Protein 4KNH (pdb70)

InterPro domains:
  IPR021827 Nucleoporin Nup186/Nup192/Nup205 [PF11894] (7-1733)
  IPR021827 Nucleoporin Nup186/Nup192/Nup205 [PTHR31344] (41-1679)

Sequence (1771 aa):
GPHMTDLRKLEALQALHAELVAVRQHRFEGLQVLETLLEEQTDAFKALIAKPARDTKDREALGKEPKKLKIGEEEYSLNEDFVNDCLKLADELDLNEKESARILIDCDAEGDVETQSRPLWECGVIRFHQERKYLLDCMRLILEIAADEDIDAGLQESFGVAAEDKIFGIPPPWERQVKKFIPRCMEAMKGVRSMLQCMADKANARNMLQQASLVRRPLDNQETLDFSRLSLVEQHECLASILHAAVQRHHATIADFQDFIKILRKWDKYDHFLIHLIPVLAAYITEFGSPEGMGDLQQARRLNDFICKGGDEDSWALPVLGAAVRAWWIAEHNGFYLDDTVQDLRGINLDEEDEQRTKQFLDALKEGAFDFILSVAADCKAQEWQQDPSQLGARQWLQRKIPSLPSEPFPFSHFLQHSLMVHLEGFVDATISNLPDVLRKLRTEEDEQRQLRPNHEQDMDLERFLIIISYAYEGRPDAAMSFWEDPDSNLAGFLQQWASRRASTPLVSAFCEMLRCLADNEECATAAHNFLLDEGHQASGKMKRSQSLTWSQIFKELEYFTTKVCSEIEPESALMLECYLRLIAKLATESEIARKRLIMDEDFNLVDTILKLSVGVIPHRLRACIFYVLKALMIRKTHEELDAMWRWVEAWMTNPFPGPQECMEMMFREFGTGFEQSNAFIQLLTTLLVPPEGLNSLNDSVPFPEWLGSSIRTLGIEPYVDFVFDVFANRTKDISDPSQLRILRLSCLDFVMVCLVTFNEDLIVLGHESNISIDDAMAATNLATYVRLHPFSRVMEWLFNEKVITSLINTIHQDPISLGSASPDSPLVVSILRAIQVMIKALELQETYLHLVRPEVLRYQGEAGVRRKPVANAAYSAFEDGILSHLSLVVDLGKYCNLGHAELTLACLKLLEKISTTDLRKLEALQALHAELVAVRQHRFEGLQVLETLLEEQTDAFKALIAKPARDTKDREALGKEPKIGEEEYSLNEDFVNDCLKLADELDLNEKESARILIDCDAEGDVETQSRPLWECGVIRFHQQERKYLLDCMRLILEIAADEEDIDAGLQESFGVAAEDKIFGIPPVKKFIPRCMEAMKGVRSMLQCMADKANARNMLQQASLVRPLDNQETLDFSRLSLVEQHECLASILHAAVQRHHATIADFQDFIKILRKWDKYDHFLIHLIPVLAAYITEFGSPEGMGDLQQARRLNDFICKGGDEDSWALPVLGAAVRAWWIAEHNGFYLDDTVQDLRGINLDEEDEQRTKQFLDALKEGAFDFILSVAADCKAQEWQDPSQLGARQWLQRKIPSLPSEPFPFSHFLQHSLMVHLEGFVDATISNLPDVLRKLRTEEDEQRQLRPNHEQDMDLERFLIIISYAYEGRPDAAMSFWEDPDSNLAGFLQWASRRASTPLVSAFCEMLRCLADNEECATAAHNFLLDEQSLTWSQIFKELEYFTTKVCSPAEIEPESALMLECYLRLIAKLATESEIARKRLIMDEDFNLVDTILKLSVGVIPHRLRACIFYVLKALMIRKTHEELDAMWRWVEAWMTNPFPGPQECMEMMFREFGTGFEQSNAFIQLLTTLLVPPEGLNSLNDSVPFPEWLGSSIRTLGIEPYVDFVFDVFANRTKDISDPSQLRILRLSCLDFVMVCLVTFNEDLIATNLATYVRLHPFSRVMEWLFNEKVITSLINTIHQDPISLGSASPDSPLVVSILRAIQVMIKALELQETYLHLVRYSAFEDGILSHLSLVVDLGKYCNLGHAELTLACLKLLEKIST

Nearest PDB structures (foldseek):
  4knh-assembly2_B  TM=1.001E+00  e=0.000E+00  Thermochaetoides thermophila
  4knh-assembly1_A  TM=9.764E-01  e=5.729E-92  Thermochaetoides thermophila
  7mvv-assembly1_A  TM=9.409E-01  e=1.014E-77  Thermochaetoides thermophila DSM 1495
  7mvt-assembly1_A  TM=9.297E-01  e=2.596E-55  Thermochaetoides thermophila DSM 1495
  7wkk-assembly1_a  TM=7.316E-01  e=4.170E-14  Xenopus laevis

Foldseek 3Di:
DDDDDDDDLLVLLVVLLVQLVCVVVVHCPCVVVNVVSLVVCLVVQACLLPFAAADDVVVVVCPPPVFWDDDDPDIDTGDPVLSVLLVVLCVLQNGYSNVSSSLLVSCVVVVCCVVVVDPSSLSSLVSSLSSNLSSLVSLLSLLVQLPDPPDDPVSNVVSVQSSCCRHQVHHDPPDDPDDGRLVVLVVSLVVLVVSLVVLVVVLVVVVVVCCVPVNDDDRSVVSSLSSNLSSLSSLLSSLSSLLSCLLVPSDDVVSLLVVVQVQQADQDDASSVLSNLLVLLSSLCALAAPNHDDPVVRNVVVLCVLQNPDDPSRHSLQLSSLLSNLLNLLRNLNQPPDPVSHPCPPPPCPVCLVVSLVSNLVSVVSNNLLVLLLSLCLLPPDDADDLLQPPQVPPDDHPDDHHPPGPHHRDPVSNLSSLQSLLVSLLSCLSRPVVSLVVLQVQQVVCCVVPVPDDGRCSNLSSLSSLLSSQAPPQVSLCQLQPDCPDSNVVVLLVLQADHDLSSLLSSLSNLLRSQQAAVSLVSSLCVLACHVPPDDDDSPPRGHRHLLNLLVLLQVVLCVQVVADDPSSLSSNLSSLSSLLSSLQRHVVSLVCCLPDPSSCLLLRLLSSLLGDYDLSSLLSSLSNLLSSLLADDLVSLQVSLVSNLCCLQPSVDGSVVSVVVSLVVQLADLSSVLSNLLNLLSSQAANVGFLDADLDGSYDQCRCVPPDDGACLVVLVSLLCSLQPVLVPDDDPLSSLSSLLSSLSSLVRLLRHDRLVVQVVCVVPQQPPDDNPCVVSNLSVLQHRCNLVSLQQLQAQRSLVSLLVLQDDDLVVQLVDDCPRSSNSSNQSSLVSLLSSQVCVVSNLVPRVCSNVVVCVVVPDPPPGGHDPCPPDSLSRNVVDVVLLVSLVSNLPSPNVSSVVSSVSSNVVNDD/DDDDLLVLLVVLLVQLVCVVVPHCPCVPVNVVSLVVCLVVLVCLLPFDAEDPVQLVVDDAQWQDDPGMDGDDPVLLVLLVVLCVLQSGYSRVSSSLLVNCVVVVVCVVDVHDSSLSSLVSSLSSNLSSLVSLLSLLVQLPDPPDDPVSVVVSVQSSVPRNQNHHCPDGRLVVLVVSLVSLVVSLVVLVVVLVVVVVVCCVPPVDDDPCVVSSLSSNVSSLSSLLSSLSSSQSCLLVPVDDPVSLLVLVQVQQVDQDDASNVLSNLLSLLSSLLQQQAVNNDVDLVSNVVVLCVLQNDDDPSSHSQVLSSLQSLLLNLLRNLNVPPDCPDDVNPVPPSVVVVVVSLVSNVVSVVSCNLLVLLLSLCQQPDDQFDDLLQPPQPVPDDHPPDHHDDDLDHRDPVSNLSSLQSLLVSLVSCLVRPVVSLVVLQVQQVVCCPVPVVDDGDCSNLSSLSSLLSSQAPPQVSLCVCQVDCPDSNVVVLQVLFPPHDLSSLLSSLSNLLRSQQAAVSLVSSQCCQCVCNGHHLLNLLVLLLVLLCLQQVVSADDPSSLSSNLSSLSSLLSSLQRHVVSLVCCLPPPSSVLLLSLLSSLLGDYDLSSNLSSLSSLLSSQLADDLVSLQVSLVSNLVSCQPSPPHSQVSVVVVLVVQLPDLSSVLSNLLSLLSSQCANVGLALPDLAGSYPQCRCPPNDDTAPLVVLVSLLCSLLPVLVVPDDPQSSLSSLLSSLSSLCSLLRNNHPVQLVVSNVSSVVRRCNLVSLVSLLPLSSLVSLVVLQDDDLVVQLSDDCPGSSNSSNQSSLVSLLSSVSSVVRSVVVPCVDSNLVSNVVPVVLLVSLVSNLPSPNVSSVVSSVSSCVPRVD

Structure (mmCIF, N/CA/C/O backbone):
data_4KNH
#
_entry.id   4KNH
#
_cell.length_a   102.874
_cell.length_b   102.874
_cell.length_c   443.070
_cell.angle_alpha   90.00
_cell.angle_beta   90.00
_cell.angle_gamma   90.00
#
_symmetry.space_group_name_H-M   'P 43 21 2'
#
loop_
_entity.id
_entity.type
_entity.pdbx_description
1 polymer Nup192p
2 non-polymer 'SULFATE ION'
3 non-polymer 1,2-ETHANEDIOL
4 non-polymer 'MAGNESIUM ION'
5 water water
#
loop_
_atom_site.group_PDB
_atom_site.id
_atom_site.type_symbol
_atom_site.label_atom_id
_atom_site.label_alt_id
_atom_site.label_comp_id
_atom_site.label_asym_id
_atom_site.label_entity_id
_atom_site.label_seq_id
_atom_site.pdbx_PDB_ins_code
_atom_site.Cartn_x
_atom_site.Cartn_y
_atom_site.Cartn_z
_atom_site.occupancy
_atom_site.B_iso_or_equiv
_atom_site.auth_seq_id
_atom_site.auth_comp_id
_atom_site.auth_asym_id
_atom_site.auth_atom_id
_atom_site.pdbx_PDB_model_num
ATOM 1 N N . GLY A 1 1 ? 96.207 88.856 56.441 1.00 78.36 -2 GLY A N 1
ATOM 2 C CA . GLY A 1 1 ? 97.551 88.578 57.023 1.00 82.55 -2 GLY A CA 1
ATOM 3 C C . GLY A 1 1 ? 98.125 89.787 57.737 1.00 94.28 -2 GLY A C 1
ATOM 4 O O . GLY A 1 1 ? 97.524 90.862 57.718 1.00 92.17 -2 GLY A O 1
ATOM 10 N N . PRO A 1 2 ? 99.294 89.619 58.376 1.00 107.66 -1 PRO A N 1
ATOM 11 C CA . PRO A 1 2 ? 99.969 90.696 59.107 1.00 109.65 -1 PRO A CA 1
ATOM 12 C C . PRO A 1 2 ? 100.906 91.514 58.218 1.00 107.79 -1 PRO A C 1
ATOM 13 O O . PRO A 1 2 ? 101.794 90.947 57.580 1.00 103.05 -1 PRO A O 1
ATOM 24 N N . HIS A 1 3 ? 100.707 92.830 58.185 1.00 100.86 0 HIS A N 1
ATOM 25 C CA . HIS A 1 3 ? 101.533 93.712 57.366 1.00 94.60 0 HIS A CA 1
ATOM 26 C C . HIS A 1 3 ? 101.705 95.082 58.023 1.00 94.26 0 HIS A C 1
ATOM 27 O O . HIS A 1 3 ? 100.980 95.431 58.956 1.00 96.92 0 HIS A O 1
ATOM 42 N N . MET A 1 4 ? 102.676 95.850 57.534 1.00 94.11 1 MET A N 1
ATOM 43 C CA . MET A 1 4 ? 102.856 97.234 57.960 1.00 88.07 1 MET A CA 1
ATOM 44 C C . MET A 1 4 ? 101.927 98.128 57.142 1.00 90.02 1 MET A C 1
ATOM 45 O O . MET A 1 4 ? 101.294 97.667 56.192 1.00 89.67 1 MET A O 1
ATOM 59 N N . THR A 1 5 ? 101.851 99.405 57.502 1.00 89.72 2 THR A N 1
ATOM 60 C CA . THR A 1 5 ? 100.904 100.314 56.860 1.00 92.79 2 THR A CA 1
ATOM 61 C C . THR A 1 5 ? 101.419 100.869 55.529 1.00 93.23 2 THR A C 1
ATOM 62 O O . THR A 1 5 ? 100.715 100.823 54.519 1.00 89.07 2 THR A O 1
ATOM 73 N N . ASP A 1 6 ? 102.644 101.385 55.527 1.00 96.62 3 ASP A N 1
ATOM 74 C CA . ASP A 1 6 ? 103.206 102.019 54.337 1.00 92.66 3 ASP A CA 1
ATOM 75 C C . ASP A 1 6 ? 104.280 101.150 53.699 1.00 87.57 3 ASP A C 1
ATOM 76 O O . ASP A 1 6 ? 105.474 101.426 53.821 1.00 89.60 3 ASP A O 1
ATOM 85 N N . LEU A 1 7 ? 103.846 100.100 53.012 1.00 79.76 4 LEU A N 1
ATOM 86 C CA . LEU A 1 7 ? 104.765 99.191 52.343 1.00 68.62 4 LEU A CA 1
ATOM 87 C C . LEU A 1 7 ? 105.297 99.812 51.061 1.00 72.10 4 LEU A C 1
ATOM 88 O O . LEU A 1 7 ? 104.568 100.494 50.340 1.00 79.59 4 LEU A O 1
ATOM 104 N N . ARG A 1 8 ? 106.573 99.571 50.780 1.00 62.23 5 ARG A N 1
ATOM 105 C CA . ARG A 1 8 ? 107.176 100.017 49.531 1.00 68.92 5 ARG A CA 1
ATOM 106 C C . ARG A 1 8 ? 106.726 99.103 48.391 1.00 64.31 5 ARG A C 1
ATOM 107 O O . ARG A 1 8 ? 106.294 97.974 48.629 1.00 54.55 5 ARG A O 1
ATOM 128 N N . LYS A 1 9 ? 106.831 99.595 47.160 1.00 58.80 6 LYS A N 1
ATOM 129 C CA . LYS A 1 9 ? 106.231 98.933 45.999 1.00 50.06 6 LYS A CA 1
ATOM 130 C C . LYS A 1 9 ? 106.368 97.408 46.010 1.00 50.98 6 LYS A C 1
ATOM 131 O O . LYS A 1 9 ? 105.378 96.695 45.855 1.00 53.95 6 LYS A O 1
ATOM 150 N N . LEU A 1 10 ? 107.588 96.912 46.188 1.00 49.13 7 LEU A N 1
ATOM 151 C CA . LEU A 1 10 ? 107.828 95.471 46.183 1.00 50.53 7 LEU A CA 1
ATOM 152 C C . LEU A 1 10 ? 107.101 94.763 47.324 1.00 58.53 7 LEU A C 1
ATOM 153 O O . LEU A 1 10 ? 106.327 93.834 47.094 1.00 61.76 7 LEU A O 1
ATOM 169 N N . GLU A 1 11 ? 107.353 95.203 48.553 1.00 65.08 8 GLU A N 1
ATOM 170 C CA . GLU A 1 11 ? 106.749 94.582 49.728 1.00 67.25 8 GLU A CA 1
ATOM 171 C C . GLU A 1 11 ? 105.226 94.629 49.649 1.00 62.79 8 GLU A C 1
ATOM 172 O O . GLU A 1 11 ? 104.543 93.727 50.136 1.00 51.12 8 GLU A O 1
ATOM 184 N N . ALA A 1 12 ? 104.702 95.684 49.034 1.00 61.93 9 ALA A N 1
ATOM 185 C CA . ALA A 1 12 ? 103.265 95.823 48.842 1.00 59.92 9 ALA A CA 1
ATOM 186 C C . ALA A 1 12 ? 102.753 94.734 47.907 1.00 59.89 9 ALA A C 1
ATOM 187 O O . ALA A 1 12 ? 101.752 94.079 48.193 1.00 63.10 9 ALA A O 1
ATOM 194 N N . LEU A 1 13 ? 103.449 94.546 46.790 1.00 53.19 10 LEU A N 1
ATOM 195 C CA . LEU A 1 13 ? 103.081 93.522 45.819 1.00 49.98 10 LEU A CA 1
ATOM 196 C C . LEU A 1 13 ? 103.199 92.125 46.423 1.00 56.48 10 LEU A C 1
ATOM 197 O O . LEU A 1 13 ? 102.400 91.239 46.120 1.00 50.46 10 LEU A O 1
ATOM 213 N N . GLN A 1 14 ? 104.197 91.932 47.279 1.00 53.78 11 GLN A N 1
ATOM 214 C CA . GLN A 1 14 ? 104.396 90.648 47.938 1.00 50.78 11 GLN A CA 1
ATOM 215 C C . GLN A 1 14 ? 103.276 90.374 48.934 1.00 54.80 11 GLN A C 1
ATOM 216 O O . GLN A 1 14 ? 102.894 89.225 49.151 1.00 56.84 11 GLN A O 1
ATOM 230 N N . ALA A 1 15 ? 102.756 91.436 49.542 1.00 59.04 12 ALA A N 1
ATOM 231 C CA . ALA A 1 15 ? 101.654 91.307 50.484 1.00 61.43 12 ALA A CA 1
ATOM 232 C C . ALA A 1 15 ? 100.404 90.856 49.742 1.00 61.49 12 ALA A C 1
ATOM 233 O O . ALA A 1 15 ? 99.763 89.874 50.119 1.00 53.93 12 ALA A O 1
ATOM 240 N N . LEU A 1 16 ? 100.070 91.581 48.679 1.00 54.31 13 LEU A N 1
ATOM 241 C CA . LEU A 1 16 ? 98.919 91.248 47.851 1.00 49.85 13 LEU A CA 1
ATOM 242 C C . LEU A 1 16 ? 99.021 89.819 47.345 1.00 47.93 13 LEU A C 1
ATOM 243 O O . LEU A 1 16 ? 98.036 89.082 47.327 1.00 46.92 13 LEU A O 1
ATOM 259 N N . HIS A 1 17 ? 100.224 89.436 46.930 1.00 45.55 14 HIS A N 1
ATOM 260 C CA . HIS A 1 17 ? 100.471 88.098 46.415 1.00 44.54 14 HIS A CA 1
ATOM 261 C C . HIS A 1 17 ? 100.133 87.053 47.474 1.00 53.61 14 HIS A C 1
ATOM 262 O O . HIS A 1 17 ? 99.483 86.049 47.183 1.00 48.72 14 HIS A O 1
ATOM 277 N N . ALA A 1 18 ? 100.568 87.301 48.706 1.00 54.35 15 ALA A N 1
ATOM 278 C CA . ALA A 1 18 ? 100.320 86.381 49.811 1.00 58.51 15 ALA A CA 1
ATOM 279 C C . ALA A 1 18 ? 98.826 86.238 50.087 1.00 60.01 15 ALA A C 1
ATOM 280 O O . ALA A 1 18 ? 98.344 85.145 50.382 1.00 55.44 15 ALA A O 1
ATOM 287 N N . GLU A 1 19 ? 98.095 87.345 49.993 1.00 52.95 16 GLU A N 1
ATOM 288 C CA . GLU A 1 19 ? 96.652 87.316 50.196 1.00 65.13 16 GLU A CA 1
ATOM 289 C C . GLU A 1 19 ? 95.977 86.527 49.081 1.00 62.02 16 GLU A C 1
ATOM 290 O O . GLU A 1 19 ? 95.058 85.748 49.328 1.00 66.13 16 GLU A O 1
ATOM 302 N N . LEU A 1 20 ? 96.440 86.734 47.853 1.00 58.10 17 LEU A N 1
ATOM 303 C CA . LEU A 1 20 ? 95.891 86.028 46.703 1.00 53.89 17 LEU A CA 1
ATOM 304 C C . LEU A 1 20 ? 96.122 84.528 46.836 1.00 55.59 17 LEU A C 1
ATOM 305 O O . LEU A 1 20 ? 95.246 83.727 46.508 1.00 59.32 17 LEU A O 1
ATOM 321 N N . VAL A 1 21 ? 97.300 84.149 47.320 1.00 49.62 18 VAL A N 1
ATOM 322 C CA . VAL A 1 21 ? 97.609 82.740 47.539 1.00 57.26 18 VAL A CA 1
ATOM 323 C C . VAL A 1 21 ? 96.642 82.154 48.559 1.00 61.94 18 VAL A C 1
ATOM 324 O O . VAL A 1 21 ? 96.149 81.039 48.391 1.00 65.86 18 VAL A O 1
ATOM 337 N N . ALA A 1 22 ? 96.372 82.916 49.614 1.00 58.52 19 ALA A N 1
ATOM 338 C CA . ALA A 1 22 ? 95.442 82.489 50.652 1.00 67.33 19 ALA A CA 1
ATOM 339 C C . ALA A 1 22 ? 94.079 82.166 50.049 1.00 65.35 19 ALA A C 1
ATOM 340 O O . ALA A 1 22 ? 93.575 81.052 50.193 1.00 63.26 19 ALA A O 1
ATOM 347 N N . VAL A 1 23 ? 93.486 83.147 49.375 1.00 56.84 20 VAL A N 1
ATOM 348 C CA . VAL A 1 23 ? 92.197 82.956 48.724 1.00 64.56 20 VAL A CA 1
ATOM 349 C C . VAL A 1 23 ? 92.251 81.763 47.778 1.00 63.90 20 VAL A C 1
ATOM 350 O O . VAL A 1 23 ? 91.289 81.004 47.663 1.00 65.59 20 VAL A O 1
ATOM 363 N N . ARG A 1 24 ? 93.385 81.599 47.105 1.00 64.31 21 ARG A N 1
ATOM 364 C CA . ARG A 1 24 ? 93.554 80.509 46.154 1.00 64.72 21 ARG A CA 1
ATOM 365 C C . ARG A 1 24 ? 93.567 79.163 46.874 1.00 66.33 21 ARG A C 1
ATOM 366 O O . ARG A 1 24 ? 93.189 78.140 46.304 1.00 67.81 21 ARG A O 1
ATOM 387 N N . GLN A 1 25 ? 94.003 79.175 48.129 1.00 72.55 22 GLN A N 1
ATOM 388 C CA . GLN A 1 25 ? 94.021 77.971 48.952 1.00 74.04 22 GLN A CA 1
ATOM 389 C C . GLN A 1 25 ? 92.812 77.931 49.884 1.00 77.65 22 GLN A C 1
ATOM 390 O O . GLN A 1 25 ? 92.843 77.287 50.933 1.00 77.86 22 GLN A O 1
ATOM 404 N N . HIS A 1 26 ? 91.752 78.631 49.493 1.00 73.65 23 HIS A N 1
ATOM 405 C CA . HIS A 1 26 ? 90.492 78.609 50.229 1.00 74.69 23 HIS A CA 1
ATOM 406 C C . HIS A 1 26 ? 90.635 79.122 51.661 1.00 71.79 23 HIS A C 1
ATOM 407 O O . HIS A 1 26 ? 90.180 78.484 52.609 1.00 76.78 23 HIS A O 1
ATOM 422 N N . ARG A 1 27 ? 91.272 80.280 51.803 1.00 76.17 24 ARG A N 1
ATOM 423 C CA . ARG A 1 27 ? 91.331 80.983 53.078 1.00 73.30 24 ARG A CA 1
ATOM 424 C C . ARG A 1 27 ? 90.884 82.423 52.861 1.00 76.77 24 ARG A C 1
ATOM 425 O O . ARG A 1 27 ? 91.611 83.228 52.277 1.00 75.16 24 ARG A O 1
ATOM 446 N N . PHE A 1 28 ? 89.684 82.741 53.335 1.00 81.95 25 PHE A N 1
ATOM 447 C CA . PHE A 1 28 ? 89.057 84.024 53.039 1.00 80.81 25 PHE A CA 1
ATOM 448 C C . PHE A 1 28 ? 89.062 84.952 54.248 1.00 83.82 25 PHE A C 1
ATOM 449 O O . PHE A 1 28 ? 88.232 85.854 54.352 1.00 87.64 25 PHE A O 1
ATOM 466 N N . GLU A 1 29 ? 90.008 84.734 55.155 1.00 85.56 26 GLU A N 1
ATOM 467 C CA . GLU A 1 29 ? 90.087 85.523 56.377 1.00 82.86 26 GLU A CA 1
ATOM 468 C C . GLU A 1 29 ? 90.567 86.945 56.094 1.00 76.84 26 GLU A C 1
ATOM 469 O O . GLU A 1 29 ? 90.288 87.863 56.864 1.00 73.91 26 GLU A O 1
ATOM 481 N N . GLY A 1 30 ? 91.280 87.126 54.986 1.00 76.75 27 GLY A N 1
ATOM 482 C CA . GLY A 1 30 ? 91.895 88.406 54.684 1.00 70.88 27 GLY A CA 1
ATOM 483 C C . GLY A 1 30 ? 91.415 89.051 53.399 1.00 68.88 27 GLY A C 1
ATOM 484 O O . GLY A 1 30 ? 92.165 89.782 52.753 1.00 68.06 27 GLY A O 1
ATOM 488 N N . LEU A 1 31 ? 90.167 88.793 53.025 1.00 72.88 28 LEU A N 1
ATOM 489 C CA . LEU A 1 31 ? 89.603 89.396 51.822 1.00 74.27 28 LEU A CA 1
ATOM 490 C C . LEU A 1 31 ? 89.613 90.918 51.927 1.00 72.81 28 LEU A C 1
ATOM 491 O O . LEU A 1 31 ? 89.753 91.619 50.925 1.00 69.82 28 LEU A O 1
ATOM 507 N N . GLN A 1 32 ? 89.466 91.421 53.149 1.00 76.69 29 GLN A N 1
ATOM 508 C CA . GLN A 1 32 ? 89.355 92.857 53.378 1.00 81.60 29 GLN A CA 1
ATOM 509 C C . GLN A 1 32 ? 90.690 93.567 53.172 1.00 78.12 29 GLN A C 1
ATOM 510 O O . GLN A 1 32 ? 90.729 94.705 52.706 1.00 81.63 29 GLN A O 1
ATOM 524 N N . VAL A 1 33 ? 91.782 92.895 53.521 1.00 69.97 30 VAL A N 1
ATOM 525 C CA . VAL A 1 33 ? 93.114 93.462 53.335 1.00 70.47 30 VAL A CA 1
ATOM 526 C C . VAL A 1 33 ? 93.611 93.193 51.915 1.00 72.94 30 VAL A C 1
ATOM 527 O O . VAL A 1 33 ? 94.488 93.894 51.409 1.00 70.24 30 VAL A O 1
ATOM 540 N N . LEU A 1 34 ? 93.041 92.178 51.273 1.00 67.32 31 LEU A N 1
ATOM 541 C CA . LEU A 1 34 ? 93.356 91.881 49.882 1.00 60.20 31 LEU A CA 1
ATOM 542 C C . LEU A 1 34 ? 92.887 93.030 48.997 1.00 60.42 31 LEU A C 1
ATOM 543 O O . LEU A 1 34 ? 93.643 93.545 48.173 1.00 58.95 31 LEU A O 1
ATOM 559 N N . GLU A 1 35 ? 91.635 93.434 49.180 1.00 70.65 32 GLU A N 1
ATOM 560 C CA . GLU A 1 35 ? 91.052 94.501 48.377 1.00 79.59 32 GLU A CA 1
ATOM 561 C C . GLU A 1 35 ? 91.790 95.823 48.561 1.00 78.63 32 GLU A C 1
ATOM 562 O O . GLU A 1 35 ? 91.980 96.572 47.603 1.00 75.63 32 GLU A O 1
ATOM 574 N N . THR A 1 36 ? 92.197 96.114 49.791 1.00 73.89 33 THR A N 1
ATOM 575 C CA . THR A 1 36 ? 92.887 97.366 50.076 1.00 73.60 33 THR A CA 1
ATOM 576 C C . THR A 1 36 ? 94.201 97.436 49.305 1.00 71.37 33 THR A C 1
ATOM 577 O O . THR A 1 36 ? 94.627 98.509 48.881 1.00 77.77 33 THR A O 1
ATOM 588 N N . LEU A 1 37 ? 94.836 96.283 49.121 1.00 61.52 34 LEU A N 1
ATOM 589 C CA . LEU A 1 37 ? 96.100 96.214 48.401 1.00 67.27 34 LEU A CA 1
ATOM 590 C C . LEU A 1 37 ? 95.872 96.218 46.891 1.00 71.92 34 LEU A C 1
ATOM 591 O O . LEU A 1 37 ? 96.744 96.633 46.126 1.00 66.83 34 LEU A O 1
ATOM 607 N N . LEU A 1 38 ? 94.697 95.759 46.471 1.00 75.98 35 LEU A N 1
ATOM 608 C CA . LEU A 1 38 ? 94.351 95.706 45.053 1.00 70.30 35 LEU A CA 1
ATOM 609 C C . LEU A 1 38 ? 94.246 97.112 44.469 1.00 76.47 35 LEU A C 1
ATOM 610 O O . LEU A 1 38 ? 94.914 97.437 43.488 1.00 69.28 35 LEU A O 1
ATOM 626 N N . GLU A 1 39 ? 93.404 97.943 45.078 1.00 79.53 36 GLU A N 1
ATOM 627 C CA . GLU A 1 39 ? 93.226 99.318 44.627 1.00 83.36 36 GLU A CA 1
ATOM 628 C C . GLU A 1 39 ? 94.537 100.091 44.715 1.00 80.83 36 GLU A C 1
ATOM 629 O O . GLU A 1 39 ? 94.762 101.042 43.967 1.00 84.56 36 GLU A O 1
ATOM 641 N N . GLU A 1 40 ? 95.401 99.675 45.634 1.00 91.65 37 GLU A N 1
ATOM 642 C CA . GLU A 1 40 ? 96.676 100.346 45.846 1.00 96.14 37 GLU A CA 1
ATOM 643 C C . GLU A 1 40 ? 97.634 100.106 44.680 1.00 91.74 37 GLU A C 1
ATOM 644 O O . GLU A 1 40 ? 98.600 100.849 44.502 1.00 91.92 37 GLU A O 1
ATOM 656 N N . GLN A 1 41 ? 97.360 99.073 43.888 1.00 85.88 38 GLN A N 1
ATOM 657 C CA . GLN A 1 41 ? 98.220 98.712 42.766 1.00 85.13 38 GLN A CA 1
ATOM 658 C C . GLN A 1 41 ? 97.514 98.880 41.419 1.00 82.16 38 GLN A C 1
ATOM 659 O O . GLN A 1 41 ? 97.990 98.383 40.398 1.00 78.01 38 GLN A O 1
ATOM 673 N N . THR A 1 42 ? 96.383 99.577 41.416 1.00 75.68 39 THR A N 1
ATOM 674 C CA . THR A 1 42 ? 95.606 99.756 40.193 1.00 75.25 39 THR A CA 1
ATOM 675 C C . THR A 1 42 ? 96.466 100.316 39.063 1.00 82.32 39 THR A C 1
ATOM 676 O O . THR A 1 42 ? 96.445 99.804 37.943 1.00 83.18 39 THR A O 1
ATOM 687 N N . ASP A 1 43 ? 97.220 101.369 39.359 1.00 86.29 40 ASP A N 1
ATOM 688 C CA . ASP A 1 43 ? 98.058 102.010 38.354 1.00 82.51 40 ASP A CA 1
ATOM 689 C C . ASP A 1 43 ? 99.084 101.037 37.783 1.00 79.26 40 ASP A C 1
ATOM 690 O O . ASP A 1 43 ? 99.190 100.879 36.567 1.00 80.61 40 ASP A O 1
ATOM 699 N N . ALA A 1 44 ? 99.835 100.387 38.665 1.00 74.38 41 ALA A N 1
ATOM 700 C CA . ALA A 1 44 ? 100.845 99.424 38.244 1.00 72.67 41 ALA A CA 1
ATOM 701 C C . ALA A 1 44 ? 100.218 98.322 37.397 1.00 76.63 41 ALA A C 1
ATOM 702 O O . ALA A 1 44 ? 100.835 97.821 36.457 1.00 74.98 41 ALA A O 1
ATOM 709 N N . PHE A 1 45 ? 98.988 97.950 37.736 1.00 74.02 42 PHE A N 1
ATOM 710 C CA . PHE A 1 45 ? 98.287 96.886 37.026 1.00 66.26 42 PHE A CA 1
ATOM 711 C C . PHE A 1 45 ? 97.983 97.276 35.584 1.00 69.53 42 PHE A C 1
ATOM 712 O O . PHE A 1 45 ? 98.103 96.456 34.675 1.00 65.37 42 PHE A O 1
ATOM 729 N N . LYS A 1 46 ? 97.593 98.529 35.376 1.00 76.14 43 LYS A N 1
ATOM 730 C CA . LYS A 1 46 ? 97.273 99.006 34.036 1.00 73.80 43 LYS A CA 1
ATOM 731 C C . LYS A 1 46 ? 98.545 99.292 33.244 1.00 70.32 43 LYS A C 1
ATOM 732 O O . LYS A 1 46 ? 98.521 99.328 32.015 1.00 79.83 43 LYS A O 1
ATOM 751 N N . ALA A 1 47 ? 99.652 99.495 33.952 1.00 69.69 44 ALA A N 1
ATOM 752 C CA . ALA A 1 47 ? 100.921 99.835 33.313 1.00 66.35 44 ALA A CA 1
ATOM 753 C C . ALA A 1 47 ? 101.632 98.600 32.766 1.00 64.93 44 ALA A C 1
ATOM 754 O O . ALA A 1 47 ? 102.524 98.713 31.927 1.00 69.97 44 ALA A O 1
ATOM 761 N N . LEU A 1 48 ? 101.238 97.426 33.249 1.00 58.02 45 LEU A N 1
ATOM 762 C CA . LEU A 1 48 ? 101.789 96.164 32.763 1.00 55.53 45 LEU A CA 1
ATOM 763 C C . LEU A 1 48 ? 103.309 96.243 32.588 1.00 56.14 45 LEU A C 1
ATOM 764 O O . LEU A 1 48 ? 103.821 96.243 31.468 1.00 66.26 45 LEU A O 1
ATOM 780 N N . ILE A 1 49 ? 104.015 96.315 33.713 1.00 59.26 46 ILE A N 1
ATOM 781 C CA . ILE A 1 49 ? 105.478 96.376 33.743 1.00 58.37 46 ILE A CA 1
ATOM 782 C C . ILE A 1 49 ? 106.097 97.301 32.691 1.00 59.27 46 ILE A C 1
ATOM 783 O O . ILE A 1 49 ? 107.207 97.054 32.219 1.00 62.81 46 ILE A O 1
ATOM 799 N N . ALA A 1 50 ? 105.394 98.369 32.335 1.00 57.37 47 ALA A N 1
ATOM 800 C CA . ALA A 1 50 ? 105.949 99.354 31.416 1.00 62.92 47 ALA A CA 1
ATOM 801 C C . ALA A 1 50 ? 107.234 99.920 32.007 1.00 62.15 47 ALA A C 1
ATOM 802 O O . ALA A 1 50 ? 107.258 100.345 33.161 1.00 69.02 47 ALA A O 1
ATOM 809 N N . LYS A 1 51 ? 108.299 99.920 31.212 1.00 65.84 48 LYS A N 1
ATOM 810 C CA . LYS A 1 51 ? 109.608 100.368 31.677 1.00 61.47 48 LYS A CA 1
ATOM 811 C C . LYS A 1 51 ? 109.915 101.790 31.212 1.00 67.79 48 LYS A C 1
ATOM 812 O O . LYS A 1 51 ? 110.123 102.023 30.021 1.00 72.96 48 LYS A O 1
ATOM 831 N N . PRO A 1 52 ? 109.944 102.749 32.153 1.00 80.65 49 PRO A N 1
ATOM 832 C CA . PRO A 1 52 ? 110.272 104.141 31.823 1.00 81.09 49 PRO A CA 1
ATOM 833 C C . PRO A 1 52 ? 111.587 104.256 31.059 1.00 83.09 49 PRO A C 1
ATOM 834 O O . PRO A 1 52 ? 112.587 103.657 31.456 1.00 85.24 49 PRO A O 1
ATOM 845 N N . ALA A 1 53 ? 111.579 105.023 29.974 1.00 91.48 50 ALA A N 1
ATOM 846 C CA . ALA A 1 53 ? 112.755 105.162 29.125 1.00 98.21 50 ALA A CA 1
ATOM 847 C C . ALA A 1 53 ? 113.839 105.996 29.801 1.00 98.76 50 ALA A C 1
ATOM 848 O O . ALA A 1 53 ? 113.548 106.889 30.599 1.00 95.57 50 ALA A O 1
ATOM 855 N N . ARG A 1 54 ? 115.091 105.694 29.474 1.00 94.92 51 ARG A N 1
ATOM 856 C CA . ARG A 1 54 ? 116.225 106.448 29.989 1.00 96.33 51 ARG A CA 1
ATOM 857 C C . ARG A 1 54 ? 116.209 107.847 29.381 1.00 98.99 51 ARG A C 1
ATOM 858 O O . ARG A 1 54 ? 115.810 108.022 28.229 1.00 97.28 51 ARG A O 1
ATOM 879 N N . ASP A 1 55 ? 116.641 108.839 30.153 1.00 106.43 52 ASP A N 1
ATOM 880 C CA . ASP A 1 55 ? 116.522 110.233 29.735 1.00 112.44 52 ASP A CA 1
ATOM 881 C C . ASP A 1 55 ? 117.800 111.029 29.987 1.00 118.36 52 ASP A C 1
ATOM 882 O O . ASP A 1 55 ? 118.569 110.724 30.900 1.00 118.50 52 ASP A O 1
ATOM 891 N N . THR A 1 56 ? 118.015 112.052 29.166 1.00 127.09 53 THR A N 1
ATOM 892 C CA . THR A 1 56 ? 119.195 112.905 29.273 1.00 134.21 53 THR A CA 1
ATOM 893 C C . THR A 1 56 ? 119.054 113.941 30.384 1.00 137.36 53 THR A C 1
ATOM 894 O O . THR A 1 56 ? 120.025 114.265 31.067 1.00 139.77 53 THR A O 1
ATOM 905 N N . LYS A 1 57 ? 117.844 114.465 30.552 1.00 135.12 54 LYS A N 1
ATOM 906 C CA . LYS A 1 57 ? 117.578 115.483 31.563 1.00 135.39 54 LYS A CA 1
ATOM 907 C C . LYS A 1 57 ? 117.984 115.014 32.957 1.00 135.22 54 LYS A C 1
ATOM 908 O O . LYS A 1 57 ? 118.558 115.776 33.735 1.00 136.21 54 LYS A O 1
ATOM 927 N N . ASP A 1 58 ? 117.688 113.756 33.267 1.00 127.05 55 ASP A N 1
ATOM 928 C CA . ASP A 1 58 ? 117.960 113.212 34.591 1.00 120.17 55 ASP A CA 1
ATOM 929 C C . ASP A 1 58 ? 119.424 112.804 34.743 1.00 121.36 55 ASP A C 1
ATOM 930 O O . ASP A 1 58 ? 120.000 112.929 35.823 1.00 122.49 55 ASP A O 1
ATOM 939 N N . ARG A 1 59 ? 120.021 112.318 33.660 1.00 119.38 56 ARG A N 1
ATOM 940 C CA . ARG A 1 59 ? 121.436 111.964 33.655 1.00 119.43 56 ARG A CA 1
ATOM 941 C C . ARG A 1 59 ? 122.285 113.211 33.880 1.00 123.91 56 ARG A C 1
ATOM 942 O O . ARG A 1 59 ? 123.141 113.243 34.765 1.00 120.52 56 ARG A O 1
ATOM 963 N N . GLU A 1 60 ? 122.038 114.234 33.069 1.00 129.71 57 GLU A N 1
ATOM 964 C CA . GLU A 1 60 ? 122.756 115.499 33.171 1.00 137.38 57 GLU A CA 1
ATOM 965 C C . GLU A 1 60 ? 122.605 116.083 34.572 1.00 138.33 57 GLU A C 1
ATOM 966 O O . GLU A 1 60 ? 123.492 116.781 35.064 1.00 142.92 57 GLU A O 1
ATOM 978 N N . ALA A 1 61 ? 121.479 115.786 35.212 1.00 130.67 58 ALA A N 1
ATOM 979 C CA . ALA A 1 61 ? 121.186 116.308 36.542 1.00 130.16 58 ALA A CA 1
ATOM 980 C C . ALA A 1 61 ? 121.894 115.507 37.629 1.00 130.04 58 ALA A C 1
ATOM 981 O O . ALA A 1 61 ? 122.508 116.075 38.533 1.00 131.89 58 ALA A O 1
ATOM 988 N N . LEU A 1 62 ? 121.803 114.185 37.535 1.00 132.15 59 LEU A N 1
ATOM 989 C CA . LEU A 1 62 ? 122.313 113.300 38.575 1.00 134.59 59 LEU A CA 1
ATOM 990 C C . LEU A 1 62 ? 123.785 113.575 38.886 1.00 136.25 59 LEU A C 1
ATOM 991 O O . LEU A 1 62 ? 124.175 113.663 40.051 1.00 136.91 59 LEU A O 1
ATOM 1007 N N . GLY A 1 63 ? 124.595 113.715 37.842 1.00 133.27 60 GLY A N 1
ATOM 1008 C CA . GLY A 1 63 ? 126.026 113.894 38.006 1.00 133.04 60 GLY A CA 1
ATOM 1009 C C . GLY A 1 63 ? 126.435 115.313 38.359 1.00 136.87 60 GLY A C 1
ATOM 1010 O O . GLY A 1 63 ? 127.338 115.519 39.171 1.00 137.12 60 GLY A O 1
ATOM 1014 N N . LYS A 1 64 ? 125.773 116.293 37.752 1.00 136.38 61 LYS A N 1
ATOM 1015 C CA . LYS A 1 64 ? 126.134 117.696 37.946 1.00 139.71 61 LYS A CA 1
ATOM 1016 C C . LYS A 1 64 ? 125.878 118.156 39.382 1.00 145.96 61 LYS A C 1
ATOM 1017 O O . LYS A 1 64 ? 126.777 118.682 40.040 1.00 149.60 61 LYS A O 1
ATOM 1036 N N . GLU A 1 65 ? 124.650 117.966 39.857 1.00 154.17 62 GLU A N 1
ATOM 1037 C CA . GLU A 1 65 ? 124.306 118.263 41.247 1.00 163.58 62 GLU A CA 1
ATOM 1038 C C . GLU A 1 65 ? 124.004 116.965 41.994 1.00 162.51 62 GLU A C 1
ATOM 1039 O O . GLU A 1 65 ? 122.841 116.599 42.171 1.00 157.11 62 GLU A O 1
ATOM 1051 N N . PRO A 1 66 ? 125.061 116.265 42.434 1.00 167.59 63 PRO A N 1
ATOM 1052 C CA . PRO A 1 66 ? 124.973 114.972 43.115 1.00 162.00 63 PRO A CA 1
ATOM 1053 C C . PRO A 1 66 ? 124.783 115.142 44.618 1.00 159.81 63 PRO A C 1
ATOM 1054 O O . PRO A 1 66 ? 125.550 114.576 45.397 1.00 161.14 63 PRO A O 1
ATOM 1065 N N . LYS A 1 67 ? 123.774 115.909 45.019 1.00 153.01 64 LYS A N 1
ATOM 1066 C CA . LYS A 1 67 ? 123.615 116.273 46.423 1.00 148.42 64 LYS A CA 1
ATOM 1067 C C . LYS A 1 67 ? 122.264 115.854 46.999 1.00 142.94 64 LYS A C 1
ATOM 1068 O O . LYS A 1 67 ? 122.178 114.861 47.719 1.00 139.75 64 LYS A O 1
ATOM 1087 N N . LYS A 1 68 ? 121.214 116.605 46.684 1.00 141.18 65 LYS A N 1
ATOM 1088 C CA . LYS A 1 68 ? 119.904 116.371 47.285 1.00 134.95 65 LYS A CA 1
ATOM 1089 C C . LYS A 1 68 ? 118.909 115.770 46.296 1.00 130.71 65 LYS A C 1
ATOM 1090 O O . LYS A 1 68 ? 118.598 116.371 45.267 1.00 133.98 65 LYS A O 1
ATOM 1109 N N . LEU A 1 69 ? 118.411 114.581 46.624 1.00 122.65 66 LEU A N 1
ATOM 1110 C CA . LEU A 1 69 ? 117.453 113.879 45.777 1.00 117.17 66 LEU A CA 1
ATOM 1111 C C . LEU A 1 69 ? 116.028 114.012 46.308 1.00 117.72 66 LEU A C 1
ATOM 1112 O O . LEU A 1 69 ? 115.753 113.686 47.462 1.00 113.00 66 LEU A O 1
ATOM 1128 N N . LYS A 1 70 ? 115.123 114.485 45.458 1.00 124.50 67 LYS A N 1
ATOM 1129 C CA . LYS A 1 70 ? 113.724 114.631 45.837 1.00 128.34 67 LYS A CA 1
ATOM 1130 C C . LYS A 1 70 ? 112.836 113.785 44.940 1.00 126.18 67 LYS A C 1
ATOM 1131 O O . LYS A 1 70 ? 112.705 114.058 43.748 1.00 127.17 67 LYS A O 1
ATOM 1150 N N . ILE A 1 71 ? 112.225 112.755 45.514 1.00 128.12 68 ILE A N 1
ATOM 1151 C CA . ILE A 1 71 ? 111.295 111.925 44.762 1.00 127.24 68 ILE A CA 1
ATOM 1152 C C . ILE A 1 71 ? 109.882 112.087 45.314 1.00 127.35 68 ILE A C 1
ATOM 1153 O O . ILE A 1 71 ? 109.618 111.808 46.484 1.00 127.27 68 ILE A O 1
ATOM 1169 N N . GLY A 1 72 ? 108.983 112.569 44.461 1.00 116.81 69 GLY A N 1
ATOM 1170 C CA . GLY A 1 72 ? 107.607 112.800 44.851 1.00 115.02 69 GLY A CA 1
ATOM 1171 C C . GLY A 1 72 ? 107.495 113.694 46.073 1.00 122.49 69 GLY A C 1
ATOM 1172 O O . GLY A 1 72 ? 107.752 114.897 46.007 1.00 120.46 69 GLY A O 1
ATOM 1176 N N . GLU A 1 73 ? 107.125 113.091 47.199 1.00 131.39 70 GLU A N 1
ATOM 1177 C CA . GLU A 1 73 ? 106.794 113.833 48.414 1.00 142.22 70 GLU A CA 1
ATOM 1178 C C . GLU A 1 73 ? 107.976 114.040 49.366 1.00 146.48 70 GLU A C 1
ATOM 1179 O O . GLU A 1 73 ? 107.936 114.928 50.219 1.00 149.07 70 GLU A O 1
ATOM 1191 N N . GLU A 1 74 ? 109.025 113.236 49.217 1.00 141.16 71 GLU A N 1
ATOM 1192 C CA . GLU A 1 74 ? 110.088 113.183 50.219 1.00 141.39 71 GLU A CA 1
ATOM 1193 C C . GLU A 1 74 ? 111.453 113.653 49.714 1.00 140.14 71 GLU A C 1
ATOM 1194 O O . GLU A 1 74 ? 111.623 113.959 48.533 1.00 139.78 71 GLU A O 1
ATOM 1206 N N . GLU A 1 75 ? 112.420 113.701 50.629 1.00 137.00 72 GLU A N 1
ATOM 1207 C CA . GLU A 1 75 ? 113.767 114.171 50.323 1.00 130.60 72 GLU A CA 1
ATOM 1208 C C . GLU A 1 75 ? 114.823 113.215 50.877 1.00 123.96 72 GLU A C 1
ATOM 1209 O O . GLU A 1 75 ? 114.699 112.719 51.997 1.00 121.64 72 GLU A O 1
ATOM 1221 N N . TYR A 1 76 ? 115.865 112.970 50.087 1.00 121.56 73 TYR A N 1
ATOM 1222 C CA . TYR A 1 76 ? 116.990 112.140 50.511 1.00 119.75 73 TYR A CA 1
ATOM 1223 C C . TYR A 1 76 ? 118.301 112.827 50.135 1.00 122.22 73 TYR A C 1
ATOM 1224 O O . TYR A 1 76 ? 118.318 113.719 49.286 1.00 122.03 73 TYR A O 1
ATOM 1242 N N . SER A 1 77 ? 119.397 112.413 50.765 1.00 123.42 74 SER A N 1
ATOM 1243 C CA . SER A 1 77 ? 120.704 113.008 50.496 1.00 124.22 74 SER A CA 1
ATOM 1244 C C . SER A 1 77 ? 121.635 112.017 49.802 1.00 122.85 74 SER A C 1
ATOM 1245 O O . SER A 1 77 ? 121.901 110.930 50.315 1.00 123.94 74 SER A O 1
ATOM 1253 N N . LEU A 1 78 ? 122.128 112.407 48.632 1.00 118.88 75 LEU A N 1
ATOM 1254 C CA . LEU A 1 78 ? 123.002 111.558 47.834 1.00 114.44 75 LEU A CA 1
ATOM 1255 C C . LEU A 1 78 ? 124.473 111.705 48.205 1.00 116.22 75 LEU A C 1
ATOM 1256 O O . LEU A 1 78 ? 124.989 112.817 48.315 1.00 122.16 75 LEU A O 1
ATOM 1272 N N . ASN A 1 79 ? 125.141 110.571 48.388 1.00 112.21 76 ASN A N 1
ATOM 1273 C CA . ASN A 1 79 ? 126.595 110.540 48.495 1.00 114.00 76 ASN A CA 1
ATOM 1274 C C . ASN A 1 79 ? 127.180 110.090 47.161 1.00 122.38 76 ASN A C 1
ATOM 1275 O O . ASN A 1 79 ? 126.559 109.308 46.440 1.00 122.95 76 ASN A O 1
ATOM 1286 N N . GLU A 1 80 ? 128.366 110.588 46.829 1.00 134.60 77 GLU A N 1
ATOM 1287 C CA . GLU A 1 80 ? 128.960 110.336 45.518 1.00 139.17 77 GLU A CA 1
ATOM 1288 C C . GLU A 1 80 ? 128.960 108.850 45.156 1.00 136.10 77 GLU A C 1
ATOM 1289 O O . GLU A 1 80 ? 129.023 108.494 43.979 1.00 136.71 77 GLU A O 1
ATOM 1301 N N . ASP A 1 81 ? 128.891 107.987 46.164 1.00 129.49 78 ASP A N 1
ATOM 1302 C CA . ASP A 1 81 ? 128.831 106.548 45.932 1.00 118.34 78 ASP A CA 1
ATOM 1303 C C . ASP A 1 81 ? 127.436 106.108 45.498 1.00 115.09 78 ASP A C 1
ATOM 1304 O O . ASP A 1 81 ? 127.289 105.301 44.581 1.00 116.56 78 ASP A O 1
ATOM 1313 N N . PHE A 1 82 ? 126.413 106.638 46.161 1.00 112.22 79 PHE A N 1
ATOM 1314 C CA . PHE A 1 82 ? 125.032 106.286 45.847 1.00 109.44 79 PHE A CA 1
ATOM 1315 C C . PHE A 1 82 ? 124.668 106.728 44.433 1.00 106.11 79 PHE A C 1
ATOM 1316 O O . PHE A 1 82 ? 124.080 105.967 43.666 1.00 107.45 79 PHE A O 1
ATOM 1333 N N . VAL A 1 83 ? 125.016 107.965 44.098 1.00 111.54 80 VAL A N 1
ATOM 1334 C CA . VAL A 1 83 ? 124.703 108.518 42.785 1.00 113.82 80 VAL A CA 1
ATOM 1335 C C . VAL A 1 83 ? 125.302 107.675 41.661 1.00 111.39 80 VAL A C 1
ATOM 1336 O O . VAL A 1 83 ? 124.723 107.570 40.579 1.00 109.61 80 VAL A O 1
ATOM 1349 N N . ASN A 1 84 ? 126.460 107.075 41.918 1.00 104.99 81 ASN A N 1
ATOM 1350 C CA . ASN A 1 84 ? 127.107 106.219 40.932 1.00 98.94 81 ASN A CA 1
ATOM 1351 C C . ASN A 1 84 ? 126.341 104.919 40.724 1.00 96.28 81 ASN A C 1
ATOM 1352 O O . ASN A 1 84 ? 126.334 104.364 39.627 1.00 96.57 81 ASN A O 1
ATOM 1363 N N . ASP A 1 85 ? 125.699 104.437 41.784 1.00 98.52 82 ASP A N 1
ATOM 1364 C CA . ASP A 1 85 ? 124.917 103.209 41.711 1.00 97.77 82 ASP A CA 1
ATOM 1365 C C . ASP A 1 85 ? 123.650 103.414 40.884 1.00 100.63 82 ASP A C 1
ATOM 1366 O O . ASP A 1 85 ? 123.161 102.482 40.245 1.00 101.36 82 ASP A O 1
ATOM 1375 N N . CYS A 1 86 ? 123.121 104.633 40.899 1.00 95.88 83 CYS A N 1
ATOM 1376 C CA . CYS A 1 86 ? 121.954 104.962 40.092 1.00 89.96 83 CYS A CA 1
ATOM 1377 C C . CYS A 1 86 ? 122.308 104.893 38.613 1.00 89.71 83 CYS A C 1
ATOM 1378 O O . CYS A 1 86 ? 121.566 104.323 37.814 1.00 92.13 83 CYS A O 1
ATOM 1386 N N . LEU A 1 87 ? 123.446 105.479 38.256 1.00 90.58 84 LEU A N 1
ATOM 1387 C CA . LEU A 1 87 ? 123.915 105.458 36.878 1.00 95.76 84 LEU A CA 1
ATOM 1388 C C . LEU A 1 87 ? 124.208 104.029 36.442 1.00 90.83 84 LEU A C 1
ATOM 1389 O O . LEU A 1 87 ? 123.949 103.652 35.300 1.00 89.81 84 LEU A O 1
ATOM 1405 N N . LYS A 1 88 ? 124.749 103.235 37.361 1.00 90.37 85 LYS A N 1
ATOM 1406 C CA . LYS A 1 88 ? 125.056 101.840 37.078 1.00 87.85 85 LYS A CA 1
ATOM 1407 C C . LYS A 1 88 ? 123.774 101.047 36.851 1.00 86.98 85 LYS A C 1
ATOM 1408 O O . LYS A 1 88 ? 123.687 100.247 35.921 1.00 85.13 85 LYS A O 1
ATOM 1427 N N . LEU A 1 89 ? 122.777 101.279 37.699 1.00 80.81 86 LEU A N 1
ATOM 1428 C CA . LEU A 1 89 ? 121.506 100.573 37.593 1.00 75.81 86 LEU A CA 1
ATOM 1429 C C . LEU A 1 89 ? 120.763 100.982 36.328 1.00 76.96 86 LEU A C 1
ATOM 1430 O O . LEU A 1 89 ? 120.210 100.138 35.623 1.00 78.69 86 LEU A O 1
ATOM 1446 N N . ALA A 1 90 ? 120.753 102.280 36.045 1.00 81.93 87 ALA A N 1
ATOM 1447 C CA . ALA A 1 90 ? 120.071 102.803 34.867 1.00 84.78 87 ALA A CA 1
ATOM 1448 C C . ALA A 1 90 ? 120.676 102.223 33.591 1.00 89.18 87 ALA A C 1
ATOM 1449 O O . ALA A 1 90 ? 119.978 102.019 32.599 1.00 88.16 87 ALA A O 1
ATOM 1456 N N . ASP A 1 91 ? 121.979 101.962 33.625 1.00 94.23 88 ASP A N 1
ATOM 1457 C CA . ASP A 1 91 ? 122.672 101.384 32.482 1.00 99.00 88 ASP A CA 1
ATOM 1458 C C . ASP A 1 91 ? 122.329 99.905 32.326 1.00 95.19 88 ASP A C 1
ATOM 1459 O O . ASP A 1 91 ? 121.960 99.456 31.242 1.00 98.19 88 ASP A O 1
ATOM 1468 N N . GLU A 1 92 ? 122.451 99.155 33.418 1.00 90.15 89 GLU A N 1
ATOM 1469 C CA . GLU A 1 92 ? 122.219 97.713 33.399 1.00 78.18 89 GLU A CA 1
ATOM 1470 C C . GLU A 1 92 ? 120.808 97.361 32.947 1.00 72.62 89 GLU A C 1
ATOM 1471 O O . GLU A 1 92 ? 120.598 96.345 32.284 1.00 71.45 89 GLU A O 1
ATOM 1483 N N . LEU A 1 93 ? 119.845 98.201 33.309 1.00 70.56 90 LEU A N 1
ATOM 1484 C CA . LEU A 1 93 ? 118.445 97.941 32.999 1.00 66.80 90 LEU A CA 1
ATOM 1485 C C . LEU A 1 93 ? 117.927 98.842 31.888 1.00 69.31 90 LEU A C 1
ATOM 1486 O O . LEU A 1 93 ? 116.779 98.709 31.466 1.00 73.75 90 LEU A O 1
ATOM 1502 N N . ASP A 1 94 ? 118.768 99.755 31.412 1.00 76.92 91 ASP A N 1
ATOM 1503 C CA . ASP A 1 94 ? 118.311 100.775 30.481 1.00 77.51 91 ASP A CA 1
ATOM 1504 C C . ASP A 1 94 ? 117.021 101.351 31.050 1.00 78.21 91 ASP A C 1
ATOM 1505 O O . ASP A 1 94 ? 115.963 101.288 30.424 1.00 72.22 91 ASP A O 1
ATOM 1514 N N . LEU A 1 95 ? 117.123 101.896 32.258 1.00 82.53 92 LEU A N 1
ATOM 1515 C CA . LEU A 1 95 ? 115.959 102.353 33.004 1.00 78.85 92 LEU A CA 1
ATOM 1516 C C . LEU A 1 95 ? 116.067 103.838 33.323 1.00 80.96 92 LEU A C 1
ATOM 1517 O O . LEU A 1 95 ? 117.166 104.385 33.414 1.00 86.05 92 LEU A O 1
ATOM 1533 N N . ASN A 1 96 ? 114.919 104.486 33.489 1.00 86.79 93 ASN A N 1
ATOM 1534 C CA . ASN A 1 96 ? 114.880 105.895 33.859 1.00 89.98 93 ASN A CA 1
ATOM 1535 C C . ASN A 1 96 ? 115.724 106.157 35.101 1.00 89.23 93 ASN A C 1
ATOM 1536 O O . ASN A 1 96 ? 115.589 105.467 36.111 1.00 86.00 93 ASN A O 1
ATOM 1547 N N . GLU A 1 97 ? 116.592 107.160 35.019 1.00 87.89 94 GLU A N 1
ATOM 1548 C CA . GLU A 1 97 ? 117.504 107.477 36.112 1.00 88.75 94 GLU A CA 1
ATOM 1549 C C . GLU A 1 97 ? 116.747 107.719 37.413 1.00 92.28 94 GLU A C 1
ATOM 1550 O O . GLU A 1 97 ? 117.212 107.345 38.489 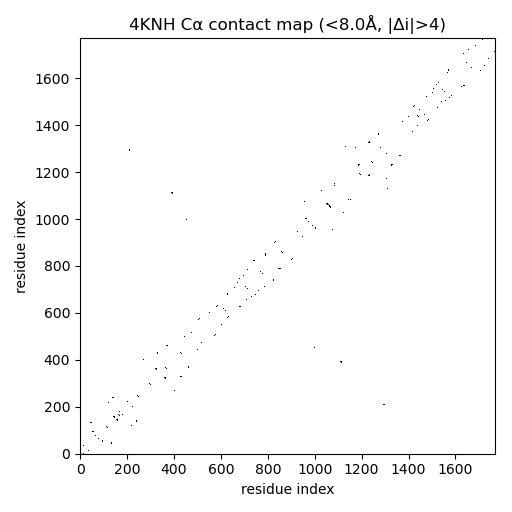1.00 91.67 94 GLU A O 1
ATOM 1562 N N . LYS A 1 98 ? 115.579 108.347 37.309 1.00 91.99 95 LYS A N 1
ATOM 1563 C CA . LYS A 1 98 ? 114.759 108.631 38.481 1.00 89.41 95 LYS A CA 1
ATOM 1564 C C . LYS A 1 98 ? 114.152 107.356 39.057 1.00 83.92 95 LYS A C 1
ATOM 1565 O O . LYS A 1 98 ? 114.204 107.129 40.266 1.00 84.73 95 LYS A O 1
ATOM 1584 N N . GLU A 1 99 ? 113.578 106.526 38.193 1.00 86.67 96 GLU A N 1
ATOM 1585 C CA . GLU A 1 99 ? 113.023 105.249 38.625 1.00 83.28 96 GLU A CA 1
ATOM 1586 C C . GLU A 1 99 ? 114.118 104.401 39.261 1.00 82.47 96 GLU A C 1
ATOM 1587 O O . GLU A 1 99 ? 113.882 103.700 40.245 1.00 85.83 96 GLU A O 1
ATOM 1599 N N . SER A 1 100 ? 115.318 104.472 38.695 1.00 81.76 97 SER A N 1
ATOM 1600 C CA . SER A 1 100 ? 116.462 103.749 39.233 1.00 82.93 97 SER A CA 1
ATOM 1601 C C . SER A 1 100 ? 116.739 104.202 40.661 1.00 83.15 97 SER A C 1
ATOM 1602 O O . SER A 1 100 ? 116.936 103.382 41.559 1.00 75.33 97 SER A O 1
ATOM 1610 N N . ALA A 1 101 ? 116.748 105.515 40.866 1.00 87.41 98 ALA A N 1
ATOM 1611 C CA . ALA A 1 101 ? 117.013 106.082 42.182 1.00 91.30 98 ALA A CA 1
ATOM 1612 C C . ALA A 1 101 ? 115.982 105.594 43.192 1.00 87.09 98 ALA A C 1
ATOM 1613 O O . ALA A 1 101 ? 116.326 105.231 44.317 1.00 91.68 98 ALA A O 1
ATOM 1620 N N . ARG A 1 102 ? 114.718 105.587 42.783 1.00 75.67 99 ARG A N 1
ATOM 1621 C CA . ARG A 1 102 ? 113.638 105.148 43.657 1.00 77.73 99 ARG A CA 1
ATOM 1622 C C . ARG A 1 102 ? 113.892 103.720 44.125 1.00 75.49 99 ARG A C 1
ATOM 1623 O O . ARG A 1 102 ? 113.808 103.421 45.315 1.00 77.36 99 ARG A O 1
ATOM 1644 N N . ILE A 1 103 ? 114.209 102.843 43.179 1.00 73.21 100 ILE A N 1
ATOM 1645 C CA . ILE A 1 103 ? 114.452 101.439 43.487 1.00 75.74 100 ILE A CA 1
ATOM 1646 C C . ILE A 1 103 ? 115.600 101.283 44.482 1.00 69.76 100 ILE A C 1
ATOM 1647 O O . ILE A 1 103 ? 115.528 100.462 45.395 1.00 65.95 100 ILE A O 1
ATOM 1663 N N . LEU A 1 104 ? 116.653 102.074 44.305 1.00 74.60 101 LEU A N 1
ATOM 1664 C CA . LEU A 1 104 ? 117.833 101.972 45.157 1.00 77.64 101 LEU A CA 1
ATOM 1665 C C . LEU A 1 104 ? 117.554 102.493 46.560 1.00 79.18 101 LEU A C 1
ATOM 1666 O O . LEU A 1 104 ? 118.172 102.049 47.527 1.00 83.15 101 LEU A O 1
ATOM 1682 N N . ILE A 1 105 ? 116.626 103.437 46.668 1.00 78.92 102 ILE A N 1
ATOM 1683 C CA . ILE A 1 105 ? 116.220 103.955 47.968 1.00 81.74 102 ILE A CA 1
ATOM 1684 C C . ILE A 1 105 ? 115.401 102.912 48.711 1.00 80.57 102 ILE A C 1
ATOM 1685 O O . ILE A 1 105 ? 115.537 102.751 49.924 1.00 81.66 102 ILE A O 1
ATOM 1701 N N . ASP A 1 106 ? 114.548 102.206 47.977 1.00 77.10 103 ASP A N 1
ATOM 1702 C CA . ASP A 1 106 ? 113.774 101.118 48.552 1.00 79.08 103 ASP A CA 1
ATOM 1703 C C . ASP A 1 106 ? 114.713 100.003 48.995 1.00 81.67 103 ASP A C 1
ATOM 1704 O O . ASP A 1 106 ? 114.462 99.330 49.995 1.00 89.28 103 ASP A O 1
ATOM 1713 N N . CYS A 1 107 ? 115.801 99.819 48.251 1.00 70.33 104 CYS A N 1
ATOM 1714 C CA . CYS A 1 107 ? 116.806 98.819 48.597 1.00 70.46 104 CYS A CA 1
ATOM 1715 C C . CYS A 1 107 ? 117.568 99.211 49.855 1.00 76.75 104 CYS A C 1
ATOM 1716 O O . CYS A 1 107 ? 117.771 98.390 50.749 1.00 78.48 104 CYS A O 1
ATOM 1724 N N . ASP A 1 108 ? 117.997 100.467 49.913 1.00 80.96 105 ASP A N 1
ATOM 1725 C CA . ASP A 1 108 ? 118.746 100.967 51.057 1.00 82.61 105 ASP A CA 1
ATOM 1726 C C . ASP A 1 108 ? 117.871 100.980 52.304 1.00 85.43 105 ASP A C 1
ATOM 1727 O O . ASP A 1 108 ? 118.286 100.524 53.370 1.00 80.84 105 ASP A O 1
ATOM 1736 N N . ALA A 1 109 ? 116.655 101.498 52.161 1.00 90.47 106 ALA A N 1
ATOM 1737 C CA . ALA A 1 109 ? 115.722 101.593 53.278 1.00 86.02 106 ALA A CA 1
ATOM 1738 C C . ALA A 1 109 ? 115.433 100.215 53.860 1.00 86.74 106 ALA A C 1
ATOM 1739 O O . ALA A 1 109 ? 115.707 99.956 55.032 1.00 97.89 106 ALA A O 1
ATOM 1746 N N . GLU A 1 110 ? 114.880 99.331 53.036 1.00 93.28 107 GLU A N 1
ATOM 1747 C CA . GLU A 1 110 ? 114.582 97.971 53.468 1.00 93.33 107 GLU A CA 1
ATOM 1748 C C . GLU A 1 110 ? 115.871 97.228 53.798 1.00 92.20 107 GLU A C 1
ATOM 1749 O O . GLU A 1 110 ? 115.849 96.179 54.443 1.00 96.19 107 GLU A O 1
ATOM 1761 N N . GLY A 1 111 ? 116.992 97.777 53.344 1.00 86.62 108 GLY A N 1
ATOM 1762 C CA . GLY A 1 111 ? 118.295 97.225 53.655 1.00 87.15 108 GLY A CA 1
ATOM 1763 C C . GLY A 1 111 ? 118.445 95.792 53.190 1.00 85.60 108 GLY A C 1
ATOM 1764 O O . GLY A 1 111 ? 118.783 94.910 53.980 1.00 90.39 108 GLY A O 1
ATOM 1768 N N . ASP A 1 112 ? 118.192 95.553 51.907 1.00 89.44 109 ASP A N 1
ATOM 1769 C CA . ASP A 1 112 ? 118.379 94.221 51.340 1.00 89.66 109 ASP A CA 1
ATOM 1770 C C . ASP A 1 112 ? 119.804 94.035 50.812 1.00 82.19 109 ASP A C 1
ATOM 1771 O O . ASP A 1 112 ? 120.136 92.992 50.248 1.00 75.60 109 ASP A O 1
ATOM 1780 N N . VAL A 1 113 ? 120.643 95.050 51.002 1.00 80.76 110 VAL A N 1
ATOM 1781 C CA . VAL A 1 113 ? 122.071 94.924 50.731 1.00 84.07 110 VAL A CA 1
ATOM 1782 C C . VAL A 1 113 ? 122.691 93.962 51.730 1.00 88.82 110 VAL A C 1
ATOM 1783 O O . VAL A 1 113 ? 123.555 93.160 51.382 1.00 87.94 110 VAL A O 1
ATOM 1796 N N . GLU A 1 114 ? 122.242 94.051 52.975 1.00 101.71 111 GLU A N 1
ATOM 1797 C CA . GLU A 1 114 ? 122.726 93.173 54.028 1.00 116.16 111 GLU A CA 1
ATOM 1798 C C . GLU A 1 114 ? 121.945 91.864 54.031 1.00 114.59 111 GLU A C 1
ATOM 1799 O O . GLU A 1 114 ? 122.478 90.813 54.388 1.00 116.34 111 GLU A O 1
ATOM 1811 N N . THR A 1 115 ? 120.682 91.932 53.622 1.00 106.19 112 THR A N 1
ATOM 1812 C CA . THR A 1 115 ? 119.822 90.755 53.596 1.00 103.19 112 THR A CA 1
ATOM 1813 C C . THR A 1 115 ? 120.268 89.787 52.505 1.00 102.83 112 THR A C 1
ATOM 1814 O O . THR A 1 115 ? 120.094 88.575 52.631 1.00 105.55 112 THR A O 1
ATOM 1825 N N . GLN A 1 116 ? 120.843 90.328 51.435 1.00 100.41 113 GLN A N 1
ATOM 1826 C CA . GLN A 1 116 ? 121.299 89.510 50.317 1.00 94.78 113 GLN A CA 1
ATOM 1827 C C . GLN A 1 116 ? 122.806 89.626 50.091 1.00 94.31 113 GLN A C 1
ATOM 1828 O O . GLN A 1 116 ? 123.350 88.994 49.187 1.00 92.77 113 GLN A O 1
ATOM 1842 N N . SER A 1 117 ? 123.475 90.422 50.921 1.00 96.92 114 SER A N 1
ATOM 1843 C CA . SER A 1 117 ? 124.919 90.632 50.809 1.00 97.85 114 SER A CA 1
ATOM 1844 C C . SER A 1 117 ? 125.392 90.770 49.359 1.00 95.01 114 SER A C 1
ATOM 1845 O O . SER A 1 117 ? 126.061 89.887 48.822 1.00 89.64 114 SER A O 1
ATOM 1853 N N . ARG A 1 118 ? 125.034 91.893 48.740 1.00 90.51 115 ARG A N 1
ATOM 1854 C CA . ARG A 1 118 ? 125.471 92.220 47.387 1.00 77.91 115 ARG A CA 1
ATOM 1855 C C . ARG A 1 118 ? 125.655 93.728 47.276 1.00 79.76 115 ARG A C 1
ATOM 1856 O O . ARG A 1 118 ? 125.104 94.480 48.078 1.00 83.51 115 ARG A O 1
ATOM 1877 N N . PRO A 1 119 ? 126.424 94.180 46.275 1.00 64.86 116 PRO A N 1
ATOM 1878 C CA . PRO A 1 119 ? 126.533 95.619 46.014 1.00 63.70 116 PRO A CA 1
ATOM 1879 C C . PRO A 1 119 ? 125.156 96.237 45.795 1.00 61.62 116 PRO A C 1
ATOM 1880 O O . PRO A 1 119 ? 124.251 95.556 45.313 1.00 60.74 116 PRO A O 1
ATOM 1891 N N . LEU A 1 120 ? 125.002 97.510 46.142 1.00 63.64 117 LEU A N 1
ATOM 1892 C CA . LEU A 1 120 ? 123.696 98.159 46.098 1.00 56.29 117 LEU A CA 1
ATOM 1893 C C . LEU A 1 120 ? 123.054 98.090 44.713 1.00 57.58 117 LEU A C 1
ATOM 1894 O O . LEU A 1 120 ? 121.867 97.789 44.592 1.00 54.73 117 LEU A O 1
ATOM 1910 N N . TRP A 1 121 ? 123.834 98.366 43.671 1.00 62.53 118 TRP A N 1
ATOM 1911 C CA . TRP A 1 121 ? 123.294 98.390 42.315 1.00 51.34 118 TRP A CA 1
ATOM 1912 C C . TRP A 1 121 ? 122.744 97.023 41.914 1.00 54.75 118 TRP A C 1
ATOM 1913 O O . TRP A 1 121 ? 121.776 96.936 41.160 1.00 61.30 118 TRP A O 1
ATOM 1934 N N . GLU A 1 122 ? 123.359 95.960 42.423 1.00 53.04 119 GLU A N 1
ATOM 1935 C CA . GLU A 1 122 ? 122.880 94.607 42.152 1.00 59.20 119 GLU A CA 1
ATOM 1936 C C . GLU A 1 122 ? 121.532 94.362 42.816 1.00 48.66 119 GLU A C 1
ATOM 1937 O O . GLU A 1 122 ? 120.663 93.699 42.253 1.00 48.53 119 GLU A O 1
ATOM 1949 N N . CYS A 1 123 ? 121.364 94.890 44.022 1.00 50.80 120 CYS A N 1
ATOM 1950 C CA . CYS A 1 123 ? 120.095 94.774 44.724 1.00 47.72 120 CYS A CA 1
ATOM 1951 C C . CYS A 1 123 ? 119.004 95.484 43.940 1.00 49.87 120 CYS A C 1
ATOM 1952 O O . CYS A 1 123 ? 117.866 95.020 43.882 1.00 52.56 120 CYS A O 1
ATOM 1960 N N . GLY A 1 124 ? 119.359 96.613 43.336 1.00 53.67 121 GLY A N 1
ATOM 1961 C CA . GLY A 1 124 ? 118.438 97.334 42.478 1.00 57.33 121 GLY A CA 1
ATOM 1962 C C . GLY A 1 124 ? 117.918 96.443 41.365 1.00 54.83 121 GLY A C 1
ATOM 1963 O O . GLY A 1 124 ? 116.722 96.425 41.078 1.00 51.04 121 GLY A O 1
ATOM 1967 N N . VAL A 1 125 ? 118.821 95.696 40.738 1.00 44.26 122 VAL A N 1
ATOM 1968 C CA . VAL A 1 125 ? 118.441 94.795 39.658 1.00 51.07 122 VAL A CA 1
ATOM 1969 C C . VAL A 1 125 ? 117.429 93.778 40.162 1.00 50.60 122 VAL A C 1
ATOM 1970 O O . VAL A 1 125 ? 116.389 93.557 39.541 1.00 53.56 122 VAL A O 1
ATOM 1983 N N . ILE A 1 126 ? 117.738 93.163 41.298 1.00 50.03 123 ILE A N 1
ATOM 1984 C CA . ILE A 1 126 ? 116.885 92.126 41.859 1.00 45.74 123 ILE A CA 1
ATOM 1985 C C . ILE A 1 126 ? 115.509 92.673 42.226 1.00 41.96 123 ILE A C 1
ATOM 1986 O O . ILE A 1 126 ? 114.490 92.054 41.926 1.00 40.37 123 ILE A O 1
ATOM 2002 N N . ARG A 1 127 ? 115.481 93.834 42.871 1.00 52.58 124 ARG A N 1
ATOM 2003 C CA . ARG A 1 127 ? 114.218 94.450 43.259 1.00 52.80 124 ARG A CA 1
ATOM 2004 C C . ARG A 1 127 ? 113.399 94.814 42.023 1.00 49.79 124 ARG A C 1
ATOM 2005 O O . ARG A 1 127 ? 112.188 94.601 41.985 1.00 43.92 124 ARG A O 1
ATOM 2026 N N . PHE A 1 128 ? 114.067 95.355 41.009 1.00 53.09 125 PHE A N 1
ATOM 2027 C CA . PHE A 1 128 ? 113.403 95.717 39.764 1.00 54.38 125 PHE A CA 1
ATOM 2028 C C . PHE A 1 128 ? 112.653 94.522 39.193 1.00 48.35 125 PHE A C 1
ATOM 2029 O O . PHE A 1 128 ? 111.495 94.634 38.797 1.00 54.47 125 PHE A O 1
ATOM 2046 N N . HIS A 1 129 ? 113.324 93.376 39.163 1.00 48.96 126 HIS A N 1
ATOM 2047 C CA . HIS A 1 129 ? 112.753 92.160 38.595 1.00 48.07 126 HIS A CA 1
ATOM 2048 C C . HIS A 1 129 ? 111.721 91.517 39.522 1.00 51.75 126 HIS A C 1
ATOM 2049 O O . HIS A 1 129 ? 110.732 90.946 39.060 1.00 42.43 126 HIS A O 1
ATOM 2064 N N . GLN A 1 130 ? 111.954 91.609 40.827 1.00 48.44 127 GLN A N 1
ATOM 2065 C CA . GLN A 1 130 ? 111.014 91.079 41.807 1.00 49.16 127 GLN A CA 1
ATOM 2066 C C . GLN A 1 130 ? 109.657 91.757 41.669 1.00 51.36 127 GLN A C 1
ATOM 2067 O O . GLN A 1 130 ? 108.617 91.100 41.689 1.00 46.12 127 GLN A O 1
ATOM 2081 N N . GLU A 1 131 ? 109.675 93.078 41.532 1.00 46.09 128 GLU A N 1
ATOM 2082 C CA . GLU A 1 131 ? 108.447 93.846 41.382 1.00 42.59 128 GLU A CA 1
ATOM 2083 C C . GLU A 1 131 ? 107.670 93.390 40.150 1.00 49.33 128 GLU A C 1
ATOM 2084 O O . GLU A 1 131 ? 106.457 93.193 40.209 1.00 50.79 128 GLU A O 1
ATOM 2096 N N . ARG A 1 132 ? 108.376 93.212 39.037 1.00 44.97 129 ARG A N 1
ATOM 2097 C CA . ARG A 1 132 ? 107.749 92.781 37.795 1.00 45.37 129 ARG A CA 1
ATOM 20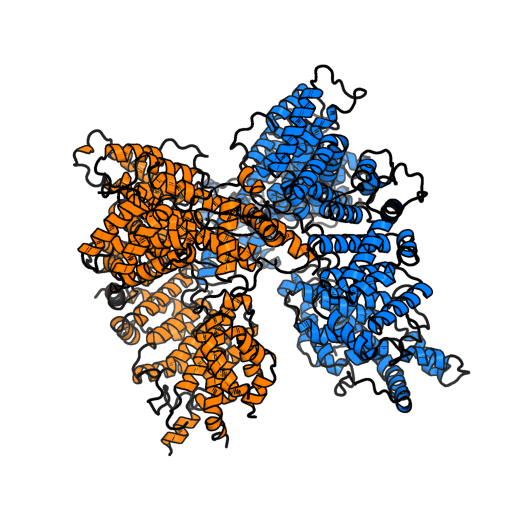98 C C . ARG A 1 132 ? 107.123 91.403 37.946 1.00 46.71 129 ARG A C 1
ATOM 2099 O O . ARG A 1 132 ? 105.962 91.194 37.596 1.00 48.70 129 ARG A O 1
ATOM 2120 N N . LYS A 1 133 ? 107.905 90.462 38.460 1.00 44.76 130 LYS A N 1
ATOM 2121 C CA . LYS A 1 133 ? 107.458 89.081 38.580 1.00 43.47 130 LYS A CA 1
ATOM 2122 C C . LYS A 1 133 ? 106.230 88.970 39.474 1.00 45.73 130 LYS A C 1
ATOM 2123 O O . LYS A 1 133 ? 105.235 88.350 39.099 1.00 49.49 130 LYS A O 1
ATOM 2142 N N . TYR A 1 134 ? 106.299 89.571 40.656 1.00 41.33 131 TYR A N 1
ATOM 2143 C CA . TYR A 1 134 ? 105.192 89.500 41.602 1.00 49.00 131 TYR A CA 1
ATOM 2144 C C . TYR A 1 134 ? 103.938 90.164 41.037 1.00 49.80 131 TYR A C 1
ATOM 2145 O O . TYR A 1 134 ? 102.835 89.640 41.178 1.00 47.17 131 TYR A O 1
ATOM 2163 N N . LEU A 1 135 ? 104.108 91.312 40.393 1.00 53.78 132 LEU A N 1
ATOM 2164 C CA . LEU A 1 135 ? 102.983 91.998 39.771 1.00 56.29 132 LEU A CA 1
ATOM 2165 C C . LEU A 1 135 ? 102.266 91.073 38.791 1.00 54.91 132 LEU A C 1
ATOM 2166 O O . LEU A 1 135 ? 101.044 90.941 38.829 1.00 60.80 132 LEU A O 1
ATOM 2182 N N . LEU A 1 136 ? 103.035 90.428 37.921 1.00 43.75 133 LEU A N 1
ATOM 2183 C CA . LEU A 1 136 ? 102.470 89.563 36.892 1.00 46.01 133 LEU A CA 1
ATOM 2184 C C . LEU A 1 136 ? 101.857 88.297 37.484 1.00 50.67 133 LEU A C 1
ATOM 2185 O O . LEU A 1 136 ? 100.824 87.821 37.013 1.00 46.63 133 LEU A O 1
ATOM 2201 N N . ASP A 1 137 ? 102.490 87.752 38.517 1.00 48.44 134 ASP A N 1
ATOM 2202 C CA . ASP A 1 137 ? 102.006 86.516 39.118 1.00 51.92 134 ASP A CA 1
ATOM 2203 C C . ASP A 1 137 ? 100.739 86.776 39.931 1.00 57.85 134 ASP A C 1
ATOM 2204 O O . ASP A 1 137 ? 99.911 85.882 40.105 1.00 61.32 134 ASP A O 1
ATOM 2213 N N . CYS A 1 138 ? 100.588 88.003 40.421 1.00 47.95 135 CYS A N 1
ATOM 2214 C CA . CYS A 1 138 ? 99.363 88.403 41.102 1.00 50.51 135 CYS A CA 1
ATOM 2215 C C . CYS A 1 138 ? 98.201 88.394 40.119 1.00 59.39 135 CYS A C 1
ATOM 2216 O O . CYS A 1 138 ? 97.107 87.928 40.439 1.00 46.52 135 CYS A O 1
ATOM 2224 N N . MET A 1 139 ? 98.447 88.916 38.921 1.00 54.04 136 MET A N 1
ATOM 2225 C CA . MET A 1 139 ? 97.439 88.921 37.871 1.00 51.62 136 MET A CA 1
ATOM 2226 C C . MET A 1 139 ? 97.045 87.493 37.521 1.00 52.03 136 MET A C 1
ATOM 2227 O O . MET A 1 139 ? 95.862 87.179 37.397 1.00 54.71 136 MET A O 1
ATOM 2241 N N . ARG A 1 140 ? 98.046 86.632 37.363 1.00 42.24 137 ARG A N 1
ATOM 2242 C CA . ARG A 1 140 ? 97.807 85.233 37.029 1.00 43.23 137 ARG A CA 1
ATOM 2243 C C . ARG A 1 140 ? 96.928 84.579 38.087 1.00 49.99 137 ARG A C 1
ATOM 2244 O O . ARG A 1 140 ? 96.050 83.776 37.770 1.00 48.01 137 ARG A O 1
ATOM 2265 N N . LEU A 1 141 ? 97.172 84.932 39.346 1.00 50.32 138 LEU A N 1
ATOM 2266 C CA . LEU A 1 141 ? 96.418 84.373 40.462 1.00 44.88 138 LEU A CA 1
ATOM 2267 C C . LEU A 1 141 ? 94.976 84.865 40.471 1.00 43.27 138 LEU A C 1
ATOM 2268 O O . LEU A 1 141 ? 94.055 84.094 40.731 1.00 46.30 138 LEU A O 1
ATOM 2284 N N . ILE A 1 142 ? 94.783 86.149 40.191 1.00 47.73 139 ILE A N 1
ATOM 2285 C CA . ILE A 1 142 ? 93.442 86.720 40.142 1.00 55.89 139 ILE A CA 1
ATOM 2286 C C . ILE A 1 142 ? 92.605 86.011 39.082 1.00 57.40 139 ILE A C 1
ATOM 2287 O O . ILE A 1 142 ? 91.472 85.602 39.340 1.00 47.82 139 ILE A O 1
ATOM 2303 N N . LEU A 1 143 ? 93.172 85.865 37.890 1.00 45.81 140 LEU A N 1
ATOM 2304 C CA . LEU A 1 143 ? 92.504 85.148 36.813 1.00 46.56 140 LEU A CA 1
ATOM 2305 C C . LEU A 1 143 ? 92.205 83.719 37.240 1.00 49.86 140 LEU A C 1
ATOM 2306 O O . LEU A 1 143 ? 91.134 83.183 36.954 1.00 51.73 140 LEU A O 1
ATOM 2322 N N . GLU A 1 144 ? 93.157 83.107 37.934 1.00 45.14 141 GLU A N 1
ATOM 2323 C CA . GLU A 1 144 ? 93.023 81.719 38.351 1.00 53.43 141 GLU A CA 1
ATOM 2324 C C . GLU A 1 144 ? 91.924 81.571 39.403 1.00 54.65 141 GLU A C 1
ATOM 2325 O O . GLU A 1 144 ? 91.211 80.568 39.431 1.00 54.38 141 GLU A O 1
ATOM 2337 N N . ILE A 1 145 ? 91.787 82.576 40.263 1.00 64.08 142 ILE A N 1
ATOM 2338 C CA . ILE A 1 145 ? 90.730 82.585 41.269 1.00 64.03 142 ILE A CA 1
ATOM 2339 C C . ILE A 1 145 ? 89.375 82.807 40.606 1.00 63.15 142 ILE A C 1
ATOM 2340 O O . ILE A 1 145 ? 88.362 82.260 41.041 1.00 54.81 142 ILE A O 1
ATOM 2356 N N . ALA A 1 146 ? 89.366 83.610 39.547 1.00 62.68 143 ALA A N 1
ATOM 2357 C CA . ALA A 1 146 ? 88.135 83.925 38.835 1.00 63.50 143 ALA A CA 1
ATOM 2358 C C . ALA A 1 146 ? 87.562 82.691 38.143 1.00 62.56 143 ALA A C 1
ATOM 2359 O O . ALA A 1 146 ? 86.388 82.668 37.772 1.00 62.45 143 ALA A O 1
ATOM 2366 N N . ALA A 1 147 ? 88.394 81.667 37.975 1.00 64.32 144 ALA A N 1
ATOM 2367 C CA . ALA A 1 147 ? 87.981 80.448 37.291 1.00 60.75 144 ALA A CA 1
ATOM 2368 C C . ALA A 1 147 ? 87.835 79.271 38.256 1.00 67.57 144 ALA A C 1
ATOM 2369 O O . ALA A 1 147 ? 87.559 78.148 37.835 1.00 67.79 144 ALA A O 1
ATOM 2376 N N . ASP A 1 148 ? 88.018 79.528 39.548 1.00 68.60 145 ASP A N 1
ATOM 2377 C CA . ASP A 1 148 ? 87.901 78.479 40.555 1.00 64.94 145 ASP A CA 1
ATOM 2378 C C . ASP A 1 148 ? 86.431 78.151 40.794 1.00 68.98 145 ASP A C 1
ATOM 2379 O O . ASP A 1 148 ? 85.682 78.966 41.330 1.00 73.61 145 ASP A O 1
ATOM 2388 N N . GLU A 1 149 ? 86.028 76.951 40.391 1.00 78.65 146 GLU A N 1
ATOM 2389 C CA . GLU A 1 149 ? 84.633 76.535 40.483 1.00 81.02 146 GLU A CA 1
ATOM 2390 C C . GLU A 1 149 ? 84.302 75.983 41.869 1.00 80.49 146 GLU A C 1
ATOM 2391 O O . GLU A 1 149 ? 83.142 75.700 42.168 1.00 85.67 146 GLU A O 1
ATOM 2403 N N . ASP A 1 150 ? 85.321 75.833 42.710 1.00 79.03 147 ASP A N 1
ATOM 2404 C CA . ASP A 1 150 ? 85.143 75.256 44.040 1.00 85.62 147 ASP A CA 1
ATOM 2405 C C . ASP A 1 150 ? 85.115 76.317 45.139 1.00 88.10 147 ASP A C 1
ATOM 2406 O O . ASP A 1 150 ? 85.464 76.041 46.287 1.00 87.89 147 ASP A O 1
ATOM 2415 N N . ILE A 1 151 ? 84.699 77.528 44.783 1.00 82.20 148 ILE A N 1
ATOM 2416 C CA . ILE A 1 151 ? 84.495 78.587 45.764 1.00 71.90 148 ILE A CA 1
ATOM 2417 C C . ILE A 1 151 ? 83.181 79.291 45.471 1.00 75.65 148 ILE A C 1
ATOM 2418 O O . ILE A 1 151 ? 82.634 79.166 44.375 1.00 79.53 148 ILE A O 1
ATOM 2434 N N . ASP A 1 152 ? 82.677 80.027 46.457 1.00 71.50 149 ASP A N 1
ATOM 2435 C CA . ASP A 1 152 ? 81.429 80.762 46.305 1.00 69.36 149 ASP A CA 1
ATOM 2436 C C . ASP A 1 152 ? 81.342 81.401 44.923 1.00 72.27 149 ASP A C 1
ATOM 2437 O O . ASP A 1 152 ? 82.301 82.011 44.450 1.00 74.09 149 ASP A O 1
ATOM 2446 N N . ALA A 1 153 ? 80.192 81.248 44.275 1.00 75.53 150 ALA A N 1
ATOM 2447 C CA . ALA A 1 153 ? 79.979 81.814 42.946 1.00 72.97 150 ALA A CA 1
ATOM 2448 C C . ALA A 1 153 ? 80.188 83.325 42.963 1.00 72.66 150 ALA A C 1
ATOM 2449 O O . ALA A 1 153 ? 80.711 83.899 42.008 1.00 65.33 150 ALA A O 1
ATOM 2456 N N . GLY A 1 154 ? 79.772 83.961 44.054 1.00 71.24 151 GLY A N 1
ATOM 2457 C CA . GLY A 1 154 ? 79.926 85.395 44.214 1.00 70.33 151 GLY A CA 1
ATOM 2458 C C . GLY A 1 154 ? 81.372 85.847 44.130 1.00 70.41 151 GLY A C 1
ATOM 2459 O O . GLY A 1 154 ? 81.700 86.748 43.358 1.00 65.90 151 GLY A O 1
ATOM 2463 N N . LEU A 1 155 ? 82.237 85.230 44.930 1.00 65.59 152 LEU A N 1
ATOM 2464 C CA . LEU A 1 155 ? 83.663 85.535 44.887 1.00 70.65 152 LEU A CA 1
ATOM 2465 C C . LEU A 1 155 ? 84.206 85.315 43.487 1.00 71.91 152 LEU A C 1
ATOM 2466 O O . LEU A 1 155 ? 84.852 86.191 42.912 1.00 69.86 152 LEU A O 1
ATOM 2482 N N . GLN A 1 156 ? 83.941 84.132 42.948 1.00 73.62 153 GLN A N 1
ATOM 2483 C CA . GLN A 1 156 ? 84.438 83.759 41.634 1.00 73.74 153 GLN A CA 1
ATOM 2484 C C . GLN A 1 156 ? 84.130 84.841 40.605 1.00 67.17 153 GLN A C 1
ATOM 2485 O O . GLN A 1 156 ? 84.963 85.151 39.752 1.00 62.31 153 GLN A O 1
ATOM 2499 N N . GLU A 1 157 ? 82.940 85.426 40.696 1.00 62.48 154 GLU A N 1
ATOM 2500 C CA . GLU A 1 157 ? 82.505 86.405 39.707 1.00 74.76 154 GLU A CA 1
ATOM 2501 C C . GLU A 1 157 ? 83.086 87.790 39.979 1.00 74.93 154 GLU A C 1
ATOM 2502 O O . GLU A 1 157 ? 83.453 88.506 39.047 1.00 74.48 154 GLU A O 1
ATOM 2514 N N . SER A 1 158 ? 83.173 88.166 41.252 1.00 71.92 155 SER A N 1
ATOM 2515 C CA . SER A 1 158 ? 83.736 89.461 41.614 1.00 70.66 155 SER A CA 1
ATOM 2516 C C . SER A 1 158 ? 85.223 89.512 41.267 1.00 67.67 155 SER A C 1
ATOM 2517 O O . SER A 1 158 ? 85.755 90.568 40.928 1.00 67.19 155 SER A O 1
ATOM 2525 N N . PHE A 1 159 ? 85.891 88.366 41.345 1.00 58.55 156 PHE A N 1
ATOM 2526 C CA . PHE A 1 159 ? 87.288 88.282 40.947 1.00 63.49 156 PHE A CA 1
ATOM 2527 C C . PHE A 1 159 ? 87.380 88.313 39.430 1.00 61.82 156 PHE A C 1
ATOM 2528 O O . PHE A 1 159 ? 88.394 88.722 38.864 1.00 53.66 156 PHE A O 1
ATOM 2545 N N . GLY A 1 160 ? 86.310 87.874 38.776 1.00 58.86 157 GLY A N 1
ATOM 2546 C CA . GLY A 1 160 ? 86.217 87.951 37.333 1.00 63.81 157 GLY A CA 1
ATOM 2547 C C . GLY A 1 160 ? 86.202 89.392 36.862 1.00 64.43 157 GLY A C 1
ATOM 2548 O O . GLY A 1 160 ? 86.999 89.780 36.009 1.00 67.45 157 GLY A O 1
ATOM 2552 N N . VAL A 1 161 ? 85.293 90.190 37.418 1.00 62.73 158 VAL A N 1
ATOM 2553 C CA . VAL A 1 161 ? 85.191 91.596 37.041 1.00 65.38 158 VAL A CA 1
ATOM 2554 C C . VAL A 1 161 ? 86.470 92.335 37.418 1.00 65.57 158 VAL A C 1
ATOM 2555 O O . VAL A 1 161 ? 86.917 93.227 36.698 1.00 68.25 158 VAL A O 1
ATOM 2568 N N . ALA A 1 162 ? 87.056 91.956 38.548 1.00 62.80 159 ALA A N 1
ATOM 2569 C CA . ALA A 1 162 ? 88.321 92.534 38.977 1.00 58.98 159 ALA A CA 1
ATOM 2570 C C . ALA A 1 162 ? 89.369 92.325 37.892 1.00 62.76 159 ALA A C 1
ATOM 2571 O O . ALA A 1 162 ? 90.086 93.253 37.518 1.00 64.96 159 ALA A O 1
ATOM 2578 N N . ALA A 1 163 ? 89.447 91.099 37.387 1.00 57.57 160 ALA A N 1
ATOM 2579 C CA . ALA A 1 163 ? 90.394 90.757 36.334 1.00 52.57 160 ALA A CA 1
ATOM 2580 C C . ALA A 1 163 ? 90.097 91.549 35.066 1.00 58.79 160 ALA A C 1
ATOM 2581 O O . ALA A 1 163 ? 90.998 92.120 34.452 1.00 59.59 160 ALA A O 1
ATOM 2588 N N . GLU A 1 164 ? 88.828 91.573 34.677 1.00 64.22 161 GLU A N 1
ATOM 2589 C CA . GLU A 1 164 ? 88.402 92.307 33.493 1.00 64.04 161 GLU A CA 1
ATOM 2590 C C . GLU A 1 164 ? 88.799 93.773 33.605 1.00 64.76 161 GLU A C 1
ATOM 2591 O O . GLU A 1 164 ? 89.334 94.356 32.664 1.00 69.03 161 GLU A O 1
ATOM 2603 N N . ASP A 1 165 ? 88.545 94.357 34.770 1.00 64.93 162 ASP A N 1
ATOM 2604 C CA . ASP A 1 165 ? 88.765 95.780 34.983 1.00 69.66 162 ASP A CA 1
ATOM 2605 C C . ASP A 1 165 ? 90.247 96.122 35.108 1.00 73.72 162 ASP A C 1
ATOM 2606 O O . ASP A 1 165 ? 90.801 96.830 34.267 1.00 74.49 162 ASP A O 1
ATOM 2615 N N . LYS A 1 166 ? 90.883 95.610 36.157 1.00 74.70 163 LYS A N 1
ATOM 2616 C CA . LYS A 1 166 ? 92.248 96.002 36.499 1.00 73.63 163 LYS A CA 1
ATOM 2617 C C . LYS A 1 166 ? 93.280 95.526 35.479 1.00 71.30 163 LYS A C 1
ATOM 2618 O O . LYS A 1 166 ? 94.210 96.258 35.143 1.00 69.06 163 LYS A O 1
ATOM 2637 N N . ILE A 1 167 ? 93.118 94.300 34.992 1.00 61.91 164 ILE A N 1
ATOM 2638 C CA . ILE A 1 167 ? 94.106 93.704 34.098 1.00 60.04 164 ILE A CA 1
ATOM 2639 C C . ILE A 1 167 ? 93.858 94.071 32.636 1.00 66.58 164 ILE A C 1
ATOM 2640 O O . ILE A 1 167 ? 94.699 94.701 31.993 1.00 59.75 164 ILE A O 1
ATOM 2656 N N . PHE A 1 168 ? 92.700 93.678 32.116 1.00 68.91 165 PHE A N 1
ATOM 2657 C CA . PHE A 1 168 ? 92.400 93.847 30.698 1.00 66.99 165 PHE A CA 1
ATOM 2658 C C . PHE A 1 168 ? 91.896 95.251 30.364 1.00 70.63 165 PHE A C 1
ATOM 2659 O O . PHE A 1 168 ? 91.695 95.582 29.195 1.00 73.73 165 PHE A O 1
ATOM 2676 N N . GLY A 1 169 ? 91.693 96.072 31.389 1.00 67.59 166 GLY A N 1
ATOM 2677 C CA . GLY A 1 169 ? 91.267 97.445 31.184 1.00 73.97 166 GLY A CA 1
ATOM 2678 C C . GLY A 1 169 ? 89.863 97.542 30.618 1.00 72.23 166 GLY A C 1
ATOM 2679 O O . GLY A 1 169 ? 89.559 98.441 29.834 1.00 70.61 166 GLY A O 1
ATOM 2683 N N . ILE A 1 170 ? 89.005 96.611 31.022 1.00 65.97 167 ILE A N 1
ATOM 2684 C CA . ILE A 1 170 ? 87.613 96.605 30.591 1.00 67.02 167 ILE A CA 1
ATOM 2685 C C . ILE A 1 170 ? 86.709 97.018 31.747 1.00 76.50 167 ILE A C 1
ATOM 2686 O O . ILE A 1 170 ? 86.568 96.278 32.720 1.00 78.12 167 ILE A O 1
ATOM 2702 N N . PRO A 1 171 ? 86.083 98.201 31.645 1.00 89.56 168 PRO A N 1
ATOM 2703 C CA . PRO A 1 171 ? 85.247 98.681 32.750 1.00 90.40 168 PRO A CA 1
ATOM 2704 C C . PRO A 1 171 ? 84.127 97.701 33.082 1.00 88.49 168 PRO A C 1
ATOM 2705 O O . PRO A 1 171 ? 83.689 96.958 32.203 1.00 88.63 168 PRO A O 1
ATOM 2716 N N 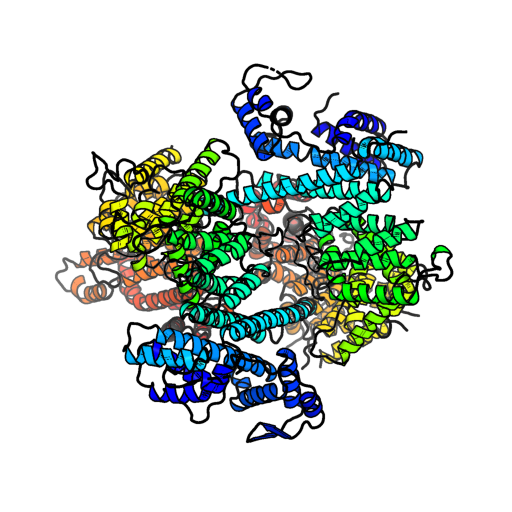. PRO A 1 172 ? 83.670 97.695 34.343 1.00 80.00 169 PRO A N 1
ATOM 2717 C CA . PRO A 1 172 ? 82.607 96.781 34.775 1.00 75.02 169 PRO A CA 1
ATOM 2718 C C . PRO A 1 172 ? 81.288 97.045 34.055 1.00 78.42 169 PRO A C 1
ATOM 2719 O O . PRO A 1 172 ? 81.146 98.079 33.402 1.00 78.20 169 PRO A O 1
ATOM 2730 N N . PRO A 1 173 ? 80.329 96.114 34.176 1.00 86.89 170 PRO A N 1
ATOM 2731 C CA . PRO A 1 173 ? 79.035 96.181 33.484 1.00 85.55 170 PRO A CA 1
ATOM 2732 C C . PRO A 1 173 ? 78.216 97.434 33.794 1.00 83.88 170 PRO A C 1
ATOM 2733 O O . PRO A 1 173 ? 77.225 97.685 33.109 1.00 96.00 170 PRO A O 1
ATOM 2744 N N . TRP A 1 174 ? 78.617 98.205 34.801 1.00 79.53 171 TRP A N 1
ATOM 2745 C CA . TRP A 1 174 ? 77.818 99.342 35.248 1.00 88.56 171 TRP A CA 1
ATOM 2746 C C . TRP A 1 174 ? 78.464 100.696 34.948 1.00 95.15 171 TRP A C 1
ATOM 2747 O O . TRP A 1 174 ? 78.314 101.641 35.723 1.00 92.93 171 TRP A O 1
ATOM 2768 N N . GLU A 1 175 ? 79.170 100.795 33.826 1.00 100.71 172 GLU A N 1
ATOM 2769 C CA . GLU A 1 175 ? 79.756 102.069 33.413 1.00 110.69 172 GLU A CA 1
ATOM 2770 C C . GLU A 1 175 ? 80.408 101.974 32.036 1.00 118.87 172 GLU A C 1
ATOM 2771 O O . GLU A 1 175 ? 80.616 100.879 31.510 1.00 116.60 172 GLU A O 1
ATOM 2783 N N . ARG A 1 176 ? 80.729 103.132 31.465 1.00 127.31 173 ARG A N 1
ATOM 2784 C CA . ARG A 1 176 ? 81.394 103.208 30.166 1.00 131.64 173 ARG A CA 1
ATOM 2785 C C . ARG A 1 176 ? 80.870 102.151 29.199 1.00 133.12 173 ARG A C 1
ATOM 2786 O O . ARG A 1 176 ? 80.980 102.300 27.982 1.00 135.82 173 ARG A O 1
ATOM 2807 N N . GLN A 1 184 ? 90.639 105.672 22.599 1.00 121.33 181 GLN A N 1
ATOM 2808 C CA . GLN A 1 184 ? 91.824 106.436 22.972 1.00 122.79 181 GLN A CA 1
ATOM 2809 C C . GLN A 1 184 ? 92.892 105.534 23.585 1.00 123.43 181 GLN A C 1
ATOM 2810 O O . GLN A 1 184 ? 94.086 105.817 23.487 1.00 122.36 181 GLN A O 1
ATOM 2823 N N . VAL A 1 185 ? 92.454 104.449 24.216 1.00 124.75 182 VAL A N 1
ATOM 2824 C CA . VAL A 1 185 ? 93.368 103.521 24.873 1.00 118.92 182 VAL A CA 1
ATOM 2825 C C . VAL A 1 185 ? 93.881 102.465 23.903 1.00 113.61 182 VAL A C 1
ATOM 2826 O O . VAL A 1 185 ? 93.305 102.253 22.835 1.00 114.23 182 VAL A O 1
ATOM 2839 N N . LYS A 1 186 ? 94.970 101.806 24.284 1.00 104.66 183 LYS A N 1
ATOM 2840 C CA . LYS A 1 186 ? 95.494 100.682 23.522 1.00 94.77 183 LYS A CA 1
ATOM 2841 C C . LYS A 1 186 ? 94.981 99.391 24.149 1.00 89.83 183 LYS A C 1
ATOM 2842 O O . LYS A 1 186 ? 95.240 99.120 25.321 1.00 88.58 183 LYS A O 1
ATOM 2861 N N . LYS A 1 187 ? 94.246 98.603 23.371 1.00 88.23 184 LYS A N 1
ATOM 2862 C CA . LYS A 1 187 ? 93.637 97.378 23.882 1.00 86.33 184 LYS A CA 1
ATOM 2863 C C . LYS A 1 187 ? 94.673 96.485 24.559 1.00 79.80 184 LYS A C 1
ATOM 2864 O O . LYS A 1 187 ? 95.854 96.520 24.217 1.00 76.43 184 LYS A O 1
ATOM 2883 N N . PHE A 1 188 ? 94.221 95.685 25.519 1.00 68.49 185 PHE A N 1
ATOM 2884 C CA . PHE A 1 188 ? 95.126 94.898 26.350 1.00 61.31 185 PHE A CA 1
ATOM 2885 C C . PHE A 1 188 ? 96.092 94.025 25.550 1.00 66.46 185 PHE A C 1
ATOM 2886 O O . PHE A 1 188 ? 97.307 94.158 25.688 1.00 65.20 185 PHE A O 1
ATOM 2903 N N . ILE A 1 189 ? 95.555 93.128 24.729 1.00 55.39 186 ILE A N 1
ATOM 2904 C CA . ILE A 1 189 ? 96.387 92.153 24.026 1.00 59.76 186 ILE A CA 1
ATOM 2905 C C . ILE A 1 189 ? 97.587 92.799 23.334 1.00 64.73 186 ILE A C 1
ATOM 2906 O O . ILE A 1 189 ? 98.721 92.361 23.528 1.00 62.15 186 ILE A O 1
ATOM 2922 N N . PRO A 1 190 ? 97.345 93.831 22.513 1.00 63.31 187 PRO A N 1
ATOM 2923 C CA . PRO A 1 190 ? 98.478 94.555 21.924 1.00 59.18 187 PRO A CA 1
ATOM 2924 C C . PRO A 1 190 ? 99.489 95.034 22.971 1.00 63.39 187 PRO A C 1
ATOM 2925 O O . PRO A 1 190 ? 100.689 94.998 22.706 1.00 70.01 187 PRO A O 1
ATOM 2936 N N . ARG A 1 191 ? 99.018 95.471 24.137 1.00 70.77 188 ARG A N 1
ATOM 2937 C CA . ARG A 1 191 ? 99.923 95.884 25.208 1.00 68.95 188 ARG A CA 1
ATOM 2938 C C . ARG A 1 191 ? 100.680 94.676 25.744 1.00 57.81 188 ARG A C 1
ATOM 2939 O O . ARG A 1 191 ? 101.879 94.748 26.012 1.00 50.73 188 ARG A O 1
ATOM 2960 N N . CYS A 1 192 ? 99.964 93.568 25.906 1.00 54.34 189 CYS A N 1
ATOM 2961 C CA . CYS A 1 192 ? 100.548 92.346 26.438 1.00 53.97 189 CYS A CA 1
ATOM 2962 C C . CYS A 1 192 ? 101.649 91.822 25.521 1.00 55.68 189 CYS A C 1
ATOM 2963 O O . CYS A 1 192 ? 102.705 91.400 25.989 1.00 58.85 189 CYS A O 1
ATOM 2971 N N . MET A 1 193 ? 101.403 91.856 24.215 1.00 59.21 190 MET A N 1
ATOM 2972 C CA . MET A 1 193 ? 102.377 91.371 23.244 1.00 63.15 190 MET A CA 1
ATOM 2973 C C . MET A 1 193 ? 103.651 92.209 23.289 1.00 56.46 190 MET A C 1
ATOM 2974 O O . MET A 1 193 ? 104.756 91.677 23.194 1.00 52.96 190 MET A O 1
ATOM 2988 N N . GLU A 1 194 ? 103.493 93.521 23.435 1.00 60.83 191 GLU A N 1
ATOM 2989 C CA . GLU A 1 194 ? 104.641 94.415 23.509 1.00 68.06 191 GLU A CA 1
ATOM 2990 C C . GLU A 1 194 ? 105.424 94.158 24.791 1.00 68.86 191 GLU A C 1
ATOM 2991 O O . GLU A 1 194 ? 106.654 94.205 24.798 1.00 71.52 191 GLU A O 1
ATOM 3003 N N . ALA A 1 195 ? 104.705 93.884 25.875 1.00 51.32 192 ALA A N 1
ATOM 3004 C CA . ALA A 1 195 ? 105.334 93.579 27.153 1.00 56.39 192 ALA A CA 1
ATOM 3005 C C . ALA A 1 195 ? 106.202 92.332 27.032 1.00 57.22 192 ALA A C 1
ATOM 3006 O O . ALA A 1 195 ? 107.358 92.327 27.453 1.00 56.49 192 ALA A O 1
ATOM 3013 N N . MET A 1 196 ? 105.636 91.277 26.453 1.00 55.48 193 MET A N 1
ATOM 3014 C CA . MET A 1 196 ? 106.361 90.028 26.271 1.00 44.50 193 MET A CA 1
ATOM 3015 C C . MET A 1 196 ? 107.575 90.252 25.380 1.00 53.49 193 MET A C 1
ATOM 3016 O O . MET A 1 196 ? 108.642 89.687 25.616 1.00 49.13 193 MET A O 1
ATOM 3030 N N . LYS A 1 197 ? 107.404 91.083 24.357 1.00 59.82 194 LYS A N 1
ATOM 3031 C CA . LYS A 1 197 ? 108.489 91.408 23.439 1.00 57.30 194 LYS A CA 1
ATOM 3032 C C . LYS A 1 197 ? 109.643 92.047 24.203 1.00 53.45 194 LYS A C 1
ATOM 3033 O O . LYS A 1 197 ? 110.804 91.675 24.025 1.00 40.27 194 LYS A O 1
ATOM 3052 N N . GLY A 1 198 ? 109.314 93.012 25.055 1.00 48.28 195 GLY A N 1
ATOM 3053 C CA . GLY A 1 198 ? 110.311 93.684 25.867 1.00 52.15 195 GLY A CA 1
ATOM 3054 C C . GLY A 1 198 ? 111.108 92.703 26.704 1.00 51.37 195 GLY A C 1
ATOM 3055 O O . GLY A 1 198 ? 112.335 92.780 26.770 1.00 54.94 195 GLY A O 1
ATOM 3059 N N . VAL A 1 199 ? 110.407 91.773 27.343 1.00 41.60 196 VAL A N 1
ATOM 3060 C CA . VAL A 1 199 ? 111.056 90.785 28.195 1.00 46.68 196 VAL A CA 1
ATOM 3061 C C . VAL A 1 199 ? 112.036 89.937 27.384 1.00 49.64 196 VAL A C 1
ATOM 3062 O O . VAL A 1 199 ? 113.160 89.690 27.821 1.00 44.52 196 VAL A O 1
ATOM 3075 N N . ARG A 1 200 ? 111.612 89.501 26.201 1.00 49.66 197 ARG A N 1
ATOM 3076 C CA . ARG A 1 200 ? 112.475 88.703 25.339 1.00 54.39 197 ARG A CA 1
ATOM 3077 C C . ARG A 1 200 ? 113.750 89.465 25.002 1.00 54.64 197 ARG A C 1
ATOM 3078 O O . ARG A 1 200 ? 114.854 88.935 25.137 1.00 53.32 197 ARG A O 1
ATOM 3099 N N . SER A 1 201 ? 113.592 90.710 24.563 1.00 45.83 198 SER A N 1
ATOM 3100 C CA . SER A 1 201 ? 114.731 91.507 24.120 1.00 54.50 198 SER A CA 1
ATOM 3101 C C . SER A 1 201 ? 115.658 91.855 25.279 1.00 50.66 198 SER A C 1
ATOM 3102 O O . SER A 1 201 ? 116.868 91.972 25.096 1.00 58.61 198 SER A O 1
ATOM 3110 N N . MET A 1 202 ? 115.095 92.010 26.473 1.00 48.15 199 MET A N 1
ATOM 3111 C CA . MET A 1 202 ? 115.898 92.345 27.640 1.00 52.91 199 MET A CA 1
ATOM 3112 C C . MET A 1 202 ? 116.755 91.150 28.038 1.00 55.36 199 MET A C 1
ATOM 3113 O O . MET A 1 202 ? 117.894 91.312 28.474 1.00 57.43 199 MET A O 1
ATOM 3127 N N . LEU A 1 203 ? 116.202 89.950 27.881 1.00 43.02 200 LEU A N 1
ATOM 3128 C CA . LEU A 1 203 ? 116.942 88.729 28.166 1.00 40.01 200 LEU A CA 1
ATOM 3129 C C . LEU A 1 203 ? 118.068 88.547 27.157 1.00 42.95 200 LEU A C 1
ATOM 3130 O O . LEU A 1 203 ? 119.163 88.111 27.511 1.00 46.60 200 LEU A O 1
ATOM 3146 N N . GLN A 1 204 ? 117.792 88.879 25.900 1.00 50.82 201 GLN A N 1
ATOM 3147 C CA . GLN A 1 204 ? 118.785 88.757 24.840 1.00 47.28 201 GLN A CA 1
ATOM 3148 C C . GLN A 1 204 ? 119.908 89.767 25.045 1.00 51.12 201 GLN A C 1
ATOM 3149 O O . GLN A 1 204 ? 121.084 89.405 25.054 1.00 48.12 201 GLN A O 1
ATOM 3163 N N . CYS A 1 205 ? 119.536 91.033 25.209 1.00 48.67 202 CYS A N 1
ATOM 3164 C CA . CYS A 1 205 ? 120.508 92.092 25.457 1.00 54.81 202 CYS A CA 1
ATOM 3165 C C . CYS A 1 205 ? 121.359 91.754 26.671 1.00 50.32 202 CYS A C 1
ATOM 3166 O O . CYS A 1 205 ? 122.570 91.976 26.683 1.00 53.15 202 CYS A O 1
ATOM 3174 N N . MET A 1 206 ? 120.709 91.214 27.693 1.00 44.67 203 MET A N 1
ATOM 3175 C CA . MET A 1 206 ? 121.388 90.844 28.923 1.00 57.20 203 MET A CA 1
ATOM 3176 C C . MET A 1 206 ? 122.349 89.685 28.673 1.00 52.39 203 MET A C 1
ATOM 3177 O O . MET A 1 206 ? 123.473 89.675 29.176 1.00 52.63 203 MET A O 1
ATOM 3191 N N . ALA A 1 207 ? 121.904 88.713 27.885 1.00 50.00 204 ALA A N 1
ATOM 3192 C CA . ALA A 1 207 ? 122.718 87.546 27.572 1.00 48.42 204 ALA A CA 1
ATOM 3193 C C . ALA A 1 207 ? 123.954 87.930 26.765 1.00 54.70 204 ALA A C 1
ATOM 3194 O O . ALA A 1 207 ? 125.039 87.396 26.993 1.00 61.42 204 ALA A O 1
ATOM 3201 N N . ASP A 1 208 ? 123.788 88.849 25.818 1.00 54.82 205 ASP A N 1
ATOM 3202 C CA . ASP A 1 208 ? 124.898 89.285 24.975 1.00 56.24 205 ASP A CA 1
ATOM 3203 C C . ASP A 1 208 ? 125.981 89.957 25.805 1.00 58.83 205 ASP A C 1
ATOM 3204 O O . ASP A 1 208 ? 127.161 89.625 25.687 1.00 59.49 205 ASP A O 1
ATOM 3213 N N . LYS A 1 209 ? 125.575 90.908 26.639 1.00 47.27 206 LYS A N 1
ATOM 3214 C CA . LYS A 1 209 ? 126.516 91.618 27.492 1.00 42.31 206 LYS A CA 1
ATOM 3215 C C . LYS A 1 209 ? 127.221 90.637 28.422 1.00 46.06 206 LYS A C 1
ATOM 3216 O O . LYS A 1 209 ? 128.442 90.679 28.580 1.00 44.57 206 LYS A O 1
ATOM 3235 N N . ALA A 1 210 ? 126.446 89.745 29.027 1.00 39.81 207 ALA A N 1
ATOM 3236 C CA . ALA A 1 210 ? 126.996 88.777 29.963 1.00 49.77 207 ALA A CA 1
ATOM 3237 C C . ALA A 1 210 ? 128.000 87.863 29.266 1.00 49.07 207 ALA A C 1
ATOM 3238 O O . ALA A 1 210 ? 129.067 87.576 29.808 1.00 56.22 207 ALA A O 1
ATOM 3245 N N . ASN A 1 211 ? 127.658 87.414 28.063 1.00 47.65 208 ASN A N 1
ATOM 3246 C CA . ASN A 1 211 ? 128.540 86.541 27.298 1.00 44.51 208 ASN A CA 1
ATOM 3247 C C . ASN A 1 211 ? 129.899 87.193 27.083 1.00 45.62 208 ASN A C 1
ATOM 3248 O O . ASN A 1 211 ? 130.939 86.587 27.336 1.00 46.43 208 ASN A O 1
ATOM 3259 N N . ALA A 1 212 ? 129.882 88.436 26.618 1.00 44.02 209 ALA A N 1
ATOM 3260 C CA . ALA A 1 212 ? 131.112 89.160 26.351 1.00 42.68 209 ALA A CA 1
ATOM 3261 C C . ALA A 1 212 ? 131.952 89.267 27.618 1.00 50.84 209 ALA A C 1
ATOM 3262 O O . ALA A 1 212 ? 133.158 89.024 27.591 1.00 53.26 209 ALA A O 1
ATOM 3269 N N . ARG A 1 213 ? 131.312 89.622 28.729 1.00 47.53 210 ARG A N 1
ATOM 3270 C CA . ARG A 1 213 ? 132.032 89.812 29.985 1.00 51.41 210 ARG A CA 1
ATOM 3271 C C . ARG A 1 213 ? 132.551 88.493 30.547 1.00 41.19 210 ARG A C 1
ATOM 3272 O O . ARG A 1 213 ? 133.619 88.449 31.154 1.00 44.38 210 ARG A O 1
ATOM 3293 N N . ASN A 1 214 ? 131.799 87.417 30.346 1.00 35.35 211 ASN A N 1
ATOM 3294 C CA . ASN A 1 214 ? 132.220 86.116 30.847 1.00 46.26 211 ASN A CA 1
ATOM 3295 C C . ASN A 1 214 ? 133.395 85.586 30.037 1.00 44.98 211 ASN A C 1
ATOM 3296 O O . ASN A 1 214 ? 134.309 84.966 30.578 1.00 45.86 211 ASN A O 1
ATOM 3307 N N . MET A 1 215 ? 133.359 85.838 28.734 1.00 45.64 212 MET A N 1
ATOM 3308 C CA . MET A 1 215 ? 134.412 85.396 27.832 1.00 41.50 212 MET A CA 1
ATOM 3309 C C . MET A 1 215 ? 135.764 85.911 28.325 1.00 48.59 212 MET A C 1
ATOM 3310 O O . MET A 1 215 ? 136.744 85.169 28.380 1.00 38.69 212 MET A O 1
ATOM 3324 N N . LEU A 1 216 ? 135.803 87.188 28.690 1.00 39.03 213 LEU A N 1
ATOM 3325 C CA . LEU A 1 216 ? 137.010 87.793 29.240 1.00 41.84 213 LEU A CA 1
ATOM 3326 C C . LEU A 1 216 ? 137.309 87.254 30.636 1.00 47.61 213 LEU A C 1
ATOM 3327 O O . LEU A 1 216 ? 138.470 87.056 30.996 1.00 43.99 213 LEU A O 1
ATOM 3343 N N . GLN A 1 217 ? 136.257 87.028 31.419 1.00 43.71 214 GLN A N 1
ATOM 3344 C CA . GLN A 1 217 ? 136.405 86.482 32.764 1.00 47.83 214 GLN A CA 1
ATOM 3345 C C . GLN A 1 217 ? 137.095 85.131 32.725 1.00 46.40 214 GLN A C 1
ATOM 3346 O O . GLN A 1 217 ? 138.093 84.914 33.410 1.00 44.19 214 GLN A O 1
ATOM 3360 N N . GLN A 1 218 ? 136.549 84.222 31.925 1.00 38.09 215 GLN A N 1
ATOM 3361 C CA . GLN A 1 218 ? 137.046 82.856 31.875 1.00 43.68 215 GLN A CA 1
ATOM 3362 C C . GLN A 1 218 ? 138.425 82.792 31.233 1.00 39.20 215 GLN A C 1
ATOM 3363 O O . GLN A 1 218 ? 139.206 81.884 31.514 1.00 40.21 215 GLN A O 1
ATOM 3377 N N . ALA A 1 219 ? 138.726 83.762 30.379 1.00 39.71 216 ALA A N 1
ATOM 3378 C CA . ALA A 1 219 ? 140.008 83.790 29.694 1.00 41.26 216 ALA A CA 1
ATOM 3379 C C . ALA A 1 219 ? 141.115 84.276 30.624 1.00 44.84 216 ALA A C 1
ATOM 3380 O O . ALA A 1 219 ? 142.250 83.804 30.545 1.00 44.35 216 ALA A O 1
ATOM 3387 N N . SER A 1 220 ? 140.781 85.211 31.511 1.00 44.02 217 SER A N 1
ATOM 3388 C CA . SER A 1 220 ? 141.791 85.842 32.358 1.00 51.86 217 SER A CA 1
ATOM 3389 C C . SER A 1 220 ? 141.844 85.287 33.785 1.00 44.34 217 SER A C 1
ATOM 3390 O O . SER A 1 220 ? 142.922 84.973 34.286 1.00 48.61 217 SER A O 1
ATOM 3398 N N . LEU A 1 221 ? 140.688 85.153 34.428 1.00 47.33 218 LEU A N 1
ATOM 3399 C CA . LEU A 1 221 ? 140.631 84.796 35.844 1.00 45.85 218 LEU A CA 1
ATOM 3400 C C . LEU A 1 221 ? 140.092 83.385 36.054 1.00 47.99 218 LEU A C 1
ATOM 3401 O O . LEU A 1 221 ? 140.262 82.802 37.122 1.00 43.27 218 LEU A O 1
ATOM 3417 N N . VAL A 1 222 ? 139.450 82.846 35.022 1.00 58.12 219 VAL A N 1
ATOM 3418 C CA . VAL A 1 222 ? 138.823 81.529 35.084 1.00 51.37 219 VAL A CA 1
ATOM 3419 C C . VAL A 1 222 ? 138.062 81.332 36.401 1.00 52.55 219 VAL A C 1
ATOM 3420 O O . VAL A 1 222 ? 138.284 80.371 37.138 1.00 41.54 219 VAL A O 1
ATOM 3433 N N A ARG A 1 223 ? 137.163 82.269 36.685 0.19 53.91 220 ARG A N 1
ATOM 3434 N N B ARG A 1 223 ? 137.164 82.269 36.686 0.81 56.10 220 ARG A N 1
ATOM 3435 C CA A ARG A 1 223 ? 136.245 82.146 37.809 0.19 53.02 220 ARG A CA 1
ATOM 3436 C CA B ARG A 1 223 ? 136.248 82.150 37.814 0.81 51.79 220 ARG A CA 1
ATOM 3437 C C A ARG A 1 223 ? 134.968 82.914 37.487 0.19 50.54 220 ARG A C 1
ATOM 3438 C C B ARG A 1 223 ? 134.972 82.922 37.496 0.81 48.21 220 ARG A C 1
ATOM 3439 O O A ARG A 1 223 ? 134.954 83.738 36.573 0.19 50.82 220 ARG A O 1
ATOM 3440 O O B ARG A 1 223 ? 134.961 83.756 36.593 0.81 51.45 220 ARG A O 1
ATOM 3481 N N . PRO A 1 224 ? 133.889 82.645 38.235 1.00 47.83 221 PRO A N 1
ATOM 3482 C CA . PRO A 1 224 ? 132.601 83.289 37.954 1.00 45.67 221 PRO A CA 1
ATOM 3483 C C . PRO A 1 224 ? 132.655 84.812 38.024 1.00 45.93 221 PRO A C 1
ATOM 3484 O O . PRO A 1 224 ? 133.436 85.372 38.795 1.00 48.26 221 PRO A O 1
ATOM 3495 N N . LEU A 1 225 ? 131.832 85.466 37.210 1.00 44.16 222 LEU A N 1
ATOM 3496 C CA . LEU A 1 225 ? 131.641 86.909 37.295 1.00 47.65 222 LEU A CA 1
ATOM 3497 C C . LEU A 1 225 ? 131.204 87.286 38.709 1.00 43.76 222 LEU A C 1
ATOM 3498 O O . LEU A 1 225 ? 130.592 86.483 39.413 1.00 44.05 222 LEU A O 1
ATOM 3514 N N . ASP A 1 226 ? 131.518 88.507 39.125 1.00 52.21 223 ASP A N 1
ATOM 3515 C CA . ASP A 1 226 ? 131.162 88.961 40.463 1.00 55.93 223 ASP A CA 1
ATOM 3516 C C . ASP A 1 226 ? 129.651 88.983 40.660 1.00 54.28 223 ASP A C 1
ATOM 3517 O O . ASP A 1 226 ? 129.157 88.697 41.751 1.00 59.43 223 ASP A O 1
ATOM 3526 N N . ASN A 1 227 ? 128.922 89.317 39.600 1.00 43.05 224 ASN A N 1
ATOM 3527 C CA . ASN A 1 227 ? 127.472 89.451 39.680 1.00 42.01 224 ASN A CA 1
ATOM 3528 C C . ASN A 1 227 ? 126.749 88.279 39.026 1.00 44.25 224 ASN A C 1
ATOM 3529 O O . ASN A 1 227 ? 125.608 88.414 38.584 1.00 44.74 224 ASN A O 1
ATOM 3540 N N . GLN A 1 228 ? 127.409 87.128 38.975 1.00 46.71 225 GLN A N 1
ATOM 3541 C CA . GLN A 1 228 ? 126.842 85.961 38.310 1.00 43.11 225 GLN A CA 1
ATOM 3542 C C . GLN A 1 228 ? 125.547 85.497 38.972 1.00 45.58 225 GLN A C 1
ATOM 3543 O O . GLN A 1 228 ? 124.626 85.045 38.293 1.00 52.27 225 GLN A O 1
ATOM 3557 N N . GLU A 1 229 ? 125.480 85.600 40.294 1.00 47.91 226 GLU A N 1
ATOM 3558 C CA . GLU A 1 229 ? 124.282 85.200 41.019 1.00 50.28 226 GLU A CA 1
ATOM 3559 C C . GLU A 1 229 ? 123.107 86.071 40.598 1.00 48.67 226 GLU A C 1
ATOM 3560 O O . GLU A 1 229 ? 122.015 85.571 40.330 1.00 46.98 226 GLU A O 1
ATOM 3572 N N . THR A 1 230 ? 123.341 87.377 40.538 1.00 42.11 227 THR A N 1
ATOM 3573 C CA . THR A 1 230 ? 122.301 88.318 40.144 1.00 44.91 227 THR A CA 1
ATOM 3574 C C . THR A 1 230 ? 121.891 88.079 38.696 1.00 49.72 227 THR A C 1
ATOM 3575 O O . THR A 1 230 ? 120.715 88.189 38.350 1.00 50.77 227 THR A O 1
ATOM 3586 N N . LEU A 1 231 ? 122.866 87.753 37.853 1.00 45.12 228 LEU A N 1
ATOM 3587 C CA . LEU A 1 231 ? 122.589 87.431 36.459 1.00 46.93 228 LEU A CA 1
ATOM 3588 C C . LEU A 1 231 ? 121.661 86.226 36.369 1.00 49.07 228 LEU A C 1
ATOM 3589 O O . LEU A 1 231 ? 120.608 86.293 35.738 1.00 45.34 228 LEU A O 1
ATOM 3605 N N . ASP A 1 232 ? 122.055 85.127 37.005 1.00 45.73 229 ASP A N 1
ATOM 3606 C CA . ASP A 1 232 ? 121.263 83.902 36.968 1.00 43.76 229 ASP A CA 1
ATOM 3607 C C . ASP A 1 232 ? 119.836 84.170 37.420 1.00 44.69 229 ASP A C 1
ATOM 3608 O O . ASP A 1 232 ? 118.881 83.673 36.821 1.00 45.39 229 ASP A O 1
ATOM 3617 N N . PHE A 1 233 ? 119.697 84.961 38.478 1.00 42.93 230 PHE A N 1
ATOM 3618 C CA . PHE A 1 233 ? 118.385 85.283 39.020 1.00 40.88 230 PHE A CA 1
ATOM 3619 C C . PHE A 1 233 ? 117.568 86.104 38.030 1.00 42.31 230 PHE A C 1
ATOM 3620 O O . PHE A 1 233 ? 116.374 85.866 37.846 1.00 44.73 230 PHE A O 1
ATOM 3637 N N . SER A 1 234 ? 118.216 87.073 37.395 1.00 43.14 231 SER A N 1
ATOM 3638 C CA . SER A 1 234 ? 117.535 87.954 36.457 1.00 46.33 231 SER A CA 1
ATOM 3639 C C . SER A 1 234 ? 117.034 87.185 35.233 1.00 50.35 231 SER A C 1
ATOM 3640 O O . SER A 1 234 ? 115.961 87.481 34.705 1.00 48.82 231 SER A O 1
ATOM 3648 N N . ARG A 1 235 ? 117.804 86.197 34.786 1.00 45.72 232 ARG A N 1
ATOM 3649 C CA . ARG A 1 235 ? 117.388 85.367 33.660 1.00 51.08 232 ARG A CA 1
ATOM 3650 C C . ARG A 1 235 ? 116.163 84.547 34.034 1.00 54.32 232 ARG A C 1
ATOM 3651 O O . ARG A 1 235 ? 115.147 84.578 33.340 1.00 48.35 232 ARG A O 1
ATOM 3672 N N . LEU A 1 236 ? 116.266 83.813 35.137 1.00 50.45 233 LEU A N 1
ATOM 3673 C CA . LEU A 1 236 ? 115.168 82.978 35.596 1.00 38.96 233 LEU A CA 1
ATOM 3674 C C . LEU A 1 236 ? 113.899 83.807 35.745 1.00 44.73 233 LEU A C 1
ATOM 3675 O O . LEU A 1 236 ? 112.817 83.382 35.342 1.00 41.50 233 LEU A O 1
ATOM 3691 N N . SER A 1 237 ? 114.038 84.998 36.319 1.00 39.11 234 SER A N 1
ATOM 3692 C CA . SER A 1 237 ? 112.893 85.875 36.522 1.00 39.60 234 SER A CA 1
ATOM 3693 C C . SER A 1 237 ? 112.272 86.259 35.187 1.00 39.92 234 SER A C 1
ATOM 3694 O O . SER A 1 237 ? 111.083 86.041 34.964 1.00 39.26 234 SER A O 1
ATOM 3702 N N . LEU A 1 238 ? 113.085 86.833 34.305 1.00 42.54 235 LEU A N 1
ATOM 3703 C CA . LEU A 1 238 ? 112.621 87.250 32.988 1.00 34.15 235 LEU A CA 1
ATOM 3704 C C . LEU A 1 238 ? 111.838 86.137 32.300 1.00 38.01 235 LEU A C 1
ATOM 3705 O O . LEU A 1 238 ? 110.803 86.388 31.686 1.00 46.74 235 LEU A O 1
ATOM 3721 N N . VAL A 1 239 ? 112.332 84.908 32.407 1.00 36.69 236 VAL A N 1
ATOM 3722 C CA . VAL A 1 239 ? 111.653 83.766 31.808 1.00 42.91 236 VAL A CA 1
ATOM 3723 C C . VAL A 1 239 ? 110.325 83.497 32.510 1.00 45.25 236 VAL A C 1
ATOM 3724 O O . VAL A 1 239 ? 109.323 83.199 31.861 1.00 49.07 236 VAL A O 1
ATOM 3737 N N . GLU A 1 240 ? 110.321 83.607 33.836 1.00 40.57 237 GLU A N 1
ATOM 3738 C CA . GLU A 1 240 ? 109.100 83.427 34.613 1.00 43.76 237 GLU A CA 1
ATOM 3739 C C . GLU A 1 240 ? 108.099 84.547 34.333 1.00 47.83 237 GLU A C 1
ATOM 3740 O O . GLU A 1 240 ? 106.886 84.329 34.349 1.00 47.13 237 GLU A O 1
ATOM 3752 N N . GLN A 1 241 ? 108.612 85.745 34.073 1.00 34.81 238 GLN A N 1
ATOM 3753 C CA . GLN A 1 241 ? 107.767 86.881 33.733 1.00 43.65 238 GLN A CA 1
ATOM 3754 C C . GLN A 1 241 ? 107.039 86.615 32.424 1.00 45.76 238 GLN A C 1
ATOM 3755 O O . GLN A 1 241 ? 105.833 86.829 32.314 1.00 51.77 238 GLN A O 1
ATOM 3769 N N . HIS A 1 242 ? 107.782 86.145 31.430 1.00 47.40 239 HIS A N 1
ATOM 3770 C CA . HIS A 1 242 ? 107.204 85.849 30.130 1.00 50.25 239 HIS A CA 1
ATOM 3771 C C . HIS A 1 242 ? 106.161 84.751 30.268 1.00 47.82 239 HIS A C 1
ATOM 3772 O O . HIS A 1 242 ? 105.127 84.775 29.600 1.00 46.37 239 HIS A O 1
ATOM 3787 N N . GLU A 1 243 ? 106.438 83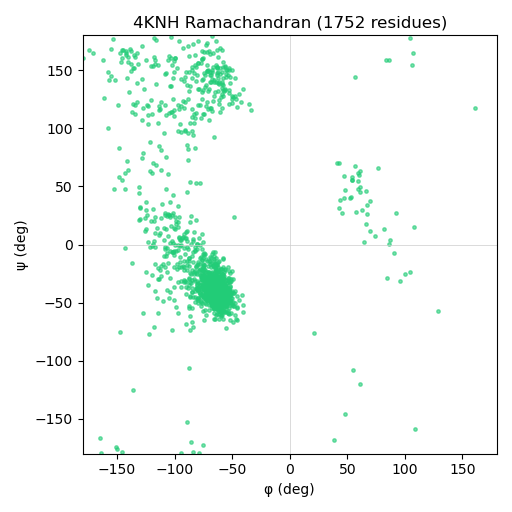.791 31.145 1.00 42.28 240 GLU A N 1
ATOM 3788 C CA . GLU A 1 243 ? 105.541 82.664 31.352 1.00 45.56 240 GLU A CA 1
ATOM 3789 C C . GLU A 1 243 ? 104.219 83.144 31.948 1.00 51.64 240 GLU A C 1
ATOM 3790 O O . GLU A 1 243 ? 103.149 82.659 31.578 1.00 43.15 240 GLU A O 1
ATOM 3802 N N . CYS A 1 244 ? 104.298 84.105 32.865 1.00 41.51 241 CYS A N 1
ATOM 3803 C CA . CYS A 1 244 ? 103.100 84.672 33.472 1.00 43.43 241 CYS A CA 1
ATOM 3804 C C . CYS A 1 244 ? 102.315 85.481 32.448 1.00 49.06 241 CYS A C 1
ATOM 3805 O O . CYS A 1 244 ? 101.086 85.418 32.403 1.00 54.48 241 CYS A O 1
ATOM 3813 N N . LEU A 1 245 ? 103.031 86.243 31.628 1.00 44.74 242 LEU A N 1
ATOM 3814 C CA . LEU A 1 245 ? 102.399 87.025 30.573 1.00 46.96 242 LEU A CA 1
ATOM 3815 C C . LEU A 1 245 ? 101.725 86.102 29.563 1.00 48.31 242 LEU A C 1
ATOM 3816 O O . LEU A 1 245 ? 100.639 86.397 29.067 1.00 50.67 242 LEU A O 1
ATOM 3832 N N . ALA A 1 246 ? 102.373 84.981 29.265 1.00 44.96 243 ALA A N 1
ATOM 3833 C CA . ALA A 1 246 ? 101.832 84.018 28.315 1.00 51.36 243 ALA A CA 1
ATOM 3834 C C . ALA A 1 246 ? 100.551 83.399 28.860 1.00 51.71 243 ALA A C 1
ATOM 3835 O O . ALA A 1 246 ? 99.635 83.075 28.105 1.00 48.10 243 ALA A O 1
ATOM 3842 N N . SER A 1 247 ? 100.496 83.233 30.178 1.00 46.96 244 SER A N 1
ATOM 3843 C CA . SER A 1 247 ? 99.316 82.680 30.827 1.00 53.07 244 SER A CA 1
ATOM 3844 C C . SER A 1 247 ? 98.187 83.703 30.823 1.00 55.99 244 SER A C 1
ATOM 3845 O O . SER A 1 247 ? 97.027 83.365 30.584 1.00 58.18 244 SER A O 1
ATOM 3853 N N . ILE A 1 248 ? 98.533 84.957 31.089 1.00 49.59 245 ILE A N 1
ATOM 3854 C CA . ILE A 1 248 ? 97.550 86.031 31.110 1.00 52.42 245 ILE A CA 1
ATOM 3855 C C . ILE A 1 248 ? 96.970 86.226 29.714 1.00 47.55 245 ILE A C 1
ATOM 3856 O O . ILE A 1 248 ? 95.757 86.339 29.545 1.00 48.57 245 ILE A O 1
ATOM 3872 N N . LEU A 1 249 ? 97.845 86.256 28.714 1.00 54.57 246 LEU A N 1
ATOM 3873 C CA . LEU A 1 249 ? 97.417 86.372 27.325 1.00 55.29 246 LEU A CA 1
ATOM 3874 C C . LEU A 1 249 ? 96.461 85.238 26.972 1.00 52.72 246 LEU A C 1
ATOM 3875 O O . LEU A 1 249 ? 95.421 85.460 26.355 1.00 49.55 246 LEU A O 1
ATOM 3891 N N . HIS A 1 250 ? 96.821 84.023 27.373 1.00 52.07 247 HIS A N 1
ATOM 3892 C CA . HIS A 1 250 ? 95.982 82.855 27.138 1.00 48.79 247 HIS A CA 1
ATOM 3893 C C . HIS A 1 250 ? 94.592 83.049 27.734 1.00 51.74 247 HIS A C 1
ATOM 3894 O O . HIS A 1 250 ? 93.594 82.595 27.169 1.00 48.31 247 HIS A O 1
ATOM 3909 N N . ALA A 1 251 ? 94.533 83.723 28.877 1.00 56.29 248 ALA A N 1
ATOM 3910 C CA . ALA A 1 251 ? 93.264 84.004 29.535 1.00 49.92 248 ALA A CA 1
ATOM 3911 C C . ALA A 1 251 ? 92.462 85.015 28.725 1.00 58.85 248 ALA A C 1
ATOM 3912 O O . ALA A 1 251 ? 91.259 84.847 28.519 1.00 58.08 248 ALA A O 1
ATOM 3919 N N . ALA A 1 252 ? 93.136 86.064 28.266 1.00 51.62 249 ALA A N 1
ATOM 3920 C CA . ALA A 1 252 ? 92.490 87.103 27.475 1.00 52.17 249 ALA A CA 1
ATOM 3921 C C . ALA A 1 252 ? 91.838 86.510 26.228 1.00 56.49 249 ALA A C 1
ATOM 3922 O O . ALA A 1 252 ? 90.738 86.906 25.843 1.00 57.68 249 ALA A O 1
ATOM 3929 N N . VAL A 1 253 ? 92.521 85.559 25.601 1.00 56.90 250 VAL A N 1
ATOM 3930 C CA . VAL A 1 253 ? 92.000 84.912 24.404 1.00 64.93 250 VAL A CA 1
ATOM 3931 C C . VAL A 1 253 ? 90.729 84.136 24.730 1.00 65.25 250 VAL A C 1
ATOM 3932 O O . VAL A 1 253 ? 89.687 84.345 24.107 1.00 67.52 250 VAL A O 1
ATOM 3945 N N . GLN A 1 254 ? 90.819 83.244 25.712 1.00 54.66 251 GLN A N 1
ATOM 3946 C CA . GLN A 1 254 ? 89.677 82.429 26.111 1.00 56.19 251 GLN A CA 1
ATOM 3947 C C . GLN A 1 254 ? 88.497 83.287 26.558 1.00 64.75 251 GLN A C 1
ATOM 3948 O O . GLN A 1 254 ? 87.339 82.916 26.359 1.00 62.38 251 GLN A O 1
ATOM 3962 N N . ARG A 1 255 ? 88.793 84.434 27.161 1.00 64.55 252 ARG A N 1
ATOM 3963 C CA . ARG A 1 255 ? 87.750 85.327 27.651 1.00 63.97 252 ARG A CA 1
ATOM 3964 C C . ARG A 1 255 ? 87.207 86.233 26.548 1.00 65.21 252 ARG A C 1
ATOM 3965 O O . ARG A 1 255 ? 86.475 87.183 26.821 1.00 69.77 252 ARG A O 1
ATOM 3986 N N . HIS A 1 256 ? 87.576 85.938 25.305 1.00 69.52 253 HIS A N 1
ATOM 3987 C CA . HIS A 1 256 ? 86.974 86.588 24.146 1.00 68.73 253 HIS A CA 1
ATOM 3988 C C . HIS A 1 256 ? 87.297 88.077 24.072 1.00 70.22 253 HIS A C 1
ATOM 3989 O O . HIS A 1 256 ? 86.414 88.898 23.821 1.00 77.92 253 HIS A O 1
ATOM 4004 N N . HIS A 1 257 ? 88.563 88.423 24.284 1.00 69.02 254 HIS A N 1
ATOM 4005 C CA . HIS A 1 257 ? 88.998 89.812 24.190 1.00 66.64 254 HIS A CA 1
ATOM 4006 C C . HIS A 1 257 ? 89.930 90.016 23.000 1.00 75.28 254 HIS A C 1
ATOM 4007 O O . HIS A 1 257 ? 90.534 91.081 22.849 1.00 67.24 254 HIS A O 1
ATOM 4022 N N . ALA A 1 258 ? 90.036 88.996 22.152 1.00 69.00 255 ALA A N 1
ATOM 4023 C CA . ALA A 1 258 ? 90.942 89.042 21.012 1.00 62.22 255 ALA A CA 1
ATOM 4024 C C . ALA A 1 258 ? 90.201 89.343 19.715 1.00 69.12 255 ALA A C 1
ATOM 4025 O O . ALA A 1 258 ? 89.078 88.884 19.505 1.00 65.59 255 ALA A O 1
ATOM 4032 N N . THR A 1 259 ? 90.843 90.122 18.850 1.00 73.46 256 THR A N 1
ATOM 4033 C CA . THR A 1 259 ? 90.299 90.434 17.536 1.00 78.76 256 THR A CA 1
ATOM 4034 C C . THR A 1 259 ? 91.065 89.658 16.471 1.00 79.71 256 THR A C 1
ATOM 4035 O O . THR A 1 259 ? 92.190 89.218 16.709 1.00 77.01 256 THR A O 1
ATOM 4046 N N . ILE A 1 260 ? 90.455 89.484 15.302 1.00 85.76 257 ILE A N 1
ATOM 4047 C CA . ILE A 1 260 ? 91.115 88.794 14.197 1.00 82.10 257 ILE A CA 1
ATOM 4048 C C . ILE A 1 260 ? 92.510 89.363 13.975 1.00 84.43 257 ILE A C 1
ATOM 4049 O O . ILE A 1 260 ? 93.464 88.618 13.754 1.00 85.26 257 ILE A O 1
ATOM 4065 N N . ALA A 1 261 ? 92.626 90.686 14.044 1.00 79.11 258 ALA A N 1
ATOM 4066 C CA . ALA A 1 261 ? 93.913 91.348 13.874 1.00 77.62 258 ALA A CA 1
ATOM 4067 C C . ALA A 1 261 ? 94.919 90.808 14.884 1.00 75.98 258 ALA A C 1
ATOM 4068 O O . ALA A 1 261 ? 96.045 90.468 14.526 1.00 76.25 258 ALA A O 1
ATOM 4075 N N . ASP A 1 262 ? 94.506 90.724 16.146 1.00 73.41 259 ASP A N 1
ATOM 4076 C CA . ASP A 1 262 ? 95.364 90.181 17.195 1.00 77.07 259 ASP A CA 1
ATOM 4077 C C . ASP A 1 262 ? 95.779 88.757 16.844 1.00 71.21 259 ASP A C 1
ATOM 4078 O O . ASP A 1 262 ? 96.931 88.368 17.040 1.00 58.74 259 ASP A O 1
ATOM 4087 N N . PHE A 1 263 ? 94.828 87.985 16.327 1.00 70.04 260 PHE A N 1
ATOM 4088 C CA . PHE A 1 263 ? 95.088 86.608 15.928 1.00 67.07 260 PHE A CA 1
ATOM 4089 C C . PHE A 1 263 ? 96.080 86.566 14.771 1.00 69.10 260 PHE A C 1
ATOM 4090 O O . PHE A 1 263 ? 96.937 85.686 14.713 1.00 68.31 260 PHE A O 1
ATOM 4107 N N . GLN A 1 264 ? 95.967 87.527 13.858 1.00 69.29 261 GLN A N 1
ATOM 4108 C CA . GLN A 1 264 ? 96.861 87.596 12.708 1.00 76.34 261 GLN A CA 1
ATOM 4109 C C . GLN A 1 264 ? 98.252 88.068 13.123 1.00 76.44 261 GLN A C 1
ATOM 4110 O O . GLN A 1 264 ? 99.258 87.487 12.718 1.00 74.94 261 GLN A O 1
ATOM 4124 N N . ASP A 1 265 ? 98.304 89.123 13.931 1.00 68.79 262 ASP A N 1
ATOM 4125 C CA . ASP A 1 265 ? 99.570 89.641 14.433 1.00 67.78 262 ASP A CA 1
ATOM 4126 C C . ASP A 1 265 ? 100.310 88.559 15.203 1.00 56.81 262 ASP A C 1
ATOM 4127 O O . ASP A 1 265 ? 101.539 88.522 15.214 1.00 60.56 262 ASP A O 1
ATOM 4136 N N . PHE A 1 266 ? 99.552 87.680 15.849 1.00 53.88 263 PHE A N 1
ATOM 4137 C CA . PHE A 1 266 ? 100.137 86.591 16.618 1.00 64.14 263 PHE A CA 1
ATOM 4138 C C . PHE A 1 266 ? 100.788 85.570 15.690 1.00 62.74 263 PHE A C 1
ATOM 4139 O O . PHE A 1 266 ? 101.933 85.169 15.900 1.00 58.01 263 PHE A O 1
ATOM 4156 N N . ILE A 1 267 ? 100.056 85.155 14.662 1.00 54.26 264 ILE A N 1
ATOM 4157 C CA . ILE A 1 267 ? 100.576 84.195 13.698 1.00 56.55 264 ILE A CA 1
ATOM 4158 C C . ILE A 1 267 ? 101.791 84.776 12.983 1.00 57.82 264 ILE A C 1
ATOM 4159 O O . ILE A 1 267 ? 102.751 84.062 12.691 1.00 59.35 264 ILE A O 1
ATOM 4175 N N . LYS A 1 268 ? 101.749 86.075 12.706 1.00 48.44 265 LYS A N 1
ATOM 4176 C CA . LYS A 1 268 ? 102.867 86.750 12.061 1.00 55.21 265 LYS A CA 1
ATOM 4177 C C . LYS A 1 268 ? 104.103 86.694 12.950 1.00 61.34 265 LYS A C 1
ATOM 4178 O O . LYS A 1 268 ? 105.226 86.572 12.462 1.00 68.14 265 LYS A O 1
ATOM 4197 N N . ILE A 1 269 ? 103.888 86.780 14.258 1.00 67.10 266 ILE A N 1
ATOM 4198 C CA . ILE A 1 269 ? 104.982 86.720 15.218 1.00 58.83 266 ILE A CA 1
ATOM 4199 C C . ILE A 1 269 ? 105.573 85.315 15.292 1.00 57.29 266 ILE A C 1
ATOM 4200 O O . ILE A 1 269 ? 106.775 85.152 15.498 1.00 58.93 266 ILE A O 1
ATOM 4216 N N . LEU A 1 270 ? 104.728 84.304 15.122 1.00 54.32 267 LEU A N 1
ATOM 4217 C CA . LEU A 1 270 ? 105.198 82.924 15.090 1.00 55.58 267 LEU A CA 1
ATOM 4218 C C . LEU A 1 270 ? 105.951 82.648 13.793 1.00 60.44 267 LEU A C 1
ATOM 4219 O O . LEU A 1 270 ? 106.897 81.860 13.768 1.00 56.15 267 LEU A O 1
ATOM 4235 N N . ARG A 1 271 ? 105.526 83.303 12.717 1.00 57.23 268 ARG A N 1
ATOM 4236 C CA . ARG A 1 271 ? 106.158 83.132 11.415 1.00 68.28 268 ARG A CA 1
ATOM 4237 C C . ARG A 1 271 ? 107.576 83.693 11.390 1.00 65.35 268 ARG A C 1
ATOM 4238 O O . ARG A 1 271 ? 108.440 83.182 10.678 1.00 63.23 268 ARG A O 1
ATOM 4259 N N . LYS A 1 272 ? 107.814 84.742 12.170 1.00 60.42 269 LYS A N 1
ATOM 4260 C CA . LYS A 1 272 ? 109.134 85.358 12.236 1.00 56.33 269 LYS A CA 1
ATOM 4261 C C . LYS A 1 272 ? 110.006 84.685 13.292 1.00 57.18 269 LYS A C 1
ATOM 4262 O O . LYS A 1 272 ? 111.222 84.871 13.312 1.00 59.73 269 LYS A O 1
ATOM 4281 N N . TRP A 1 273 ? 109.375 83.897 14.159 1.00 61.19 270 TRP A N 1
ATOM 4282 C CA . TRP A 1 273 ? 110.065 83.198 15.241 1.00 57.83 270 TRP A CA 1
ATOM 4283 C C . TRP A 1 273 ? 111.109 82.230 14.685 1.00 52.46 270 TRP A C 1
ATOM 4284 O O . TRP A 1 273 ? 110.772 81.318 13.930 1.00 49.03 270 TRP A O 1
ATOM 4305 N N . ASP A 1 274 ? 112.370 82.422 15.068 1.00 51.41 271 ASP A N 1
ATOM 4306 C CA . ASP A 1 274 ? 113.469 81.647 14.491 1.00 57.41 271 ASP A CA 1
ATOM 4307 C C . ASP A 1 274 ? 114.319 80.932 15.540 1.00 50.89 271 ASP A C 1
ATOM 4308 O O . ASP A 1 274 ? 115.534 80.816 15.386 1.00 56.60 271 ASP A O 1
ATOM 4317 N N . LYS A 1 275 ? 113.686 80.448 16.600 1.00 48.61 272 LYS A N 1
ATOM 4318 C CA . LYS A 1 275 ? 114.412 79.757 17.656 1.00 55.15 272 LYS A CA 1
ATOM 4319 C C . LYS A 1 275 ? 113.482 78.903 18.507 1.00 45.76 272 LYS A C 1
ATOM 4320 O O . LYS A 1 275 ? 112.484 79.390 19.032 1.00 40.68 272 LYS A O 1
ATOM 4339 N N . TYR A 1 276 ? 113.817 77.623 18.635 1.00 42.28 273 TYR A N 1
ATOM 4340 C CA . TYR A 1 276 ? 113.069 76.723 19.499 1.00 42.54 273 TYR A CA 1
ATOM 4341 C C . TYR A 1 276 ? 113.567 76.876 20.931 1.00 50.01 273 TYR A C 1
ATOM 4342 O O . TYR A 1 276 ? 114.646 76.395 21.277 1.00 55.29 273 TYR A O 1
ATOM 4360 N N . ASP A 1 277 ? 112.779 77.554 21.759 1.00 45.29 274 ASP A N 1
ATOM 4361 C CA . ASP A 1 277 ? 113.187 77.861 23.123 1.00 45.57 274 ASP A CA 1
ATOM 4362 C C . ASP A 1 277 ? 112.001 77.848 24.085 1.00 52.72 274 ASP A C 1
ATOM 4363 O O . ASP A 1 277 ? 110.866 77.576 23.691 1.00 44.78 274 ASP A O 1
ATOM 4372 N N . HIS A 1 278 ? 112.277 78.149 25.350 1.00 42.58 275 HIS A N 1
ATOM 4373 C CA . HIS A 1 278 ? 111.255 78.131 26.387 1.00 44.02 275 HIS A CA 1
ATOM 4374 C C . HIS A 1 278 ? 110.149 79.136 26.085 1.00 45.57 275 HIS A C 1
ATOM 4375 O O . HIS A 1 278 ? 108.972 78.868 26.328 1.00 44.09 275 HIS A O 1
ATOM 4390 N N . PHE A 1 279 ? 110.531 80.291 25.551 1.00 42.82 276 PHE A N 1
ATOM 4391 C CA . PHE A 1 279 ? 109.566 81.329 25.217 1.00 40.73 276 PHE A CA 1
ATOM 4392 C C . PHE A 1 279 ? 108.524 80.798 24.243 1.00 51.17 276 PHE A C 1
ATOM 4393 O O . PHE A 1 279 ? 107.329 81.040 24.405 1.00 45.72 276 PHE A O 1
ATOM 4410 N N . LEU A 1 280 ? 108.981 80.071 23.230 1.00 48.73 277 LEU A N 1
ATOM 4411 C CA . LEU A 1 280 ? 108.087 79.554 22.202 1.00 54.12 277 LEU A CA 1
ATOM 4412 C C . LEU A 1 280 ? 107.066 78.594 22.805 1.00 49.46 277 LEU A C 1
ATOM 4413 O O . LEU A 1 280 ? 105.884 78.633 22.465 1.00 47.30 277 LEU A O 1
ATOM 4429 N N . ILE A 1 281 ? 107.525 77.738 23.709 1.00 48.03 278 ILE A N 1
ATOM 4430 C CA . ILE A 1 281 ? 106.651 76.764 24.347 1.00 42.97 278 ILE A CA 1
ATOM 4431 C C . ILE A 1 281 ? 105.603 77.450 25.217 1.00 46.43 278 ILE A C 1
ATOM 4432 O O . ILE A 1 281 ? 104.499 76.932 25.390 1.00 41.29 278 ILE A O 1
ATOM 4448 N N . HIS A 1 282 ? 105.947 78.616 25.759 1.00 47.46 279 HIS A N 1
ATOM 4449 C CA . HIS A 1 282 ? 105.004 79.393 26.559 1.00 43.68 279 HIS A CA 1
ATOM 4450 C C . HIS A 1 282 ? 103.810 79.841 25.718 1.00 40.65 279 HIS A C 1
ATOM 4451 O O . HIS A 1 282 ? 102.704 80.003 26.233 1.00 47.70 279 HIS A O 1
ATOM 4466 N N . LEU A 1 283 ? 104.039 80.034 24.423 1.00 50.40 280 LEU A N 1
ATOM 4467 C CA . LEU A 1 283 ? 103.015 80.566 23.530 1.00 51.75 280 LEU A CA 1
ATOM 4468 C C . LEU A 1 283 ? 102.117 79.485 22.932 1.00 44.36 280 LEU A C 1
ATOM 4469 O O . LEU A 1 283 ? 101.083 79.795 22.346 1.00 46.81 280 LEU A O 1
ATOM 4485 N N . ILE A 1 284 ? 102.502 78.222 23.080 1.00 43.28 281 ILE A N 1
ATOM 4486 C CA . ILE A 1 284 ? 101.763 77.134 22.442 1.00 47.23 281 ILE A CA 1
ATOM 4487 C C . ILE A 1 284 ? 100.325 77.036 22.958 1.00 49.73 281 ILE A C 1
ATOM 4488 O O . ILE A 1 284 ? 99.399 76.842 22.171 1.00 51.23 281 ILE A O 1
ATOM 4504 N N . PRO A 1 285 ? 100.131 77.165 24.279 1.00 43.37 282 PRO A N 1
ATOM 4505 C CA . PRO A 1 285 ? 98.761 77.234 24.799 1.00 51.72 282 PRO A CA 1
ATOM 4506 C C . PRO A 1 285 ? 97.975 78.389 24.185 1.00 53.35 282 PRO A C 1
ATOM 4507 O O . PRO A 1 285 ? 96.794 78.234 23.877 1.00 53.15 282 PRO A O 1
ATOM 4518 N N . VAL A 1 286 ? 98.630 79.532 24.008 1.00 48.17 283 VAL A N 1
ATOM 4519 C CA . VAL A 1 286 ? 97.985 80.700 23.416 1.00 48.22 283 VAL A CA 1
ATOM 4520 C C . VAL A 1 286 ? 97.544 80.391 21.988 1.00 57.26 283 VAL A C 1
ATOM 4521 O O . VAL A 1 286 ? 96.421 80.705 21.591 1.00 50.69 283 VAL A O 1
ATOM 4534 N N . LEU A 1 287 ? 98.434 79.773 21.219 1.00 54.50 284 LEU A N 1
ATOM 4535 C CA . LEU A 1 287 ? 98.109 79.358 19.862 1.00 53.27 284 LEU A CA 1
ATOM 4536 C C . LEU A 1 287 ? 96.876 78.463 19.871 1.00 51.06 284 LEU A C 1
ATOM 4537 O O . LEU A 1 287 ? 95.944 78.664 19.093 1.00 52.19 284 LEU A O 1
ATOM 4553 N N . ALA A 1 288 ? 96.879 77.473 20.757 1.00 45.55 285 ALA A N 1
ATOM 4554 C CA . ALA A 1 288 ? 95.772 76.533 20.857 1.00 54.70 285 ALA A CA 1
ATOM 4555 C C . ALA A 1 288 ? 94.460 77.272 21.098 1.00 57.61 285 ALA A C 1
ATOM 4556 O O . ALA A 1 288 ? 93.457 77.002 20.439 1.00 51.74 285 ALA A O 1
ATOM 4563 N N . ALA A 1 289 ? 94.474 78.206 22.043 1.00 60.47 286 ALA A N 1
ATOM 4564 C CA . ALA A 1 289 ? 93.286 78.988 22.363 1.00 62.25 286 ALA A CA 1
ATOM 4565 C C . ALA A 1 289 ? 92.837 79.798 21.152 1.00 61.23 286 ALA A C 1
ATOM 4566 O O . ALA A 1 289 ? 91.652 79.833 20.823 1.00 65.52 286 ALA A O 1
ATOM 4573 N N . TYR A 1 290 ? 93.791 80.451 20.495 1.00 60.65 287 TYR A N 1
ATOM 4574 C CA . TYR A 1 290 ? 93.505 81.233 19.297 1.00 64.23 287 TYR A CA 1
ATOM 4575 C C . TYR A 1 290 ? 92.855 80.369 18.219 1.00 63.67 287 TYR A C 1
ATOM 4576 O O . TYR A 1 290 ? 91.921 80.804 17.546 1.00 61.19 287 TYR A O 1
ATOM 4594 N N . ILE A 1 291 ? 93.355 79.149 18.055 1.00 61.07 288 ILE A N 1
ATOM 4595 C CA . ILE A 1 291 ? 92.788 78.217 17.087 1.00 53.36 288 ILE A CA 1
ATOM 4596 C C . ILE A 1 291 ? 91.395 77.783 17.525 1.00 53.59 288 ILE A C 1
ATOM 4597 O O . ILE A 1 291 ? 90.474 77.713 16.713 1.00 63.58 288 ILE A O 1
ATOM 4613 N N . THR A 1 292 ? 91.241 77.496 18.812 1.00 63.64 289 THR A N 1
ATOM 4614 C CA . THR A 1 292 ? 89.955 77.063 19.342 1.00 59.76 289 THR A CA 1
ATOM 4615 C C . THR A 1 292 ? 88.923 78.191 19.292 1.00 63.79 289 THR A C 1
ATOM 4616 O O . THR A 1 292 ? 87.722 77.941 19.228 1.00 70.36 289 THR A O 1
ATOM 4627 N N . GLU A 1 293 ? 89.395 79.433 19.327 1.00 61.51 290 GLU A N 1
ATOM 4628 C CA . GLU A 1 293 ? 88.505 80.588 19.320 1.00 59.23 290 GLU A CA 1
ATOM 4629 C C . GLU A 1 293 ? 88.053 80.957 17.915 1.00 64.04 290 GLU A C 1
ATOM 4630 O O . GLU A 1 293 ? 86.874 81.220 17.683 1.00 67.74 290 GLU A O 1
ATOM 4642 N N . PHE A 1 294 ? 88.996 80.985 16.981 1.00 81.29 291 PHE A N 1
ATOM 4643 C CA . PHE A 1 294 ? 88.726 81.496 15.646 1.00 83.76 291 PHE A CA 1
ATOM 4644 C C . PHE A 1 294 ? 88.478 80.411 14.597 1.00 88.10 291 PHE A C 1
ATOM 4645 O O . PHE A 1 294 ? 88.138 80.725 13.457 1.00 91.23 291 PHE A O 1
ATOM 4662 N N . GLY A 1 295 ? 88.651 79.144 14.967 1.00 87.35 292 GLY A N 1
ATOM 4663 C CA . GLY A 1 295 ? 88.471 78.061 14.013 1.00 86.34 292 GLY A CA 1
ATOM 4664 C C . GLY A 1 295 ? 87.723 76.835 14.507 1.00 87.84 292 GLY A C 1
ATOM 4665 O O . GLY A 1 295 ? 87.277 76.016 13.704 1.00 92.98 292 GLY A O 1
ATOM 4669 N N . SER A 1 296 ? 87.572 76.702 15.819 1.00 89.00 293 SER A N 1
ATOM 4670 C CA . SER A 1 296 ? 86.983 75.502 16.397 1.00 92.79 293 SER A CA 1
ATOM 4671 C C . SER A 1 296 ? 85.466 75.496 16.304 1.00 105.37 293 SER A C 1
ATOM 4672 O O . SER A 1 296 ? 84.860 76.476 15.868 1.00 104.21 293 SER A O 1
ATOM 4680 N N . PRO A 1 297 ? 84.845 74.381 16.719 1.00 117.45 294 PRO A N 1
ATOM 4681 C CA . PRO A 1 297 ? 83.385 74.308 16.785 1.00 120.80 294 PRO A CA 1
ATOM 4682 C C . PRO A 1 297 ? 82.874 74.980 18.051 1.00 122.28 294 PRO A C 1
ATOM 4683 O O . PRO A 1 297 ? 81.779 75.541 18.071 1.00 127.81 294 PRO A O 1
ATOM 4694 N N . GLU A 1 298 ? 83.689 74.916 19.099 1.00 120.27 295 GLU A N 1
ATOM 4695 C CA . GLU A 1 298 ? 83.330 75.444 20.408 1.00 128.28 295 GLU A CA 1
ATOM 4696 C C . GLU A 1 298 ? 83.478 76.964 20.499 1.00 123.09 295 GLU A C 1
ATOM 4697 O O . GLU A 1 298 ? 82.842 77.603 21.337 1.00 127.28 295 GLU A O 1
ATOM 4709 N N . GLY A 1 299 ? 84.309 77.545 19.638 1.00 91.69 296 GLY A N 1
ATOM 4710 C CA . GLY A 1 299 ? 84.564 78.975 19.686 1.00 89.67 296 GLY A CA 1
ATOM 4711 C C . GLY A 1 299 ? 83.597 79.791 18.851 1.00 95.52 296 GLY A C 1
ATOM 4712 O O . GLY A 1 299 ? 82.450 79.397 18.640 1.00 92.72 296 GLY A O 1
ATOM 4716 N N . MET A 1 300 ? 84.065 80.946 18.386 1.00 105.66 297 MET A N 1
ATOM 4717 C CA . MET A 1 300 ? 83.286 81.785 17.484 1.00 114.82 297 MET A CA 1
ATOM 4718 C C . MET A 1 300 ? 82.927 81.011 16.221 1.00 118.86 297 MET A C 1
ATOM 4719 O O . MET A 1 300 ? 83.688 80.152 15.770 1.00 116.72 297 MET A O 1
ATOM 4733 N N . GLY A 1 301 ? 81.771 81.329 15.647 1.00 113.14 298 GLY A N 1
ATOM 4734 C CA . GLY A 1 301 ? 81.262 80.587 14.509 1.00 109.47 298 GLY A CA 1
ATOM 4735 C C . GLY A 1 301 ? 80.940 81.414 13.278 1.00 115.85 298 GLY A C 1
ATOM 4736 O O . GLY A 1 301 ? 80.051 81.053 12.508 1.00 126.22 298 GLY A O 1
ATOM 4740 N N . ASP A 1 302 ? 81.647 82.521 13.082 1.00 112.60 299 ASP A N 1
ATOM 4741 C CA . ASP A 1 302 ? 81.523 83.269 11.840 1.00 118.17 299 ASP A CA 1
ATOM 4742 C C . ASP A 1 302 ? 82.456 82.631 10.816 1.00 119.72 299 ASP A C 1
ATOM 4743 O O . ASP A 1 302 ? 83.642 82.956 10.757 1.00 118.28 299 ASP A O 1
ATOM 4752 N N . LEU A 1 303 ? 81.916 81.718 10.014 1.00 117.01 300 LEU A N 1
ATOM 4753 C CA . LEU A 1 303 ? 82.745 80.885 9.148 1.00 109.81 300 LEU A CA 1
ATOM 4754 C C . LEU A 1 303 ? 83.256 81.637 7.926 1.00 115.87 300 LEU A C 1
ATOM 4755 O O . LEU A 1 303 ? 84.315 81.312 7.391 1.00 112.73 300 LEU A O 1
ATOM 4771 N N . GLN A 1 304 ? 82.501 82.637 7.482 1.00 125.95 301 GLN A N 1
ATOM 4772 C CA . GLN A 1 304 ? 82.973 83.541 6.440 1.00 131.26 301 GLN A CA 1
ATOM 4773 C C . GLN A 1 304 ? 84.332 84.108 6.851 1.00 130.79 301 GLN A C 1
ATOM 4774 O O . GLN A 1 304 ? 85.119 84.551 6.012 1.00 128.41 301 GLN A O 1
ATOM 4788 N N . GLN A 1 305 ? 84.577 84.094 8.161 1.00 133.82 302 GLN A N 1
ATOM 4789 C CA . GLN A 1 305 ? 85.838 84.534 8.755 1.00 130.95 302 GLN A CA 1
ATOM 4790 C C . GLN A 1 305 ? 86.699 83.343 9.191 1.00 119.54 302 GLN A C 1
ATOM 4791 O O . GLN A 1 305 ? 87.913 83.356 9.007 1.00 119.36 302 GLN A O 1
ATOM 4805 N N . ALA A 1 306 ? 86.075 82.319 9.769 1.00 110.08 303 ALA A N 1
ATOM 4806 C CA . ALA A 1 306 ? 86.807 81.130 10.212 1.00 106.38 303 ALA A CA 1
ATOM 4807 C C . ALA A 1 306 ? 87.440 80.400 9.033 1.00 109.08 303 ALA A C 1
ATOM 4808 O O . ALA A 1 306 ? 88.388 79.633 9.204 1.00 106.78 303 ALA A O 1
ATOM 4815 N N . ARG A 1 307 ? 86.899 80.629 7.840 1.00 112.17 304 ARG A N 1
ATOM 4816 C CA . ARG A 1 307 ? 87.431 80.024 6.625 1.00 107.95 304 ARG A CA 1
ATOM 4817 C C . ARG A 1 307 ? 88.360 80.991 5.901 1.00 109.79 304 ARG A C 1
ATOM 4818 O O . ARG A 1 307 ? 89.316 80.570 5.249 1.00 110.83 304 ARG A O 1
ATOM 4839 N N . ARG A 1 308 ? 88.078 82.285 6.010 1.00 107.30 305 ARG A N 1
ATOM 4840 C CA . ARG A 1 308 ? 88.983 83.293 5.475 1.00 111.58 305 ARG A CA 1
ATOM 4841 C C . ARG A 1 308 ? 90.335 83.144 6.160 1.00 113.25 305 ARG A C 1
ATOM 4842 O O . ARG A 1 308 ? 91.384 83.254 5.525 1.00 111.66 305 ARG A O 1
ATOM 4863 N N . LEU A 1 309 ? 90.295 82.889 7.464 1.00 109.76 306 LEU A N 1
ATOM 4864 C CA . LEU A 1 309 ? 91.504 82.669 8.246 1.00 100.96 306 LEU A CA 1
ATOM 4865 C C . LEU A 1 309 ? 92.208 81.400 7.788 1.00 96.00 306 LEU A C 1
ATOM 4866 O O . LEU A 1 309 ? 93.436 81.339 7.762 1.00 93.00 306 LEU A O 1
ATOM 4882 N N . ASN A 1 310 ? 91.425 80.388 7.427 1.00 96.89 307 ASN A N 1
ATOM 4883 C CA . ASN A 1 310 ? 91.980 79.133 6.937 1.00 97.05 307 ASN A CA 1
ATOM 4884 C C . ASN A 1 310 ? 92.919 79.370 5.760 1.00 88.42 307 ASN A C 1
ATOM 4885 O O . ASN A 1 310 ? 93.960 78.724 5.642 1.00 82.97 307 ASN A O 1
ATOM 4896 N N . ASP A 1 311 ? 92.548 80.306 4.892 1.00 89.56 308 ASP A N 1
ATOM 4897 C CA . ASP A 1 311 ? 93.372 80.639 3.737 1.00 103.83 308 ASP A CA 1
ATOM 4898 C C . ASP A 1 311 ? 94.588 81.452 4.168 1.00 97.02 308 ASP A C 1
ATOM 4899 O O . ASP A 1 311 ? 95.639 81.404 3.529 1.00 96.96 308 ASP A O 1
ATOM 4908 N N . PHE A 1 312 ? 94.436 82.198 5.256 1.00 96.54 309 PHE A N 1
ATOM 4909 C CA . PHE A 1 312 ? 95.534 82.981 5.812 1.00 98.18 309 PHE A CA 1
ATOM 4910 C C . PHE A 1 312 ? 96.539 82.085 6.529 1.00 92.30 309 PHE A C 1
ATOM 4911 O O . PHE A 1 312 ? 97.731 82.386 6.569 1.00 92.82 309 PHE A O 1
ATOM 4928 N N . ILE A 1 313 ? 96.055 80.981 7.090 1.00 83.72 310 ILE A N 1
ATOM 4929 C CA . ILE A 1 313 ? 96.909 80.054 7.824 1.00 82.01 310 ILE A CA 1
ATOM 4930 C C . ILE A 1 313 ? 97.595 79.059 6.891 1.00 88.63 310 ILE A C 1
ATOM 4931 O O . ILE A 1 313 ? 98.820 78.927 6.897 1.00 82.46 310 ILE A O 1
ATOM 4947 N N . CYS A 1 314 ? 96.795 78.358 6.094 1.00 93.24 311 CYS A N 1
ATOM 4948 C CA . CYS A 1 314 ? 97.303 77.291 5.240 1.00 94.12 311 CYS A CA 1
ATOM 4949 C C . CYS A 1 314 ? 97.720 77.811 3.868 1.00 102.19 311 CYS A C 1
ATOM 4950 O O . CYS A 1 314 ? 98.905 77.823 3.533 1.00 103.80 311 CYS A O 1
ATOM 4958 N N . LYS A 1 315 ? 96.742 78.241 3.077 1.00 112.54 312 LYS A N 1
ATOM 4959 C CA . LYS A 1 315 ? 97.001 78.696 1.716 1.00 122.17 312 LYS A CA 1
ATOM 4960 C C . LYS A 1 315 ? 97.874 79.948 1.705 1.00 126.00 312 LYS A C 1
ATOM 4961 O O . LYS A 1 315 ? 98.199 80.500 2.757 1.00 125.12 312 LYS A O 1
ATOM 4980 N N . GLY A 1 316 ? 98.251 80.390 0.509 1.00 130.95 313 GLY A N 1
ATOM 4981 C CA . GLY A 1 316 ? 99.149 81.521 0.364 1.00 132.80 313 GLY A CA 1
ATOM 4982 C C . GLY A 1 316 ? 100.483 81.224 1.020 1.00 129.95 313 GLY A C 1
ATOM 4983 O O . GLY A 1 316 ? 101.037 82.060 1.735 1.00 131.79 313 GLY A O 1
ATOM 4987 N N . GLY A 1 317 ? 101.000 80.025 0.770 1.00 122.91 314 GLY A N 1
ATOM 4988 C CA . GLY A 1 317 ? 102.215 79.564 1.415 1.00 119.08 314 GLY A CA 1
ATOM 4989 C C . GLY A 1 317 ? 103.478 79.895 0.644 1.00 122.86 314 GLY A C 1
ATOM 4990 O O . GLY A 1 317 ? 103.853 79.182 -0.288 1.00 116.03 314 GLY A O 1
ATOM 4994 N N . ASP A 1 318 ? 104.134 80.982 1.036 1.00 132.51 315 ASP A N 1
ATOM 4995 C CA . ASP A 1 318 ? 105.424 81.347 0.467 1.00 135.75 315 ASP A CA 1
ATOM 4996 C C . ASP A 1 318 ? 106.492 80.414 1.030 1.00 133.11 315 ASP A C 1
ATOM 4997 O O . ASP A 1 318 ? 106.390 79.960 2.170 1.00 130.22 315 ASP A O 1
ATOM 5006 N N . GLU A 1 319 ? 107.511 80.123 0.228 1.00 126.63 316 GLU A N 1
ATOM 5007 C CA . GLU A 1 319 ? 108.555 79.186 0.631 1.00 119.50 316 GLU A CA 1
ATOM 5008 C C . GLU A 1 319 ? 109.280 79.654 1.890 1.00 120.35 316 GLU A C 1
ATOM 5009 O O . GLU A 1 319 ? 109.628 78.846 2.751 1.00 112.73 316 GLU A O 1
ATOM 5021 N N . ASP A 1 320 ? 109.505 80.961 1.992 1.00 128.20 317 ASP A N 1
ATOM 5022 C CA . ASP A 1 320 ? 110.172 81.537 3.154 1.00 122.75 317 ASP A CA 1
ATOM 5023 C C . ASP A 1 320 ? 109.180 82.298 4.030 1.00 114.98 317 ASP A C 1
ATOM 5024 O O . ASP A 1 320 ? 109.445 83.428 4.439 1.00 117.42 317 ASP A O 1
ATOM 5033 N N . SER A 1 321 ? 108.040 81.677 4.316 1.00 102.52 318 SER A N 1
ATOM 5034 C CA . SER A 1 321 ? 107.011 82.312 5.132 1.00 96.92 318 SER A CA 1
ATOM 5035 C C . SER A 1 321 ? 107.180 81.985 6.615 1.00 86.41 318 SER A C 1
ATOM 5036 O O . SER A 1 321 ? 106.680 82.710 7.474 1.00 91.41 318 SER A O 1
ATOM 5044 N N . TRP A 1 322 ? 107.880 80.893 6.909 1.00 80.44 319 TRP A N 1
ATOM 5045 C CA . TRP A 1 322 ? 108.144 80.496 8.291 1.00 75.28 319 TRP A CA 1
ATOM 5046 C C . TRP A 1 322 ? 109.643 80.353 8.537 1.00 72.76 319 TRP A C 1
ATOM 5047 O O . TRP A 1 322 ? 110.312 79.552 7.884 1.00 73.76 319 TRP A O 1
ATOM 5068 N N . ALA A 1 323 ? 110.166 81.131 9.479 1.00 70.11 320 ALA A N 1
ATOM 5069 C CA . ALA A 1 323 ? 111.572 81.035 9.854 1.00 67.22 320 ALA A CA 1
ATOM 5070 C C . ALA A 1 323 ? 111.838 79.673 10.481 1.00 61.98 320 ALA A C 1
ATOM 5071 O O . ALA A 1 323 ? 112.934 79.127 10.367 1.00 66.83 320 ALA A O 1
ATOM 5078 N N . LEU A 1 324 ? 110.822 79.140 11.152 1.00 57.34 321 LEU A N 1
ATOM 5079 C CA . LEU A 1 324 ? 110.845 77.770 11.646 1.00 65.42 321 LEU A CA 1
ATOM 5080 C C . LEU A 1 324 ? 109.793 76.958 10.902 1.00 70.30 321 LEU A C 1
ATOM 5081 O O . LEU A 1 324 ? 108.676 76.794 11.393 1.00 65.45 321 LEU A O 1
ATOM 5097 N N . PRO A 1 325 ? 110.144 76.442 9.715 1.00 77.03 322 PRO A N 1
ATOM 5098 C CA . PRO A 1 325 ? 109.148 75.754 8.886 1.00 70.66 322 PRO A CA 1
ATOM 5099 C C . PRO A 1 325 ? 108.408 74.667 9.657 1.00 61.06 322 PRO A C 1
ATOM 5100 O O . PRO A 1 325 ? 107.213 74.462 9.443 1.00 59.66 322 PRO A O 1
ATOM 5111 N N . VAL A 1 326 ? 109.114 73.989 10.554 1.00 51.85 323 VAL A N 1
ATOM 5112 C CA . VAL A 1 326 ? 108.522 72.905 11.323 1.00 48.73 323 VAL A CA 1
ATOM 5113 C C . VAL A 1 326 ? 107.437 73.433 12.262 1.00 55.20 323 VAL A C 1
ATOM 5114 O O . VAL A 1 326 ? 106.490 72.719 12.591 1.00 54.64 323 VAL A O 1
ATOM 5127 N N . LEU A 1 327 ? 107.579 74.684 12.693 1.00 59.47 324 LEU A N 1
ATOM 5128 C CA . LEU A 1 327 ? 106.567 75.322 13.528 1.00 52.17 324 LEU A CA 1
ATOM 5129 C C . LEU A 1 327 ? 105.299 75.570 12.723 1.00 53.06 324 LEU A C 1
ATOM 5130 O O . LEU A 1 327 ? 104.196 75.270 13.178 1.00 46.76 324 LEU A O 1
ATOM 5146 N N . GLY A 1 328 ? 105.464 76.120 11.523 1.00 55.51 325 GLY A N 1
ATOM 5147 C CA . GLY A 1 328 ? 104.343 76.367 10.636 1.00 52.91 325 GLY A CA 1
ATOM 5148 C C . GLY A 1 328 ? 103.568 75.094 10.365 1.00 53.22 325 GLY A C 1
ATOM 5149 O O . GLY A 1 328 ? 102.339 75.100 10.318 1.00 49.14 325 GLY A O 1
ATOM 5153 N N . ALA A 1 329 ? 104.296 73.995 10.188 1.00 51.92 326 ALA A N 1
ATOM 5154 C CA . ALA A 1 329 ? 103.678 72.694 9.971 1.00 55.78 326 ALA A CA 1
ATOM 5155 C C . ALA A 1 329 ? 102.787 72.329 11.154 1.00 59.50 326 ALA A C 1
ATOM 5156 O O . ALA A 1 329 ? 101.659 71.864 10.978 1.00 52.75 326 ALA A O 1
ATOM 5163 N N . ALA A 1 330 ? 103.298 72.547 12.361 1.00 55.69 327 ALA A N 1
ATOM 5164 C CA . ALA A 1 330 ? 102.544 72.252 13.572 1.00 45.52 327 ALA A CA 1
ATOM 5165 C C . ALA A 1 330 ? 101.300 73.131 13.655 1.00 49.77 327 ALA A C 1
ATOM 5166 O O . ALA A 1 330 ? 100.239 72.678 14.082 1.00 55.06 327 ALA A O 1
ATOM 5173 N N . VAL A 1 331 ? 101.435 74.388 13.241 1.00 49.61 328 VAL A N 1
ATOM 5174 C CA . VAL A 1 331 ? 100.316 75.324 13.256 1.00 56.34 328 VAL A CA 1
ATOM 5175 C C . VAL A 1 331 ? 99.223 74.892 12.285 1.00 67.29 328 VAL A C 1
ATOM 5176 O O . VAL A 1 331 ? 98.045 74.872 12.638 1.00 64.37 328 VAL A O 1
ATOM 5189 N N . ARG A 1 332 ? 99.618 74.554 11.061 1.00 63.56 329 ARG A N 1
ATOM 5190 C CA . ARG A 1 332 ? 98.667 74.114 10.047 1.00 54.99 329 ARG A CA 1
ATOM 5191 C C . ARG A 1 332 ? 97.935 72.859 10.504 1.00 55.27 329 ARG A C 1
ATOM 5192 O O . ARG A 1 332 ? 96.713 72.773 10.401 1.00 61.38 329 ARG A O 1
ATOM 5213 N N . ALA A 1 333 ? 98.686 71.887 11.008 1.00 47.52 330 ALA A N 1
ATOM 5214 C CA . ALA A 1 333 ? 98.099 70.638 11.477 1.00 59.65 330 ALA A CA 1
ATOM 5215 C C . ALA A 1 333 ? 97.078 70.902 12.581 1.00 65.21 330 ALA A C 1
ATOM 5216 O O . ALA A 1 333 ? 95.943 70.430 12.518 1.00 65.62 330 ALA A O 1
ATOM 5223 N N . TRP A 1 334 ? 97.491 71.664 13.589 1.00 56.99 331 TRP A N 1
ATOM 5224 C CA . TRP A 1 334 ? 96.634 71.968 14.727 1.00 59.63 331 TRP A CA 1
ATOM 5225 C C . TRP A 1 334 ? 95.350 72.649 14.261 1.00 58.68 331 TRP A C 1
ATOM 5226 O O . TRP A 1 334 ? 94.257 72.316 14.716 1.00 62.14 331 TRP A O 1
ATOM 5247 N N . TRP A 1 335 ? 95.493 73.605 13.349 1.00 54.66 332 TRP A N 1
ATOM 5248 C CA . TRP A 1 335 ? 94.354 74.346 12.819 1.00 63.77 332 TRP A CA 1
ATOM 5249 C C . TRP A 1 335 ? 93.389 73.423 12.084 1.00 70.61 332 TRP A C 1
ATOM 5250 O O . TRP A 1 335 ? 92.189 73.415 12.355 1.00 73.33 332 TRP A O 1
ATOM 5271 N N . ILE A 1 336 ? 93.928 72.647 11.151 1.00 67.92 333 ILE A N 1
ATOM 5272 C CA . ILE A 1 336 ? 93.128 71.731 10.349 1.00 71.30 333 ILE A CA 1
ATOM 5273 C C . ILE A 1 336 ? 92.383 70.729 11.225 1.00 69.34 333 ILE A C 1
ATOM 5274 O O . ILE A 1 336 ? 91.238 70.376 10.943 1.00 75.56 333 ILE A O 1
ATOM 5290 N N . ALA A 1 337 ? 93.035 70.275 12.289 1.00 65.08 334 ALA A N 1
ATOM 5291 C CA . ALA A 1 337 ? 92.430 69.313 13.202 1.00 66.12 334 ALA A CA 1
ATOM 5292 C C . ALA A 1 337 ? 91.179 69.888 13.857 1.00 68.92 334 ALA A C 1
ATOM 5293 O O . ALA A 1 337 ? 90.172 69.196 14.009 1.00 74.03 334 ALA A O 1
ATOM 5300 N N . GLU A 1 338 ? 91.251 71.158 14.243 1.00 64.74 335 GLU A N 1
ATOM 5301 C CA . GLU A 1 338 ? 90.158 71.811 14.953 1.00 70.78 335 GLU A CA 1
ATOM 5302 C C . GLU A 1 338 ? 89.122 72.389 13.992 1.00 78.87 335 GLU A C 1
ATOM 5303 O O . GLU A 1 338 ? 87.931 72.423 14.300 1.00 75.80 335 GLU A O 1
ATOM 5315 N N . HIS A 1 339 ? 89.581 72.839 12.829 1.00 74.42 336 HIS A N 1
ATOM 5316 C CA . HIS A 1 339 ? 88.710 73.519 11.876 1.00 80.90 336 HIS A CA 1
ATOM 5317 C C . HIS A 1 339 ? 87.815 72.552 11.107 1.00 86.41 336 HIS A C 1
ATOM 5318 O O . HIS A 1 339 ? 86.737 72.927 10.648 1.00 88.83 336 HIS A O 1
ATOM 5333 N N . ASN A 1 340 ? 88.263 71.309 10.967 1.00 92.47 337 ASN A N 1
ATOM 5334 C CA . ASN A 1 340 ? 87.515 70.312 10.212 1.00 96.26 337 ASN A CA 1
ATOM 5335 C C . ASN A 1 340 ? 86.347 69.746 11.019 1.00 101.65 337 ASN A C 1
ATOM 5336 O O . ASN A 1 340 ? 85.600 68.896 10.532 1.00 106.78 337 ASN A O 1
ATOM 5347 N N . GLY A 1 341 ? 86.190 70.225 12.251 1.00 94.38 338 GLY A N 1
ATOM 5348 C CA . GLY A 1 341 ? 85.122 69.767 13.121 1.00 91.31 338 GLY A CA 1
ATOM 5349 C C . GLY A 1 341 ? 83.776 70.383 12.788 1.00 97.51 338 GLY A C 1
ATOM 5350 O O . GLY A 1 341 ? 82.735 69.886 13.217 1.00 95.88 338 GLY A O 1
ATOM 5354 N N . PHE A 1 342 ? 83.795 71.472 12.025 1.00 98.68 339 PHE A N 1
ATOM 5355 C CA . PHE A 1 342 ? 82.565 72.137 11.613 1.00 105.24 339 PHE A CA 1
ATOM 5356 C C . PHE A 1 342 ? 81.714 71.242 10.715 1.00 112.85 339 PHE A C 1
ATOM 5357 O O . PHE A 1 342 ? 80.493 71.394 10.653 1.00 114.70 339 PHE A O 1
ATOM 5374 N N . TYR A 1 343 ? 82.360 70.309 10.025 1.00 112.22 340 TYR A N 1
ATOM 5375 C CA . TYR A 1 343 ? 81.700 69.557 8.965 1.00 113.30 340 TYR A CA 1
ATOM 5376 C C . TYR A 1 343 ? 81.349 68.129 9.371 1.00 114.48 340 TYR A C 1
ATOM 5377 O O . TYR A 1 343 ? 81.230 67.249 8.519 1.00 116.35 340 TYR A O 1
ATOM 5395 N N . LEU A 1 344 ? 81.179 67.900 10.670 1.00 114.24 341 LEU A N 1
ATOM 5396 C CA . LEU A 1 344 ? 80.813 66.577 11.165 1.00 111.31 341 LEU A CA 1
ATOM 5397 C C . LEU A 1 344 ? 79.304 66.354 11.114 1.00 117.00 341 LEU A C 1
ATOM 5398 O O . LEU A 1 344 ? 78.845 65.269 10.757 1.00 121.94 341 LEU A O 1
ATOM 5414 N N . ASP A 1 345 ? 78.537 67.381 11.465 1.00 120.29 342 ASP A N 1
ATOM 5415 C CA . ASP A 1 345 ? 77.090 67.235 11.587 1.00 132.67 342 ASP A CA 1
ATOM 5416 C C . ASP A 1 345 ? 76.342 68.439 11.020 1.00 136.58 342 ASP A C 1
ATOM 5417 O O . ASP A 1 345 ? 76.940 69.475 10.725 1.00 134.45 342 ASP A O 1
ATOM 5426 N N . ASP A 1 346 ? 75.028 68.289 10.871 1.00 140.24 343 ASP A N 1
ATOM 5427 C CA . ASP A 1 346 ? 74.181 69.341 10.315 1.00 148.98 343 ASP A CA 1
ATOM 5428 C C . ASP A 1 346 ? 73.177 69.891 11.328 1.00 164.79 343 ASP A C 1
ATOM 5429 O O . ASP A 1 346 ? 72.660 70.996 11.157 1.00 164.58 343 ASP A O 1
ATOM 5438 N N . THR A 1 347 ? 72.897 69.123 12.376 1.00 187.44 344 THR A N 1
ATOM 5439 C CA . THR A 1 347 ? 71.936 69.543 13.390 1.00 201.52 344 THR A CA 1
ATOM 5440 C C . THR A 1 347 ? 72.401 70.805 14.113 1.00 195.90 344 THR A C 1
ATOM 5441 O O . THR A 1 347 ? 71.589 71.548 14.664 1.00 202.91 344 THR A O 1
ATOM 5452 N N . VAL A 1 348 ? 73.710 71.042 14.106 1.00 172.83 345 VAL A N 1
ATOM 5453 C CA . VAL A 1 348 ? 74.289 72.178 14.815 1.00 159.79 345 VAL A CA 1
ATOM 5454 C C . VAL A 1 348 ? 74.862 73.225 13.857 1.00 152.98 345 VAL A C 1
ATOM 5455 O O . VAL A 1 348 ? 75.070 74.375 14.242 1.00 151.26 345 VAL A O 1
ATOM 5468 N N . GLN A 1 349 ? 75.107 72.829 12.610 1.00 151.93 346 GLN A N 1
ATOM 5469 C CA . GLN A 1 349 ? 75.746 73.713 11.639 1.00 146.41 346 GLN A CA 1
ATOM 5470 C C . GLN A 1 349 ? 75.131 73.586 10.247 1.00 146.94 346 GLN A C 1
ATOM 5471 O O . GLN A 1 349 ? 74.529 72.566 9.914 1.00 152.64 346 GLN A O 1
ATOM 5485 N N . ASP A 1 350 ? 75.291 74.631 9.440 1.00 141.01 347 ASP A N 1
ATOM 5486 C CA . ASP A 1 350 ? 74.796 74.635 8.066 1.00 139.68 347 ASP A CA 1
ATOM 5487 C C . ASP A 1 350 ? 75.963 74.447 7.101 1.00 135.66 347 ASP A C 1
ATOM 5488 O O . ASP A 1 350 ? 76.821 75.320 6.974 1.00 133.10 347 ASP A O 1
ATOM 5497 N N . LEU A 1 351 ? 75.984 73.306 6.418 1.00 139.54 348 LEU A N 1
ATOM 5498 C CA . LEU A 1 351 ? 77.121 72.924 5.583 1.00 134.20 348 LEU A CA 1
ATOM 5499 C C . LEU A 1 351 ? 76.826 73.024 4.087 1.00 135.96 348 LEU A C 1
ATOM 5500 O O . LEU A 1 351 ? 77.586 72.507 3.268 1.00 134.15 348 LEU A O 1
ATOM 5516 N N . ARG A 1 352 ? 75.733 73.689 3.727 1.00 140.02 349 ARG A N 1
ATOM 5517 C CA . ARG A 1 352 ? 75.359 73.820 2.322 1.00 142.31 349 ARG A CA 1
ATOM 5518 C C . ARG A 1 352 ? 76.350 74.703 1.565 1.00 138.90 349 ARG A C 1
ATOM 5519 O O . ARG A 1 352 ? 76.817 75.717 2.085 1.00 135.71 349 ARG A O 1
ATOM 5540 N N . GLY A 1 353 ? 76.672 74.302 0.338 1.00 136.18 350 GLY A N 1
ATOM 5541 C CA . GLY A 1 353 ? 77.573 75.062 -0.510 1.00 131.45 350 GLY A CA 1
ATOM 5542 C C . GLY A 1 353 ? 79.024 74.652 -0.344 1.00 126.04 350 GLY A C 1
ATOM 5543 O O . GLY A 1 353 ? 79.895 75.105 -1.088 1.00 123.19 350 GLY A O 1
ATOM 5547 N N . ILE A 1 354 ? 79.285 73.789 0.632 1.00 126.32 351 ILE A N 1
ATOM 5548 C CA . ILE A 1 354 ? 80.641 73.343 0.913 1.00 128.65 351 ILE A CA 1
ATOM 5549 C C . ILE A 1 354 ? 80.976 72.103 0.092 1.00 131.09 351 ILE A C 1
ATOM 5550 O O . ILE A 1 354 ? 80.160 71.190 -0.032 1.00 129.09 351 ILE A O 1
ATOM 5566 N N . ASN A 1 355 ? 82.181 72.078 -0.469 1.00 133.27 352 ASN A N 1
ATOM 5567 C CA . ASN A 1 355 ? 82.632 70.936 -1.253 1.00 135.85 352 ASN A CA 1
ATOM 5568 C C . ASN A 1 355 ? 83.297 69.902 -0.349 1.00 127.58 352 ASN A C 1
ATOM 5569 O O . ASN A 1 355 ? 84.517 69.747 -0.360 1.00 124.64 352 ASN A O 1
ATOM 5580 N N . LEU A 1 356 ? 82.483 69.201 0.435 1.00 123.49 353 LEU A N 1
ATOM 5581 C CA . LEU A 1 356 ? 82.989 68.226 1.396 1.00 117.18 353 LEU A CA 1
ATOM 5582 C C . LEU A 1 356 ? 83.929 67.227 0.730 1.00 114.38 353 LEU A C 1
ATOM 5583 O O . LEU A 1 356 ? 84.948 66.848 1.303 1.00 107.96 353 LEU A O 1
ATOM 5599 N N . ASP A 1 357 ? 83.584 66.806 -0.482 1.00 120.89 354 ASP A N 1
ATOM 5600 C CA . ASP A 1 357 ? 84.402 65.852 -1.222 1.00 119.31 354 ASP A CA 1
ATOM 5601 C C . ASP A 1 357 ? 85.799 66.404 -1.492 1.00 118.59 354 ASP A C 1
ATOM 5602 O O . ASP A 1 357 ? 86.793 65.866 -1.004 1.00 114.20 354 ASP A O 1
ATOM 5611 N N . GLU A 1 358 ? 85.866 67.481 -2.267 1.00 122.06 355 GLU A N 1
ATOM 5612 C CA . GLU A 1 358 ? 87.145 68.040 -2.694 1.00 119.66 355 GLU A CA 1
ATOM 5613 C C . GLU A 1 358 ? 87.937 68.628 -1.531 1.00 115.50 355 GLU A C 1
ATOM 5614 O O . GLU A 1 358 ? 89.168 68.630 -1.550 1.00 114.29 355 GLU A O 1
ATOM 5626 N N . GLU A 1 359 ? 87.234 69.128 -0.520 1.00 110.73 356 GLU A N 1
ATOM 5627 C CA . GLU A 1 359 ? 87.894 69.767 0.612 1.00 99.06 356 GLU A CA 1
ATOM 5628 C C . GLU A 1 359 ? 88.497 68.747 1.572 1.00 102.35 356 GLU A C 1
ATOM 5629 O O . GLU A 1 359 ? 89.679 68.828 1.895 1.00 100.56 356 GLU A O 1
ATOM 5641 N N . ASP A 1 360 ? 87.695 67.789 2.027 1.00 106.23 357 ASP A N 1
ATOM 5642 C CA . ASP A 1 360 ? 88.217 66.727 2.882 1.00 107.39 357 ASP A CA 1
ATOM 5643 C C . ASP A 1 360 ? 89.371 66.013 2.186 1.00 110.16 357 ASP A C 1
ATOM 5644 O O . ASP A 1 360 ? 90.204 65.383 2.837 1.00 109.82 357 ASP A O 1
ATOM 5653 N N . GLU A 1 361 ? 89.412 66.116 0.861 1.00 114.77 358 GLU A N 1
ATOM 5654 C CA . GLU A 1 361 ? 90.536 65.604 0.087 1.00 114.76 358 GLU A CA 1
ATOM 5655 C C . GLU A 1 361 ? 91.756 66.507 0.251 1.00 115.14 358 GLU A C 1
ATOM 5656 O O . GLU A 1 361 ? 92.825 66.053 0.659 1.00 111.67 358 GLU A O 1
ATOM 5668 N N . GLN A 1 362 ? 91.588 67.787 -0.065 1.00 113.12 359 GLN A N 1
ATOM 5669 C CA . GLN A 1 362 ? 92.689 68.743 -0.006 1.00 110.20 359 GLN A CA 1
ATOM 5670 C C . GLN A 1 362 ? 93.144 68.988 1.430 1.00 108.79 359 GLN A C 1
ATOM 5671 O O . GLN A 1 362 ? 94.306 69.311 1.674 1.00 106.66 359 GLN A O 1
ATOM 5685 N N . ARG A 1 363 ? 92.224 68.834 2.375 1.00 105.91 360 ARG A N 1
ATOM 5686 C CA . ARG A 1 363 ? 92.531 69.044 3.783 1.00 94.74 360 ARG A CA 1
ATOM 5687 C C . ARG A 1 363 ? 93.382 67.889 4.285 1.00 87.71 360 ARG A C 1
ATOM 5688 O O . ARG A 1 363 ? 94.408 68.092 4.932 1.00 90.28 360 ARG A O 1
ATOM 5709 N N . THR A 1 364 ? 92.944 66.673 3.977 1.00 84.28 361 THR A N 1
ATOM 5710 C CA . THR A 1 364 ? 93.685 65.473 4.339 1.00 82.74 361 THR A CA 1
ATOM 5711 C C . THR A 1 364 ? 95.097 65.535 3.775 1.00 82.41 361 THR A C 1
ATOM 5712 O O . THR A 1 364 ? 96.056 65.124 4.428 1.00 80.57 361 THR A O 1
ATOM 5723 N N . LYS A 1 365 ? 95.218 66.055 2.559 1.00 87.52 362 LYS A N 1
ATOM 5724 C CA . LYS A 1 365 ? 96.505 66.126 1.883 1.00 88.21 362 LYS A CA 1
ATOM 5725 C C . LYS A 1 365 ? 97.440 67.098 2.594 1.00 84.55 362 LYS A C 1
ATOM 5726 O O . LYS A 1 365 ? 98.551 66.734 2.974 1.00 83.20 362 LYS A O 1
ATOM 5745 N N . GLN A 1 366 ? 96.984 68.334 2.776 1.00 80.79 363 GLN A N 1
ATOM 5746 C CA . GLN A 1 366 ? 97.821 69.371 3.372 1.00 82.73 363 GLN A CA 1
ATOM 5747 C C . GLN A 1 366 ? 98.109 69.095 4.847 1.00 75.92 363 GLN A C 1
ATOM 5748 O O . GLN A 1 366 ? 99.058 69.641 5.411 1.00 65.08 363 GLN A O 1
ATOM 5762 N N . PHE A 1 367 ? 97.293 68.249 5.467 1.00 70.23 364 PHE A N 1
ATOM 5763 C CA . PHE A 1 367 ? 97.537 67.829 6.842 1.00 61.17 364 PHE A CA 1
ATOM 5764 C C . PHE A 1 367 ? 98.607 66.743 6.857 1.00 65.00 364 PHE A C 1
ATOM 5765 O O . PHE A 1 367 ? 99.554 66.805 7.637 1.00 63.25 364 PHE A O 1
ATOM 5782 N N . LEU A 1 368 ? 98.454 65.751 5.985 1.00 62.50 365 LEU A N 1
ATOM 5783 C CA . LEU A 1 368 ? 99.449 64.693 5.850 1.00 62.59 365 LEU A CA 1
ATOM 5784 C C . LEU A 1 368 ? 100.794 65.269 5.423 1.00 64.63 365 LEU A C 1
ATOM 5785 O O . LEU A 1 368 ? 101.847 64.742 5.783 1.00 61.44 365 LEU A O 1
ATOM 5801 N N . ASP A 1 369 ? 100.755 66.348 4.646 1.00 64.69 366 ASP A N 1
ATOM 5802 C CA . ASP A 1 369 ? 101.972 67.041 4.243 1.00 67.96 366 ASP A CA 1
ATOM 5803 C C . ASP A 1 369 ? 102.620 67.690 5.459 1.00 68.19 366 ASP A C 1
ATOM 5804 O O . ASP A 1 369 ? 103.843 67.685 5.600 1.00 65.33 366 ASP A O 1
ATOM 5813 N N . ALA A 1 370 ? 101.793 68.251 6.334 1.00 51.87 367 ALA A N 1
ATOM 5814 C CA . ALA A 1 370 ? 102.289 68.865 7.559 1.00 60.77 367 ALA A CA 1
ATOM 5815 C C . ALA A 1 370 ? 103.081 67.852 8.382 1.00 51.09 367 ALA A C 1
ATOM 5816 O O . ALA A 1 370 ? 104.132 68.178 8.932 1.00 54.05 367 ALA A O 1
ATOM 5823 N N . LEU A 1 371 ? 102.580 66.622 8.455 1.00 58.05 368 LEU A N 1
ATOM 5824 C CA . LEU A 1 371 ? 103.242 65.573 9.222 1.00 57.41 368 LEU A CA 1
ATOM 5825 C C . LEU A 1 371 ? 104.619 65.277 8.641 1.00 58.94 368 LEU A C 1
ATOM 5826 O O . LEU A 1 371 ? 105.583 65.069 9.378 1.00 57.33 368 LEU A O 1
ATOM 5842 N N . LYS A 1 372 ? 104.709 65.261 7.316 1.00 57.51 369 LYS A N 1
ATOM 5843 C CA . LYS A 1 372 ? 105.982 65.038 6.646 1.00 64.54 369 LYS A CA 1
ATOM 5844 C C . LYS A 1 372 ? 106.924 66.216 6.877 1.00 64.63 369 LYS A C 1
ATOM 5845 O O . LYS A 1 372 ? 108.147 66.062 6.870 1.00 63.45 369 LYS A O 1
ATOM 5864 N N . GLU A 1 373 ? 106.346 67.393 7.085 1.00 61.63 370 GLU A N 1
ATOM 5865 C CA . GLU A 1 373 ? 107.126 68.595 7.346 1.00 61.13 370 GLU A CA 1
ATOM 5866 C C . GLU A 1 373 ? 107.542 68.684 8.818 1.00 58.60 370 GLU A C 1
ATOM 5867 O O . GLU A 1 373 ? 108.286 69.585 9.204 1.00 55.83 370 GLU A O 1
ATOM 5879 N N . GLY A 1 374 ? 107.060 67.747 9.632 1.00 53.25 371 GLY A N 1
ATOM 5880 C CA . GLY A 1 374 ? 107.515 67.615 11.006 1.00 48.49 371 GLY A CA 1
ATOM 5881 C C . GLY A 1 374 ? 106.512 68.053 12.059 1.00 57.91 371 GLY A C 1
ATOM 5882 O O . GLY A 1 374 ? 106.871 68.231 13.223 1.00 56.89 371 GLY A O 1
ATOM 5886 N N . ALA A 1 375 ? 105.254 68.210 11.660 1.00 51.97 372 ALA A N 1
ATOM 5887 C CA . ALA A 1 375 ? 104.216 68.707 12.559 1.00 47.17 372 ALA A CA 1
ATOM 5888 C C . ALA A 1 375 ? 104.147 67.928 13.876 1.00 44.21 372 ALA A C 1
ATOM 5889 O O . ALA A 1 375 ? 104.100 68.525 14.951 1.00 49.77 372 ALA A O 1
ATOM 5896 N N . PHE A 1 376 ? 104.140 66.601 13.790 1.00 49.69 373 PHE A N 1
ATOM 5897 C CA . PHE A 1 376 ? 104.024 65.761 14.982 1.00 45.02 373 PHE A CA 1
ATOM 5898 C C . PHE A 1 376 ? 105.349 65.587 15.719 1.00 45.89 373 PHE A C 1
ATOM 5899 O O . PHE A 1 376 ? 105.365 65.188 16.883 1.00 54.20 373 PHE A O 1
ATOM 5916 N N . ASP A 1 377 ? 106.458 65.877 15.049 1.00 37.59 374 ASP A N 1
ATOM 5917 C CA . ASP A 1 377 ? 107.751 65.851 15.716 1.00 43.73 374 ASP A CA 1
ATOM 5918 C C . ASP A 1 377 ? 107.865 67.084 16.604 1.00 54.81 374 ASP A C 1
ATOM 5919 O O . ASP A 1 377 ? 108.428 67.030 17.698 1.00 52.93 374 ASP A O 1
ATOM 5928 N N . PHE A 1 378 ? 107.313 68.194 16.128 1.00 45.27 375 PHE A N 1
ATOM 5929 C CA . PHE A 1 378 ? 107.296 69.424 16.901 1.00 44.35 375 PHE A CA 1
ATOM 5930 C C . PHE A 1 378 ? 106.371 69.291 18.108 1.00 49.23 375 PHE A C 1
ATOM 5931 O O . PHE A 1 378 ? 106.758 69.605 19.231 1.00 43.77 375 PHE A O 1
ATOM 5948 N N . ILE A 1 379 ? 105.150 68.820 17.875 1.00 44.15 376 ILE A N 1
ATOM 5949 C CA . ILE A 1 379 ? 104.167 68.712 18.949 1.00 43.58 376 ILE A CA 1
ATOM 5950 C C . ILE A 1 379 ? 104.627 67.733 20.025 1.00 40.19 376 ILE A C 1
ATOM 5951 O O . ILE A 1 379 ? 104.480 67.998 21.216 1.00 39.10 376 ILE A O 1
ATOM 5967 N N . LEU A 1 380 ? 105.188 66.604 19.606 1.00 40.84 377 LEU A N 1
ATOM 5968 C CA . LEU A 1 380 ? 105.685 65.617 20.556 1.00 39.45 377 LEU A CA 1
ATOM 5969 C C . LEU A 1 380 ? 106.854 66.178 21.363 1.00 46.21 377 LEU A C 1
ATOM 5970 O O . LEU A 1 380 ? 106.935 65.977 22.574 1.00 48.36 377 LEU A O 1
ATOM 5986 N N . SER A 1 381 ? 107.756 66.884 20.690 1.00 37.98 378 SER A N 1
ATOM 5987 C CA . SER A 1 381 ? 108.914 67.468 21.357 1.00 33.30 378 SER A CA 1
ATOM 5988 C C . SER A 1 381 ? 108.491 68.537 22.363 1.00 44.43 378 SER A C 1
ATOM 5989 O O . SER A 1 381 ? 109.089 68.665 23.432 1.00 48.11 378 SER A O 1
ATOM 5997 N N . VAL A 1 382 ? 107.460 69.303 22.020 1.00 39.31 379 VAL A N 1
ATOM 5998 C CA . VAL A 1 382 ? 106.956 70.338 22.913 1.00 39.43 379 VAL A CA 1
ATOM 5999 C C . VAL A 1 382 ? 106.384 69.708 24.177 1.00 42.71 379 VAL A C 1
ATOM 6000 O O . VAL A 1 382 ? 106.588 70.214 25.280 1.00 45.11 379 VAL A O 1
ATOM 6013 N N . ALA A 1 383 ? 105.671 68.600 24.011 1.00 37.79 380 ALA A N 1
ATOM 6014 C CA . ALA A 1 383 ? 105.083 67.896 25.142 1.00 42.08 380 ALA A CA 1
ATOM 6015 C C . ALA A 1 383 ? 106.173 67.278 26.009 1.00 46.49 380 ALA A C 1
ATOM 6016 O O . ALA A 1 383 ? 106.153 67.400 27.235 1.00 38.24 380 ALA A O 1
ATOM 6023 N N . ALA A 1 384 ? 107.129 66.619 25.364 1.00 38.77 381 ALA A N 1
ATOM 6024 C CA . ALA A 1 384 ? 108.205 65.939 26.074 1.00 42.86 381 ALA A CA 1
ATOM 6025 C C . ALA A 1 384 ? 109.040 66.923 26.889 1.00 45.29 381 ALA A C 1
ATOM 6026 O O . ALA A 1 384 ? 109.362 66.658 28.047 1.00 51.85 381 ALA A O 1
ATOM 6033 N N . ASP A 1 385 ? 109.385 68.055 26.283 1.00 39.27 382 ASP A N 1
ATOM 6034 C CA . ASP A 1 385 ? 110.209 69.063 26.947 1.00 36.93 382 ASP A CA 1
ATOM 6035 C C . ASP A 1 385 ? 109.457 69.764 28.071 1.00 40.29 382 ASP A C 1
ATOM 6036 O O . ASP A 1 385 ? 110.036 70.097 29.104 1.00 52.21 382 ASP A O 1
ATOM 6045 N N . CYS A 1 386 ? 108.166 69.996 27.862 1.00 48.46 383 CYS A N 1
ATOM 6046 C CA . CYS A 1 386 ? 107.347 70.680 28.852 1.00 47.48 383 CYS A CA 1
ATOM 6047 C C . CYS A 1 386 ? 107.174 69.822 30.100 1.00 42.07 383 CYS A C 1
ATOM 6048 O O . CYS A 1 386 ? 107.195 70.330 31.220 1.00 49.37 383 CYS A O 1
ATOM 6056 N N . LYS A 1 387 ? 107.007 68.519 29.899 1.00 55.81 384 LYS A N 1
ATOM 6057 C CA . LYS A 1 387 ? 106.785 67.591 31.002 1.00 55.40 384 LYS A CA 1
ATOM 6058 C C . LYS A 1 387 ? 108.075 66.931 31.478 1.00 53.15 384 LYS A C 1
ATOM 6059 O O . LYS A 1 387 ? 108.048 66.072 32.359 1.00 61.63 384 LYS A O 1
ATOM 6078 N N . ALA A 1 388 ? 109.200 67.333 30.899 1.00 50.70 385 ALA A N 1
ATOM 6079 C CA . ALA A 1 388 ? 110.489 66.764 31.270 1.00 58.21 385 ALA A CA 1
ATOM 6080 C C . ALA A 1 388 ? 110.769 66.996 32.751 1.00 58.26 385 ALA A C 1
ATOM 6081 O O . ALA A 1 388 ? 110.693 68.124 33.236 1.00 60.32 385 ALA A O 1
ATOM 6088 N N . GLN A 1 389 ? 111.087 65.921 33.465 1.00 65.78 386 GLN A N 1
ATOM 6089 C CA . GLN A 1 389 ? 111.409 66.015 34.885 1.00 78.22 386 GLN A CA 1
ATOM 6090 C C . GLN A 1 389 ? 112.914 66.166 35.078 1.00 79.61 386 GLN A C 1
ATOM 6091 O O . GLN A 1 389 ? 113.686 65.988 34.137 1.00 78.50 386 GLN A O 1
ATOM 6105 N N . GLU A 1 390 ? 113.328 66.484 36.301 1.00 86.60 387 GLU A N 1
ATOM 6106 C CA . GLU A 1 390 ? 114.734 66.784 36.572 1.00 94.18 387 GLU A CA 1
ATOM 6107 C C . GLU A 1 390 ? 115.542 65.542 36.950 1.00 89.89 387 GLU A C 1
ATOM 6108 O O . GLU A 1 390 ? 116.730 65.457 36.640 1.00 93.95 387 GLU A O 1
ATOM 6120 N N . TRP A 1 391 ? 114.905 64.583 37.616 1.00 78.75 388 TRP A N 1
ATOM 6121 C CA . TRP A 1 391 ? 115.539 63.288 37.853 1.00 75.88 388 TRP A CA 1
ATOM 6122 C C . TRP A 1 391 ? 114.677 62.162 37.292 1.00 74.60 388 TRP A C 1
ATOM 6123 O O . TRP A 1 391 ? 113.458 62.293 37.173 1.00 71.28 388 TRP A O 1
ATOM 6144 N N A GLN A 1 392 ? 115.336 61.051 36.984 0.43 78.15 389 GLN A N 1
ATOM 6145 N N C GLN A 1 392 ? 115.310 61.056 36.920 0.57 78.35 389 GLN A N 1
ATOM 6146 C CA A GLN A 1 392 ? 114.713 59.905 36.338 0.43 76.94 389 GLN A CA 1
ATOM 6147 C CA C GLN A 1 392 ? 114.595 59.971 36.254 0.57 77.01 389 GLN A CA 1
ATOM 6148 C C A GLN A 1 392 ? 114.028 58.993 37.347 0.43 74.36 389 GLN A C 1
ATOM 6149 C C C GLN A 1 392 ? 114.129 58.892 37.222 0.57 73.99 389 GLN A C 1
ATOM 6150 O O A GLN A 1 392 ? 114.438 58.916 38.506 0.43 85.81 389 GLN A O 1
ATOM 6151 O O C GLN A 1 392 ? 114.783 58.605 38.223 0.57 83.38 389 GLN A O 1
ATOM 6178 N N . ASP A 1 393 ? 112.984 58.301 36.903 1.00 58.73 390 ASP A N 1
ATOM 6179 C CA . ASP A 1 393 ? 112.452 57.178 37.652 1.00 63.25 390 ASP A CA 1
ATOM 6180 C C . ASP A 1 393 ? 113.031 55.932 36.990 1.00 70.60 390 ASP A C 1
ATOM 6181 O O . ASP A 1 393 ? 112.626 55.573 35.885 1.00 61.54 390 ASP A O 1
ATOM 6191 N N . PRO A 1 394 ? 113.994 55.276 37.654 1.00 69.80 391 PRO A N 1
ATOM 6192 C CA . PRO A 1 394 ? 114.762 54.197 37.020 1.00 70.64 391 PRO A CA 1
ATOM 6193 C C . PRO A 1 394 ? 113.895 53.098 36.403 1.00 69.33 391 PRO A C 1
ATOM 6194 O O . PRO A 1 394 ? 114.376 52.345 35.556 1.00 65.50 391 PRO A O 1
ATOM 6205 N N . SER A 1 395 ? 112.637 53.012 36.820 1.00 71.45 392 SER A N 1
ATOM 6206 C CA . SER A 1 395 ? 111.749 51.960 36.344 1.00 69.97 392 SER A CA 1
ATOM 6207 C C . SER A 1 395 ? 111.208 52.244 34.945 1.00 68.19 392 SER A C 1
ATOM 6208 O O . SER A 1 395 ? 110.617 51.363 34.318 1.00 67.14 392 SER A O 1
ATOM 6216 N N . GLN A 1 396 ? 111.406 53.465 34.455 1.00 61.72 393 GLN A N 1
ATOM 6217 C CA . GLN A 1 396 ? 110.922 53.823 33.125 1.00 62.43 393 GLN A CA 1
ATOM 6218 C C . GLN A 1 396 ? 111.990 54.477 32.248 1.00 48.33 393 GLN A C 1
ATOM 6219 O O . GLN A 1 396 ? 111.677 55.318 31.408 1.00 45.36 393 GLN A O 1
ATOM 6233 N N . LEU A 1 397 ? 113.245 54.084 32.436 1.00 48.49 394 LEU A N 1
ATOM 6234 C CA . LEU A 1 397 ? 114.321 54.568 31.579 1.00 51.62 394 LEU A CA 1
ATOM 6235 C C . LEU A 1 397 ? 114.147 54.048 30.153 1.00 50.69 394 LEU A C 1
ATOM 6236 O O . LEU A 1 397 ? 114.069 52.840 29.925 1.00 46.26 394 LEU A O 1
ATOM 6252 N N . GLY A 1 398 ? 114.077 54.969 29.199 1.00 52.28 395 GLY A N 1
ATOM 6253 C CA . GLY A 1 398 ? 113.925 54.612 27.801 1.00 49.27 395 GLY A CA 1
ATOM 6254 C C . GLY A 1 398 ? 112.520 54.842 27.277 1.00 45.03 395 GLY A C 1
ATOM 6255 O O . GLY A 1 398 ? 112.320 55.010 26.074 1.00 52.85 395 GLY A O 1
ATOM 6259 N N . ALA A 1 399 ? 111.544 54.853 28.179 1.00 43.33 396 ALA A N 1
ATOM 6260 C CA . ALA A 1 399 ? 110.146 55.013 27.792 1.00 50.17 396 ALA A CA 1
ATOM 6261 C C . ALA A 1 399 ? 109.920 56.307 27.011 1.00 44.95 396 ALA A C 1
ATOM 6262 O O . ALA A 1 399 ? 110.378 57.376 27.413 1.00 40.03 396 ALA A O 1
ATOM 6269 N N . ARG A 1 400 ? 109.211 56.195 25.891 1.00 40.70 397 ARG A N 1
ATOM 6270 C CA . ARG A 1 400 ? 108.853 57.352 25.076 1.00 43.57 397 ARG A CA 1
ATOM 6271 C C . ARG A 1 400 ? 110.097 58.106 24.628 1.00 42.21 397 ARG A C 1
ATOM 6272 O O . ARG A 1 400 ? 110.050 59.312 24.381 1.00 41.64 397 ARG A O 1
ATOM 6293 N N . GLN A 1 401 ? 111.206 57.384 24.515 1.00 39.21 398 GLN A N 1
ATOM 6294 C CA . GLN A 1 401 ? 112.490 57.998 24.214 1.00 36.70 398 GLN A CA 1
ATOM 6295 C C . GLN A 1 401 ? 113.128 57.369 22.972 1.00 43.14 398 GLN A C 1
ATOM 6296 O O . GLN A 1 401 ? 114.305 57.596 22.688 1.00 37.62 398 GLN A O 1
ATOM 6310 N N . TRP A 1 402 ? 112.341 56.599 22.226 1.00 41.13 399 TRP A N 1
ATOM 6311 C CA . TRP A 1 402 ? 112.868 55.792 21.129 1.00 40.00 399 TRP A CA 1
ATOM 6312 C C . TRP A 1 402 ? 112.466 56.297 19.743 1.00 43.89 399 TRP A C 1
ATOM 6313 O O . TRP A 1 402 ? 112.974 55.808 18.735 1.00 45.44 399 TRP A O 1
ATOM 6334 N N . LEU A 1 403 ? 111.553 57.260 19.687 1.00 49.54 400 LEU A N 1
ATOM 6335 C CA . LEU A 1 403 ? 111.162 57.856 18.413 1.00 42.49 400 LEU A CA 1
ATOM 6336 C C . LEU A 1 403 ? 112.176 58.907 17.982 1.00 40.60 400 LEU A C 1
ATOM 6337 O O . LEU A 1 403 ? 112.753 59.603 18.815 1.00 45.97 400 LEU A O 1
ATOM 6353 N N . GLN A 1 404 ? 112.384 59.021 16.675 1.00 46.91 401 GLN A N 1
ATOM 6354 C CA . GLN A 1 404 ? 113.332 59.987 16.138 1.00 51.21 401 GLN A CA 1
ATOM 6355 C C . GLN A 1 404 ? 112.895 61.403 16.481 1.00 52.55 401 GLN A C 1
ATOM 6356 O O . GLN A 1 404 ? 111.701 61.687 16.579 1.00 53.11 401 GLN A O 1
ATOM 6370 N N . ARG A 1 405 ? 113.870 62.287 16.665 1.00 49.30 402 ARG A N 1
ATOM 6371 C CA . ARG A 1 405 ? 113.586 63.688 16.940 1.00 40.25 402 ARG A CA 1
ATOM 6372 C C . ARG A 1 405 ? 114.513 64.592 16.139 1.00 43.78 402 ARG A C 1
ATOM 6373 O O . ARG A 1 405 ? 115.722 64.607 16.360 1.00 50.46 402 ARG A O 1
ATOM 6394 N N . LYS A 1 406 ? 113.935 65.347 15.211 1.00 48.99 403 LYS A N 1
ATOM 6395 C CA . LYS A 1 406 ? 114.697 66.285 14.395 1.00 47.72 403 LYS A CA 1
ATOM 6396 C C . LYS A 1 406 ? 114.656 67.695 14.979 1.00 47.65 403 LYS A C 1
ATOM 6397 O O . LYS A 1 406 ? 115.391 68.578 14.537 1.00 50.61 403 LYS A O 1
ATOM 6416 N N . ILE A 1 407 ? 113.791 67.901 15.967 1.00 40.67 404 ILE A N 1
ATOM 6417 C CA . ILE A 1 407 ? 113.679 69.194 16.629 1.00 39.80 404 ILE A CA 1
ATOM 6418 C C . ILE A 1 407 ? 114.858 69.378 17.575 1.00 40.04 404 ILE A C 1
ATOM 6419 O O . ILE A 1 407 ? 115.164 68.489 18.369 1.00 53.06 404 ILE A O 1
ATOM 6435 N N . PRO A 1 408 ? 115.530 70.534 17.498 1.00 41.87 405 PRO A N 1
ATOM 6436 C CA . PRO A 1 408 ? 116.683 70.733 18.382 1.00 45.17 405 PRO A CA 1
ATOM 6437 C C . PRO A 1 408 ? 116.271 70.727 19.848 1.00 44.08 405 PRO A C 1
ATOM 6438 O O . PRO A 1 408 ? 115.132 71.062 20.171 1.00 49.54 405 PRO A O 1
ATOM 6449 N N . SER A 1 409 ? 117.190 70.331 20.721 1.00 49.96 406 SER A N 1
ATOM 6450 C CA . SER A 1 409 ? 116.930 70.325 22.153 1.00 44.67 406 SER A CA 1
ATOM 6451 C C . SER A 1 409 ? 116.671 71.739 22.646 1.00 52.17 406 SER A C 1
ATOM 6452 O O . SER A 1 409 ? 117.145 72.708 22.052 1.00 49.29 406 SER A O 1
ATOM 6460 N N . LEU A 1 410 ? 115.910 71.861 23.728 1.00 43.33 407 LEU A N 1
ATOM 6461 C CA . LEU A 1 410 ? 115.761 73.150 24.384 1.00 48.56 407 LEU A CA 1
ATOM 6462 C C . LEU A 1 410 ? 117.127 73.581 24.876 1.00 46.63 407 LEU A C 1
ATOM 6463 O O . LEU A 1 410 ? 117.892 72.755 25.374 1.00 56.28 407 LEU A O 1
ATOM 6479 N N . PRO A 1 411 ? 117.455 74.871 24.723 1.00 53.16 408 PRO A N 1
ATOM 6480 C CA . PRO A 1 411 ? 118.676 75.363 25.361 1.00 55.39 408 PRO A CA 1
ATOM 6481 C C . PRO A 1 411 ? 118.789 74.827 26.784 1.00 63.73 408 PRO A C 1
ATOM 6482 O O . PRO A 1 411 ? 117.825 74.911 27.545 1.00 65.46 408 PRO A O 1
ATOM 6493 N N . SER A 1 412 ? 119.944 74.264 27.127 1.00 77.72 409 SER A N 1
ATOM 6494 C CA . SER A 1 412 ? 120.155 73.710 28.460 1.00 78.01 409 SER A CA 1
ATOM 6495 C C . SER A 1 412 ? 120.132 74.817 29.507 1.00 80.64 409 SER A C 1
ATOM 6496 O O . SER A 1 412 ? 121.155 75.441 29.792 1.00 83.69 409 SER A O 1
ATOM 6504 N N . GLU A 1 413 ? 118.956 75.055 30.077 1.00 76.86 410 GLU A N 1
ATOM 6505 C CA . GLU A 1 413 ? 118.781 76.109 31.066 1.00 79.13 410 GLU A CA 1
ATOM 6506 C C . GLU A 1 413 ? 118.026 75.580 32.276 1.00 74.95 410 GLU A C 1
ATOM 6507 O O . GLU A 1 413 ? 117.280 74.607 32.169 1.00 70.02 410 GLU A O 1
ATOM 6519 N N . PRO A 1 414 ? 118.217 76.224 33.437 1.00 88.43 411 PRO A N 1
ATOM 6520 C CA . PRO A 1 414 ? 117.456 75.890 34.643 1.00 86.27 411 PRO A CA 1
ATOM 6521 C C . PRO A 1 414 ? 116.087 76.567 34.627 1.00 87.02 411 PRO A C 1
ATOM 6522 O O . PRO A 1 414 ? 115.727 77.262 35.578 1.00 85.29 411 PRO A O 1
ATOM 6533 N N . PHE A 1 415 ? 115.339 76.366 33.546 1.00 75.04 412 PHE A N 1
ATOM 6534 C CA . PHE A 1 415 ? 114.042 77.008 33.378 1.00 74.30 412 PHE A CA 1
ATOM 6535 C C . PHE A 1 415 ? 112.930 75.971 33.335 1.00 75.56 412 PHE A C 1
ATOM 6536 O O . PHE A 1 415 ? 112.307 75.767 32.293 1.00 75.24 412 PHE A O 1
ATOM 6553 N N . PRO A 1 416 ? 112.677 75.307 34.471 1.00 69.17 413 PRO A N 1
ATOM 6554 C CA . PRO A 1 416 ? 111.565 74.356 34.521 1.00 58.08 413 PRO A CA 1
ATOM 6555 C C . PRO A 1 416 ? 110.240 75.074 34.320 1.00 49.10 413 PRO A C 1
ATOM 6556 O O . PRO A 1 416 ? 110.052 76.171 34.849 1.00 58.86 413 PRO A O 1
ATOM 6567 N N . PHE A 1 417 ? 109.337 74.468 33.559 1.00 46.15 414 PHE A N 1
ATOM 6568 C CA . PHE A 1 417 ? 108.038 75.072 33.298 1.00 52.08 414 PHE A CA 1
ATOM 6569 C C . PHE A 1 417 ? 107.142 74.988 34.531 1.00 50.05 414 PHE A C 1
ATOM 6570 O O . PHE A 1 417 ? 107.080 73.956 35.200 1.00 46.85 414 PHE A O 1
ATOM 6587 N N . SER A 1 418 ? 106.462 76.088 34.835 1.00 54.42 415 SER A N 1
ATOM 6588 C CA . SER A 1 418 ? 105.538 76.132 35.961 1.00 50.79 415 SER A CA 1
ATOM 6589 C C . SER A 1 418 ? 104.424 75.117 35.759 1.00 48.09 415 SER A C 1
ATOM 6590 O O . SER A 1 418 ? 104.072 74.788 34.627 1.00 54.62 415 SER A O 1
ATOM 6598 N N . HIS A 1 419 ? 103.866 74.621 36.857 1.00 48.27 416 HIS A N 1
ATOM 6599 C CA . HIS A 1 419 ? 102.792 73.641 36.774 1.00 59.53 416 HIS A CA 1
ATOM 6600 C C . HIS A 1 419 ? 101.601 74.185 35.994 1.00 59.33 416 HIS A C 1
ATOM 6601 O O . HIS A 1 419 ? 100.953 73.448 35.253 1.00 57.63 416 HIS A O 1
ATOM 6616 N N . PHE A 1 420 ? 101.310 75.472 36.161 1.00 56.65 417 PHE A N 1
ATOM 6617 C CA . PHE A 1 420 ? 100.151 76.066 35.505 1.00 51.39 417 PHE A CA 1
ATOM 6618 C C . PHE A 1 420 ? 100.333 76.102 33.992 1.00 54.18 417 PHE A C 1
ATOM 6619 O O . PHE A 1 420 ? 99.361 76.028 33.242 1.00 62.84 417 PHE A O 1
ATOM 6636 N N . LEU A 1 421 ? 101.580 76.208 33.546 1.00 49.02 418 LEU A N 1
ATOM 6637 C CA . LEU A 1 421 ? 101.877 76.185 32.122 1.00 46.12 418 LEU A CA 1
ATOM 6638 C C . LEU A 1 421 ? 101.798 74.749 31.613 1.00 53.85 418 LEU A C 1
ATOM 6639 O O . LEU A 1 421 ? 101.150 74.474 30.602 1.00 47.39 418 LEU A O 1
ATOM 6655 N N . GLN A 1 422 ? 102.448 73.834 32.327 1.00 47.08 419 GLN A N 1
ATOM 6656 C CA . GLN A 1 422 ? 102.436 72.426 31.952 1.00 44.19 419 GLN A CA 1
ATOM 6657 C C . GLN A 1 422 ? 101.009 71.906 31.838 1.00 47.67 419 GLN A C 1
ATOM 6658 O O . GLN A 1 422 ? 100.629 71.330 30.819 1.00 47.90 419 GLN A O 1
ATOM 6672 N N . HIS A 1 423 ? 100.219 72.112 32.885 1.00 48.27 420 HIS A N 1
ATOM 6673 C CA . HIS A 1 423 ? 98.844 71.631 32.901 1.00 50.03 420 HIS A CA 1
ATOM 6674 C C . HIS A 1 423 ? 98.048 72.210 31.737 1.00 53.39 420 HIS A C 1
ATOM 6675 O O . HIS A 1 423 ? 97.365 71.480 31.020 1.00 53.10 420 HIS A O 1
ATOM 6690 N N . SER A 1 424 ? 98.138 73.523 31.553 1.00 57.71 421 SER A N 1
ATOM 6691 C CA . SER A 1 424 ? 97.429 74.190 30.468 1.00 52.99 421 SER A CA 1
ATOM 6692 C C . SER A 1 424 ? 97.759 73.532 29.133 1.00 54.41 421 SER A C 1
ATOM 6693 O O . SER A 1 424 ? 96.867 73.204 28.352 1.00 48.27 421 SER A O 1
ATOM 6701 N N . LEU A 1 425 ? 99.048 73.335 28.883 1.00 55.96 422 LEU A N 1
ATOM 6702 C CA . LEU A 1 425 ? 99.501 72.735 27.636 1.00 52.11 422 LEU A CA 1
ATOM 6703 C C . LEU A 1 425 ? 98.910 71.342 27.447 1.00 59.40 422 LEU A C 1
ATOM 6704 O O . LEU A 1 425 ? 98.452 70.997 26.357 1.00 62.21 422 LEU A O 1
ATOM 6720 N N . MET A 1 426 ? 98.927 70.541 28.508 1.00 47.51 423 MET A N 1
ATOM 6721 C CA . MET A 1 426 ? 98.411 69.179 28.436 1.00 53.39 423 MET A CA 1
ATOM 6722 C C . MET A 1 426 ? 96.919 69.178 28.114 1.00 62.28 423 MET A C 1
ATOM 6723 O O . MET A 1 426 ? 96.439 68.324 27.368 1.00 61.26 423 MET A O 1
ATOM 6737 N N . VAL A 1 427 ? 96.188 70.138 28.673 1.00 49.58 424 VAL A N 1
ATOM 6738 C CA . VAL A 1 427 ? 94.754 70.238 28.429 1.00 50.26 424 VAL A CA 1
ATOM 6739 C C . VAL A 1 427 ? 94.468 70.507 26.955 1.00 51.35 424 VAL A C 1
ATOM 6740 O O . VAL A 1 427 ? 93.526 69.954 26.390 1.00 54.70 424 VAL A O 1
ATOM 6753 N N . HIS A 1 428 ? 95.280 71.355 26.332 1.00 49.15 425 HIS A N 1
ATOM 6754 C CA . HIS A 1 428 ? 95.089 71.677 24.922 1.00 58.33 425 HIS A CA 1
ATOM 6755 C C . HIS A 1 428 ? 95.500 70.515 24.023 1.00 57.90 425 HIS A C 1
ATOM 6756 O O . HIS A 1 428 ? 94.872 70.269 22.995 1.00 49.53 425 HIS A O 1
ATOM 6771 N N . LEU A 1 429 ? 96.554 69.803 24.411 1.00 59.31 426 LEU A N 1
ATOM 6772 C CA . LEU A 1 429 ? 96.963 68.610 23.681 1.00 57.71 426 LEU A CA 1
ATOM 6773 C C . LEU A 1 429 ? 95.846 67.578 23.718 1.00 54.76 426 LEU A C 1
ATOM 6774 O O . LEU A 1 429 ? 95.620 66.863 22.744 1.00 59.17 426 LEU A O 1
ATOM 6790 N N . GLU A 1 430 ? 95.147 67.504 24.846 1.00 53.29 427 GLU A N 1
ATOM 6791 C CA . GLU A 1 430 ? 94.009 66.605 24.968 1.00 61.39 427 GLU A CA 1
ATOM 6792 C C . GLU A 1 430 ? 92.956 66.968 23.928 1.00 62.63 427 GLU A C 1
ATOM 6793 O O . GLU A 1 430 ? 92.410 66.098 23.250 1.00 68.15 427 GLU A O 1
ATOM 6805 N N . GLY A 1 431 ? 92.678 68.261 23.805 1.00 53.04 428 GLY A N 1
ATOM 6806 C CA . GLY A 1 431 ? 91.720 68.741 22.829 1.00 56.02 428 GLY A CA 1
ATOM 6807 C C . GLY A 1 431 ? 92.154 68.389 21.422 1.00 62.95 428 GLY A C 1
ATOM 6808 O O . GLY A 1 431 ? 91.361 67.889 20.624 1.00 65.53 428 GLY A O 1
ATOM 6812 N N . PHE A 1 432 ? 93.422 68.650 21.120 1.00 57.27 429 PHE A N 1
ATOM 6813 C CA . PHE A 1 432 ? 93.969 68.370 19.801 1.00 55.71 429 PHE A CA 1
ATOM 6814 C C . PHE A 1 432 ? 93.885 66.883 19.483 1.00 60.86 429 PHE A C 1
ATOM 6815 O O . PHE A 1 432 ? 93.476 66.495 18.389 1.00 62.84 429 PHE A O 1
ATOM 6832 N N . VAL A 1 433 ? 94.279 66.055 20.445 1.00 57.21 430 VAL A N 1
ATOM 6833 C CA . VAL A 1 433 ? 94.199 64.609 20.293 1.00 58.72 430 VAL A CA 1
ATOM 6834 C C . VAL A 1 433 ? 92.768 64.193 19.983 1.00 59.92 430 VAL A C 1
ATOM 6835 O O . VAL A 1 433 ? 92.522 63.395 19.079 1.00 63.47 430 VAL A O 1
ATOM 6848 N N . ASP A 1 434 ? 91.828 64.744 20.742 1.00 60.72 431 ASP A N 1
ATOM 6849 C CA . ASP A 1 434 ? 90.418 64.435 20.559 1.00 68.33 431 ASP A CA 1
ATOM 6850 C C . ASP A 1 434 ? 89.929 64.880 19.183 1.00 67.82 431 ASP A C 1
ATOM 6851 O O . ASP A 1 434 ? 89.178 64.165 18.521 1.00 68.52 431 ASP A O 1
ATOM 6860 N N . ALA A 1 435 ? 90.362 66.062 18.758 1.00 70.53 432 ALA A N 1
ATOM 6861 C CA . ALA A 1 435 ? 89.908 66.640 17.499 1.00 68.84 432 ALA A CA 1
ATOM 6862 C C . ALA A 1 435 ? 90.295 65.767 16.310 1.00 74.93 432 ALA A C 1
ATOM 6863 O O . ALA A 1 435 ? 89.445 65.397 15.500 1.00 73.89 432 ALA A O 1
ATOM 6870 N N . THR A 1 436 ? 91.578 65.436 16.208 1.00 62.65 433 THR A N 1
ATOM 6871 C CA . THR A 1 436 ? 92.068 64.659 15.076 1.00 73.93 433 THR A CA 1
ATOM 6872 C C . THR A 1 436 ? 91.441 63.268 15.046 1.00 71.70 433 THR A C 1
ATOM 6873 O O . THR A 1 436 ? 91.072 62.771 13.982 1.00 59.04 433 THR A O 1
ATOM 6884 N N . ILE A 1 437 ? 91.323 62.643 16.214 1.00 64.78 434 ILE A N 1
ATOM 6885 C CA . ILE A 1 437 ? 90.732 61.312 16.306 1.00 68.24 434 ILE A CA 1
ATOM 6886 C C . ILE A 1 437 ? 89.289 61.304 15.814 1.00 73.57 434 ILE A C 1
ATOM 6887 O O . ILE A 1 437 ? 88.847 60.340 15.188 1.00 82.00 434 ILE A O 1
ATOM 6903 N N . SER A 1 438 ? 88.560 62.378 16.099 1.00 67.28 435 SER A N 1
ATOM 6904 C CA . SER A 1 438 ? 87.139 62.439 15.774 1.00 76.90 435 SER A CA 1
ATOM 6905 C C . SER A 1 438 ? 86.858 63.187 14.472 1.00 78.10 435 SER A C 1
ATOM 6906 O O . SER A 1 438 ? 85.802 63.007 13.864 1.00 80.91 435 SER A O 1
ATOM 6914 N N . ASN A 1 439 ? 87.801 64.020 14.043 1.00 75.86 436 ASN A N 1
ATOM 6915 C CA . ASN A 1 439 ? 87.604 64.838 12.850 1.00 80.24 436 ASN A CA 1
ATOM 6916 C C . ASN A 1 439 ? 88.421 64.351 11.656 1.00 81.37 436 ASN A C 1
ATOM 6917 O O . ASN A 1 439 ? 88.065 64.612 10.506 1.00 82.92 436 ASN A O 1
ATOM 6928 N N . LEU A 1 440 ? 89.510 63.637 11.930 1.00 77.01 437 LEU A N 1
ATOM 6929 C CA . LEU A 1 440 ? 90.397 63.162 10.875 1.00 72.06 437 LEU A CA 1
ATOM 6930 C C . LEU A 1 440 ? 90.726 61.675 11.008 1.00 70.56 437 LEU A C 1
ATOM 6931 O O . LEU A 1 440 ? 91.881 61.280 10.848 1.00 61.37 437 LEU A O 1
ATOM 6947 N N . PRO A 1 441 ? 89.713 60.839 11.291 1.00 79.35 438 PRO A N 1
ATOM 6948 C CA . PRO A 1 441 ? 89.994 59.403 11.401 1.00 76.89 438 PRO A CA 1
ATOM 6949 C C . PRO A 1 441 ? 90.598 58.874 10.108 1.00 82.67 438 PRO A C 1
ATOM 6950 O O . PRO A 1 441 ? 91.452 57.987 10.125 1.00 76.70 438 PRO A O 1
ATOM 6961 N N . ASP A 1 442 ? 90.138 59.431 8.993 1.00 88.92 439 ASP A N 1
ATOM 6962 C CA . ASP A 1 442 ? 90.640 59.078 7.673 1.00 83.69 439 ASP A CA 1
ATOM 6963 C C . ASP A 1 442 ? 92.159 59.205 7.614 1.00 78.16 439 ASP A C 1
ATOM 6964 O O . ASP A 1 442 ? 92.846 58.331 7.084 1.00 73.54 439 ASP A O 1
ATOM 6973 N N . VAL A 1 443 ? 92.676 60.296 8.168 1.00 75.81 440 VAL A N 1
ATOM 6974 C CA . VAL A 1 443 ? 94.109 60.571 8.147 1.00 69.92 440 VAL A CA 1
ATOM 6975 C C . VAL A 1 443 ? 94.902 59.528 8.931 1.00 65.00 440 VAL A C 1
ATOM 6976 O O . VAL A 1 443 ? 96.020 59.175 8.553 1.00 57.09 440 VAL A O 1
ATOM 6989 N N . LEU A 1 444 ? 94.324 59.041 10.023 1.00 60.46 441 LEU A N 1
ATOM 6990 C CA . LEU A 1 444 ? 94.999 58.064 10.870 1.00 62.60 441 LEU A CA 1
ATOM 6991 C C . LEU A 1 444 ? 95.066 56.695 10.200 1.00 63.78 441 LEU A C 1
ATOM 6992 O O . LEU A 1 444 ? 96.085 56.009 10.277 1.00 60.49 441 LEU A O 1
ATOM 7008 N N . ARG A 1 445 ? 93.980 56.297 9.548 1.00 64.74 442 ARG A N 1
ATOM 7009 C CA . ARG A 1 445 ? 93.959 55.026 8.841 1.00 67.30 442 ARG A CA 1
ATOM 7010 C C . ARG A 1 445 ? 95.005 55.040 7.733 1.00 68.06 442 ARG A C 1
ATOM 7011 O O . ARG A 1 445 ? 95.687 54.042 7.494 1.00 62.99 442 ARG A O 1
ATOM 7032 N N . LYS A 1 446 ? 95.130 56.179 7.061 1.00 64.67 443 LYS A N 1
ATOM 7033 C CA . LYS A 1 446 ? 96.070 56.310 5.955 1.00 70.68 443 LYS A CA 1
ATOM 7034 C C . LYS A 1 446 ? 97.513 56.279 6.445 1.00 71.05 443 LYS A C 1
ATOM 7035 O O . LYS A 1 446 ? 98.367 55.651 5.821 1.00 67.88 443 LYS A O 1
ATOM 7054 N N . LEU A 1 447 ? 97.783 56.950 7.561 1.00 67.89 444 LEU A N 1
ATOM 7055 C CA . LEU A 1 447 ? 99.109 56.914 8.170 1.00 61.59 444 LEU A CA 1
ATOM 7056 C C . LEU A 1 447 ? 99.539 55.475 8.420 1.00 60.53 444 LEU A C 1
ATOM 7057 O O . LEU A 1 447 ? 100.661 55.082 8.099 1.00 53.07 444 LEU A O 1
ATOM 7073 N N . ARG A 1 448 ? 98.633 54.696 9.000 1.00 62.35 445 ARG A N 1
ATOM 7074 C CA . ARG A 1 448 ? 98.909 53.309 9.344 1.00 59.01 445 ARG A CA 1
ATOM 7075 C C . ARG A 1 448 ? 99.223 52.492 8.095 1.00 62.74 445 ARG A C 1
ATOM 7076 O O . ARG A 1 448 ? 100.187 51.726 8.066 1.00 57.08 445 ARG A O 1
ATOM 7097 N N . THR A 1 449 ? 98.404 52.666 7.063 1.00 70.35 446 THR A N 1
ATOM 7098 C CA . THR A 1 449 ? 98.595 51.959 5.802 1.00 64.98 446 THR A CA 1
ATOM 7099 C C . THR A 1 449 ? 99.894 52.409 5.144 1.00 62.83 446 THR A C 1
ATOM 7100 O O . THR A 1 449 ? 100.606 51.610 4.535 1.00 57.44 446 THR A O 1
ATOM 7111 N N . GLU A 1 450 ? 100.194 53.696 5.276 1.00 66.08 447 GLU A N 1
ATOM 7112 C CA . GLU A 1 450 ? 101.388 54.276 4.677 1.00 60.36 447 GLU A CA 1
ATOM 7113 C C . GLU A 1 450 ? 102.638 53.688 5.322 1.00 63.01 447 GLU A C 1
ATOM 7114 O O . GLU A 1 450 ? 103.613 53.380 4.637 1.00 62.77 447 GLU A O 1
ATOM 7126 N N . GLU A 1 451 ? 102.600 53.526 6.641 1.00 58.50 448 GLU A N 1
ATOM 7127 C CA . GLU A 1 451 ? 103.754 53.032 7.386 1.00 59.84 448 GLU A CA 1
ATOM 7128 C C . GLU A 1 451 ? 103.950 51.531 7.197 1.00 59.78 448 GLU A C 1
ATOM 7129 O O . GLU A 1 451 ? 105.072 51.070 6.986 1.00 62.93 448 GLU A O 1
ATOM 7141 N N . ASP A 1 452 ? 102.864 50.768 7.267 1.00 58.07 449 ASP A N 1
ATOM 7142 C CA . ASP A 1 452 ? 102.933 49.338 6.988 1.00 63.55 449 ASP A CA 1
ATOM 7143 C C . ASP A 1 452 ? 103.530 49.113 5.602 1.00 66.28 449 ASP A C 1
ATOM 7144 O O . ASP A 1 452 ? 104.426 48.290 5.425 1.00 66.21 449 ASP A O 1
ATOM 7153 N N . GLU A 1 453 ? 103.030 49.860 4.624 1.00 63.14 450 GLU A N 1
ATOM 7154 C CA . GLU A 1 453 ? 103.504 49.747 3.252 1.00 69.37 450 GLU A CA 1
ATOM 7155 C C . GLU A 1 453 ? 104.995 50.058 3.172 1.00 68.30 450 GLU A C 1
ATOM 7156 O O . GLU A 1 453 ? 105.696 49.569 2.285 1.00 62.09 450 GLU A O 1
ATOM 7168 N N . GLN A 1 454 ? 105.474 50.874 4.106 1.00 70.17 451 GLN A N 1
ATOM 7169 C CA . GLN A 1 454 ? 106.865 51.314 4.103 1.00 62.70 451 GLN A CA 1
ATOM 7170 C C . GLN A 1 454 ? 107.816 50.226 4.590 1.00 58.29 451 GLN A C 1
ATOM 7171 O O . GLN A 1 454 ? 108.811 49.928 3.932 1.00 59.29 451 GLN A O 1
ATOM 7185 N N . ARG A 1 455 ? 107.517 49.632 5.741 1.00 63.55 452 ARG A N 1
ATOM 7186 C CA . ARG A 1 455 ? 108.402 48.619 6.310 1.00 73.16 452 ARG A CA 1
ATOM 7187 C C . ARG A 1 455 ? 108.200 47.247 5.665 1.00 60.64 452 ARG A C 1
ATOM 7188 O O . ARG A 1 455 ? 108.865 46.278 6.030 1.00 64.58 452 ARG A O 1
ATOM 7209 N N . GLN A 1 456 ? 107.288 47.169 4.701 1.00 65.06 453 GLN A N 1
ATOM 7210 C CA . GLN A 1 456 ? 107.094 45.945 3.933 1.00 69.46 453 GLN A CA 1
ATOM 7211 C C . GLN A 1 456 ? 107.912 45.984 2.647 1.00 66.88 453 GLN A C 1
ATOM 7212 O O . GLN A 1 456 ? 108.445 44.964 2.211 1.00 74.30 453 GLN A O 1
ATOM 7226 N N . LEU A 1 457 ? 108.010 47.168 2.050 1.00 65.27 454 LEU A N 1
ATOM 7227 C CA . LEU A 1 457 ? 108.676 47.331 0.761 1.00 68.74 454 LEU A CA 1
ATOM 7228 C C . LEU A 1 457 ? 110.052 47.989 0.885 1.00 70.85 454 LEU A C 1
ATOM 7229 O O . LEU A 1 457 ? 110.855 47.940 -0.047 1.00 74.67 454 LEU A O 1
ATOM 7245 N N . ARG A 1 458 ? 110.319 48.605 2.032 1.00 73.85 455 ARG A N 1
ATOM 7246 C CA . ARG A 1 458 ? 111.586 49.292 2.253 1.00 72.74 455 ARG A CA 1
ATOM 7247 C C . ARG A 1 458 ? 112.078 49.047 3.673 1.00 80.96 455 ARG A C 1
ATOM 7248 O O . ARG A 1 458 ? 112.190 49.983 4.465 1.00 83.68 455 ARG A O 1
ATOM 7269 N N . PRO A 1 459 ? 112.378 47.781 3.999 1.00 79.46 456 PRO A N 1
ATOM 7270 C CA . PRO A 1 459 ? 112.778 47.400 5.359 1.00 82.49 456 PRO A CA 1
ATOM 7271 C C . PRO A 1 459 ? 114.029 48.131 5.848 1.00 80.41 456 PRO A C 1
ATOM 7272 O O . PRO A 1 459 ? 114.164 48.377 7.047 1.00 75.55 456 PRO A O 1
ATOM 7283 N N . ASN A 1 460 ? 114.919 48.482 4.925 1.00 84.28 457 ASN A N 1
ATOM 7284 C CA . ASN A 1 460 ? 116.192 49.101 5.279 1.00 87.65 457 ASN A CA 1
ATOM 7285 C C . ASN A 1 460 ? 116.158 50.628 5.233 1.00 86.79 457 ASN A C 1
ATOM 7286 O O . ASN A 1 460 ? 117.181 51.282 5.439 1.00 86.99 457 ASN A O 1
ATOM 7297 N N . HIS A 1 461 ? 114.984 51.193 4.971 1.00 83.12 458 HIS A N 1
ATOM 7298 C CA . HIS A 1 461 ? 114.849 52.640 4.838 1.00 86.03 458 HIS A CA 1
ATOM 7299 C C . HIS A 1 461 ? 114.185 53.250 6.070 1.00 86.91 458 HIS A C 1
ATOM 7300 O O . HIS A 1 461 ? 113.561 52.545 6.865 1.00 84.44 458 HIS A O 1
ATOM 7315 N N . GLU A 1 462 ? 114.333 54.563 6.224 1.00 86.82 459 GLU A N 1
ATOM 7316 C CA . GLU A 1 462 ? 113.703 55.286 7.325 1.00 88.84 459 GLU A CA 1
ATOM 7317 C C . GLU A 1 462 ? 112.188 55.120 7.300 1.00 88.44 459 GLU A C 1
ATOM 7318 O O . GLU A 1 462 ? 111.526 55.535 6.348 1.00 90.71 459 GLU A O 1
ATOM 7330 N N . GLN A 1 463 ? 111.643 54.515 8.351 1.00 77.72 460 GLN A N 1
ATOM 7331 C CA . GLN A 1 463 ? 110.199 54.364 8.480 1.00 71.62 460 GLN A CA 1
ATOM 7332 C C . GLN A 1 463 ? 109.607 55.601 9.141 1.00 62.34 460 GLN A C 1
ATOM 7333 O O . GLN A 1 463 ? 110.155 56.112 10.117 1.00 66.47 460 GLN A O 1
ATOM 7347 N N . ASP A 1 464 ? 108.490 56.084 8.606 1.00 65.32 461 ASP A N 1
ATOM 7348 C CA . ASP A 1 464 ? 107.771 57.191 9.222 1.00 58.69 461 ASP A CA 1
ATOM 7349 C C . ASP A 1 464 ? 107.155 56.716 10.531 1.00 58.58 461 ASP A C 1
ATOM 7350 O O . ASP A 1 464 ? 106.643 55.601 10.613 1.00 63.92 461 ASP A O 1
ATOM 7359 N N . MET A 1 465 ? 107.208 57.567 11.551 1.00 56.07 462 MET A N 1
ATOM 7360 C CA . MET A 1 465 ? 106.760 57.192 12.888 1.00 49.26 462 MET A CA 1
ATOM 7361 C C . MET A 1 465 ? 105.725 58.168 13.440 1.00 52.68 462 MET A C 1
ATOM 7362 O O . MET A 1 465 ? 105.549 58.264 14.653 1.00 49.62 462 MET A O 1
ATOM 7376 N N . ASP A 1 466 ? 105.039 58.887 12.556 1.00 54.56 463 ASP A N 1
ATOM 7377 C CA . ASP A 1 466 ? 104.080 59.902 12.986 1.00 47.89 463 ASP A CA 1
ATOM 7378 C C . ASP A 1 466 ? 102.857 59.303 13.678 1.00 53.47 463 ASP A C 1
ATOM 7379 O O . ASP A 1 466 ? 102.283 59.922 14.574 1.00 62.49 463 ASP A O 1
ATOM 7388 N N . LEU A 1 467 ? 102.454 58.105 13.268 1.00 53.03 464 LEU A N 1
ATOM 7389 C CA . LEU A 1 467 ? 101.355 57.421 13.938 1.00 55.13 464 LEU A CA 1
ATOM 7390 C C . LEU A 1 467 ? 101.771 57.077 15.363 1.00 55.10 464 LEU A C 1
ATOM 7391 O O . LEU A 1 467 ? 101.008 57.275 16.309 1.00 47.61 464 LEU A O 1
ATOM 7407 N N . GLU A 1 468 ? 102.990 56.567 15.509 1.00 50.48 465 GLU A N 1
ATOM 7408 C CA . GLU A 1 468 ? 103.536 56.263 16.824 1.00 49.50 465 GLU A CA 1
ATOM 7409 C C . GLU A 1 468 ? 103.610 57.535 17.661 1.00 48.79 465 GLU A C 1
ATOM 7410 O O . GLU A 1 468 ? 103.177 57.554 18.813 1.00 47.72 465 GLU A O 1
ATOM 7422 N N . ARG A 1 469 ? 104.155 58.596 17.073 1.00 46.66 466 ARG A N 1
ATOM 7423 C CA . ARG A 1 469 ? 104.256 59.882 17.753 1.00 44.30 466 ARG A CA 1
ATOM 7424 C C . ARG A 1 469 ? 102.901 60.313 18.289 1.00 47.98 466 ARG A C 1
ATOM 7425 O O . ARG A 1 469 ? 102.805 60.873 19.378 1.00 52.81 466 ARG A O 1
ATOM 7446 N N . PHE A 1 470 ? 101.854 60.057 17.515 1.00 48.55 467 PHE A N 1
ATOM 7447 C CA . PHE A 1 470 ? 100.515 60.451 17.916 1.00 49.00 467 PHE A CA 1
ATOM 7448 C C . PHE A 1 470 ? 100.110 59.754 19.211 1.00 52.15 467 PHE A C 1
ATOM 7449 O O . PHE A 1 470 ? 99.514 60.371 20.090 1.00 49.05 467 PHE A O 1
ATOM 7466 N N . LEU A 1 471 ? 100.440 58.471 19.326 1.00 49.12 468 LEU A N 1
ATOM 7467 C CA . LEU A 1 471 ? 100.121 57.710 20.528 1.00 45.72 468 LEU A CA 1
ATOM 7468 C C . LEU A 1 471 ? 100.911 58.249 21.716 1.00 52.97 468 LEU A C 1
ATOM 7469 O O . LEU A 1 471 ? 100.404 58.313 22.835 1.00 47.25 468 LEU A O 1
ATOM 7485 N N . ILE A 1 472 ? 102.157 58.638 21.464 1.00 46.57 469 ILE A N 1
ATOM 7486 C CA . ILE A 1 472 ? 103.015 59.169 22.514 1.00 47.47 469 ILE A CA 1
ATOM 7487 C C . ILE A 1 472 ? 102.519 60.539 22.957 1.00 45.37 469 ILE A C 1
ATOM 7488 O O . ILE A 1 472 ? 102.571 60.875 24.138 1.00 41.76 469 ILE A O 1
ATOM 7504 N N . ILE A 1 473 ? 102.037 61.328 22.002 1.00 46.10 470 ILE A N 1
ATOM 7505 C CA . ILE A 1 473 ? 101.451 62.623 22.315 1.00 49.63 470 ILE A CA 1
ATOM 7506 C C . ILE A 1 473 ? 100.248 62.413 23.225 1.00 51.04 470 ILE A C 1
ATOM 7507 O O . ILE A 1 473 ? 100.070 63.124 24.214 1.00 49.29 470 ILE A O 1
ATOM 7523 N N . ILE A 1 474 ? 99.431 61.423 22.885 1.00 43.94 471 ILE A N 1
ATOM 7524 C CA . ILE A 1 474 ? 98.288 61.065 23.710 1.00 49.01 471 ILE A CA 1
ATOM 7525 C C . ILE A 1 474 ? 98.749 60.694 25.115 1.00 52.25 471 ILE A C 1
ATOM 7526 O O . ILE A 1 474 ? 98.126 61.084 26.102 1.00 45.65 471 ILE A O 1
ATOM 7542 N N . SER A 1 475 ? 99.846 59.949 25.204 1.00 44.13 472 SER A N 1
ATOM 7543 C CA . SER A 1 475 ? 100.326 59.474 26.496 1.00 43.68 472 SER A CA 1
ATOM 7544 C C . SER A 1 475 ? 100.654 60.640 27.419 1.00 46.37 472 SER A C 1
ATOM 7545 O O . SER A 1 475 ? 100.414 60.564 28.622 1.00 46.08 472 SER A O 1
ATOM 7553 N N . TYR A 1 476 ? 101.182 61.723 26.852 1.00 48.88 473 TYR A N 1
ATOM 7554 C CA . TYR A 1 476 ? 101.538 62.901 27.637 1.00 52.66 473 TYR A CA 1
ATOM 7555 C C . TYR A 1 476 ? 100.287 63.682 28.016 1.00 47.92 473 TYR A C 1
ATOM 7556 O O . TYR A 1 476 ? 100.134 64.115 29.158 1.00 51.43 473 TYR A O 1
ATOM 7574 N N . ALA A 1 477 ? 99.397 63.855 27.045 1.00 51.78 474 ALA A N 1
ATOM 7575 C CA . ALA A 1 477 ? 98.181 64.633 27.241 1.00 61.42 474 ALA A CA 1
ATOM 7576 C C . ALA A 1 477 ? 97.362 64.127 28.428 1.00 59.78 474 ALA A C 1
ATOM 7577 O O . ALA A 1 477 ? 96.873 64.919 29.234 1.00 59.43 474 ALA A O 1
ATOM 7584 N N . TYR A 1 478 ? 97.218 62.809 28.533 1.00 53.48 475 TYR A N 1
ATOM 7585 C CA . TYR A 1 478 ? 96.381 62.206 29.565 1.00 53.54 475 TYR A CA 1
ATOM 7586 C C . TYR A 1 478 ? 97.193 61.713 30.761 1.00 60.37 475 TYR A C 1
ATOM 7587 O O . TYR A 1 478 ? 96.627 61.273 31.763 1.00 60.86 475 TYR A O 1
ATOM 7605 N N . GLU A 1 479 ? 98.515 61.790 30.653 1.00 57.28 476 GLU A N 1
ATOM 7606 C CA . GLU A 1 479 ? 99.396 61.360 31.732 1.00 52.65 476 GLU A CA 1
ATOM 7607 C C . GLU A 1 479 ? 98.983 61.983 33.060 1.00 57.29 476 GLU A C 1
ATOM 7608 O O . GLU A 1 479 ? 98.839 63.201 33.163 1.00 61.91 476 GLU A O 1
ATOM 7620 N N . GLY A 1 480 ? 98.800 61.143 34.072 1.00 52.04 477 GLY A N 1
ATOM 7621 C CA . GLY A 1 480 ? 98.498 61.610 35.412 1.00 50.35 477 GLY A CA 1
ATOM 7622 C C . GLY A 1 480 ? 97.185 62.362 35.517 1.00 58.05 477 GLY A C 1
ATOM 7623 O O . GLY A 1 480 ? 97.034 63.240 36.365 1.00 58.50 477 GLY A O 1
ATOM 7627 N N . ARG A 1 481 ? 96.230 62.017 34.660 1.00 65.09 478 ARG A N 1
ATOM 7628 C CA . ARG A 1 481 ? 94.919 62.655 34.689 1.00 60.34 478 ARG A CA 1
ATOM 7629 C C . ARG A 1 481 ? 93.811 61.638 34.423 1.00 58.16 478 ARG A C 1
ATOM 7630 O O . ARG A 1 481 ? 93.196 61.645 33.356 1.00 60.62 478 ARG A O 1
ATOM 7651 N N . PRO A 1 482 ? 93.550 60.761 35.404 1.00 58.35 479 PRO A N 1
ATOM 7652 C CA . PRO A 1 482 ? 92.583 59.666 35.260 1.00 63.72 479 PRO A CA 1
ATOM 7653 C C . PRO A 1 482 ? 91.182 60.126 34.857 1.00 66.13 479 PRO A C 1
ATOM 7654 O O . PRO A 1 482 ? 90.525 59.435 34.078 1.00 65.43 479 PRO A O 1
ATOM 7665 N N . ASP A 1 483 ? 90.730 61.263 35.378 1.00 68.60 480 ASP A N 1
ATOM 7666 C CA . ASP A 1 483 ? 89.419 61.788 35.010 1.00 69.04 480 ASP A CA 1
ATOM 7667 C C . ASP A 1 483 ? 89.330 61.952 33.499 1.00 71.34 480 ASP A C 1
ATOM 7668 O O . ASP A 1 483 ? 88.340 61.565 32.879 1.00 79.85 480 ASP A O 1
ATOM 7677 N N . ALA A 1 484 ? 90.374 62.526 32.910 1.00 65.25 481 ALA A N 1
ATOM 7678 C CA . ALA A 1 484 ? 90.426 62.723 31.468 1.00 59.08 481 ALA A CA 1
ATOM 7679 C C . ALA A 1 484 ? 90.596 61.387 30.756 1.00 60.65 481 ALA A C 1
ATOM 7680 O O . ALA A 1 484 ? 89.983 61.146 29.716 1.00 66.70 481 ALA A O 1
ATOM 7687 N N . ALA A 1 485 ? 91.426 60.520 31.326 1.00 61.97 482 ALA A N 1
ATOM 7688 C CA . ALA A 1 485 ? 91.730 59.231 30.714 1.00 63.37 482 ALA A CA 1
ATOM 7689 C C . ALA A 1 485 ? 90.502 58.327 30.654 1.00 68.58 482 ALA A C 1
ATOM 7690 O O . ALA A 1 485 ? 90.449 57.392 29.856 1.00 70.74 482 ALA A O 1
ATOM 7697 N N . MET A 1 486 ? 89.513 58.603 31.498 1.00 61.98 483 MET A N 1
ATOM 7698 C CA . MET A 1 486 ? 88.299 57.798 31.517 1.00 64.82 483 MET A CA 1
ATOM 7699 C C . MET A 1 486 ? 87.507 57.950 30.223 1.00 65.53 483 MET A C 1
ATOM 7700 O O . MET A 1 486 ? 86.657 57.119 29.909 1.00 67.49 483 MET A O 1
ATOM 7714 N N . SER A 1 487 ? 87.789 59.010 29.471 1.00 63.98 484 SER A N 1
ATOM 7715 C CA . SER A 1 487 ? 87.102 59.242 28.207 1.00 65.29 484 SER A CA 1
ATOM 7716 C C . SER A 1 487 ? 87.398 58.133 27.192 1.00 73.29 484 SER A C 1
ATOM 7717 O O . SER A 1 487 ? 86.746 58.047 26.150 1.00 72.55 484 SER A O 1
ATOM 7725 N N . PHE A 1 488 ? 88.380 57.289 27.500 1.00 70.48 485 PHE A N 1
ATOM 7726 C CA . PHE A 1 488 ? 88.676 56.118 26.681 1.00 68.62 485 PHE A CA 1
ATOM 7727 C C . PHE A 1 488 ? 87.963 54.876 27.214 1.00 76.70 485 PHE A C 1
ATOM 7728 O O . PHE A 1 488 ? 87.596 53.985 26.447 1.00 81.57 485 PHE A O 1
ATOM 7745 N N . TRP A 1 489 ? 87.773 54.825 28.530 1.00 65.17 486 TRP A N 1
ATOM 7746 C CA . TRP A 1 489 ? 87.262 53.629 29.194 1.00 67.38 486 TRP A CA 1
ATOM 7747 C C . TRP A 1 489 ? 85.767 53.707 29.510 1.00 71.57 486 TRP A C 1
ATOM 7748 O O . TRP A 1 489 ? 85.195 52.763 30.053 1.00 73.33 486 TRP A O 1
ATOM 7769 N N . GLU A 1 490 ? 85.136 54.824 29.161 1.00 78.07 487 GLU A N 1
ATOM 7770 C CA . GLU A 1 490 ? 83.756 55.082 29.566 1.00 76.51 487 GLU A CA 1
ATOM 7771 C C . GLU A 1 490 ? 82.745 54.428 28.633 1.00 80.16 487 GLU A C 1
ATOM 7772 O O . GLU A 1 490 ? 82.077 53.462 29.000 1.00 80.18 487 GLU A O 1
ATOM 7784 N N . ASP A 1 491 ? 82.643 54.969 27.425 1.00 86.82 488 ASP A N 1
ATOM 7785 C CA . ASP A 1 491 ? 81.632 54.548 26.465 1.00 84.24 488 ASP A CA 1
ATOM 7786 C C . ASP A 1 491 ? 82.294 53.888 25.260 1.00 82.76 488 ASP A C 1
ATOM 7787 O O . ASP A 1 491 ? 82.868 54.572 24.415 1.00 81.36 488 ASP A O 1
ATOM 7796 N N . PRO A 1 492 ? 82.218 52.550 25.178 1.00 82.23 489 PRO A N 1
ATOM 7797 C CA . PRO A 1 492 ? 82.849 51.804 24.083 1.00 76.36 489 PRO A CA 1
ATOM 7798 C C . PRO A 1 492 ? 82.463 52.328 22.701 1.00 77.50 489 PRO A C 1
ATOM 7799 O O . PRO A 1 492 ? 83.215 52.142 21.743 1.00 77.39 489 PRO A O 1
ATOM 7810 N N . ASP A 1 493 ? 81.304 52.973 22.606 1.00 79.34 490 ASP A N 1
ATOM 7811 C CA . ASP A 1 493 ? 80.812 53.488 21.333 1.00 80.14 490 ASP A CA 1
ATOM 7812 C C . ASP A 1 493 ? 81.388 54.867 21.004 1.00 77.85 490 ASP A C 1
ATOM 7813 O O . ASP A 1 493 ? 81.224 55.361 19.889 1.00 77.98 490 ASP A O 1
ATOM 7822 N N . SER A 1 494 ? 82.061 55.486 21.971 1.00 75.94 491 SER A N 1
ATOM 7823 C CA . SER A 1 494 ? 82.629 56.817 21.773 1.00 73.89 491 SER A CA 1
ATOM 7824 C C . SER A 1 494 ? 83.795 56.772 20.788 1.00 73.29 491 SER A C 1
ATOM 7825 O O . SER A 1 494 ? 84.340 55.706 20.504 1.00 69.85 491 SER A O 1
ATOM 7833 N N . ASN A 1 495 ? 84.172 57.938 20.273 1.00 72.17 492 ASN A N 1
ATOM 7834 C CA . ASN A 1 495 ? 85.259 58.033 19.305 1.00 70.49 492 ASN A CA 1
ATOM 7835 C C . ASN A 1 495 ? 86.581 57.550 19.885 1.00 75.47 492 ASN A C 1
ATOM 7836 O O . ASN A 1 495 ? 87.257 56.706 19.295 1.00 74.04 492 ASN A O 1
ATOM 7847 N N . LEU A 1 496 ? 86.943 58.093 21.043 1.00 77.42 493 LEU A N 1
ATOM 7848 C CA . LEU A 1 496 ? 88.214 57.774 21.680 1.00 74.24 493 LEU A CA 1
ATOM 7849 C C . LEU A 1 496 ? 88.313 56.289 22.018 1.00 67.87 493 LEU A C 1
ATOM 7850 O O . LEU A 1 496 ? 89.343 55.659 21.779 1.00 71.15 493 LEU A O 1
ATOM 7866 N N . ALA A 1 497 ? 87.244 55.733 22.578 1.00 65.60 494 ALA A N 1
ATOM 7867 C CA . ALA A 1 497 ? 87.213 54.309 22.892 1.00 68.92 494 ALA A CA 1
ATOM 7868 C C . ALA A 1 497 ? 87.377 53.493 21.615 1.00 73.11 494 ALA A C 1
ATOM 7869 O O . ALA A 1 497 ? 88.012 52.438 21.617 1.00 73.95 494 ALA A O 1
ATOM 7876 N N . GLY A 1 498 ? 86.795 53.985 20.526 1.00 70.08 495 GLY A N 1
ATOM 7877 C CA . GLY A 1 498 ? 86.905 53.322 19.241 1.00 66.25 495 GLY A CA 1
ATOM 7878 C C . GLY A 1 498 ? 88.327 53.354 18.717 1.00 68.06 495 GLY A C 1
ATOM 7879 O O . GLY A 1 498 ? 88.821 52.368 18.173 1.00 72.13 495 GLY A O 1
ATOM 7883 N N . PHE A 1 499 ? 88.987 54.496 18.882 1.00 62.97 496 PHE A N 1
ATOM 7884 C CA . PHE A 1 499 ? 90.376 54.645 18.465 1.00 66.67 496 PHE A CA 1
ATOM 7885 C C . PHE A 1 499 ? 91.273 53.668 19.212 1.00 65.06 496 PHE A C 1
ATOM 7886 O O . PHE A 1 499 ? 92.259 53.170 18.668 1.00 64.66 496 PHE A O 1
ATOM 7903 N N . LEU A 1 500 ? 90.930 53.407 20.466 1.00 61.90 497 LEU A N 1
ATOM 7904 C CA . LEU A 1 500 ? 91.677 52.464 21.279 1.00 62.87 497 LEU A CA 1
ATOM 7905 C C . LEU A 1 500 ? 91.572 51.072 20.670 1.00 68.16 497 LEU A C 1
ATOM 7906 O O . LEU A 1 500 ? 92.574 50.379 20.493 1.00 65.61 497 LEU A O 1
ATOM 7922 N N A GLN A 1 501 ? 90.346 50.672 20.348 0.44 65.40 498 GLN A N 1
ATOM 7923 N N B GLN A 1 501 ? 90.348 50.671 20.346 0.56 65.24 498 GLN A N 1
ATOM 7924 C CA A GLN A 1 501 ? 90.090 49.355 19.781 0.44 66.06 498 GLN A CA 1
ATOM 7925 C CA B GLN A 1 501 ? 90.092 49.352 19.782 0.56 65.90 498 GLN A CA 1
ATOM 7926 C C A GLN A 1 501 ? 90.714 49.232 18.395 0.44 66.41 498 GLN A C 1
ATOM 7927 C C B GLN A 1 501 ? 90.680 49.222 18.381 0.56 66.56 498 GLN A C 1
ATOM 7928 O O A GLN A 1 501 ? 91.200 48.166 18.017 0.44 68.12 498 GLN A O 1
ATOM 7929 O O B GLN A 1 501 ? 91.111 48.142 17.979 0.56 68.87 498 GLN A O 1
ATOM 7956 N N . TRP A 1 502 ? 90.697 50.327 17.642 1.00 66.22 499 TRP A N 1
ATOM 7957 C CA . TRP A 1 502 ? 91.255 50.334 16.294 1.00 63.40 499 TRP A CA 1
ATOM 7958 C C . TRP A 1 502 ? 92.768 50.160 16.318 1.00 60.79 499 TRP A C 1
ATOM 7959 O O . TRP A 1 502 ? 93.342 49.529 15.434 1.00 62.74 499 TRP A O 1
ATOM 7981 N N . ALA A 1 503 ? 93.411 50.727 17.332 1.00 64.13 500 ALA A N 1
ATOM 7982 C CA . ALA A 1 503 ? 94.861 50.653 17.449 1.00 59.64 500 ALA A CA 1
ATOM 7983 C C . ALA A 1 503 ? 95.313 49.254 17.855 1.00 58.99 500 ALA A C 1
ATOM 7984 O O . ALA A 1 503 ? 96.406 48.819 17.493 1.00 55.50 500 ALA A O 1
ATOM 7991 N N . SER A 1 504 ? 94.469 48.550 18.604 1.00 64.82 501 SER A N 1
ATOM 7992 C CA . SER A 1 504 ? 94.816 47.226 19.109 1.00 63.85 501 SER A CA 1
ATOM 7993 C C . SER A 1 504 ? 94.773 46.152 18.020 1.00 65.66 501 SER A C 1
ATOM 7994 O O . SER A 1 504 ? 95.188 45.017 18.250 1.00 64.09 501 SER A O 1
ATOM 8002 N N . ARG A 1 505 ? 94.264 46.505 16.844 1.00 57.74 502 ARG A N 1
ATOM 8003 C CA . ARG A 1 505 ? 94.272 45.585 15.710 1.00 61.75 502 ARG A CA 1
ATOM 8004 C C . ARG A 1 505 ? 95.708 45.205 15.360 1.00 63.46 502 ARG A C 1
ATOM 8005 O O . ARG A 1 505 ? 96.656 45.812 15.863 1.00 59.22 502 ARG A O 1
ATOM 8026 N N . ARG A 1 506 ? 95.868 44.200 14.503 1.00 59.96 503 ARG A N 1
ATOM 8027 C CA . ARG A 1 506 ? 97.196 43.728 14.125 1.00 60.49 503 ARG A CA 1
ATOM 8028 C C . ARG A 1 506 ? 98.071 44.900 13.699 1.00 59.83 503 ARG A C 1
ATOM 8029 O O . ARG A 1 506 ? 97.703 45.669 12.811 1.00 56.01 503 ARG A O 1
ATOM 8050 N N . ALA A 1 507 ? 99.231 45.026 14.337 1.00 63.76 504 ALA A N 1
ATOM 8051 C CA . ALA A 1 507 ? 100.090 46.188 14.150 1.00 56.86 504 ALA A CA 1
ATOM 8052 C C . ALA A 1 507 ? 101.557 45.794 14.040 1.00 57.78 504 ALA A C 1
ATOM 8053 O O . ALA A 1 507 ? 101.936 44.667 14.358 1.00 55.13 504 ALA A O 1
ATOM 8060 N N . SER A 1 508 ? 102.379 46.739 13.591 1.00 56.62 505 SER A N 1
ATOM 8061 C CA . SER A 1 508 ? 103.822 46.542 13.544 1.00 61.12 505 SER A CA 1
ATOM 8062 C C . SER A 1 508 ? 104.400 46.696 14.948 1.00 55.21 505 SER A C 1
ATOM 8063 O O . SER A 1 508 ? 103.803 47.350 15.802 1.00 49.45 505 SER A O 1
ATOM 8071 N N . THR A 1 509 ? 105.562 46.095 15.179 1.00 60.33 506 THR A N 1
ATOM 8072 C CA . THR A 1 509 ? 106.174 46.087 16.504 1.00 59.63 506 THR A CA 1
ATOM 8073 C C . THR A 1 509 ? 106.262 47.491 17.108 1.00 55.81 506 THR A C 1
ATOM 8074 O O . THR A 1 509 ? 105.928 47.684 18.276 1.00 56.21 506 THR A O 1
ATOM 8085 N N . PRO A 1 510 ? 106.714 48.479 16.317 1.00 57.16 507 PRO A N 1
ATOM 8086 C CA . PRO A 1 510 ? 106.778 49.851 16.832 1.00 50.61 507 PRO A CA 1
ATOM 8087 C C . PRO A 1 510 ? 105.416 50.386 17.269 1.00 51.46 507 PRO A C 1
ATOM 8088 O O . PRO A 1 510 ? 105.319 51.027 18.315 1.00 51.44 507 PRO A O 1
ATOM 8099 N N . LEU A 1 511 ? 104.381 50.126 16.476 1.00 54.10 508 LEU A N 1
ATOM 8100 C CA . LEU A 1 511 ? 103.042 50.618 16.785 1.00 52.79 508 LEU A CA 1
ATOM 8101 C C . LEU A 1 511 ? 102.456 49.917 18.009 1.00 51.75 508 LEU A C 1
ATOM 8102 O O . LEU A 1 511 ? 101.640 50.493 18.731 1.00 51.33 508 LEU A O 1
ATOM 8118 N N . VAL A 1 512 ? 102.866 48.674 18.238 1.00 47.97 509 VAL A N 1
ATOM 8119 C CA . VAL A 1 512 ? 102.422 47.934 19.411 1.00 53.67 509 VAL A CA 1
ATOM 8120 C C . VAL A 1 512 ? 103.105 48.479 20.660 1.00 61.44 509 VAL A C 1
ATOM 8121 O O . VAL A 1 512 ? 102.480 48.607 21.714 1.00 54.22 509 VAL A O 1
ATOM 8134 N N . SER A 1 513 ? 104.390 48.796 20.534 1.00 52.06 510 SER A N 1
ATOM 8135 C CA . SER A 1 513 ? 105.137 49.394 21.631 1.00 47.51 510 SER A CA 1
ATOM 8136 C C . SER A 1 513 ? 104.544 50.750 21.975 1.00 45.96 510 SER A C 1
ATOM 8137 O O . SER A 1 513 ? 104.342 51.069 23.145 1.00 47.60 510 SER A O 1
ATOM 8145 N N . ALA A 1 514 ? 104.265 51.545 20.948 1.00 54.13 511 ALA A N 1
ATOM 8146 C CA . ALA A 1 514 ? 103.693 52.872 21.138 1.00 48.71 511 ALA A CA 1
ATOM 8147 C C . ALA A 1 514 ? 102.326 52.777 21.803 1.00 53.07 511 ALA A C 1
ATOM 8148 O O . ALA A 1 514 ? 101.932 53.660 22.565 1.00 53.55 511 ALA A O 1
ATOM 8155 N N . PHE A 1 515 ? 101.602 51.702 21.513 1.00 58.59 512 PHE A N 1
ATOM 8156 C CA . PHE A 1 515 ? 100.276 51.514 22.085 1.00 62.61 512 PHE A CA 1
ATOM 8157 C C . PHE A 1 515 ? 100.372 51.166 23.568 1.00 57.48 512 PHE A C 1
ATOM 8158 O O . PHE A 1 515 ? 99.627 51.701 24.386 1.00 51.80 512 PHE A O 1
ATOM 8175 N N . CYS A 1 516 ? 101.295 50.274 23.912 1.00 55.67 513 CYS A N 1
ATOM 8176 C CA . CYS A 1 516 ? 101.488 49.876 25.301 1.00 57.41 513 CYS A CA 1
ATOM 8177 C C . CYS A 1 516 ? 102.013 51.044 26.133 1.00 59.27 513 CYS A C 1
ATOM 8178 O O . CYS A 1 516 ? 101.684 51.170 27.313 1.00 52.10 513 CYS A O 1
ATOM 8186 N N . GLU A 1 517 ? 102.830 51.892 25.514 1.00 56.30 514 GLU A N 1
ATOM 8187 C CA . GLU A 1 517 ? 103.295 53.117 26.155 1.00 48.65 514 GLU A CA 1
ATOM 8188 C C . GLU A 1 517 ? 102.097 53.997 26.488 1.00 54.28 514 GLU A C 1
ATOM 8189 O O . GLU A 1 517 ? 102.021 54.590 27.565 1.00 55.30 514 GLU A O 1
ATOM 8201 N N . MET A 1 518 ? 101.162 54.074 25.547 1.00 52.74 515 MET A N 1
ATOM 8202 C CA . MET A 1 518 ? 99.972 54.892 25.708 1.00 52.64 515 MET A CA 1
ATOM 8203 C C . MET A 1 518 ? 99.101 54.358 26.840 1.00 54.35 515 MET A C 1
ATOM 8204 O O . MET A 1 518 ? 98.714 55.105 27.738 1.00 50.89 515 MET A O 1
ATOM 8218 N N . LEU A 1 519 ? 98.796 53.064 26.789 1.00 52.25 516 LEU A N 1
ATOM 8219 C CA . LEU A 1 519 ? 97.942 52.433 27.792 1.00 62.88 516 LEU A CA 1
ATOM 8220 C C . LEU A 1 519 ? 98.469 52.669 29.198 1.00 65.48 516 LEU A C 1
ATOM 8221 O O . LEU A 1 519 ? 97.701 52.922 30.125 1.00 63.14 516 LEU A O 1
ATOM 8237 N N . ARG A 1 520 ? 99.784 52.580 29.350 1.00 62.87 517 ARG A N 1
ATOM 8238 C CA . ARG A 1 520 ? 100.414 52.728 30.652 1.00 58.85 517 ARG A CA 1
ATOM 8239 C C . ARG A 1 520 ? 100.102 54.096 31.255 1.00 54.36 517 ARG A C 1
ATOM 8240 O O . ARG A 1 520 ? 99.987 54.235 32.473 1.00 54.47 517 ARG A O 1
ATOM 8261 N N . CYS A 1 521 ? 99.961 55.101 30.397 1.00 48.84 518 CYS A N 1
ATOM 8262 C CA . CYS A 1 521 ? 99.673 56.458 30.845 1.00 49.28 518 CYS A CA 1
ATOM 8263 C C . CYS A 1 521 ? 98.173 56.714 30.949 1.00 51.65 518 CYS A C 1
ATOM 8264 O O . CYS A 1 521 ? 97.747 57.795 31.352 1.00 54.58 518 CYS A O 1
ATOM 8272 N N . LEU A 1 522 ? 97.377 55.716 30.583 1.00 57.45 519 LEU A N 1
ATOM 8273 C CA . LEU A 1 522 ? 95.929 55.815 30.691 1.00 52.62 519 LEU A CA 1
ATOM 8274 C C . LEU A 1 522 ? 95.426 54.918 31.817 1.00 53.92 519 LEU A C 1
ATOM 8275 O O . LEU A 1 522 ? 94.278 54.479 31.803 1.00 63.02 519 LEU A O 1
ATOM 8291 N N . ALA A 1 523 ? 96.292 54.649 32.789 1.00 53.70 520 ALA A N 1
ATOM 8292 C CA . ALA A 1 523 ? 95.945 53.777 33.905 1.00 61.96 520 ALA A CA 1
ATOM 8293 C C . ALA A 1 523 ? 96.575 54.275 35.203 1.00 55.81 520 ALA A C 1
ATOM 8294 O O . ALA A 1 523 ? 97.382 53.577 35.815 1.00 55.89 520 ALA A O 1
ATOM 8301 N N . ASP A 1 524 ? 96.198 55.480 35.622 1.00 59.13 521 ASP A N 1
ATOM 8302 C CA . ASP A 1 524 ? 96.785 56.092 36.812 1.00 66.44 521 ASP A CA 1
ATOM 8303 C C . ASP A 1 524 ? 95.859 56.060 38.026 1.00 60.59 521 ASP A C 1
ATOM 8304 O O . ASP A 1 524 ? 95.981 56.886 38.930 1.00 78.03 521 ASP A O 1
ATOM 8313 N N . ASN A 1 525 ? 94.940 55.101 38.043 1.00 70.39 522 ASN A N 1
ATOM 8314 C CA . ASN A 1 525 ? 94.117 54.843 39.219 1.00 70.77 522 ASN A CA 1
ATOM 8315 C C . ASN A 1 525 ? 93.445 53.478 39.101 1.00 73.52 522 ASN A C 1
ATOM 8316 O O . ASN A 1 525 ? 93.646 52.766 38.118 1.00 65.92 522 ASN A O 1
ATOM 8327 N N . GLU A 1 526 ? 92.650 53.116 40.101 1.00 76.90 523 GLU A N 1
ATOM 8328 C CA . GLU A 1 526 ? 92.037 51.794 40.144 1.00 70.78 523 GLU A CA 1
ATOM 8329 C C . GLU A 1 526 ? 91.075 51.574 38.979 1.00 72.88 523 GLU A C 1
ATOM 8330 O O . GLU A 1 526 ? 91.102 50.526 38.335 1.00 75.18 523 GLU A O 1
ATOM 8342 N N . GLU A 1 527 ? 90.227 52.561 38.711 1.00 75.60 524 GLU A N 1
ATOM 8343 C CA . GLU A 1 527 ? 89.207 52.425 37.679 1.00 73.39 524 GLU A CA 1
ATOM 8344 C C . GLU A 1 527 ? 89.836 52.278 36.297 1.00 74.75 524 GLU A C 1
ATOM 8345 O O . GLU A 1 527 ? 89.522 51.344 35.558 1.00 70.00 524 GLU A O 1
ATOM 8357 N N . CYS A 1 528 ? 90.721 53.208 35.952 1.00 66.74 525 CYS A N 1
ATOM 8358 C CA . CYS A 1 528 ? 91.383 53.191 34.653 1.00 64.08 525 CYS A CA 1
ATOM 8359 C C . CYS A 1 528 ? 92.221 51.929 34.472 1.00 63.28 525 CYS A C 1
ATOM 8360 O O . CYS A 1 528 ? 92.191 51.301 33.413 1.00 62.74 525 CYS A O 1
ATOM 8368 N N . ALA A 1 529 ? 92.969 51.561 35.508 1.00 66.63 526 ALA A N 1
ATOM 8369 C CA . ALA A 1 529 ? 93.817 50.376 35.453 1.00 67.80 526 ALA A CA 1
ATOM 8370 C C . ALA A 1 529 ? 92.983 49.117 35.235 1.00 71.92 526 ALA A C 1
ATOM 8371 O O . ALA A 1 529 ? 93.352 48.244 34.450 1.00 66.81 526 ALA A O 1
ATOM 8378 N N . THR A 1 530 ? 91.855 49.029 35.932 1.00 67.89 527 THR A N 1
ATOM 8379 C CA . THR A 1 530 ? 90.965 47.882 35.801 1.00 72.89 527 THR A CA 1
ATOM 8380 C C . THR A 1 530 ? 90.388 47.802 34.392 1.00 69.99 527 THR A C 1
ATOM 8381 O O . THR A 1 530 ? 90.248 46.717 33.828 1.00 70.69 527 THR A O 1
ATOM 8392 N N . ALA A 1 531 ? 90.051 48.958 33.829 1.00 69.00 528 ALA A N 1
ATOM 8393 C CA . ALA A 1 531 ? 89.515 49.021 32.476 1.00 69.09 528 ALA A CA 1
ATOM 8394 C C . ALA A 1 531 ? 90.540 48.503 31.473 1.00 67.27 528 ALA A C 1
ATOM 8395 O O . ALA A 1 531 ? 90.220 47.684 30.612 1.00 67.79 528 ALA A O 1
ATOM 8402 N N . ALA A 1 532 ? 91.774 48.984 31.594 1.00 63.68 529 ALA A N 1
ATOM 8403 C CA . ALA A 1 532 ? 92.851 48.555 30.712 1.00 61.51 529 ALA A CA 1
ATOM 8404 C C . ALA A 1 532 ? 93.099 47.058 30.855 1.00 63.00 529 ALA A C 1
ATOM 8405 O O . ALA A 1 532 ? 93.386 46.370 29.875 1.00 66.43 529 ALA A O 1
ATOM 8412 N N . HIS A 1 533 ? 92.988 46.558 32.080 1.00 64.30 530 HIS A N 1
ATOM 8413 C CA . HIS A 1 533 ? 93.169 45.137 32.342 1.00 65.69 530 HIS A CA 1
ATOM 8414 C C . HIS A 1 533 ? 92.105 44.320 31.617 1.00 67.66 530 HIS A C 1
ATOM 8415 O O . HIS A 1 533 ? 92.416 43.344 30.935 1.00 71.73 530 HIS A O 1
ATOM 8430 N N . ASN A 1 534 ? 90.848 44.727 31.766 1.00 69.57 531 ASN A N 1
ATOM 8431 C CA . ASN A 1 534 ? 89.738 44.032 31.124 1.00 71.83 531 ASN A CA 1
ATOM 8432 C C . ASN A 1 534 ? 89.783 44.164 29.605 1.00 77.79 531 ASN A C 1
ATOM 8433 O O . ASN A 1 534 ? 89.324 43.278 28.881 1.00 77.41 531 ASN A O 1
ATOM 8444 N N . PHE A 1 535 ? 90.336 45.272 29.126 1.00 68.42 532 PHE A N 1
ATOM 8445 C CA . PHE A 1 535 ? 90.454 45.504 27.693 1.00 66.38 532 PHE A CA 1
ATOM 8446 C C . PHE A 1 535 ? 91.409 44.501 27.062 1.00 65.33 532 PHE A C 1
ATOM 8447 O O . PHE A 1 535 ? 91.162 43.999 25.967 1.00 69.48 532 PHE A O 1
ATOM 8464 N N . LEU A 1 536 ? 92.503 44.215 27.761 1.00 64.22 533 LEU A N 1
ATOM 8465 C CA . LEU A 1 536 ? 93.525 43.310 27.248 1.00 70.57 533 LEU A CA 1
ATOM 8466 C C . LEU A 1 536 ? 93.085 41.853 27.342 1.00 67.24 533 LEU A C 1
ATOM 8467 O O . LEU A 1 536 ? 93.700 40.973 26.740 1.00 67.12 533 LEU A O 1
ATOM 8483 N N . LEU A 1 537 ? 92.018 41.602 28.094 1.00 68.17 534 LEU A N 1
ATOM 8484 C CA . LEU A 1 537 ? 91.463 40.259 28.203 1.00 70.83 534 LEU A CA 1
ATOM 8485 C C . LEU A 1 537 ? 90.557 39.940 27.020 1.00 74.44 534 LEU A C 1
ATOM 8486 O O . LEU A 1 537 ? 90.003 40.838 26.385 1.00 76.50 534 LEU A O 1
ATOM 8502 N N . ASP A 1 538 ? 90.419 38.653 26.720 1.00 82.16 535 ASP A N 1
ATOM 8503 C CA . ASP A 1 538 ? 89.366 38.193 25.824 1.00 94.66 535 ASP A CA 1
ATOM 8504 C C . ASP A 1 538 ? 88.095 38.067 26.653 1.00 106.80 535 ASP A C 1
ATOM 8505 O O . ASP A 1 538 ? 87.748 36.986 27.130 1.00 107.72 535 ASP A O 1
ATOM 8514 N N . GLU A 1 539 ? 87.411 39.194 26.819 1.00 118.34 536 GLU A N 1
ATOM 8515 C CA . GLU A 1 539 ? 86.310 39.309 27.768 1.00 130.90 536 GLU A CA 1
ATOM 8516 C C . GLU A 1 539 ? 85.037 38.674 27.229 1.00 133.92 536 GLU A C 1
ATOM 8517 O O . GLU A 1 539 ? 84.521 39.080 26.187 1.00 137.19 536 GLU A O 1
ATOM 8529 N N . GLY A 1 540 ? 84.531 37.680 27.955 1.00 128.44 537 GLY A N 1
ATOM 8530 C CA . GLY A 1 540 ? 83.393 36.907 27.495 1.00 127.03 537 GLY A CA 1
ATOM 8531 C C . GLY A 1 540 ? 83.590 36.571 26.033 1.00 124.43 537 GLY A C 1
ATOM 8532 O O . GLY A 1 540 ? 82.643 36.582 25.245 1.00 121.29 537 GLY A O 1
ATOM 8536 N N . HIS A 1 541 ? 84.834 36.267 25.675 1.00 130.47 538 HIS A N 1
ATOM 8537 C CA . HIS A 1 541 ? 85.219 36.156 24.276 1.00 133.60 538 HIS A CA 1
ATOM 8538 C C . HIS A 1 541 ? 86.227 35.041 24.011 1.00 136.00 538 HIS A C 1
ATOM 8539 O O . HIS A 1 541 ? 87.231 35.245 23.328 1.00 134.80 538 HIS A O 1
ATOM 8554 N N . GLN A 1 542 ? 85.954 33.861 24.554 1.00 142.34 539 GLN A N 1
ATOM 8555 C CA . GLN A 1 542 ? 86.655 32.658 24.133 1.00 147.62 539 GLN A CA 1
ATOM 8556 C C . GLN A 1 542 ? 86.298 32.403 22.673 1.00 150.33 539 GLN A C 1
ATOM 8557 O O . GLN A 1 542 ? 87.075 31.812 21.923 1.00 148.69 539 GLN A O 1
ATOM 8571 N N . ALA A 1 543 ? 85.115 32.866 22.278 1.00 155.74 540 ALA A N 1
ATOM 8572 C CA . ALA A 1 543 ? 84.629 32.676 20.917 1.00 155.53 540 ALA A CA 1
ATOM 8573 C C . ALA A 1 543 ? 83.605 33.743 20.532 1.00 150.04 540 ALA A C 1
ATOM 8574 O O . ALA A 1 543 ? 83.120 34.490 21.381 1.00 151.73 540 ALA A O 1
ATOM 8581 N N . SER A 1 544 ? 83.282 33.800 19.242 1.00 132.37 541 SER A N 1
ATOM 8582 C CA . SER A 1 544 ? 82.243 34.693 18.732 1.00 117.21 541 SER A CA 1
ATOM 8583 C C . SER A 1 544 ? 82.550 36.160 19.039 1.00 109.51 541 SER A C 1
ATOM 8584 O O . SER A 1 544 ? 81.779 36.834 19.725 1.00 110.57 541 SER A O 1
ATOM 8592 N N . GLY A 1 545 ? 83.667 36.655 18.514 1.00 104.16 542 GLY A N 1
ATOM 8593 C CA . GLY A 1 545 ? 84.141 37.986 18.850 1.00 108.18 542 GLY A CA 1
ATOM 8594 C C . GLY A 1 545 ? 83.653 39.106 17.953 1.00 109.74 542 GLY A C 1
ATOM 8595 O O . GLY A 1 545 ? 83.868 39.090 16.742 1.00 110.53 542 GLY A O 1
ATOM 8599 N N . LYS A 1 546 ? 83.004 40.094 18.565 1.00 114.58 543 LYS A N 1
ATOM 8600 C CA . LYS A 1 546 ? 82.575 41.296 17.864 1.00 113.37 543 LYS A CA 1
ATOM 8601 C C . LYS A 1 546 ? 83.726 42.295 17.873 1.00 115.60 543 LYS A C 1
ATOM 8602 O O . LYS A 1 546 ? 84.380 42.515 16.853 1.00 112.18 543 LYS A O 1
ATOM 8621 N N . MET A 1 547 ? 83.971 42.892 19.036 1.00 125.08 544 MET A N 1
ATOM 8622 C CA . MET A 1 547 ? 85.119 43.766 19.227 1.00 126.63 544 MET A CA 1
ATOM 8623 C C . MET A 1 547 ? 86.402 42.953 19.211 1.00 123.02 544 MET A C 1
ATOM 8624 O O . MET A 1 547 ? 87.375 43.306 18.545 1.00 122.35 544 MET A O 1
ATOM 8638 N N . LYS A 1 548 ? 86.385 41.853 19.955 1.00 118.76 545 LYS A N 1
ATOM 8639 C CA . LYS A 1 548 ? 87.612 41.205 20.395 1.00 112.28 545 LYS A CA 1
ATOM 8640 C C . LYS A 1 548 ? 88.203 40.184 19.427 1.00 102.81 545 LYS A C 1
ATOM 8641 O O . LYS A 1 548 ? 89.342 39.754 19.614 1.00 98.54 545 LYS A O 1
ATOM 8660 N N . ARG A 1 549 ? 87.460 39.786 18.400 1.00 89.52 546 ARG A N 1
ATOM 8661 C CA . ARG A 1 549 ? 88.007 38.818 17.457 1.00 79.45 546 ARG A CA 1
ATOM 8662 C C . ARG A 1 549 ? 89.100 39.458 16.614 1.00 72.79 546 ARG A C 1
ATOM 8663 O O . ARG A 1 549 ? 90.157 38.866 16.412 1.00 75.30 546 ARG A O 1
ATOM 8684 N N . SER A 1 550 ? 88.843 40.667 16.127 1.00 71.94 547 SER A N 1
ATOM 8685 C CA . SER A 1 550 ? 89.815 41.379 15.307 1.00 69.58 547 SER A CA 1
ATOM 8686 C C . SER A 1 550 ? 90.958 41.929 16.150 1.00 66.87 547 SER A C 1
ATOM 8687 O O . SER A 1 550 ? 92.013 42.278 15.622 1.00 68.82 547 SER A O 1
ATOM 8695 N N . GLN A 1 551 ? 90.746 42.011 17.460 1.00 66.92 548 GLN A N 1
ATOM 8696 C CA . GLN A 1 551 ? 91.758 42.552 18.359 1.00 65.57 548 GLN A CA 1
ATOM 8697 C C . GLN A 1 551 ? 92.995 41.663 18.382 1.00 64.68 548 GLN A C 1
ATOM 8698 O O . GLN A 1 551 ? 92.896 40.444 18.535 1.00 65.24 548 GLN A O 1
ATOM 8712 N N . SER A 1 552 ? 94.158 42.287 18.227 1.00 61.83 549 SER A N 1
ATOM 8713 C CA . SER A 1 552 ? 95.423 41.566 18.211 1.00 61.43 549 SER A CA 1
ATOM 8714 C C . SER A 1 552 ? 96.115 41.638 19.567 1.00 59.68 549 SER A C 1
ATOM 8715 O O . SER A 1 552 ? 96.473 40.611 20.140 1.00 60.48 549 SER A O 1
ATOM 8723 N N . LEU A 1 553 ? 96.306 42.849 20.080 1.00 61.12 550 LEU A N 1
ATOM 8724 C CA . LEU A 1 553 ? 97.001 43.018 21.351 1.00 68.70 550 LEU A CA 1
ATOM 8725 C C . LEU A 1 553 ? 96.120 42.607 22.523 1.00 69.46 550 LEU A C 1
ATOM 8726 O O . LEU A 1 553 ? 95.121 43.257 22.831 1.00 64.43 550 LEU A O 1
ATOM 8742 N N . THR A 1 554 ? 96.514 41.520 23.174 1.00 63.94 551 THR A N 1
ATOM 8743 C CA . THR A 1 554 ? 95.783 40.978 24.303 1.00 61.62 551 THR A CA 1
ATOM 8744 C C . THR A 1 554 ? 96.791 40.391 25.276 1.00 63.86 551 THR A C 1
ATOM 8745 O O . THR A 1 554 ? 97.960 40.221 24.931 1.00 60.37 551 THR A O 1
ATOM 8756 N N . TRP A 1 555 ? 96.349 40.084 26.490 1.00 65.59 552 TRP A N 1
ATOM 8757 C CA . TRP A 1 555 ? 97.217 39.415 27.447 1.00 66.82 552 TRP A CA 1
ATOM 8758 C C . TRP A 1 555 ? 97.739 38.124 26.830 1.00 68.98 552 TRP A C 1
ATOM 8759 O O . TRP A 1 555 ? 98.901 37.761 27.014 1.00 73.40 552 TRP A O 1
ATOM 8780 N N . SER A 1 556 ? 96.875 37.440 26.087 1.00 65.99 553 SER A N 1
ATOM 8781 C CA . SER A 1 556 ? 97.243 36.189 25.438 1.00 69.98 553 SER A CA 1
ATOM 8782 C C . SER A 1 556 ? 98.471 36.370 24.549 1.00 65.33 553 SER A C 1
ATOM 8783 O O . SER A 1 556 ? 99.421 35.593 24.628 1.00 66.94 553 SER A O 1
ATOM 8791 N N . GLN A 1 557 ? 98.451 37.396 23.703 1.00 63.22 554 GLN A N 1
ATOM 8792 C CA . GLN A 1 557 ? 99.583 37.664 22.826 1.00 61.66 554 GLN A CA 1
ATOM 8793 C C . GLN A 1 557 ? 100.818 38.034 23.632 1.00 62.75 554 GLN A C 1
ATOM 8794 O O . GLN A 1 557 ? 101.928 37.614 23.308 1.00 61.25 554 GLN A O 1
ATOM 8808 N N . ILE A 1 558 ? 100.622 38.828 24.680 1.00 60.77 555 ILE A N 1
ATOM 8809 C CA . ILE A 1 558 ? 101.733 39.300 25.496 1.00 62.72 555 ILE A CA 1
ATOM 8810 C C . ILE A 1 558 ? 102.489 38.135 26.123 1.00 64.07 555 ILE A C 1
ATOM 8811 O O . ILE A 1 558 ? 103.718 38.082 26.070 1.00 60.30 555 ILE A O 1
ATOM 8827 N N . PHE A 1 559 ? 101.751 37.197 26.707 1.00 67.01 556 PHE A N 1
ATOM 8828 C CA . PHE A 1 559 ? 102.367 36.076 27.407 1.00 71.25 556 PHE A CA 1
ATOM 8829 C C . PHE A 1 559 ? 102.834 34.982 26.451 1.00 65.67 556 PHE A C 1
ATOM 8830 O O . PHE A 1 559 ? 103.638 34.129 26.821 1.00 73.74 556 PHE A O 1
ATOM 8847 N N . LYS A 1 560 ? 102.334 35.006 25.222 1.00 64.44 557 LYS A N 1
ATOM 8848 C CA . LYS A 1 560 ? 102.831 34.098 24.197 1.00 67.58 557 LYS A CA 1
ATOM 8849 C C . LYS A 1 560 ? 104.125 34.649 23.608 1.00 68.00 557 LYS A C 1
ATOM 8850 O O . LYS A 1 560 ? 105.030 33.893 23.255 1.00 71.24 557 LYS A O 1
ATOM 8869 N N . GLU A 1 561 ? 104.210 35.972 23.515 1.00 69.44 558 GLU A N 1
ATOM 8870 C CA . GLU A 1 561 ? 105.417 36.629 23.029 1.00 71.03 558 GLU A CA 1
ATOM 8871 C C . GLU A 1 561 ? 106.539 36.498 24.056 1.00 68.49 558 GLU A C 1
ATOM 8872 O O . GLU A 1 561 ? 107.698 36.295 23.699 1.00 65.21 558 GLU A O 1
ATOM 8884 N N . LEU A 1 562 ? 106.185 36.609 25.333 1.00 63.81 559 LEU A N 1
ATOM 8885 C CA . LEU A 1 562 ? 107.152 36.452 26.414 1.00 62.01 559 LEU A CA 1
ATOM 8886 C C . LEU A 1 562 ? 107.610 35.004 26.495 1.00 63.64 559 LEU A C 1
ATOM 8887 O O . LEU A 1 562 ? 108.800 34.712 26.601 1.00 64.24 559 LEU A O 1
ATOM 8903 N N . GLU A 1 563 ? 106.644 34.100 26.436 1.00 75.89 560 GLU A N 1
ATOM 8904 C CA . GLU A 1 563 ? 106.905 32.672 26.517 1.00 76.35 560 GLU A CA 1
ATOM 8905 C C . GLU A 1 563 ? 107.831 32.216 25.388 1.00 75.02 560 GLU A C 1
ATOM 8906 O O . GLU A 1 563 ? 108.696 31.363 25.595 1.00 79.57 560 GLU A O 1
ATOM 8918 N N . TYR A 1 564 ? 107.668 32.796 24.202 1.00 74.93 561 TYR A N 1
ATOM 8919 C CA . TYR A 1 564 ? 108.525 32.464 23.066 1.00 76.04 561 TYR A CA 1
ATOM 8920 C C . TYR A 1 564 ? 109.958 32.952 23.263 1.00 71.78 561 TYR A C 1
ATOM 8921 O O . TYR A 1 564 ? 110.910 32.196 23.067 1.00 71.69 561 TYR A O 1
ATOM 8939 N N . PHE A 1 565 ? 110.108 34.218 23.639 1.00 69.80 562 PHE A N 1
ATOM 8940 C CA . PHE A 1 565 ? 111.434 34.812 23.792 1.00 67.88 562 PHE A CA 1
ATOM 8941 C C . PHE A 1 565 ? 112.252 34.121 24.878 1.00 69.87 562 PHE A C 1
ATOM 8942 O O . PHE A 1 565 ? 113.478 34.209 24.885 1.00 70.71 562 PHE A O 1
ATOM 8959 N N . THR A 1 566 ? 111.577 33.428 25.789 1.00 69.98 563 THR A N 1
ATOM 8960 C CA . THR A 1 566 ? 112.270 32.710 26.851 1.00 73.95 563 THR A CA 1
ATOM 8961 C C . THR A 1 566 ? 112.978 31.476 26.298 1.00 76.51 563 THR A C 1
ATOM 8962 O O . THR A 1 566 ? 114.094 31.158 26.706 1.00 84.18 563 THR A O 1
ATOM 8973 N N . THR A 1 567 ? 112.329 30.785 25.365 1.00 82.78 564 THR A N 1
ATOM 8974 C CA . THR A 1 567 ? 112.912 29.594 24.753 1.00 86.79 564 THR A CA 1
ATOM 8975 C C . THR A 1 567 ? 114.037 29.962 23.788 1.00 91.59 564 THR A C 1
ATOM 8976 O O . THR A 1 567 ? 114.957 29.174 23.568 1.00 98.84 564 THR A O 1
ATOM 8987 N N . LYS A 1 568 ? 113.957 31.157 23.212 1.00 88.32 565 LYS A N 1
ATOM 8988 C CA . LYS A 1 568 ? 114.982 31.634 22.289 1.00 91.84 565 LYS A CA 1
ATOM 8989 C C . LYS A 1 568 ? 116.271 31.995 23.023 1.00 94.11 565 LYS A C 1
ATOM 8990 O O . LYS A 1 568 ? 117.368 31.697 22.552 1.00 98.83 565 LYS A O 1
ATOM 9009 N N . VAL A 1 569 ? 116.132 32.639 24.177 1.00 92.03 566 VAL A N 1
ATOM 9010 C CA . VAL A 1 569 ? 117.286 33.135 24.920 1.00 92.43 566 VAL A CA 1
ATOM 9011 C C . VAL A 1 569 ? 117.927 32.055 25.793 1.00 95.64 566 VAL A C 1
ATOM 9012 O O . VAL A 1 569 ? 119.131 32.089 26.049 1.00 93.84 566 VAL A O 1
ATOM 9025 N N . CYS A 1 570 ? 117.122 31.101 26.250 1.00 99.26 567 CYS A N 1
ATOM 9026 C CA . CYS A 1 570 ? 117.631 29.994 27.054 1.00 97.40 567 CYS A CA 1
ATOM 9027 C C . CYS A 1 570 ? 118.030 28.808 26.176 1.00 105.80 567 CYS A C 1
ATOM 9028 O O . CYS A 1 570 ? 118.616 27.839 26.660 1.00 109.61 567 CYS A O 1
ATOM 9036 N N . SER A 1 571 ? 117.708 28.891 24.886 1.00 110.21 568 SER A N 1
ATOM 9037 C CA . SER A 1 571 ? 118.066 27.848 23.926 1.00 108.73 568 SER A CA 1
ATOM 9038 C C . SER A 1 571 ? 117.720 26.456 24.449 1.00 108.36 568 SER A C 1
ATOM 9039 O O . SER A 1 571 ? 118.055 25.448 23.825 1.00 107.45 568 SER A O 1
ATOM 9047 N N . GLU A 1 593 ? 121.400 37.454 19.668 1.00 97.85 590 GLU A N 1
ATOM 9048 C CA . GLU A 1 593 ? 121.034 38.678 20.370 1.00 95.61 590 GLU A CA 1
ATOM 9049 C C . GLU A 1 593 ? 119.610 39.095 20.023 1.00 92.84 590 GLU A C 1
ATOM 9050 O O . GLU A 1 593 ? 119.108 38.787 18.941 1.00 97.40 590 GLU A O 1
ATOM 9061 N N . ILE A 1 594 ? 118.964 39.798 20.947 1.00 86.46 591 ILE A N 1
ATOM 9062 C CA . ILE A 1 594 ? 117.620 40.312 20.718 1.00 88.08 591 ILE A CA 1
ATOM 9063 C C . ILE A 1 594 ? 117.679 41.611 19.921 1.00 82.84 591 ILE A C 1
ATOM 9064 O O . ILE A 1 594 ? 118.552 42.448 20.146 1.00 86.05 591 ILE A O 1
ATOM 9080 N N . GLU A 1 595 ? 116.744 41.773 18.989 1.00 65.91 592 GLU A N 1
ATOM 9081 C CA . GLU A 1 595 ? 116.691 42.969 18.159 1.00 58.99 592 GLU A CA 1
ATOM 9082 C C . GLU A 1 595 ? 116.171 44.143 18.983 1.00 62.52 592 GLU A C 1
ATOM 9083 O O . GLU A 1 595 ? 115.326 43.961 19.857 1.00 55.55 592 GLU A O 1
ATOM 9095 N N . PRO A 1 596 ? 116.676 45.355 18.710 1.00 65.19 593 PRO A N 1
ATOM 9096 C CA . PRO A 1 596 ? 116.227 46.547 19.437 1.00 57.10 593 PRO A CA 1
ATOM 9097 C C . PRO A 1 596 ? 114.705 46.644 19.542 1.00 54.18 593 PRO A C 1
ATOM 9098 O O . PRO A 1 596 ? 114.182 46.849 20.637 1.00 53.49 593 PRO A O 1
ATOM 9109 N N . GLU A 1 597 ? 114.005 46.501 18.421 1.00 53.80 594 GLU A N 1
ATOM 9110 C CA . GLU A 1 597 ? 112.550 46.605 18.422 1.00 57.76 594 GLU A CA 1
ATOM 9111 C C . GLU A 1 597 ? 111.911 45.560 19.330 1.00 56.92 594 GLU A C 1
ATOM 9112 O O . GLU A 1 597 ? 110.989 45.868 20.083 1.00 57.19 594 GLU A O 1
ATOM 9124 N N . SER A 1 598 ? 112.398 44.326 19.253 1.00 55.80 595 SER A N 1
ATOM 9125 C CA . SER A 1 598 ? 111.904 43.260 20.116 1.00 56.46 595 SER A CA 1
ATOM 9126 C C . SER A 1 598 ? 112.114 43.624 21.582 1.00 58.24 595 SER A C 1
ATOM 9127 O O . SER A 1 598 ? 111.184 43.568 22.387 1.00 53.95 595 SER A O 1
ATOM 9135 N N . ALA A 1 599 ? 113.343 44.000 21.920 1.00 54.88 596 ALA A N 1
ATOM 9136 C CA . ALA A 1 599 ? 113.680 44.378 23.284 1.00 51.36 596 ALA A CA 1
ATOM 9137 C C . ALA A 1 599 ? 112.752 45.482 23.774 1.00 49.67 596 ALA A C 1
ATOM 9138 O O . ALA A 1 599 ? 112.229 45.413 24.887 1.00 57.35 596 ALA A O 1
ATOM 9145 N N . LEU A 1 600 ? 112.545 46.496 22.942 1.00 49.21 597 LEU A N 1
ATOM 9146 C CA . LEU A 1 600 ? 111.685 47.613 23.311 1.00 51.85 597 LEU A CA 1
ATOM 9147 C C . LEU A 1 600 ? 110.284 47.116 23.625 1.00 48.68 597 LEU A C 1
ATOM 9148 O O . LEU A 1 600 ? 109.704 47.469 24.650 1.00 48.31 597 LEU A O 1
ATOM 9164 N N . MET A 1 601 ? 109.746 46.295 22.732 1.00 50.64 598 MET A N 1
ATOM 9165 C CA . MET A 1 601 ? 108.402 45.766 22.895 1.00 51.86 598 MET A CA 1
ATOM 9166 C C . MET A 1 601 ? 108.250 45.020 24.214 1.00 51.82 598 MET A C 1
ATOM 9167 O O . MET A 1 601 ? 107.312 45.269 24.969 1.00 51.56 598 MET A O 1
ATOM 9181 N N . LEU A 1 602 ? 109.168 44.098 24.481 1.00 52.34 599 LEU A N 1
ATOM 9182 C CA . LEU A 1 602 ? 109.124 43.322 25.714 1.00 55.20 599 LEU A CA 1
ATOM 9183 C C . LEU A 1 602 ? 109.176 44.259 26.914 1.00 51.77 599 LEU A C 1
ATOM 9184 O O . LEU A 1 602 ? 108.509 44.029 27.923 1.00 50.65 599 LEU A O 1
ATOM 9200 N N . GLU A 1 603 ? 109.967 45.321 26.798 1.00 48.95 600 GLU A N 1
ATOM 9201 C CA . GLU A 1 603 ? 110.107 46.292 27.878 1.00 46.84 600 GLU A CA 1
ATOM 9202 C C . GLU A 1 603 ? 108.820 47.087 28.078 1.00 46.74 600 GLU A C 1
ATOM 9203 O O . GLU A 1 603 ? 108.453 47.407 29.207 1.00 45.87 600 GLU A O 1
ATOM 9215 N N . CYS A 1 604 ? 108.131 47.398 26.984 1.00 49.21 601 CYS A N 1
ATOM 9216 C CA . CYS A 1 604 ? 106.849 48.088 27.066 1.00 47.30 601 CYS A CA 1
ATOM 9217 C C . CYS A 1 604 ? 105.777 47.167 27.644 1.00 53.82 601 CYS A C 1
ATOM 9218 O O . CYS A 1 604 ? 104.946 47.599 28.443 1.00 52.94 601 CYS A O 1
ATOM 9226 N N . TYR A 1 605 ? 105.800 45.899 27.241 1.00 50.52 602 TYR A N 1
ATOM 9227 C CA . TYR A 1 605 ? 104.895 44.903 27.805 1.00 53.10 602 TYR A CA 1
ATOM 9228 C C . TYR A 1 605 ? 105.039 44.848 29.321 1.00 51.61 602 TYR A C 1
ATOM 9229 O O . TYR A 1 605 ? 104.057 44.954 30.055 1.00 52.18 602 TYR A O 1
ATOM 9247 N N . LEU A 1 606 ? 106.274 44.682 29.780 1.00 52.58 603 LEU A N 1
ATOM 9248 C CA . LEU A 1 606 ? 106.549 44.523 31.202 1.00 50.14 603 LEU A CA 1
ATOM 9249 C C . LEU A 1 606 ? 106.186 45.774 31.997 1.00 51.19 603 LEU A C 1
ATOM 9250 O O . LEU A 1 606 ? 105.573 45.678 33.059 1.00 58.08 603 LEU A O 1
ATOM 9266 N N . ARG A 1 607 ? 106.558 46.945 31.487 1.00 47.02 604 ARG A N 1
ATOM 9267 C CA . ARG A 1 607 ? 106.215 48.195 32.158 1.00 45.82 604 ARG A CA 1
ATOM 9268 C C . ARG A 1 607 ? 104.699 48.336 32.271 1.00 51.29 604 ARG A C 1
ATOM 9269 O O . ARG A 1 607 ? 104.190 48.878 33.252 1.00 58.37 604 ARG A O 1
ATOM 9290 N N . LEU A 1 608 ? 103.981 47.844 31.267 1.00 50.00 605 LEU A N 1
ATOM 9291 C CA . LEU A 1 608 ? 102.524 47.900 31.279 1.00 50.11 605 LEU A CA 1
ATOM 9292 C C . LEU A 1 608 ? 101.973 46.961 32.346 1.00 56.82 605 LEU A C 1
ATOM 9293 O O . LEU A 1 608 ? 101.111 47.344 33.139 1.00 56.76 605 LEU A O 1
ATOM 9309 N N . ILE A 1 609 ? 102.477 45.731 32.362 1.00 56.89 606 ILE A N 1
ATOM 9310 C CA . ILE A 1 609 ? 102.088 44.757 33.374 1.00 54.02 606 ILE A CA 1
ATOM 9311 C C . ILE A 1 609 ? 102.288 45.340 34.766 1.00 54.78 606 ILE A C 1
ATOM 9312 O O . ILE A 1 609 ? 101.420 45.224 35.629 1.00 55.60 606 ILE A O 1
ATOM 9328 N N . ALA A 1 610 ? 103.439 45.973 34.974 1.00 55.58 607 ALA A N 1
ATOM 9329 C CA . ALA A 1 610 ? 103.779 46.543 36.271 1.00 64.70 607 ALA A CA 1
ATOM 9330 C C . ALA A 1 610 ? 102.801 47.643 36.661 1.00 63.88 607 ALA A C 1
ATOM 9331 O O . ALA A 1 610 ? 102.339 47.695 37.800 1.00 62.61 607 ALA A O 1
ATOM 9338 N N . LYS A 1 611 ? 102.485 48.519 35.713 1.00 49.15 608 LYS A N 1
ATOM 9339 C CA . LYS A 1 611 ? 101.621 49.660 35.992 1.00 49.16 608 LYS A CA 1
ATOM 9340 C C . LYS A 1 611 ? 100.263 49.196 36.500 1.00 53.59 608 LYS A C 1
ATOM 9341 O O . LYS A 1 611 ? 99.800 49.630 37.554 1.00 56.01 608 LYS A O 1
ATOM 9360 N N . LEU A 1 612 ? 99.632 48.307 35.742 1.00 53.11 609 LEU A N 1
ATOM 9361 C CA . LEU A 1 612 ? 98.293 47.838 36.068 1.00 55.65 609 LEU A CA 1
ATOM 9362 C C . LEU A 1 612 ? 98.282 47.081 37.393 1.00 56.79 609 LEU A C 1
ATOM 9363 O O . LEU A 1 612 ? 97.356 47.224 38.190 1.00 58.34 609 LEU A O 1
ATOM 9379 N N . ALA A 1 613 ? 99.318 46.285 37.630 1.00 56.22 610 ALA A N 1
ATOM 9380 C CA . ALA A 1 613 ? 99.401 45.484 38.845 1.00 58.81 610 ALA A CA 1
ATOM 9381 C C . ALA A 1 613 ? 99.408 46.353 40.104 1.00 63.97 610 ALA A C 1
ATOM 9382 O O . ALA A 1 613 ? 98.793 45.999 41.109 1.00 61.57 610 ALA A O 1
ATOM 9389 N N . THR A 1 614 ? 100.099 47.488 40.048 1.00 54.53 611 THR A N 1
ATOM 9390 C CA . THR A 1 614 ? 100.218 48.357 41.215 1.00 58.53 611 THR A CA 1
ATOM 9391 C C . THR A 1 614 ? 99.009 49.272 41.375 1.00 56.42 611 THR A C 1
ATOM 9392 O O . THR A 1 614 ? 98.726 49.743 42.476 1.00 66.74 611 THR A O 1
ATOM 9403 N N . GLU A 1 615 ? 98.299 49.523 40.281 1.00 55.28 612 GLU A N 1
ATOM 9404 C CA . GLU A 1 615 ? 97.152 50.425 40.315 1.00 63.66 612 GLU A CA 1
ATOM 9405 C C . GLU A 1 615 ? 95.825 49.675 40.433 1.00 66.11 612 GLU A C 1
ATOM 9406 O O . GLU A 1 615 ? 94.804 50.269 40.776 1.00 66.54 612 GLU A O 1
ATOM 9418 N N . SER A 1 616 ? 95.841 48.376 40.151 1.00 67.03 613 SER A N 1
ATOM 9419 C CA . SER A 1 616 ? 94.618 47.577 40.174 1.00 68.55 613 SER A CA 1
ATOM 9420 C C . SER A 1 616 ? 94.812 46.253 40.903 1.00 69.42 613 SER A C 1
ATOM 9421 O O . SER A 1 616 ? 95.638 45.430 40.509 1.00 68.72 613 SER A O 1
ATOM 9429 N N . GLU A 1 617 ? 94.037 46.051 41.963 1.00 69.71 614 GLU A N 1
ATOM 9430 C CA . GLU A 1 617 ? 94.081 44.801 42.708 1.00 71.67 614 GLU A CA 1
ATOM 9431 C C . GLU A 1 617 ? 93.507 43.668 41.862 1.00 71.85 614 GLU A C 1
ATOM 9432 O O . GLU A 1 617 ? 94.024 42.551 41.870 1.00 72.56 614 GLU A O 1
ATOM 9444 N N . ILE A 1 618 ? 92.435 43.966 41.135 1.00 73.19 615 ILE A N 1
ATOM 9445 C CA . ILE A 1 618 ? 91.826 42.996 40.234 1.00 75.52 615 ILE A CA 1
ATOM 9446 C C . ILE A 1 618 ? 92.866 42.467 39.255 1.00 73.68 615 ILE A C 1
ATOM 9447 O O . ILE A 1 618 ? 92.982 41.259 39.048 1.00 75.38 615 ILE A O 1
ATOM 9463 N N . ALA A 1 619 ? 93.622 43.382 38.658 1.00 70.45 616 ALA A N 1
ATOM 9464 C CA . ALA A 1 619 ? 94.644 43.017 37.688 1.00 68.70 616 ALA A CA 1
ATOM 9465 C C . ALA A 1 619 ? 95.778 42.245 38.352 1.00 68.05 616 ALA A C 1
ATOM 9466 O O . ALA A 1 619 ? 96.277 41.266 37.798 1.00 68.63 616 ALA A O 1
ATOM 9473 N N . ARG A 1 620 ? 96.181 42.684 39.539 1.00 67.07 617 ARG A N 1
ATOM 9474 C CA . ARG A 1 620 ? 97.308 42.070 40.230 1.00 66.43 617 ARG A CA 1
ATOM 9475 C C . ARG A 1 620 ? 97.052 40.590 40.498 1.00 71.26 617 ARG A C 1
ATOM 9476 O O . ARG A 1 620 ? 97.846 39.734 40.108 1.00 69.59 617 ARG A O 1
ATOM 9497 N N . LYS A 1 621 ? 95.943 40.292 41.167 1.00 74.61 618 LYS A N 1
ATOM 9498 C CA . LYS A 1 621 ? 95.608 38.913 41.500 1.00 82.89 618 LYS A CA 1
ATOM 9499 C C . LYS A 1 621 ? 95.548 38.040 40.251 1.00 83.25 618 LYS A C 1
ATOM 9500 O O . LYS A 1 621 ? 96.176 36.984 40.197 1.00 78.61 618 LYS A O 1
ATOM 9519 N N . ARG A 1 622 ? 94.798 38.485 39.248 1.00 81.95 619 ARG A N 1
ATOM 9520 C CA . ARG A 1 622 ? 94.648 37.722 38.014 1.00 78.45 619 ARG A CA 1
ATOM 9521 C C . ARG A 1 622 ? 96.005 37.375 37.411 1.00 81.04 619 ARG A C 1
ATOM 9522 O O . ARG A 1 622 ? 96.261 36.224 37.060 1.00 84.86 619 ARG A O 1
ATOM 9543 N N . LEU A 1 623 ? 96.873 38.376 37.303 1.00 72.86 620 LEU A N 1
ATOM 9544 C CA . LEU A 1 623 ? 98.183 38.197 36.686 1.00 70.90 620 LEU A CA 1
ATOM 9545 C C . LEU A 1 623 ? 99.067 37.220 37.459 1.00 74.28 620 LEU A C 1
ATOM 9546 O O . LEU A 1 623 ? 99.843 36.475 36.861 1.00 75.41 620 LEU A O 1
ATOM 9562 N N . ILE A 1 624 ? 98.952 37.225 38.783 1.00 76.57 621 ILE A N 1
ATOM 9563 C CA . ILE A 1 624 ? 99.819 36.398 39.619 1.00 77.37 621 ILE A CA 1
ATOM 9564 C C . ILE A 1 624 ? 99.291 34.973 39.787 1.00 77.16 621 ILE A C 1
ATOM 9565 O O . ILE A 1 624 ? 100.067 34.049 40.029 1.00 81.07 621 ILE A O 1
ATOM 9581 N N . MET A 1 625 ? 97.979 34.795 39.653 1.00 86.49 622 MET A N 1
ATOM 9582 C CA . MET A 1 625 ? 97.374 33.472 39.798 1.00 93.80 622 MET A CA 1
ATOM 9583 C C . MET A 1 625 ? 96.653 33.046 38.521 1.00 92.64 622 MET A C 1
ATOM 9584 O O . MET A 1 625 ? 95.444 32.822 38.521 1.00 93.53 622 MET A O 1
ATOM 9598 N N . ASP A 1 626 ? 97.409 32.931 37.434 1.00 86.51 623 ASP A N 1
ATOM 9599 C CA . ASP A 1 626 ? 96.860 32.479 36.162 1.00 94.66 623 ASP A CA 1
ATOM 9600 C C . ASP A 1 626 ? 97.802 31.465 35.522 1.00 99.35 623 ASP A C 1
ATOM 9601 O O . ASP A 1 626 ? 98.962 31.769 35.244 1.00 94.15 623 ASP A O 1
ATOM 9610 N N . GLU A 1 627 ? 97.292 30.260 35.289 1.00 104.73 624 GLU A N 1
ATOM 9611 C CA . GLU A 1 627 ? 98.108 29.167 34.774 1.00 105.93 624 GLU A CA 1
ATOM 9612 C C . GLU A 1 627 ? 98.393 29.333 33.284 1.00 102.63 624 GLU A C 1
ATOM 9613 O O . GLU A 1 627 ? 99.404 28.842 32.782 1.00 102.35 624 GLU A O 1
ATOM 9625 N N . ASP A 1 628 ? 97.499 30.023 32.582 1.00 95.70 625 ASP A N 1
ATOM 9626 C CA . ASP A 1 628 ? 97.675 30.275 31.156 1.00 93.76 625 ASP A CA 1
ATOM 9627 C C . ASP A 1 628 ? 98.764 31.314 30.907 1.00 87.45 625 ASP A C 1
ATOM 9628 O O . ASP A 1 628 ? 99.616 31.134 30.038 1.00 85.68 625 ASP A O 1
ATOM 9637 N N . PHE A 1 629 ? 98.728 32.403 31.669 1.00 88.61 626 PHE A N 1
ATOM 9638 C CA . PHE A 1 629 ? 99.734 33.452 31.546 1.00 87.62 626 PHE A CA 1
ATOM 9639 C C . PHE A 1 629 ? 101.071 32.965 32.091 1.00 85.92 626 PHE A C 1
ATOM 9640 O O . PHE A 1 629 ? 102.115 33.155 31.464 1.00 76.69 626 PHE A O 1
ATOM 9657 N N . ASN A 1 630 ? 101.029 32.335 33.262 1.00 86.86 627 ASN A N 1
ATOM 9658 C CA . ASN A 1 630 ? 102.233 31.839 33.918 1.00 89.46 627 ASN A CA 1
ATOM 9659 C C . ASN A 1 630 ? 103.275 32.949 34.030 1.00 78.64 627 ASN A C 1
ATOM 9660 O O . ASN A 1 630 ? 104.470 32.720 33.843 1.00 74.77 627 ASN A O 1
ATOM 9671 N N . LEU A 1 631 ? 102.799 34.149 34.348 1.00 73.13 628 LEU A N 1
ATOM 9672 C CA . LEU A 1 631 ? 103.620 35.357 34.341 1.00 69.34 628 LEU A CA 1
ATOM 9673 C C . LEU A 1 631 ? 104.903 35.241 35.156 1.00 68.25 628 LEU A C 1
ATOM 9674 O O . LEU A 1 631 ? 105.998 35.408 34.624 1.00 68.81 628 LEU A O 1
ATOM 9690 N N . VAL A 1 632 ? 104.770 34.972 36.449 1.00 71.67 629 VAL A N 1
ATOM 9691 C CA . VAL A 1 632 ? 105.930 34.970 37.333 1.00 72.57 629 VAL A CA 1
ATOM 9692 C C . VAL A 1 632 ? 106.959 33.941 36.886 1.00 70.34 629 VAL A C 1
ATOM 9693 O O . VAL A 1 632 ? 108.131 34.266 36.694 1.00 71.29 629 VAL A O 1
ATOM 9706 N N . ASP A 1 633 ? 106.516 32.702 36.711 1.00 78.04 630 ASP A N 1
ATOM 9707 C CA . ASP A 1 633 ? 107.422 31.615 36.372 1.00 85.54 630 ASP A CA 1
ATOM 9708 C C . ASP A 1 633 ? 108.193 31.889 35.085 1.00 77.61 630 ASP A C 1
ATOM 9709 O O . ASP A 1 633 ? 109.370 31.546 34.977 1.00 77.97 630 ASP A O 1
ATOM 9718 N N . THR A 1 634 ? 107.532 32.505 34.111 1.00 73.77 631 THR A N 1
ATOM 9719 C CA . THR A 1 634 ? 108.149 32.713 32.804 1.00 78.12 631 THR A CA 1
ATOM 9720 C C . THR A 1 634 ? 109.150 33.869 32.802 1.00 70.41 631 THR A C 1
ATOM 9721 O O . THR A 1 634 ? 110.246 33.738 32.260 1.00 69.35 631 THR A O 1
ATOM 9732 N N . ILE A 1 635 ? 108.788 34.996 33.408 1.00 65.56 632 ILE A N 1
ATOM 9733 C CA . ILE A 1 635 ? 109.680 36.152 33.414 1.00 63.39 632 ILE A CA 1
ATOM 9734 C C . ILE A 1 635 ? 110.922 35.870 34.254 1.00 62.26 632 ILE A C 1
ATOM 9735 O O . ILE A 1 635 ? 111.964 36.490 34.057 1.00 67.60 632 ILE A O 1
ATOM 9751 N N . LEU A 1 636 ? 110.811 34.932 35.187 1.00 64.41 633 LEU A N 1
ATOM 9752 C CA . LEU A 1 636 ? 111.967 34.507 35.965 1.00 64.87 633 LEU A CA 1
ATOM 9753 C C . LEU A 1 636 ? 112.922 33.710 35.083 1.00 70.52 633 LEU A C 1
ATOM 9754 O O . LEU A 1 636 ? 114.140 33.866 35.179 1.00 70.01 633 LEU A O 1
ATOM 9770 N N . LYS A 1 637 ? 112.365 32.859 34.225 1.00 72.59 634 LYS A N 1
ATOM 9771 C CA . LYS A 1 637 ? 113.163 32.151 33.231 1.00 73.89 634 LYS A CA 1
ATOM 9772 C C . LYS A 1 637 ? 113.921 33.160 32.384 1.00 70.57 634 LYS A C 1
ATOM 9773 O O . LYS A 1 637 ? 115.138 33.071 32.225 1.00 69.41 634 LYS A O 1
ATOM 9792 N N . LEU A 1 638 ? 113.185 34.125 31.846 1.00 65.74 635 LEU A N 1
ATOM 9793 C CA . LEU A 1 638 ? 113.761 35.129 30.968 1.00 63.51 635 LEU A CA 1
ATOM 9794 C C . LEU A 1 638 ? 114.996 35.769 31.598 1.00 61.68 635 LEU A C 1
ATOM 9795 O O . LEU A 1 638 ? 115.998 35.996 30.921 1.00 62.74 635 LEU A O 1
ATOM 9811 N N . SER A 1 639 ? 114.925 36.044 32.898 1.00 61.99 636 SER A N 1
ATOM 9812 C CA . SER A 1 639 ? 116.016 36.713 33.602 1.00 68.19 636 SER A CA 1
ATOM 9813 C C . SER A 1 639 ? 117.278 35.856 33.669 1.00 70.52 636 SER A C 1
ATOM 9814 O O . SER A 1 639 ? 118.387 36.382 33.756 1.00 70.72 636 SER A O 1
ATOM 9822 N N . VAL A 1 640 ? 117.108 34.538 33.635 1.00 69.49 637 VAL A N 1
ATOM 9823 C CA . VAL A 1 640 ? 118.237 33.619 33.719 1.00 66.16 637 VAL A CA 1
ATOM 9824 C C . VAL A 1 640 ? 119.091 33.682 32.458 1.00 71.13 637 VAL A C 1
ATOM 9825 O O . VAL A 1 640 ? 120.319 33.628 32.525 1.00 74.62 637 VAL A O 1
ATOM 9838 N N . GLY A 1 641 ? 118.434 33.794 31.310 1.00 67.67 638 GLY A N 1
ATOM 9839 C CA . GLY A 1 641 ? 119.132 33.839 30.039 1.00 70.62 638 GLY A CA 1
ATOM 9840 C C . GLY A 1 641 ? 119.954 35.103 29.883 1.00 67.80 638 GLY A C 1
ATOM 9841 O O . GLY A 1 641 ? 119.970 35.958 30.768 1.00 64.79 638 GLY A O 1
ATOM 9845 N N . VAL A 1 642 ? 120.643 35.221 28.753 1.00 66.04 639 VAL A N 1
ATOM 9846 C CA . VAL A 1 642 ? 121.454 36.399 28.480 1.00 72.63 639 VAL A CA 1
ATOM 9847 C C . VAL A 1 642 ? 120.608 37.470 27.801 1.00 67.37 639 VAL A C 1
ATOM 9848 O O . VAL A 1 642 ? 120.427 37.455 26.586 1.00 75.02 639 VAL A O 1
ATOM 9861 N N . ILE A 1 643 ? 120.091 38.396 28.601 1.00 65.07 640 ILE A N 1
ATOM 9862 C CA . ILE A 1 643 ? 119.270 39.485 28.091 1.00 57.12 640 ILE A CA 1
ATOM 9863 C C . ILE A 1 643 ? 119.856 40.817 28.530 1.00 56.22 640 ILE A C 1
ATOM 9864 O O . ILE A 1 643 ? 120.622 40.871 29.493 1.00 53.33 640 ILE A O 1
ATOM 9880 N N . PRO A 1 644 ? 119.503 41.900 27.820 1.00 57.63 641 PRO A N 1
ATOM 9881 C CA . PRO A 1 644 ? 119.965 43.240 28.198 1.00 59.43 641 PRO A CA 1
ATOM 9882 C C . PRO A 1 644 ? 119.557 43.609 29.623 1.00 54.66 641 PRO A C 1
ATOM 9883 O O . PRO A 1 644 ? 118.469 43.248 30.074 1.00 48.70 641 PRO A O 1
ATOM 9894 N N . HIS A 1 645 ? 120.434 44.323 30.321 1.00 51.60 642 HIS A N 1
ATOM 9895 C CA . HIS A 1 645 ? 120.198 44.680 31.713 1.00 51.31 642 HIS A CA 1
ATOM 9896 C C . HIS A 1 645 ? 118.879 45.422 31.900 1.00 52.29 642 HIS A C 1
ATOM 9897 O O . HIS A 1 645 ? 118.160 45.181 32.870 1.00 50.30 642 HIS A O 1
ATOM 9912 N N . ARG A 1 646 ? 118.561 46.321 30.975 1.00 44.36 643 ARG A N 1
ATOM 9913 C CA . ARG A 1 646 ? 117.342 47.113 31.089 1.00 43.80 643 ARG A CA 1
ATOM 9914 C C . ARG A 1 646 ? 116.101 46.232 31.002 1.00 48.68 643 ARG A C 1
ATOM 9915 O O . ARG A 1 646 ? 115.072 46.548 31.595 1.00 51.73 643 ARG A O 1
ATOM 9936 N N . LEU A 1 647 ? 116.200 45.128 30.266 1.00 47.76 644 LEU A N 1
ATOM 9937 C CA . LEU A 1 647 ? 115.086 44.192 30.146 1.00 47.11 644 LEU A CA 1
ATOM 9938 C C . LEU A 1 647 ? 114.918 43.391 31.434 1.00 53.34 644 LEU A C 1
ATOM 9939 O O . LEU A 1 647 ? 113.795 43.128 31.866 1.00 48.96 644 LEU A O 1
ATOM 9955 N N . ARG A 1 648 ? 116.033 43.002 32.046 1.00 48.15 645 ARG A N 1
ATOM 9956 C CA . ARG A 1 648 ? 115.979 42.275 33.309 1.00 54.70 645 ARG A CA 1
ATOM 9957 C C . ARG A 1 648 ? 115.460 43.187 34.416 1.00 55.84 645 ARG A C 1
ATOM 9958 O O . ARG A 1 648 ? 114.790 42.733 35.344 1.00 48.22 645 ARG A O 1
ATOM 9979 N N . ALA A 1 649 ? 115.772 44.474 34.313 1.00 45.68 646 ALA A N 1
ATOM 9980 C CA . ALA A 1 649 ? 115.296 45.451 35.282 1.00 47.85 646 ALA A CA 1
ATOM 9981 C C . ALA A 1 649 ? 113.776 45.524 35.238 1.00 46.32 646 ALA A C 1
ATOM 9982 O O . ALA A 1 649 ? 113.118 45.597 36.275 1.00 44.65 646 ALA A O 1
ATOM 9989 N N . CYS A 1 650 ? 113.224 45.499 34.030 1.00 45.77 647 CYS A N 1
ATOM 9990 C CA . CYS A 1 650 ? 111.779 45.526 33.852 1.00 45.21 647 CYS A CA 1
ATOM 9991 C C . CYS A 1 650 ? 111.130 44.318 34.516 1.00 47.03 647 CYS A C 1
ATOM 9992 O O . CYS A 1 650 ? 110.051 44.427 35.098 1.00 51.69 647 CYS A O 1
ATOM 10000 N N . ILE A 1 651 ? 111.791 43.168 34.423 1.00 49.71 648 ILE A N 1
ATOM 10001 C CA . ILE A 1 651 ? 111.293 41.942 35.041 1.00 54.41 648 ILE A CA 1
ATOM 10002 C C . ILE A 1 651 ? 111.173 42.118 36.547 1.00 50.44 648 ILE A C 1
ATOM 10003 O O . ILE A 1 651 ? 110.126 41.843 37.132 1.00 51.39 648 ILE A O 1
ATOM 10019 N N . PHE A 1 652 ? 112.254 42.579 37.166 1.00 49.75 649 PHE A N 1
ATOM 10020 C CA . PHE A 1 652 ? 112.299 42.756 38.611 1.00 49.23 649 PHE A CA 1
ATOM 10021 C C . PHE A 1 652 ? 111.224 43.728 39.091 1.00 55.56 649 PHE A C 1
ATOM 10022 O O . PHE A 1 652 ? 110.615 43.520 40.142 1.00 53.48 649 PHE A O 1
ATOM 10039 N N . TYR A 1 653 ? 110.986 44.782 38.316 1.00 46.83 650 TYR A N 1
ATOM 10040 C CA . TYR A 1 653 ? 109.984 45.779 38.678 1.00 46.17 650 TYR A CA 1
ATOM 10041 C C . TYR A 1 653 ? 108.567 45.228 38.561 1.00 54.67 650 TYR A C 1
ATOM 10042 O O . TYR A 1 653 ? 107.665 45.670 39.271 1.00 59.82 650 TYR A O 1
ATOM 10060 N N . VAL A 1 654 ? 108.369 44.267 37.665 1.00 48.95 651 VAL A N 1
ATOM 10061 C CA . VAL A 1 654 ? 107.082 43.593 37.562 1.00 52.96 651 VAL A CA 1
ATOM 10062 C C . VAL A 1 654 ? 106.875 42.708 38.786 1.00 55.41 651 VAL A C 1
ATOM 10063 O O . VAL A 1 654 ? 105.803 42.705 39.387 1.00 56.68 651 VAL A O 1
ATOM 10076 N N . LEU A 1 655 ? 107.909 41.958 39.152 1.00 53.16 652 LEU A N 1
ATOM 10077 C CA . LEU A 1 655 ? 107.849 41.110 40.334 1.00 58.87 652 LEU A CA 1
ATOM 10078 C C . LEU A 1 655 ? 107.538 41.948 41.570 1.00 60.34 652 LEU A C 1
ATOM 10079 O O . LEU A 1 655 ? 106.797 41.518 42.450 1.00 66.77 652 LEU A O 1
ATOM 10095 N N . LYS A 1 656 ? 108.103 43.150 41.629 1.00 56.86 653 LYS A N 1
ATOM 10096 C CA . LYS A 1 656 ? 107.804 44.072 42.716 1.00 54.26 653 LYS A CA 1
ATOM 10097 C C . LYS A 1 656 ? 106.360 44.551 42.630 1.00 55.44 653 LYS A C 1
ATOM 10098 O O . LYS A 1 656 ? 105.672 44.664 43.643 1.00 57.81 653 LYS A O 1
ATOM 10117 N N . ALA A 1 657 ? 105.904 44.831 41.413 1.00 58.44 654 ALA A N 1
ATOM 10118 C CA . ALA A 1 657 ? 104.544 45.308 41.195 1.00 56.37 654 ALA A CA 1
ATOM 10119 C C . ALA A 1 657 ? 103.521 44.286 41.682 1.00 60.11 654 ALA A C 1
ATOM 10120 O O . ALA A 1 657 ? 102.458 44.649 42.184 1.00 60.68 654 ALA A O 1
ATOM 10127 N N . LEU A 1 658 ? 103.848 43.006 41.532 1.00 60.92 655 LEU A N 1
ATOM 10128 C CA . LEU A 1 658 ? 102.960 41.935 41.970 1.00 62.03 655 LEU A CA 1
ATOM 10129 C C . LEU A 1 658 ? 103.003 41.764 43.485 1.00 62.00 655 LEU A C 1
ATOM 10130 O O . LEU A 1 658 ? 102.262 40.955 44.042 1.00 66.46 655 LEU A O 1
ATOM 10146 N N . MET A 1 659 ? 103.875 42.523 44.145 1.00 64.69 656 MET A N 1
ATOM 10147 C CA . MET A 1 659 ? 104.059 42.403 45.587 1.00 61.64 656 MET A CA 1
ATOM 10148 C C . MET A 1 659 ? 103.820 43.721 46.321 1.00 63.79 656 MET A C 1
ATOM 10149 O O . MET A 1 659 ? 103.982 43.792 47.539 1.00 73.06 656 MET A O 1
ATOM 10163 N N . ILE A 1 660 ? 103.437 44.765 45.591 1.00 62.98 657 ILE A N 1
ATOM 10164 C CA . ILE A 1 660 ? 103.160 46.052 46.218 1.00 64.85 657 ILE A CA 1
ATOM 10165 C C . ILE A 1 660 ? 102.053 45.873 47.257 1.00 61.33 657 ILE A C 1
ATOM 10166 O O . ILE A 1 660 ? 102.102 46.455 48.341 1.00 59.05 657 ILE A O 1
ATOM 10182 N N . ARG A 1 661 ? 101.057 45.063 46.909 1.00 67.70 658 ARG A N 1
ATOM 10183 C CA . ARG A 1 661 ? 100.096 44.544 47.876 1.00 64.81 658 ARG A CA 1
ATOM 10184 C C . ARG A 1 661 ? 100.235 43.033 47.845 1.00 69.43 658 ARG A C 1
ATOM 10185 O O . ARG A 1 661 ? 100.631 42.468 46.825 1.00 69.05 658 ARG A O 1
ATOM 10206 N N . LYS A 1 662 ? 99.905 42.367 48.944 1.00 70.87 659 LYS A N 1
ATOM 10207 C CA . LYS A 1 662 ? 100.144 40.934 49.023 1.00 76.98 659 LYS A CA 1
ATOM 10208 C C . LYS A 1 662 ? 99.520 40.281 50.244 1.00 82.00 659 LYS A C 1
ATOM 10209 O O . LYS A 1 662 ? 99.126 40.949 51.199 1.00 84.42 659 LYS A O 1
ATOM 10228 N N . THR A 1 663 ? 99.439 38.957 50.190 1.00 82.14 660 THR A N 1
ATOM 10229 C CA . THR A 1 663 ? 99.022 38.152 51.324 1.00 85.69 660 THR A CA 1
ATOM 10230 C C . THR A 1 663 ? 100.185 37.241 51.688 1.00 85.47 660 THR A C 1
ATOM 10231 O O . THR A 1 663 ? 101.219 37.253 51.018 1.00 82.37 660 THR A O 1
ATOM 10242 N N . HIS A 1 664 ? 100.025 36.453 52.744 1.00 89.88 661 HIS A N 1
ATOM 10243 C CA . HIS A 1 664 ? 101.096 35.568 53.183 1.00 95.07 661 HIS A CA 1
ATOM 10244 C C . HIS A 1 664 ? 101.298 34.409 52.213 1.00 100.69 661 HIS A C 1
ATOM 10245 O O . HIS A 1 664 ? 102.428 34.001 51.953 1.00 101.67 661 HIS A O 1
ATOM 10260 N N . GLU A 1 665 ? 100.201 33.884 51.678 1.00 106.86 662 GLU A N 1
ATOM 10261 C CA . GLU A 1 665 ? 100.273 32.784 50.726 1.00 107.62 662 GLU A CA 1
ATOM 10262 C C . GLU A 1 665 ? 101.018 33.219 49.468 1.00 105.24 662 GLU A C 1
ATOM 10263 O O . GLU A 1 665 ? 101.920 32.526 48.997 1.00 103.81 662 GLU A O 1
ATOM 10275 N N . GLU A 1 666 ? 100.635 34.373 48.931 1.00 92.07 663 GLU A N 1
ATOM 10276 C CA . GLU A 1 666 ? 101.281 34.922 47.745 1.00 88.13 663 GLU A CA 1
ATOM 10277 C C . GLU A 1 666 ? 102.739 35.265 48.025 1.00 81.85 663 GLU A C 1
ATOM 10278 O O . GLU A 1 666 ? 103.617 34.998 47.206 1.00 77.74 663 GLU A O 1
ATOM 10290 N N . LEU A 1 667 ? 102.988 35.866 49.183 1.00 81.07 664 LEU A N 1
ATOM 10291 C CA . LEU A 1 667 ? 104.339 36.251 49.568 1.00 77.33 664 LEU A CA 1
ATOM 10292 C C . LEU A 1 667 ? 105.242 35.027 49.665 1.00 81.26 664 LEU A C 1
ATOM 10293 O O . LEU A 1 667 ? 106.319 34.990 49.068 1.00 75.03 664 LEU A O 1
ATOM 10309 N N . ASP A 1 668 ? 104.798 34.025 50.416 1.00 82.67 665 ASP A N 1
ATOM 10310 C CA . ASP A 1 668 ? 105.544 32.781 50.540 1.00 87.85 665 ASP A CA 1
ATOM 10311 C C . ASP A 1 668 ? 105.757 32.170 49.161 1.00 87.34 665 ASP A C 1
ATOM 10312 O O . ASP A 1 668 ? 106.840 31.673 48.851 1.00 87.43 665 ASP A O 1
ATOM 10321 N N . ALA A 1 669 ? 104.717 32.215 48.336 1.00 85.43 666 ALA A N 1
ATOM 10322 C CA . ALA A 1 669 ? 104.790 31.682 46.982 1.00 87.21 666 ALA A CA 1
ATOM 10323 C C . ALA A 1 669 ? 105.849 32.419 46.171 1.00 85.68 666 ALA A C 1
ATOM 10324 O O . ALA A 1 669 ? 106.582 31.809 45.395 1.00 87.66 666 ALA A O 1
ATOM 10331 N N . MET A 1 670 ? 105.928 33.733 46.357 1.00 78.76 667 MET A N 1
ATOM 10332 C CA . MET A 1 670 ? 106.888 34.544 45.621 1.00 79.70 667 MET A CA 1
ATOM 10333 C C . MET A 1 670 ? 108.312 34.227 46.062 1.00 82.78 667 MET A C 1
ATOM 10334 O O . MET A 1 670 ? 109.213 34.110 45.233 1.00 79.32 667 MET A O 1
ATOM 10348 N N . TRP A 1 671 ? 108.515 34.092 47.368 1.00 83.06 668 TRP A N 1
ATOM 10349 C CA . TRP A 1 671 ? 109.827 33.732 47.890 1.00 83.23 668 TRP A CA 1
ATOM 10350 C C . TRP A 1 671 ? 110.234 32.350 47.391 1.00 85.63 668 TRP A C 1
ATOM 10351 O O . TRP A 1 671 ? 111.402 32.111 47.086 1.00 87.04 668 TRP A O 1
ATOM 10372 N N . ARG A 1 672 ? 109.264 31.445 47.304 1.00 90.32 669 ARG A N 1
ATOM 10373 C CA . ARG A 1 672 ? 109.520 30.111 46.781 1.00 98.74 669 ARG A CA 1
ATOM 10374 C C . ARG A 1 672 ? 109.917 30.200 45.310 1.00 96.65 669 ARG A C 1
ATOM 10375 O O . ARG A 1 672 ? 110.860 29.541 44.872 1.00 95.02 669 ARG A O 1
ATOM 10396 N N . TRP A 1 673 ? 109.196 31.024 44.554 1.00 95.08 670 TRP A N 1
ATOM 10397 C CA . TRP A 1 673 ? 109.515 31.253 43.148 1.00 90.86 670 TRP A CA 1
ATOM 10398 C C . TRP A 1 673 ? 110.941 31.771 42.993 1.00 86.01 670 TRP A C 1
ATOM 10399 O O . TRP A 1 673 ? 111.750 31.187 42.274 1.00 83.01 670 TRP A O 1
ATOM 10420 N N . VAL A 1 674 ? 111.239 32.874 43.671 1.00 81.83 671 VAL A N 1
ATOM 10421 C CA . VAL A 1 674 ? 112.544 33.516 43.561 1.00 82.06 671 VAL A CA 1
ATOM 10422 C C . VAL A 1 674 ? 113.667 32.553 43.927 1.00 81.68 671 VAL A C 1
ATOM 10423 O O . VAL A 1 674 ? 114.636 32.406 43.184 1.00 82.28 671 VAL A O 1
ATOM 10436 N N . GLU A 1 675 ? 113.533 31.899 45.075 1.00 76.06 672 GLU A N 1
ATOM 10437 C CA . GLU A 1 675 ? 114.534 30.943 45.526 1.00 85.92 672 GLU A CA 1
ATOM 10438 C C . GLU A 1 675 ? 114.762 29.868 44.471 1.00 91.92 672 GLU A C 1
ATOM 10439 O O . GLU A 1 675 ? 115.898 29.473 44.208 1.00 92.42 672 GLU A O 1
ATOM 10451 N N . ALA A 1 676 ? 113.672 29.398 43.873 1.00 92.96 673 ALA A N 1
ATOM 10452 C CA . ALA A 1 676 ? 113.734 28.311 42.904 1.00 91.31 673 ALA A CA 1
ATOM 10453 C C . ALA A 1 676 ? 114.723 28.606 41.782 1.00 93.82 673 ALA A C 1
ATOM 10454 O O . ALA A 1 676 ? 115.527 27.749 41.419 1.00 97.46 673 ALA A O 1
ATOM 10461 N N . TRP A 1 677 ? 114.666 29.818 41.238 1.00 87.17 674 TRP A N 1
ATOM 10462 C CA . TRP A 1 677 ? 115.491 30.173 40.087 1.00 89.81 674 TRP A CA 1
ATOM 10463 C C . TRP A 1 677 ? 116.868 30.692 40.496 1.00 87.98 674 TRP A C 1
ATOM 10464 O O . TRP A 1 677 ? 117.843 30.523 39.764 1.00 92.23 674 TRP A O 1
ATOM 10485 N N . MET A 1 678 ? 116.948 31.315 41.667 1.00 88.37 675 MET A N 1
ATOM 10486 C CA . MET A 1 678 ? 118.232 31.732 42.218 1.00 88.13 675 MET A CA 1
ATOM 10487 C C . MET A 1 678 ? 119.133 30.514 42.393 1.00 91.73 675 MET A C 1
ATOM 10488 O O . MET A 1 678 ? 120.348 30.595 42.211 1.00 92.61 675 MET A O 1
ATOM 10502 N N . THR A 1 679 ? 118.520 29.385 42.740 1.00 89.44 676 THR A N 1
ATOM 10503 C CA . THR A 1 679 ? 119.255 28.165 43.061 1.00 93.20 676 THR A CA 1
ATOM 10504 C C . THR A 1 679 ? 119.265 27.173 41.902 1.00 99.85 676 THR A C 1
ATOM 10505 O O . THR A 1 679 ? 120.256 26.477 41.681 1.00 100.16 676 THR A O 1
ATOM 10516 N N . ASN A 1 680 ? 118.158 27.108 41.171 1.00 101.12 677 ASN A N 1
ATOM 10517 C CA . ASN A 1 680 ? 118.017 26.158 40.074 1.00 103.34 677 ASN A CA 1
ATOM 10518 C C . ASN A 1 680 ? 117.573 26.846 38.788 1.00 101.26 677 ASN A C 1
ATOM 10519 O O . ASN A 1 680 ? 116.417 26.728 38.382 1.00 101.95 677 ASN A O 1
ATOM 10530 N N . PRO A 1 681 ? 118.497 27.574 38.144 1.00 100.54 678 PRO A N 1
ATOM 10531 C CA . PRO A 1 681 ? 118.213 28.286 36.894 1.00 97.31 678 PRO A CA 1
ATOM 10532 C C . PRO A 1 681 ? 118.374 27.414 35.647 1.00 99.54 678 PRO A C 1
ATOM 10533 O O . PRO A 1 681 ? 118.608 27.946 34.562 1.00 98.08 678 PRO A O 1
ATOM 10544 N N . PHE A 1 682 ? 118.250 26.099 35.801 1.00 107.33 679 PHE A N 1
ATOM 10545 C CA . PHE A 1 682 ? 118.336 25.184 34.667 1.00 109.75 679 PHE A CA 1
ATOM 10546 C C . PHE A 1 682 ? 119.625 25.407 33.883 1.00 108.40 679 PHE A C 1
ATOM 10547 O O . PHE A 1 682 ? 119.897 24.708 32.907 1.00 114.96 679 PHE A O 1
ATOM 10564 N N . PRO A 1 702 ? 127.187 24.399 38.965 1.00 118.87 699 PRO A N 1
ATOM 10565 C CA . PRO A 1 702 ? 126.225 23.302 39.106 1.00 123.29 699 PRO A CA 1
ATOM 10566 C C . PRO A 1 702 ? 125.558 23.294 40.478 1.00 124.40 699 PRO A C 1
ATOM 10567 O O . PRO A 1 702 ? 124.333 23.200 40.560 1.00 121.72 699 PRO A O 1
ATOM 10578 N N . GLY A 1 703 ? 126.356 23.394 41.537 1.00 134.37 700 GLY A N 1
ATOM 10579 C CA . GLY A 1 703 ? 125.825 23.424 42.886 1.00 134.28 700 GLY A CA 1
ATOM 10580 C C . GLY A 1 703 ? 124.822 24.550 43.019 1.00 128.41 700 GLY A C 1
ATOM 10581 O O . GLY A 1 703 ? 125.090 25.669 42.582 1.00 130.88 700 GLY A O 1
ATOM 10585 N N . PRO A 1 704 ? 123.662 24.267 43.627 1.00 115.74 701 PRO A N 1
ATOM 10586 C CA . PRO A 1 704 ? 122.592 25.268 43.665 1.00 110.97 701 PRO A CA 1
ATOM 10587 C C . PRO A 1 704 ? 123.009 26.529 44.405 1.00 108.30 701 PRO A C 1
ATOM 10588 O O . PRO A 1 704 ? 122.567 27.623 44.053 1.00 103.71 701 PRO A O 1
ATOM 10599 N N . GLN A 1 705 ? 123.851 26.380 45.421 1.00 113.83 702 GLN A N 1
ATOM 10600 C CA . GLN A 1 705 ? 124.326 27.536 46.162 1.00 111.65 702 GLN A CA 1
ATOM 10601 C C . GLN A 1 705 ? 125.404 28.258 45.360 1.00 112.31 702 GLN A C 1
ATOM 10602 O O . GLN A 1 705 ? 125.554 29.474 45.469 1.00 113.08 702 GLN A O 1
ATOM 10616 N N . GLU A 1 706 ? 126.146 27.511 44.548 1.00 110.93 703 GLU A N 1
ATOM 10617 C CA . GLU A 1 706 ? 127.107 28.120 43.638 1.00 110.90 703 GLU A CA 1
ATOM 10618 C C . GLU A 1 706 ? 126.342 28.854 42.544 1.00 107.88 703 GLU A C 1
ATOM 10619 O O . GLU A 1 706 ? 126.765 29.910 42.073 1.00 100.73 703 GLU A O 1
ATOM 10631 N N . CYS A 1 707 ? 125.211 28.282 42.142 1.00 106.40 704 CYS A N 1
ATOM 10632 C CA . CYS A 1 707 ? 124.333 28.921 41.173 1.00 100.28 704 CYS A CA 1
ATOM 10633 C C . CYS A 1 707 ? 123.792 30.221 41.747 1.00 99.11 704 CYS A C 1
ATOM 10634 O O . CYS A 1 707 ? 123.598 31.195 41.024 1.00 102.39 704 CYS A O 1
ATOM 10642 N N . MET A 1 708 ? 123.554 30.230 43.054 1.00 97.75 705 MET A N 1
ATOM 10643 C CA . MET A 1 708 ? 123.057 31.422 43.725 1.00 91.39 705 MET A CA 1
ATOM 10644 C C . MET A 1 708 ? 124.118 32.512 43.706 1.00 89.02 705 MET A C 1
ATOM 10645 O O . MET A 1 708 ? 123.821 33.677 43.444 1.00 87.32 705 MET A O 1
ATOM 10659 N N . GLU A 1 709 ? 125.359 32.131 43.990 1.00 92.06 706 GLU A N 1
ATOM 10660 C CA . GLU A 1 709 ? 126.472 33.062 43.899 1.00 93.98 706 GLU A CA 1
ATOM 10661 C C . GLU A 1 709 ? 126.492 33.667 42.504 1.00 95.03 706 GLU A C 1
ATOM 10662 O O . GLU A 1 709 ? 126.678 34.871 42.336 1.00 95.20 706 GLU A O 1
ATOM 10674 N N . MET A 1 710 ? 126.289 32.813 41.506 1.00 100.50 707 MET A N 1
ATOM 10675 C CA . MET A 1 710 ? 126.316 33.227 40.110 1.00 96.97 707 MET A CA 1
ATOM 10676 C C . MET A 1 710 ? 125.283 34.313 39.840 1.00 89.14 707 MET A C 1
ATOM 10677 O O . MET A 1 710 ? 125.577 35.318 39.193 1.00 84.38 707 MET A O 1
ATOM 10691 N N . MET A 1 711 ? 124.070 34.100 40.337 1.00 82.61 708 MET A N 1
ATOM 10692 C CA . MET A 1 711 ? 122.957 34.995 40.051 1.00 78.50 708 MET A CA 1
ATOM 10693 C C . MET A 1 711 ? 123.093 36.334 40.772 1.00 76.59 708 MET A C 1
ATOM 10694 O O . MET A 1 711 ? 122.755 37.380 40.218 1.00 70.90 708 MET A O 1
ATOM 10708 N N . PHE A 1 712 ? 123.582 36.298 42.007 1.00 73.67 709 PHE A N 1
ATOM 10709 C CA . PHE A 1 712 ? 123.805 37.519 42.773 1.00 71.35 709 PHE A CA 1
ATOM 10710 C C . PHE A 1 712 ? 124.862 38.388 42.102 1.00 70.28 709 PHE A C 1
ATOM 10711 O O . PHE A 1 712 ? 124.709 39.606 42.008 1.00 69.63 709 PHE A O 1
ATOM 10728 N N . ARG A 1 713 ? 125.936 37.758 41.638 1.00 71.65 710 ARG A N 1
ATOM 10729 C CA . ARG A 1 713 ? 127.023 38.488 40.998 1.00 75.99 710 ARG A CA 1
ATOM 10730 C C . ARG A 1 713 ? 126.533 39.176 39.728 1.00 67.62 710 ARG A C 1
ATOM 10731 O O . ARG A 1 713 ? 126.999 40.260 39.381 1.00 65.15 710 ARG A O 1
ATOM 10752 N N . GLU A 1 714 ? 125.587 38.546 39.040 1.00 65.40 711 GLU A N 1
ATOM 10753 C CA . GLU A 1 714 ? 125.040 39.108 37.811 1.00 61.67 711 GLU A CA 1
ATOM 10754 C C . GLU A 1 714 ? 124.052 40.230 38.110 1.00 63.39 711 GLU A C 1
ATOM 10755 O O . GLU A 1 714 ? 124.137 41.311 37.531 1.00 63.86 711 GLU A O 1
ATOM 10767 N N . PHE A 1 715 ? 123.116 39.966 39.017 1.00 64.46 712 PHE A N 1
ATOM 10768 C CA . PHE A 1 715 ? 122.065 40.925 39.342 1.00 61.99 712 PHE A CA 1
ATOM 10769 C C . PHE A 1 715 ? 122.617 42.219 39.934 1.00 66.28 712 PHE A C 1
ATOM 10770 O O . PHE A 1 715 ? 121.969 43.263 39.865 1.00 62.82 712 PHE A O 1
ATOM 10787 N N . GLY A 1 716 ? 123.809 42.147 40.518 1.00 65.22 713 GLY A N 1
ATOM 10788 C CA . GLY A 1 716 ? 124.444 43.318 41.094 1.00 62.04 713 GLY A CA 1
ATOM 10789 C C . GLY A 1 716 ? 125.330 44.058 40.107 1.00 59.63 713 GLY A C 1
ATOM 10790 O O . GLY A 1 716 ? 126.081 44.954 40.491 1.00 51.60 713 GLY A O 1
ATOM 10794 N N . THR A 1 717 ? 125.240 43.686 38.833 1.00 61.28 714 THR A N 1
ATOM 10795 C CA . THR A 1 717 ? 126.073 44.283 37.794 1.00 59.65 714 THR A CA 1
ATOM 10796 C C . THR A 1 717 ? 125.335 45.409 37.076 1.00 57.00 714 THR A C 1
ATOM 10797 O O . THR A 1 717 ? 124.312 45.185 36.426 1.00 47.36 714 THR A O 1
ATOM 10808 N N . GLY A 1 718 ? 125.864 46.622 37.197 1.00 53.95 715 GLY A N 1
ATOM 10809 C CA . GLY A 1 718 ? 125.259 47.781 36.570 1.00 50.13 715 GLY A CA 1
ATOM 10810 C C . GLY A 1 718 ? 124.183 48.394 37.442 1.00 51.99 715 GLY A C 1
ATOM 10811 O O . GLY A 1 718 ? 123.627 47.732 38.321 1.00 48.47 715 GLY A O 1
ATOM 10815 N N . PHE A 1 719 ? 123.883 49.664 37.196 1.00 51.41 716 PHE A N 1
ATOM 10816 C CA . PHE A 1 719 ? 122.888 50.376 37.984 1.00 45.71 716 PHE A CA 1
ATOM 10817 C C . PHE A 1 719 ? 121.489 49.794 37.817 1.00 41.30 716 PHE A C 1
ATOM 10818 O O . PHE A 1 719 ? 120.902 49.286 38.769 1.00 48.10 716 PHE A O 1
ATOM 10835 N N . GLU A 1 720 ? 120.967 49.869 36.598 1.00 46.23 717 GLU A N 1
ATOM 10836 C CA . GLU A 1 720 ? 119.562 49.576 36.331 1.00 44.71 717 GLU A CA 1
ATOM 10837 C C . GLU A 1 720 ? 119.039 48.300 36.989 1.00 45.13 717 GLU A C 1
ATOM 10838 O O . GLU A 1 720 ? 118.028 48.332 37.689 1.00 54.95 717 GLU A O 1
ATOM 10850 N N . GLN A 1 721 ? 119.714 47.179 36.764 1.00 49.78 718 GLN A N 1
ATOM 10851 C CA . GLN A 1 721 ? 119.198 45.898 37.237 1.00 53.67 718 GLN A CA 1
ATOM 10852 C C . GLN A 1 721 ? 119.475 45.666 38.723 1.00 51.41 718 GLN A C 1
ATOM 10853 O O . GLN A 1 721 ? 118.672 45.038 39.413 1.00 49.45 718 GLN A O 1
ATOM 10867 N N . SER A 1 722 ? 120.603 46.167 39.220 1.00 44.62 719 SER A N 1
ATOM 10868 C CA . SER A 1 722 ? 120.908 46.042 40.644 1.00 54.44 719 SER A CA 1
ATOM 10869 C C . SER A 1 722 ? 119.925 46.871 41.470 1.00 49.16 719 SER A C 1
ATOM 10870 O O . SER A 1 722 ? 119.464 46.438 42.527 1.00 45.17 719 SER A O 1
ATOM 10878 N N . ASN A 1 723 ? 119.578 48.047 40.963 1.00 42.83 720 ASN A N 1
ATOM 10879 C CA . ASN A 1 723 ? 118.644 48.925 41.647 1.00 44.26 720 ASN A CA 1
ATOM 10880 C C . ASN A 1 723 ? 117.280 48.261 41.718 1.00 45.93 720 ASN A C 1
ATOM 10881 O O . ASN A 1 723 ? 116.640 48.235 42.767 1.00 43.10 720 ASN A O 1
ATOM 10892 N N . ALA A 1 724 ? 116.851 47.710 40.587 1.00 46.33 721 ALA A N 1
ATOM 10893 C CA . ALA A 1 724 ? 115.547 47.071 40.487 1.00 45.68 721 ALA A CA 1
ATOM 10894 C C . ALA A 1 724 ? 115.442 45.869 41.420 1.00 48.02 721 ALA A C 1
ATOM 10895 O O . ALA A 1 724 ? 114.438 45.691 42.109 1.00 48.88 721 ALA A O 1
ATOM 10902 N N . PHE A 1 725 ? 116.482 45.043 41.443 1.00 48.32 722 PHE A N 1
ATOM 10903 C CA . PHE A 1 725 ? 116.471 43.835 42.254 1.00 53.50 722 PHE A CA 1
ATOM 10904 C C . PHE A 1 725 ? 116.437 44.190 43.740 1.00 56.54 722 PHE A C 1
ATOM 10905 O O . PHE A 1 725 ? 115.750 43.538 44.526 1.00 51.62 722 PHE A O 1
ATOM 10922 N N . ILE A 1 726 ? 117.169 45.231 44.122 1.00 54.34 723 ILE A N 1
ATOM 10923 C CA . ILE A 1 726 ? 117.168 45.687 45.508 1.00 49.90 723 ILE A CA 1
ATOM 10924 C C . ILE A 1 726 ? 115.803 46.263 45.877 1.00 50.55 723 ILE A C 1
ATOM 10925 O O . ILE A 1 726 ? 115.331 46.087 47.000 1.00 56.82 723 ILE A O 1
ATOM 10941 N N . GLN A 1 727 ? 115.172 46.945 44.927 1.00 46.74 724 GLN A N 1
ATOM 10942 C CA . GLN A 1 727 ? 113.819 47.454 45.124 1.00 45.88 724 GLN A CA 1
ATOM 10943 C C . GLN A 1 727 ? 112.852 46.297 45.355 1.00 54.12 724 GLN A C 1
ATOM 10944 O O . GLN A 1 727 ? 111.943 46.389 46.182 1.00 48.44 724 GLN A O 1
ATOM 10958 N N . LEU A 1 728 ? 113.055 45.209 44.618 1.00 54.09 725 LEU A N 1
ATOM 10959 C CA . LEU A 1 728 ? 112.204 44.029 44.738 1.00 56.86 725 LEU A CA 1
ATOM 10960 C C . LEU A 1 728 ? 112.337 43.406 46.121 1.00 57.74 725 LEU A C 1
ATOM 10961 O O . LEU A 1 728 ? 111.341 43.185 46.810 1.00 59.65 725 LEU A O 1
ATOM 10977 N N . LEU A 1 729 ? 113.573 43.126 46.520 1.00 61.14 726 LEU A N 1
ATOM 10978 C CA . LEU A 1 729 ? 113.842 42.498 47.808 1.00 55.36 726 LEU A CA 1
ATOM 10979 C C . LEU A 1 729 ? 113.274 43.331 48.953 1.00 55.75 726 LEU A C 1
ATOM 10980 O O . LEU A 1 729 ? 112.780 42.787 49.939 1.00 63.91 726 LEU A O 1
ATOM 10996 N N . THR A 1 730 ? 113.339 44.651 48.819 1.00 53.50 727 THR A N 1
ATOM 10997 C CA . THR A 1 730 ? 112.795 45.541 49.835 1.00 55.00 727 THR A CA 1
ATOM 10998 C C . THR A 1 730 ? 111.296 45.297 49.992 1.00 56.92 727 THR A C 1
ATOM 10999 O O . THR A 1 730 ? 110.793 45.167 51.107 1.00 56.73 727 THR A O 1
ATOM 11010 N N . THR A 1 731 ? 110.589 45.228 48.869 1.00 54.44 728 THR A N 1
ATOM 11011 C CA . THR A 1 731 ? 109.143 45.034 48.885 1.00 54.23 728 THR A CA 1
ATOM 11012 C C . THR A 1 731 ? 108.768 43.677 49.471 1.00 64.24 728 THR A C 1
ATOM 11013 O O . THR A 1 731 ? 107.748 43.545 50.148 1.00 75.26 728 THR A O 1
ATOM 11024 N N . LEU A 1 732 ? 109.594 42.669 49.210 1.00 57.63 729 LEU A N 1
ATOM 11025 C CA . LEU A 1 732 ? 109.330 41.323 49.706 1.00 66.79 729 LEU A CA 1
ATOM 11026 C C . LEU A 1 732 ? 109.468 41.242 51.225 1.00 63.44 729 LEU A C 1
ATOM 11027 O O . LEU A 1 732 ? 109.014 40.278 51.844 1.00 65.09 729 LEU A O 1
ATOM 11043 N N . LEU A 1 733 ? 110.095 42.253 51.822 1.00 62.84 730 LEU A N 1
ATOM 11044 C CA . LEU A 1 733 ? 110.311 42.273 53.264 1.00 62.55 730 LEU A CA 1
ATOM 11045 C C . LEU A 1 733 ? 109.318 43.179 53.985 1.00 62.84 730 LEU A C 1
ATOM 11046 O O . LEU A 1 733 ? 109.289 43.219 55.214 1.00 71.27 730 LEU A O 1
ATOM 11062 N N . VAL A 1 734 ? 108.509 43.908 53.224 1.00 61.37 731 VAL A N 1
ATOM 11063 C CA . VAL A 1 734 ? 107.433 44.700 53.805 1.00 61.98 731 VAL A CA 1
ATOM 11064 C C . VAL A 1 734 ? 106.242 43.786 54.067 1.00 64.77 731 VAL A C 1
ATOM 11065 O O . VAL A 1 734 ? 105.638 43.277 53.129 1.00 64.84 731 VAL A O 1
ATOM 11078 N N . PRO A 1 735 ? 105.900 43.569 55.346 1.00 70.69 732 PRO A N 1
ATOM 11079 C CA . PRO A 1 735 ? 104.837 42.616 55.687 1.00 77.21 732 PRO A CA 1
ATOM 11080 C C . PRO A 1 735 ? 103.530 42.884 54.940 1.00 70.46 732 PRO A C 1
ATOM 11081 O O . PRO A 1 735 ? 103.245 44.035 54.612 1.00 68.62 732 PRO A O 1
ATOM 11092 N N . PRO A 1 736 ? 102.744 41.828 54.672 1.00 73.20 733 PRO A N 1
ATOM 11093 C CA . PRO A 1 736 ? 101.410 41.986 54.080 1.00 73.48 733 PRO A CA 1
ATOM 11094 C C . PRO A 1 736 ? 100.554 42.946 54.895 1.00 74.41 733 PRO A C 1
ATOM 11095 O O . PRO A 1 736 ? 99.705 43.651 54.347 1.00 73.82 733 PRO A O 1
ATOM 11106 N N . GLU A 1 737 ? 100.795 42.967 56.203 1.00 82.78 734 GLU A N 1
ATOM 11107 C CA . GLU A 1 737 ? 100.046 43.814 57.120 1.00 77.44 734 GLU A CA 1
ATOM 11108 C C . GLU A 1 737 ? 100.450 45.271 56.940 1.00 77.45 734 GLU A C 1
ATOM 11109 O O . GLU A 1 737 ? 99.795 46.175 57.457 1.00 76.82 734 GLU A O 1
ATOM 11121 N N . GLY A 1 738 ? 101.538 45.490 56.208 1.00 82.08 735 GLY A N 1
ATOM 11122 C CA . GLY A 1 738 ? 102.032 46.826 55.942 1.00 77.92 735 GLY A CA 1
ATOM 11123 C C . GLY A 1 738 ? 103.276 47.132 56.750 1.00 77.81 735 GLY A C 1
ATOM 11124 O O . GLY A 1 738 ? 103.502 46.546 57.808 1.00 72.92 735 GLY A O 1
ATOM 11128 N N . LEU A 1 739 ? 104.094 48.048 56.244 1.00 78.26 736 LEU A N 1
ATOM 11129 C CA . LEU A 1 739 ? 105.265 48.505 56.975 1.00 75.62 736 LEU A CA 1
ATOM 11130 C C . LEU A 1 739 ? 104.808 49.065 58.312 1.00 78.56 736 LEU A C 1
ATOM 11131 O O . LEU A 1 739 ? 103.654 49.466 58.458 1.00 87.13 736 LEU A O 1
ATOM 11147 N N . ASN A 1 740 ? 105.707 49.087 59.289 1.00 89.98 737 ASN A N 1
ATOM 11148 C CA . ASN A 1 740 ? 105.389 49.625 60.608 1.00 101.31 737 ASN A CA 1
ATOM 11149 C C . ASN A 1 740 ? 104.358 48.783 61.362 1.00 102.40 737 ASN A C 1
ATOM 11150 O O . ASN A 1 740 ? 103.643 49.292 62.224 1.00 108.49 737 ASN A O 1
ATOM 11161 N N . SER A 1 741 ? 104.288 47.496 61.041 1.00 99.29 738 SER A N 1
ATOM 11162 C CA . SER A 1 741 ? 103.399 46.586 61.754 1.00 102.01 738 SER A CA 1
ATOM 11163 C C . SER A 1 741 ? 104.191 45.787 62.783 1.00 106.23 738 SER A C 1
ATOM 11164 O O . SER A 1 741 ? 105.415 45.682 62.691 1.00 108.74 738 SER A O 1
ATOM 11172 N N . LEU A 1 742 ? 103.489 45.227 63.763 1.00 100.44 739 LEU A N 1
ATOM 11173 C CA . LEU A 1 742 ? 104.128 44.445 64.814 1.00 102.89 739 LEU A CA 1
ATOM 11174 C C . LEU A 1 742 ? 103.540 43.042 64.882 1.00 106.88 739 LEU A C 1
ATOM 11175 O O . LEU A 1 742 ? 102.436 42.845 65.389 1.00 111.18 739 LEU A O 1
ATOM 11191 N N . ASN A 1 743 ? 104.286 42.069 64.370 1.00 103.50 740 ASN A N 1
ATOM 11192 C CA . ASN A 1 743 ? 103.859 40.675 64.408 1.00 112.70 740 ASN A CA 1
ATOM 11193 C C . ASN A 1 743 ? 104.997 39.749 64.819 1.00 113.22 740 ASN A C 1
ATOM 11194 O O . ASN A 1 743 ? 106.169 40.047 64.591 1.00 109.73 740 ASN A O 1
ATOM 11205 N N . ASP A 1 744 ? 104.639 38.623 65.428 1.00 119.25 741 ASP A N 1
ATOM 11206 C CA . ASP A 1 744 ? 105.623 37.668 65.924 1.00 121.78 741 ASP A CA 1
ATOM 11207 C C . ASP A 1 744 ? 105.988 36.648 64.852 1.00 115.73 741 ASP A C 1
ATOM 11208 O O . ASP A 1 744 ? 106.057 35.450 65.123 1.00 123.65 741 ASP A O 1
ATOM 11217 N N . SER A 1 745 ? 106.230 37.129 63.638 1.00 101.26 742 SER A N 1
ATOM 11218 C CA . SER A 1 745 ? 106.544 36.249 62.520 1.00 100.93 742 SER A CA 1
ATOM 11219 C C . SER A 1 745 ? 107.426 36.955 61.495 1.00 103.35 742 SER A C 1
ATOM 11220 O O . SER A 1 745 ? 107.249 38.140 61.215 1.00 98.60 742 SER A O 1
ATOM 11228 N N . VAL A 1 746 ? 108.378 36.214 60.940 1.00 107.06 743 VAL A N 1
ATOM 11229 C CA . VAL A 1 746 ? 109.280 36.751 59.933 1.00 104.45 743 VAL A CA 1
ATOM 11230 C C . VAL A 1 746 ? 108.536 36.861 58.602 1.00 109.74 743 VAL A C 1
ATOM 11231 O O . VAL A 1 746 ? 107.722 35.998 58.276 1.00 110.60 743 VAL A O 1
ATOM 11244 N N . PRO A 1 747 ? 108.803 37.929 57.830 1.00 117.57 744 PRO A N 1
ATOM 11245 C CA . PRO A 1 747 ? 108.071 38.149 56.575 1.00 114.95 744 PRO A CA 1
ATOM 11246 C C . PRO A 1 747 ? 108.545 37.279 55.408 1.00 109.59 744 PRO A C 1
ATOM 11247 O O . PRO A 1 747 ? 108.836 37.803 54.334 1.00 110.75 744 PRO A O 1
ATOM 11258 N N . PHE A 1 748 ? 108.605 35.968 55.619 1.00 96.37 745 PHE A N 1
ATOM 11259 C CA . PHE A 1 748 ? 108.955 35.025 54.559 1.00 91.99 745 PHE A CA 1
ATOM 11260 C C . PHE A 1 748 ? 108.938 33.605 55.111 1.00 95.30 745 PHE A C 1
ATOM 11261 O O . PHE A 1 748 ? 109.009 33.408 56.323 1.00 101.79 745 PHE A O 1
ATOM 11278 N N . PRO A 1 749 ? 108.837 32.606 54.221 1.00 100.46 746 PRO A N 1
ATOM 11279 C CA . PRO A 1 749 ? 108.790 31.203 54.649 1.00 103.60 746 PRO A CA 1
ATOM 11280 C C . PRO A 1 749 ? 109.945 30.838 55.577 1.00 108.62 746 PRO A C 1
ATOM 11281 O O . PRO A 1 749 ? 111.107 30.961 55.192 1.00 106.81 746 PRO A O 1
ATOM 11292 N N . GLU A 1 750 ? 109.619 30.390 56.785 1.00 117.04 747 GLU A N 1
ATOM 11293 C CA . GLU A 1 750 ? 110.633 30.021 57.767 1.00 120.53 747 GLU A CA 1
ATOM 11294 C C . GLU A 1 750 ? 111.584 28.971 57.201 1.00 123.55 747 GLU A C 1
ATOM 11295 O O . GLU A 1 750 ? 112.784 28.997 57.474 1.00 125.09 747 GLU A O 1
ATOM 11307 N N . TRP A 1 751 ? 111.042 28.054 56.405 1.00 123.01 748 TRP A N 1
ATOM 11308 C CA . TRP A 1 751 ? 111.830 26.960 55.847 1.00 121.22 748 TRP A CA 1
ATOM 11309 C C . TRP A 1 751 ? 112.524 27.354 54.543 1.00 115.81 748 TRP A C 1
ATOM 11310 O O . TRP A 1 751 ? 112.924 26.490 53.763 1.00 115.68 748 TRP A O 1
ATOM 11331 N N . LEU A 1 752 ? 112.669 28.654 54.310 1.00 112.29 749 LEU A N 1
ATOM 11332 C CA . LEU A 1 752 ? 113.314 29.145 53.098 1.00 110.59 749 LEU A CA 1
ATOM 11333 C C . LEU A 1 752 ? 114.818 28.887 53.134 1.00 110.52 749 LEU A C 1
ATOM 11334 O O . LEU A 1 752 ? 115.513 29.331 54.049 1.00 110.71 749 LEU A O 1
ATOM 11350 N N . GLY A 1 753 ? 115.315 28.166 52.133 1.00 106.75 750 GLY A N 1
ATOM 11351 C CA . GLY A 1 753 ? 116.727 27.833 52.055 1.00 107.01 750 GLY A CA 1
ATOM 11352 C C . GLY A 1 753 ? 117.073 26.579 52.836 1.00 114.73 750 GLY A C 1
ATOM 11353 O O . GLY A 1 753 ? 118.229 26.157 52.869 1.00 112.13 750 GLY A O 1
ATOM 11357 N N . SER A 1 754 ? 116.064 25.975 53.456 1.00 126.89 751 SER A N 1
ATOM 11358 C CA . SER A 1 754 ? 116.263 24.797 54.293 1.00 135.62 751 SER A CA 1
ATOM 11359 C C . SER A 1 754 ? 116.959 23.666 53.542 1.00 138.52 751 SER A C 1
ATOM 11360 O O . SER A 1 754 ? 117.544 22.772 54.154 1.00 142.92 751 SER A O 1
ATOM 11368 N N . SER A 1 755 ? 116.895 23.709 52.216 1.00 137.37 752 SER A N 1
ATOM 11369 C CA . SER A 1 755 ? 117.371 22.603 51.395 1.00 137.81 752 SER A CA 1
ATOM 11370 C C . SER A 1 755 ? 118.881 22.614 51.157 1.00 136.72 752 SER A C 1
ATOM 11371 O O . SER A 1 755 ? 119.490 21.555 51.010 1.00 137.53 752 SER A O 1
ATOM 11379 N N . ILE A 1 756 ? 119.487 23.799 51.116 1.00 130.62 753 ILE A N 1
ATOM 11380 C CA . ILE A 1 756 ? 120.866 23.907 50.645 1.00 128.25 753 ILE A CA 1
ATOM 11381 C C . ILE A 1 756 ? 121.757 24.923 51.364 1.00 127.46 753 ILE A C 1
ATOM 11382 O O . ILE A 1 756 ? 122.945 25.018 51.056 1.00 127.41 753 ILE A O 1
ATOM 11398 N N . ARG A 1 757 ? 121.213 25.679 52.311 1.00 129.07 754 ARG A N 1
ATOM 11399 C CA . ARG A 1 757 ? 121.970 26.790 52.881 1.00 130.10 754 ARG A CA 1
ATOM 11400 C C . ARG A 1 757 ? 121.590 27.099 54.322 1.00 133.92 754 ARG A C 1
ATOM 11401 O O . ARG A 1 757 ? 120.803 26.386 54.945 1.00 134.91 754 ARG A O 1
ATOM 11422 N N . THR A 1 758 ? 122.169 28.179 54.837 1.00 141.12 755 THR A N 1
ATOM 11423 C CA . THR A 1 758 ? 121.797 28.716 56.140 1.00 150.05 755 THR A CA 1
ATOM 11424 C C . THR A 1 758 ? 120.385 29.293 56.093 1.00 155.13 755 THR A C 1
ATOM 11425 O O . THR A 1 758 ? 120.116 30.241 55.354 1.00 151.43 755 THR A O 1
ATOM 11436 N N . LEU A 1 759 ? 119.484 28.714 56.880 1.00 162.62 756 LEU A N 1
ATOM 11437 C CA . LEU A 1 759 ? 118.107 29.191 56.942 1.00 161.04 756 LEU A CA 1
ATOM 11438 C C . LEU A 1 759 ? 118.066 30.706 57.096 1.00 155.23 756 LEU A C 1
ATOM 11439 O O . LEU A 1 759 ? 118.904 31.293 57.780 1.00 159.10 756 LEU A O 1
ATOM 11455 N N . GLY A 1 760 ? 117.086 31.331 56.454 1.00 141.17 757 GLY A N 1
ATOM 11456 C CA . GLY A 1 760 ? 116.948 32.774 56.495 1.00 133.49 757 GLY A CA 1
ATOM 11457 C C . GLY A 1 760 ? 117.397 33.417 55.199 1.00 116.58 757 GLY A C 1
ATOM 11458 O O . GLY A 1 760 ? 117.871 32.737 54.290 1.00 112.15 757 GLY A O 1
ATOM 11462 N N . ILE A 1 761 ? 117.259 34.736 55.123 1.00 101.38 758 ILE A N 1
ATOM 11463 C CA . ILE A 1 761 ? 117.552 35.472 53.898 1.00 95.04 758 ILE A CA 1
ATOM 11464 C C . ILE A 1 761 ? 118.883 36.210 53.983 1.00 89.79 758 ILE A C 1
ATOM 11465 O O . ILE A 1 761 ? 119.022 37.313 53.456 1.00 83.72 758 ILE A O 1
ATOM 11481 N N . GLU A 1 762 ? 119.864 35.598 54.637 1.00 71.86 759 GLU A N 1
ATOM 11482 C CA . GLU A 1 762 ? 121.168 36.228 54.807 1.00 69.06 759 GLU A CA 1
ATOM 11483 C C . GLU A 1 762 ? 121.903 36.408 53.480 1.00 73.45 759 GLU A C 1
ATOM 11484 O O . GLU A 1 762 ? 122.601 37.402 53.293 1.00 74.27 759 GLU A O 1
ATOM 11496 N N . PRO A 1 763 ? 121.753 35.447 52.556 1.00 78.49 760 PRO A N 1
ATOM 11497 C CA . PRO A 1 763 ? 122.365 35.609 51.232 1.00 75.47 760 PRO A CA 1
ATOM 11498 C C . PRO A 1 763 ? 121.841 36.850 50.513 1.00 74.84 760 PRO A C 1
ATOM 11499 O O . PRO A 1 763 ? 122.576 37.489 49.758 1.00 76.21 760 PRO A O 1
ATOM 11510 N N . TYR A 1 764 ? 120.578 37.185 50.759 1.00 64.03 761 TYR A N 1
ATOM 11511 C CA . TYR A 1 764 ? 119.945 38.330 50.117 1.00 59.36 761 TYR A CA 1
ATOM 11512 C C . TYR A 1 764 ? 120.394 39.628 50.781 1.00 65.37 761 TYR A C 1
ATOM 11513 O O . TYR A 1 764 ? 120.681 40.616 50.103 1.00 65.93 761 TYR A O 1
ATOM 11531 N N . VAL A 1 765 ? 120.454 39.621 52.108 1.00 55.42 762 VAL A N 1
ATOM 11532 C CA . VAL A 1 765 ? 120.928 40.780 52.854 1.00 46.43 762 VAL A CA 1
ATOM 11533 C C . VAL A 1 765 ? 122.384 41.057 52.500 1.00 50.33 762 VAL A C 1
ATOM 11534 O O . VAL A 1 765 ? 122.769 42.202 52.259 1.00 42.62 762 VAL A O 1
ATOM 11547 N N . ASP A 1 766 ? 123.186 39.998 52.466 1.00 62.18 763 ASP A N 1
ATOM 11548 C CA . ASP A 1 766 ? 124.599 40.111 52.125 1.00 63.42 763 ASP A CA 1
ATOM 11549 C C . ASP A 1 766 ? 124.774 40.737 50.748 1.00 64.06 763 ASP A C 1
ATOM 11550 O O . ASP A 1 766 ? 125.729 41.477 50.510 1.00 65.52 763 ASP A O 1
ATOM 11559 N N . PHE A 1 767 ? 123.847 40.439 49.844 1.00 62.50 764 PHE A N 1
ATOM 11560 C CA . PHE A 1 767 ? 123.909 40.965 48.485 1.00 62.24 764 PHE A CA 1
ATOM 11561 C C . PHE A 1 767 ? 123.717 42.479 48.454 1.00 53.09 764 PHE A C 1
ATOM 11562 O O . PHE A 1 767 ? 124.475 43.197 47.801 1.00 54.42 764 PHE A O 1
ATOM 11579 N N . VAL A 1 768 ? 122.696 42.959 49.157 1.00 44.66 765 VAL A N 1
ATOM 11580 C CA . VAL A 1 768 ? 122.404 44.387 49.199 1.00 50.56 765 VAL A CA 1
ATOM 11581 C C . VAL A 1 768 ? 123.593 45.167 49.752 1.00 55.10 765 VAL A C 1
ATOM 11582 O O . VAL A 1 768 ? 123.944 46.229 49.239 1.00 57.05 765 VAL A O 1
ATOM 11595 N N . PHE A 1 769 ? 124.213 44.636 50.800 1.00 54.22 766 PHE A N 1
ATOM 11596 C CA . PHE A 1 769 ? 125.338 45.314 51.432 1.00 52.26 766 PHE A CA 1
ATOM 11597 C C . PHE A 1 769 ? 126.587 45.273 50.560 1.00 45.73 766 PHE A C 1
ATOM 11598 O O . PHE A 1 769 ? 127.402 46.193 50.599 1.00 53.99 766 PHE A O 1
ATOM 11615 N N . ASP A 1 770 ? 126.742 44.210 49.778 1.00 49.16 767 ASP A N 1
ATOM 11616 C CA . ASP A 1 770 ? 127.886 44.107 48.881 1.00 57.34 767 ASP A CA 1
ATOM 11617 C C . ASP A 1 770 ? 127.758 45.128 47.759 1.00 58.70 767 ASP A C 1
ATOM 11618 O O . ASP A 1 770 ? 128.757 45.654 47.269 1.00 49.97 767 ASP A O 1
ATOM 11627 N N . VAL A 1 771 ? 126.522 45.398 47.352 1.00 55.45 768 VAL A N 1
ATOM 11628 C CA . VAL A 1 771 ? 126.261 46.445 46.377 1.00 53.46 768 VAL A CA 1
ATOM 11629 C C . VAL A 1 771 ? 126.624 47.793 46.981 1.00 50.88 768 VAL A C 1
ATOM 11630 O O . VAL A 1 771 ? 127.475 48.512 46.460 1.00 53.80 768 VAL A O 1
ATOM 11643 N N . PHE A 1 772 ? 125.975 48.117 48.094 1.00 49.81 769 PHE A N 1
ATOM 11644 C CA . PHE A 1 772 ? 126.181 49.386 48.781 1.00 48.53 769 PHE A CA 1
ATOM 11645 C C . PHE A 1 772 ? 127.646 49.610 49.148 1.00 51.24 769 PHE A C 1
ATOM 11646 O O . PHE A 1 772 ? 128.150 50.731 49.065 1.00 46.45 769 PHE A O 1
ATOM 11663 N N . ALA A 1 773 ? 128.328 48.538 49.539 1.00 55.74 770 ALA A N 1
ATOM 11664 C CA . ALA A 1 773 ? 129.686 48.636 50.065 1.00 53.07 770 ALA A CA 1
ATOM 11665 C C . ALA A 1 773 ? 130.749 48.602 48.971 1.00 59.00 770 ALA A C 1
ATOM 11666 O O . ALA A 1 773 ? 131.690 49.395 48.992 1.00 66.29 770 ALA A O 1
ATOM 11673 N N . ASN A 1 774 ? 130.599 47.685 48.019 1.00 58.35 771 ASN A N 1
ATOM 11674 C CA . ASN A 1 774 ? 131.650 47.430 47.039 1.00 60.38 771 ASN A CA 1
ATOM 11675 C C . ASN A 1 774 ? 131.280 47.773 45.597 1.00 60.22 771 ASN A C 1
ATOM 11676 O O . ASN A 1 774 ? 132.066 48.395 44.884 1.00 57.64 771 ASN A O 1
ATOM 11687 N N . ARG A 1 775 ? 130.090 47.370 45.166 1.00 58.25 772 ARG A N 1
ATOM 11688 C CA . ARG A 1 775 ? 129.731 47.458 43.753 1.00 54.24 772 ARG A CA 1
ATOM 11689 C C . ARG A 1 775 ? 129.373 48.873 43.300 1.00 52.24 772 ARG A C 1
ATOM 11690 O O . ARG A 1 775 ? 129.440 49.181 42.109 1.00 52.83 772 ARG A O 1
ATOM 11711 N N . THR A 1 776 ? 129.000 49.733 44.242 1.00 44.55 773 THR A N 1
ATOM 11712 C CA . THR A 1 776 ? 128.728 51.131 43.923 1.00 46.14 773 THR A CA 1
ATOM 11713 C C . THR A 1 776 ? 129.962 51.795 43.318 1.00 55.25 773 THR A C 1
ATOM 11714 O O . THR A 1 776 ? 129.857 52.809 42.627 1.00 57.42 773 THR A O 1
ATOM 11725 N N . LYS A 1 777 ? 131.129 51.214 43.576 1.00 59.28 774 LYS A N 1
ATOM 11726 C CA . LYS A 1 777 ? 132.386 51.751 43.067 1.00 63.26 774 LYS A CA 1
ATOM 11727 C C . LYS A 1 777 ? 132.387 51.828 41.541 1.00 65.77 774 LYS A C 1
ATOM 11728 O O . LYS A 1 777 ? 133.156 52.589 40.953 1.00 65.54 774 LYS A O 1
ATOM 11747 N N . ASP A 1 778 ? 131.523 51.043 40.904 1.00 61.48 775 ASP A N 1
ATOM 11748 C CA . ASP A 1 778 ? 131.494 50.964 39.448 1.00 58.33 775 ASP A CA 1
ATOM 11749 C C . ASP A 1 778 ? 130.471 51.911 38.817 1.00 56.58 775 ASP A C 1
ATOM 11750 O O . ASP A 1 778 ? 130.337 51.953 37.596 1.00 59.75 775 ASP A O 1
ATOM 11759 N N . ILE A 1 779 ? 129.753 52.668 39.642 1.00 50.72 776 ILE A N 1
ATOM 11760 C CA . ILE A 1 779 ? 128.772 53.621 39.131 1.00 50.19 776 ILE A CA 1
ATOM 11761 C C . ILE A 1 779 ? 129.408 54.992 38.928 1.00 53.77 776 ILE A C 1
ATOM 11762 O O . ILE A 1 779 ? 129.869 55.617 39.884 1.00 59.84 776 ILE A O 1
ATOM 11778 N N . SER A 1 780 ? 129.425 55.457 37.682 1.00 56.51 777 SER A N 1
ATOM 11779 C CA . SER A 1 780 ? 130.035 56.740 37.346 1.00 55.49 777 SER A CA 1
ATOM 11780 C C . SER A 1 780 ? 129.053 57.893 37.517 1.00 57.03 777 SER A C 1
ATOM 11781 O O . SER A 1 780 ? 129.399 58.940 38.062 1.00 60.59 777 SER A O 1
ATOM 11789 N N . ASP A 1 781 ? 127.828 57.696 37.041 1.00 45.16 778 ASP A N 1
ATOM 11790 C CA . ASP A 1 781 ? 126.817 58.747 37.063 1.00 43.73 778 ASP A CA 1
ATOM 11791 C C . ASP A 1 781 ? 126.373 59.044 38.493 1.00 47.47 778 ASP A C 1
ATOM 11792 O O . ASP A 1 781 ? 125.829 58.173 39.168 1.00 53.03 778 ASP A O 1
ATOM 11801 N N . PRO A 1 782 ? 126.602 60.281 38.960 1.00 45.36 779 PRO A N 1
ATOM 11802 C CA . PRO A 1 782 ? 126.276 60.660 40.340 1.00 48.21 779 PRO A CA 1
ATOM 11803 C C . PRO A 1 782 ? 124.816 60.407 40.712 1.00 48.27 779 PRO A C 1
ATOM 11804 O O . PRO A 1 782 ? 124.547 59.822 41.761 1.00 47.63 779 PRO A O 1
ATOM 11815 N N . SER A 1 783 ? 123.889 60.845 39.865 1.00 49.61 780 SER A N 1
ATOM 11816 C CA . SER A 1 783 ? 122.468 60.722 40.171 1.00 41.93 780 SER A CA 1
ATOM 11817 C C . SER A 1 783 ? 122.039 59.262 40.286 1.00 42.32 780 SER A C 1
ATOM 11818 O O . SER A 1 783 ? 121.121 58.940 41.037 1.00 46.39 780 SER A O 1
ATOM 11826 N N . GLN A 1 784 ? 122.703 58.378 39.548 1.00 43.34 781 GLN A N 1
ATOM 11827 C CA . GLN A 1 784 ? 122.410 56.953 39.643 1.00 46.30 781 GLN A CA 1
ATOM 11828 C C . GLN A 1 784 ? 123.033 56.373 40.906 1.00 39.36 781 GLN A C 1
ATOM 11829 O O . GLN A 1 784 ? 122.455 55.499 41.547 1.00 49.73 781 GLN A O 1
ATOM 11843 N N . LEU A 1 785 ? 124.215 56.865 41.261 1.00 38.95 782 LEU A N 1
ATOM 11844 C CA . LEU A 1 785 ? 124.876 56.438 42.485 1.00 43.46 782 LEU A CA 1
ATOM 11845 C C . LEU A 1 785 ? 123.986 56.750 43.680 1.00 36.29 782 LEU A C 1
ATOM 11846 O O . LEU A 1 785 ? 123.844 55.938 44.591 1.00 38.21 782 LEU A O 1
ATOM 11862 N N . ARG A 1 786 ? 123.381 57.932 43.660 1.00 32.48 783 ARG A N 1
ATOM 11863 C CA . ARG A 1 786 ? 122.513 58.374 44.743 1.00 41.17 783 ARG A CA 1
ATOM 11864 C C . ARG A 1 786 ? 121.250 57.523 44.815 1.00 44.30 783 ARG A C 1
ATOM 11865 O O . ARG A 1 786 ? 120.852 57.075 45.890 1.00 39.48 783 ARG A O 1
ATOM 11886 N N . ILE A 1 787 ? 120.624 57.307 43.664 1.00 40.17 784 ILE A N 1
ATOM 11887 C CA . ILE A 1 787 ? 119.414 56.499 43.587 1.00 32.88 784 ILE A CA 1
ATOM 11888 C C . ILE A 1 787 ? 119.681 55.076 44.076 1.00 33.68 784 ILE A C 1
ATOM 11889 O O . ILE A 1 787 ? 118.897 54.521 44.843 1.00 35.55 784 ILE A O 1
ATOM 11905 N N . LEU A 1 788 ? 120.795 54.496 43.637 1.00 38.29 785 LEU A N 1
ATOM 11906 C CA . LEU A 1 788 ? 121.160 53.139 44.033 1.00 36.00 785 LEU A CA 1
ATOM 11907 C C . LEU A 1 788 ? 121.428 53.070 45.529 1.00 42.33 785 LEU A C 1
ATOM 11908 O O . LEU A 1 788 ? 121.006 52.130 46.202 1.00 40.29 785 LEU A O 1
ATOM 11924 N N . ARG A 1 789 ? 122.137 54.070 46.041 1.00 39.02 786 ARG A N 1
ATOM 11925 C CA . ARG A 1 789 ? 122.428 54.144 47.466 1.00 37.28 786 ARG A CA 1
ATOM 11926 C C . ARG A 1 789 ? 121.139 54.262 48.265 1.00 43.93 786 ARG A C 1
ATOM 11927 O O . ARG A 1 789 ? 120.971 53.595 49.284 1.00 45.85 786 ARG A O 1
ATOM 11948 N N . LEU A 1 790 ? 120.226 55.107 47.797 1.00 34.33 787 LEU A N 1
ATOM 11949 C CA . LEU A 1 790 ? 118.945 55.272 48.467 1.00 33.99 787 LEU A CA 1
ATOM 11950 C C . LEU A 1 790 ? 118.209 53.937 48.516 1.00 43.82 787 LEU A C 1
ATOM 11951 O O . LEU A 1 790 ? 117.647 53.569 49.547 1.00 35.64 787 LEU A O 1
ATOM 11967 N N . SER A 1 791 ? 118.227 53.211 47.403 1.00 37.84 788 SER A N 1
ATOM 11968 C CA . SER A 1 791 ? 117.579 51.907 47.333 1.00 41.79 788 SER A CA 1
ATOM 11969 C C . SER A 1 791 ? 118.154 50.956 48.376 1.00 36.10 788 SER A C 1
ATOM 11970 O O . SER A 1 791 ? 117.413 50.281 49.088 1.00 35.84 788 SER A O 1
ATOM 11978 N N . CYS A 1 792 ? 119.478 50.905 48.462 1.00 35.70 789 CYS A N 1
ATOM 11979 C CA . CYS A 1 792 ? 120.137 50.061 49.447 1.00 44.23 789 CYS A CA 1
ATOM 11980 C C . CYS A 1 792 ? 119.695 50.444 50.853 1.00 44.09 789 CYS A C 1
ATOM 11981 O O . CYS A 1 792 ? 119.335 49.586 51.657 1.00 46.95 789 CYS A O 1
ATOM 11989 N N . LEU A 1 793 ? 119.714 51.741 51.138 1.00 44.88 790 LEU A N 1
ATOM 11990 C CA . LEU A 1 793 ? 119.414 52.238 52.475 1.00 42.19 790 LEU A CA 1
ATOM 11991 C C . LEU A 1 793 ? 117.951 52.017 52.854 1.00 40.87 790 LEU A C 1
ATOM 11992 O O . LEU A 1 793 ? 117.637 51.811 54.024 1.00 43.77 790 LEU A O 1
ATOM 12008 N N . ASP A 1 794 ? 117.060 52.052 51.868 1.00 44.32 791 ASP A N 1
ATOM 12009 C CA . ASP A 1 794 ? 115.651 51.760 52.114 1.00 41.43 791 ASP A CA 1
ATOM 12010 C C . ASP A 1 794 ? 115.472 50.296 52.488 1.00 42.79 791 ASP A C 1
ATOM 12011 O O . ASP A 1 794 ? 114.661 49.962 53.351 1.00 45.68 791 ASP A O 1
ATOM 12020 N N . PHE A 1 795 ? 116.231 49.425 51.833 1.00 41.87 792 PHE A N 1
ATOM 12021 C CA . PHE A 1 795 ? 116.222 48.009 52.170 1.00 43.52 792 PHE A CA 1
ATOM 12022 C C . PHE A 1 795 ? 116.633 47.822 53.625 1.00 49.83 792 PHE A C 1
ATOM 12023 O O . PHE A 1 795 ? 115.965 47.122 54.385 1.00 46.76 792 PHE A O 1
ATOM 12040 N N . VAL A 1 796 ? 117.737 48.457 54.007 1.00 41.13 793 VAL A N 1
ATOM 12041 C CA . VAL A 1 796 ? 118.220 48.389 55.378 1.00 36.48 793 VAL A CA 1
ATOM 12042 C C . VAL A 1 796 ? 117.144 48.894 56.335 1.00 45.75 793 VAL A C 1
ATOM 12043 O O . VAL A 1 796 ? 116.816 48.234 57.318 1.00 43.20 793 VAL A O 1
ATOM 12056 N N . MET A 1 797 ? 116.590 50.063 56.029 1.00 49.99 794 MET A N 1
ATOM 12057 C CA . MET A 1 797 ? 115.590 50.692 56.884 1.00 49.07 794 MET A CA 1
ATOM 12058 C C . MET A 1 797 ? 114.399 49.769 57.117 1.00 55.73 794 MET A C 1
ATOM 12059 O O . MET A 1 797 ? 113.855 49.707 58.220 1.00 54.24 794 MET A O 1
ATOM 12073 N N . VAL A 1 798 ? 113.991 49.055 56.073 1.00 52.98 795 VAL A N 1
ATOM 12074 C CA . VAL A 1 798 ? 112.853 48.149 56.174 1.00 51.77 795 VAL A CA 1
ATOM 12075 C C . VAL A 1 798 ? 113.187 46.949 57.055 1.00 49.44 795 VAL A C 1
ATOM 12076 O O . VAL A 1 798 ? 112.337 46.465 57.799 1.00 55.77 795 VAL A O 1
ATOM 12089 N N . CYS A 1 799 ? 114.424 46.471 56.971 1.00 47.02 796 CYS A N 1
ATOM 12090 C CA . CYS A 1 799 ? 114.866 45.364 57.812 1.00 53.98 796 CYS A CA 1
ATOM 12091 C C . CYS A 1 799 ? 114.844 45.757 59.286 1.00 56.77 796 CYS A C 1
ATOM 12092 O O . CYS A 1 799 ? 114.534 44.939 60.150 1.00 59.78 796 CYS A O 1
ATOM 12100 N N . LEU A 1 800 ? 115.171 47.014 59.565 1.00 48.83 797 LEU A N 1
ATOM 12101 C CA . LEU A 1 800 ? 115.238 47.502 60.938 1.00 48.43 797 LEU A CA 1
ATOM 12102 C C . LEU A 1 800 ? 113.853 47.822 61.493 1.00 53.00 797 LEU A C 1
ATOM 12103 O O . LEU A 1 800 ? 113.523 47.435 62.612 1.00 67.36 797 LEU A O 1
ATOM 12119 N N . VAL A 1 801 ? 113.047 48.524 60.704 1.00 57.54 798 VAL A N 1
ATOM 12120 C CA . VAL A 1 801 ? 111.723 48.961 61.142 1.00 47.89 798 VAL A CA 1
ATOM 12121 C C . VAL A 1 801 ? 110.773 47.799 61.429 1.00 49.02 798 VAL A C 1
ATOM 12122 O O . VAL A 1 801 ? 109.951 47.878 62.340 1.00 60.63 798 VAL A O 1
ATOM 12135 N N . THR A 1 802 ? 110.876 46.725 60.652 1.00 52.47 799 THR A N 1
ATOM 12136 C CA . THR A 1 802 ? 109.968 45.591 60.818 1.00 62.97 799 THR A CA 1
ATOM 12137 C C . THR A 1 802 ? 110.387 44.672 61.961 1.00 55.24 799 THR A C 1
ATOM 12138 O O . THR A 1 802 ? 109.691 43.706 62.272 1.00 60.99 799 THR A O 1
ATOM 12149 N N . PHE A 1 803 ? 111.524 44.965 62.584 1.00 56.15 800 PHE A N 1
ATOM 12150 C CA . PHE A 1 803 ? 111.965 44.192 63.739 1.00 62.80 800 PHE A CA 1
ATOM 12151 C C . PHE A 1 803 ? 111.222 44.652 64.987 1.00 66.89 800 PHE A C 1
ATOM 12152 O O . PHE A 1 803 ? 111.305 45.815 65.382 1.00 61.42 800 PHE A O 1
ATOM 12169 N N . ASN A 1 804 ? 110.497 43.726 65.600 1.00 69.11 801 ASN A N 1
ATOM 12170 C CA . ASN A 1 804 ? 109.661 44.034 66.749 1.00 76.24 801 ASN A CA 1
ATOM 12171 C C . ASN A 1 804 ? 110.450 43.902 68.043 1.00 77.39 801 ASN A C 1
ATOM 12172 O O . ASN A 1 804 ? 110.370 42.879 68.719 1.00 86.57 801 ASN A O 1
ATOM 12183 N N . GLU A 1 805 ? 111.209 44.937 68.391 1.00 73.50 802 GLU A N 1
ATOM 12184 C CA . GLU A 1 805 ? 112.080 44.865 69.560 1.00 81.73 802 GLU A CA 1
ATOM 12185 C C . GLU A 1 805 ? 111.271 44.822 70.853 1.00 81.28 802 GLU A C 1
ATOM 12186 O O . GLU A 1 805 ? 111.617 44.093 71.782 1.00 84.12 802 GLU A O 1
ATOM 12198 N N . ASP A 1 806 ? 110.193 45.597 70.909 1.00 84.57 803 ASP A N 1
ATOM 12199 C CA . ASP A 1 806 ? 109.337 45.625 72.090 1.00 90.41 803 ASP A CA 1
ATOM 12200 C C . ASP A 1 806 ? 108.883 44.215 72.447 1.00 97.75 803 ASP A C 1
ATOM 12201 O O . ASP A 1 806 ? 108.708 43.886 73.620 1.00 100.32 803 ASP A O 1
ATOM 12210 N N . LEU A 1 807 ? 108.699 43.383 71.428 1.00 97.26 804 LEU A N 1
ATOM 12211 C CA . LEU A 1 807 ? 108.271 42.006 71.633 1.00 96.47 804 LEU A CA 1
ATOM 12212 C C . LEU A 1 807 ? 109.397 41.156 72.215 1.00 96.22 804 LEU A C 1
ATOM 12213 O O . LEU A 1 807 ? 109.151 40.241 73.001 1.00 103.20 804 LEU A O 1
ATOM 12229 N N . ILE A 1 808 ? 110.630 41.464 71.829 1.00 88.74 805 ILE A N 1
ATOM 12230 C CA . ILE A 1 808 ? 111.782 40.676 72.254 1.00 87.75 805 ILE A CA 1
ATOM 12231 C C . ILE A 1 808 ? 112.229 41.033 73.670 1.00 91.09 805 ILE A C 1
ATOM 12232 O O . ILE A 1 808 ? 112.619 40.157 74.442 1.00 89.15 805 ILE A O 1
ATOM 12248 N N . VAL A 1 809 ? 112.176 42.317 74.008 1.00 93.20 806 VAL A N 1
ATOM 12249 C CA . VAL A 1 809 ? 112.579 42.764 75.337 1.00 96.08 806 VAL A CA 1
ATOM 12250 C C . VAL A 1 809 ? 111.642 42.205 76.401 1.00 95.53 806 VAL A C 1
ATOM 12251 O O . VAL A 1 809 ? 112.088 41.768 77.461 1.00 105.68 806 VAL A O 1
ATOM 12264 N N . LEU A 1 810 ? 110.344 42.217 76.113 1.00 105.22 807 LEU A N 1
ATOM 12265 C CA . LEU A 1 810 ? 109.355 41.655 77.024 1.00 116.39 807 LEU A CA 1
ATOM 12266 C C . LEU A 1 810 ? 109.610 40.169 77.242 1.00 121.25 807 LEU A C 1
ATOM 12267 O O . LEU A 1 810 ? 109.337 39.633 78.317 1.00 132.97 807 LEU A O 1
ATOM 12283 N N . GLY A 1 811 ? 110.137 39.509 76.217 1.00 116.21 808 GLY A N 1
ATOM 12284 C CA . GLY A 1 811 ? 110.417 38.088 76.288 1.00 124.96 808 GLY A CA 1
ATOM 12285 C C . GLY A 1 811 ? 111.533 37.755 77.259 1.00 133.26 808 GLY A C 1
ATOM 12286 O O . GLY A 1 811 ? 111.378 36.883 78.114 1.00 143.87 808 GLY A O 1
ATOM 12290 N N . HIS A 1 812 ? 112.655 38.455 77.131 1.00 124.92 809 HIS A N 1
ATOM 12291 C CA . HIS A 1 812 ? 113.850 38.159 77.919 1.00 128.37 809 HIS A CA 1
ATOM 12292 C C . HIS A 1 812 ? 113.544 37.946 79.401 1.00 135.55 809 HIS A C 1
ATOM 12293 O O . HIS A 1 812 ? 113.736 36.851 79.932 1.00 138.83 809 HIS A O 1
ATOM 12308 N N . GLU A 1 813 ? 113.071 38.996 80.063 1.00 134.15 810 GLU A N 1
ATOM 12309 C CA . GLU A 1 813 ? 112.824 38.952 81.501 1.00 144.25 810 GLU A CA 1
ATOM 12310 C C . GLU A 1 813 ? 111.783 37.903 81.887 1.00 149.26 810 GLU A C 1
ATOM 12311 O O . GLU A 1 813 ? 111.964 37.171 82.860 1.00 153.31 810 GLU A O 1
ATOM 12323 N N . SER A 1 814 ? 110.699 37.831 81.120 1.00 148.20 811 SER A N 1
ATOM 12324 C CA . SER A 1 814 ? 109.534 37.046 81.520 1.00 154.71 811 SER A CA 1
ATOM 12325 C C . SER A 1 814 ? 109.431 35.698 80.807 1.00 156.46 811 SER A C 1
ATOM 12326 O O . SER A 1 814 ? 109.686 34.651 81.400 1.00 158.23 811 SER A O 1
ATOM 12334 N N . ASN A 1 815 ? 109.055 35.734 79.533 1.00 161.53 812 ASN A N 1
ATOM 12335 C CA . ASN A 1 815 ? 108.736 34.520 78.789 1.00 167.42 812 ASN A CA 1
ATOM 12336 C C . ASN A 1 815 ? 109.893 33.527 78.726 1.00 167.31 812 ASN A C 1
ATOM 12337 O O . ASN A 1 815 ? 109.700 32.324 78.903 1.00 171.48 812 ASN A O 1
ATOM 12348 N N . ILE A 1 816 ? 111.095 34.036 78.480 1.00 158.44 813 ILE A N 1
ATOM 12349 C CA . ILE A 1 816 ? 112.257 33.185 78.239 1.00 153.69 813 ILE A CA 1
ATOM 12350 C C . ILE A 1 816 ? 112.698 32.378 79.464 1.00 155.53 813 ILE A C 1
ATOM 12351 O O . ILE A 1 816 ? 112.956 31.178 79.357 1.00 157.26 813 ILE A O 1
ATOM 12367 N N . SER A 1 817 ? 112.779 33.030 80.622 1.00 157.58 814 SER A N 1
ATOM 12368 C CA . SER A 1 817 ? 113.482 32.453 81.769 1.00 158.70 814 SER A CA 1
ATOM 12369 C C . SER A 1 817 ? 112.614 32.087 82.980 1.00 162.61 814 SER A C 1
ATOM 12370 O O . SER A 1 817 ? 112.951 31.157 83.711 1.00 170.84 814 SER A O 1
ATOM 12378 N N . ILE A 1 818 ? 111.511 32.797 83.206 1.00 159.12 815 ILE A N 1
ATOM 12379 C CA . ILE A 1 818 ? 110.788 32.639 84.471 1.00 165.55 815 ILE A CA 1
ATOM 12380 C C . ILE A 1 818 ? 109.361 32.087 84.354 1.00 174.35 815 ILE A C 1
ATOM 12381 O O . ILE A 1 818 ? 108.622 32.078 85.338 1.00 177.32 815 ILE A O 1
ATOM 12397 N N . ASP A 1 819 ? 108.974 31.614 83.174 1.00 189.52 816 ASP A N 1
ATOM 12398 C CA . ASP A 1 819 ? 107.615 31.114 82.981 1.00 199.39 816 ASP A CA 1
ATOM 12399 C C . ASP A 1 819 ? 107.561 29.937 82.017 1.00 195.57 816 ASP A C 1
ATOM 12400 O O . ASP A 1 819 ? 108.537 29.637 81.330 1.00 194.80 816 ASP A O 1
ATOM 12409 N N . ASP A 1 820 ? 106.411 29.269 81.982 1.00 184.32 817 ASP A N 1
A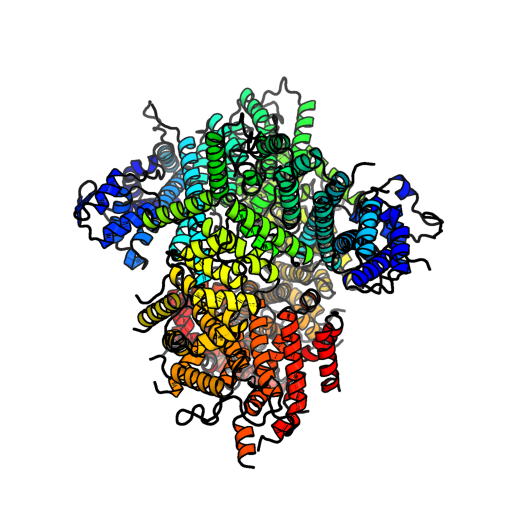TOM 12410 C CA . ASP A 1 820 ? 106.150 28.261 80.967 1.00 173.85 817 ASP A CA 1
ATOM 12411 C C . ASP A 1 820 ? 106.467 28.871 79.611 1.00 163.20 817 ASP A C 1
ATOM 12412 O O . ASP A 1 820 ? 105.894 29.893 79.232 1.00 156.78 817 ASP A O 1
ATOM 12421 N N . ALA A 1 821 ? 107.385 28.245 78.884 1.00 164.79 818 ALA A N 1
ATOM 12422 C CA . ALA A 1 821 ? 107.948 28.864 77.694 1.00 156.56 818 ALA A CA 1
ATOM 12423 C C . ALA A 1 821 ? 107.744 28.038 76.432 1.00 155.41 818 ALA A C 1
ATOM 12424 O O . ALA A 1 821 ? 108.708 27.584 75.815 1.00 154.37 818 ALA A O 1
ATOM 12431 N N . MET A 1 822 ? 106.487 27.850 76.047 1.00 156.02 819 MET A N 1
ATOM 12432 C CA . MET A 1 822 ? 106.179 27.244 74.762 1.00 153.24 819 MET A CA 1
ATOM 12433 C C . MET A 1 822 ? 106.792 28.083 73.655 1.00 143.24 819 MET A C 1
ATOM 12434 O O . MET A 1 822 ? 107.373 27.556 72.707 1.00 139.77 819 MET A O 1
ATOM 12448 N N . ALA A 1 823 ? 106.659 29.398 73.789 1.00 135.60 820 ALA A N 1
ATOM 12449 C CA . ALA A 1 823 ? 106.972 30.309 72.698 1.00 125.68 820 ALA A CA 1
ATOM 12450 C C . ALA A 1 823 ? 108.330 30.992 72.830 1.00 125.50 820 ALA A C 1
ATOM 12451 O O . ALA A 1 823 ? 108.694 31.809 71.985 1.00 117.30 820 ALA A O 1
ATOM 12458 N N . ALA A 1 824 ? 109.081 30.672 73.878 1.00 136.66 821 ALA A N 1
ATOM 12459 C CA . ALA A 1 824 ? 110.437 31.193 73.987 1.00 135.10 821 ALA A CA 1
ATOM 12460 C C . ALA A 1 824 ? 111.211 30.778 72.745 1.00 134.00 821 ALA A C 1
ATOM 12461 O O . ALA A 1 824 ? 111.972 31.564 72.184 1.00 131.23 821 ALA A O 1
ATOM 12468 N N . THR A 1 825 ? 111.001 29.538 72.315 1.00 130.81 822 THR A N 1
ATOM 12469 C CA . THR A 1 825 ? 111.544 29.064 71.053 1.00 122.60 822 THR A CA 1
ATOM 12470 C C . THR A 1 825 ? 110.992 29.889 69.897 1.00 117.09 822 THR A C 1
ATOM 12471 O O . THR A 1 825 ? 111.744 30.360 69.045 1.00 110.29 822 THR A O 1
ATOM 12482 N N . ASN A 1 826 ? 109.673 30.062 69.877 1.00 118.90 823 ASN A N 1
ATOM 12483 C CA . ASN A 1 826 ? 109.003 30.779 68.797 1.00 113.43 823 ASN A CA 1
ATOM 12484 C C . ASN A 1 826 ? 109.641 32.136 68.525 1.00 110.02 823 ASN A C 1
ATOM 12485 O O . ASN A 1 826 ? 109.926 32.479 67.377 1.00 99.53 823 ASN A O 1
ATOM 12496 N N . LEU A 1 827 ? 109.860 32.907 69.586 1.00 111.87 824 LEU A N 1
ATOM 12497 C CA . LEU A 1 827 ? 110.533 34.194 69.462 1.00 109.42 824 LEU A CA 1
ATOM 12498 C C . LEU A 1 827 ? 112.030 34.007 69.239 1.00 108.28 824 LEU A C 1
ATOM 12499 O O . LEU A 1 827 ? 112.649 34.752 68.482 1.00 105.89 824 LEU A O 1
ATOM 12515 N N . ALA A 1 828 ? 112.614 33.017 69.904 1.00 105.73 825 ALA A N 1
ATOM 12516 C CA . ALA A 1 828 ? 114.038 32.747 69.759 1.00 102.66 825 ALA A CA 1
ATOM 12517 C C . ALA A 1 828 ? 114.386 32.464 68.301 1.00 103.49 825 ALA A C 1
ATOM 12518 O O . ALA A 1 828 ? 115.443 32.867 67.817 1.00 98.66 825 ALA A O 1
ATOM 12525 N N . THR A 1 829 ? 113.491 31.771 67.605 1.00 104.13 826 THR A N 1
ATOM 12526 C CA . THR A 1 829 ? 113.672 31.496 66.186 1.00 95.82 826 THR A CA 1
ATOM 12527 C C . THR A 1 829 ? 113.479 32.769 65.373 1.00 91.94 826 THR A C 1
ATOM 12528 O O . THR A 1 829 ? 114.176 33.000 64.387 1.00 91.59 826 THR A O 1
ATOM 12539 N N . TYR A 1 830 ? 112.535 33.597 65.801 1.00 92.24 827 TYR A N 1
ATOM 12540 C CA . TYR A 1 830 ? 112.285 34.876 65.157 1.00 81.78 827 TYR A CA 1
ATOM 12541 C C . TYR A 1 830 ? 113.547 35.732 65.174 1.00 77.91 827 TYR A C 1
ATOM 12542 O O . TYR A 1 830 ? 113.900 36.356 64.173 1.00 70.61 827 TYR A O 1
ATOM 12560 N N . VAL A 1 831 ? 114.227 35.746 66.315 1.00 82.60 828 VAL A N 1
ATOM 12561 C CA . VAL A 1 831 ? 115.450 36.525 66.475 1.00 87.92 828 VAL A CA 1
ATOM 12562 C C . VAL A 1 831 ? 116.559 36.013 65.557 1.00 84.34 828 VAL A C 1
ATOM 12563 O O . VAL A 1 831 ? 117.489 36.746 65.222 1.00 80.63 828 VAL A O 1
ATOM 12576 N N . ARG A 1 832 ? 116.453 34.754 65.148 1.00 88.97 829 ARG A N 1
ATOM 12577 C CA . ARG A 1 832 ? 117.461 34.140 64.294 1.00 89.03 829 ARG A CA 1
ATOM 12578 C C . ARG A 1 832 ? 117.215 34.436 62.819 1.00 85.99 829 ARG A C 1
ATOM 12579 O O . ARG A 1 832 ? 118.152 34.705 62.068 1.00 83.66 829 ARG A O 1
ATOM 12600 N N . LEU A 1 833 ? 115.951 34.388 62.409 1.00 82.03 830 LEU A N 1
ATOM 12601 C CA . LEU A 1 833 ? 115.604 34.463 60.994 1.00 80.19 830 LEU A CA 1
ATOM 12602 C C . LEU A 1 833 ? 115.437 35.895 60.488 1.00 77.49 830 LEU A C 1
ATOM 12603 O O . LEU A 1 833 ? 115.764 36.190 59.338 1.00 73.25 830 LEU A O 1
ATOM 12619 N N . HIS A 1 834 ? 114.923 36.780 61.336 1.00 72.76 831 HIS A N 1
ATOM 12620 C CA . HIS A 1 834 ? 114.729 38.170 60.939 1.00 60.57 831 HIS A CA 1
ATOM 12621 C C . HIS A 1 834 ? 116.067 38.758 60.507 1.00 62.88 831 HIS A C 1
ATOM 12622 O O . HIS A 1 834 ? 117.086 38.526 61.155 1.00 72.34 831 HIS A O 1
ATOM 12637 N N . PRO A 1 835 ? 116.069 39.527 59.408 1.00 65.66 832 PRO A N 1
ATOM 12638 C CA . PRO A 1 835 ? 117.317 40.092 58.880 1.00 60.63 832 PRO A CA 1
ATOM 12639 C C . PRO A 1 835 ? 117.968 41.094 59.832 1.00 62.45 832 PRO A C 1
ATOM 12640 O O . PRO A 1 835 ? 119.078 41.551 59.567 1.00 66.29 832 PRO A O 1
ATOM 12651 N N . PHE A 1 836 ? 117.285 41.417 60.926 1.00 67.09 833 PHE A N 1
ATOM 12652 C CA . PHE A 1 836 ? 117.765 42.409 61.881 1.00 60.56 833 PHE A CA 1
ATOM 12653 C C . PHE A 1 836 ? 119.181 42.086 62.340 1.00 57.85 833 PHE A C 1
ATOM 12654 O O . PHE A 1 836 ? 120.064 42.942 62.311 1.00 56.72 833 PHE A O 1
ATOM 12671 N N . SER A 1 837 ? 119.393 40.843 62.755 1.00 67.90 834 SER A N 1
ATOM 12672 C CA . SER A 1 837 ? 120.700 40.406 63.226 1.00 71.13 834 SER A CA 1
ATOM 12673 C C . SER A 1 837 ? 121.787 40.661 62.186 1.00 72.47 834 SER A C 1
ATOM 12674 O O . SER A 1 837 ? 122.810 41.276 62.484 1.00 72.04 834 SER A O 1
ATOM 12682 N N . ARG A 1 838 ? 121.560 40.183 60.967 1.00 71.02 835 ARG A N 1
ATOM 12683 C CA . ARG A 1 838 ? 122.566 40.267 59.914 1.00 65.11 835 ARG A CA 1
ATOM 12684 C C . ARG A 1 838 ? 122.783 41.705 59.450 1.00 65.49 835 ARG A C 1
ATOM 12685 O O . ARG A 1 838 ? 123.905 42.101 59.130 1.00 60.61 835 ARG A O 1
ATOM 12706 N N . VAL A 1 839 ? 121.708 42.485 59.412 1.00 57.99 836 VAL A N 1
ATOM 12707 C CA . VAL A 1 839 ? 121.801 43.887 59.022 1.00 52.66 836 VAL A CA 1
ATOM 12708 C C . VAL A 1 839 ? 122.611 44.667 60.047 1.00 55.34 836 VAL A C 1
ATOM 12709 O O . VAL A 1 839 ? 123.450 45.489 59.689 1.00 51.80 836 VAL A O 1
ATOM 12722 N N . MET A 1 840 ? 122.353 44.410 61.325 1.00 63.37 837 MET A N 1
ATOM 12723 C CA . MET A 1 840 ? 123.124 45.036 62.389 1.00 70.16 837 MET A CA 1
ATOM 12724 C C . MET A 1 840 ? 124.585 44.630 62.272 1.00 62.95 837 MET A C 1
ATOM 12725 O O . MET A 1 840 ? 125.483 45.457 62.420 1.00 64.94 837 MET A O 1
ATOM 12739 N N . GLU A 1 841 ? 124.813 43.351 62.001 1.00 59.68 838 GLU A N 1
ATOM 12740 C CA . GLU A 1 841 ? 126.165 42.829 61.875 1.00 65.97 838 GLU A CA 1
ATOM 12741 C C . GLU A 1 841 ? 126.911 43.568 60.766 1.00 68.94 838 GLU A C 1
ATOM 12742 O O . GLU A 1 841 ? 128.110 43.826 60.881 1.00 67.30 838 GLU A O 1
ATOM 12754 N N . TRP A 1 842 ? 126.193 43.915 59.701 1.00 59.27 839 TRP A N 1
ATOM 12755 C CA . TRP A 1 842 ? 126.782 44.639 58.576 1.00 58.06 839 TRP A CA 1
ATOM 12756 C C . TRP A 1 842 ? 127.023 46.110 58.905 1.00 60.38 839 TRP A C 1
ATOM 12757 O O . TRP A 1 842 ? 127.985 46.709 58.425 1.00 56.37 839 TRP A O 1
ATOM 12778 N N . LEU A 1 843 ? 126.140 46.694 59.711 1.00 55.51 840 LEU A N 1
ATOM 12779 C CA . LEU A 1 843 ? 126.273 48.095 60.100 1.00 49.46 840 LEU A CA 1
ATOM 12780 C C . LEU A 1 843 ? 127.480 48.303 61.016 1.00 49.95 840 LEU A C 1
ATOM 12781 O O . LEU A 1 843 ? 127.878 49.435 61.280 1.00 55.07 840 LEU A O 1
ATOM 12797 N N . PHE A 1 844 ? 128.061 47.207 61.495 1.00 62.30 841 PHE A N 1
ATOM 12798 C CA . PHE A 1 844 ? 129.281 47.273 62.291 1.00 70.66 841 PHE A CA 1
ATOM 12799 C C . PHE A 1 844 ? 130.510 46.964 61.440 1.00 69.10 841 PHE A C 1
ATOM 12800 O O . PHE A 1 844 ? 131.598 46.732 61.968 1.00 76.53 841 PHE A O 1
ATOM 12817 N N . ASN A 1 845 ? 130.334 46.965 60.123 1.00 61.62 842 ASN A N 1
ATOM 12818 C CA . ASN A 1 845 ? 131.432 46.686 59.206 1.00 68.91 842 ASN A CA 1
ATOM 12819 C C . ASN A 1 845 ? 132.142 47.962 58.774 1.00 66.78 842 ASN A C 1
ATOM 12820 O O . ASN A 1 845 ? 131.504 48.985 58.526 1.00 69.42 842 ASN A O 1
ATOM 12831 N N . GLU A 1 846 ? 133.466 47.884 58.682 1.00 77.19 843 GLU A N 1
ATOM 12832 C CA . GLU A 1 846 ? 134.293 49.040 58.343 1.00 68.78 843 GLU A CA 1
ATOM 12833 C C . GLU A 1 846 ? 133.819 49.688 57.048 1.00 66.97 843 GLU A C 1
ATOM 12834 O O . GLU A 1 846 ? 133.470 50.868 57.027 1.00 67.91 843 GLU A O 1
ATOM 12846 N N . LYS A 1 847 ? 133.812 48.909 55.971 1.00 64.64 844 LYS A N 1
ATOM 12847 C CA . LYS A 1 847 ? 133.457 49.419 54.651 1.00 61.47 844 LYS A CA 1
ATOM 12848 C C . LYS A 1 847 ? 132.048 50.008 54.610 1.00 61.03 844 LYS A C 1
ATOM 12849 O O . LYS A 1 847 ? 131.840 51.095 54.068 1.00 52.17 844 LYS A O 1
ATOM 12868 N N . VAL A 1 848 ? 131.083 49.290 55.177 1.00 46.67 845 VAL A N 1
ATOM 12869 C CA . VAL A 1 848 ? 129.697 49.744 55.170 1.00 49.63 845 VAL A CA 1
ATOM 12870 C C . VAL A 1 848 ? 129.571 51.118 55.822 1.00 54.59 845 VAL A C 1
ATOM 12871 O O . VAL A 1 848 ? 128.868 51.994 55.317 1.00 47.57 845 VAL A O 1
ATOM 12884 N N . ILE A 1 849 ? 130.255 51.305 56.946 1.00 56.26 846 ILE A N 1
ATOM 12885 C CA . ILE A 1 849 ? 130.235 52.588 57.638 1.00 58.24 846 ILE A CA 1
ATOM 12886 C C . ILE A 1 849 ? 130.874 53.665 56.768 1.00 58.23 846 ILE A C 1
ATOM 12887 O O . ILE A 1 849 ? 130.352 54.774 56.658 1.00 50.07 846 ILE A O 1
ATOM 12903 N N . THR A 1 850 ? 132.000 53.331 56.147 1.00 47.75 847 THR A N 1
ATOM 12904 C CA . THR A 1 850 ? 132.665 54.256 55.240 1.00 52.44 847 THR A CA 1
ATOM 12905 C C . THR A 1 850 ? 131.687 54.720 54.166 1.00 55.29 847 THR A C 1
ATOM 12906 O O . THR A 1 850 ? 131.657 55.897 53.808 1.00 49.89 847 THR A O 1
ATOM 12917 N N . SER A 1 851 ? 130.884 53.786 53.664 1.00 51.27 848 SER A N 1
ATOM 12918 C CA . SER A 1 851 ? 129.939 54.081 52.591 1.00 47.68 848 SER A CA 1
ATOM 12919 C C . SER A 1 851 ? 128.811 54.981 53.079 1.00 47.83 848 SER A C 1
ATOM 12920 O O . SER A 1 851 ? 128.354 55.862 52.350 1.00 44.66 848 SER A O 1
ATOM 12928 N N . LEU A 1 852 ? 128.357 54.757 54.307 1.00 45.25 849 LEU A N 1
ATOM 12929 C CA . LEU A 1 852 ? 127.377 55.646 54.914 1.00 43.72 849 LEU A CA 1
ATOM 12930 C C . LEU A 1 852 ? 127.938 57.065 54.936 1.00 47.25 849 LEU A C 1
ATOM 12931 O O . LEU A 1 852 ? 127.265 58.014 54.534 1.00 47.95 849 LEU A O 1
ATOM 12947 N N . ILE A 1 853 ? 129.178 57.199 55.398 1.00 47.10 850 ILE A N 1
ATOM 12948 C CA . ILE A 1 853 ? 129.847 58.495 55.442 1.00 42.95 850 ILE A CA 1
ATOM 12949 C C . ILE A 1 853 ? 129.972 59.098 54.045 1.00 44.28 850 ILE A C 1
ATOM 12950 O O . ILE A 1 853 ? 129.678 60.275 53.844 1.00 48.19 850 ILE A O 1
ATOM 12966 N N . ASN A 1 854 ? 130.407 58.289 53.084 1.00 50.83 851 ASN A N 1
ATOM 12967 C CA . ASN A 1 854 ? 130.545 58.750 51.706 1.00 51.92 851 ASN A CA 1
ATOM 12968 C C . ASN A 1 854 ? 129.212 59.230 51.149 1.00 46.97 851 ASN A C 1
ATOM 12969 O O . ASN A 1 854 ? 129.155 60.193 50.385 1.00 55.41 851 ASN A O 1
ATOM 12980 N N . THR A 1 855 ? 128.139 58.552 51.536 1.00 43.73 852 THR A N 1
ATOM 12981 C CA . THR A 1 855 ? 126.809 58.913 51.070 1.00 46.01 852 THR A CA 1
ATOM 12982 C C . THR A 1 855 ? 126.393 60.246 51.668 1.00 48.37 852 THR A C 1
ATOM 12983 O O . THR A 1 855 ? 125.802 61.085 50.989 1.00 56.13 852 THR A O 1
ATOM 12994 N N . ILE A 1 856 ? 126.711 60.438 52.944 1.00 37.67 853 ILE A N 1
ATOM 12995 C CA . ILE A 1 856 ? 126.330 61.653 53.653 1.00 37.37 853 ILE A CA 1
ATOM 12996 C C . ILE A 1 856 ? 127.213 62.831 53.257 1.00 38.39 853 ILE A C 1
ATOM 12997 O O . ILE A 1 856 ? 126.741 63.964 53.166 1.00 46.75 853 ILE A O 1
ATOM 13013 N N . HIS A 1 857 ? 128.492 62.563 53.016 1.00 46.72 854 HIS A N 1
ATOM 13014 C CA . HIS A 1 857 ? 129.441 63.620 52.685 1.00 48.62 854 HIS A CA 1
ATOM 13015 C C . HIS A 1 857 ? 129.279 64.064 51.236 1.00 50.74 854 HIS A C 1
ATOM 13016 O O . HIS A 1 857 ? 129.640 63.339 50.310 1.00 53.92 854 HIS A O 1
ATOM 13031 N N . GLN A 1 858 ? 128.744 65.266 51.051 1.00 52.19 855 GLN A N 1
ATOM 13032 C CA . GLN A 1 858 ? 128.473 65.799 49.723 1.00 47.89 855 GLN A CA 1
ATOM 13033 C C . GLN A 1 858 ? 128.764 67.295 49.693 1.00 51.49 855 GLN A C 1
ATOM 13034 O O . GLN A 1 858 ? 128.901 67.929 50.738 1.00 49.10 855 GLN A O 1
ATOM 13048 N N . ASP A 1 859 ? 128.861 67.859 48.494 1.00 59.18 856 ASP A N 1
ATOM 13049 C CA . ASP A 1 859 ? 129.128 69.285 48.355 1.00 65.56 856 ASP A CA 1
ATOM 13050 C C . ASP A 1 859 ? 127.937 70.092 48.862 1.00 62.84 856 ASP A C 1
ATOM 13051 O O . ASP A 1 859 ? 126.852 70.029 48.284 1.00 55.75 856 ASP A O 1
ATOM 13060 N N . PRO A 1 860 ? 128.138 70.863 49.943 1.00 69.68 857 PRO A N 1
ATOM 13061 C CA . PRO A 1 860 ? 127.038 71.587 50.592 1.00 66.83 857 PRO A CA 1
ATOM 13062 C C . PRO A 1 860 ? 126.398 72.650 49.701 1.00 65.08 857 PRO A C 1
ATOM 13063 O O . PRO A 1 860 ? 125.228 72.978 49.895 1.00 62.21 857 PRO A O 1
ATOM 13074 N N . ILE A 1 861 ? 127.151 73.177 48.741 1.00 63.03 858 ILE A N 1
ATOM 13075 C CA . ILE A 1 861 ? 126.624 74.210 47.856 1.00 70.39 858 ILE A CA 1
ATOM 13076 C C . ILE A 1 861 ? 125.581 73.622 46.910 1.00 65.84 858 ILE A C 1
ATOM 13077 O O . ILE A 1 861 ? 124.493 74.174 46.754 1.00 70.84 858 ILE A O 1
ATOM 13093 N N . SER A 1 862 ? 125.913 72.498 46.284 1.00 67.00 859 SER A N 1
ATOM 13094 C CA . SER A 1 862 ? 124.981 71.832 45.382 1.00 70.25 859 SER A CA 1
ATOM 13095 C C . SER A 1 862 ? 123.888 71.115 46.169 1.00 67.82 859 SER A C 1
ATOM 13096 O O . SER A 1 862 ? 122.830 70.795 45.627 1.00 68.21 859 SER A O 1
ATOM 13104 N N . LEU A 1 863 ? 124.148 70.864 47.449 1.00 67.25 860 LEU A N 1
ATOM 13105 C CA . LEU A 1 863 ? 123.167 70.225 48.316 1.00 61.85 860 LEU A CA 1
ATOM 13106 C C . LEU A 1 863 ? 122.051 71.201 48.675 1.00 66.02 860 LEU A C 1
ATOM 13107 O O . LEU A 1 863 ? 120.882 70.825 48.738 1.00 65.89 860 LEU A O 1
ATOM 13123 N N . GLY A 1 864 ? 122.421 72.455 48.911 1.00 61.11 861 GLY A N 1
ATOM 13124 C CA . GLY A 1 864 ? 121.452 73.486 49.230 1.00 59.77 861 GLY A CA 1
ATOM 13125 C C . GLY A 1 864 ? 120.628 73.886 48.022 1.00 67.92 861 GLY A C 1
ATOM 13126 O O . GLY A 1 864 ? 119.475 74.296 48.153 1.00 73.66 861 GLY A O 1
ATOM 13130 N N . SER A 1 865 ? 121.222 73.769 46.839 1.00 70.33 862 SER A N 1
ATOM 13131 C CA . SER A 1 865 ? 120.526 74.101 45.602 1.00 74.30 862 SER A CA 1
ATOM 13132 C C . SER A 1 865 ? 119.584 72.976 45.195 1.00 68.19 862 SER A C 1
ATOM 13133 O O . SER A 1 865 ? 118.631 73.192 44.446 1.00 66.97 862 SER A O 1
ATOM 13141 N N . ALA A 1 866 ? 119.854 71.774 45.694 1.00 58.91 863 ALA A N 1
ATOM 13142 C CA . ALA A 1 866 ? 119.062 70.605 45.339 1.00 63.05 863 ALA A CA 1
ATOM 13143 C C . ALA A 1 866 ? 117.643 70.716 45.881 1.00 60.62 863 ALA A C 1
ATOM 13144 O O . ALA A 1 866 ? 117.359 71.543 46.747 1.00 66.04 863 ALA A O 1
ATOM 13151 N N . SER A 1 867 ? 116.755 69.879 45.359 1.00 61.10 864 SER A N 1
ATOM 13152 C CA . SER A 1 867 ? 115.387 69.811 45.850 1.00 63.81 864 SER A CA 1
ATOM 13153 C C . SER A 1 867 ? 115.326 68.876 47.051 1.00 54.50 864 SER A C 1
ATOM 13154 O O . SER A 1 867 ? 116.110 67.934 47.147 1.00 53.97 864 SER A O 1
ATOM 13162 N N . PRO A 1 868 ? 114.393 69.133 47.976 1.00 53.83 865 PRO A N 1
ATOM 13163 C CA . PRO A 1 868 ? 114.269 68.257 49.145 1.00 62.24 865 PRO A CA 1
ATOM 13164 C C . PRO A 1 868 ? 113.847 66.840 48.766 1.00 60.64 865 PRO A C 1
ATOM 13165 O O . PRO A 1 868 ? 114.006 65.922 49.570 1.00 62.00 865 PRO A O 1
ATOM 13176 N N . ASP A 1 869 ? 113.323 66.669 47.555 1.00 72.67 866 ASP A N 1
ATOM 13177 C CA . ASP A 1 869 ? 112.870 65.362 47.089 1.00 77.10 866 ASP A CA 1
ATOM 13178 C C . ASP A 1 869 ? 113.890 64.696 46.169 1.00 72.10 866 ASP A C 1
ATOM 13179 O O . ASP A 1 869 ? 113.746 63.525 45.821 1.00 72.20 866 ASP A O 1
ATOM 13188 N N . SER A 1 870 ? 114.916 65.445 45.775 1.00 61.48 867 SER A N 1
ATOM 13189 C CA . SER A 1 870 ? 115.946 64.918 44.890 1.00 59.39 867 SER A CA 1
ATOM 13190 C C . SER A 1 870 ? 116.692 63.768 45.562 1.00 54.39 867 SER A C 1
ATOM 13191 O O . SER A 1 870 ? 116.859 63.765 46.781 1.00 55.53 867 SER A O 1
ATOM 13199 N N . PRO A 1 871 ? 117.145 62.786 44.767 1.00 51.21 868 PRO A N 1
ATOM 13200 C CA . PRO A 1 871 ? 117.901 61.653 45.309 1.00 48.10 868 PRO A CA 1
ATOM 13201 C C . PRO A 1 871 ? 119.091 62.088 46.163 1.00 46.90 868 PRO A C 1
ATOM 13202 O O . PRO A 1 871 ? 119.442 61.394 47.117 1.00 44.09 868 PRO A O 1
ATOM 13213 N N . LEU A 1 872 ? 119.701 63.219 45.822 1.00 42.42 869 LEU A N 1
ATOM 13214 C CA . LEU A 1 872 ? 120.855 63.714 46.564 1.00 44.44 869 LEU A CA 1
ATOM 13215 C C . LEU A 1 872 ? 120.497 63.962 48.026 1.00 47.19 869 LEU A C 1
ATOM 13216 O O . LEU A 1 872 ? 121.108 63.394 48.932 1.00 44.20 869 LEU A O 1
ATOM 13232 N N . VAL A 1 873 ? 119.504 64.813 48.252 1.00 46.31 870 VAL A N 1
ATOM 13233 C CA . VAL A 1 873 ? 119.054 65.119 49.604 1.00 48.18 870 VAL A CA 1
ATOM 13234 C C . VAL A 1 873 ? 118.512 63.877 50.299 1.00 43.93 870 VAL A C 1
ATOM 13235 O O . VAL A 1 873 ? 118.910 63.556 51.417 1.00 39.75 870 VAL A O 1
ATOM 13248 N N . VAL A 1 874 ? 117.604 63.176 49.632 1.00 43.01 871 VAL A N 1
ATOM 13249 C CA . VAL A 1 874 ? 116.933 62.038 50.244 1.00 48.53 871 VAL A CA 1
ATOM 13250 C C . VAL A 1 874 ? 117.914 60.921 50.605 1.00 43.19 871 VAL A C 1
ATOM 13251 O O . VAL A 1 874 ? 117.752 60.262 51.631 1.00 44.54 871 VAL A O 1
ATOM 13264 N N . SER A 1 875 ? 118.929 60.708 49.773 1.00 35.32 872 SER A N 1
ATOM 13265 C CA . SER A 1 875 ? 119.905 59.657 50.046 1.00 36.68 872 SER A CA 1
ATOM 13266 C C . SER A 1 875 ? 120.727 59.995 51.287 1.00 42.04 872 SER A C 1
ATOM 13267 O O . SER A 1 875 ? 121.092 59.108 52.060 1.00 39.66 872 SER A O 1
ATOM 13275 N N . ILE A 1 876 ? 121.006 61.280 51.481 1.00 36.73 873 ILE A N 1
ATOM 13276 C CA . ILE A 1 876 ? 121.725 61.726 52.666 1.00 39.77 873 ILE A CA 1
ATOM 13277 C C . ILE A 1 876 ? 120.833 61.510 53.884 1.00 43.58 873 ILE A C 1
ATOM 13278 O O . ILE A 1 876 ? 121.235 60.876 54.859 1.00 40.32 873 ILE A O 1
ATOM 13294 N N . LEU A 1 877 ? 119.613 62.031 53.808 1.00 41.95 874 LEU A N 1
ATOM 13295 C CA . LEU A 1 877 ? 118.633 61.870 54.874 1.00 37.30 874 LEU A CA 1
ATOM 13296 C C . LEU A 1 877 ? 118.513 60.415 55.310 1.00 37.24 874 LEU A C 1
ATOM 13297 O O . LEU A 1 877 ? 118.562 60.111 56.501 1.00 48.23 874 LEU A O 1
ATOM 13313 N N . ARG A 1 878 ? 118.357 59.521 54.340 1.00 40.08 875 ARG A N 1
ATOM 13314 C CA . ARG A 1 878 ? 118.110 58.113 54.630 1.00 39.11 875 ARG A CA 1
ATOM 13315 C C . ARG A 1 878 ? 119.318 57.473 55.310 1.00 39.69 875 ARG A C 1
ATOM 13316 O O . ARG A 1 878 ? 119.166 56.648 56.208 1.00 48.68 875 ARG A O 1
ATOM 13337 N N . ALA A 1 879 ? 120.516 57.859 54.884 1.00 36.95 876 ALA A N 1
ATOM 13338 C CA . ALA A 1 879 ? 121.741 57.371 55.506 1.00 39.83 876 ALA A CA 1
ATOM 13339 C C . ALA A 1 879 ? 121.781 57.780 56.976 1.00 46.55 876 ALA A C 1
ATOM 13340 O O . ALA A 1 879 ? 122.079 56.969 57.854 1.00 39.60 876 ALA A O 1
ATOM 13347 N N . ILE A 1 880 ? 121.480 59.048 57.232 1.00 45.31 877 ILE A N 1
ATOM 13348 C CA . ILE A 1 880 ? 121.439 59.574 58.590 1.00 39.47 877 ILE A CA 1
ATOM 13349 C C . ILE A 1 880 ? 120.365 58.863 59.408 1.00 45.16 877 ILE A C 1
ATOM 13350 O O . ILE A 1 880 ? 120.567 58.551 60.581 1.00 43.53 877 ILE A O 1
ATOM 13366 N N . GLN A 1 881 ? 119.223 58.606 58.780 1.00 47.18 878 GLN A N 1
ATOM 13367 C CA . GLN A 1 881 ? 118.115 57.945 59.456 1.00 41.42 878 GLN A CA 1
ATOM 13368 C C . GLN A 1 881 ? 118.462 56.500 59.809 1.00 46.96 878 GLN A C 1
ATOM 13369 O O . GLN A 1 881 ? 117.998 55.971 60.820 1.00 54.18 878 GLN A O 1
ATOM 13383 N N . VAL A 1 882 ? 119.281 55.866 58.976 1.00 39.56 879 VAL A N 1
ATOM 13384 C CA . VAL A 1 882 ? 119.751 54.513 59.251 1.00 46.79 879 VAL A CA 1
ATOM 13385 C C . VAL A 1 882 ? 120.659 54.507 60.479 1.00 41.30 879 VAL A C 1
ATOM 13386 O O . VAL A 1 882 ? 120.580 53.610 61.316 1.00 42.24 879 VAL A O 1
ATOM 13399 N N . MET A 1 883 ? 121.519 55.515 60.583 1.00 52.28 880 MET A N 1
ATOM 13400 C CA . MET A 1 883 ? 122.409 55.640 61.730 1.00 54.71 880 MET A CA 1
ATOM 13401 C C . MET A 1 883 ? 121.614 55.855 63.011 1.00 53.79 880 MET A C 1
ATOM 13402 O O . MET A 1 883 ? 121.915 55.257 64.043 1.00 56.15 880 MET A O 1
ATOM 13416 N N . ILE A 1 884 ? 120.601 56.714 62.942 1.00 47.27 881 ILE A N 1
ATOM 13417 C CA . ILE A 1 884 ? 119.742 56.965 64.091 1.00 49.97 881 ILE A CA 1
ATOM 13418 C C . ILE A 1 884 ? 119.074 55.671 64.537 1.00 62.45 881 ILE A C 1
ATOM 13419 O O . ILE A 1 884 ? 119.124 55.308 65.712 1.00 65.47 881 ILE A O 1
ATOM 13435 N N . LYS A 1 885 ? 118.452 54.977 63.589 1.00 58.65 882 LYS A N 1
ATOM 13436 C CA . LYS A 1 885 ? 117.727 53.750 63.892 1.00 56.00 882 LYS A CA 1
ATOM 13437 C C . LYS A 1 885 ? 118.671 52.699 64.467 1.00 63.29 882 LYS A C 1
ATOM 13438 O O . LYS A 1 885 ? 118.318 51.979 65.403 1.00 65.06 882 LYS A O 1
ATOM 13457 N N . ALA A 1 886 ? 119.872 52.620 63.903 1.00 61.56 883 ALA A N 1
ATOM 13458 C CA . ALA A 1 886 ? 120.877 51.673 64.370 1.00 64.26 883 ALA A CA 1
ATOM 13459 C C . ALA A 1 886 ? 121.223 51.942 65.828 1.00 65.73 883 ALA A C 1
ATOM 13460 O O . ALA A 1 886 ? 121.342 51.017 66.631 1.00 75.60 883 ALA A O 1
ATOM 13467 N N . LEU A 1 887 ? 121.382 53.217 66.165 1.00 58.71 884 LEU A N 1
ATOM 13468 C CA . LEU A 1 887 ? 121.723 53.612 67.526 1.00 57.09 884 LEU A CA 1
ATOM 13469 C C . LEU A 1 887 ? 120.591 53.288 68.495 1.00 59.49 884 LEU A C 1
ATOM 13470 O O . LEU A 1 887 ? 120.832 52.952 69.654 1.00 68.80 884 LEU A O 1
ATOM 13486 N N . GLU A 1 888 ? 119.356 53.386 68.014 1.00 59.81 885 GLU A N 1
ATOM 13487 C CA . GLU A 1 888 ? 118.186 53.149 68.853 1.00 58.79 885 GLU A CA 1
ATOM 13488 C C . GLU A 1 888 ? 117.961 51.665 69.134 1.00 70.19 885 GLU A C 1
ATOM 13489 O O . GLU A 1 888 ? 117.223 51.307 70.056 1.00 68.97 885 GLU A O 1
ATOM 13501 N N . LEU A 1 889 ? 118.598 50.804 68.345 1.00 63.33 886 LEU A N 1
ATOM 13502 C CA . LEU A 1 889 ? 118.346 49.370 68.429 1.00 62.53 886 LEU A CA 1
ATOM 13503 C C . LEU A 1 889 ? 119.594 48.550 68.754 1.00 63.76 886 LEU A C 1
ATOM 13504 O O . LEU A 1 889 ? 119.511 47.331 68.908 1.00 70.42 886 LEU A O 1
ATOM 13520 N N . GLN A 1 890 ? 120.744 49.207 68.871 1.00 61.80 887 GLN A N 1
ATOM 13521 C CA . GLN A 1 890 ? 121.999 48.484 69.064 1.00 68.50 887 GLN A CA 1
ATOM 13522 C C . GLN A 1 890 ? 122.077 47.792 70.423 1.00 76.63 887 GLN A C 1
ATOM 13523 O O . GLN A 1 890 ? 122.784 46.797 70.572 1.00 84.83 887 GLN A O 1
ATOM 13537 N N . GLU A 1 891 ? 121.356 48.310 71.412 1.00 68.25 888 GLU A N 1
ATOM 13538 C CA . GLU A 1 891 ? 121.369 47.704 72.737 1.00 74.06 888 GLU A CA 1
ATOM 13539 C C . GLU A 1 891 ? 120.638 46.369 72.711 1.00 79.08 888 GLU A C 1
ATOM 13540 O O . GLU A 1 891 ? 121.170 45.350 73.153 1.00 76.38 888 GLU A O 1
ATOM 13552 N N . THR A 1 892 ? 119.414 46.383 72.194 1.00 81.81 889 THR A N 1
ATOM 13553 C CA . THR A 1 892 ? 118.624 45.166 72.074 1.00 81.68 889 THR A CA 1
ATOM 13554 C C . THR A 1 892 ? 119.371 44.147 71.222 1.00 76.33 889 THR A C 1
ATOM 13555 O O . THR A 1 892 ? 119.169 42.941 71.356 1.00 73.79 889 THR A O 1
ATOM 13566 N N . TYR A 1 893 ? 120.241 44.641 70.348 1.00 71.92 890 TYR A N 1
ATOM 13567 C CA . TYR A 1 893 ? 121.014 43.775 69.470 1.00 73.17 890 TYR A CA 1
ATOM 13568 C C . TYR A 1 893 ? 122.245 43.202 70.163 1.00 78.90 890 TYR A C 1
ATOM 13569 O O . TYR A 1 893 ? 122.583 42.035 69.973 1.00 84.00 890 TYR A O 1
ATOM 13587 N N . LEU A 1 894 ? 122.914 44.023 70.963 1.00 77.83 891 LEU A N 1
ATOM 13588 C CA . LEU A 1 894 ? 124.194 43.638 71.550 1.00 82.09 891 LEU A CA 1
ATOM 13589 C C . LEU A 1 894 ? 124.050 42.758 72.791 1.00 88.17 891 LEU A C 1
ATOM 13590 O O . LEU A 1 894 ? 124.847 41.843 73.002 1.00 87.95 891 LEU A O 1
ATOM 13606 N N . HIS A 1 895 ? 123.038 43.030 73.608 1.00 89.77 892 HIS A N 1
ATOM 13607 C CA . HIS A 1 895 ? 122.878 42.316 74.872 1.00 96.57 892 HIS A CA 1
ATOM 13608 C C . HIS A 1 895 ? 121.807 41.228 74.808 1.00 94.23 892 HIS A C 1
ATOM 13609 O O . HIS A 1 895 ? 121.649 40.459 75.755 1.00 104.97 892 HIS A O 1
ATOM 13624 N N . LEU A 1 896 ? 121.082 41.157 73.696 1.00 93.74 893 LEU A N 1
ATOM 13625 C CA . LEU A 1 896 ? 119.985 40.201 73.564 1.00 91.56 893 LEU A CA 1
ATOM 13626 C C . LEU A 1 896 ? 120.095 39.343 72.304 1.00 87.54 893 LEU A C 1
ATOM 13627 O O . LEU A 1 896 ? 120.157 38.117 72.385 1.00 90.90 893 LEU A O 1
ATOM 13643 N N . VAL A 1 897 ? 120.122 39.988 71.142 1.00 81.18 894 VAL A N 1
ATOM 13644 C CA . VAL A 1 897 ? 120.096 39.268 69.872 1.00 79.01 894 VAL A CA 1
ATOM 13645 C C . VAL A 1 897 ? 121.436 38.615 69.541 1.00 87.32 894 VAL A C 1
ATOM 13646 O O . VAL A 1 897 ? 121.510 37.402 69.351 1.00 92.78 894 VAL A O 1
ATOM 13659 N N . ARG A 1 898 ? 122.492 39.419 69.477 1.00 90.07 895 ARG A N 1
ATOM 13660 C CA . ARG A 1 898 ? 123.805 38.926 69.074 1.00 93.38 895 ARG A CA 1
ATOM 13661 C C . ARG A 1 898 ? 124.228 37.669 69.835 1.00 94.31 895 ARG A C 1
ATOM 13662 O O . ARG A 1 898 ? 124.612 36.675 69.220 1.00 90.46 895 ARG A O 1
ATOM 13683 N N . PRO A 1 899 ? 124.165 37.708 71.176 1.00 93.12 896 PRO A N 1
ATOM 13684 C CA . PRO A 1 899 ? 124.601 36.539 71.950 1.00 98.45 896 PRO A CA 1
ATOM 13685 C C . PRO A 1 899 ? 123.757 35.298 71.663 1.00 98.18 896 PRO A C 1
ATOM 13686 O O . PRO A 1 899 ? 124.275 34.182 71.703 1.00 90.83 896 PRO A O 1
ATOM 13697 N N . GLU A 1 900 ? 122.475 35.499 71.372 1.00 100.84 897 GLU A N 1
ATOM 13698 C CA . GLU A 1 900 ? 121.579 34.393 71.054 1.00 101.63 897 GLU A CA 1
ATOM 13699 C C . GLU A 1 900 ? 121.949 33.784 69.706 1.00 101.16 897 GLU A C 1
ATOM 13700 O O . GLU A 1 900 ? 121.808 32.579 69.498 1.00 104.87 897 GLU A O 1
ATOM 13712 N N . VAL A 1 901 ? 122.422 34.626 68.793 1.00 97.23 898 VAL A N 1
ATOM 13713 C CA . VAL A 1 901 ? 122.811 34.176 67.462 1.00 100.46 898 VAL A CA 1
ATOM 13714 C C . VAL A 1 901 ? 124.179 33.505 67.496 1.00 101.19 898 VAL A C 1
ATOM 13715 O O . VAL A 1 901 ? 124.391 32.478 66.853 1.00 106.86 898 VAL A O 1
ATOM 13728 N N . LEU A 1 902 ? 125.105 34.094 68.244 1.00 98.65 899 LEU A N 1
ATOM 13729 C CA . LEU A 1 902 ? 126.431 33.514 68.414 1.00 101.93 899 LEU A CA 1
ATOM 13730 C C . LEU A 1 902 ? 126.337 32.212 69.202 1.00 108.81 899 LEU A C 1
ATOM 13731 O O . LEU A 1 902 ? 127.084 31.266 68.948 1.00 111.25 899 LEU A O 1
ATOM 13747 N N . ARG A 1 903 ? 125.416 32.169 70.160 1.00 106.29 900 ARG A N 1
ATOM 13748 C CA . ARG A 1 903 ? 125.185 30.961 70.942 1.00 114.37 900 ARG A CA 1
ATOM 13749 C C . ARG A 1 903 ? 124.730 29.824 70.039 1.00 119.31 900 ARG A C 1
ATOM 13750 O O . ARG A 1 903 ? 125.304 28.735 70.053 1.00 122.38 900 ARG A O 1
ATOM 13771 N N . TYR A 1 904 ? 123.690 30.093 69.257 1.00 122.28 901 TYR A N 1
ATOM 13772 C CA . TYR A 1 904 ? 123.064 29.081 68.418 1.00 127.49 901 TYR A CA 1
ATOM 13773 C C . TYR A 1 904 ? 124.079 28.336 67.559 1.00 132.62 901 TYR A C 1
ATOM 13774 O O . TYR A 1 904 ? 124.206 27.115 67.648 1.00 140.80 901 TYR A O 1
ATOM 13792 N N . GLN A 1 905 ? 124.801 29.079 66.728 1.00 124.43 902 GLN A N 1
ATOM 13793 C CA . GLN A 1 905 ? 125.695 28.482 65.743 1.00 125.47 902 GLN A CA 1
ATOM 13794 C C . GLN A 1 905 ? 126.787 27.622 66.376 1.00 136.85 902 GLN A C 1
ATOM 13795 O O . GLN A 1 905 ? 127.323 26.722 65.729 1.00 141.36 902 GLN A O 1
ATOM 13809 N N . GLY A 1 906 ? 127.117 27.904 67.633 1.00 137.14 903 GLY A N 1
ATOM 13810 C CA . GLY A 1 906 ? 128.131 27.144 68.342 1.00 137.01 903 GLY A CA 1
ATOM 13811 C C . GLY A 1 906 ? 127.980 25.650 68.129 1.00 143.64 903 GLY A C 1
ATOM 13812 O O . GLY A 1 906 ? 128.949 24.956 67.822 1.00 150.48 903 GLY A O 1
ATOM 13816 N N . GLU A 1 907 ? 126.756 25.157 68.288 1.00 145.55 904 GLU A N 1
ATOM 13817 C CA . GLU A 1 907 ? 126.473 23.736 68.126 1.00 153.19 904 GLU A CA 1
ATOM 13818 C C . GLU A 1 907 ? 126.173 23.393 66.668 1.00 156.09 904 GLU A C 1
ATOM 13819 O O . GLU A 1 907 ? 126.483 22.295 66.203 1.00 157.97 904 GLU A O 1
ATOM 13831 N N . ALA A 1 908 ? 125.572 24.339 65.952 1.00 153.26 905 ALA A N 1
ATOM 13832 C CA . ALA A 1 908 ? 125.180 24.127 64.562 1.00 153.49 905 ALA A CA 1
ATOM 13833 C C . ALA A 1 908 ? 126.371 23.725 63.696 1.00 157.77 905 ALA A C 1
ATOM 13834 O O . ALA A 1 908 ? 126.367 22.665 63.071 1.00 162.91 905 ALA A O 1
ATOM 13841 N N . GLY A 1 909 ? 127.388 24.581 63.665 1.00 151.88 906 GLY A N 1
ATOM 13842 C CA . GLY A 1 909 ? 128.553 24.358 62.828 1.00 153.07 906 GLY A CA 1
ATOM 13843 C C . GLY A 1 909 ? 128.861 25.578 61.983 1.00 149.62 906 GLY A C 1
ATOM 13844 O O . GLY A 1 909 ? 129.962 26.124 62.041 1.00 148.67 906 GLY A O 1
ATOM 13848 N N . VAL A 1 910 ? 127.881 26.000 61.190 1.00 148.33 907 VAL A N 1
ATOM 13849 C CA . VAL A 1 910 ? 128.018 27.195 60.366 1.00 144.81 907 VAL A CA 1
ATOM 13850 C C . VAL A 1 910 ? 128.543 28.367 61.186 1.00 143.36 907 VAL A C 1
ATOM 13851 O O . VAL A 1 910 ? 127.992 28.700 62.234 1.00 143.73 907 VAL A O 1
ATOM 13864 N N . ARG A 1 911 ? 129.618 28.982 60.708 1.00 138.45 908 ARG A N 1
ATOM 13865 C CA . ARG A 1 911 ? 130.157 30.183 61.332 1.00 133.01 908 ARG A CA 1
ATOM 13866 C C . ARG A 1 911 ? 130.088 31.315 60.318 1.00 129.08 908 ARG A C 1
ATOM 13867 O O . ARG A 1 911 ? 131.113 31.775 59.813 1.00 128.89 908 ARG A O 1
ATOM 13888 N N . ARG A 1 912 ? 128.865 31.752 60.029 1.00 126.92 909 ARG A N 1
ATOM 13889 C CA . ARG A 1 912 ? 128.610 32.712 58.957 1.00 120.35 909 ARG A CA 1
ATOM 13890 C C . ARG A 1 912 ? 129.771 33.691 58.838 1.00 117.27 909 ARG A C 1
ATOM 13891 O O . ARG A 1 912 ? 130.045 34.456 59.762 1.00 120.06 909 ARG A O 1
ATOM 13912 N N . LYS A 1 913 ? 130.451 33.652 57.696 1.00 110.66 910 LYS A N 1
ATOM 13913 C CA . LYS A 1 913 ? 131.629 34.483 57.468 1.00 107.23 910 LYS A CA 1
ATOM 13914 C C . LYS A 1 913 ? 131.470 35.844 58.141 1.00 104.01 910 LYS A C 1
ATOM 13915 O O . LYS A 1 913 ? 130.533 36.583 57.839 1.00 92.04 910 LYS A O 1
ATOM 13934 N N . PRO A 1 914 ? 132.391 36.176 59.059 1.00 110.15 911 PRO A N 1
ATOM 13935 C CA . PRO A 1 914 ? 132.285 37.397 59.866 1.00 107.48 911 PRO A CA 1
ATOM 13936 C C . PRO A 1 914 ? 132.300 38.667 59.024 1.00 100.59 911 PRO A C 1
ATOM 13937 O O . PRO A 1 914 ? 133.073 38.771 58.072 1.00 103.62 911 PRO A O 1
ATOM 13948 N N . VAL A 1 915 ? 131.443 39.618 59.380 1.00 91.96 912 VAL A N 1
ATOM 13949 C CA . VAL A 1 915 ? 131.376 40.895 58.677 1.00 90.70 912 VAL A CA 1
ATOM 13950 C C . VAL A 1 915 ? 131.545 42.088 59.618 1.00 94.89 912 VAL A C 1
ATOM 13951 O O . VAL A 1 915 ? 131.951 43.168 59.189 1.00 91.62 912 VAL A O 1
ATOM 13964 N N . ALA A 1 916 ? 131.237 41.896 60.897 1.00 98.15 913 ALA A N 1
ATOM 13965 C CA . ALA A 1 916 ? 131.404 42.955 61.884 1.00 96.76 913 ALA A CA 1
ATOM 13966 C C . ALA A 1 916 ? 132.883 43.182 62.170 1.00 98.06 913 ALA A C 1
ATOM 13967 O O . ALA A 1 916 ? 133.704 42.281 61.995 1.00 99.65 913 ALA A O 1
ATOM 13974 N N . ASN A 1 917 ? 133.216 44.390 62.611 1.00 87.96 914 ASN A N 1
ATOM 13975 C CA . ASN A 1 917 ? 134.580 44.708 63.006 1.00 89.03 914 ASN A CA 1
ATOM 13976 C C . ASN A 1 917 ? 134.714 44.672 64.523 1.00 91.43 914 ASN A C 1
ATOM 13977 O O . ASN A 1 917 ? 134.090 45.466 65.228 1.00 89.72 914 ASN A O 1
ATOM 13988 N N . ALA A 1 918 ? 135.528 43.746 65.020 1.00 95.66 915 ALA A N 1
ATOM 13989 C CA . ALA A 1 918 ? 135.689 43.550 66.458 1.00 99.11 915 ALA A CA 1
ATOM 13990 C C . ALA A 1 918 ? 136.197 44.809 67.158 1.00 100.57 915 ALA A C 1
ATOM 13991 O O . ALA A 1 918 ? 136.038 44.958 68.369 1.00 102.56 915 ALA A O 1
ATOM 13998 N N . ALA A 1 919 ? 136.811 45.708 66.395 1.00 100.33 916 ALA A N 1
ATOM 13999 C CA . ALA A 1 919 ? 137.335 46.952 66.950 1.00 100.03 916 ALA A CA 1
ATOM 14000 C C . ALA A 1 919 ? 136.215 47.827 67.510 1.00 101.00 916 ALA A C 1
ATOM 14001 O O . ALA A 1 919 ? 136.433 48.609 68.437 1.00 98.93 916 ALA A O 1
ATOM 14008 N N . TYR A 1 920 ? 135.019 47.689 66.945 1.00 94.59 917 TYR A N 1
ATOM 14009 C CA . TYR A 1 920 ? 133.876 48.499 67.354 1.00 88.15 917 TYR A CA 1
ATOM 14010 C C . TYR A 1 920 ? 133.027 47.798 68.409 1.00 90.72 917 TYR A C 1
ATOM 14011 O O . TYR A 1 920 ? 132.169 46.979 68.080 1.00 91.33 917 TYR A O 1
ATOM 14029 N N . SER A 1 921 ? 133.264 48.126 69.675 1.00 99.13 918 SER A N 1
ATOM 14030 C CA . SER A 1 921 ? 132.457 47.588 70.764 1.00 98.17 918 SER A CA 1
ATOM 14031 C C . SER A 1 921 ? 131.051 48.179 70.718 1.00 96.36 918 SER A C 1
ATOM 14032 O O . SER A 1 921 ? 130.100 47.587 71.228 1.00 95.09 918 SER A O 1
ATOM 14040 N N . ALA A 1 922 ? 130.933 49.350 70.098 1.00 86.11 919 ALA A N 1
ATOM 14041 C CA . ALA A 1 922 ? 129.651 50.028 69.956 1.00 74.06 919 ALA A CA 1
ATOM 14042 C C . ALA A 1 922 ? 129.613 50.779 68.632 1.00 75.63 919 ALA A C 1
ATOM 14043 O O . ALA A 1 922 ? 130.653 51.115 68.067 1.00 73.15 919 ALA A O 1
ATOM 14050 N N . PHE A 1 923 ? 128.407 51.041 68.142 1.00 75.80 920 PHE A N 1
ATOM 14051 C CA . PHE A 1 923 ? 128.226 51.700 66.855 1.00 67.28 920 PHE A CA 1
ATOM 14052 C C . PHE A 1 923 ? 128.908 53.070 66.824 1.00 68.85 920 PHE A C 1
ATOM 14053 O O . PHE A 1 923 ? 129.332 53.534 65.766 1.00 64.80 920 PHE A O 1
ATOM 14070 N N . GLU A 1 924 ? 129.019 53.712 67.984 1.00 68.77 921 GLU A N 1
ATOM 14071 C CA . GLU A 1 924 ? 129.648 55.027 68.065 1.00 72.02 921 GLU A CA 1
ATOM 14072 C C . GLU A 1 924 ? 131.133 54.946 67.727 1.00 73.02 921 GLU A C 1
ATOM 14073 O O . GLU A 1 924 ? 131.684 55.852 67.104 1.00 75.91 921 GLU A O 1
ATOM 14085 N N . ASP A 1 925 ? 131.776 53.859 68.143 1.00 72.89 922 ASP A N 1
ATOM 14086 C CA . ASP A 1 925 ? 133.204 53.674 67.906 1.00 75.65 922 ASP A CA 1
ATOM 14087 C C . ASP A 1 925 ? 133.536 53.705 66.419 1.00 78.11 922 ASP A C 1
ATOM 14088 O O . ASP A 1 925 ? 134.649 54.061 66.031 1.00 83.59 922 ASP A O 1
ATOM 14097 N N . GLY A 1 926 ? 132.568 53.331 65.589 1.00 67.13 923 GLY A N 1
ATOM 14098 C CA . GLY A 1 926 ? 132.780 53.268 64.156 1.00 65.39 923 GLY A CA 1
ATOM 14099 C C . GLY A 1 926 ? 132.506 54.584 63.453 1.00 72.03 923 GLY A C 1
ATOM 14100 O O . GLY A 1 926 ? 133.365 55.109 62.745 1.00 71.96 923 GLY A O 1
ATOM 14104 N N . ILE A 1 927 ? 131.307 55.121 63.653 1.00 72.72 924 ILE A N 1
ATOM 14105 C CA . ILE A 1 927 ? 130.878 56.320 62.939 1.00 62.89 924 ILE A CA 1
ATOM 14106 C C . ILE A 1 927 ? 131.587 57.582 63.424 1.00 63.24 924 ILE A C 1
ATOM 14107 O O . ILE A 1 927 ? 131.830 58.499 62.640 1.00 66.84 924 ILE A O 1
ATOM 14123 N N . LEU A 1 928 ? 131.922 57.629 64.709 1.00 59.43 925 LEU A N 1
ATOM 14124 C CA . LEU A 1 928 ? 132.553 58.815 65.281 1.00 62.59 925 LEU A CA 1
ATOM 14125 C C . LEU A 1 928 ? 134.066 58.823 65.074 1.00 69.15 925 LEU A C 1
ATOM 14126 O O . LEU A 1 928 ? 134.763 59.705 65.578 1.00 64.82 925 LEU A O 1
ATOM 14142 N N . SER A 1 929 ? 134.571 57.837 64.339 1.00 71.90 926 SER A N 1
ATOM 14143 C CA . SER A 1 929 ? 135.970 57.836 63.933 1.00 76.67 926 SER A CA 1
ATOM 14144 C C . SER A 1 929 ? 136.117 58.595 62.616 1.00 73.77 926 SER A C 1
ATOM 14145 O O . SER A 1 929 ? 137.223 58.786 62.117 1.00 82.84 926 SER A O 1
ATOM 14153 N N . HIS A 1 930 ? 134.989 59.025 62.059 1.00 60.86 927 HIS A N 1
ATOM 14154 C CA . HIS A 1 930 ? 134.990 59.835 60.851 1.00 59.37 927 HIS A CA 1
ATOM 14155 C C . HIS A 1 930 ? 134.570 61.255 61.203 1.00 54.73 927 HIS A C 1
ATOM 14156 O O . HIS A 1 930 ? 133.382 61.559 61.280 1.00 57.75 927 HIS A O 1
ATOM 14171 N N . LEU A 1 931 ? 135.553 62.121 61.420 1.00 57.19 928 LEU A N 1
ATOM 14172 C CA . LEU A 1 931 ? 135.288 63.488 61.850 1.00 65.01 928 LEU A CA 1
ATOM 14173 C C . LEU A 1 931 ? 134.394 64.239 60.867 1.00 67.94 928 LEU A C 1
ATOM 14174 O O . LEU A 1 931 ? 133.697 65.178 61.250 1.00 67.62 928 LEU A O 1
ATOM 14190 N N . SER A 1 932 ? 134.412 63.828 59.603 1.00 60.43 929 SER A N 1
ATOM 14191 C CA . SER A 1 932 ? 133.595 64.485 58.591 1.00 59.40 929 SER A CA 1
ATOM 14192 C C . SER A 1 932 ? 132.119 64.412 58.968 1.00 58.97 929 SER A C 1
ATOM 14193 O O . SER A 1 932 ? 131.376 65.378 58.795 1.00 59.86 929 SER A O 1
ATOM 14201 N N . LEU A 1 933 ? 131.703 63.263 59.490 1.00 59.58 930 LEU A N 1
ATOM 14202 C CA . LEU A 1 933 ? 130.302 63.035 59.823 1.00 58.39 930 LEU A CA 1
ATOM 14203 C C . LEU A 1 933 ? 129.722 64.175 60.649 1.00 62.02 930 LEU A C 1
ATOM 14204 O O . LEU A 1 933 ? 128.844 64.902 60.184 1.00 65.77 930 LEU A O 1
ATOM 14220 N N . VAL A 1 934 ? 130.217 64.329 61.874 1.00 62.65 931 VAL A N 1
ATOM 14221 C CA . VAL A 1 934 ? 129.670 65.314 62.801 1.00 58.76 931 VAL A CA 1
ATOM 14222 C C . VAL A 1 934 ? 129.770 66.729 62.236 1.00 61.00 931 VAL A C 1
ATOM 14223 O O . VAL A 1 934 ? 128.957 67.592 62.565 1.00 70.66 931 VAL A O 1
ATOM 14236 N N . VAL A 1 935 ? 130.765 66.964 61.386 1.00 62.16 932 VAL A N 1
ATOM 14237 C CA . VAL A 1 935 ? 130.937 68.271 60.763 1.00 64.43 932 VAL A CA 1
ATOM 14238 C C . VAL A 1 935 ? 129.840 68.519 59.737 1.00 60.93 932 VAL A C 1
ATOM 14239 O O . VAL A 1 935 ? 129.248 69.598 59.698 1.00 63.67 932 VAL A O 1
ATOM 14252 N N . ASP A 1 936 ? 129.571 67.514 58.911 1.00 55.45 933 ASP A N 1
ATOM 14253 C CA . ASP A 1 936 ? 128.548 67.622 57.880 1.00 58.43 933 ASP A CA 1
ATOM 14254 C C . ASP A 1 936 ? 127.168 67.829 58.497 1.00 56.88 933 ASP A C 1
ATOM 14255 O O . ASP A 1 936 ? 126.400 68.680 58.050 1.00 62.03 933 ASP A O 1
ATOM 14264 N N . LEU A 1 937 ? 126.860 67.050 59.528 1.00 52.08 934 LEU A N 1
ATOM 14265 C CA . LEU A 1 937 ? 125.589 67.182 60.228 1.00 58.88 934 LEU A CA 1
ATOM 14266 C C . LEU A 1 937 ? 125.357 68.629 60.652 1.00 61.24 934 LEU A C 1
ATOM 14267 O O . LEU A 1 937 ? 124.255 69.160 60.510 1.00 65.16 934 LEU A O 1
ATOM 14283 N N . GLY A 1 938 ? 126.403 69.265 61.168 1.00 61.87 935 GLY A N 1
ATOM 14284 C CA . GLY A 1 938 ? 126.317 70.647 61.602 1.00 62.72 935 GLY A CA 1
ATOM 14285 C C . GLY A 1 938 ? 126.104 71.594 60.437 1.00 63.06 935 GLY A C 1
ATOM 14286 O O . GLY A 1 938 ? 125.324 72.541 60.530 1.00 62.14 935 GLY A O 1
ATOM 14290 N N . LYS A 1 939 ? 126.802 71.335 59.337 1.00 64.79 936 LYS A N 1
ATOM 14291 C CA . LYS A 1 939 ? 126.691 72.164 58.143 1.00 61.34 936 LYS A CA 1
ATOM 14292 C C . LYS A 1 939 ? 125.290 72.103 57.549 1.00 60.46 936 LYS A C 1
ATOM 14293 O O . LYS A 1 939 ? 124.691 73.133 57.237 1.00 65.28 936 LYS A O 1
ATOM 14312 N N . TYR A 1 940 ? 124.772 70.889 57.399 1.00 55.64 937 TYR A N 1
ATOM 14313 C CA . TYR A 1 940 ? 123.522 70.668 56.682 1.00 52.55 937 TYR A CA 1
ATOM 14314 C C . TYR A 1 940 ? 122.326 71.347 57.347 1.00 61.64 937 TYR A C 1
ATOM 14315 O O . TYR A 1 940 ? 121.351 71.689 56.676 1.00 65.53 937 TYR A O 1
ATOM 14333 N N . CYS A 1 941 ? 122.399 71.544 58.658 1.00 60.42 938 CYS A N 1
ATOM 14334 C CA . CYS A 1 941 ? 121.337 72.241 59.377 1.00 62.10 938 CYS A CA 1
ATOM 14335 C C . CYS A 1 941 ? 121.103 73.637 58.800 1.00 64.47 938 CYS A C 1
ATOM 14336 O O . CYS A 1 941 ? 120.018 74.200 58.945 1.00 62.81 938 CYS A O 1
ATOM 14344 N N . ASN A 1 942 ? 122.121 74.187 58.144 1.00 67.99 939 ASN A N 1
ATOM 14345 C CA . ASN A 1 942 ? 122.049 75.542 57.608 1.00 67.46 939 ASN A CA 1
ATOM 14346 C C . ASN A 1 942 ? 121.665 75.602 56.129 1.00 70.49 939 ASN A C 1
ATOM 14347 O O . ASN A 1 942 ? 121.672 76.677 55.532 1.00 80.90 939 ASN A O 1
ATOM 14358 N N . LEU A 1 943 ? 121.327 74.458 55.540 1.00 61.99 940 LEU A N 1
ATOM 14359 C CA . LEU A 1 943 ? 121.051 74.397 54.105 1.00 65.91 940 LEU A CA 1
ATOM 14360 C C . LEU A 1 943 ? 119.564 74.520 53.766 1.00 70.37 940 LEU A C 1
ATOM 14361 O O . LEU A 1 943 ? 119.190 74.506 52.593 1.00 78.09 940 LEU A O 1
ATOM 14377 N N . GLY A 1 944 ? 118.720 74.629 54.786 1.00 66.73 941 GLY A N 1
ATOM 14378 C CA . GLY A 1 944 ? 117.317 74.952 54.581 1.00 70.37 941 GLY A CA 1
ATOM 14379 C C . GLY A 1 944 ? 116.417 73.792 54.192 1.00 61.36 941 GLY A C 1
ATOM 14380 O O . GLY A 1 944 ? 115.284 74.000 53.757 1.00 60.91 941 GLY A O 1
ATOM 14384 N N . HIS A 1 945 ? 116.908 72.568 54.343 1.00 53.76 942 HIS A N 1
ATOM 14385 C CA . HIS A 1 945 ? 116.075 71.397 54.108 1.00 62.22 942 HIS A CA 1
ATOM 14386 C C . HIS A 1 945 ? 115.521 70.895 55.437 1.00 60.84 942 HIS A C 1
ATOM 14387 O O . HIS A 1 945 ? 116.196 70.180 56.178 1.00 54.55 942 HIS A O 1
ATOM 14402 N N . ALA A 1 946 ? 114.285 71.288 55.727 1.00 67.07 943 ALA A N 1
ATOM 14403 C CA . ALA A 1 946 ? 113.659 71.023 57.019 1.00 68.94 943 ALA A CA 1
ATOM 14404 C C . ALA A 1 946 ? 113.846 69.581 57.474 1.00 56.33 943 ALA A C 1
ATOM 14405 O O . ALA A 1 946 ? 114.495 69.322 58.484 1.00 58.29 943 ALA A O 1
ATOM 14412 N N . GLU A 1 947 ? 113.274 68.646 56.725 1.00 59.66 944 GLU A N 1
ATOM 14413 C CA . GLU A 1 947 ? 113.321 67.237 57.094 1.00 61.72 944 GLU A CA 1
ATOM 14414 C C . GLU A 1 947 ? 114.756 66.767 57.333 1.00 61.14 944 GLU A C 1
ATOM 14415 O O . GLU A 1 947 ? 115.026 66.038 58.288 1.00 56.57 944 GLU A O 1
ATOM 14427 N N . LEU A 1 948 ? 115.674 67.187 56.467 1.00 58.66 945 LEU A N 1
ATOM 14428 C CA . LEU A 1 948 ? 117.079 66.815 56.603 1.00 53.52 945 LEU A CA 1
ATOM 14429 C C . LEU A 1 948 ? 117.663 67.370 57.897 1.00 57.80 945 LEU A C 1
ATOM 14430 O O . LEU A 1 948 ? 118.263 66.637 58.683 1.00 51.81 945 LEU A O 1
ATOM 14446 N N . THR A 1 949 ? 117.486 68.670 58.105 1.00 56.62 946 THR A N 1
ATOM 14447 C CA . THR A 1 949 ? 117.954 69.329 59.317 1.00 51.06 946 THR A CA 1
ATOM 14448 C C . THR A 1 949 ? 117.400 68.619 60.546 1.00 61.77 946 THR A C 1
ATOM 14449 O O . THR A 1 949 ? 118.125 68.342 61.501 1.00 65.87 946 THR A O 1
ATOM 14460 N N . LEU A 1 950 ? 116.105 68.328 60.508 1.00 64.03 947 LEU A N 1
ATOM 14461 C CA . LEU A 1 950 ? 115.420 67.686 61.621 1.00 55.29 947 LEU A CA 1
ATOM 14462 C C . LEU A 1 950 ? 116.092 66.364 61.977 1.00 55.37 947 LEU A C 1
ATOM 14463 O O . LEU A 1 950 ? 116.165 65.990 63.145 1.00 61.44 947 LEU A O 1
ATOM 14479 N N . ALA A 1 951 ? 116.593 65.666 60.963 1.00 56.73 948 ALA A N 1
ATOM 14480 C CA . ALA A 1 951 ? 117.268 64.390 61.171 1.00 54.89 948 ALA A CA 1
ATOM 14481 C C . ALA A 1 951 ? 118.689 64.601 61.687 1.00 53.66 948 ALA A C 1
ATOM 14482 O O . ALA A 1 951 ? 119.164 63.850 62.540 1.00 49.08 948 ALA A O 1
ATOM 14489 N N . CYS A 1 952 ? 119.365 65.622 61.167 1.00 50.95 949 CYS A N 1
ATOM 14490 C CA . CYS A 1 952 ? 120.715 65.948 61.614 1.00 56.43 949 CYS A CA 1
ATOM 14491 C C . CYS A 1 952 ? 120.728 66.246 63.109 1.00 62.36 949 CYS A C 1
ATOM 14492 O O . CYS A 1 952 ? 121.641 65.839 63.826 1.00 62.12 949 CYS A O 1
ATOM 14500 N N . LEU A 1 953 ? 119.708 66.961 63.574 1.00 60.56 950 LEU A N 1
ATOM 14501 C CA . LEU A 1 953 ? 119.594 67.291 64.987 1.00 56.49 950 LEU A CA 1
ATOM 14502 C C . LEU A 1 953 ? 119.397 66.028 65.821 1.00 64.91 950 LEU A C 1
ATOM 14503 O O . LEU A 1 953 ? 120.062 65.841 66.840 1.00 69.91 950 LEU A O 1
ATOM 14519 N N . LYS A 1 954 ? 118.481 65.167 65.387 1.00 56.91 951 LYS A N 1
ATOM 14520 C CA . LYS A 1 954 ? 118.205 63.925 66.101 1.00 55.65 951 LYS A CA 1
ATOM 14521 C C . LYS A 1 954 ? 119.480 63.116 66.295 1.00 57.33 951 LYS A C 1
ATOM 14522 O O . LYS A 1 954 ? 119.719 62.569 67.370 1.00 75.92 951 LYS A O 1
ATOM 14541 N N . LEU A 1 955 ? 120.303 63.046 65.254 1.00 56.26 952 LEU A N 1
ATOM 14542 C CA . LEU A 1 955 ? 121.533 62.268 65.317 1.00 57.25 952 LEU A CA 1
ATOM 14543 C C . LEU A 1 955 ? 122.584 62.978 66.162 1.00 55.64 952 LEU A C 1
ATOM 14544 O O . LEU A 1 955 ? 123.246 62.356 66.992 1.00 63.36 952 LEU A O 1
ATOM 14560 N N . LEU A 1 956 ? 122.734 64.281 65.949 1.00 58.38 953 LEU A N 1
ATOM 14561 C CA . LEU A 1 956 ? 123.700 65.070 66.706 1.00 64.80 953 LEU A CA 1
ATOM 14562 C C . LEU A 1 956 ? 123.496 64.914 68.210 1.00 69.50 953 LEU A C 1
ATOM 14563 O O . LEU A 1 956 ? 124.464 64.794 68.961 1.00 72.99 953 LEU A O 1
ATOM 14579 N N . GLU A 1 957 ? 122.240 64.915 68.646 1.00 70.85 954 GLU A N 1
ATOM 14580 C CA . GLU A 1 957 ? 121.925 64.781 70.065 1.00 71.30 954 GLU A CA 1
ATOM 14581 C C . GLU A 1 957 ? 122.409 63.444 70.616 1.00 74.30 954 GLU A C 1
ATOM 14582 O O . GLU A 1 957 ? 122.844 63.360 71.763 1.00 83.93 954 GLU A O 1
ATOM 14594 N N . LYS A 1 958 ? 122.334 62.403 69.793 1.00 68.70 955 LYS A N 1
ATOM 14595 C CA . LYS A 1 958 ? 122.751 61.069 70.207 1.00 73.61 955 LYS A CA 1
ATOM 14596 C C . LYS A 1 958 ? 124.272 60.928 70.209 1.00 72.72 955 LYS A C 1
ATOM 14597 O O . LYS A 1 958 ? 124.830 60.131 70.962 1.00 81.56 955 LYS A O 1
ATOM 14616 N N . ILE A 1 959 ? 124.933 61.708 69.361 1.00 67.39 956 ILE A N 1
ATOM 14617 C CA . ILE A 1 959 ? 126.385 61.667 69.242 1.00 69.34 956 ILE A CA 1
ATOM 14618 C C . ILE A 1 959 ? 127.073 62.527 70.295 1.00 77.98 956 ILE A C 1
ATOM 14619 O O . ILE A 1 959 ? 128.044 62.102 70.921 1.00 86.79 956 ILE A O 1
ATOM 14635 N N . SER A 1 960 ? 126.558 63.739 70.481 1.00 86.07 957 SER A N 1
ATOM 14636 C CA . SER A 1 960 ? 127.269 64.783 71.215 1.00 86.79 957 SER A CA 1
ATOM 14637 C C . SER A 1 960 ? 127.321 64.561 72.721 1.00 98.34 957 SER A C 1
ATOM 14638 O O . SER A 1 960 ? 126.680 63.658 73.261 1.00 91.12 957 SER A O 1
ATOM 14646 N N . THR A 1 961 ? 128.103 65.407 73.386 1.00 79.06 958 THR A N 1
ATOM 14647 C CA . THR A 1 961 ? 128.222 65.393 74.837 1.00 89.12 958 THR A CA 1
ATOM 14648 C C . THR A 1 961 ? 127.574 66.648 75.414 1.00 91.50 958 THR A C 1
ATOM 14649 O O . THR A 1 961 ? 127.758 67.752 74.897 1.00 93.04 958 THR A O 1
ATOM 14661 N N . THR B 1 5 ? 149.716 43.445 -14.442 1.00 111.97 2 THR B N 1
ATOM 14662 C CA . THR B 1 5 ? 149.194 42.927 -13.183 1.00 120.03 2 THR B CA 1
ATOM 14663 C C . THR B 1 5 ? 147.958 43.719 -12.765 1.00 115.34 2 THR B C 1
ATOM 14664 O O . THR B 1 5 ? 148.056 44.888 -12.390 1.00 105.54 2 THR B O 1
ATOM 14674 N N . ASP B 1 6 ? 146.797 43.073 -12.827 1.00 114.04 3 ASP B N 1
ATOM 14675 C CA . ASP B 1 6 ? 145.526 43.755 -12.602 1.00 102.32 3 ASP B CA 1
ATOM 14676 C C . ASP B 1 6 ? 145.217 43.958 -11.121 1.00 97.34 3 ASP B C 1
ATOM 14677 O O . ASP B 1 6 ? 145.358 43.042 -10.310 1.00 96.47 3 ASP B O 1
ATOM 14686 N N . LEU B 1 7 ? 144.786 45.169 -10.782 1.00 84.85 4 LEU B N 1
ATOM 14687 C CA . LEU B 1 7 ? 144.360 45.494 -9.428 1.00 73.64 4 LEU B CA 1
ATOM 14688 C C . LEU B 1 7 ? 142.887 45.871 -9.431 1.00 68.28 4 LEU B C 1
ATOM 14689 O O . LEU B 1 7 ? 142.354 46.309 -10.450 1.00 71.38 4 LEU B O 1
ATOM 14705 N N . ARG B 1 8 ? 142.233 45.704 -8.288 1.00 61.70 5 ARG B N 1
ATOM 14706 C CA . ARG B 1 8 ? 140.842 46.113 -8.146 1.00 60.88 5 ARG B CA 1
ATOM 14707 C C . ARG B 1 8 ? 140.768 47.620 -7.916 1.00 64.71 5 ARG B C 1
ATOM 14708 O O . ARG B 1 8 ? 141.734 48.231 -7.457 1.00 59.51 5 ARG B O 1
ATOM 14729 N N . LYS B 1 9 ? 139.624 48.211 -8.249 1.00 59.20 6 LYS B N 1
ATOM 14730 C CA . LYS B 1 9 ? 139.478 49.666 -8.263 1.00 62.47 6 LYS B CA 1
ATOM 14731 C C . LYS B 1 9 ? 140.168 50.350 -7.082 1.00 55.06 6 LYS B C 1
ATOM 14732 O O . LYS B 1 9 ? 141.033 51.204 -7.276 1.00 59.21 6 LYS B O 1
ATOM 14751 N N . LEU B 1 10 ? 139.786 49.981 -5.864 1.00 55.25 7 LEU B N 1
ATOM 14752 C CA . LEU B 1 10 ? 140.363 50.601 -4.676 1.00 60.36 7 LEU B CA 1
ATOM 14753 C C . LEU B 1 10 ? 141.874 50.401 -4.633 1.00 58.26 7 LEU B C 1
ATOM 14754 O O . LEU B 1 10 ? 142.637 51.368 -4.637 1.00 56.98 7 LEU B O 1
ATOM 14770 N N . GLU B 1 11 ? 142.299 49.141 -4.591 1.00 55.66 8 GLU B N 1
ATOM 14771 C CA . GLU B 1 11 ? 143.718 48.811 -4.531 1.00 59.10 8 GLU B CA 1
ATOM 14772 C C . GLU B 1 11 ? 144.516 49.599 -5.566 1.00 61.38 8 GLU B C 1
ATOM 14773 O O . GLU B 1 11 ? 145.618 50.072 -5.284 1.00 58.18 8 GLU B O 1
ATOM 14785 N N . ALA B 1 12 ? 143.952 49.743 -6.762 1.00 60.68 9 ALA B N 1
ATOM 14786 C CA . ALA B 1 12 ? 144.602 50.495 -7.829 1.00 59.18 9 ALA B CA 1
ATOM 14787 C C . ALA B 1 12 ? 144.741 51.961 -7.437 1.00 53.69 9 ALA B C 1
ATOM 14788 O O . ALA B 1 12 ? 145.812 52.551 -7.573 1.00 48.24 9 ALA B O 1
ATOM 14795 N N . LEU B 1 13 ? 143.652 52.544 -6.946 1.00 59.27 10 LEU B N 1
ATOM 14796 C CA . LEU B 1 13 ? 143.655 53.942 -6.532 1.00 54.56 10 LEU B CA 1
ATOM 14797 C C . LEU B 1 13 ? 144.624 54.170 -5.374 1.00 49.60 10 LEU B C 1
ATOM 14798 O O . LEU B 1 13 ? 145.253 55.224 -5.279 1.00 50.76 10 LEU B O 1
ATOM 14814 N N . GLN B 1 14 ? 144.749 53.177 -4.500 1.00 43.89 11 GLN B N 1
ATOM 14815 C CA . GLN B 1 14 ? 145.683 53.266 -3.386 1.00 56.93 11 GLN B CA 1
ATOM 14816 C C . GLN B 1 14 ? 147.120 53.192 -3.894 1.00 54.50 11 GLN B C 1
ATOM 14817 O O . GLN B 1 14 ? 148.018 53.828 -3.340 1.00 53.52 11 GLN B O 1
ATOM 14831 N N . ALA B 1 15 ? 147.332 52.417 -4.953 1.00 54.63 12 ALA B N 1
ATOM 14832 C CA . ALA B 1 15 ? 148.646 52.316 -5.576 1.00 55.59 12 ALA B CA 1
ATOM 14833 C C . ALA B 1 15 ? 149.038 53.660 -6.175 1.00 54.22 12 ALA B C 1
ATOM 14834 O O . ALA B 1 15 ? 150.154 54.143 -5.973 1.00 47.11 12 ALA B O 1
ATOM 14841 N N . LEU B 1 16 ? 148.111 54.260 -6.915 1.00 46.93 13 LEU B N 1
ATOM 14842 C CA . LEU B 1 16 ? 148.326 55.579 -7.490 1.00 45.15 13 LEU B CA 1
ATOM 14843 C C . LEU B 1 16 ? 148.593 56.600 -6.391 1.00 55.50 13 LEU B C 1
ATOM 14844 O O . LEU B 1 16 ? 149.528 57.397 -6.484 1.00 55.72 13 LEU B O 1
ATOM 14860 N N . HIS B 1 17 ? 147.768 56.570 -5.349 1.00 50.35 14 HIS B N 1
ATOM 14861 C CA . HIS B 1 17 ? 147.913 57.498 -4.233 1.00 52.51 14 HIS B CA 1
ATOM 14862 C C . HIS B 1 17 ? 149.305 57.394 -3.612 1.00 50.43 14 HIS B C 1
ATOM 14863 O O . HIS B 1 17 ? 149.937 58.406 -3.311 1.00 50.88 14 HIS B O 1
ATOM 14878 N N . ALA B 1 18 ? 149.782 56.166 -3.430 1.00 50.29 15 ALA B N 1
ATOM 14879 C CA . ALA B 1 18 ? 151.095 55.934 -2.838 1.00 57.79 15 ALA B CA 1
ATOM 14880 C C . ALA B 1 18 ? 152.215 56.491 -3.718 1.00 63.44 15 ALA B C 1
ATOM 14881 O O . ALA B 1 18 ? 153.230 56.970 -3.214 1.00 63.45 15 ALA B O 1
ATOM 14888 N N . GLU B 1 19 ? 152.032 56.426 -5.032 1.00 58.11 16 GLU B N 1
ATOM 14889 C CA . GLU B 1 19 ? 153.009 56.989 -5.955 1.00 65.99 16 GLU B CA 1
ATOM 14890 C C . GLU B 1 19 ? 152.973 58.513 -5.918 1.00 63.79 16 GLU B C 1
ATOM 14891 O O . GLU B 1 19 ? 154.011 59.170 -5.993 1.00 64.64 16 GLU B O 1
ATOM 14903 N N . LEU B 1 20 ? 151.774 59.071 -5.796 1.00 51.25 17 LEU B N 1
ATOM 14904 C CA . LEU B 1 20 ? 151.608 60.520 -5.788 1.00 54.89 17 LEU B CA 1
ATOM 14905 C C . LEU B 1 20 ? 152.226 61.159 -4.545 1.00 62.56 17 LEU B C 1
ATOM 14906 O O . LEU B 1 20 ? 152.815 62.236 -4.627 1.00 63.97 17 LEU B O 1
ATOM 14922 N N . VAL B 1 21 ? 152.098 60.498 -3.397 1.00 66.23 18 VAL B N 1
ATOM 14923 C CA . VAL B 1 21 ? 152.720 60.995 -2.173 1.00 70.39 18 VAL B CA 1
ATOM 14924 C C . VAL B 1 21 ? 154.237 60.835 -2.244 1.00 67.74 18 VAL B C 1
ATOM 14925 O O . VAL B 1 21 ? 154.978 61.593 -1.619 1.00 72.85 18 VAL B O 1
ATOM 14938 N N . ALA B 1 22 ? 154.693 59.852 -3.013 1.00 65.89 19 ALA B N 1
ATOM 14939 C CA . ALA B 1 22 ? 156.122 59.606 -3.171 1.00 75.63 19 ALA B CA 1
ATOM 14940 C C . ALA B 1 22 ? 156.811 60.771 -3.881 1.00 78.51 19 ALA B C 1
ATOM 14941 O O . ALA B 1 22 ? 157.853 61.250 -3.430 1.00 74.36 19 ALA B O 1
ATOM 14948 N N . VAL B 1 23 ? 156.231 61.228 -4.988 1.00 69.57 20 VAL B N 1
ATOM 14949 C CA . VAL B 1 23 ? 156.803 62.350 -5.726 1.00 75.76 20 VAL B CA 1
ATOM 14950 C C . VAL B 1 23 ? 156.569 63.637 -4.947 1.00 75.14 20 VAL B C 1
ATOM 14951 O O . VAL B 1 23 ? 157.370 64.568 -5.012 1.00 80.72 20 VAL B O 1
ATOM 14964 N N . ARG B 1 24 ? 155.468 63.681 -4.205 1.00 68.73 21 ARG B N 1
ATOM 14965 C CA . ARG B 1 24 ? 155.173 64.823 -3.353 1.00 70.96 21 ARG B CA 1
ATOM 14966 C C . ARG B 1 24 ? 156.304 65.017 -2.349 1.00 76.74 21 ARG B C 1
ATOM 14967 O O . ARG B 1 24 ? 156.599 66.139 -1.937 1.00 73.27 21 ARG B O 1
ATOM 14988 N N . GLN B 1 25 ? 156.932 63.912 -1.960 1.00 81.12 22 GLN B N 1
ATOM 14989 C CA . GLN B 1 25 ? 158.083 63.949 -1.066 1.00 79.50 22 GLN B CA 1
ATOM 14990 C C . GLN B 1 25 ? 159.380 63.903 -1.864 1.00 80.94 22 GLN B C 1
ATOM 14991 O O . GLN B 1 25 ? 160.422 63.498 -1.351 1.00 85.35 22 GLN B O 1
ATOM 15005 N N . HIS B 1 26 ? 159.301 64.317 -3.123 1.00 76.30 23 HIS B N 1
ATOM 15006 C CA . HIS B 1 26 ? 160.467 64.398 -3.992 1.00 77.70 23 HIS B CA 1
ATOM 15007 C C . HIS B 1 26 ? 161.162 63.049 -4.170 1.00 79.83 23 HIS B C 1
ATOM 15008 O O . HIS B 1 26 ? 162.381 62.943 -4.042 1.00 84.53 23 HIS B O 1
ATOM 15023 N N . ARG B 1 27 ? 160.370 62.024 -4.464 1.00 85.25 24 ARG B N 1
ATOM 15024 C CA . ARG B 1 27 ? 160.893 60.724 -4.861 1.00 91.15 24 ARG B CA 1
ATOM 15025 C C . ARG B 1 27 ? 160.319 60.367 -6.223 1.00 84.82 24 ARG B C 1
ATOM 15026 O O . ARG B 1 27 ? 159.105 60.238 -6.375 1.00 80.77 24 ARG B O 1
ATOM 15047 N N . PHE B 1 28 ? 161.192 60.197 -7.209 1.00 79.11 25 PHE B N 1
ATOM 15048 C CA . PHE B 1 28 ? 160.751 60.092 -8.593 1.00 74.42 25 PHE B CA 1
ATOM 15049 C C . PHE B 1 28 ? 161.085 58.750 -9.238 1.00 72.01 25 PHE B C 1
ATOM 15050 O O . PHE B 1 28 ? 160.813 58.546 -10.419 1.00 81.53 25 PHE B O 1
ATOM 15067 N N . GLU B 1 29 ? 161.665 57.834 -8.468 1.00 77.36 26 GLU B N 1
ATOM 15068 C CA . GLU B 1 29 ? 162.062 56.537 -9.011 1.00 82.72 26 GLU B CA 1
ATOM 15069 C C . GLU B 1 29 ? 160.864 55.757 -9.554 1.00 78.55 26 GLU B C 1
ATOM 15070 O O . GLU B 1 29 ? 160.996 54.994 -10.510 1.00 78.40 26 GLU B O 1
ATOM 15082 N N . GLY B 1 30 ? 159.699 55.953 -8.945 1.00 72.42 27 GLY B N 1
ATOM 15083 C CA . GLY B 1 30 ? 158.497 55.258 -9.369 1.00 72.99 27 GLY B CA 1
ATOM 15084 C C . GLY B 1 30 ? 157.621 56.114 -10.263 1.00 66.21 27 GLY B C 1
ATOM 15085 O O . GLY B 1 30 ? 156.431 55.848 -10.423 1.00 59.18 27 GLY B O 1
ATOM 15089 N N . LEU B 1 31 ? 158.216 57.142 -10.855 1.00 61.95 28 LEU B N 1
ATOM 15090 C CA . LEU B 1 31 ? 157.475 58.079 -11.687 1.00 61.48 28 LEU B CA 1
ATOM 15091 C C . LEU B 1 31 ? 156.806 57.385 -12.874 1.00 67.04 28 LEU B C 1
ATOM 15092 O O . LEU B 1 31 ? 155.723 57.781 -13.301 1.00 64.06 28 LEU B O 1
ATOM 15108 N N . GLN B 1 32 ? 157.450 56.351 -13.407 1.00 67.46 29 GLN B N 1
ATOM 15109 C CA . GLN B 1 32 ? 156.904 55.637 -14.557 1.00 64.88 29 GLN B CA 1
ATOM 15110 C C . GLN B 1 32 ? 155.610 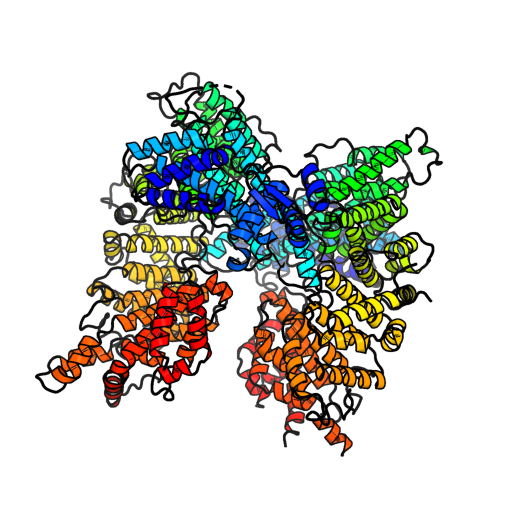54.913 -14.195 1.00 66.59 29 GLN B C 1
ATOM 15111 O O . GLN B 1 32 ? 154.546 55.230 -14.725 1.00 66.51 29 GLN B O 1
ATOM 15125 N N . VAL B 1 33 ? 155.700 53.943 -13.291 1.00 57.45 30 VAL B N 1
ATOM 15126 C CA . VAL B 1 33 ? 154.516 53.217 -12.846 1.00 61.04 30 VAL B CA 1
ATOM 15127 C C . VAL B 1 33 ? 153.398 54.183 -12.457 1.00 55.05 30 VAL B C 1
ATOM 15128 O O . VAL B 1 33 ? 152.218 53.858 -12.574 1.00 57.74 30 VAL B O 1
ATOM 15141 N N . LEU B 1 34 ? 153.773 55.373 -11.998 1.00 54.80 31 LEU B N 1
ATOM 15142 C CA . LEU B 1 34 ? 152.794 56.398 -11.652 1.00 47.72 31 LEU B CA 1
ATOM 15143 C C . LEU B 1 34 ? 151.964 56.786 -12.872 1.00 52.76 31 LEU B C 1
ATOM 15144 O O . LEU B 1 34 ? 150.741 56.643 -12.870 1.00 56.74 31 LEU B O 1
ATOM 15160 N N . GLU B 1 35 ? 152.634 57.275 -13.912 1.00 57.43 32 GLU B N 1
ATOM 15161 C CA . GLU B 1 35 ? 151.947 57.789 -15.097 1.00 58.38 32 GLU B CA 1
ATOM 15162 C C . GLU B 1 35 ? 151.090 56.731 -15.800 1.00 60.61 32 GLU B C 1
ATOM 15163 O O . GLU B 1 35 ? 150.106 57.068 -16.458 1.00 62.42 32 GLU B O 1
ATOM 15175 N N . THR B 1 36 ? 151.458 55.461 -15.658 1.00 54.96 33 THR B N 1
ATOM 15176 C CA . THR B 1 36 ? 150.650 54.375 -16.207 1.00 50.90 33 THR B CA 1
ATOM 15177 C C . THR B 1 36 ? 149.372 54.209 -15.395 1.00 52.25 33 THR B C 1
ATOM 15178 O O . THR B 1 36 ? 148.282 54.099 -15.951 1.00 61.94 33 THR B O 1
ATOM 15189 N N . LEU B 1 37 ? 149.519 54.182 -14.075 1.00 54.92 34 LEU B N 1
ATOM 15190 C CA . LEU B 1 37 ? 148.379 54.060 -13.172 1.00 59.10 34 LEU B CA 1
ATOM 15191 C C . LEU B 1 37 ? 147.381 55.194 -13.385 1.00 57.71 34 LEU B C 1
ATOM 15192 O O . LEU B 1 37 ? 146.173 54.966 -13.441 1.00 55.38 34 LEU B O 1
ATOM 15208 N N . LEU B 1 38 ? 147.890 56.416 -13.503 1.00 54.87 35 LEU B N 1
ATOM 15209 C CA . LEU B 1 38 ? 147.041 57.578 -13.733 1.00 54.51 35 LEU B CA 1
ATOM 15210 C C . LEU B 1 38 ? 146.261 57.420 -15.032 1.00 55.60 35 LEU B C 1
ATOM 15211 O O . LEU B 1 38 ? 145.072 57.732 -15.096 1.00 50.79 35 LEU B O 1
ATOM 15227 N N . GLU B 1 39 ? 146.938 56.931 -16.065 1.00 60.69 36 GLU B N 1
ATOM 15228 C CA . GLU B 1 39 ? 146.320 56.763 -17.373 1.00 62.92 36 GLU B CA 1
ATOM 15229 C C . GLU B 1 39 ? 145.166 55.767 -17.317 1.00 59.79 36 GLU B C 1
ATOM 15230 O O . GLU B 1 39 ? 144.135 55.965 -17.957 1.00 67.36 36 GLU B O 1
ATOM 15242 N N . GLU B 1 40 ? 145.341 54.698 -16.546 1.00 58.53 37 GLU B N 1
ATOM 15243 C CA . GLU B 1 40 ? 144.320 53.663 -16.440 1.00 60.45 37 GLU B CA 1
ATOM 15244 C C . GLU B 1 40 ? 143.129 54.122 -15.596 1.00 61.89 37 GLU B C 1
ATOM 15245 O O . GLU B 1 40 ? 142.108 53.437 -15.531 1.00 66.03 37 GLU B O 1
ATOM 15257 N N . GLN B 1 41 ? 143.262 55.281 -14.956 1.00 53.35 38 GLN B N 1
ATOM 15258 C CA . GLN B 1 41 ? 142.181 55.851 -14.157 1.00 58.08 38 GLN B CA 1
ATOM 15259 C C . GLN B 1 41 ? 141.474 56.981 -14.899 1.00 57.43 38 GLN B C 1
ATOM 15260 O O . GLN B 1 41 ? 140.576 57.621 -14.354 1.00 62.75 38 GLN B O 1
ATOM 15274 N N . THR B 1 42 ? 141.880 57.224 -16.142 1.00 54.34 39 THR B N 1
ATOM 15275 C CA . THR B 1 42 ? 141.352 58.342 -16.919 1.00 59.62 39 THR B CA 1
ATOM 15276 C C . THR B 1 42 ? 139.831 58.451 -16.820 1.00 64.36 39 THR B C 1
ATOM 15277 O O . THR B 1 42 ? 139.292 59.545 -16.648 1.00 62.60 39 THR B O 1
ATOM 15288 N N . ASP B 1 43 ? 139.143 57.319 -16.929 1.00 72.34 40 ASP B N 1
ATOM 15289 C CA . ASP B 1 43 ? 137.685 57.306 -16.866 1.00 71.74 40 ASP B CA 1
ATOM 15290 C C . ASP B 1 43 ? 137.183 57.682 -15.479 1.00 59.32 40 ASP B C 1
ATOM 15291 O O . ASP B 1 43 ? 136.293 58.518 -15.343 1.00 70.35 40 ASP B O 1
ATOM 15300 N N . ALA B 1 44 ? 137.752 57.056 -14.455 1.00 56.57 41 ALA B N 1
ATOM 15301 C CA . ALA B 1 44 ? 137.349 57.319 -13.077 1.00 55.26 41 ALA B CA 1
ATOM 15302 C C . ALA B 1 44 ? 137.430 58.814 -12.746 1.00 55.11 41 ALA B C 1
ATOM 15303 O O . ALA B 1 44 ? 136.529 59.366 -12.105 1.00 56.08 41 ALA B O 1
ATOM 15310 N N . PHE B 1 45 ? 138.510 59.454 -13.192 1.00 53.19 42 PHE B N 1
ATOM 15311 C CA . PHE B 1 45 ? 138.761 60.869 -12.919 1.00 55.64 42 PHE B CA 1
ATOM 15312 C C . PHE B 1 45 ? 137.710 61.754 -13.565 1.00 56.50 42 PHE B C 1
ATOM 15313 O O . PHE B 1 45 ? 137.420 62.852 -13.083 1.00 59.37 42 PHE B O 1
ATOM 15330 N N . LYS B 1 46 ? 137.119 61.242 -14.638 1.00 55.42 43 LYS B N 1
ATOM 15331 C CA . LYS B 1 46 ? 136.190 62.015 -15.446 1.00 57.55 43 LYS B CA 1
ATOM 15332 C C . LYS B 1 46 ? 134.767 61.897 -14.902 1.00 56.61 43 LYS B C 1
ATOM 15333 O O . LYS B 1 46 ? 133.954 62.802 -15.077 1.00 60.37 43 LYS B O 1
ATOM 15352 N N . ALA B 1 47 ? 134.469 60.772 -14.256 1.00 55.43 44 ALA B N 1
ATOM 15353 C CA . ALA B 1 47 ? 133.184 60.574 -13.594 1.00 62.23 44 ALA B CA 1
ATOM 15354 C C . ALA B 1 47 ? 133.090 61.471 -12.365 1.00 63.97 44 ALA B C 1
ATOM 15355 O O . ALA B 1 47 ? 132.017 61.988 -12.038 1.00 63.63 44 ALA B O 1
ATOM 15362 N N . LEU B 1 48 ? 134.222 61.635 -11.684 1.00 56.78 45 LEU B N 1
ATOM 15363 C CA . LEU B 1 48 ? 134.303 62.468 -10.487 1.00 61.78 45 LEU B CA 1
ATOM 15364 C C . LEU B 1 48 ? 133.292 61.999 -9.445 1.00 56.02 45 LEU B C 1
ATOM 15365 O O . LEU B 1 48 ? 132.321 62.694 -9.144 1.00 55.23 45 LEU B O 1
ATOM 15381 N N . ILE B 1 49 ? 133.536 60.806 -8.911 1.00 53.32 46 ILE B N 1
ATOM 15382 C CA . ILE B 1 49 ? 132.681 60.185 -7.896 1.00 54.33 46 ILE B CA 1
ATOM 15383 C C . ILE B 1 49 ? 131.176 60.260 -8.183 1.00 54.32 46 ILE B C 1
ATOM 15384 O O . ILE B 1 49 ? 130.366 60.241 -7.256 1.00 52.77 46 ILE B O 1
ATOM 15400 N N . ALA B 1 50 ? 130.800 60.332 -9.456 1.00 59.83 47 ALA B N 1
ATOM 15401 C CA . ALA B 1 50 ? 129.392 60.254 -9.827 1.00 61.23 47 ALA B CA 1
ATOM 15402 C C . ALA B 1 50 ? 128.915 58.824 -9.609 1.00 59.79 47 ALA B C 1
ATOM 15403 O O . ALA B 1 50 ? 129.581 57.877 -10.023 1.00 67.15 47 ALA B O 1
ATOM 15410 N N . LYS B 1 51 ? 127.772 58.663 -8.950 1.00 60.06 48 LYS B N 1
ATOM 15411 C CA . LYS B 1 51 ? 127.266 57.329 -8.640 1.00 70.24 48 LYS B CA 1
ATOM 15412 C C . LYS B 1 51 ? 125.943 57.059 -9.354 1.00 73.30 48 LYS B C 1
ATOM 15413 O O . LYS B 1 51 ? 125.076 57.932 -9.410 1.00 80.91 48 LYS B O 1
ATOM 15432 N N . PRO B 1 52 ? 125.780 55.842 -9.900 1.00 69.00 49 PRO B N 1
ATOM 15433 C CA . PRO B 1 52 ? 124.535 55.502 -10.596 1.00 75.54 49 PRO B CA 1
ATOM 15434 C C . PRO B 1 52 ? 123.409 55.156 -9.627 1.00 78.57 49 PRO B C 1
ATOM 15435 O O . PRO B 1 52 ? 123.626 54.396 -8.683 1.00 77.42 49 PRO B O 1
ATOM 15446 N N . ALA B 1 53 ? 122.223 55.711 -9.861 1.00 91.93 50 ALA B N 1
ATOM 15447 C CA . ALA B 1 53 ? 121.081 55.488 -8.981 1.00 97.36 50 ALA B CA 1
ATOM 15448 C C . ALA B 1 53 ? 120.504 54.089 -9.171 1.00 100.83 50 ALA B C 1
ATOM 15449 O O . ALA B 1 53 ? 120.815 53.407 -10.149 1.00 96.04 50 ALA B O 1
ATOM 15456 N N . ARG B 1 54 ? 119.664 53.668 -8.230 1.00 106.16 51 ARG B N 1
ATOM 15457 C CA . ARG B 1 54 ? 119.054 52.344 -8.282 1.00 107.31 51 ARG B CA 1
ATOM 15458 C C . ARG B 1 54 ? 118.239 52.162 -9.557 1.00 111.98 51 ARG B C 1
ATOM 15459 O O . ARG B 1 54 ? 117.525 53.069 -9.986 1.00 113.04 51 ARG B O 1
ATOM 15480 N N . ASP B 1 55 ? 118.354 50.982 -10.158 1.00 113.62 52 ASP B N 1
ATOM 15481 C CA . ASP B 1 55 ? 117.609 50.654 -11.366 1.00 118.88 52 ASP B CA 1
ATOM 15482 C C . ASP B 1 55 ? 116.736 49.430 -11.114 1.00 116.64 52 ASP B C 1
ATOM 15483 O O . ASP B 1 55 ? 117.227 48.379 -10.698 1.00 112.27 52 ASP B O 1
ATOM 15492 N N . THR B 1 56 ? 115.438 49.573 -11.361 1.00 116.21 53 THR B N 1
ATOM 15493 C CA . THR B 1 56 ? 114.491 48.487 -11.139 1.00 115.88 53 THR B CA 1
ATOM 15494 C C . THR B 1 56 ? 114.849 47.256 -11.968 1.00 120.28 53 THR B C 1
ATOM 15495 O O . THR B 1 56 ? 114.577 46.126 -11.563 1.00 122.12 53 THR B O 1
ATOM 15506 N N . LYS B 1 57 ? 115.459 47.481 -13.128 1.00 124.18 54 LYS B N 1
ATOM 15507 C CA . LYS B 1 57 ? 115.840 46.393 -14.023 1.00 124.86 54 LYS B CA 1
ATOM 15508 C C . LYS B 1 57 ? 117.026 45.607 -13.472 1.00 120.30 54 LYS B C 1
ATOM 15509 O O . LYS B 1 57 ? 116.984 44.380 -13.390 1.00 122.62 54 LYS B O 1
ATOM 15528 N N . ASP B 1 58 ? 118.084 46.321 -13.100 1.00 114.34 55 ASP B N 1
ATOM 15529 C CA . ASP B 1 58 ? 119.276 45.692 -12.545 1.00 110.37 55 ASP B CA 1
ATOM 15530 C C . ASP B 1 58 ? 118.939 44.904 -11.282 1.00 106.63 55 ASP B C 1
ATOM 15531 O O . ASP B 1 58 ? 119.642 43.959 -10.923 1.00 100.65 55 ASP B O 1
ATOM 15540 N N . ARG B 1 59 ? 117.862 45.303 -10.613 1.00 108.99 56 ARG B N 1
ATOM 15541 C CA . ARG B 1 59 ? 117.413 44.627 -9.402 1.00 108.12 56 ARG B CA 1
ATOM 15542 C C . ARG B 1 59 ? 116.904 43.228 -9.739 1.00 112.75 56 ARG B C 1
ATOM 15543 O O . ARG B 1 59 ? 117.191 42.263 -9.030 1.00 110.83 56 ARG B O 1
ATOM 15564 N N . GLU B 1 60 ? 116.147 43.127 -10.827 1.00 121.12 57 GLU B N 1
ATOM 15565 C CA . GLU B 1 60 ? 115.621 41.846 -11.284 1.00 126.96 57 GLU B CA 1
ATOM 15566 C C . GLU B 1 60 ? 116.744 40.957 -11.804 1.00 123.86 57 GLU B C 1
ATOM 15567 O O . GLU B 1 60 ? 116.720 39.739 -11.625 1.00 126.97 57 GLU B O 1
ATOM 15579 N N . ALA B 1 61 ? 117.728 41.577 -12.447 1.00 116.82 58 ALA B N 1
ATOM 15580 C CA . ALA B 1 61 ? 118.858 40.851 -13.017 1.00 114.83 58 ALA B CA 1
ATOM 15581 C C . ALA B 1 61 ? 119.602 40.044 -11.955 1.00 113.17 58 ALA B C 1
ATOM 15582 O O . ALA B 1 61 ? 120.342 39.115 -12.278 1.00 113.84 58 ALA B O 1
ATOM 15589 N N . LEU B 1 62 ? 119.406 40.404 -10.691 1.00 111.71 59 LEU B N 1
ATOM 15590 C CA . LEU B 1 62 ? 120.054 39.705 -9.589 1.00 107.58 59 LEU B CA 1
ATOM 15591 C C . LEU B 1 62 ? 119.260 38.472 -9.174 1.00 116.67 59 LEU B C 1
ATOM 15592 O O . LEU B 1 62 ? 118.173 38.581 -8.607 1.00 119.81 59 LEU B O 1
ATOM 15608 N N . GLY B 1 63 ? 119.814 37.299 -9.466 1.00 129.49 60 GLY B N 1
ATOM 15609 C CA . GLY B 1 63 ? 119.182 36.040 -9.115 1.00 138.37 60 GLY B CA 1
ATOM 15610 C C . GLY B 1 63 ? 120.187 35.058 -8.547 1.00 141.69 60 GLY B C 1
ATOM 15611 O O . GLY B 1 63 ? 120.895 35.370 -7.592 1.00 139.41 60 GLY B O 1
ATOM 15615 N N . LYS B 1 64 ? 120.257 33.870 -9.137 1.00 150.17 61 LYS B N 1
ATOM 15616 C CA . LYS B 1 64 ? 121.167 32.839 -8.653 1.00 154.99 61 LYS B CA 1
ATOM 15617 C C . LYS B 1 64 ? 122.194 32.470 -9.722 1.00 158.95 61 LYS B C 1
ATOM 15618 O O . LYS B 1 64 ? 123.372 32.809 -9.603 1.00 154.43 61 LYS B O 1
ATOM 15637 N N . GLU B 1 65 ? 121.743 31.786 -10.768 1.00 165.26 62 GLU B N 1
ATOM 15638 C CA . GLU B 1 65 ? 122.633 31.353 -11.843 1.00 168.42 62 GLU B CA 1
ATOM 15639 C C . GLU B 1 65 ? 123.180 32.539 -12.641 1.00 165.19 62 GLU B C 1
ATOM 15640 O O . GLU B 1 65 ? 122.513 33.566 -12.771 1.00 162.90 62 GLU B O 1
ATOM 15652 N N . PRO B 1 66 ? 124.411 32.404 -13.165 1.00 160.95 63 PRO B N 1
ATOM 15653 C CA . PRO B 1 66 ? 125.014 33.439 -14.014 1.00 153.41 63 PRO B CA 1
ATOM 15654 C C . PRO B 1 66 ? 124.420 33.451 -15.418 1.00 158.48 63 PRO B C 1
ATOM 15655 O O . PRO B 1 66 ? 123.632 32.560 -15.738 1.00 161.87 63 PRO B O 1
ATOM 15666 N N . LYS B 1 70 ? 126.819 38.614 -14.953 1.00 106.03 67 LYS B N 1
ATOM 15667 C CA . LYS B 1 70 ? 128.187 38.943 -15.333 1.00 110.19 67 LYS B CA 1
ATOM 15668 C C . LYS B 1 70 ? 128.343 40.449 -15.513 1.00 112.93 67 LYS B C 1
ATOM 15669 O O . LYS B 1 70 ? 127.710 41.047 -16.383 1.00 114.91 67 LYS B O 1
ATOM 15687 N N . ILE B 1 71 ? 129.189 41.057 -14.687 1.00 110.62 68 ILE B N 1
ATOM 15688 C CA . ILE B 1 71 ? 129.428 42.495 -14.753 1.00 109.44 68 ILE B CA 1
ATOM 15689 C C . ILE B 1 71 ? 130.620 42.791 -15.651 1.00 114.31 68 ILE B C 1
ATOM 15690 O O . ILE B 1 71 ? 131.721 42.287 -15.426 1.00 114.93 68 ILE B O 1
ATOM 15706 N N . GLY B 1 72 ? 130.391 43.615 -16.666 1.00 115.06 69 GLY B N 1
ATOM 15707 C CA . GLY B 1 72 ? 131.427 43.955 -17.621 1.00 108.84 69 GLY B CA 1
ATOM 15708 C C . GLY B 1 72 ? 131.948 42.734 -18.353 1.00 116.28 69 GLY B C 1
ATOM 15709 O O . GLY B 1 72 ? 131.195 42.034 -19.029 1.00 124.95 69 GLY B O 1
ATOM 15713 N N . GLU B 1 73 ? 133.243 42.475 -18.213 1.00 114.71 70 GLU B N 1
ATOM 15714 C CA . GLU B 1 73 ? 133.887 41.398 -18.956 1.00 127.41 70 GLU B CA 1
ATOM 15715 C C . GLU B 1 73 ? 133.652 40.011 -18.353 1.00 127.06 70 GLU B C 1
ATOM 15716 O O . GLU B 1 73 ? 133.331 39.065 -19.072 1.00 127.96 70 GLU B O 1
ATOM 15728 N N . GLU B 1 74 ? 133.807 39.895 -17.037 1.00 125.78 71 GLU B N 1
ATOM 15729 C CA . GLU B 1 74 ? 133.910 38.585 -16.396 1.00 127.34 71 GLU B CA 1
ATOM 15730 C C . GLU B 1 74 ? 132.591 38.061 -15.829 1.00 125.50 71 GLU B C 1
ATOM 15731 O O . GLU B 1 74 ? 131.576 38.755 -15.837 1.00 122.54 71 GLU B O 1
ATOM 15743 N N . GLU B 1 75 ? 132.630 36.827 -15.329 1.00 127.84 72 GLU B N 1
ATOM 15744 C CA . GLU B 1 75 ? 131.437 36.135 -14.849 1.00 129.96 72 GLU B CA 1
ATOM 15745 C C . GLU B 1 75 ? 131.505 35.821 -13.358 1.00 129.08 72 GLU B C 1
ATOM 15746 O O . GLU B 1 75 ? 132.587 35.764 -12.774 1.00 130.66 72 GLU B O 1
ATOM 15758 N N . TYR B 1 76 ? 130.338 35.602 -12.757 1.00 122.49 73 TYR B N 1
ATOM 15759 C CA . TYR B 1 76 ? 130.242 35.240 -11.347 1.00 114.06 73 TYR B CA 1
ATOM 15760 C C . TYR B 1 76 ? 128.917 34.540 -11.063 1.00 112.48 73 TYR B C 1
ATOM 15761 O O . TYR B 1 76 ? 127.907 34.826 -11.704 1.00 112.77 73 TYR B O 1
ATOM 15779 N N . SER B 1 77 ? 128.929 33.627 -10.095 1.00 115.66 74 SER B N 1
ATOM 15780 C CA . SER B 1 77 ? 127.705 32.990 -9.617 1.00 114.37 74 SER B CA 1
ATOM 15781 C C . SER B 1 77 ? 127.324 33.592 -8.269 1.00 112.04 74 SER B C 1
ATOM 15782 O O . SER B 1 77 ? 128.184 33.786 -7.409 1.00 112.91 74 SER B O 1
ATOM 15790 N N . LEU B 1 78 ? 126.040 33.887 -8.081 1.00 110.88 75 LEU B N 1
ATOM 15791 C CA . LEU B 1 78 ? 125.599 34.611 -6.891 1.00 108.49 75 LEU B CA 1
ATOM 15792 C C . LEU B 1 78 ? 124.738 33.776 -5.945 1.00 113.77 75 LEU B C 1
ATOM 15793 O O . LEU B 1 78 ? 123.641 33.341 -6.298 1.00 111.44 75 LEU B O 1
ATOM 15809 N N . ASN B 1 79 ? 125.250 33.568 -4.735 1.00 117.09 76 ASN B N 1
ATOM 15810 C CA . ASN B 1 79 ? 124.494 32.925 -3.671 1.00 114.62 76 ASN B CA 1
ATOM 15811 C C . ASN B 1 79 ? 123.421 33.874 -3.156 1.00 113.36 76 ASN B C 1
ATOM 15812 O O . ASN B 1 79 ? 123.601 35.091 -3.178 1.00 113.23 76 ASN B O 1
ATOM 15823 N N . GLU B 1 80 ? 122.307 33.319 -2.690 1.00 114.07 77 GLU B N 1
ATOM 15824 C CA . GLU B 1 80 ? 121.199 34.135 -2.206 1.00 109.96 77 GLU B CA 1
ATOM 15825 C C . GLU B 1 80 ? 121.683 35.127 -1.156 1.00 102.16 77 GLU B C 1
ATOM 15826 O O . GLU B 1 80 ? 121.474 36.332 -1.284 1.00 100.80 77 GLU B O 1
ATOM 15838 N N . ASP B 1 81 ? 122.330 34.607 -0.117 1.00 102.38 78 ASP B N 1
ATOM 15839 C CA . ASP B 1 81 ? 122.832 35.436 0.972 1.00 93.78 78 ASP B CA 1
ATOM 15840 C C . ASP B 1 81 ? 123.670 36.591 0.442 1.00 94.74 78 ASP B C 1
ATOM 15841 O O . ASP B 1 81 ? 123.691 37.673 1.029 1.00 95.51 78 ASP B O 1
ATOM 15850 N N . PHE B 1 82 ? 124.362 36.359 -0.669 1.00 93.84 79 PHE B N 1
ATOM 15851 C CA . PHE B 1 82 ? 125.192 37.392 -1.276 1.00 90.27 79 PHE B CA 1
ATOM 15852 C C . PHE B 1 82 ? 124.334 38.429 -1.993 1.00 90.25 79 PHE B C 1
ATOM 15853 O O . PHE B 1 82 ? 124.600 39.629 -1.915 1.00 88.27 79 PHE B O 1
ATOM 15870 N N . VAL B 1 83 ? 123.305 37.960 -2.691 1.00 88.65 80 VAL B N 1
ATOM 15871 C CA . VAL B 1 83 ? 122.415 38.848 -3.430 1.00 89.58 80 VAL B CA 1
ATOM 15872 C C . VAL B 1 83 ? 121.645 39.753 -2.478 1.00 86.97 80 VAL B C 1
ATOM 15873 O O . VAL B 1 83 ? 121.398 40.921 -2.780 1.00 88.90 80 VAL B O 1
ATOM 15886 N N . ASN B 1 84 ? 121.266 39.209 -1.328 1.00 86.85 81 ASN B N 1
ATOM 15887 C CA . ASN B 1 84 ? 120.552 39.986 -0.326 1.00 89.81 81 ASN B CA 1
ATOM 15888 C C . ASN B 1 84 ? 121.460 41.025 0.320 1.00 86.42 81 ASN B C 1
ATOM 15889 O O . ASN B 1 84 ? 120.991 42.051 0.811 1.00 87.23 81 ASN B O 1
ATOM 15900 N N . ASP B 1 85 ? 122.761 40.755 0.316 1.00 88.96 82 ASP B N 1
ATOM 15901 C CA . ASP B 1 85 ? 123.740 41.717 0.805 1.00 85.22 82 ASP B CA 1
ATOM 15902 C C . ASP B 1 85 ? 123.920 42.836 -0.215 1.00 79.97 82 ASP B C 1
ATOM 15903 O O . ASP B 1 85 ? 124.216 43.974 0.147 1.00 76.43 82 ASP B O 1
ATOM 15912 N N . CYS B 1 86 ? 123.739 42.507 -1.491 1.00 76.00 83 CYS B N 1
ATOM 15913 C CA . CYS B 1 86 ? 123.797 43.506 -2.551 1.00 77.03 83 CYS B CA 1
ATOM 15914 C C . CYS B 1 86 ? 122.643 44.491 -2.419 1.00 79.02 83 CYS B C 1
ATOM 15915 O O . CYS B 1 86 ? 122.839 45.703 -2.493 1.00 78.72 83 CYS B O 1
ATOM 15923 N N . LEU B 1 87 ? 121.437 43.966 -2.228 1.00 78.25 84 LEU B N 1
ATOM 15924 C CA . LEU B 1 87 ? 120.260 44.812 -2.077 1.00 76.80 84 LEU B CA 1
ATOM 15925 C C . LEU B 1 87 ? 120.383 45.670 -0.822 1.00 75.04 84 LEU B C 1
ATOM 15926 O O . LEU B 1 87 ? 119.951 46.822 -0.804 1.00 74.93 84 LEU B O 1
ATOM 15942 N N . LYS B 1 88 ? 120.977 45.103 0.224 1.00 73.11 85 LYS B N 1
ATOM 15943 C CA . LYS B 1 88 ? 121.204 45.838 1.462 1.00 75.75 85 LYS B CA 1
ATOM 15944 C C . LYS B 1 88 ? 122.082 47.056 1.187 1.00 75.90 85 LYS B C 1
ATOM 15945 O O . LYS B 1 88 ? 121.689 48.192 1.454 1.00 66.93 85 LYS B O 1
ATOM 15964 N N . LEU B 1 89 ? 123.270 46.810 0.643 1.00 69.99 86 LEU B N 1
ATOM 15965 C CA . LEU B 1 89 ? 124.202 47.880 0.319 1.00 64.25 86 LEU B CA 1
ATOM 15966 C C . LEU B 1 89 ? 123.542 48.904 -0.594 1.00 65.08 86 LEU B C 1
ATOM 15967 O O . LEU B 1 89 ? 123.659 50.110 -0.378 1.00 69.13 86 LEU B O 1
ATOM 15983 N N . ALA B 1 90 ? 122.843 48.414 -1.612 1.00 65.78 87 ALA B N 1
ATOM 15984 C CA . ALA B 1 90 ? 122.197 49.280 -2.591 1.00 68.62 87 ALA B CA 1
ATOM 15985 C C . ALA B 1 90 ? 121.259 50.276 -1.917 1.00 72.20 87 ALA B C 1
ATOM 15986 O O . ALA B 1 90 ? 121.195 51.441 -2.308 1.00 71.75 87 ALA B O 1
ATOM 15993 N N . ASP B 1 91 ? 120.534 49.814 -0.904 1.00 75.76 88 ASP B N 1
ATOM 15994 C CA . ASP B 1 91 ? 119.597 50.669 -0.186 1.00 75.07 88 ASP B CA 1
ATOM 15995 C C . ASP B 1 91 ? 120.336 51.660 0.705 1.00 68.47 88 ASP B C 1
ATOM 15996 O O . ASP B 1 91 ? 119.996 52.843 0.745 1.00 65.86 88 ASP B O 1
ATOM 16005 N N . GLU B 1 92 ? 121.351 51.171 1.411 1.00 68.68 89 GLU B N 1
ATOM 16006 C CA . GLU B 1 92 ? 122.095 51.992 2.361 1.00 69.74 89 GLU B CA 1
ATOM 16007 C C . GLU B 1 92 ? 122.802 53.160 1.686 1.00 67.13 89 GLU B C 1
ATOM 16008 O O . GLU B 1 92 ? 122.977 54.218 2.289 1.00 74.48 89 GLU B O 1
ATOM 16020 N N . LEU B 1 93 ? 123.207 52.966 0.436 1.00 62.07 90 LEU B N 1
ATOM 16021 C CA . LEU B 1 93 ? 123.906 54.006 -0.308 1.00 58.68 90 LEU B CA 1
ATOM 16022 C C . LEU B 1 93 ? 123.024 54.594 -1.402 1.00 63.38 90 LEU B C 1
ATOM 16023 O O . LEU B 1 93 ? 123.418 55.543 -2.078 1.00 67.28 90 LEU B O 1
ATOM 16039 N N . ASP B 1 94 ? 121.830 54.035 -1.571 1.00 64.78 91 ASP B N 1
ATOM 16040 C CA . ASP B 1 94 ? 120.980 54.396 -2.696 1.00 72.29 91 ASP B CA 1
ATOM 16041 C C . ASP B 1 94 ? 121.797 54.238 -3.972 1.00 72.66 91 ASP B C 1
ATOM 16042 O O . ASP B 1 94 ? 121.722 55.060 -4.886 1.00 71.72 91 ASP B O 1
ATOM 16051 N N . LEU B 1 95 ? 122.583 53.167 -4.013 1.00 70.41 92 LEU B N 1
ATOM 16052 C CA . LEU B 1 95 ? 123.497 52.908 -5.116 1.00 66.44 92 LEU B CA 1
ATOM 16053 C C . LEU B 1 95 ? 122.924 51.850 -6.047 1.00 73.26 92 LEU B C 1
ATOM 16054 O O . LEU B 1 95 ? 122.109 51.024 -5.637 1.00 79.20 92 LEU B O 1
ATOM 16070 N N . ASN B 1 96 ? 123.354 51.881 -7.304 1.00 79.93 93 ASN B N 1
ATOM 16071 C CA . ASN B 1 96 ? 122.910 50.908 -8.290 1.00 78.06 93 ASN B CA 1
ATOM 16072 C C . ASN B 1 96 ? 123.150 49.488 -7.794 1.00 78.70 93 ASN B C 1
ATOM 16073 O O . ASN B 1 96 ? 124.084 49.237 -7.033 1.00 76.31 93 ASN B O 1
ATOM 16084 N N . GLU B 1 97 ? 122.306 48.562 -8.233 1.00 76.01 94 GLU B N 1
ATOM 16085 C CA . GLU B 1 97 ? 122.378 47.184 -7.764 1.00 78.71 94 GLU B CA 1
ATOM 16086 C C . GLU B 1 97 ? 123.561 46.436 -8.378 1.00 79.51 94 GLU B C 1
ATOM 16087 O O . GLU B 1 97 ? 124.142 45.557 -7.742 1.00 75.47 94 GLU B O 1
ATOM 16099 N N . LYS B 1 98 ? 123.914 46.784 -9.612 1.00 84.42 95 LYS B N 1
ATOM 16100 C CA . LYS B 1 98 ? 125.049 46.161 -10.286 1.00 80.21 95 LYS B CA 1
ATOM 16101 C C . LYS B 1 98 ? 126.368 46.660 -9.711 1.00 81.67 95 LYS B C 1
ATOM 16102 O O . LYS B 1 98 ? 127.265 45.869 -9.418 1.00 79.94 95 LYS B O 1
ATOM 16121 N N . GLU B 1 99 ? 126.484 47.975 -9.557 1.00 76.64 96 GLU B N 1
ATOM 16122 C CA . GLU B 1 99 ? 127.682 48.570 -8.980 1.00 76.10 96 GLU B CA 1
ATOM 16123 C C . GLU B 1 99 ? 127.880 48.064 -7.556 1.00 76.16 96 GLU B C 1
ATOM 16124 O O . GLU B 1 99 ? 129.005 47.804 -7.129 1.00 72.36 96 GLU B O 1
ATOM 16136 N N . SER B 1 100 ? 126.777 47.927 -6.827 1.00 76.24 97 SER B N 1
ATOM 16137 C CA . SER B 1 100 ? 126.815 47.409 -5.466 1.00 75.08 97 SER B CA 1
ATOM 16138 C C . SER B 1 100 ? 127.374 45.993 -5.457 1.00 75.72 97 SER B C 1
ATOM 16139 O O . SER B 1 100 ? 128.195 45.645 -4.608 1.00 69.16 97 SER B O 1
ATOM 16147 N N . ALA B 1 101 ? 126.925 45.180 -6.408 1.00 71.77 98 ALA B N 1
ATOM 16148 C CA . ALA B 1 101 ? 127.383 43.802 -6.514 1.00 72.06 98 ALA B CA 1
ATOM 16149 C C . ALA B 1 101 ? 128.879 43.757 -6.801 1.00 75.18 98 ALA B C 1
ATOM 16150 O O . ALA B 1 101 ? 129.600 42.921 -6.256 1.00 73.26 98 ALA B O 1
ATOM 16157 N N . ARG B 1 102 ? 129.339 44.662 -7.657 1.00 71.39 99 ARG B N 1
ATOM 16158 C CA . ARG B 1 102 ? 130.750 44.729 -8.011 1.00 71.25 99 ARG B CA 1
ATOM 16159 C C . ARG B 1 102 ? 131.588 44.986 -6.766 1.00 60.65 99 ARG B C 1
ATOM 16160 O O . ARG B 1 102 ? 132.557 44.276 -6.500 1.00 61.26 99 ARG B O 1
ATOM 16181 N N . ILE B 1 103 ? 131.204 46.004 -6.004 1.00 66.32 100 ILE B N 1
ATOM 16182 C CA . ILE B 1 103 ? 131.925 46.371 -4.791 1.00 64.90 100 ILE B CA 1
ATOM 16183 C C . ILE B 1 103 ? 132.033 45.190 -3.831 1.00 66.43 100 ILE B C 1
ATOM 16184 O O . ILE B 1 103 ? 133.104 44.925 -3.286 1.00 64.51 100 ILE B O 1
ATOM 16200 N N . LEU B 1 104 ? 130.925 44.483 -3.631 1.00 63.96 101 LEU B N 1
ATOM 16201 C CA . LEU B 1 104 ? 130.894 43.365 -2.693 1.00 71.00 101 LEU B CA 1
ATOM 16202 C C . LEU B 1 104 ? 131.768 42.207 -3.164 1.00 73.78 101 LEU B C 1
ATOM 16203 O O . LEU B 1 104 ? 132.400 41.531 -2.351 1.00 76.55 101 LEU B O 1
ATOM 16219 N N . ILE B 1 105 ? 131.803 41.975 -4.472 1.00 75.65 102 ILE B N 1
ATOM 16220 C CA . ILE B 1 105 ? 132.660 40.936 -5.028 1.00 79.00 102 ILE B CA 1
ATOM 16221 C C . ILE B 1 105 ? 134.112 41.230 -4.674 1.00 77.58 102 ILE B C 1
ATOM 16222 O O . ILE B 1 105 ? 134.867 40.328 -4.309 1.00 79.41 102 ILE B O 1
ATOM 16238 N N . ASP B 1 106 ? 134.496 42.498 -4.777 1.00 69.20 103 ASP B N 1
ATOM 16239 C CA . ASP B 1 106 ? 135.850 42.913 -4.434 1.00 72.25 103 ASP B CA 1
ATOM 16240 C C . ASP B 1 106 ? 136.099 42.733 -2.941 1.00 71.82 103 ASP B C 1
ATOM 16241 O O . ASP B 1 106 ? 137.195 42.358 -2.526 1.00 65.08 103 ASP B O 1
ATOM 16250 N N . CYS B 1 107 ? 135.075 43.005 -2.137 1.00 70.07 104 CYS B N 1
ATOM 16251 C CA . CYS B 1 107 ? 135.176 42.853 -0.691 1.00 71.21 104 CYS B CA 1
ATOM 16252 C C . CYS B 1 107 ? 135.358 41.392 -0.298 1.00 72.59 104 CYS B C 1
ATOM 16253 O O . CYS B 1 107 ? 136.086 41.083 0.644 1.00 79.70 104 CYS B O 1
ATOM 16261 N N . ASP B 1 108 ? 134.691 40.496 -1.017 1.00 78.96 105 ASP B N 1
ATOM 16262 C CA . ASP B 1 108 ? 134.791 39.069 -0.730 1.00 88.12 105 ASP B CA 1
ATOM 16263 C C . ASP B 1 108 ? 136.109 38.509 -1.252 1.00 87.89 105 ASP B C 1
ATOM 16264 O O . ASP B 1 108 ? 136.730 37.661 -0.611 1.00 88.46 105 ASP B O 1
ATOM 16273 N N . ALA B 1 109 ? 136.529 38.990 -2.418 1.00 81.55 106 ALA B N 1
ATOM 16274 C CA . ALA B 1 109 ? 137.777 38.545 -3.026 1.00 85.63 106 ALA B CA 1
ATOM 16275 C C . ALA B 1 109 ? 138.962 38.936 -2.152 1.00 86.69 106 ALA B C 1
ATOM 16276 O O . ALA B 1 109 ? 139.710 38.079 -1.682 1.00 90.14 106 ALA B O 1
ATOM 16283 N N . GLU B 1 110 ? 139.122 40.237 -1.932 1.00 90.48 107 GLU B N 1
ATOM 16284 C CA . GLU B 1 110 ? 140.212 40.753 -1.112 1.00 94.28 107 GLU B CA 1
ATOM 16285 C C . GLU B 1 110 ? 140.065 40.322 0.344 1.00 99.53 107 GLU B C 1
ATOM 16286 O O . GLU B 1 110 ? 140.977 40.510 1.150 1.00 98.55 107 GLU B O 1
ATOM 16298 N N . GLY B 1 111 ? 138.911 39.752 0.675 1.00 103.58 108 GLY B N 1
ATOM 16299 C CA . GLY B 1 111 ? 138.666 39.237 2.009 1.00 110.06 108 GLY B CA 1
ATOM 16300 C C . GLY B 1 111 ? 138.767 40.311 3.073 1.00 113.56 108 GLY B C 1
ATOM 16301 O O . GLY B 1 111 ? 139.591 40.216 3.978 1.00 115.81 108 GLY B O 1
ATOM 16305 N N . ASP B 1 112 ? 137.929 41.338 2.961 1.00 112.50 109 ASP B N 1
ATOM 16306 C CA . ASP B 1 112 ? 137.891 42.410 3.948 1.00 111.37 109 ASP B CA 1
ATOM 16307 C C . ASP B 1 112 ? 136.869 42.101 5.035 1.00 114.60 109 ASP B C 1
ATOM 16308 O O . ASP B 1 112 ? 136.727 42.855 5.997 1.00 113.78 109 ASP B O 1
ATOM 16317 N N . VAL B 1 113 ? 136.158 40.988 4.873 1.00 119.67 110 VAL B N 1
ATOM 16318 C CA . VAL B 1 113 ? 135.125 40.583 5.823 1.00 122.17 110 VAL B CA 1
ATOM 16319 C C . VAL B 1 113 ? 135.720 40.013 7.111 1.00 127.68 110 VAL B C 1
ATOM 16320 O O . VAL B 1 113 ? 135.062 40.004 8.152 1.00 128.58 110 VAL B O 1
ATOM 16333 N N . GLU B 1 114 ? 136.960 39.535 7.039 1.00 130.41 111 GLU B N 1
ATOM 16334 C CA . GLU B 1 114 ? 137.653 39.036 8.223 1.00 135.11 111 GLU B CA 1
ATOM 16335 C C . GLU B 1 114 ? 138.864 39.903 8.573 1.00 132.48 111 GLU B C 1
ATOM 16336 O O . GLU B 1 114 ? 139.243 40.003 9.740 1.00 134.01 111 GLU B O 1
ATOM 16348 N N . THR B 1 115 ? 139.471 40.520 7.561 1.00 130.00 112 THR B N 1
ATOM 16349 C CA . THR B 1 115 ? 140.536 41.493 7.791 1.00 130.33 112 THR B CA 1
ATOM 16350 C C . THR B 1 115 ? 139.963 42.522 8.752 1.00 126.25 112 THR B C 1
ATOM 16351 O O . THR B 1 115 ? 140.593 42.899 9.741 1.00 125.73 112 THR B O 1
ATOM 16362 N N . GLN B 1 116 ? 138.753 42.971 8.436 1.00 122.78 113 GLN B N 1
ATOM 16363 C CA . GLN B 1 116 ? 137.921 43.711 9.370 1.00 118.27 113 GLN B CA 1
ATOM 16364 C C . GLN B 1 116 ? 136.905 42.728 9.941 1.00 119.93 113 GLN B C 1
ATOM 16365 O O . GLN B 1 116 ? 136.659 41.679 9.348 1.00 123.24 113 GLN B O 1
ATOM 16379 N N . SER B 1 117 ? 136.316 43.058 11.085 1.00 113.25 114 SER B N 1
ATOM 16380 C CA . SER B 1 117 ? 135.394 42.142 11.749 1.00 112.32 114 SER B CA 1
ATOM 16381 C C . SER B 1 117 ? 133.947 42.596 11.587 1.00 107.80 114 SER B C 1
ATOM 16382 O O . SER B 1 117 ? 133.255 42.855 12.572 1.00 113.26 114 SER B O 1
ATOM 16390 N N . ARG B 1 118 ? 133.494 42.679 10.341 1.00 100.02 115 ARG B N 1
ATOM 16391 C CA . ARG B 1 118 ? 132.163 43.191 10.042 1.00 95.62 115 ARG B CA 1
ATOM 16392 C C . ARG B 1 118 ? 131.488 42.353 8.965 1.00 90.79 115 ARG B C 1
ATOM 16393 O O . ARG B 1 118 ? 132.163 41.713 8.161 1.00 96.27 115 ARG B O 1
ATOM 16414 N N . PRO B 1 119 ? 130.145 42.357 8.942 1.00 79.67 116 PRO B N 1
ATOM 16415 C CA . PRO B 1 119 ? 129.417 41.676 7.867 1.00 77.86 116 PRO B CA 1
ATOM 16416 C C . PRO B 1 119 ? 129.790 42.234 6.494 1.00 77.19 116 PRO B C 1
ATOM 16417 O O . PRO B 1 119 ? 130.414 43.291 6.409 1.00 72.82 116 PRO B O 1
ATOM 16428 N N . LEU B 1 120 ? 129.404 41.529 5.436 1.00 79.38 117 LEU B N 1
ATOM 16429 C CA . LEU B 1 120 ? 129.836 41.872 4.086 1.00 74.43 117 LEU B CA 1
ATOM 16430 C C . LEU B 1 120 ? 129.348 43.250 3.638 1.00 70.33 117 LEU B C 1
ATOM 16431 O O . LEU B 1 120 ? 130.138 44.065 3.163 1.00 68.60 117 LEU B O 1
ATOM 16447 N N . TRP B 1 121 ? 128.052 43.507 3.786 1.00 68.42 118 TRP B N 1
ATOM 16448 C CA . TRP B 1 121 ? 127.471 44.758 3.307 1.00 64.65 118 TRP B CA 1
ATOM 16449 C C . TRP B 1 121 ? 128.157 45.968 3.935 1.00 65.46 118 TRP B C 1
ATOM 16450 O O . TRP B 1 121 ? 128.233 47.032 3.320 1.00 57.25 118 TRP B O 1
ATOM 16471 N N . GLU B 1 122 ? 128.656 45.806 5.157 1.00 74.89 119 GLU B N 1
ATOM 16472 C CA . GLU B 1 122 ? 129.364 46.887 5.834 1.00 67.91 119 GLU B CA 1
ATOM 16473 C C . GLU B 1 122 ? 130.696 47.171 5.151 1.00 69.77 119 GLU B C 1
ATOM 16474 O O . GLU B 1 122 ? 131.085 48.328 4.991 1.00 66.31 119 GLU B O 1
ATOM 16486 N N . CYS B 1 123 ? 131.394 46.112 4.752 1.00 72.16 120 CYS B N 1
ATOM 16487 C CA . CYS B 1 123 ? 132.648 46.265 4.029 1.00 62.33 120 CYS B CA 1
ATOM 16488 C C . CYS B 1 123 ? 132.398 47.013 2.730 1.00 64.66 120 CYS B C 1
ATOM 16489 O O . CYS B 1 123 ? 133.225 47.813 2.295 1.00 63.59 120 CYS B O 1
ATOM 16497 N N . GLY B 1 124 ? 131.248 46.748 2.117 1.00 65.03 121 GLY B N 1
ATOM 16498 C CA . GLY B 1 124 ? 130.853 47.435 0.902 1.00 64.08 121 GLY B CA 1
ATOM 16499 C C . GLY B 1 124 ? 130.782 48.936 1.101 1.00 60.47 121 GLY B C 1
ATOM 16500 O O . GLY B 1 124 ? 131.279 49.704 0.277 1.00 60.42 121 GLY B O 1
ATOM 16504 N N . VAL B 1 125 ? 130.159 49.355 2.198 1.00 59.58 122 VAL B N 1
ATOM 16505 C CA . VAL B 1 125 ? 130.043 50.773 2.517 1.00 57.61 122 VAL B CA 1
ATOM 16506 C C . VAL B 1 125 ? 131.425 51.394 2.688 1.00 60.89 122 VAL B C 1
ATOM 16507 O O . VAL B 1 125 ? 131.673 52.515 2.241 1.00 52.94 122 VAL B O 1
ATOM 16520 N N . ILE B 1 126 ? 132.322 50.656 3.336 1.00 58.40 123 ILE B N 1
ATOM 16521 C CA . ILE B 1 126 ? 133.681 51.130 3.574 1.00 53.83 123 ILE B CA 1
ATOM 16522 C C . ILE B 1 126 ? 134.475 51.233 2.270 1.00 57.93 123 ILE B C 1
ATOM 16523 O O . ILE B 1 126 ? 135.160 52.228 2.029 1.00 55.28 123 ILE B O 1
ATOM 16539 N N . ARG B 1 127 ? 134.381 50.206 1.432 1.00 53.63 124 ARG B N 1
ATOM 16540 C CA . ARG B 1 127 ? 135.089 50.201 0.160 1.00 53.60 124 ARG B CA 1
ATOM 16541 C C . ARG B 1 127 ? 134.544 51.300 -0.744 1.00 53.64 124 ARG B C 1
ATOM 16542 O O . ARG B 1 127 ? 135.303 51.999 -1.413 1.00 55.22 124 ARG B O 1
ATOM 16563 N N . PHE B 1 128 ? 133.224 51.447 -0.754 1.00 55.09 125 PHE B N 1
ATOM 16564 C CA . PHE B 1 128 ? 132.567 52.480 -1.545 1.00 52.40 125 PHE B CA 1
ATOM 16565 C C . PHE B 1 128 ? 133.121 53.859 -1.210 1.00 53.10 125 PHE B C 1
ATOM 16566 O O . PHE B 1 128 ? 133.411 54.656 -2.102 1.00 62.12 125 PHE B O 1
ATOM 16583 N N . HIS B 1 129 ? 133.275 54.136 0.080 1.00 54.44 126 HIS B N 1
ATOM 16584 C CA . HIS B 1 129 ? 133.710 55.455 0.522 1.00 52.39 126 HIS B CA 1
ATOM 16585 C C . HIS B 1 129 ? 135.209 55.675 0.335 1.00 55.36 126 HIS B C 1
ATOM 16586 O O . HIS B 1 129 ? 135.635 56.770 -0.032 1.00 52.66 126 HIS B O 1
ATOM 16601 N N A GLN B 1 130 ? 136.013 54.645 0.579 0.50 51.62 127 GLN B N 1
ATOM 16602 N N B GLN B 1 130 ? 135.997 54.633 0.585 0.50 51.60 127 GLN B N 1
ATOM 16603 C CA A GLN B 1 130 ? 137.454 54.775 0.389 0.50 49.83 127 GLN B CA 1
ATOM 16604 C CA B GLN B 1 130 ? 137.441 54.704 0.395 0.50 49.80 127 GLN B CA 1
ATOM 16605 C C A GLN B 1 130 ? 137.807 54.894 -1.091 0.50 47.80 127 GLN B C 1
ATOM 16606 C C B GLN B 1 130 ? 137.786 54.904 -1.077 0.50 47.88 127 GLN B C 1
ATOM 16607 O O A GLN B 1 130 ? 138.837 55.466 -1.442 0.50 52.35 127 GLN B O 1
ATOM 16608 O O B GLN B 1 130 ? 138.783 55.543 -1.407 0.50 52.21 127 GLN B O 1
ATOM 16635 N N . GLU B 1 131 ? 136.955 54.362 -1.961 1.00 42.18 128 GLU B N 1
ATOM 16636 C CA . GLU B 1 131 ? 137.163 54.520 -3.396 1.00 45.68 128 GLU B CA 1
ATOM 16637 C C . GLU B 1 131 ? 136.992 55.987 -3.771 1.00 46.70 128 GLU B C 1
ATOM 16638 O O . GLU B 1 131 ? 137.804 56.549 -4.507 1.00 44.09 128 GLU B O 1
ATOM 16651 N N . ARG B 1 132 ? 135.937 56.605 -3.250 1.00 42.14 129 ARG B N 1
ATOM 16652 C CA . ARG B 1 132 ? 135.688 58.021 -3.485 1.00 47.11 129 ARG B CA 1
ATOM 16653 C C . ARG B 1 132 ? 136.816 58.867 -2.909 1.00 51.21 129 ARG B C 1
ATOM 16654 O O . ARG B 1 132 ? 137.363 59.737 -3.587 1.00 50.63 129 ARG B O 1
ATOM 16675 N N . LYS B 1 133 ? 137.157 58.607 -1.651 1.00 43.54 130 LYS B N 1
ATOM 16676 C CA . LYS B 1 133 ? 138.149 59.407 -0.943 1.00 37.69 130 LYS B CA 1
ATOM 16677 C C . LYS B 1 133 ? 139.500 59.350 -1.640 1.00 46.49 130 LYS B C 1
ATOM 16678 O O . LYS B 1 133 ? 140.074 60.386 -1.982 1.00 44.11 130 LYS B O 1
ATOM 16697 N N . TYR B 1 134 ? 140.007 58.139 -1.848 1.00 43.62 131 TYR B N 1
ATOM 16698 C CA . TYR B 1 134 ? 141.306 57.963 -2.492 1.00 44.64 131 TYR B CA 1
ATOM 16699 C C . TYR B 1 134 ? 141.356 58.637 -3.862 1.00 43.83 131 TYR B C 1
ATOM 16700 O O . TYR B 1 134 ? 142.346 59.284 -4.201 1.00 48.60 131 TYR B O 1
ATOM 16718 N N . LEU B 1 135 ? 140.291 58.492 -4.645 1.00 38.85 132 LEU B N 1
ATOM 16719 C CA . LEU B 1 135 ? 140.224 59.140 -5.950 1.00 45.85 132 LEU B CA 1
ATOM 16720 C C . LEU B 1 135 ? 140.374 60.649 -5.802 1.00 45.71 132 LEU B C 1
ATOM 16721 O O . LEU B 1 135 ? 141.236 61.263 -6.428 1.00 45.34 132 LEU B O 1
ATOM 16737 N N . LEU B 1 136 ? 139.526 61.241 -4.969 1.00 41.89 133 LEU B N 1
ATOM 16738 C CA . LEU B 1 136 ? 139.528 62.683 -4.774 1.00 48.42 133 LEU B CA 1
ATOM 16739 C C . LEU B 1 136 ? 140.873 63.170 -4.249 1.00 52.13 133 LEU B C 1
ATOM 16740 O O . LEU B 1 136 ? 141.349 64.235 -4.640 1.00 54.63 133 LEU B O 1
ATOM 16756 N N . ASP B 1 137 ? 141.487 62.391 -3.366 1.00 41.03 134 ASP B N 1
ATOM 16757 C CA . ASP B 1 137 ? 142.756 62.794 -2.774 1.00 44.26 134 ASP B CA 1
ATOM 16758 C C . ASP B 1 137 ? 143.894 62.634 -3.777 1.00 43.92 134 ASP B C 1
ATOM 16759 O O . ASP B 1 137 ? 144.882 63.367 -3.727 1.00 49.63 134 ASP B O 1
ATOM 16768 N N . CYS B 1 138 ? 143.757 61.676 -4.687 1.00 45.29 135 CYS B N 1
ATOM 16769 C CA . CYS B 1 138 ? 144.712 61.532 -5.779 1.00 42.33 135 CYS B CA 1
ATOM 16770 C C . CYS B 1 138 ? 144.713 62.793 -6.638 1.00 41.67 135 CYS B C 1
ATOM 16771 O O . CYS B 1 138 ? 145.763 63.247 -7.086 1.00 40.74 135 CYS B O 1
ATOM 16779 N N . MET B 1 139 ? 143.529 63.357 -6.856 1.00 36.50 136 MET B N 1
ATOM 16780 C CA . MET B 1 139 ? 143.398 64.574 -7.644 1.00 45.83 136 MET B CA 1
ATOM 16781 C C . MET B 1 139 ? 144.068 65.745 -6.937 1.00 46.36 136 MET B C 1
ATOM 16782 O O . MET B 1 139 ? 144.842 66.488 -7.540 1.00 55.66 136 MET B O 1
ATOM 16796 N N . ARG B 1 140 ? 143.766 65.902 -5.654 1.00 50.71 137 ARG B N 1
ATOM 16797 C CA . ARG B 1 140 ? 144.340 66.978 -4.856 1.00 47.13 137 ARG B CA 1
ATOM 16798 C C . ARG B 1 140 ? 145.866 66.958 -4.907 1.00 48.64 137 ARG B C 1
ATOM 16799 O O . ARG B 1 140 ? 146.504 68.001 -5.043 1.00 49.87 137 ARG B O 1
ATOM 16820 N N . LEU B 1 141 ? 146.446 65.766 -4.795 1.00 42.43 138 LEU B N 1
ATOM 16821 C CA . LEU B 1 141 ? 147.897 65.622 -4.789 1.00 43.05 138 LEU B CA 1
ATOM 16822 C C . LEU B 1 141 ? 148.503 65.967 -6.146 1.00 52.76 138 LEU B C 1
ATOM 16823 O O . LEU B 1 141 ? 149.572 66.573 -6.218 1.00 48.89 138 LEU B O 1
ATOM 16839 N N . ILE B 1 142 ? 147.822 65.583 -7.220 1.00 56.39 139 ILE B N 1
ATOM 16840 C CA . ILE B 1 142 ? 148.278 65.923 -8.562 1.00 56.58 139 ILE B CA 1
ATOM 16841 C C . ILE B 1 142 ? 148.359 67.437 -8.719 1.00 60.18 139 ILE B C 1
ATOM 16842 O O . ILE B 1 142 ? 149.324 67.964 -9.273 1.00 59.02 139 ILE B O 1
ATOM 16858 N N . LEU B 1 143 ? 147.341 68.132 -8.224 1.00 55.82 140 LEU B N 1
ATOM 16859 C CA . LEU B 1 143 ? 147.302 69.588 -8.287 1.00 54.47 140 LEU B CA 1
ATOM 16860 C C . LEU B 1 143 ? 148.378 70.195 -7.393 1.00 52.94 140 LEU B C 1
ATOM 16861 O O . LEU B 1 143 ? 148.959 71.233 -7.715 1.00 55.21 140 LEU B O 1
ATOM 16877 N N . GLU B 1 144 ? 148.644 69.536 -6.272 1.00 55.29 141 GLU B N 1
ATOM 16878 C CA . GLU B 1 144 ? 149.630 70.021 -5.316 1.00 61.04 141 GLU B CA 1
ATOM 16879 C C . GLU B 1 144 ? 151.034 69.893 -5.901 1.00 63.01 141 GLU B C 1
ATOM 16880 O O . GLU B 1 144 ? 151.890 70.751 -5.685 1.00 70.82 141 GLU B O 1
ATOM 16892 N N . ILE B 1 145 ? 151.261 68.818 -6.649 1.00 52.44 142 ILE B N 1
ATOM 16893 C CA . ILE B 1 145 ? 152.551 68.584 -7.285 1.00 58.16 142 ILE B CA 1
ATOM 16894 C C . ILE B 1 145 ? 152.766 69.571 -8.428 1.00 61.55 142 ILE B C 1
ATOM 16895 O O . ILE B 1 145 ? 153.856 70.117 -8.597 1.00 56.67 142 ILE B O 1
ATOM 16911 N N . ALA B 1 146 ? 151.713 69.798 -9.206 1.00 63.06 143 ALA B N 1
ATOM 16912 C CA . ALA B 1 146 ? 151.774 70.714 -10.337 1.00 63.14 143 ALA B CA 1
ATOM 16913 C C . ALA B 1 146 ? 152.092 72.141 -9.892 1.00 76.25 143 ALA B C 1
ATOM 16914 O O . ALA B 1 146 ? 152.454 72.985 -10.712 1.00 76.89 143 ALA B O 1
ATOM 16921 N N . ALA B 1 147 ? 151.950 72.409 -8.597 1.00 73.00 144 ALA B N 1
ATOM 16922 C CA . ALA B 1 147 ? 152.214 73.738 -8.060 1.00 71.53 144 ALA B CA 1
ATOM 16923 C C . ALA B 1 147 ? 153.485 73.761 -7.212 1.00 78.45 144 ALA B C 1
ATOM 16924 O O . ALA B 1 147 ? 153.730 74.718 -6.477 1.00 80.87 144 ALA B O 1
ATOM 16931 N N . ASP B 1 148 ? 154.293 72.711 -7.321 1.00 82.36 145 ASP B N 1
ATOM 16932 C CA . ASP B 1 148 ? 155.545 72.624 -6.575 1.00 83.27 145 ASP B CA 1
ATOM 16933 C C . ASP B 1 148 ? 156.706 73.114 -7.436 1.00 85.24 145 ASP B C 1
ATOM 16934 O O . ASP B 1 148 ? 156.972 72.564 -8.505 1.00 82.61 145 ASP B O 1
ATOM 16943 N N A GLU B 1 149 ? 157.396 74.144 -6.960 0.48 86.81 146 GLU B N 1
ATOM 16944 N N B GLU B 1 149 ? 157.390 74.153 -6.967 0.52 86.76 146 GLU B N 1
ATOM 16945 C CA A GLU B 1 149 ? 158.491 74.742 -7.713 0.48 89.70 146 GLU B CA 1
ATOM 16946 C CA B GLU B 1 149 ? 158.496 74.747 -7.713 0.52 89.72 146 GLU B CA 1
ATOM 16947 C C A GLU B 1 149 ? 159.847 74.221 -7.244 0.48 93.29 146 GLU B C 1
ATOM 16948 C C B GLU B 1 149 ? 159.849 74.207 -7.258 0.52 93.30 146 GLU B C 1
ATOM 16949 O O A GLU B 1 149 ? 160.890 74.682 -7.708 0.48 96.80 146 GLU B O 1
ATOM 16950 O O B GLU B 1 149 ? 160.893 74.639 -7.747 0.52 96.85 146 GLU B O 1
ATOM 16973 N N . ASP B 1 150 ? 159.830 73.259 -6.327 1.00 93.62 147 ASP B N 1
ATOM 16974 C CA . ASP B 1 150 ? 161.061 72.674 -5.809 1.00 98.00 147 ASP B CA 1
ATOM 16975 C C . ASP B 1 150 ? 161.404 71.376 -6.538 1.00 94.81 147 ASP B C 1
ATOM 16976 O O . ASP B 1 150 ? 162.092 70.512 -5.994 1.00 101.60 147 ASP B O 1
ATOM 16986 N N . ILE B 1 151 ? 160.921 71.243 -7.769 1.00 81.61 148 ILE B N 1
ATOM 16987 C CA . ILE B 1 151 ? 161.198 70.065 -8.581 1.00 85.08 148 ILE B CA 1
ATOM 16988 C C . ILE B 1 151 ? 161.392 70.472 -10.035 1.00 88.68 148 ILE B C 1
ATOM 16989 O O . ILE B 1 151 ? 161.071 71.598 -10.416 1.00 89.38 148 ILE B O 1
ATOM 17005 N N . ASP B 1 152 ? 161.917 69.555 -10.842 1.00 93.04 149 ASP B N 1
ATOM 17006 C CA . ASP B 1 152 ? 162.136 69.819 -12.260 1.00 99.12 149 ASP B CA 1
ATOM 17007 C C . ASP B 1 152 ? 160.945 70.557 -12.855 1.00 96.72 149 ASP B C 1
ATOM 17008 O O . ASP B 1 152 ? 159.812 70.080 -12.787 1.00 97.66 149 ASP B O 1
ATOM 17017 N N . ALA B 1 153 ? 161.203 71.723 -13.435 1.00 88.99 150 ALA B N 1
ATOM 17018 C CA . ALA B 1 153 ? 160.147 72.506 -14.062 1.00 86.60 150 ALA B CA 1
ATOM 17019 C C . ALA B 1 153 ? 159.377 71.643 -15.056 1.00 87.89 150 ALA B C 1
ATOM 17020 O O . ALA B 1 153 ? 158.192 71.869 -15.301 1.00 87.46 150 ALA B O 1
ATOM 17027 N N . GLY B 1 154 ? 160.059 70.652 -15.622 1.00 84.98 151 GLY B N 1
ATOM 17028 C CA . GLY B 1 154 ? 159.441 69.733 -16.560 1.00 81.21 151 GLY B CA 1
ATOM 17029 C C . GLY B 1 154 ? 158.337 68.914 -15.922 1.00 87.28 151 GLY B C 1
ATOM 17030 O O . GLY B 1 154 ? 157.285 68.704 -16.526 1.00 85.13 151 GLY B O 1
ATOM 17034 N N . LEU B 1 155 ? 158.576 68.443 -14.701 1.00 80.80 152 LEU B N 1
ATOM 17035 C CA . LEU B 1 155 ? 157.568 67.687 -13.966 1.00 77.62 152 LEU B CA 1
ATOM 17036 C C . LEU B 1 155 ? 156.398 68.585 -13.597 1.00 82.67 152 LEU B C 1
ATOM 17037 O O . LEU B 1 155 ? 155.242 68.252 -13.857 1.00 84.45 152 LEU B O 1
ATOM 17053 N N . GLN B 1 156 ? 156.702 69.728 -12.991 1.00 84.61 153 GLN B N 1
ATOM 17054 C CA . GLN B 1 156 ? 155.670 70.669 -12.581 1.00 80.05 153 GLN B CA 1
ATOM 17055 C C . GLN B 1 156 ? 154.727 70.981 -13.740 1.00 77.57 153 GLN B C 1
ATOM 17056 O O . GLN B 1 156 ? 153.549 71.274 -13.532 1.00 72.44 153 GLN B O 1
ATOM 17070 N N . GLU B 1 157 ? 155.249 70.912 -14.961 1.00 76.55 154 GLU B N 1
ATOM 17071 C CA . GLU B 1 157 ? 154.458 71.208 -16.150 1.00 77.61 154 GLU B CA 1
ATOM 17072 C C . GLU B 1 157 ? 153.674 69.983 -16.617 1.00 72.61 154 GLU B C 1
ATOM 17073 O O . GLU B 1 157 ? 152.535 70.105 -17.072 1.00 67.73 154 GLU B O 1
ATOM 17085 N N . SER B 1 158 ? 154.281 68.805 -16.502 1.00 70.96 155 SER B N 1
ATOM 17086 C CA . SER B 1 158 ? 153.637 67.572 -16.947 1.00 73.62 155 SER B CA 1
ATOM 17087 C C . SER B 1 158 ? 152.475 67.186 -16.034 1.00 66.74 155 SER B C 1
ATOM 17088 O O . SER B 1 158 ? 151.465 66.657 -16.497 1.00 70.83 155 SER B O 1
ATOM 17096 N N . PHE B 1 159 ? 152.616 67.451 -14.739 1.00 53.52 156 PHE B N 1
ATOM 17097 C CA . PHE B 1 159 ? 151.523 67.231 -13.803 1.00 59.42 156 PHE B CA 1
ATOM 17098 C C . PHE B 1 159 ? 150.490 68.333 -13.994 1.00 62.40 156 PHE B C 1
ATOM 17099 O O . PHE B 1 159 ? 149.323 68.181 -13.627 1.00 53.08 156 PHE B O 1
ATOM 17116 N N . GLY B 1 160 ? 150.931 69.442 -14.577 1.00 60.64 157 GLY B N 1
ATOM 17117 C CA . GLY B 1 160 ? 150.035 70.519 -14.945 1.00 61.58 157 GLY B CA 1
ATOM 17118 C C . GLY B 1 160 ? 149.021 70.056 -15.972 1.00 62.31 157 GLY B C 1
ATOM 17119 O O . GLY B 1 160 ? 147.814 70.141 -15.741 1.00 62.51 157 GLY B O 1
ATOM 17123 N N . VAL B 1 161 ? 149.507 69.555 -17.105 1.00 56.69 158 VAL B N 1
ATOM 17124 C CA . VAL B 1 161 ? 148.620 69.102 -18.172 1.00 61.62 158 VAL B CA 1
ATOM 17125 C C . VAL B 1 161 ? 147.833 67.887 -17.701 1.00 56.39 158 VAL B C 1
ATOM 17126 O O . VAL B 1 161 ? 146.664 67.722 -18.045 1.00 68.32 158 VAL B O 1
ATOM 17139 N N . ALA B 1 162 ? 148.481 67.038 -16.910 1.00 54.56 159 ALA B N 1
ATOM 17140 C CA . ALA B 1 162 ? 147.813 65.885 -16.324 1.00 58.19 159 ALA B CA 1
ATOM 17141 C C . ALA B 1 162 ? 146.540 66.334 -15.618 1.00 61.21 159 ALA B C 1
ATOM 17142 O O . ALA B 1 162 ? 145.461 65.796 -15.862 1.00 56.84 159 ALA B O 1
ATOM 17149 N N . ALA B 1 163 ? 146.675 67.326 -14.743 1.00 47.20 160 ALA B N 1
ATOM 17150 C CA . ALA B 1 163 ? 145.532 67.873 -14.026 1.00 58.61 160 ALA B CA 1
ATOM 17151 C C . ALA B 1 163 ? 144.531 68.471 -15.006 1.00 56.97 160 ALA B C 1
ATOM 17152 O O . ALA B 1 163 ? 143.343 68.151 -14.974 1.00 47.78 160 ALA B O 1
ATOM 17159 N N . GLU B 1 164 ? 145.023 69.344 -15.878 1.00 62.23 161 GLU B N 1
ATOM 17160 C CA . GLU B 1 164 ? 144.181 69.990 -16.875 1.00 60.99 161 GLU B CA 1
ATOM 17161 C C . GLU B 1 164 ? 143.395 68.960 -17.676 1.00 61.31 161 GLU B C 1
ATOM 17162 O O . GLU B 1 164 ? 142.228 69.174 -18.003 1.00 64.69 161 GLU B O 1
ATOM 17174 N N . ASP B 1 165 ? 144.039 67.838 -17.979 1.00 59.31 162 ASP B N 1
ATOM 17175 C CA . ASP B 1 165 ? 143.432 66.804 -18.808 1.00 66.70 162 ASP B CA 1
ATOM 17176 C C . ASP B 1 165 ? 142.563 65.861 -17.983 1.00 64.10 162 ASP B C 1
ATOM 17177 O O . ASP B 1 165 ? 141.344 65.826 -18.139 1.00 63.01 162 ASP B O 1
ATOM 17186 N N . LYS B 1 166 ? 143.201 65.102 -17.100 1.00 63.81 163 LYS B N 1
ATOM 17187 C CA . LYS B 1 166 ? 142.519 64.056 -16.351 1.00 61.82 163 LYS B CA 1
ATOM 17188 C C . LYS B 1 166 ? 141.429 64.604 -15.432 1.00 63.26 163 LYS B C 1
ATOM 17189 O O . LYS B 1 166 ? 140.320 64.071 -15.393 1.00 65.69 163 LYS B O 1
ATOM 17208 N N . ILE B 1 167 ? 141.743 65.667 -14.698 1.00 58.84 164 ILE B N 1
ATOM 17209 C CA . ILE B 1 167 ? 140.835 66.184 -13.677 1.00 57.00 164 ILE B CA 1
ATOM 17210 C C . ILE B 1 167 ? 139.822 67.187 -14.226 1.00 53.11 164 ILE B C 1
ATOM 17211 O O . ILE B 1 167 ? 138.618 67.039 -14.019 1.00 62.52 164 ILE B O 1
ATOM 17227 N N . PHE B 1 168 ? 140.311 68.210 -14.918 1.00 61.12 165 PHE B N 1
ATOM 17228 C CA . PHE B 1 168 ? 139.456 69.305 -15.369 1.00 62.37 165 PHE B CA 1
ATOM 17229 C C . PHE B 1 168 ? 138.800 69.036 -16.725 1.00 67.67 165 PHE B C 1
ATOM 17230 O O . PHE B 1 168 ? 137.814 69.683 -17.078 1.00 63.57 165 PHE B O 1
ATOM 17247 N N . GLY B 1 169 ? 139.343 68.083 -17.477 1.00 63.71 166 GLY B N 1
ATOM 17248 C CA . GLY B 1 169 ? 138.804 67.752 -18.784 1.00 69.12 166 GLY B CA 1
ATOM 17249 C C . GLY B 1 169 ? 139.192 68.785 -19.825 1.00 78.37 166 GLY B C 1
ATOM 17250 O O . GLY B 1 169 ? 138.340 69.496 -20.360 1.00 78.15 166 GLY B O 1
ATOM 17254 N N . ILE B 1 170 ? 140.489 68.860 -20.111 1.00 83.10 167 ILE B N 1
ATOM 17255 C CA . ILE B 1 170 ? 141.040 69.855 -21.027 1.00 80.88 167 ILE B CA 1
ATOM 17256 C C . ILE B 1 170 ? 142.384 69.379 -21.583 1.00 86.48 167 ILE B C 1
ATOM 17257 O O . ILE B 1 170 ? 143.407 69.486 -20.906 1.00 86.19 167 ILE B O 1
ATOM 17273 N N . PRO B 1 171 ? 142.390 68.856 -22.820 1.00 107.70 168 PRO B N 1
ATOM 17274 C CA . PRO B 1 171 ? 143.607 68.279 -23.395 1.00 115.07 168 PRO B CA 1
ATOM 17275 C C . PRO B 1 171 ? 144.310 69.233 -24.358 1.00 115.16 168 PRO B C 1
ATOM 17276 O O . PRO B 1 171 ? 143.668 70.148 -24.875 1.00 116.75 168 PRO B O 1
ATOM 17287 N N . PRO B 1 172 ? 145.618 69.027 -24.591 1.00 109.52 169 PRO B N 1
ATOM 17288 C CA . PRO B 1 172 ? 146.349 69.823 -25.577 1.00 104.43 169 PRO B CA 1
ATOM 17289 C C . PRO B 1 172 ? 146.553 69.064 -26.888 1.00 102.34 169 PRO B C 1
ATOM 17290 O O . PRO B 1 172 ? 147.197 69.578 -27.804 1.00 103.29 169 PRO B O 1
ATOM 17301 N N . VAL B 1 185 ? 129.136 66.568 -20.279 1.00 88.45 182 VAL B N 1
ATOM 17302 C CA . VAL B 1 185 ? 130.026 67.454 -21.022 1.00 87.41 182 VAL B CA 1
ATOM 17303 C C . VAL B 1 185 ? 130.023 68.853 -20.404 1.00 84.06 182 VAL B C 1
ATOM 17304 O O . VAL B 1 185 ? 130.546 69.803 -20.986 1.00 77.55 182 VAL B O 1
ATOM 17316 N N . LYS B 1 186 ? 129.442 68.976 -19.213 1.00 79.83 183 LYS B N 1
ATOM 17317 C CA . LYS B 1 186 ? 129.516 70.227 -18.470 1.00 81.28 183 LYS B CA 1
ATOM 17318 C C . LYS B 1 186 ? 130.976 70.506 -18.154 1.00 78.10 183 LYS B C 1
ATOM 17319 O O . LYS B 1 186 ? 131.811 69.602 -18.202 1.00 82.07 183 LYS B O 1
ATOM 17338 N N . LYS B 1 187 ? 131.287 71.753 -17.826 1.00 66.69 184 LYS B N 1
ATOM 17339 C CA . LYS B 1 187 ? 132.637 72.096 -17.407 1.00 64.69 184 LYS B CA 1
ATOM 17340 C C . LYS B 1 187 ? 132.883 71.484 -16.031 1.00 67.51 184 LYS B C 1
ATOM 17341 O O . LYS B 1 187 ? 131.946 71.043 -15.363 1.00 63.97 184 LYS B O 1
ATOM 17360 N N . PHE B 1 188 ? 134.141 71.446 -15.610 1.00 59.35 185 PHE B N 1
ATOM 17361 C CA . PHE B 1 188 ? 134.495 70.787 -14.360 1.00 50.52 185 PHE B CA 1
ATOM 17362 C C . PHE B 1 188 ? 133.795 71.405 -13.147 1.00 54.32 185 PHE B C 1
ATOM 17363 O O . PHE B 1 188 ? 133.202 70.695 -12.336 1.00 51.57 185 PHE B O 1
ATOM 17380 N N . ILE B 1 189 ? 133.874 72.726 -13.021 1.00 55.00 186 ILE B N 1
ATOM 17381 C CA . ILE B 1 189 ? 133.391 73.403 -11.819 1.00 52.35 186 ILE B CA 1
ATOM 17382 C C . ILE B 1 189 ? 131.917 73.096 -11.485 1.00 50.35 186 ILE B C 1
ATOM 17383 O O . ILE B 1 189 ? 131.624 72.603 -10.401 1.00 52.19 186 ILE B O 1
ATOM 17399 N N . PRO B 1 190 ? 130.988 73.369 -12.411 1.00 50.80 187 PRO B N 1
ATOM 17400 C CA . PRO B 1 190 ? 129.574 73.032 -12.179 1.00 55.95 187 PRO B CA 1
ATOM 17401 C C . PRO B 1 190 ? 129.377 71.566 -11.806 1.00 56.19 187 PRO B C 1
ATOM 17402 O O . PRO B 1 190 ? 128.433 71.237 -11.087 1.00 58.29 187 PRO B O 1
ATOM 17413 N N . ARG B 1 191 ? 130.274 70.715 -12.292 1.00 58.90 188 ARG B N 1
ATOM 17414 C CA . ARG B 1 191 ? 130.219 69.277 -12.038 1.00 49.62 188 ARG B CA 1
ATOM 17415 C C . ARG B 1 191 ? 130.735 68.982 -10.633 1.00 51.72 188 ARG B C 1
ATOM 17416 O O . ARG B 1 191 ? 130.248 68.079 -9.945 1.00 56.00 188 ARG B O 1
ATOM 17437 N N . CYS B 1 192 ? 131.726 69.768 -10.226 1.00 48.39 189 CYS B N 1
ATOM 17438 C CA . CYS B 1 192 ? 132.328 69.659 -8.910 1.00 43.68 189 CYS B CA 1
ATOM 17439 C C . CYS B 1 192 ? 131.299 70.035 -7.843 1.00 50.16 189 CYS B C 1
ATOM 17440 O O . CYS B 1 192 ? 131.158 69.352 -6.822 1.00 54.38 189 CYS B O 1
ATOM 17448 N N . MET B 1 193 ? 130.575 71.124 -8.096 1.00 48.73 190 MET B N 1
ATOM 17449 C CA . MET B 1 193 ? 129.538 71.612 -7.183 1.00 48.29 190 MET B CA 1
ATOM 17450 C C . MET B 1 193 ? 128.457 70.550 -6.994 1.00 54.04 190 MET B C 1
ATOM 17451 O O . MET B 1 193 ? 127.952 70.346 -5.889 1.00 50.14 190 MET B O 1
ATOM 17465 N N . GLU B 1 194 ? 128.102 69.875 -8.081 1.00 51.24 191 GLU B N 1
ATOM 17466 C CA . GLU B 1 194 ? 127.097 68.826 -8.016 1.00 58.52 191 GLU B CA 1
ATOM 17467 C C . GLU B 1 194 ? 127.597 67.661 -7.167 1.00 52.96 191 GLU B C 1
ATOM 17468 O O . GLU B 1 194 ? 126.838 67.082 -6.391 1.00 48.46 191 GLU B O 1
ATOM 17480 N N . ALA B 1 195 ? 128.874 67.322 -7.315 1.00 51.52 192 ALA B N 1
ATOM 17481 C CA . ALA B 1 195 ? 129.464 66.235 -6.546 1.00 49.56 192 ALA B CA 1
ATOM 17482 C C . ALA B 1 195 ? 129.426 66.569 -5.062 1.00 51.62 192 ALA B C 1
ATOM 17483 O O . ALA B 1 195 ? 129.005 65.755 -4.241 1.00 51.32 192 ALA B O 1
ATOM 17490 N N . MET B 1 196 ? 129.867 67.777 -4.728 1.00 43.84 193 MET B N 1
ATOM 17491 C CA . MET B 1 196 ? 129.885 68.233 -3.344 1.00 43.06 193 MET B CA 1
ATOM 17492 C C . MET B 1 196 ? 128.473 68.260 -2.764 1.00 45.14 193 MET B C 1
ATOM 17493 O O . MET B 1 196 ? 128.251 67.837 -1.630 1.00 45.11 193 MET B O 1
ATOM 17507 N N . LYS B 1 197 ? 127.521 68.755 -3.549 1.00 45.63 194 LYS B N 1
ATOM 17508 C CA . LYS B 1 197 ? 126.127 68.806 -3.126 1.00 43.60 194 LYS B CA 1
ATOM 17509 C C . LYS B 1 197 ? 125.633 67.408 -2.774 1.00 54.55 194 LYS B C 1
ATOM 17510 O O . LYS B 1 197 ? 124.883 67.223 -1.814 1.00 55.04 194 LYS B O 1
ATOM 17529 N N . GLY B 1 198 ? 126.061 66.426 -3.559 1.00 44.99 195 GLY B N 1
ATOM 17530 C CA . GLY B 1 198 ? 125.716 65.042 -3.299 1.00 44.77 195 GLY B CA 1
ATOM 17531 C C . GLY B 1 198 ? 126.313 64.555 -1.993 1.00 43.05 195 GLY B C 1
ATOM 17532 O O . GLY B 1 198 ? 125.667 63.831 -1.239 1.00 50.69 195 GLY B O 1
ATOM 17536 N N . VAL B 1 199 ? 127.552 64.953 -1.723 1.00 41.34 196 VAL B N 1
ATOM 17537 C CA . VAL B 1 199 ? 128.233 64.528 -0.508 1.00 43.59 196 VAL B CA 1
ATOM 17538 C C . VAL B 1 199 ? 127.494 65.028 0.730 1.00 45.51 196 VAL B C 1
ATOM 17539 O O . VAL B 1 199 ? 127.339 64.292 1.703 1.00 49.62 196 VAL B O 1
ATOM 17552 N N . ARG B 1 200 ? 127.033 66.276 0.689 1.00 44.67 197 ARG B N 1
ATOM 17553 C CA . ARG B 1 200 ? 126.286 66.848 1.806 1.00 44.62 197 ARG B CA 1
ATOM 17554 C C . ARG B 1 200 ? 124.985 66.086 2.028 1.00 49.23 197 ARG B C 1
ATOM 17555 O O . ARG B 1 200 ? 124.663 65.701 3.152 1.00 47.89 197 ARG B O 1
ATOM 17576 N N . SER B 1 201 ? 124.242 65.876 0.946 1.00 40.87 198 SER B N 1
ATOM 17577 C CA . SER B 1 201 ? 122.955 65.193 1.014 1.00 43.71 198 SER B CA 1
ATOM 17578 C C . SER B 1 201 ? 123.110 63.797 1.602 1.00 52.37 198 SER B C 1
ATOM 17579 O O . SER B 1 201 ? 122.349 63.398 2.483 1.00 53.16 198 SER B O 1
ATOM 17587 N N . MET B 1 202 ? 124.097 63.057 1.109 1.00 49.95 199 MET B N 1
ATOM 17588 C CA . MET B 1 202 ? 124.332 61.696 1.572 1.00 43.64 199 MET B CA 1
ATOM 17589 C C . MET B 1 202 ? 124.623 61.675 3.069 1.00 51.08 199 MET B C 1
ATOM 17590 O O . MET B 1 202 ? 124.161 60.787 3.787 1.00 53.54 199 MET B O 1
ATOM 17604 N N . LEU B 1 203 ? 125.384 62.657 3.540 1.00 46.03 200 LEU B N 1
ATOM 17605 C CA . LEU B 1 203 ? 125.686 62.754 4.960 1.00 38.54 200 LEU B CA 1
ATOM 17606 C C . LEU B 1 203 ? 124.412 63.020 5.754 1.00 41.62 200 LEU B C 1
ATOM 17607 O O . LEU B 1 203 ? 124.170 62.387 6.780 1.00 47.23 200 LEU B O 1
ATOM 17623 N N . GLN B 1 204 ? 123.599 63.956 5.272 1.00 49.09 201 GLN B N 1
ATOM 17624 C CA . GLN B 1 204 ? 122.355 64.314 5.947 1.00 47.56 201 GLN B CA 1
ATOM 17625 C C . GLN B 1 204 ? 121.404 63.124 6.003 1.00 44.04 201 GLN B C 1
ATOM 17626 O O . GLN B 1 204 ? 120.850 62.813 7.055 1.00 50.10 201 GLN B O 1
ATOM 17640 N N . CYS B 1 205 ? 121.213 62.467 4.864 1.00 44.49 202 CYS B N 1
ATOM 17641 C CA . CYS B 1 205 ? 120.366 61.285 4.798 1.00 45.53 202 CYS B CA 1
ATOM 17642 C C . CYS B 1 205 ? 120.858 60.234 5.784 1.00 44.81 202 CYS B C 1
ATOM 17643 O O . CYS B 1 205 ? 120.077 59.668 6.550 1.00 45.65 202 CYS B O 1
ATOM 17651 N N . MET B 1 206 ? 122.162 59.985 5.758 1.00 51.19 203 MET B N 1
ATOM 17652 C CA . MET B 1 206 ? 122.772 58.979 6.618 1.00 56.70 203 MET B CA 1
ATOM 17653 C C . MET B 1 206 ? 122.643 59.354 8.091 1.00 51.70 203 MET B C 1
ATOM 17654 O O . MET B 1 206 ? 122.349 58.505 8.932 1.00 53.52 203 MET B O 1
ATOM 17668 N N . ALA B 1 207 ? 122.864 60.628 8.396 1.00 41.41 204 ALA B N 1
ATOM 17669 C CA . ALA B 1 207 ? 122.816 61.107 9.773 1.00 52.36 204 ALA B CA 1
ATOM 17670 C C . ALA B 1 207 ? 121.424 60.928 10.369 1.00 50.94 204 ALA B C 1
ATOM 17671 O O . ALA B 1 207 ? 121.281 60.454 11.495 1.00 47.13 204 ALA B O 1
ATOM 17678 N N . ASP B 1 208 ? 120.401 61.312 9.610 1.00 46.01 205 ASP B N 1
ATOM 17679 C CA . ASP B 1 208 ? 119.023 61.186 10.067 1.00 43.83 205 ASP B CA 1
ATOM 17680 C C . ASP B 1 208 ? 118.692 59.732 10.376 1.00 46.95 205 ASP B C 1
ATOM 17681 O O . ASP B 1 208 ? 118.131 59.421 11.427 1.00 49.51 205 ASP B O 1
ATOM 17690 N N . LYS B 1 209 ? 119.046 58.845 9.453 1.00 46.20 206 LYS B N 1
ATOM 17691 C CA . LYS B 1 209 ? 118.742 57.428 9.598 1.00 49.13 206 LYS B CA 1
ATOM 17692 C C . LYS B 1 209 ? 119.427 56.836 10.827 1.00 45.61 206 LYS B C 1
ATOM 17693 O O . LYS B 1 209 ? 118.807 56.117 11.606 1.00 46.50 206 LYS B O 1
ATOM 17712 N N . ALA B 1 210 ? 120.706 57.149 11.000 1.00 43.73 207 ALA B N 1
ATOM 17713 C CA . ALA B 1 210 ? 121.476 56.622 12.121 1.00 45.27 207 ALA B CA 1
ATOM 17714 C C . ALA B 1 210 ? 120.948 57.157 13.451 1.00 56.02 207 ALA B C 1
ATOM 17715 O O . ALA B 1 210 ? 121.021 56.478 14.475 1.00 53.12 207 ALA B O 1
ATOM 17722 N N . ASN B 1 211 ? 120.421 58.376 13.431 1.00 55.20 208 ASN B N 1
ATOM 17723 C CA . ASN B 1 211 ? 119.854 58.977 14.630 1.00 51.07 208 ASN B CA 1
ATOM 17724 C C . ASN B 1 211 ? 118.619 58.214 15.096 1.00 52.40 208 ASN B C 1
ATOM 17725 O O . ASN B 1 211 ? 118.541 57.785 16.246 1.00 48.82 208 ASN B O 1
ATOM 17736 N N . ALA B 1 212 ? 117.656 58.048 14.196 1.00 50.16 209 ALA B N 1
ATOM 17737 C CA . ALA B 1 212 ? 116.438 57.314 14.513 1.00 49.21 209 ALA B CA 1
ATOM 17738 C C . ALA B 1 212 ? 116.779 55.931 15.057 1.00 48.16 209 ALA B C 1
ATOM 17739 O O . ALA B 1 212 ? 116.180 55.476 16.029 1.00 48.79 209 ALA B O 1
ATOM 17746 N N . ARG B 1 213 ? 117.746 55.269 14.429 1.00 47.29 210 ARG B N 1
ATOM 17747 C CA . ARG B 1 213 ? 118.156 53.936 14.857 1.00 51.54 210 ARG B CA 1
ATOM 17748 C C . ARG B 1 213 ? 118.836 53.969 16.223 1.00 51.78 210 ARG B C 1
ATOM 17749 O O . ARG B 1 213 ? 118.581 53.113 17.069 1.00 46.68 210 ARG B O 1
ATOM 17770 N N . ASN B 1 214 ? 119.699 54.954 16.441 1.00 47.83 211 ASN B N 1
ATOM 17771 C CA . ASN B 1 214 ? 120.395 55.066 17.715 1.00 47.02 211 ASN B CA 1
ATOM 17772 C C . ASN B 1 214 ? 119.431 55.458 18.828 1.00 52.59 211 ASN B C 1
ATOM 17773 O O . ASN B 1 214 ? 119.582 55.034 19.973 1.00 46.75 211 ASN B O 1
ATOM 17784 N N . MET B 1 215 ? 118.435 56.264 18.479 1.00 44.94 212 MET B N 1
ATOM 17785 C CA . MET B 1 215 ? 117.410 56.669 19.429 1.00 46.02 212 MET B CA 1
ATOM 17786 C C . MET B 1 215 ? 116.735 55.427 20.000 1.00 47.40 212 MET B C 1
ATOM 17787 O O . MET B 1 215 ? 116.455 55.351 21.196 1.00 51.14 212 MET B O 1
ATOM 17801 N N . LEU B 1 216 ? 116.484 54.453 19.131 1.00 48.17 213 LEU B N 1
ATOM 17802 C CA . LEU B 1 216 ? 115.860 53.199 19.531 1.00 49.67 213 LEU B CA 1
ATOM 17803 C C . LEU B 1 216 ? 116.831 52.330 20.323 1.00 48.77 213 LEU B C 1
ATOM 17804 O O . LEU B 1 216 ? 116.456 51.717 21.322 1.00 49.58 213 LEU B O 1
ATOM 17820 N N . GLN B 1 217 ? 118.079 52.277 19.867 1.00 47.34 214 GLN B N 1
ATOM 17821 C CA . GLN B 1 217 ? 119.111 51.490 20.534 1.00 46.75 214 GLN B CA 1
ATOM 17822 C C . GLN B 1 217 ? 119.250 51.850 22.008 1.00 52.53 214 GLN B C 1
ATOM 17823 O O . GLN B 1 217 ? 119.260 50.975 22.871 1.00 49.31 214 GLN B O 1
ATOM 17837 N N . GLN B 1 218 ? 119.370 53.143 22.286 1.00 45.68 215 GLN B N 1
ATOM 17838 C CA . GLN B 1 218 ? 119.658 53.607 23.634 1.00 45.60 215 GLN B CA 1
ATOM 17839 C C . GLN B 1 218 ? 118.455 53.476 24.562 1.00 53.38 215 GLN B C 1
ATOM 17840 O O . GLN B 1 218 ? 118.613 53.388 25.780 1.00 56.97 215 GLN B O 1
ATOM 17854 N N . ALA B 1 219 ? 117.257 53.457 23.988 1.00 48.21 216 ALA B N 1
ATOM 17855 C CA . ALA B 1 219 ? 116.040 53.353 24.785 1.00 50.00 216 ALA B CA 1
ATOM 17856 C C . ALA B 1 219 ? 115.734 51.908 25.162 1.00 50.99 216 ALA B C 1
ATOM 17857 O O . ALA B 1 219 ? 115.032 51.655 26.137 1.00 52.33 216 ALA B O 1
ATOM 17864 N N . SER B 1 220 ? 116.269 50.962 24.394 1.00 51.59 217 SER B N 1
ATOM 17865 C CA . SER B 1 220 ? 115.902 49.556 24.555 1.00 53.42 217 SER B CA 1
ATOM 17866 C C . SER B 1 220 ? 117.058 48.641 24.968 1.00 52.70 217 SER B C 1
ATOM 17867 O O . SER B 1 220 ? 116.874 47.739 25.783 1.00 51.98 217 SER B O 1
ATOM 17875 N N . LEU B 1 221 ? 118.242 48.864 24.408 1.00 53.07 218 LEU B N 1
ATOM 17876 C CA . LEU B 1 221 ? 119.383 47.995 24.681 1.00 55.88 218 LEU B CA 1
ATOM 17877 C C . LEU B 1 221 ? 120.486 48.701 25.464 1.00 51.25 218 LEU B C 1
ATOM 17878 O O . LEU B 1 221 ? 121.301 48.048 26.113 1.00 56.83 218 LEU B O 1
ATOM 17894 N N . VAL B 1 222 ? 120.508 50.030 25.406 1.00 47.37 219 VAL B N 1
ATOM 17895 C CA . VAL B 1 222 ? 121.544 50.801 26.081 1.00 53.30 219 VAL B CA 1
ATOM 17896 C C . VAL B 1 222 ? 122.906 50.283 25.637 1.00 53.75 219 VAL B C 1
ATOM 17897 O O . VAL B 1 222 ? 123.741 49.897 26.453 1.00 63.00 219 VAL B O 1
ATOM 17910 N N . ARG B 1 223 ? 123.115 50.287 24.326 1.00 60.93 220 ARG B N 1
ATOM 17911 C CA . ARG B 1 223 ? 124.265 49.642 23.714 1.00 54.84 220 ARG B CA 1
ATOM 17912 C C . ARG B 1 223 ? 124.522 50.338 22.384 1.00 60.00 220 ARG B C 1
ATOM 17913 O O . ARG B 1 223 ? 123.578 50.767 21.722 1.00 68.14 220 ARG B O 1
ATOM 17934 N N . PRO B 1 224 ? 125.795 50.468 21.983 1.00 61.22 221 PRO B N 1
ATOM 17935 C CA . PRO B 1 224 ? 126.001 51.105 20.678 1.00 59.55 221 PRO B CA 1
ATOM 17936 C C . PRO B 1 224 ? 125.489 50.250 19.520 1.00 54.46 221 PRO B C 1
ATOM 17937 O O . PRO B 1 224 ? 125.478 49.022 19.617 1.00 50.89 221 PRO B O 1
ATOM 17948 N N . LEU B 1 225 ? 125.056 50.904 18.445 1.00 48.00 222 LEU B N 1
ATOM 17949 C CA . LEU B 1 225 ? 124.626 50.209 17.237 1.00 52.35 222 LEU B CA 1
ATOM 17950 C C . LEU B 1 225 ? 125.719 49.258 16.760 1.00 52.23 222 LEU B C 1
ATOM 17951 O O . LEU B 1 225 ? 126.907 49.549 16.900 1.00 55.85 222 LEU B O 1
ATOM 17967 N N . ASP B 1 226 ? 125.316 48.129 16.187 1.00 52.15 223 ASP B N 1
ATOM 17968 C CA . ASP B 1 226 ? 126.273 47.160 15.665 1.00 58.08 223 ASP B CA 1
ATOM 17969 C C . ASP B 1 226 ? 127.197 47.794 14.631 1.00 54.45 223 ASP B C 1
ATOM 17970 O O . ASP B 1 226 ? 128.390 47.495 14.588 1.00 48.98 223 ASP B O 1
ATOM 17979 N N . ASN B 1 227 ? 126.638 48.669 13.800 1.00 50.64 224 ASN B N 1
ATOM 17980 C CA . ASN B 1 227 ? 127.387 49.274 12.704 1.00 50.36 224 ASN B CA 1
ATOM 17981 C C . ASN B 1 227 ? 127.896 50.672 13.036 1.00 47.31 224 ASN B C 1
ATOM 17982 O O . ASN B 1 227 ? 128.257 51.435 12.142 1.00 44.79 224 ASN B O 1
ATOM 17993 N N . GLN B 1 228 ? 127.924 51.011 14.320 1.00 51.33 225 GLN B N 1
ATOM 17994 C CA . GLN B 1 228 ? 128.383 52.327 14.738 1.00 49.62 225 GLN B CA 1
ATOM 17995 C C . GLN B 1 228 ? 129.804 52.569 14.242 1.00 50.15 225 GLN B C 1
ATOM 17996 O O . GLN B 1 228 ? 130.154 53.679 13.839 1.00 46.27 225 GLN B O 1
ATOM 18010 N N . GLU B 1 229 ? 130.617 51.519 14.277 1.00 61.77 226 GLU B N 1
ATOM 18011 C CA . GLU B 1 229 ? 132.000 51.596 13.824 1.00 62.86 226 GLU B CA 1
ATOM 18012 C C . GLU B 1 229 ? 132.044 52.048 12.367 1.00 64.34 226 GLU B C 1
ATOM 18013 O O . GLU B 1 229 ? 132.854 52.896 11.991 1.00 56.02 226 GLU B O 1
ATOM 18025 N N . THR B 1 230 ? 131.155 51.482 11.555 1.00 62.30 227 THR B N 1
ATOM 18026 C CA . THR B 1 230 ? 131.068 51.819 10.139 1.00 54.14 227 THR B CA 1
ATOM 18027 C C . THR B 1 230 ? 130.492 53.216 9.936 1.00 50.39 227 THR B C 1
ATOM 18028 O O . THR B 1 230 ? 130.953 53.967 9.076 1.00 47.31 227 THR B O 1
ATOM 18039 N N . LEU B 1 231 ? 129.477 53.559 10.723 1.00 42.88 228 LEU B N 1
ATOM 18040 C CA . LEU B 1 231 ? 128.856 54.874 10.628 1.00 43.47 228 LEU B CA 1
ATOM 18041 C C . LEU B 1 231 ? 129.883 55.973 10.882 1.00 44.08 228 LEU B C 1
ATOM 18042 O O . LEU B 1 231 ? 129.950 56.951 10.141 1.00 40.59 228 LEU B O 1
ATOM 18058 N N . ASP B 1 232 ? 130.685 55.806 11.929 1.00 42.88 229 ASP B N 1
ATOM 18059 C CA . ASP B 1 232 ? 131.713 56.785 12.264 1.00 46.92 229 ASP B CA 1
ATOM 18060 C C . ASP B 1 232 ? 132.671 56.996 11.099 1.00 52.70 229 ASP B C 1
ATOM 18061 O O . ASP B 1 232 ? 133.054 58.127 10.797 1.00 49.68 229 ASP B O 1
ATOM 18070 N N . PHE B 1 233 ? 133.051 55.901 10.447 1.00 57.27 230 PHE B N 1
ATOM 18071 C CA . PHE B 1 233 ? 133.990 55.959 9.333 1.00 43.74 230 PHE B CA 1
ATOM 18072 C C . PHE B 1 233 ? 133.372 56.640 8.119 1.00 54.35 230 PHE B C 1
ATOM 18073 O O . PHE B 1 233 ? 133.996 57.497 7.492 1.00 62.22 230 PHE B O 1
ATOM 18090 N N . SER B 1 234 ? 132.147 56.246 7.787 1.00 48.13 231 SER B N 1
ATOM 18091 C CA . SER B 1 234 ? 131.444 56.813 6.645 1.00 41.55 231 SER B CA 1
ATOM 18092 C C . SER B 1 234 ? 131.283 58.318 6.817 1.00 45.08 231 SER B C 1
ATOM 18093 O O . SER B 1 234 ? 131.504 59.087 5.882 1.00 56.16 231 SER B O 1
ATOM 18101 N N . ARG B 1 235 ? 130.900 58.731 8.020 1.00 50.60 232 ARG B N 1
ATOM 18102 C CA . ARG B 1 235 ? 130.692 60.141 8.313 1.00 41.97 232 ARG B CA 1
ATOM 18103 C C . ARG B 1 235 ? 131.981 60.928 8.117 1.00 43.13 232 ARG B C 1
ATOM 18104 O O . ARG B 1 235 ? 131.962 62.043 7.598 1.00 49.53 232 ARG B O 1
ATOM 18125 N N . LEU B 1 236 ? 133.100 60.343 8.531 1.00 39.64 233 LEU B N 1
ATOM 18126 C CA . LEU B 1 236 ? 134.393 61.008 8.421 1.00 44.79 233 LEU B CA 1
ATOM 18127 C C . LEU B 1 236 ? 134.860 61.076 6.971 1.00 47.36 233 LEU B C 1
ATOM 18128 O O . LEU B 1 236 ? 135.389 62.097 6.530 1.00 41.79 233 LEU B O 1
ATOM 18144 N N . SER B 1 237 ? 134.667 59.988 6.232 1.00 42.26 234 SER B N 1
ATOM 18145 C CA . SER B 1 237 ? 135.099 59.938 4.841 1.00 50.05 234 SER B CA 1
ATOM 18146 C C . SER B 1 237 ? 134.321 60.954 4.012 1.00 49.32 234 SER B C 1
ATOM 18147 O O . SER B 1 237 ? 134.894 61.651 3.177 1.00 41.28 234 SER B O 1
ATOM 18155 N N . LEU B 1 238 ? 133.016 61.041 4.252 1.00 48.72 235 LEU B N 1
ATOM 18156 C CA . LEU B 1 238 ? 132.174 61.997 3.540 1.00 46.00 235 LEU B CA 1
ATOM 18157 C C . LEU B 1 238 ? 132.691 63.418 3.733 1.00 51.20 235 LEU B C 1
ATOM 18158 O O . LEU B 1 238 ? 132.876 64.157 2.764 1.00 40.19 235 LEU B O 1
ATOM 18174 N N . VAL B 1 239 ? 132.927 63.793 4.986 1.00 42.91 236 VAL B N 1
ATOM 18175 C CA . VAL B 1 239 ? 133.454 65.115 5.299 1.00 40.46 236 VAL B CA 1
ATOM 18176 C C . VAL B 1 239 ? 134.815 65.311 4.638 1.00 43.28 236 VAL B C 1
ATOM 18177 O O . VAL B 1 239 ? 135.107 66.384 4.109 1.00 44.81 236 VAL B O 1
ATOM 18190 N N . GLU B 1 240 ? 135.644 64.272 4.668 1.00 39.99 237 GLU B N 1
ATOM 18191 C CA . GLU B 1 240 ? 136.960 64.325 4.040 1.00 48.55 237 GLU B CA 1
ATOM 18192 C C . GLU B 1 240 ? 136.848 64.466 2.524 1.00 45.17 237 GLU B C 1
ATOM 18193 O O . GLU B 1 240 ? 137.684 65.108 1.887 1.00 48.97 237 GLU B O 1
ATOM 18205 N N . GLN B 1 241 ? 135.811 63.863 1.952 1.00 41.89 238 GLN B N 1
ATOM 18206 C CA . GLN B 1 241 ? 135.573 63.943 0.517 1.00 46.77 238 GLN B CA 1
ATOM 18207 C C . GLN B 1 241 ? 135.133 65.343 0.117 1.00 47.44 238 GLN B C 1
ATOM 18208 O O . GLN B 1 241 ? 135.544 65.853 -0.924 1.00 48.48 238 GLN B O 1
ATOM 18222 N N . HIS B 1 242 ? 134.295 65.962 0.943 1.00 39.66 239 HIS B N 1
ATOM 18223 C CA . HIS B 1 242 ? 133.867 67.328 0.684 1.00 41.80 239 HIS B CA 1
ATOM 18224 C C . HIS B 1 242 ? 135.082 68.240 0.748 1.00 48.49 239 HIS B C 1
ATOM 18225 O O . HIS B 1 242 ? 135.213 69.183 -0.033 1.00 43.78 239 HIS B O 1
ATOM 18240 N N . GLU B 1 243 ? 135.975 67.936 1.683 1.00 43.61 240 GLU B N 1
ATOM 18241 C CA . GLU B 1 243 ? 137.187 68.715 1.875 1.00 37.30 240 GLU B CA 1
ATOM 18242 C C . GLU B 1 243 ? 138.076 68.646 0.635 1.00 43.83 240 GLU B C 1
ATOM 18243 O O . GLU B 1 243 ? 138.547 69.670 0.140 1.00 35.11 240 GLU B O 1
ATOM 18255 N N . CYS B 1 244 ? 138.305 67.434 0.137 1.00 40.43 241 CYS B N 1
ATOM 18256 C CA . CYS B 1 244 ? 139.100 67.249 -1.073 1.00 45.32 241 CYS B CA 1
ATOM 18257 C C . CYS B 1 244 ? 138.473 67.991 -2.246 1.00 50.66 241 CYS B C 1
ATOM 18258 O O . CYS B 1 244 ? 139.160 68.698 -2.981 1.00 50.10 241 CYS B O 1
ATOM 18266 N N . LEU B 1 245 ? 137.164 67.830 -2.415 1.00 44.11 242 LEU B N 1
ATOM 18267 C CA . LEU B 1 245 ? 136.445 68.504 -3.489 1.00 46.97 242 LEU B CA 1
ATOM 18268 C C . LEU B 1 245 ? 136.583 70.020 -3.384 1.00 47.45 242 LEU B C 1
ATOM 18269 O O . LEU B 1 245 ? 136.736 70.705 -4.395 1.00 53.74 242 LEU B O 1
ATOM 18285 N N . ALA B 1 246 ? 136.529 70.541 -2.163 1.00 36.96 243 ALA B N 1
ATOM 18286 C CA . ALA B 1 246 ? 136.672 71.976 -1.948 1.00 38.51 243 ALA B CA 1
ATOM 18287 C C . ALA B 1 246 ? 138.091 72.430 -2.276 1.00 45.05 243 ALA B C 1
ATOM 18288 O O . ALA B 1 246 ? 138.322 73.596 -2.595 1.00 43.10 243 ALA B O 1
ATOM 18295 N N . SER B 1 247 ? 139.039 71.501 -2.197 1.00 37.21 244 SER B N 1
ATOM 18296 C CA . SER B 1 247 ? 140.430 71.794 -2.514 1.00 36.10 244 SER B CA 1
ATOM 18297 C C . SER B 1 247 ? 140.629 71.799 -4.026 1.00 50.99 244 SER B C 1
ATOM 18298 O O . SER B 1 247 ? 141.358 72.630 -4.571 1.00 46.34 244 SER B O 1
ATOM 18306 N N . ILE B 1 248 ? 139.973 70.861 -4.701 1.00 45.66 245 ILE B N 1
ATOM 18307 C CA . ILE B 1 248 ? 140.066 70.757 -6.148 1.00 43.54 245 ILE B CA 1
ATOM 18308 C C . ILE B 1 248 ? 139.312 71.914 -6.789 1.00 52.18 245 ILE B C 1
ATOM 18309 O O . ILE B 1 248 ? 139.784 72.519 -7.751 1.00 48.59 245 ILE B O 1
ATOM 18325 N N . LEU B 1 249 ? 138.137 72.220 -6.247 1.00 49.67 246 LEU B N 1
ATOM 18326 C CA . LEU B 1 249 ? 137.365 73.370 -6.699 1.00 52.76 246 LEU B CA 1
ATOM 18327 C C . LEU B 1 249 ? 138.210 74.622 -6.561 1.00 50.38 246 LEU B C 1
ATOM 18328 O O . LEU B 1 249 ? 138.218 75.489 -7.435 1.00 44.23 246 LEU B O 1
ATOM 18344 N N . HIS B 1 250 ? 138.924 74.706 -5.446 1.00 48.49 247 HIS B N 1
ATOM 18345 C CA . HIS B 1 250 ? 139.787 75.841 -5.175 1.00 48.30 247 HIS B CA 1
ATOM 18346 C C . HIS B 1 250 ? 140.821 76.023 -6.281 1.00 50.21 247 HIS B C 1
ATOM 18347 O O . HIS B 1 250 ? 141.009 77.126 -6.798 1.00 35.43 247 HIS B O 1
ATOM 18362 N N . ALA B 1 251 ? 141.490 74.931 -6.635 1.00 43.83 248 ALA B N 1
ATOM 18363 C CA . ALA B 1 251 ? 142.513 74.963 -7.670 1.00 46.35 248 ALA B CA 1
ATOM 18364 C C . ALA B 1 251 ? 141.915 75.385 -9.007 1.00 40.82 248 ALA B C 1
ATOM 18365 O O . ALA B 1 251 ? 142.510 76.175 -9.739 1.00 43.21 248 ALA B O 1
ATOM 18372 N N . ALA B 1 252 ? 140.738 74.854 -9.320 1.00 49.05 249 ALA B N 1
ATOM 18373 C CA . ALA B 1 252 ? 140.080 75.152 -10.586 1.00 51.94 249 ALA B CA 1
ATOM 18374 C C . ALA B 1 252 ? 139.872 76.653 -10.743 1.00 47.34 249 ALA B C 1
ATOM 18375 O O . ALA B 1 252 ? 140.028 77.197 -11.836 1.00 39.37 249 ALA B O 1
ATOM 18382 N N . VAL B 1 253 ? 139.523 77.319 -9.646 1.00 41.16 250 VAL B N 1
ATOM 18383 C CA . VAL B 1 253 ? 139.295 78.758 -9.670 1.00 39.31 250 VAL B CA 1
ATOM 18384 C C . VAL B 1 253 ? 140.614 79.523 -9.784 1.00 46.45 250 VAL B C 1
ATOM 18385 O O . VAL B 1 253 ? 140.712 80.494 -10.535 1.00 43.13 250 VAL B O 1
ATOM 18398 N N . GLN B 1 254 ? 141.627 79.083 -9.043 1.00 43.56 251 GLN B N 1
ATOM 18399 C CA . GLN B 1 254 ? 142.932 79.736 -9.072 1.00 42.43 251 GLN B CA 1
ATOM 18400 C C . GLN B 1 254 ? 143.612 79.540 -10.420 1.00 50.59 251 GLN B C 1
ATOM 18401 O O . GLN B 1 254 ? 144.406 80.375 -10.855 1.00 47.36 251 GLN B O 1
ATOM 18415 N N . ARG B 1 255 ? 143.296 78.430 -11.077 1.00 49.11 252 ARG B N 1
ATOM 18416 C CA . ARG B 1 255 ? 143.850 78.138 -12.392 1.00 47.37 252 ARG B CA 1
ATOM 18417 C C . ARG B 1 255 ? 142.979 78.722 -13.508 1.00 45.91 252 ARG B C 1
ATOM 18418 O O . ARG B 1 255 ? 143.162 78.400 -14.681 1.00 48.13 252 ARG B O 1
ATOM 18439 N N . HIS B 1 256 ? 142.029 79.573 -13.132 1.00 46.06 253 HIS B N 1
ATOM 18440 C CA . HIS B 1 256 ? 141.262 80.358 -14.094 1.00 50.36 253 HIS B CA 1
ATOM 18441 C C . HIS B 1 256 ? 140.306 79.522 -14.942 1.00 56.08 253 HIS B C 1
ATOM 18442 O O . HIS B 1 256 ? 140.118 79.801 -16.127 1.00 51.26 253 HIS B O 1
ATOM 18457 N N . HIS B 1 257 ? 139.694 78.508 -14.338 1.00 47.66 254 HIS B N 1
ATOM 18458 C CA . HIS B 1 257 ? 138.754 77.656 -15.058 1.00 45.57 254 HIS B CA 1
ATOM 18459 C C . HIS B 1 257 ? 137.312 77.990 -14.702 1.00 45.24 254 HIS B C 1
ATOM 18460 O O . HIS B 1 257 ? 136.403 77.209 -14.980 1.00 50.02 254 HIS B O 1
ATOM 18475 N N . ALA B 1 258 ? 137.101 79.150 -14.089 1.00 42.13 255 ALA B N 1
ATOM 18476 C CA . ALA B 1 258 ? 135.762 79.564 -13.691 1.00 47.46 255 ALA B CA 1
ATOM 18477 C C . ALA B 1 258 ? 135.261 80.697 -14.570 1.00 48.52 255 ALA B C 1
ATOM 18478 O O . ALA B 1 258 ? 136.040 81.536 -15.026 1.00 47.18 255 ALA B O 1
ATOM 18485 N N . THR B 1 259 ? 133.955 80.713 -14.806 1.00 41.34 256 THR B N 1
ATOM 18486 C CA . THR B 1 259 ? 133.327 81.789 -15.553 1.00 50.94 256 THR B CA 1
ATOM 18487 C C . THR B 1 259 ? 132.618 82.728 -14.590 1.00 52.84 256 THR B C 1
ATOM 18488 O O . THR B 1 259 ? 132.608 82.500 -13.381 1.00 51.57 256 THR B O 1
ATOM 18499 N N . ILE B 1 260 ? 132.023 83.785 -15.130 1.00 57.67 257 ILE B N 1
ATOM 18500 C CA . ILE B 1 260 ? 131.247 84.715 -14.322 1.00 64.02 257 ILE B CA 1
ATOM 18501 C C . ILE B 1 260 ? 130.022 84.003 -13.765 1.00 62.39 257 ILE B C 1
ATOM 18502 O O . ILE B 1 260 ? 129.527 84.340 -12.690 1.00 64.72 257 ILE B O 1
ATOM 18518 N N . ALA B 1 261 ? 129.541 83.008 -14.502 1.00 59.74 258 ALA B N 1
ATOM 18519 C CA . ALA B 1 261 ? 128.373 82.246 -14.088 1.00 55.35 258 ALA B CA 1
ATOM 18520 C C . ALA B 1 261 ? 128.693 81.370 -12.883 1.00 57.31 258 ALA B C 1
ATOM 18521 O O . ALA B 1 261 ? 127.885 81.252 -11.962 1.00 58.18 258 ALA B O 1
ATOM 18528 N N . ASP B 1 262 ? 129.871 80.753 -12.893 1.00 49.86 259 ASP B N 1
ATOM 18529 C CA . ASP B 1 262 ? 130.288 79.890 -11.792 1.00 46.19 259 ASP B CA 1
ATOM 18530 C C . ASP B 1 262 ? 130.385 80.688 -10.499 1.00 47.68 259 ASP B C 1
ATOM 18531 O O . ASP B 1 262 ? 129.929 80.243 -9.446 1.00 49.21 259 ASP B O 1
ATOM 18540 N N . PHE B 1 263 ? 130.985 81.870 -10.593 1.00 49.37 260 PHE B N 1
ATOM 18541 C CA . PHE B 1 263 ? 131.138 82.753 -9.446 1.00 46.88 260 PHE B CA 1
ATOM 18542 C C . PHE B 1 263 ? 129.774 83.140 -8.890 1.00 47.78 260 PHE B C 1
ATOM 18543 O O . PHE B 1 263 ? 129.536 83.061 -7.686 1.00 46.09 260 PHE B O 1
ATOM 18560 N N . GLN B 1 264 ? 128.876 83.550 -9.777 1.00 52.26 261 GLN B N 1
ATOM 18561 C CA . GLN B 1 264 ? 127.540 83.957 -9.370 1.00 53.41 261 GLN B CA 1
ATOM 18562 C C . GLN B 1 264 ? 126.767 82.796 -8.748 1.00 53.61 261 GLN B C 1
ATOM 18563 O O . GLN B 1 264 ? 125.998 82.992 -7.811 1.00 56.91 261 GLN B O 1
ATOM 18577 N N . ASP B 1 265 ? 126.978 81.589 -9.265 1.00 56.90 262 ASP B N 1
ATOM 18578 C CA . ASP B 1 265 ? 126.329 80.405 -8.709 1.00 52.24 262 ASP B CA 1
ATOM 18579 C C . ASP B 1 265 ? 126.859 80.115 -7.311 1.00 52.53 262 ASP B C 1
ATOM 18580 O O . ASP B 1 265 ? 126.100 79.754 -6.411 1.00 52.50 262 ASP B O 1
ATOM 18589 N N . PHE B 1 266 ? 128.166 80.275 -7.136 1.00 46.67 263 PHE B N 1
ATOM 18590 C CA . PHE B 1 266 ? 128.806 80.014 -5.854 1.00 41.30 263 PHE B CA 1
ATOM 18591 C C . PHE B 1 266 ? 128.245 80.936 -4.776 1.00 45.59 263 PHE B C 1
ATOM 18592 O O . PHE B 1 266 ? 127.967 80.501 -3.661 1.00 43.71 263 PHE B O 1
ATOM 18609 N N . ILE B 1 267 ? 128.076 82.209 -5.119 1.00 45.85 264 ILE B N 1
ATOM 18610 C CA . ILE B 1 267 ? 127.507 83.181 -4.194 1.00 46.73 264 ILE B CA 1
ATOM 18611 C C . ILE B 1 267 ? 126.064 82.820 -3.856 1.00 49.75 264 ILE B C 1
ATOM 18612 O O . ILE B 1 267 ? 125.652 82.887 -2.698 1.00 57.86 264 ILE B O 1
ATOM 18628 N N . LYS B 1 268 ? 125.300 82.435 -4.872 1.00 43.71 265 LYS B N 1
ATOM 18629 C CA . LYS B 1 268 ? 123.905 82.052 -4.681 1.00 52.89 265 LYS B CA 1
ATOM 18630 C C . LYS B 1 268 ? 123.779 80.852 -3.746 1.00 53.92 265 LYS B C 1
ATOM 18631 O O . LYS B 1 268 ? 122.791 80.718 -3.025 1.00 56.90 265 LYS B O 1
ATOM 18650 N N . ILE B 1 269 ? 124.780 79.979 -3.763 1.00 39.83 266 ILE B N 1
ATOM 18651 C CA . ILE B 1 269 ? 124.771 78.803 -2.903 1.00 46.93 266 ILE B CA 1
ATOM 18652 C C . ILE B 1 269 ? 125.055 79.195 -1.456 1.00 53.17 266 ILE B C 1
ATOM 18653 O O . ILE B 1 269 ? 124.476 78.633 -0.528 1.00 44.66 266 ILE B O 1
ATOM 18669 N N . LEU B 1 270 ? 125.944 80.166 -1.271 1.00 43.42 267 LEU B N 1
ATOM 18670 C CA . LEU B 1 270 ? 126.251 80.671 0.061 1.00 43.41 267 LEU B CA 1
ATOM 18671 C C . LEU B 1 270 ? 125.055 81.418 0.645 1.00 52.58 267 LEU B C 1
ATOM 18672 O O . LEU B 1 270 ? 124.797 81.348 1.846 1.00 54.96 267 LEU B O 1
ATOM 18688 N N . ARG B 1 271 ? 124.325 82.127 -0.211 1.00 48.98 268 ARG B N 1
ATOM 18689 C CA . ARG B 1 271 ? 123.159 82.889 0.222 1.00 53.20 268 ARG B CA 1
ATOM 18690 C C . ARG B 1 271 ? 122.046 81.980 0.732 1.00 52.37 268 ARG B C 1
ATOM 18691 O O . ARG B 1 271 ? 121.205 82.406 1.522 1.00 55.88 268 ARG B O 1
ATOM 18712 N N . LYS B 1 272 ? 122.046 80.732 0.276 1.00 56.12 269 LYS B N 1
ATOM 18713 C CA . LYS B 1 272 ? 121.048 79.755 0.702 1.00 61.52 269 LYS B CA 1
ATOM 18714 C C . LYS B 1 272 ? 121.582 78.880 1.832 1.00 58.57 269 LYS B C 1
ATOM 18715 O O . LYS B 1 272 ? 120.856 78.059 2.390 1.00 62.87 269 LYS B O 1
ATOM 18734 N N . TRP B 1 273 ? 122.854 79.063 2.166 1.00 53.45 270 TRP B N 1
ATOM 18735 C CA . TRP B 1 273 ? 123.499 78.280 3.212 1.00 52.18 270 TRP B CA 1
ATOM 18736 C C . TRP B 1 273 ? 122.950 78.684 4.577 1.00 51.40 270 TRP B C 1
ATOM 18737 O O . TRP B 1 273 ? 123.122 79.825 5.004 1.00 52.71 270 TRP B O 1
ATOM 18758 N N . ASP B 1 274 ? 122.304 77.745 5.264 1.00 55.95 271 ASP B N 1
ATOM 18759 C CA . ASP B 1 274 ? 121.573 78.066 6.489 1.00 62.72 271 ASP B CA 1
ATOM 18760 C C . ASP B 1 274 ? 122.161 77.453 7.763 1.00 60.67 271 ASP B C 1
ATOM 18761 O O . ASP B 1 274 ? 121.547 77.536 8.825 1.00 63.96 271 ASP B O 1
ATOM 18770 N N . LYS B 1 275 ? 123.339 76.844 7.668 1.00 54.75 272 LYS B N 1
ATOM 18771 C CA . LYS B 1 275 ? 123.951 76.216 8.836 1.00 53.18 272 LYS B CA 1
ATOM 18772 C C . LYS B 1 275 ? 125.459 76.441 8.904 1.00 53.89 272 LYS B C 1
ATOM 18773 O O . LYS B 1 275 ? 126.174 76.225 7.929 1.00 45.49 272 LYS B O 1
ATOM 18792 N N . TYR B 1 276 ? 125.934 76.869 10.070 1.00 50.40 273 TYR B N 1
ATOM 18793 C CA . TYR B 1 276 ? 127.364 77.020 10.311 1.00 43.54 273 TYR B CA 1
ATOM 18794 C C . TYR B 1 276 ? 127.962 75.667 10.673 1.00 39.80 273 TYR B C 1
ATOM 18795 O O . TYR B 1 276 ? 127.716 75.145 11.759 1.00 53.46 273 TYR B O 1
ATOM 18813 N N . ASP B 1 277 ? 128.748 75.101 9.763 1.00 47.01 274 ASP B N 1
ATOM 18814 C CA . ASP B 1 277 ? 129.285 73.758 9.954 1.00 49.11 274 ASP B CA 1
ATOM 18815 C C . ASP B 1 277 ? 130.636 73.575 9.264 1.00 43.82 274 ASP B C 1
ATOM 18816 O O . ASP B 1 277 ? 131.190 74.523 8.706 1.00 48.98 274 ASP B O 1
ATOM 18825 N N . HIS B 1 278 ? 131.161 72.354 9.312 1.00 40.55 275 HIS B N 1
ATOM 18826 C CA . HIS B 1 278 ? 132.450 72.042 8.704 1.00 49.40 275 HIS B CA 1
ATOM 18827 C C . HIS B 1 278 ? 132.426 72.277 7.195 1.00 45.77 275 HIS B C 1
ATOM 18828 O O . HIS B 1 278 ? 133.417 72.707 6.611 1.00 34.08 275 HIS B O 1
ATOM 18843 N N . PHE B 1 279 ? 131.287 72.001 6.571 1.00 46.93 276 PHE B N 1
ATOM 18844 C CA . PHE B 1 279 ? 131.162 72.137 5.127 1.00 41.10 276 PHE B CA 1
ATOM 18845 C C . PHE B 1 279 ? 131.386 73.582 4.709 1.00 51.27 276 PHE B C 1
ATOM 18846 O O . PHE B 1 279 ? 132.085 73.850 3.733 1.00 52.54 276 PHE B O 1
ATOM 18863 N N . LEU B 1 280 ? 130.797 74.515 5.451 1.00 42.85 277 LEU B N 1
ATOM 18864 C CA . LEU B 1 280 ? 130.910 75.925 5.106 1.00 35.19 277 LEU B CA 1
ATOM 18865 C C . LEU B 1 280 ? 132.364 76.372 5.132 1.00 40.04 277 LEU B C 1
ATOM 18866 O O . LEU B 1 280 ? 132.825 77.068 4.230 1.00 43.41 277 LEU B O 1
ATOM 18882 N N . ILE B 1 281 ? 133.083 75.968 6.173 1.00 47.08 278 ILE B N 1
ATOM 18883 C CA . ILE B 1 281 ? 134.478 76.360 6.328 1.00 46.48 278 ILE B CA 1
ATOM 18884 C C . ILE B 1 281 ? 135.331 75.855 5.165 1.00 39.93 278 ILE B C 1
ATOM 18885 O O . ILE B 1 281 ? 136.285 76.515 4.757 1.00 45.06 278 ILE B O 1
ATOM 18901 N N . HIS B 1 282 ? 134.982 74.690 4.628 1.00 42.36 279 HIS B N 1
ATOM 18902 C CA . HIS B 1 282 ? 135.684 74.144 3.469 1.00 39.67 279 HIS B CA 1
ATOM 18903 C C . HIS B 1 282 ? 135.602 75.102 2.282 1.00 44.21 279 HIS B C 1
ATOM 18904 O O . HIS B 1 282 ? 136.522 75.172 1.465 1.00 46.46 279 HIS B O 1
ATOM 18919 N N . LEU B 1 283 ? 134.500 75.842 2.196 1.00 38.40 280 LEU B N 1
ATOM 18920 C CA . LEU B 1 283 ? 134.242 76.717 1.057 1.00 33.87 280 LEU B CA 1
ATOM 18921 C C . LEU B 1 283 ? 134.900 78.093 1.175 1.00 39.99 280 LEU B C 1
ATOM 18922 O O . LEU B 1 283 ? 134.998 78.820 0.188 1.00 45.90 280 LEU B O 1
ATOM 18938 N N . ILE B 1 284 ? 135.351 78.455 2.372 1.00 36.23 281 ILE B N 1
ATOM 18939 C CA . ILE B 1 284 ? 135.879 79.798 2.598 1.00 37.49 281 ILE B CA 1
ATOM 18940 C C . ILE B 1 284 ? 137.133 80.072 1.759 1.00 36.45 281 ILE B C 1
ATOM 18941 O O . ILE B 1 284 ? 137.266 81.149 1.173 1.00 32.95 281 ILE B O 1
ATOM 18957 N N . PRO B 1 285 ? 138.062 79.107 1.698 1.00 36.64 282 PRO B N 1
ATOM 18958 C CA . PRO B 1 285 ? 139.199 79.306 0.793 1.00 37.98 282 PRO B CA 1
ATOM 18959 C C . PRO B 1 285 ? 138.749 79.518 -0.654 1.00 38.87 282 PRO B C 1
ATOM 18960 O O . PRO B 1 285 ? 139.334 80.330 -1.369 1.00 36.58 282 PRO B O 1
ATOM 18971 N N . VAL B 1 286 ? 137.717 78.795 -1.074 1.00 32.14 283 VAL B N 1
ATOM 18972 C CA . VAL B 1 286 ? 137.187 78.938 -2.425 1.00 37.65 283 VAL B CA 1
ATOM 18973 C C . VAL B 1 286 ? 136.589 80.329 -2.624 1.00 40.50 283 VAL B C 1
ATOM 18974 O O . VAL B 1 286 ? 136.747 80.937 -3.684 1.00 38.12 283 VAL B O 1
ATOM 18987 N N . LEU B 1 287 ? 135.905 80.832 -1.602 1.00 43.06 284 LEU B N 1
ATOM 18988 C CA . LEU B 1 287 ? 135.336 82.173 -1.650 1.00 40.27 284 LEU B CA 1
ATOM 18989 C C . LEU B 1 287 ? 136.436 83.204 -1.884 1.00 40.82 284 LEU B C 1
ATOM 18990 O O . LEU B 1 287 ? 136.343 84.032 -2.791 1.00 38.01 284 LEU B O 1
ATOM 19006 N N . ALA B 1 288 ? 137.481 83.144 -1.066 1.00 34.03 285 ALA B N 1
ATOM 19007 C CA . ALA B 1 288 ? 138.599 84.074 -1.184 1.00 44.31 285 ALA B CA 1
ATOM 19008 C C . ALA B 1 288 ? 139.214 84.017 -2.580 1.00 48.59 285 ALA B C 1
ATOM 19009 O O . ALA B 1 288 ? 139.546 85.050 -3.166 1.00 44.29 285 ALA B O 1
ATOM 19016 N N . ALA B 1 289 ? 139.364 82.806 -3.109 1.00 44.06 286 ALA B N 1
ATOM 19017 C CA . ALA B 1 289 ? 139.944 82.614 -4.433 1.00 38.28 286 ALA B CA 1
ATOM 19018 C C . ALA B 1 289 ? 139.073 83.266 -5.501 1.00 40.52 286 ALA B C 1
ATOM 19019 O O . ALA B 1 289 ? 139.582 83.903 -6.423 1.00 33.47 286 ALA B O 1
ATOM 19026 N N . TYR B 1 290 ? 137.759 83.106 -5.371 1.00 37.83 287 TYR B N 1
ATOM 19027 C CA . TYR B 1 290 ? 136.818 83.744 -6.284 1.00 42.14 287 TYR B CA 1
ATOM 19028 C C . TYR B 1 290 ? 136.947 85.263 -6.219 1.00 38.75 287 TYR B C 1
ATOM 19029 O O . TYR B 1 290 ? 137.100 85.925 -7.242 1.00 48.34 287 TYR B O 1
ATOM 19047 N N . ILE B 1 291 ? 136.885 85.810 -5.008 1.00 40.77 288 ILE B N 1
ATOM 19048 C CA . ILE B 1 291 ? 136.922 87.256 -4.815 1.00 42.87 288 ILE B CA 1
ATOM 19049 C C . ILE B 1 291 ? 138.190 87.853 -5.417 1.00 47.52 288 ILE B C 1
ATOM 19050 O O . ILE B 1 291 ? 138.142 88.879 -6.095 1.00 42.36 288 ILE B O 1
ATOM 19066 N N . THR B 1 292 ? 139.324 87.209 -5.165 1.00 34.47 289 THR B N 1
ATOM 19067 C CA . THR B 1 292 ? 140.588 87.641 -5.743 1.00 33.71 289 THR B CA 1
ATOM 19068 C C . THR B 1 292 ? 140.526 87.614 -7.270 1.00 49.23 289 THR B C 1
ATOM 19069 O O . THR B 1 292 ? 140.992 88.538 -7.936 1.00 46.44 289 THR B O 1
ATOM 19080 N N . GLU B 1 293 ? 139.941 86.553 -7.815 1.00 48.78 290 GLU B N 1
ATOM 19081 C CA . GLU B 1 293 ? 139.904 86.345 -9.258 1.00 42.96 290 GLU B CA 1
ATOM 19082 C C . GLU B 1 293 ? 139.016 87.352 -9.984 1.00 51.28 290 GLU B C 1
ATOM 19083 O O . GLU B 1 293 ? 139.415 87.914 -11.005 1.00 53.96 290 GLU B O 1
ATOM 19095 N N . PHE B 1 294 ? 137.816 87.576 -9.458 1.00 44.39 291 PHE B N 1
ATOM 19096 C CA . PHE B 1 294 ? 136.808 88.368 -10.158 1.00 49.60 291 PHE B CA 1
ATOM 19097 C C . PHE B 1 294 ? 136.575 89.754 -9.553 1.00 57.17 291 PHE B C 1
ATOM 19098 O O . PHE B 1 294 ? 135.897 90.588 -10.156 1.00 49.67 291 PHE B O 1
ATOM 19115 N N . GLY B 1 295 ? 137.134 90.004 -8.372 1.00 40.52 292 GLY B N 1
ATOM 19116 C CA . GLY B 1 295 ? 136.847 91.232 -7.654 1.00 37.09 292 GLY B CA 1
ATOM 19117 C C . GLY B 1 295 ? 138.034 92.147 -7.420 1.00 43.15 292 GLY B C 1
ATOM 19118 O O . GLY B 1 295 ? 137.850 93.321 -7.108 1.00 42.58 292 GLY B O 1
ATOM 19122 N N . SER B 1 296 ? 139.248 91.621 -7.563 1.00 45.48 293 SER B N 1
ATOM 19123 C CA . SER B 1 296 ? 140.449 92.401 -7.276 1.00 48.94 293 SER B CA 1
ATOM 19124 C C . SER B 1 296 ? 141.277 92.652 -8.535 1.00 54.07 293 SER B C 1
ATOM 19125 O O . SER B 1 296 ? 141.207 91.883 -9.494 1.00 42.82 293 SER B O 1
ATOM 19133 N N . PRO B 1 297 ? 142.071 93.733 -8.530 1.00 53.90 294 PRO B N 1
ATOM 19134 C CA . PRO B 1 297 ? 142.934 94.054 -9.671 1.00 55.69 294 PRO B CA 1
ATOM 19135 C C . PRO B 1 297 ? 144.031 93.010 -9.875 1.00 46.63 294 PRO B C 1
ATOM 19136 O O . PRO B 1 297 ? 144.686 92.998 -10.916 1.00 63.19 294 PRO B O 1
ATOM 19147 N N . GLU B 1 298 ? 144.219 92.142 -8.888 1.00 44.20 295 GLU B N 1
ATOM 19148 C CA . GLU B 1 298 ? 145.192 91.061 -8.984 1.00 50.29 295 GLU B CA 1
ATOM 19149 C C . GLU B 1 298 ? 144.762 90.037 -10.032 1.00 59.14 295 GLU B C 1
ATOM 19150 O O . GLU B 1 298 ? 145.592 89.502 -10.768 1.00 55.79 295 GLU B O 1
ATOM 19162 N N . GLY B 1 299 ? 143.461 89.770 -10.094 1.00 44.93 296 GLY B N 1
ATOM 19163 C CA . GLY B 1 299 ? 142.934 88.749 -10.979 1.00 45.61 296 GLY B CA 1
ATOM 19164 C C . GLY B 1 299 ? 142.090 89.292 -12.118 1.00 50.60 296 GLY B C 1
ATOM 19165 O O . GLY B 1 299 ? 141.996 88.667 -13.174 1.00 44.28 296 GLY B O 1
ATOM 19169 N N . MET B 1 300 ? 141.480 90.454 -11.910 1.00 55.58 297 MET B N 1
ATOM 19170 C CA . MET B 1 300 ? 140.564 91.031 -12.889 1.00 55.43 297 MET B CA 1
ATOM 19171 C C . MET B 1 300 ? 141.126 92.323 -13.475 1.00 51.04 297 MET B C 1
ATOM 19172 O O . MET B 1 300 ? 141.309 93.310 -12.764 1.00 53.49 297 MET B O 1
ATOM 19186 N N . GLY B 1 301 ? 141.392 92.310 -14.777 1.00 47.64 298 GLY B N 1
ATOM 19187 C CA . GLY B 1 301 ? 141.933 93.471 -15.461 1.00 47.87 298 GLY B CA 1
ATOM 19188 C C . GLY B 1 301 ? 140.844 94.387 -15.988 1.00 49.52 298 GLY B C 1
ATOM 19189 O O . GLY B 1 301 ? 141.093 95.551 -16.300 1.00 46.02 298 GLY B O 1
ATOM 19193 N N . ASP B 1 302 ? 139.630 93.855 -16.091 1.00 55.55 299 ASP B N 1
ATOM 19194 C CA . ASP B 1 302 ? 138.489 94.626 -16.563 1.00 53.01 299 ASP B CA 1
ATOM 19195 C C . ASP B 1 302 ? 137.711 95.186 -15.376 1.00 56.79 299 ASP B C 1
ATOM 19196 O O . ASP B 1 302 ? 136.975 94.462 -14.707 1.00 52.00 299 ASP B O 1
ATOM 19205 N N . LEU B 1 303 ? 137.886 96.479 -15.120 1.00 61.51 300 LEU B N 1
ATOM 19206 C CA . LEU B 1 303 ? 137.255 97.135 -13.980 1.00 59.87 300 LEU B CA 1
ATOM 19207 C C . LEU B 1 303 ? 135.736 97.016 -14.021 1.00 63.88 300 LEU B C 1
ATOM 19208 O O . LEU B 1 303 ? 135.109 96.653 -13.026 1.00 67.68 300 LEU B O 1
ATOM 19224 N N . GLN B 1 304 ? 135.147 97.324 -15.172 1.00 61.89 301 GLN B N 1
ATOM 19225 C CA . GLN B 1 304 ? 133.694 97.325 -15.300 1.00 72.39 301 GLN B CA 1
ATOM 19226 C C . GLN B 1 304 ? 133.096 95.957 -14.983 1.00 69.72 301 GLN B C 1
ATOM 19227 O O . GLN B 1 304 ? 131.994 95.867 -14.445 1.00 66.66 301 GLN B O 1
ATOM 19241 N N . GLN B 1 305 ? 133.824 94.896 -15.312 1.00 58.46 302 GLN B N 1
ATOM 19242 C CA . GLN B 1 305 ? 133.371 93.547 -15.000 1.00 56.00 302 GLN B CA 1
ATOM 19243 C C . GLN B 1 305 ? 133.338 93.343 -13.488 1.00 61.07 302 GLN B C 1
ATOM 19244 O O . GLN B 1 305 ? 132.411 92.735 -12.952 1.00 52.94 302 GLN B O 1
ATOM 19258 N N . ALA B 1 306 ? 134.356 93.860 -12.806 1.00 62.29 303 ALA B N 1
ATOM 19259 C CA . ALA B 1 306 ? 134.438 93.754 -11.355 1.00 59.52 303 ALA B CA 1
ATOM 19260 C C . ALA B 1 306 ? 133.345 94.584 -10.691 1.00 56.94 303 ALA B C 1
ATOM 19261 O O . ALA B 1 306 ? 132.812 94.202 -9.650 1.00 55.83 303 ALA B O 1
ATOM 19268 N N . ARG B 1 307 ? 133.013 95.718 -11.299 1.00 56.44 304 ARG B N 1
ATOM 19269 C CA . ARG B 1 307 ? 132.030 96.631 -10.727 1.00 55.21 304 ARG B CA 1
ATOM 19270 C C . ARG B 1 307 ? 130.605 96.086 -10.822 1.00 63.65 304 ARG B C 1
ATOM 19271 O O . ARG B 1 307 ? 129.779 96.354 -9.950 1.00 72.60 304 ARG B O 1
ATOM 19292 N N . ARG B 1 308 ? 130.313 95.326 -11.873 1.00 52.75 305 ARG B N 1
ATOM 19293 C CA . ARG B 1 308 ? 129.007 94.688 -11.991 1.00 60.92 305 ARG B CA 1
ATOM 19294 C C . ARG B 1 308 ? 128.841 93.667 -10.873 1.00 60.63 305 ARG B C 1
ATOM 19295 O O . ARG B 1 308 ? 127.811 93.623 -10.200 1.00 60.91 305 ARG B O 1
ATOM 19316 N N . LEU B 1 309 ? 129.869 92.848 -10.680 1.00 57.25 306 LEU B N 1
ATOM 19317 C CA . LEU B 1 309 ? 129.860 91.847 -9.624 1.00 61.48 306 LEU B CA 1
ATOM 19318 C C . LEU B 1 309 ? 129.772 92.512 -8.257 1.00 61.23 306 LEU B C 1
ATOM 19319 O O . LEU B 1 309 ? 129.145 91.982 -7.342 1.00 56.50 306 LEU B O 1
ATOM 19335 N N . ASN B 1 310 ? 130.395 93.677 -8.122 1.00 62.50 307 ASN B N 1
ATOM 19336 C CA . ASN B 1 310 ? 130.332 94.421 -6.872 1.00 69.05 307 ASN B CA 1
ATOM 19337 C C . ASN B 1 310 ? 128.887 94.699 -6.474 1.00 65.68 307 ASN B C 1
ATOM 19338 O O . ASN B 1 310 ? 128.505 94.511 -5.321 1.00 65.14 307 ASN B O 1
ATOM 19349 N N . ASP B 1 311 ? 128.088 95.144 -7.438 1.00 60.59 308 ASP B N 1
ATOM 19350 C CA . ASP B 1 311 ? 126.679 95.427 -7.194 1.00 68.21 308 ASP B CA 1
ATOM 19351 C C . ASP B 1 311 ? 125.916 94.136 -6.920 1.00 64.13 308 ASP B C 1
ATOM 19352 O O . ASP B 1 311 ? 124.944 94.124 -6.165 1.00 56.19 308 ASP B O 1
ATOM 19361 N N . PHE B 1 312 ? 126.366 93.049 -7.537 1.00 64.33 309 PHE B N 1
ATOM 19362 C CA . PHE B 1 312 ? 125.739 91.745 -7.357 1.00 58.76 309 PHE B CA 1
ATOM 19363 C C . PHE B 1 312 ? 125.964 91.210 -5.944 1.00 59.49 309 PHE B C 1
ATOM 19364 O O . PHE B 1 312 ? 125.147 90.452 -5.421 1.00 58.61 309 PHE B O 1
ATOM 19381 N N . ILE B 1 313 ? 127.072 91.609 -5.329 1.00 54.60 310 ILE B N 1
ATOM 19382 C CA . ILE B 1 313 ? 127.402 91.165 -3.979 1.00 64.89 310 ILE B CA 1
ATOM 19383 C C . ILE B 1 313 ? 126.824 92.105 -2.924 1.00 67.80 310 ILE B C 1
ATOM 19384 O O . ILE B 1 313 ? 126.289 91.658 -1.909 1.00 69.26 310 ILE B O 1
ATOM 19400 N N . CYS B 1 314 ? 126.929 93.406 -3.174 1.00 62.77 311 CYS B N 1
ATOM 19401 C CA . CYS B 1 314 ? 126.612 94.410 -2.164 1.00 74.34 311 CYS B CA 1
ATOM 19402 C C . CYS B 1 314 ? 125.201 94.979 -2.296 1.00 79.54 311 CYS B C 1
ATOM 19403 O O . CYS B 1 314 ? 124.398 94.890 -1.366 1.00 85.79 311 CYS B O 1
ATOM 19411 N N . LYS B 1 315 ? 124.906 95.562 -3.452 1.00 80.63 312 LYS B N 1
ATOM 19412 C CA . LYS B 1 315 ? 123.667 96.310 -3.642 1.00 85.98 312 LYS B CA 1
ATOM 19413 C C . LYS B 1 315 ? 122.475 95.412 -3.957 1.00 85.41 312 LYS B C 1
ATOM 19414 O O . LYS B 1 315 ? 122.636 94.251 -4.333 1.00 80.76 312 LYS B O 1
ATOM 19433 N N . GLY B 1 316 ? 121.277 95.967 -3.798 1.00 95.82 313 GLY B N 1
ATOM 19434 C CA . GLY B 1 316 ? 120.048 95.257 -4.104 1.00 102.70 313 GLY B CA 1
ATOM 19435 C C . GLY B 1 316 ? 119.872 94.007 -3.266 1.00 102.42 313 GLY B C 1
ATOM 19436 O O . GLY B 1 316 ? 119.830 92.897 -3.796 1.00 106.63 313 GLY B O 1
ATOM 19440 N N . GLY B 1 317 ? 119.765 94.189 -1.953 1.00 94.60 314 GLY B N 1
ATOM 19441 C CA . GLY B 1 317 ? 119.620 93.070 -1.041 1.00 96.30 314 GLY B CA 1
ATOM 19442 C C . GLY B 1 317 ? 118.417 93.205 -0.128 1.00 95.80 314 GLY B C 1
ATOM 19443 O O . GLY B 1 317 ? 118.179 94.264 0.452 1.00 96.42 314 GLY B O 1
ATOM 19447 N N . ASP B 1 318 ? 117.654 92.124 -0.003 1.00 102.77 315 ASP B N 1
ATOM 19448 C CA . ASP B 1 318 ? 116.517 92.093 0.904 1.00 109.85 315 ASP B CA 1
ATOM 19449 C C . ASP B 1 318 ? 117.008 91.884 2.328 1.00 107.29 315 ASP B C 1
ATOM 19450 O O . ASP B 1 318 ? 118.210 91.777 2.571 1.00 104.97 315 ASP B O 1
ATOM 19459 N N . GLU B 1 319 ? 116.071 91.827 3.267 1.00 109.85 316 GLU B N 1
ATOM 19460 C CA . GLU B 1 319 ? 116.391 91.474 4.643 1.00 110.15 316 GLU B CA 1
ATOM 19461 C C . GLU B 1 319 ? 116.466 89.953 4.774 1.00 108.46 316 GLU B C 1
ATOM 19462 O O . GLU B 1 319 ? 116.769 89.427 5.845 1.00 106.78 316 GLU B O 1
ATOM 19474 N N . ASP B 1 320 ? 116.198 89.251 3.676 1.00 107.42 317 ASP B N 1
ATOM 19475 C CA . ASP B 1 320 ? 116.098 87.798 3.694 1.00 105.89 317 ASP B CA 1
ATOM 19476 C C . ASP B 1 320 ? 116.933 87.193 2.568 1.00 99.47 317 ASP B C 1
ATOM 19477 O O . ASP B 1 320 ? 116.699 86.057 2.154 1.00 100.80 317 ASP B O 1
ATOM 19486 N N . SER B 1 321 ? 117.904 87.963 2.079 1.00 83.92 318 SER B N 1
ATOM 19487 C CA . SER B 1 321 ? 118.772 87.521 0.987 1.00 75.21 318 SER B CA 1
ATOM 19488 C C . SER B 1 321 ? 119.902 86.592 1.436 1.00 69.94 318 SER B C 1
ATOM 19489 O O . SER B 1 321 ? 120.528 85.935 0.604 1.00 64.83 318 SER B O 1
ATOM 19497 N N . TRP B 1 322 ? 120.158 86.536 2.741 1.00 57.76 319 TRP B N 1
ATOM 19498 C CA . TRP B 1 322 ? 121.165 85.631 3.293 1.00 46.00 319 TRP B CA 1
ATOM 19499 C C . TRP B 1 322 ? 120.560 84.784 4.409 1.00 54.55 319 TRP B C 1
ATOM 19500 O O . TRP B 1 322 ? 120.115 85.312 5.428 1.00 57.44 319 TRP B O 1
ATOM 19521 N N . ALA B 1 323 ? 120.542 83.469 4.211 1.00 51.89 320 ALA B N 1
ATOM 19522 C CA . ALA B 1 323 ? 120.045 82.550 5.229 1.00 53.04 320 ALA B CA 1
ATOM 19523 C C . ALA B 1 323 ? 120.860 82.691 6.514 1.00 48.38 320 ALA B C 1
ATOM 19524 O O . ALA B 1 323 ? 120.351 82.473 7.613 1.00 56.65 320 ALA B O 1
ATOM 19531 N N . LEU B 1 324 ? 122.131 83.049 6.358 1.00 45.85 321 LEU B N 1
ATOM 19532 C CA . LEU B 1 324 ? 123.001 83.377 7.482 1.00 44.46 321 LEU B CA 1
ATOM 19533 C C . LEU B 1 324 ? 123.524 84.795 7.300 1.00 49.27 321 LEU B C 1
ATOM 19534 O O . LEU B 1 324 ? 124.588 84.992 6.714 1.00 48.68 321 LEU B O 1
ATOM 19550 N N . PRO B 1 325 ? 122.777 85.793 7.795 1.00 51.12 322 PRO B N 1
ATOM 19551 C CA . PRO B 1 325 ? 123.175 87.188 7.581 1.00 54.06 322 PRO B CA 1
ATOM 19552 C C . PRO B 1 325 ? 124.628 87.460 7.964 1.00 51.14 322 PRO B C 1
ATOM 19553 O O . PRO B 1 325 ? 125.275 88.308 7.347 1.00 52.48 322 PRO B O 1
ATOM 19564 N N . VAL B 1 326 ? 125.135 86.740 8.958 1.00 40.67 323 VAL B N 1
ATOM 19565 C CA . VAL B 1 326 ? 126.511 86.926 9.400 1.00 44.27 323 VAL B CA 1
ATOM 19566 C C . VAL B 1 326 ? 127.490 86.490 8.310 1.00 50.96 323 VAL B C 1
ATOM 19567 O O . VAL B 1 326 ? 128.560 87.078 8.151 1.00 51.30 323 VAL B O 1
ATOM 19580 N N . LEU B 1 327 ? 127.119 85.457 7.562 1.00 49.75 324 LEU B N 1
ATOM 19581 C CA . LEU B 1 327 ? 127.930 84.998 6.441 1.00 46.71 324 LEU B CA 1
ATOM 19582 C C . LEU B 1 327 ? 127.937 86.050 5.338 1.00 47.19 324 LEU B C 1
ATOM 19583 O O . LEU B 1 327 ? 128.975 86.325 4.735 1.00 39.12 324 LEU B O 1
ATOM 19599 N N . GLY B 1 328 ? 126.772 86.637 5.081 1.00 47.04 325 GLY B N 1
ATOM 19600 C CA . GLY B 1 328 ? 126.651 87.692 4.092 1.00 46.25 325 GLY B CA 1
ATOM 19601 C C . GLY B 1 328 ? 127.496 88.899 4.457 1.00 46.07 325 GLY B C 1
ATOM 19602 O O . GLY B 1 328 ? 128.126 89.514 3.598 1.00 38.93 325 GLY B O 1
ATOM 19606 N N . ALA B 1 329 ? 127.511 89.240 5.740 1.00 49.25 326 ALA B N 1
ATOM 19607 C CA . ALA B 1 329 ? 128.320 90.351 6.217 1.00 40.68 326 ALA B CA 1
ATOM 19608 C C . ALA B 1 329 ? 129.797 90.064 5.964 1.00 44.98 326 ALA B C 1
ATOM 19609 O O . ALA B 1 329 ? 130.537 90.929 5.491 1.00 42.14 326 ALA B O 1
ATOM 19616 N N . ALA B 1 330 ? 130.221 88.843 6.273 1.00 38.68 327 ALA B N 1
ATOM 19617 C CA . ALA B 1 330 ? 131.610 88.446 6.080 1.00 34.36 327 ALA B CA 1
ATOM 19618 C C . ALA B 1 330 ? 131.988 88.496 4.602 1.00 43.14 327 ALA B C 1
ATOM 19619 O O . ALA B 1 330 ? 133.054 89.003 4.242 1.00 37.26 327 ALA B O 1
ATOM 19626 N N . VAL B 1 331 ? 131.114 87.968 3.749 1.00 40.84 328 VAL B N 1
ATOM 19627 C CA . VAL B 1 331 ? 131.353 87.984 2.310 1.00 46.38 328 VAL B CA 1
ATOM 19628 C C . VAL B 1 331 ? 131.522 89.417 1.820 1.00 46.80 328 VAL B C 1
ATOM 19629 O O . VAL B 1 331 ? 132.467 89.725 1.095 1.00 43.29 328 VAL B O 1
ATOM 19642 N N . ARG B 1 332 ? 130.602 90.289 2.220 1.00 41.43 329 ARG B N 1
ATOM 19643 C CA . ARG B 1 332 ? 130.680 91.699 1.855 1.00 40.13 329 ARG B CA 1
ATOM 19644 C C . ARG B 1 332 ? 131.993 92.321 2.325 1.00 41.73 329 ARG B C 1
ATOM 19645 O O . ARG B 1 332 ? 132.710 92.932 1.539 1.00 46.79 329 ARG B O 1
ATOM 19666 N N . ALA B 1 333 ? 132.306 92.160 3.607 1.00 45.52 330 ALA B N 1
ATOM 19667 C CA . ALA B 1 333 ? 133.528 92.725 4.168 1.00 39.74 330 ALA B CA 1
ATOM 19668 C C . ALA B 1 333 ? 134.743 92.260 3.376 1.00 47.10 330 ALA B C 1
ATOM 19669 O O . ALA B 1 333 ? 135.569 93.069 2.953 1.00 43.37 330 ALA B O 1
ATOM 19676 N N . TRP B 1 334 ? 134.844 90.950 3.179 1.00 41.33 331 TRP B N 1
ATOM 19677 C CA . TRP B 1 334 ? 135.970 90.372 2.460 1.00 35.82 331 TRP B CA 1
ATOM 19678 C C . TRP B 1 334 ? 136.045 90.961 1.055 1.00 48.37 331 TRP B C 1
ATOM 19679 O O . TRP B 1 334 ? 137.127 91.293 0.566 1.00 46.84 331 TRP B O 1
ATOM 19700 N N . TRP B 1 335 ? 134.889 91.098 0.413 1.00 43.88 332 TRP B N 1
ATOM 19701 C CA . TRP B 1 335 ? 134.828 91.652 -0.932 1.00 38.02 332 TRP B CA 1
ATOM 19702 C C . TRP B 1 335 ? 135.344 93.088 -0.959 1.00 44.05 332 TRP B C 1
ATOM 19703 O O . TRP B 1 335 ? 136.226 93.422 -1.750 1.00 38.33 332 TRP B O 1
ATOM 19724 N N . ILE B 1 336 ? 134.796 93.934 -0.092 1.00 33.33 333 ILE B N 1
ATOM 19725 C CA . ILE B 1 336 ? 135.192 95.339 -0.049 1.00 44.43 333 ILE B CA 1
ATOM 19726 C C . ILE B 1 336 ? 136.712 95.483 0.034 1.00 40.02 333 ILE B C 1
ATOM 19727 O O . ILE B 1 336 ? 137.316 96.233 -0.731 1.00 39.06 333 ILE B O 1
ATOM 19743 N N . ALA B 1 337 ? 137.322 94.761 0.968 1.00 40.28 334 ALA B N 1
ATOM 19744 C CA . ALA B 1 337 ? 138.755 94.876 1.217 1.00 40.99 334 ALA B CA 1
ATOM 19745 C C . ALA B 1 337 ? 139.577 94.588 -0.037 1.00 49.62 334 ALA B C 1
ATOM 19746 O O . ALA B 1 337 ? 140.469 95.358 -0.394 1.00 46.58 334 ALA B O 1
ATOM 19753 N N . GLU B 1 338 ? 139.279 93.475 -0.698 1.00 45.89 335 GLU B N 1
ATOM 19754 C CA . GLU B 1 338 ? 140.003 93.092 -1.902 1.00 41.20 335 GLU B CA 1
ATOM 19755 C C . GLU B 1 338 ? 139.667 94.014 -3.070 1.00 42.94 335 GLU B C 1
ATOM 19756 O O . GLU B 1 338 ? 140.544 94.395 -3.845 1.00 53.13 335 GLU B O 1
ATOM 19768 N N . HIS B 1 339 ? 138.393 94.375 -3.182 1.00 41.17 336 HIS B N 1
ATOM 19769 C CA . HIS B 1 339 ? 137.899 95.143 -4.320 1.00 43.52 336 HIS B CA 1
ATOM 19770 C C . HIS B 1 339 ? 138.365 96.598 -4.302 1.00 54.48 336 HIS B C 1
ATOM 19771 O O . HIS B 1 339 ? 138.498 97.224 -5.354 1.00 53.28 336 HIS B O 1
ATOM 19786 N N . ASN B 1 340 ? 138.618 97.135 -3.113 1.00 52.14 337 ASN B N 1
ATOM 19787 C CA . ASN B 1 340 ? 139.002 98.536 -2.990 1.00 53.68 337 ASN B CA 1
ATOM 19788 C C . ASN B 1 340 ? 140.374 98.827 -3.597 1.00 53.58 337 ASN B C 1
ATOM 19789 O O . ASN B 1 340 ? 140.776 99.986 -3.711 1.00 55.80 337 ASN B O 1
ATOM 19800 N N . GLY B 1 341 ? 141.092 97.777 -3.984 1.00 49.22 338 GLY B N 1
ATOM 19801 C CA . GLY B 1 341 ? 142.382 97.938 -4.628 1.00 44.78 338 GLY B CA 1
ATOM 19802 C C . GLY B 1 341 ? 142.267 98.678 -5.947 1.00 41.45 338 GLY B C 1
ATOM 19803 O O . GLY B 1 341 ? 143.251 99.211 -6.456 1.00 46.12 338 GLY B O 1
ATOM 19807 N N . PHE B 1 342 ? 141.059 98.714 -6.499 1.00 47.34 339 PHE B N 1
ATOM 19808 C CA . PHE B 1 342 ? 140.816 99.375 -7.776 1.00 47.93 339 PHE B CA 1
ATOM 19809 C C . PHE B 1 342 ? 140.806 100.901 -7.668 1.00 47.91 339 PHE B C 1
ATOM 19810 O O . PHE B 1 342 ? 140.976 101.594 -8.672 1.00 55.04 339 PHE B O 1
ATOM 19827 N N . TYR B 1 343 ? 140.611 101.423 -6.459 1.00 50.08 340 TYR B N 1
ATOM 19828 C CA . TYR B 1 343 ? 140.361 102.853 -6.286 1.00 49.57 340 TYR B CA 1
ATOM 19829 C C . TYR B 1 343 ? 141.393 103.565 -5.410 1.00 53.94 340 TYR B C 1
ATOM 19830 O O . TYR B 1 343 ? 141.125 104.648 -4.890 1.00 62.19 340 TYR B O 1
ATOM 19848 N N . LEU B 1 344 ? 142.571 102.969 -5.254 1.00 56.30 341 LEU B N 1
ATOM 19849 C CA . LEU B 1 344 ? 143.630 103.585 -4.463 1.00 48.14 341 LEU B CA 1
ATOM 19850 C C . LEU B 1 344 ? 144.207 104.786 -5.202 1.00 49.87 341 LEU B C 1
ATOM 19851 O O . LEU B 1 344 ? 144.497 105.820 -4.601 1.00 51.55 341 LEU B O 1
ATOM 19867 N N . ASP B 1 345 ? 144.376 104.636 -6.510 1.00 63.37 342 ASP B N 1
ATOM 19868 C CA . ASP B 1 345 ? 144.859 105.718 -7.358 1.00 57.10 342 ASP B CA 1
ATOM 19869 C C . ASP B 1 345 ? 143.686 106.303 -8.131 1.00 56.38 342 ASP B C 1
ATOM 19870 O O . ASP B 1 345 ? 143.097 105.633 -8.976 1.00 62.51 342 ASP B O 1
ATOM 19879 N N . ASP B 1 346 ? 143.345 107.554 -7.841 1.00 55.49 343 ASP B N 1
ATOM 19880 C CA . ASP B 1 346 ? 142.175 108.176 -8.451 1.00 59.30 343 ASP B CA 1
ATOM 19881 C C . ASP B 1 346 ? 142.501 108.792 -9.809 1.00 63.21 343 ASP B C 1
ATOM 19882 O O . ASP B 1 346 ? 141.630 109.360 -10.468 1.00 62.38 343 ASP B O 1
ATOM 19891 N N . THR B 1 347 ? 143.756 108.674 -10.228 1.00 59.85 344 THR B N 1
ATOM 19892 C CA . THR B 1 347 ? 144.173 109.219 -11.511 1.00 66.69 344 THR B CA 1
ATOM 19893 C C . THR B 1 347 ? 144.443 108.119 -12.527 1.00 64.87 344 THR B C 1
ATOM 19894 O O . THR B 1 347 ? 145.245 108.302 -13.441 1.00 77.74 344 THR B O 1
ATOM 19905 N N . VAL B 1 348 ? 143.781 106.977 -12.379 1.00 58.57 345 VAL B N 1
ATOM 19906 C CA . VAL B 1 348 ? 143.870 105.951 -13.410 1.00 66.72 345 VAL B CA 1
ATOM 19907 C C . VAL B 1 348 ? 142.664 106.036 -14.343 1.00 73.08 345 VAL B C 1
ATOM 19908 O O . VAL B 1 348 ? 141.580 106.465 -13.954 1.00 69.39 345 VAL B O 1
ATOM 19921 N N . GLN B 1 349 ? 142.884 105.607 -15.577 1.00 76.72 346 GLN B N 1
ATOM 19922 C CA . GLN B 1 349 ? 142.042 105.977 -16.707 1.00 80.02 346 GLN B CA 1
ATOM 19923 C C . GLN B 1 349 ? 140.610 105.481 -16.602 1.00 74.49 346 GLN B C 1
ATOM 19924 O O . GLN B 1 349 ? 139.671 106.223 -16.883 1.00 80.84 346 GLN B O 1
ATOM 19938 N N . ASP B 1 350 ? 140.443 104.226 -16.208 1.00 69.19 347 ASP B N 1
ATOM 19939 C CA . ASP B 1 350 ? 139.128 103.599 -16.216 1.00 65.59 347 ASP B CA 1
ATOM 19940 C C . ASP B 1 350 ? 138.243 104.070 -15.062 1.00 65.58 347 ASP B C 1
ATOM 19941 O O . ASP B 1 350 ? 137.116 103.599 -14.910 1.00 63.47 347 ASP B O 1
ATOM 19950 N N . LEU B 1 351 ? 138.749 104.996 -14.255 1.00 65.87 348 LEU B N 1
ATOM 19951 C CA . LEU B 1 351 ? 138.001 105.492 -13.105 1.00 70.31 348 LEU B CA 1
ATOM 19952 C C . LEU B 1 351 ? 137.105 106.673 -13.464 1.00 74.26 348 LEU B C 1
ATOM 19953 O O . LEU B 1 351 ? 135.997 106.796 -12.942 1.00 72.75 348 LEU B O 1
ATOM 19969 N N . ARG B 1 352 ? 137.582 107.541 -14.350 1.00 79.63 349 ARG B N 1
ATOM 19970 C CA . ARG B 1 352 ? 136.814 108.719 -14.736 1.00 89.46 349 ARG B CA 1
ATOM 19971 C C . ARG B 1 352 ? 135.402 108.333 -15.165 1.00 86.84 349 ARG B C 1
ATOM 19972 O O . ARG B 1 352 ? 135.188 107.280 -15.766 1.00 85.18 349 ARG B O 1
ATOM 19993 N N . GLY B 1 353 ? 134.443 109.194 -14.843 1.00 80.29 350 GLY B N 1
ATOM 19994 C CA . GLY B 1 353 ? 133.040 108.891 -15.045 1.00 79.22 350 GLY B CA 1
ATOM 19995 C C . GLY B 1 353 ? 132.403 108.440 -13.744 1.00 79.55 350 GLY B C 1
ATOM 19996 O O . GLY B 1 353 ? 131.196 108.586 -13.548 1.00 83.40 350 GLY B O 1
ATOM 20000 N N . ILE B 1 354 ? 133.225 107.895 -12.851 1.00 72.30 351 ILE B N 1
ATOM 20001 C CA . ILE B 1 354 ? 132.763 107.423 -11.551 1.00 70.74 351 ILE B CA 1
ATOM 20002 C C . ILE B 1 354 ? 132.866 108.526 -10.503 1.00 70.41 351 ILE B C 1
ATOM 20003 O O . ILE B 1 354 ? 133.794 109.334 -10.530 1.00 76.56 351 ILE B O 1
ATOM 20019 N N . ASN B 1 355 ? 131.909 108.553 -9.581 1.00 69.64 352 ASN B N 1
ATOM 20020 C CA . ASN B 1 355 ? 131.958 109.479 -8.456 1.00 74.38 352 ASN B CA 1
ATOM 20021 C C . ASN B 1 355 ? 132.712 108.839 -7.297 1.00 73.87 352 ASN B C 1
ATOM 20022 O O . ASN B 1 355 ? 132.110 108.245 -6.403 1.00 65.81 352 ASN B O 1
ATOM 20033 N N . LEU B 1 356 ? 134.035 108.962 -7.321 1.00 72.23 353 LEU B N 1
ATOM 20034 C CA . LEU B 1 356 ? 134.888 108.275 -6.359 1.00 67.25 353 LEU B CA 1
ATOM 20035 C C . LEU B 1 356 ? 134.615 108.723 -4.924 1.00 68.40 353 LEU B C 1
ATOM 20036 O O . LEU B 1 356 ? 134.634 107.911 -4.001 1.00 65.81 353 LEU B O 1
ATOM 20052 N N . ASP B 1 357 ? 134.364 110.015 -4.740 1.00 65.17 354 ASP B N 1
ATOM 20053 C CA . ASP B 1 357 ? 134.122 110.560 -3.410 1.00 69.11 354 ASP B CA 1
ATOM 20054 C C . ASP B 1 357 ? 132.882 109.948 -2.768 1.00 71.15 354 ASP B C 1
ATOM 20055 O O . ASP B 1 357 ? 132.893 109.602 -1.587 1.00 67.76 354 ASP B O 1
ATOM 20064 N N . GLU B 1 358 ? 131.815 109.814 -3.547 1.00 70.02 355 GLU B N 1
ATOM 20065 C CA . GLU B 1 358 ? 130.561 109.284 -3.027 1.00 75.54 355 GLU B CA 1
ATOM 20066 C C . GLU B 1 358 ? 130.641 107.777 -2.806 1.00 73.22 355 GLU B C 1
ATOM 20067 O O . GLU B 1 358 ? 130.088 107.256 -1.838 1.00 73.02 355 GLU B O 1
ATOM 20079 N N . GLU B 1 359 ? 131.331 107.080 -3.703 1.00 74.71 356 GLU B N 1
ATOM 20080 C CA . GLU B 1 359 ? 131.459 105.629 -3.606 1.00 63.33 356 GLU B CA 1
ATOM 20081 C C . GLU B 1 359 ? 132.439 105.217 -2.516 1.00 61.00 356 GLU B C 1
ATOM 20082 O O . GLU B 1 359 ? 132.337 104.123 -1.966 1.00 67.76 356 GLU B O 1
ATOM 20094 N N . ASP B 1 360 ? 133.394 106.089 -2.214 1.00 62.79 357 ASP B N 1
ATOM 20095 C CA . ASP B 1 360 ? 134.354 105.816 -1.154 1.00 64.65 357 ASP B CA 1
ATOM 20096 C C . ASP B 1 360 ? 133.648 105.875 0.194 1.00 70.26 357 ASP B C 1
ATOM 20097 O O . ASP B 1 360 ? 133.983 105.130 1.114 1.00 66.98 357 ASP B O 1
ATOM 20106 N N . GLU B 1 361 ? 132.664 106.763 0.301 1.00 71.22 358 GLU B N 1
ATOM 20107 C CA . GLU B 1 361 ? 131.867 106.880 1.515 1.00 69.32 358 GLU B CA 1
ATOM 20108 C C . GLU B 1 361 ? 130.897 105.709 1.623 1.00 72.64 358 GLU B C 1
ATOM 20109 O O . GLU B 1 361 ? 130.762 105.102 2.684 1.00 75.80 358 GLU B O 1
ATOM 20121 N N . GLN B 1 362 ? 130.225 105.398 0.519 1.00 74.87 359 GLN B N 1
ATOM 20122 C CA . GLN B 1 362 ? 129.326 104.252 0.464 1.00 68.73 359 GLN B CA 1
ATOM 20123 C C . GLN B 1 362 ? 130.069 102.976 0.842 1.00 70.44 359 GLN B C 1
ATOM 20124 O O . GLN B 1 362 ? 129.526 102.106 1.521 1.00 74.74 359 GLN B O 1
ATOM 20138 N N . ARG B 1 363 ? 131.317 102.876 0.396 1.00 65.94 360 ARG B N 1
ATOM 20139 C CA . ARG B 1 363 ? 132.107 101.664 0.575 1.00 60.29 360 ARG B CA 1
ATOM 20140 C C . ARG B 1 363 ? 132.580 101.502 2.019 1.00 58.28 360 ARG B C 1
ATOM 20141 O O . ARG B 1 363 ? 132.619 100.389 2.544 1.00 51.64 360 ARG B O 1
ATOM 20162 N N . THR B 1 364 ? 132.943 102.612 2.653 1.00 54.23 361 THR B N 1
ATOM 20163 C CA . THR B 1 364 ? 133.391 102.588 4.041 1.00 50.14 361 THR B CA 1
ATOM 20164 C C . THR B 1 364 ? 132.226 102.282 4.976 1.00 59.10 361 THR B C 1
ATOM 20165 O O . THR B 1 364 ? 132.339 101.446 5.873 1.00 53.70 361 THR B O 1
ATOM 20176 N N . LYS B 1 365 ? 131.106 102.966 4.762 1.00 63.05 362 LYS B N 1
ATOM 20177 C CA . LYS B 1 365 ? 129.925 102.769 5.590 1.00 65.40 362 LYS B CA 1
ATOM 20178 C C . LYS B 1 365 ? 129.488 101.313 5.556 1.00 57.87 362 LYS B C 1
ATOM 20179 O O . LYS B 1 365 ? 129.138 100.736 6.584 1.00 55.60 362 LYS B O 1
ATOM 20198 N N . GLN B 1 366 ? 129.509 100.723 4.367 1.00 63.98 363 GLN B N 1
ATOM 20199 C CA . GLN B 1 366 ? 129.045 99.354 4.192 1.00 64.76 363 GLN B CA 1
ATOM 20200 C C . GLN B 1 366 ? 129.998 98.354 4.839 1.00 56.03 363 GLN B C 1
ATOM 20201 O O . GLN B 1 366 ? 129.573 97.295 5.303 1.00 49.42 363 GLN B O 1
ATOM 20215 N N . PHE B 1 367 ? 131.284 98.689 4.869 1.00 47.62 364 PHE B N 1
ATOM 20216 C CA . PHE B 1 367 ? 132.275 97.818 5.490 1.00 48.93 364 PHE B CA 1
ATOM 20217 C C . PHE B 1 367 ? 132.138 97.869 7.006 1.00 51.52 364 PHE B C 1
ATOM 20218 O O . PHE B 1 367 ? 132.200 96.843 7.679 1.00 50.89 364 PHE B O 1
ATOM 20235 N N . LEU B 1 368 ? 131.951 99.072 7.538 1.00 52.30 365 LEU B N 1
ATOM 20236 C CA . LEU B 1 368 ? 131.775 99.247 8.972 1.00 51.56 365 LEU B CA 1
ATOM 20237 C C . LEU B 1 368 ? 130.462 98.615 9.424 1.00 57.35 365 LEU B C 1
ATOM 20238 O O . LEU B 1 368 ? 130.404 97.970 10.470 1.00 58.19 365 LEU B O 1
ATOM 20254 N N . ASP B 1 369 ? 129.411 98.796 8.630 1.00 58.22 366 ASP B N 1
ATOM 20255 C CA . ASP B 1 369 ? 128.121 98.190 8.935 1.00 55.20 366 ASP B CA 1
ATOM 20256 C C . ASP B 1 369 ? 128.244 96.672 8.923 1.00 58.17 366 ASP B C 1
ATOM 20257 O O . ASP B 1 369 ? 127.592 95.982 9.709 1.00 56.85 366 ASP B O 1
ATOM 20266 N N . ALA B 1 370 ? 129.085 96.157 8.030 1.00 48.71 367 ALA B N 1
ATOM 20267 C CA . ALA B 1 370 ? 129.343 94.723 7.960 1.00 42.53 367 ALA B CA 1
ATOM 20268 C C . ALA B 1 370 ? 129.976 94.228 9.258 1.00 47.62 367 ALA B C 1
ATOM 20269 O O . ALA B 1 370 ? 129.606 93.172 9.774 1.00 41.94 367 ALA B O 1
ATOM 20276 N N . LEU B 1 371 ? 130.925 94.995 9.787 1.00 46.53 368 LEU B N 1
ATOM 20277 C CA . LEU B 1 371 ? 131.558 94.648 11.054 1.00 47.33 368 LEU B CA 1
ATOM 20278 C C . LEU B 1 371 ? 130.520 94.598 12.169 1.00 44.17 368 LEU B C 1
ATOM 20279 O O . LEU B 1 371 ? 130.505 93.663 12.967 1.00 42.58 368 LEU B O 1
ATOM 20295 N N . LYS B 1 372 ? 129.652 95.604 12.217 1.00 49.95 369 LYS B N 1
ATOM 20296 C CA . LYS B 1 372 ? 128.595 95.656 13.222 1.00 55.68 369 LYS B CA 1
ATOM 20297 C C . LYS B 1 372 ? 127.662 94.460 13.085 1.00 52.56 369 LYS B C 1
ATOM 20298 O O . LYS B 1 372 ? 126.998 94.066 14.042 1.00 62.40 369 LYS B O 1
ATOM 20317 N N . GLU B 1 373 ? 127.615 93.888 11.886 1.00 44.39 370 GLU B N 1
ATOM 20318 C CA . GLU B 1 373 ? 126.750 92.749 11.614 1.00 52.32 370 GLU B CA 1
ATOM 20319 C C . GLU B 1 373 ? 127.476 91.422 11.839 1.00 48.20 370 GLU B C 1
ATOM 20320 O O . GLU B 1 373 ? 126.960 90.358 11.497 1.00 41.78 370 GLU B O 1
ATOM 20332 N N . GLY B 1 374 ? 128.675 91.492 12.414 1.00 45.08 371 GLY B N 1
ATOM 20333 C CA . GLY B 1 374 ? 129.389 90.303 12.845 1.00 44.03 371 GLY B CA 1
ATOM 20334 C C . GLY B 1 374 ? 130.342 89.721 11.819 1.00 47.67 371 GLY B C 1
ATOM 20335 O O . GLY B 1 374 ? 130.617 88.521 11.838 1.00 49.53 371 GLY B O 1
ATOM 20339 N N . ALA B 1 375 ? 130.859 90.564 10.931 1.00 36.36 372 ALA B N 1
ATOM 20340 C CA . ALA B 1 375 ? 131.736 90.098 9.862 1.00 42.38 372 ALA B CA 1
ATOM 20341 C C . ALA B 1 375 ? 133.049 89.555 10.421 1.00 49.42 372 ALA B C 1
ATOM 20342 O O . ALA B 1 375 ? 133.446 88.432 10.106 1.00 44.53 372 ALA B O 1
ATOM 20349 N N . PHE B 1 376 ? 133.719 90.353 11.247 1.00 49.96 373 PHE B N 1
ATOM 20350 C CA . PHE B 1 376 ? 134.975 89.932 11.862 1.00 42.67 373 PHE B CA 1
ATOM 20351 C C . PHE B 1 376 ? 134.739 88.825 12.882 1.00 38.28 373 PHE B C 1
ATOM 20352 O O . PHE B 1 376 ? 135.615 87.995 13.123 1.00 41.93 373 PHE B O 1
ATOM 20369 N N . ASP B 1 377 ? 133.555 88.819 13.484 1.00 45.63 374 ASP B N 1
ATOM 20370 C CA . ASP B 1 377 ? 133.182 87.756 14.406 1.00 46.89 374 ASP B CA 1
ATOM 20371 C C . ASP B 1 377 ? 133.186 86.422 13.663 1.00 44.17 374 ASP B C 1
ATOM 20372 O O . ASP B 1 377 ? 133.773 85.443 14.120 1.00 37.14 374 ASP B O 1
ATOM 20381 N N . PHE B 1 378 ? 132.537 86.403 12.505 1.00 36.39 375 PHE B N 1
ATOM 20382 C CA . PHE B 1 378 ? 132.483 85.213 11.666 1.00 37.11 375 PHE B CA 1
ATOM 20383 C C . PHE B 1 378 ? 133.877 84.781 11.215 1.00 42.46 375 PHE B C 1
ATOM 20384 O O . PHE B 1 378 ? 134.277 83.633 11.413 1.00 38.16 375 PHE B O 1
ATOM 20401 N N . ILE B 1 379 ? 134.619 85.702 10.611 1.00 37.10 376 ILE B N 1
ATOM 20402 C CA . ILE B 1 379 ? 135.933 85.374 10.073 1.00 41.77 376 ILE B CA 1
ATOM 20403 C C . ILE B 1 379 ? 136.861 84.871 11.178 1.00 37.04 376 ILE B C 1
ATOM 20404 O O . ILE B 1 379 ? 137.548 83.863 11.008 1.00 35.89 376 ILE B O 1
ATOM 20420 N N . LEU B 1 380 ? 136.871 85.562 12.312 1.00 37.58 377 LEU B N 1
ATOM 20421 C CA . LEU B 1 380 ? 137.674 85.124 13.449 1.00 42.44 377 LEU B CA 1
ATOM 20422 C C . LEU B 1 380 ? 137.231 83.744 13.927 1.00 38.84 377 LEU B C 1
ATOM 20423 O O . LEU B 1 380 ? 138.063 82.901 14.260 1.00 39.61 377 LEU B O 1
ATOM 20439 N N . SER B 1 381 ? 135.921 83.519 13.958 1.00 36.52 378 SER B N 1
ATOM 20440 C CA . SER B 1 381 ? 135.375 82.243 14.412 1.00 37.20 378 SER B CA 1
ATOM 20441 C C . SER B 1 381 ? 135.770 81.120 13.463 1.00 44.46 378 SER B C 1
ATOM 20442 O O . SER B 1 381 ? 136.066 80.004 13.893 1.00 42.66 378 SER B O 1
ATOM 20450 N N . VAL B 1 382 ? 135.773 81.422 12.170 1.00 37.24 379 VAL B N 1
ATOM 20451 C CA . VAL B 1 382 ? 136.180 80.456 11.160 1.00 37.40 379 VAL B CA 1
ATOM 20452 C C . VAL B 1 382 ? 137.654 80.102 11.333 1.00 41.98 379 VAL B C 1
ATOM 20453 O O . VAL B 1 382 ? 138.027 78.928 11.315 1.00 36.10 379 VAL B O 1
ATOM 20466 N N . ALA B 1 383 ? 138.486 81.123 11.513 1.00 33.24 380 ALA B N 1
ATOM 20467 C CA . ALA B 1 383 ? 139.918 80.923 11.701 1.00 35.58 380 ALA B CA 1
ATOM 20468 C C . ALA B 1 383 ? 140.192 80.039 12.914 1.00 43.45 380 ALA B C 1
ATOM 20469 O O . ALA B 1 383 ? 140.963 79.081 12.837 1.00 38.69 380 ALA B O 1
ATOM 20476 N N . ALA B 1 384 ? 139.554 80.370 14.032 1.00 43.77 381 ALA B N 1
ATOM 20477 C CA . ALA B 1 384 ? 139.754 79.645 15.281 1.00 43.33 381 ALA B CA 1
ATOM 20478 C C . ALA B 1 384 ? 139.287 78.195 15.174 1.00 50.08 381 ALA B C 1
ATOM 20479 O O . ALA B 1 384 ? 140.006 77.274 15.564 1.00 53.13 381 ALA B O 1
ATOM 20486 N N . ASP B 1 385 ? 138.080 77.996 14.652 1.00 37.29 382 ASP B N 1
ATOM 20487 C CA . ASP B 1 385 ? 137.520 76.657 14.515 1.00 39.10 382 ASP B CA 1
ATOM 20488 C C . ASP B 1 385 ? 138.401 75.792 13.628 1.00 47.31 382 ASP B C 1
ATOM 20489 O O . ASP B 1 385 ? 138.656 74.628 13.935 1.00 52.67 382 ASP B O 1
ATOM 20498 N N . CYS B 1 386 ? 138.861 76.373 12.525 1.00 52.11 383 CYS B N 1
ATOM 20499 C CA . CYS B 1 386 ? 139.681 75.656 11.557 1.00 49.26 383 CYS B CA 1
ATOM 20500 C C . CYS B 1 386 ? 140.988 75.173 12.178 1.00 45.83 383 CYS B C 1
ATOM 20501 O O . CYS B 1 386 ? 141.450 74.068 11.893 1.00 39.76 383 CYS B O 1
ATOM 20509 N N . LYS B 1 387 ? 141.573 76.003 13.036 1.00 51.07 384 LYS B N 1
ATOM 20510 C CA . LYS B 1 387 ? 142.866 75.702 13.638 1.00 50.48 384 LYS B CA 1
ATOM 20511 C C . LYS B 1 387 ? 142.745 75.002 14.990 1.00 47.99 384 LYS B C 1
ATOM 20512 O O . LYS B 1 387 ? 143.750 74.766 15.660 1.00 48.79 384 LYS B O 1
ATOM 20531 N N . ALA B 1 388 ? 141.522 74.666 15.387 1.00 50.40 385 ALA B N 1
ATOM 20532 C CA . ALA B 1 388 ? 141.293 74.033 16.682 1.00 56.73 385 ALA B CA 1
ATOM 20533 C C . ALA B 1 388 ? 141.920 72.643 16.730 1.00 60.09 385 ALA B C 1
ATOM 20534 O O . ALA B 1 388 ? 141.856 71.889 15.759 1.00 65.67 385 ALA B O 1
ATOM 20541 N N . GLN B 1 389 ? 142.525 72.311 17.865 1.00 60.33 386 GLN B N 1
ATOM 20542 C CA . GLN B 1 389 ? 143.156 71.008 18.043 1.00 60.24 386 GLN B CA 1
ATOM 20543 C C . GLN B 1 389 ? 142.285 70.100 18.902 1.00 60.57 386 GLN B C 1
ATOM 20544 O O . GLN B 1 389 ? 141.409 70.569 19.629 1.00 58.62 386 GLN B O 1
ATOM 20558 N N . GLU B 1 390 ? 142.529 68.797 18.813 1.00 75.70 387 GLU B N 1
ATOM 20559 C CA . GLU B 1 390 ? 141.761 67.821 19.577 1.00 80.90 387 GLU B CA 1
ATOM 20560 C C . GLU B 1 390 ? 141.955 68.058 21.071 1.00 76.60 387 GLU B C 1
ATOM 20561 O O . GLU B 1 390 ? 141.001 68.004 21.848 1.00 76.36 387 GLU B O 1
ATOM 20573 N N . TRP B 1 391 ? 143.198 68.321 21.462 1.00 68.49 388 TRP B N 1
ATOM 20574 C CA . TRP B 1 391 ? 143.526 68.652 22.843 1.00 62.30 388 TRP B CA 1
ATOM 20575 C C . TRP B 1 391 ? 144.109 70.060 22.899 1.00 62.17 388 TRP B C 1
ATOM 20576 O O . TRP B 1 391 ? 144.563 70.591 21.887 1.00 69.62 388 TRP B O 1
ATOM 20597 N N . GLN B 1 392 ? 144.099 70.663 24.081 1.00 72.18 389 GLN B N 1
ATOM 20598 C CA . GLN B 1 392 ? 144.533 72.048 24.225 1.00 70.68 389 GLN B CA 1
ATOM 20599 C C . GLN B 1 392 ? 145.888 72.133 24.920 1.00 63.62 389 GLN B C 1
ATOM 20600 O O . GLN B 1 392 ? 146.210 71.308 25.773 1.00 65.07 389 GLN B O 1
ATOM 20614 N N . ASP B 1 393 ? 146.682 73.131 24.545 1.00 54.92 390 ASP B N 1
ATOM 20615 C CA . ASP B 1 393 ? 147.987 73.345 25.164 1.00 67.35 390 ASP B CA 1
ATOM 20616 C C . ASP B 1 393 ? 147.832 74.172 26.444 1.00 61.07 390 ASP B C 1
ATOM 20617 O O . ASP B 1 393 ? 147.408 75.326 26.394 1.00 52.95 390 ASP B O 1
ATOM 20626 N N . PRO B 1 394 ? 148.172 73.580 27.598 1.00 46.93 391 PRO B N 1
ATOM 20627 C CA . PRO B 1 394 ? 147.982 74.224 28.904 1.00 60.25 391 PRO B CA 1
ATOM 20628 C C . PRO B 1 394 ? 148.639 75.598 29.030 1.00 49.90 391 PRO B C 1
ATOM 20629 O O . PRO B 1 394 ? 148.146 76.448 29.772 1.00 47.76 391 PRO B O 1
ATOM 20640 N N . SER B 1 395 ? 149.742 75.802 28.319 1.00 55.48 392 SER B N 1
ATOM 20641 C CA . SER B 1 395 ? 150.506 77.039 28.430 1.00 47.02 392 SER B CA 1
ATOM 20642 C C . SER B 1 395 ? 149.842 78.212 27.716 1.00 45.46 392 SER B C 1
ATOM 20643 O O . SER B 1 395 ? 150.296 79.349 27.841 1.00 61.17 392 SER B O 1
ATOM 20651 N N . GLN B 1 396 ? 148.775 77.948 26.969 1.00 45.53 393 GLN B N 1
ATOM 20652 C CA . GLN B 1 396 ? 148.096 79.011 26.231 1.00 53.05 393 GLN B CA 1
ATOM 20653 C C . GLN B 1 396 ? 146.585 79.010 26.461 1.00 54.99 393 GLN B C 1
ATOM 20654 O O . GLN B 1 396 ? 145.828 79.557 25.658 1.00 45.67 393 GLN B O 1
ATOM 20668 N N . LEU B 1 397 ? 146.149 78.410 27.565 1.00 50.97 394 LEU B N 1
ATOM 20669 C CA . LEU B 1 397 ? 144.739 78.435 27.929 1.00 44.08 394 LEU B CA 1
ATOM 20670 C C . LEU B 1 397 ? 144.301 79.871 28.175 1.00 44.02 394 LEU B C 1
ATOM 20671 O O . LEU B 1 397 ? 144.976 80.625 28.872 1.00 47.41 394 LEU B O 1
ATOM 20687 N N . GLY B 1 398 ? 143.172 80.247 27.588 1.00 43.86 395 GLY B N 1
ATOM 20688 C CA . GLY B 1 398 ? 142.658 81.595 27.725 1.00 43.32 395 GLY B CA 1
ATOM 20689 C C . GLY B 1 398 ? 143.058 82.477 26.560 1.00 42.13 395 GLY B C 1
ATOM 20690 O O . GLY B 1 398 ? 142.321 83.383 26.177 1.00 47.44 395 GLY B O 1
ATOM 20694 N N . ALA B 1 399 ? 144.228 82.210 25.990 1.00 41.50 396 ALA B N 1
ATOM 20695 C CA . ALA B 1 399 ? 144.738 83.019 24.894 1.00 40.03 396 ALA B CA 1
ATOM 20696 C C . ALA B 1 399 ? 143.759 83.032 23.727 1.00 41.00 396 ALA B C 1
ATOM 20697 O O . ALA B 1 399 ? 143.318 81.981 23.263 1.00 38.19 396 ALA B O 1
ATOM 20704 N N . ARG B 1 400 ? 143.418 84.232 23.269 1.00 45.17 397 ARG B N 1
ATOM 20705 C CA . ARG B 1 400 ? 142.555 84.410 22.104 1.00 43.63 397 ARG B CA 1
ATOM 20706 C C . ARG B 1 400 ? 141.132 83.912 22.350 1.00 43.04 397 ARG B C 1
ATOM 20707 O O . ARG B 1 400 ? 140.373 83.697 21.408 1.00 49.97 397 ARG B O 1
ATOM 20728 N N . GLN B 1 401 ? 140.773 83.743 23.618 1.00 42.34 398 GLN B N 1
ATOM 20729 C CA . GLN B 1 401 ? 139.445 83.264 23.976 1.00 41.57 398 GLN B CA 1
ATOM 20730 C C . GLN B 1 401 ? 138.685 84.304 24.788 1.00 42.74 398 GLN B C 1
ATOM 20731 O O . GLN B 1 401 ? 137.719 83.972 25.470 1.00 44.88 398 GLN B O 1
ATOM 20745 N N . TRP B 1 402 ? 139.113 85.562 24.705 1.00 46.59 399 TRP B N 1
ATOM 20746 C CA . TRP B 1 402 ? 138.559 86.612 25.560 1.00 48.11 399 TRP B CA 1
ATOM 20747 C C . TRP B 1 402 ? 137.627 87.586 24.833 1.00 47.73 399 TRP B C 1
ATOM 20748 O O . TRP B 1 402 ? 136.999 88.432 25.469 1.00 49.14 399 TRP B O 1
ATOM 20769 N N . LEU B 1 403 ? 137.535 87.467 23.511 1.00 49.62 400 LEU B N 1
ATOM 20770 C CA . LEU B 1 403 ? 136.596 88.277 22.739 1.00 44.93 400 LEU B CA 1
ATOM 20771 C C . LEU B 1 403 ? 135.233 87.597 22.670 1.00 49.48 400 LEU B C 1
ATOM 20772 O O . LEU B 1 403 ? 135.143 86.370 22.671 1.00 51.96 400 LEU B O 1
ATOM 20788 N N . GLN B 1 404 ? 134.177 88.400 22.601 1.00 43.84 401 GLN B N 1
ATOM 20789 C CA . GLN B 1 404 ? 132.825 87.879 22.437 1.00 42.58 401 GLN B CA 1
ATOM 20790 C C . GLN B 1 404 ? 132.684 87.128 21.119 1.00 40.97 401 GLN B C 1
ATOM 20791 O O . GLN B 1 404 ? 133.260 87.521 20.106 1.00 39.50 401 GLN B O 1
ATOM 20805 N N . ARG B 1 405 ? 131.908 86.050 21.140 1.00 43.96 402 ARG B N 1
ATOM 20806 C CA . ARG B 1 405 ? 131.614 85.289 19.931 1.00 46.60 402 ARG B CA 1
ATOM 20807 C C . ARG B 1 405 ? 130.129 84.956 19.852 1.00 46.23 402 ARG B C 1
ATOM 20808 O O . ARG B 1 405 ? 129.619 84.170 20.650 1.00 46.64 402 ARG B O 1
ATOM 20829 N N . LYS B 1 406 ? 129.442 85.553 18.884 1.00 48.65 403 LYS B N 1
ATOM 20830 C CA . LYS B 1 406 ? 128.018 85.307 18.694 1.00 43.45 403 LYS B CA 1
ATOM 20831 C C . LYS B 1 406 ? 127.781 84.188 17.689 1.00 49.43 403 LYS B C 1
ATOM 20832 O O . LYS B 1 406 ? 126.692 83.619 17.635 1.00 56.20 403 LYS B O 1
ATOM 20851 N N . ILE B 1 407 ? 128.796 83.877 16.887 1.00 47.31 404 ILE B N 1
ATOM 20852 C CA . ILE B 1 407 ? 128.699 82.769 15.944 1.00 44.46 404 ILE B CA 1
ATOM 20853 C C . ILE B 1 407 ? 128.585 81.457 16.709 1.00 47.74 404 ILE B C 1
ATOM 20854 O O . ILE B 1 407 ? 129.404 81.175 17.582 1.00 46.79 404 ILE B O 1
ATOM 20870 N N . PRO B 1 408 ? 127.571 80.645 16.381 1.00 45.88 405 PRO B N 1
ATOM 20871 C CA . PRO B 1 408 ? 127.399 79.376 17.096 1.00 44.85 405 PRO B CA 1
ATOM 20872 C C . PRO B 1 408 ? 128.619 78.481 16.928 1.00 49.61 405 PRO B C 1
ATOM 20873 O O . PRO B 1 408 ? 129.270 78.520 15.884 1.00 55.50 405 PRO B O 1
ATOM 20884 N N . SER B 1 409 ? 128.933 77.692 17.948 1.00 50.05 406 SER B N 1
ATOM 20885 C CA . SER B 1 409 ? 130.090 76.812 17.892 1.00 54.71 406 SER B CA 1
ATOM 20886 C C . SER B 1 409 ? 129.877 75.735 16.839 1.00 57.68 406 SER B C 1
ATOM 20887 O O . SER B 1 409 ? 128.740 75.377 16.531 1.00 61.86 406 SER B O 1
ATOM 20895 N N . LEU B 1 410 ? 130.968 75.226 16.278 1.00 54.37 407 LEU B N 1
ATOM 20896 C CA . LEU B 1 410 ? 130.872 74.118 15.341 1.00 50.40 407 LEU B CA 1
ATOM 20897 C C . LEU B 1 410 ? 130.218 72.944 16.039 1.00 54.42 407 LEU B C 1
ATOM 20898 O O . LEU B 1 410 ? 130.503 72.682 17.208 1.00 59.62 407 LEU B O 1
ATOM 20914 N N . PRO B 1 411 ? 129.330 72.233 15.334 1.00 59.88 408 PRO B N 1
ATOM 20915 C CA . PRO B 1 411 ? 128.855 70.983 15.927 1.00 65.11 408 PRO B CA 1
ATOM 20916 C C . PRO B 1 411 ? 130.049 70.089 16.235 1.00 67.03 408 PRO B C 1
ATOM 20917 O O . PRO B 1 411 ? 130.931 69.939 15.392 1.00 70.87 408 PRO B O 1
ATOM 20928 N N . SER B 1 412 ? 130.090 69.527 17.437 1.00 76.91 409 SER B N 1
ATOM 20929 C CA . SER B 1 412 ? 131.233 68.729 17.859 1.00 76.91 409 SER B CA 1
ATOM 20930 C C . SER B 1 412 ? 131.478 67.559 16.914 1.00 80.99 409 SER B C 1
ATOM 20931 O O . SER B 1 412 ? 130.550 66.843 16.538 1.00 81.95 409 SER B O 1
ATOM 20939 N N . GLU B 1 413 ? 132.738 67.379 16.531 1.00 77.50 410 GLU B N 1
ATOM 20940 C CA . GLU B 1 413 ? 133.143 66.251 15.704 1.00 75.62 410 GLU B CA 1
ATOM 20941 C C . GLU B 1 413 ? 134.454 65.684 16.233 1.00 78.36 410 GLU B C 1
ATOM 20942 O O . GLU B 1 413 ? 135.274 66.419 16.783 1.00 74.12 410 GLU B O 1
ATOM 20954 N N . PRO B 1 414 ? 134.659 64.370 16.063 1.00 81.14 411 PRO B N 1
ATOM 20955 C CA . PRO B 1 414 ? 135.889 63.713 16.517 1.00 88.33 411 PRO B CA 1
ATOM 20956 C C . PRO B 1 414 ? 137.047 63.891 15.535 1.00 90.39 411 PRO B C 1
ATOM 20957 O O . PRO B 1 414 ? 137.999 63.110 15.562 1.00 92.47 411 PRO B O 1
ATOM 20968 N N . PHE B 1 415 ? 136.966 64.906 14.680 1.00 85.04 412 PHE B N 1
ATOM 20969 C CA . PHE B 1 415 ? 138.011 65.159 13.698 1.00 77.83 412 PHE B CA 1
ATOM 20970 C C . PHE B 1 415 ? 138.256 66.652 13.520 1.00 74.41 412 PHE B C 1
ATOM 20971 O O . PHE B 1 415 ? 137.321 67.453 13.572 1.00 76.14 412 PHE B O 1
ATOM 20988 N N . PRO B 1 416 ? 139.524 67.033 13.317 1.00 65.64 413 PRO B N 1
ATOM 20989 C CA . PRO B 1 416 ? 139.852 68.408 12.942 1.00 63.71 413 PRO B CA 1
ATOM 20990 C C . PRO B 1 416 ? 139.760 68.575 11.433 1.00 62.35 413 PRO B C 1
ATOM 20991 O O . PRO B 1 416 ? 139.272 67.679 10.744 1.00 65.54 413 PRO B O 1
ATOM 21002 N N . PHE B 1 417 ? 140.222 69.711 10.927 1.00 55.27 414 PHE B N 1
ATOM 21003 C CA . PHE B 1 417 ? 140.309 69.918 9.491 1.00 47.61 414 PHE B CA 1
ATOM 21004 C C . PHE B 1 417 ? 141.678 69.455 9.011 1.00 51.59 414 PHE B C 1
ATOM 21005 O O . PHE B 1 417 ? 142.662 69.537 9.749 1.00 44.16 414 PHE B O 1
ATOM 21022 N N . SER B 1 418 ? 141.736 68.953 7.783 1.00 50.87 415 SER B N 1
ATOM 21023 C CA . SER B 1 418 ? 142.992 68.499 7.203 1.00 48.95 415 SER B CA 1
ATOM 21024 C C . SER B 1 418 ? 144.010 69.627 7.220 1.00 49.40 415 SER B C 1
ATOM 21025 O O . SER B 1 418 ? 143.643 70.803 7.214 1.00 48.93 415 SER B O 1
ATOM 21033 N N . HIS B 1 419 ? 145.289 69.273 7.241 1.00 46.41 416 HIS B N 1
ATOM 21034 C CA . HIS B 1 419 ? 146.341 70.278 7.219 1.00 54.37 416 HIS B CA 1
ATOM 21035 C C . HIS B 1 419 ? 146.274 71.111 5.943 1.00 57.30 416 HIS B C 1
ATOM 21036 O O . HIS B 1 419 ? 146.405 72.335 5.989 1.00 47.43 416 HIS B O 1
ATOM 21051 N N . PHE B 1 420 ? 146.066 70.453 4.806 1.00 42.57 417 PHE B N 1
ATOM 21052 C CA . PHE B 1 420 ? 146.074 71.154 3.528 1.00 46.62 417 PHE B CA 1
ATOM 21053 C C . PHE B 1 420 ? 144.977 72.213 3.465 1.00 47.76 417 PHE B C 1
ATOM 21054 O O . PHE B 1 420 ? 145.134 73.236 2.799 1.00 52.05 417 PHE B O 1
ATOM 21071 N N . LEU B 1 421 ? 143.870 71.976 4.162 1.00 44.47 418 LEU B N 1
ATOM 21072 C CA . LEU B 1 421 ? 142.788 72.951 4.193 1.00 43.04 418 LEU B CA 1
ATOM 21073 C C . LEU B 1 421 ? 143.123 74.075 5.161 1.00 45.66 418 LEU B C 1
ATOM 21074 O O . LEU B 1 421 ? 142.861 75.244 4.883 1.00 46.13 418 LEU B O 1
ATOM 21090 N N . GLN B 1 422 ? 143.699 73.716 6.303 1.00 47.07 419 GLN B N 1
ATOM 21091 C CA . GLN B 1 422 ? 144.101 74.708 7.288 1.00 45.38 419 GLN B CA 1
ATOM 21092 C C . GLN B 1 422 ? 145.091 75.685 6.674 1.00 42.32 419 GLN B C 1
ATOM 21093 O O . GLN B 1 422 ? 144.918 76.899 6.767 1.00 42.18 419 GLN B O 1
ATOM 21107 N N . HIS B 1 423 ? 146.127 75.151 6.039 1.00 41.59 420 HIS B N 1
ATOM 21108 C CA . HIS B 1 423 ? 147.151 75.987 5.432 1.00 49.54 420 HIS B CA 1
ATOM 21109 C C . HIS B 1 423 ? 146.542 76.889 4.364 1.00 49.18 420 HIS B C 1
ATOM 21110 O O . HIS B 1 423 ? 146.825 78.086 4.318 1.00 47.63 420 HIS B O 1
ATOM 21125 N N . SER B 1 424 ? 145.702 76.313 3.511 1.00 36.13 421 SER B N 1
ATOM 21126 C CA . SER B 1 424 ? 145.046 77.077 2.457 1.00 38.54 421 SER B CA 1
ATOM 21127 C C . SER B 1 424 ? 144.259 78.250 3.035 1.00 42.98 421 SER B C 1
ATOM 21128 O O . SER B 1 424 ? 144.409 79.386 2.590 1.00 50.79 421 SER B O 1
ATOM 21136 N N . LEU B 1 425 ? 143.423 77.970 4.031 1.00 40.48 422 LEU B N 1
ATOM 21137 C CA . LEU B 1 425 ? 142.599 79.003 4.653 1.00 39.39 422 LEU B CA 1
ATOM 21138 C C . LEU B 1 425 ? 143.460 80.101 5.282 1.00 43.33 422 LEU B C 1
ATOM 21139 O O . LEU B 1 425 ? 143.142 81.283 5.168 1.00 43.06 422 LEU B O 1
ATOM 21155 N N . MET B 1 426 ? 144.551 79.712 5.938 1.00 34.46 423 MET B N 1
ATOM 21156 C CA . MET B 1 426 ? 145.439 80.683 6.574 1.00 36.60 423 MET B CA 1
ATOM 21157 C C . MET B 1 426 ? 146.126 81.573 5.543 1.00 42.87 423 MET B C 1
ATOM 21158 O O . MET B 1 426 ? 146.316 82.768 5.776 1.00 37.14 423 MET B O 1
ATOM 21172 N N . VAL B 1 427 ? 146.506 80.993 4.410 1.00 33.75 424 VAL B N 1
ATOM 21173 C CA . VAL B 1 427 ? 147.135 81.765 3.346 1.00 37.00 424 VAL B CA 1
ATOM 21174 C C . VAL B 1 427 ? 146.181 82.852 2.858 1.00 37.03 424 VAL B C 1
ATOM 21175 O O . VAL B 1 427 ? 146.586 83.993 2.642 1.00 40.80 424 VAL B O 1
ATOM 21188 N N . HIS B 1 428 ? 144.910 82.502 2.702 1.00 34.99 425 HIS B N 1
ATOM 21189 C CA . HIS B 1 428 ? 143.924 83.455 2.205 1.00 40.32 425 HIS B CA 1
ATOM 21190 C C . HIS B 1 428 ? 143.521 84.472 3.265 1.00 47.03 425 HIS B C 1
ATOM 21191 O O . HIS B 1 428 ? 143.127 85.591 2.936 1.00 43.28 425 HIS B O 1
ATOM 21206 N N . LEU B 1 429 ? 143.623 84.090 4.535 1.00 42.79 426 LEU B N 1
ATOM 21207 C CA . LEU B 1 429 ? 143.431 85.048 5.616 1.00 46.22 426 LEU B CA 1
ATOM 21208 C C . LEU B 1 429 ? 144.574 86.055 5.586 1.00 46.81 426 LEU B C 1
ATOM 21209 O O . LEU B 1 429 ? 144.367 87.252 5.789 1.00 36.07 426 LEU B O 1
ATOM 21225 N N . GLU B 1 430 ? 145.782 85.564 5.323 1.00 38.30 427 GLU B N 1
ATOM 21226 C CA . GLU B 1 430 ? 146.935 86.436 5.157 1.00 38.21 427 GLU B CA 1
ATOM 21227 C C . GLU B 1 430 ? 146.641 87.463 4.073 1.00 39.74 427 GLU B C 1
ATOM 21228 O O . GLU B 1 430 ? 146.931 88.649 4.230 1.00 42.02 427 GLU B O 1
ATOM 21240 N N . GLY B 1 431 ? 146.059 86.998 2.972 1.00 34.04 428 GLY B N 1
ATOM 21241 C CA . GLY B 1 431 ? 145.702 87.871 1.871 1.00 35.08 428 GLY B CA 1
ATOM 21242 C C . GLY B 1 431 ? 144.646 88.883 2.268 1.00 42.69 428 GLY B C 1
ATOM 21243 O O . GLY B 1 431 ? 144.699 90.043 1.859 1.00 44.01 428 GLY B O 1
ATOM 21247 N N . PHE B 1 432 ? 143.681 88.443 3.068 1.00 43.39 429 PHE B N 1
ATOM 21248 C CA . PHE B 1 432 ? 142.619 89.325 3.530 1.00 44.11 429 PHE B CA 1
ATOM 21249 C C . PHE B 1 432 ? 143.173 90.394 4.463 1.00 46.01 429 PHE B C 1
ATOM 21250 O O . PHE B 1 432 ? 142.782 91.560 4.392 1.00 40.74 429 PHE B O 1
ATOM 21267 N N . VAL B 1 433 ? 144.084 89.987 5.340 1.00 41.55 430 VAL B N 1
ATOM 21268 C CA . VAL B 1 433 ? 144.705 90.903 6.286 1.00 40.62 430 VAL B CA 1
ATOM 21269 C C . VAL B 1 433 ? 145.582 91.909 5.555 1.00 49.48 430 VAL B C 1
ATOM 21270 O O . VAL B 1 433 ? 145.570 93.101 5.858 1.00 44.20 430 VAL B O 1
ATOM 21283 N N . ASP B 1 434 ? 146.350 91.415 4.592 1.00 42.13 431 ASP B N 1
ATOM 21284 C CA . ASP B 1 434 ? 147.222 92.268 3.805 1.00 38.57 431 ASP B CA 1
ATOM 21285 C C . ASP B 1 434 ? 146.394 93.247 2.982 1.00 44.74 431 ASP B C 1
ATOM 21286 O O . ASP B 1 434 ? 146.802 94.386 2.760 1.00 44.69 431 ASP B O 1
ATOM 21295 N N . ALA B 1 435 ? 145.223 92.799 2.539 1.00 43.02 432 ALA B N 1
ATOM 21296 C CA . ALA B 1 435 ? 144.347 93.623 1.716 1.00 49.90 432 ALA B CA 1
ATOM 21297 C C . ALA B 1 435 ? 143.666 94.704 2.550 1.00 56.21 432 ALA B C 1
ATOM 21298 O O . ALA B 1 435 ? 143.573 95.855 2.126 1.00 44.77 432 ALA B O 1
ATOM 21305 N N . THR B 1 436 ? 143.189 94.332 3.734 1.00 41.34 433 THR B N 1
ATOM 21306 C CA . THR B 1 436 ? 142.526 95.287 4.613 1.00 51.62 433 THR B CA 1
ATOM 21307 C C . THR B 1 436 ? 143.507 96.377 5.033 1.00 45.13 433 THR B C 1
ATOM 21308 O O . THR B 1 436 ? 143.162 97.557 5.066 1.00 42.13 433 THR B O 1
ATOM 21319 N N . ILE B 1 437 ? 144.734 95.974 5.344 1.00 42.10 434 ILE B N 1
ATOM 21320 C CA . ILE B 1 437 ? 145.751 96.910 5.808 1.00 51.09 434 ILE B CA 1
ATOM 21321 C C . ILE B 1 437 ? 146.204 97.866 4.708 1.00 48.80 434 ILE B C 1
ATOM 21322 O O . ILE B 1 437 ? 146.381 99.059 4.952 1.00 58.79 434 ILE B O 1
ATOM 21338 N N . SER B 1 438 ? 146.389 97.346 3.499 1.00 49.71 435 SER B N 1
ATOM 21339 C CA . SER B 1 438 ? 146.909 98.159 2.402 1.00 56.45 435 SER B CA 1
ATOM 21340 C C . SER B 1 438 ? 145.810 98.872 1.611 1.00 49.86 435 SER B C 1
ATOM 21341 O O . SER B 1 438 ? 146.075 99.878 0.955 1.00 56.23 435 SER B O 1
ATOM 21349 N N . ASN B 1 439 ? 144.583 98.365 1.675 1.00 48.11 436 ASN B N 1
ATOM 21350 C CA . ASN B 1 439 ? 143.478 98.971 0.934 1.00 56.11 436 ASN B CA 1
ATOM 21351 C C . ASN B 1 439 ? 142.536 99.783 1.818 1.00 55.38 436 ASN B C 1
ATOM 21352 O O . ASN B 1 439 ? 141.912 100.734 1.351 1.00 59.06 436 ASN B O 1
ATOM 21363 N N . LEU B 1 440 ? 142.434 99.407 3.089 1.00 59.92 437 LEU B N 1
ATOM 21364 C CA . LEU B 1 440 ? 141.503 100.058 4.007 1.00 60.98 437 LEU B CA 1
ATOM 21365 C C . LEU B 1 440 ? 142.169 100.463 5.320 1.00 63.21 437 LEU B C 1
ATOM 21366 O O . LEU B 1 440 ? 141.647 100.174 6.397 1.00 60.39 437 LEU B O 1
ATOM 21382 N N . PRO B 1 441 ? 143.323 101.142 5.238 1.00 68.69 438 PRO B N 1
ATOM 21383 C CA . PRO B 1 441 ? 143.987 101.605 6.461 1.00 64.49 438 PRO B CA 1
ATOM 21384 C C . PRO B 1 441 ? 143.164 102.684 7.151 1.00 65.94 438 PRO B C 1
ATOM 21385 O O . PRO B 1 441 ? 143.090 102.727 8.380 1.00 56.03 438 PRO B O 1
ATOM 21396 N N . ASP B 1 442 ? 142.552 103.548 6.348 1.00 75.35 439 ASP B N 1
ATOM 21397 C CA . ASP B 1 442 ? 141.676 104.598 6.851 1.00 79.75 439 ASP B CA 1
ATOM 21398 C C . ASP B 1 442 ? 140.547 104.027 7.709 1.00 73.74 439 ASP B C 1
ATOM 21399 O O . ASP B 1 442 ? 140.141 104.635 8.699 1.00 71.82 439 ASP B O 1
ATOM 21408 N N . VAL B 1 443 ? 140.048 102.855 7.330 1.00 73.99 440 VAL B N 1
ATOM 21409 C CA . VAL B 1 443 ? 138.944 102.221 8.044 1.00 71.06 440 VAL B CA 1
ATOM 21410 C C . VAL B 1 443 ? 139.400 101.661 9.388 1.00 67.71 440 VAL B C 1
ATOM 21411 O O . VAL B 1 443 ? 138.651 101.681 10.366 1.00 70.88 440 VAL B O 1
ATOM 21424 N N . LEU B 1 444 ? 140.628 101.156 9.432 1.00 60.44 441 LEU B N 1
ATOM 21425 C CA . LEU B 1 444 ? 141.182 100.622 10.667 1.00 61.62 441 LEU B CA 1
ATOM 21426 C C . LEU B 1 444 ? 141.414 101.744 11.673 1.00 65.19 441 LEU B C 1
ATOM 21427 O O . LEU B 1 444 ? 141.313 101.534 12.882 1.00 61.90 441 LEU B O 1
ATOM 21443 N N . ARG B 1 445 ? 141.727 102.934 11.169 1.00 72.28 442 ARG B N 1
ATOM 21444 C CA . ARG B 1 445 ? 141.902 104.100 12.026 1.00 68.50 442 ARG B CA 1
ATOM 21445 C C . ARG B 1 445 ? 140.561 104.489 12.636 1.00 75.38 442 ARG B C 1
ATOM 21446 O O . ARG B 1 445 ? 140.466 104.744 13.838 1.00 83.68 442 ARG B O 1
ATOM 21467 N N . LYS B 1 446 ? 139.527 104.530 11.801 1.00 69.83 443 LYS B N 1
ATOM 21468 C CA . LYS B 1 446 ? 138.179 104.842 12.264 1.00 69.84 443 LYS B CA 1
ATOM 21469 C C . LYS B 1 446 ? 137.743 103.880 13.363 1.00 73.63 443 LYS B C 1
ATOM 21470 O O . LYS B 1 446 ? 137.093 104.285 14.326 1.00 73.01 443 LYS B O 1
ATOM 21489 N N . LEU B 1 447 ? 138.099 102.607 13.217 1.00 69.29 444 LEU B N 1
ATOM 21490 C CA . LEU B 1 447 ? 137.757 101.607 14.221 1.00 65.11 444 LEU B CA 1
ATOM 21491 C C . LEU B 1 447 ? 138.332 101.981 15.579 1.00 58.96 444 LEU B C 1
ATOM 21492 O O . LEU B 1 447 ? 137.594 102.105 16.554 1.00 73.75 444 LEU B O 1
ATOM 21508 N N . ARG B 1 448 ? 139.647 102.159 15.644 1.00 58.59 445 ARG B N 1
ATOM 21509 C CA . ARG B 1 448 ? 140.294 102.487 16.908 1.00 69.03 445 ARG B CA 1
ATOM 21510 C C . ARG B 1 448 ? 139.692 103.760 17.497 1.00 67.09 445 ARG B C 1
ATOM 21511 O O . ARG B 1 448 ? 139.507 103.864 18.709 1.00 68.17 445 ARG B O 1
ATOM 21532 N N . THR B 1 449 ? 139.381 104.724 16.636 1.00 67.35 446 THR B N 1
ATOM 21533 C CA . THR B 1 449 ? 138.805 105.988 17.082 1.00 74.04 446 THR B CA 1
ATOM 21534 C C . THR B 1 449 ? 137.433 105.770 17.712 1.00 73.21 446 THR B C 1
ATOM 21535 O O . THR B 1 449 ? 137.137 106.318 18.772 1.00 78.29 446 THR B O 1
ATOM 21546 N N . GLU B 1 450 ? 136.598 104.972 17.055 1.00 76.83 447 GLU B N 1
ATOM 21547 C CA . GLU B 1 450 ? 135.261 104.688 17.561 1.00 80.82 447 GLU B CA 1
ATOM 21548 C C . GLU B 1 450 ? 135.339 103.920 18.874 1.00 82.77 447 GLU B C 1
ATOM 21549 O O . GLU B 1 450 ? 134.665 104.265 19.845 1.00 82.62 447 GLU B O 1
ATOM 21561 N N . GLU B 1 451 ? 136.163 102.878 18.898 1.00 76.23 448 GLU B N 1
ATOM 21562 C CA . GLU B 1 451 ? 136.336 102.068 20.096 1.00 71.13 448 GLU B CA 1
ATOM 21563 C C . GLU B 1 451 ? 136.855 102.916 21.252 1.00 76.64 448 GLU B C 1
ATOM 21564 O O . GLU B 1 451 ? 136.457 102.723 22.400 1.00 80.48 448 GLU B O 1
ATOM 21576 N N . ASP B 1 452 ? 137.745 103.855 20.944 1.00 74.01 449 ASP B N 1
ATOM 21577 C CA . ASP B 1 452 ? 138.272 104.761 21.956 1.00 76.59 449 ASP B CA 1
ATOM 21578 C C . ASP B 1 452 ? 137.155 105.642 22.505 1.00 81.43 449 ASP B C 1
ATOM 21579 O O . ASP B 1 452 ? 137.064 105.868 23.712 1.00 82.20 449 ASP B O 1
ATOM 21588 N N . GLU B 1 453 ? 136.306 106.135 21.610 1.00 76.01 450 GLU B N 1
ATOM 21589 C CA . GLU B 1 453 ? 135.192 106.994 21.993 1.00 78.13 450 GLU B CA 1
ATOM 21590 C C . GLU B 1 453 ? 134.250 106.273 22.949 1.00 85.58 450 GLU B C 1
ATOM 21591 O O . GLU B 1 453 ? 133.766 106.857 23.918 1.00 93.28 450 GLU B O 1
ATOM 21603 N N . GLN B 1 454 ? 133.996 104.999 22.671 1.00 82.64 451 GLN B N 1
ATOM 21604 C CA . GLN B 1 454 ? 133.080 104.203 23.478 1.00 79.93 451 GLN B CA 1
ATOM 21605 C C . GLN B 1 454 ? 133.672 103.903 24.850 1.00 77.99 451 GLN B C 1
ATOM 21606 O O . GLN B 1 454 ? 132.977 103.963 25.863 1.00 81.55 451 GLN B O 1
ATOM 21620 N N . ARG B 1 455 ? 134.961 103.584 24.873 1.00 74.95 452 ARG B N 1
ATOM 21621 C CA . ARG B 1 455 ? 135.647 103.222 26.109 1.00 73.94 452 ARG B CA 1
ATOM 21622 C C . ARG B 1 455 ? 135.684 104.377 27.115 1.00 83.76 452 ARG B C 1
ATOM 21623 O O . ARG B 1 455 ? 135.920 104.161 28.304 1.00 88.51 452 ARG B O 1
ATOM 21644 N N . GLN B 1 456 ? 135.436 105.596 26.643 1.00 87.42 453 GLN B N 1
ATOM 21645 C CA . GLN B 1 456 ? 135.480 106.769 27.512 1.00 91.89 453 GLN B CA 1
ATOM 21646 C C . GLN B 1 456 ? 134.089 107.310 27.833 1.00 96.56 453 GLN B C 1
ATOM 21647 O O . GLN B 1 456 ? 133.827 107.734 28.958 1.00 98.17 453 GLN B O 1
ATOM 21661 N N . LEU B 1 457 ? 133.202 107.298 26.844 1.00 92.30 454 LEU B N 1
ATOM 21662 C CA . LEU B 1 457 ? 131.867 107.861 27.013 1.00 91.84 454 LEU B CA 1
ATOM 21663 C C . LEU B 1 457 ? 130.912 106.891 27.709 1.00 96.48 454 LEU B C 1
ATOM 21664 O O . LEU B 1 457 ? 129.884 107.304 28.246 1.00 99.45 454 LEU B O 1
ATOM 21680 N N . ARG B 1 458 ? 131.253 105.606 27.701 1.00 102.65 455 ARG B N 1
ATOM 21681 C CA . ARG B 1 458 ? 130.422 104.593 28.343 1.00 105.81 455 ARG B CA 1
ATOM 21682 C C . ARG B 1 458 ? 131.276 103.451 28.882 1.00 103.32 455 ARG B C 1
ATOM 21683 O O . ARG B 1 458 ? 131.418 102.417 28.229 1.00 102.50 455 ARG B O 1
ATOM 21704 N N . PRO B 1 459 ? 131.846 103.635 30.083 1.00 101.99 456 PRO B N 1
ATOM 21705 C CA . PRO B 1 459 ? 132.737 102.636 30.685 1.00 100.35 456 PRO B CA 1
ATOM 21706 C C . PRO B 1 459 ? 132.003 101.367 31.111 1.00 97.59 456 PRO B C 1
ATOM 21707 O O . PRO B 1 459 ? 132.506 100.265 30.887 1.00 89.72 456 PRO B O 1
ATOM 21718 N N . ASN B 1 460 ? 130.831 101.525 31.717 1.00 100.36 457 ASN B N 1
ATOM 21719 C CA . ASN B 1 460 ? 130.044 100.384 32.171 1.00 99.38 457 ASN B CA 1
ATOM 21720 C C . ASN B 1 460 ? 129.543 99.544 31.002 1.00 102.37 457 ASN B C 1
ATOM 21721 O O . ASN B 1 460 ? 129.345 98.336 31.134 1.00 102.77 457 ASN B O 1
ATOM 21732 N N . HIS B 1 461 ? 129.338 100.191 29.860 1.00 106.50 458 HIS B N 1
ATOM 21733 C CA . HIS B 1 461 ? 128.839 99.506 28.674 1.00 113.26 458 HIS B CA 1
ATOM 21734 C C . HIS B 1 461 ? 129.993 98.870 27.903 1.00 109.87 458 HIS B C 1
ATOM 21735 O O . HIS B 1 461 ? 131.129 99.342 27.965 1.00 108.37 458 HIS B O 1
ATOM 21750 N N . GLU B 1 462 ? 129.695 97.797 27.177 1.00 108.02 459 GLU B N 1
ATOM 21751 C CA . GLU B 1 462 ? 130.725 97.034 26.480 1.00 108.35 459 GLU B CA 1
ATOM 21752 C C . GLU B 1 462 ? 131.231 97.749 25.230 1.00 101.96 459 GLU B C 1
ATOM 21753 O O . GLU B 1 462 ? 130.448 98.236 24.414 1.00 103.42 459 GLU B O 1
ATOM 21765 N N . GLN B 1 463 ? 132.553 97.802 25.094 1.00 86.55 460 GLN B N 1
ATOM 21766 C CA . GLN B 1 463 ? 133.198 98.426 23.945 1.00 75.95 460 GLN B CA 1
ATOM 21767 C C . GLN B 1 463 ? 133.271 97.454 22.772 1.00 76.14 460 GLN B C 1
ATOM 21768 O O . GLN B 1 463 ? 133.389 96.244 22.967 1.00 76.13 460 GLN B O 1
ATOM 21782 N N . ASP B 1 464 ? 133.198 97.985 21.555 1.00 72.57 461 ASP B N 1
ATOM 21783 C CA . ASP B 1 464 ? 133.351 97.165 20.357 1.00 65.09 461 ASP B CA 1
ATOM 21784 C C . ASP B 1 464 ? 134.782 96.650 20.269 1.00 62.03 461 ASP B C 1
ATOM 21785 O O . ASP B 1 464 ? 135.726 97.364 20.602 1.00 65.93 461 ASP B O 1
ATOM 21794 N N . MET B 1 465 ? 134.941 95.411 19.817 1.00 56.11 462 MET B N 1
ATOM 21795 C CA . MET B 1 465 ? 136.251 94.773 19.811 1.00 51.35 462 MET B CA 1
ATOM 21796 C C . MET B 1 465 ? 136.658 94.276 18.428 1.00 42.78 462 MET B C 1
ATOM 21797 O O . MET B 1 465 ? 137.460 93.352 18.318 1.00 43.75 462 MET B O 1
ATOM 21811 N N . ASP B 1 466 ? 136.115 94.883 17.378 1.00 45.78 463 ASP B N 1
ATOM 21812 C CA . ASP B 1 466 ? 136.415 94.440 16.017 1.00 52.51 463 ASP B CA 1
ATOM 21813 C C . ASP B 1 466 ? 137.883 94.662 15.651 1.00 54.36 463 ASP B C 1
ATOM 21814 O O . ASP B 1 466 ? 138.488 93.833 14.970 1.00 49.65 463 ASP B O 1
ATOM 21823 N N . LEU B 1 467 ? 138.456 95.772 16.104 1.00 52.37 464 LEU B N 1
ATOM 21824 C CA . LEU B 1 467 ? 139.877 96.023 15.891 1.00 47.14 464 LEU B CA 1
ATOM 21825 C C . LEU B 1 467 ? 140.701 94.935 16.575 1.00 43.41 464 LEU B C 1
ATOM 21826 O O . LEU B 1 467 ? 141.705 94.470 16.038 1.00 40.57 464 LEU B O 1
ATOM 21842 N N . GLU B 1 468 ? 140.263 94.526 17.762 1.00 49.46 465 GLU B N 1
ATOM 21843 C CA . GLU B 1 468 ? 140.939 93.462 18.492 1.00 44.89 465 GLU B CA 1
ATOM 21844 C C . GLU B 1 468 ? 140.844 92.180 17.678 1.00 42.59 465 GLU B C 1
ATOM 21845 O O . GLU B 1 468 ? 141.828 91.460 17.513 1.00 38.05 465 GLU B O 1
ATOM 21857 N N . ARG B 1 469 ? 139.646 91.904 17.173 1.00 42.84 466 ARG B N 1
ATOM 21858 C CA . ARG B 1 469 ? 139.407 90.709 16.378 1.00 35.69 466 ARG B CA 1
ATOM 21859 C C . ARG B 1 469 ? 140.366 90.656 15.204 1.00 41.23 466 ARG B C 1
ATOM 21860 O O . ARG B 1 469 ? 140.946 89.611 14.916 1.00 43.68 466 ARG B O 1
ATOM 21881 N N . PHE B 1 470 ? 140.535 91.790 14.533 1.00 39.91 467 PHE B N 1
ATOM 21882 C CA . PHE B 1 470 ? 141.407 91.859 13.369 1.00 42.83 467 PHE B CA 1
ATOM 21883 C C . PHE B 1 470 ? 142.802 91.358 13.718 1.00 52.19 467 PHE B C 1
ATOM 21884 O O . PHE B 1 470 ? 143.386 90.568 12.978 1.00 48.01 467 PHE B O 1
ATOM 21901 N N . LEU B 1 471 ? 143.329 91.810 14.852 1.00 48.90 468 LEU B N 1
ATOM 21902 C CA . LEU B 1 471 ? 144.663 91.405 15.277 1.00 39.86 468 LEU B CA 1
ATOM 21903 C C . LEU B 1 471 ? 144.719 89.917 15.605 1.00 37.43 468 LEU B C 1
ATOM 21904 O O . LEU B 1 471 ? 145.715 89.253 15.322 1.00 35.42 468 LEU B O 1
ATOM 21920 N N . ILE B 1 472 ? 143.653 89.392 16.199 1.00 38.27 469 ILE B N 1
ATOM 21921 C CA . ILE B 1 472 ? 143.595 87.968 16.507 1.00 38.62 469 ILE B CA 1
ATOM 21922 C C . ILE B 1 472 ? 143.512 87.171 15.208 1.00 39.78 469 ILE B C 1
ATOM 21923 O O . ILE B 1 472 ? 144.098 86.095 15.093 1.00 41.96 469 ILE B O 1
ATOM 21939 N N . ILE B 1 473 ? 142.786 87.704 14.231 1.00 31.46 470 ILE B N 1
ATOM 21940 C CA . ILE B 1 473 ? 142.698 87.072 12.921 1.00 32.86 470 ILE B CA 1
ATOM 21941 C C . ILE B 1 473 ? 144.092 86.993 12.312 1.00 34.68 470 ILE B C 1
ATOM 21942 O O . ILE B 1 473 ? 144.492 85.954 11.784 1.00 36.80 470 ILE B O 1
ATOM 21958 N N . ILE B 1 474 ? 144.835 88.092 12.405 1.00 35.74 471 ILE B N 1
ATOM 21959 C CA . ILE B 1 474 ? 146.212 88.123 11.933 1.00 35.75 471 ILE B CA 1
ATOM 21960 C C . ILE B 1 474 ? 147.019 87.009 12.586 1.00 39.45 471 ILE B C 1
ATOM 21961 O O . ILE B 1 474 ? 147.771 86.302 11.915 1.00 42.16 471 ILE B O 1
ATOM 21977 N N . SER B 1 475 ? 146.864 86.857 13.898 1.00 31.73 472 SER B N 1
ATOM 21978 C CA . SER B 1 475 ? 147.654 85.878 14.638 1.00 40.09 472 SER B CA 1
ATOM 21979 C C . SER B 1 475 ? 147.459 84.474 14.079 1.00 41.22 472 SER B C 1
ATOM 21980 O O . SER B 1 475 ? 148.414 83.712 13.969 1.00 42.91 472 SER B O 1
ATOM 21988 N N . TYR B 1 476 ? 146.231 84.152 13.686 1.00 41.12 473 TYR B N 1
ATOM 21989 C CA . TYR B 1 476 ? 145.920 82.820 13.182 1.00 43.79 473 TYR B CA 1
ATOM 21990 C C . TYR B 1 476 ? 146.520 82.617 11.796 1.00 41.98 473 TYR B C 1
ATOM 21991 O O . TYR B 1 476 ? 147.026 81.540 11.478 1.00 45.65 473 TYR B O 1
ATOM 22009 N N . ALA B 1 477 ? 146.466 83.664 10.980 1.00 38.08 474 ALA B N 1
ATOM 22010 C CA . ALA B 1 477 ? 146.925 83.592 9.596 1.00 33.92 474 ALA B CA 1
ATOM 22011 C C . ALA B 1 477 ? 148.429 83.332 9.494 1.00 34.94 474 ALA B C 1
ATOM 22012 O O . ALA B 1 477 ? 14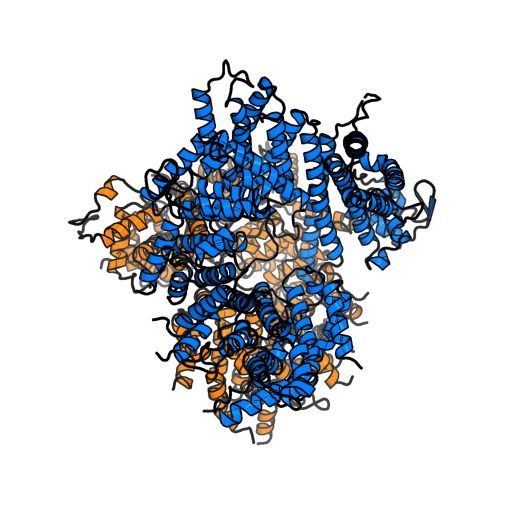8.865 82.503 8.698 1.00 40.01 474 ALA B O 1
ATOM 22019 N N . TYR B 1 478 ? 149.218 84.037 10.299 1.00 37.25 475 TYR B N 1
ATOM 22020 C CA . TYR B 1 478 ? 150.674 83.918 10.240 1.00 41.40 475 TYR B CA 1
ATOM 22021 C C . TYR B 1 478 ? 151.222 82.869 11.207 1.00 35.60 475 TYR B C 1
ATOM 22022 O O . TYR B 1 478 ? 152.383 82.467 11.107 1.00 46.15 475 TYR B O 1
ATOM 22040 N N . GLU B 1 479 ? 150.385 82.431 12.141 1.00 33.01 476 GLU B N 1
ATOM 22041 C CA . GLU B 1 479 ? 150.786 81.455 13.151 1.00 42.19 476 GLU B CA 1
ATOM 22042 C C . GLU B 1 479 ? 151.517 80.255 12.545 1.00 41.35 476 GLU B C 1
ATOM 22043 O O . GLU B 1 479 ? 151.031 79.621 11.610 1.00 39.29 476 GLU B O 1
ATOM 22055 N N . GLY B 1 480 ? 152.694 79.953 13.084 1.00 39.03 477 GLY B N 1
ATOM 22056 C CA . GLY B 1 480 ? 153.440 78.774 12.684 1.00 39.97 477 GLY B CA 1
ATOM 22057 C C . GLY B 1 480 ? 154.020 78.843 11.284 1.00 46.72 477 GLY B C 1
ATOM 22058 O O . GLY B 1 480 ? 154.497 77.836 10.759 1.00 46.52 477 GLY B O 1
ATOM 22062 N N . ARG B 1 481 ? 153.991 80.027 10.679 1.00 48.32 478 ARG B N 1
ATOM 22063 C CA . ARG B 1 481 ? 154.507 80.206 9.326 1.00 43.25 478 ARG B CA 1
ATOM 22064 C C . ARG B 1 481 ? 155.506 81.360 9.276 1.00 50.22 478 ARG B C 1
ATOM 22065 O O . ARG B 1 481 ? 155.172 82.462 8.836 1.00 38.21 478 ARG B O 1
ATOM 22086 N N . PRO B 1 482 ? 156.744 81.104 9.726 1.00 42.62 479 PRO B N 1
ATOM 22087 C CA . PRO B 1 482 ? 157.779 82.141 9.825 1.00 49.07 479 PRO B CA 1
ATOM 22088 C C . PRO B 1 482 ? 158.062 82.853 8.502 1.00 52.46 479 PRO B C 1
ATOM 22089 O O . PRO B 1 482 ? 158.241 84.071 8.502 1.00 53.60 479 PRO B O 1
ATOM 22100 N N . ASP B 1 483 ? 158.104 82.118 7.396 1.00 43.69 480 ASP B N 1
ATOM 22101 C CA . ASP B 1 483 ? 158.331 82.742 6.098 1.00 54.59 480 ASP B CA 1
ATOM 22102 C C . ASP B 1 483 ? 157.325 83.865 5.874 1.00 46.82 480 ASP B C 1
ATOM 22103 O O . ASP B 1 483 ? 157.684 84.954 5.428 1.00 48.85 480 ASP B O 1
ATOM 22112 N N . ALA B 1 484 ? 156.064 83.596 6.190 1.00 45.66 481 ALA B N 1
ATOM 22113 C CA . ALA B 1 484 ? 155.016 84.598 6.048 1.00 43.72 481 ALA B CA 1
ATOM 22114 C C . ALA B 1 484 ? 155.179 85.701 7.089 1.00 47.12 481 ALA B C 1
ATOM 22115 O O . ALA B 1 484 ? 155.114 86.887 6.765 1.00 48.56 481 ALA B O 1
ATOM 22122 N N . ALA B 1 485 ? 155.390 85.308 8.341 1.00 43.48 482 ALA B N 1
ATOM 22123 C CA . ALA B 1 485 ? 155.527 86.271 9.426 1.00 51.56 482 ALA B CA 1
ATOM 22124 C C . ALA B 1 485 ? 156.673 87.233 9.144 1.00 52.71 482 ALA B C 1
ATOM 22125 O O . ALA B 1 485 ? 156.664 88.377 9.601 1.00 55.17 482 ALA B O 1
ATOM 22132 N N . MET B 1 486 ? 157.657 86.768 8.382 1.00 47.67 483 MET B N 1
ATOM 22133 C CA . MET B 1 486 ? 158.821 87.582 8.065 1.00 45.28 483 MET B CA 1
ATOM 22134 C C . MET B 1 486 ? 158.424 88.767 7.190 1.00 49.15 483 MET B C 1
ATOM 22135 O O . MET B 1 486 ? 159.236 89.645 6.908 1.00 48.03 483 MET B O 1
ATOM 22149 N N . SER B 1 487 ? 157.167 88.784 6.762 1.00 54.43 484 SER B N 1
ATOM 22150 C CA . SER B 1 487 ? 156.625 89.907 6.014 1.00 52.32 484 SER B CA 1
ATOM 22151 C C . SER B 1 487 ? 156.488 91.154 6.894 1.00 58.41 484 SER B C 1
ATOM 22152 O O . SER B 1 487 ? 156.341 92.266 6.386 1.00 47.99 484 SER B O 1
ATOM 22160 N N . PHE B 1 488 ? 156.530 90.962 8.212 1.00 47.16 485 PHE B N 1
ATOM 22161 C CA . PHE B 1 488 ? 156.446 92.073 9.157 1.00 44.13 485 PHE B CA 1
ATOM 22162 C C . PHE B 1 488 ? 157.827 92.599 9.540 1.00 56.09 485 PHE B C 1
ATOM 22163 O O . PHE B 1 488 ? 157.987 93.785 9.831 1.00 54.99 485 PHE B O 1
ATOM 22180 N N . TRP B 1 489 ? 158.822 91.717 9.536 1.00 56.21 486 TRP B N 1
ATOM 22181 C CA . TRP B 1 489 ? 160.145 92.054 10.052 1.00 51.61 486 TRP B CA 1
ATOM 22182 C C . TRP B 1 489 ? 161.159 92.387 8.957 1.00 56.25 486 TRP B C 1
ATOM 22183 O O . TRP B 1 489 ? 162.186 93.008 9.230 1.00 61.96 486 TRP B O 1
ATOM 22204 N N . GLU B 1 490 ? 160.875 91.972 7.727 1.00 61.55 487 GLU B N 1
ATOM 22205 C CA . GLU B 1 490 ? 161.771 92.239 6.603 1.00 65.95 487 GLU B CA 1
ATOM 22206 C C . GLU B 1 490 ? 162.127 93.716 6.501 1.00 67.14 487 GLU B C 1
ATOM 22207 O O . GLU B 1 490 ? 163.283 94.102 6.668 1.00 69.60 487 GLU B O 1
ATOM 22219 N N . ASP B 1 491 ? 161.118 94.534 6.219 1.00 71.68 488 ASP B N 1
ATOM 22220 C CA . ASP B 1 491 ? 161.320 95.950 5.944 1.00 65.76 488 ASP B CA 1
ATOM 22221 C C . ASP B 1 491 ? 160.498 96.822 6.894 1.00 63.41 488 ASP B C 1
ATOM 22222 O O . ASP B 1 491 ? 159.268 96.846 6.814 1.00 56.55 488 ASP B O 1
ATOM 22231 N N . PRO B 1 492 ? 161.179 97.544 7.798 1.00 69.08 489 PRO B N 1
ATOM 22232 C CA . PRO B 1 492 ? 160.521 98.414 8.782 1.00 73.44 489 PRO B CA 1
ATOM 22233 C C . PRO B 1 492 ? 159.639 99.499 8.161 1.00 71.87 489 PRO B C 1
ATOM 22234 O O . PRO B 1 492 ? 158.866 100.131 8.882 1.00 65.94 489 PRO B O 1
ATOM 22245 N N . ASP B 1 493 ? 159.754 99.710 6.853 1.00 68.92 490 ASP B N 1
ATOM 22246 C CA . ASP B 1 493 ? 158.982 100.749 6.181 1.00 65.15 490 ASP B CA 1
ATOM 22247 C C . ASP B 1 493 ? 157.833 100.187 5.343 1.00 62.07 490 ASP B C 1
ATOM 22248 O O . ASP B 1 493 ? 157.175 100.929 4.615 1.00 62.57 490 ASP B O 1
ATOM 22257 N N . SER B 1 494 ? 157.586 98.884 5.452 1.00 57.95 491 SER B N 1
ATOM 22258 C CA . SER B 1 494 ? 156.504 98.252 4.702 1.00 55.59 491 SER B CA 1
ATOM 22259 C C . SER B 1 494 ? 155.154 98.569 5.338 1.00 55.97 491 SER B C 1
ATOM 22260 O O . SER B 1 494 ? 155.090 99.054 6.467 1.00 58.39 491 SER B O 1
ATOM 22268 N N . ASN B 1 495 ? 154.078 98.292 4.609 1.00 61.52 492 ASN B N 1
ATOM 22269 C CA . ASN B 1 495 ? 152.733 98.546 5.110 1.00 57.30 492 ASN B CA 1
ATOM 22270 C C . ASN B 1 495 ? 152.441 97.742 6.368 1.00 57.76 492 ASN B C 1
ATOM 22271 O O . ASN B 1 495 ? 151.946 98.281 7.357 1.00 61.58 492 ASN B O 1
ATOM 22282 N N . LEU B 1 496 ? 152.747 96.449 6.321 1.00 55.48 493 LEU B N 1
ATOM 22283 C CA . LEU B 1 496 ? 152.502 95.561 7.451 1.00 52.94 493 LEU B CA 1
ATOM 22284 C C . LEU B 1 496 ? 153.337 95.978 8.657 1.00 58.12 493 LEU B C 1
ATOM 22285 O O . LEU B 1 496 ? 152.858 95.963 9.790 1.00 56.76 493 LEU B O 1
ATOM 22301 N N . ALA B 1 497 ? 154.587 96.350 8.407 1.00 55.99 494 ALA B N 1
ATOM 22302 C CA . ALA B 1 497 ? 155.466 96.818 9.467 1.00 59.38 494 ALA B CA 1
ATOM 22303 C C . ALA B 1 497 ? 154.889 98.084 10.089 1.00 63.06 494 ALA B C 1
ATOM 22304 O O . ALA B 1 497 ? 154.944 98.274 11.305 1.00 66.47 494 ALA B O 1
ATOM 22311 N N . GLY B 1 498 ? 154.330 98.944 9.244 1.00 50.64 495 GLY B N 1
ATOM 22312 C CA . GLY B 1 498 ? 153.725 100.180 9.702 1.00 52.78 495 GLY B CA 1
ATOM 22313 C C . GLY B 1 498 ? 152.520 99.916 10.582 1.00 53.34 495 GLY B C 1
ATOM 22314 O O . GLY B 1 498 ? 152.324 100.579 11.599 1.00 57.16 495 GLY B O 1
ATOM 22318 N N . PHE B 1 499 ? 151.709 98.940 10.186 1.00 52.12 496 PHE B N 1
ATOM 22319 C CA . PHE B 1 499 ? 150.528 98.565 10.950 1.00 47.61 496 PHE B CA 1
ATOM 22320 C C . PHE B 1 499 ? 150.920 98.007 12.310 1.00 52.61 496 PHE B C 1
ATOM 22321 O O . PHE B 1 499 ? 150.261 98.272 13.315 1.00 54.71 496 PHE B O 1
ATOM 22338 N N . LEU B 1 500 ? 151.995 97.226 12.331 1.00 52.82 497 LEU B N 1
ATOM 22339 C CA . LEU B 1 500 ? 152.485 96.631 13.567 1.00 56.52 497 LEU B CA 1
ATOM 22340 C C . LEU B 1 500 ? 152.947 97.723 14.533 1.00 61.71 497 LEU B C 1
ATOM 22341 O O . LEU B 1 500 ? 152.637 97.685 15.723 1.00 58.50 497 LEU B O 1
ATOM 22357 N N . GLN B 1 501 ? 153.681 98.699 14.009 1.00 54.27 498 GLN B N 1
ATOM 22358 C CA . GLN B 1 501 ? 154.164 99.817 14.811 1.00 54.33 498 GLN B CA 1
ATOM 22359 C C . GLN B 1 501 ? 153.013 100.710 15.263 1.00 60.65 498 GLN B C 1
ATOM 22360 O O . GLN B 1 501 ? 153.043 101.277 16.355 1.00 64.99 498 GLN B O 1
ATOM 22374 N N . TRP B 1 502 ? 151.999 100.829 14.412 1.00 59.56 499 TRP B N 1
ATOM 22375 C CA . TRP B 1 502 ? 150.834 101.660 14.699 1.00 56.89 499 TRP B CA 1
ATOM 22376 C C . TRP B 1 502 ? 149.982 101.065 15.815 1.00 55.67 499 TRP B C 1
ATOM 22377 O O . TRP B 1 502 ? 149.530 101.779 16.709 1.00 58.77 499 TRP B O 1
ATOM 22398 N N . ALA B 1 503 ? 149.770 99.755 15.759 1.00 51.57 500 ALA B N 1
ATOM 22399 C CA . ALA B 1 503 ? 148.929 99.071 16.734 1.00 56.54 500 ALA B CA 1
ATOM 22400 C C . ALA B 1 503 ? 149.585 99.011 18.112 1.00 60.60 500 ALA B C 1
ATOM 22401 O O . ALA B 1 503 ? 148.923 98.718 19.108 1.00 51.83 500 ALA B O 1
ATOM 22408 N N . SER B 1 504 ? 150.883 99.296 18.168 1.00 59.60 501 SER B N 1
ATOM 22409 C CA . SER B 1 504 ? 151.650 99.111 19.394 1.00 54.17 501 SER B CA 1
ATOM 22410 C C . SER B 1 504 ? 151.948 100.414 20.135 1.00 58.63 501 SER B C 1
ATOM 22411 O O . SER B 1 504 ? 152.498 100.386 21.236 1.00 62.84 501 SER B O 1
ATOM 22419 N N . ARG B 1 505 ? 151.593 101.551 19.544 1.00 56.36 502 ARG B N 1
ATOM 22420 C CA . ARG B 1 505 ? 151.870 102.835 20.180 1.00 69.26 502 ARG B CA 1
ATOM 22421 C C . ARG B 1 505 ? 150.605 103.425 20.799 1.00 67.18 502 ARG B C 1
ATOM 22422 O O . ARG B 1 505 ? 149.534 103.398 20.193 1.00 60.17 502 ARG B O 1
ATOM 22443 N N . ARG B 1 506 ? 150.740 103.947 22.016 1.00 62.55 503 ARG B N 1
ATOM 22444 C CA . ARG B 1 506 ? 149.622 104.559 22.725 1.00 59.92 503 ARG B CA 1
ATOM 22445 C C . ARG B 1 506 ? 148.392 103.664 22.667 1.00 61.80 503 ARG B C 1
ATOM 22446 O O . ARG B 1 506 ? 147.270 104.145 22.509 1.00 66.61 503 ARG B O 1
ATOM 22467 N N . ALA B 1 507 ? 148.608 102.360 22.797 1.00 61.83 504 ALA B N 1
ATOM 22468 C CA . ALA B 1 507 ? 147.523 101.392 22.699 1.00 64.01 504 ALA B CA 1
ATOM 22469 C C . ALA B 1 507 ? 146.807 101.223 24.033 1.00 62.77 504 ALA B C 1
ATOM 22470 O O . ALA B 1 507 ? 147.430 101.262 25.095 1.00 60.92 504 ALA B O 1
ATOM 22477 N N . SER B 1 508 ? 145.492 101.038 23.968 1.00 63.17 505 SER B N 1
ATOM 22478 C CA . SER B 1 508 ? 144.688 100.784 25.156 1.00 53.79 505 SER B CA 1
ATOM 22479 C C . SER B 1 508 ? 144.966 99.381 25.683 1.00 56.20 505 SER B C 1
ATOM 22480 O O . SER B 1 508 ? 145.675 98.601 25.051 1.00 56.97 505 SER B O 1
ATOM 22488 N N . THR B 1 509 ? 144.397 99.058 26.839 1.00 55.19 506 THR B N 1
ATOM 22489 C CA . THR B 1 509 ? 144.635 97.761 27.463 1.00 52.22 506 THR B CA 1
ATOM 22490 C C . THR B 1 509 ? 144.149 96.609 26.577 1.00 60.17 506 THR B C 1
ATOM 22491 O O . THR B 1 509 ? 144.879 95.640 26.363 1.00 57.95 506 THR B O 1
ATOM 22502 N N . PRO B 1 510 ? 142.919 96.709 26.052 1.00 56.49 507 PRO B N 1
ATOM 22503 C CA . PRO B 1 510 ? 142.453 95.667 25.131 1.00 52.61 507 PRO B CA 1
ATOM 22504 C C . PRO B 1 510 ? 143.357 95.534 23.908 1.00 52.88 507 PRO B C 1
ATOM 22505 O O . PRO B 1 510 ? 143.725 94.422 23.529 1.00 46.28 507 PRO B O 1
ATOM 22516 N N . LEU B 1 511 ? 143.713 96.663 23.304 1.00 50.25 508 LEU B N 1
ATOM 22517 C CA . LEU B 1 511 ? 144.512 96.654 22.084 1.00 52.71 508 LEU B CA 1
ATOM 22518 C C . LEU B 1 511 ? 145.914 96.108 22.331 1.00 51.40 508 LEU B C 1
ATOM 22519 O O . LEU B 1 511 ? 146.454 95.374 21.502 1.00 50.66 508 LEU B O 1
ATOM 22535 N N . VAL B 1 512 ? 146.503 96.469 23.467 1.00 47.08 509 VAL B N 1
ATOM 22536 C CA . VAL B 1 512 ? 147.833 95.985 23.818 1.00 50.38 509 VAL B CA 1
ATOM 22537 C C . VAL B 1 512 ? 147.804 94.473 23.978 1.00 40.06 509 VAL B C 1
ATOM 22538 O O . VAL B 1 512 ? 148.734 93.776 23.571 1.00 37.62 509 VAL B O 1
ATOM 22551 N N . SER B 1 513 ? 146.727 93.973 24.574 1.00 49.64 510 SER B N 1
ATOM 22552 C CA . SER B 1 513 ? 146.572 92.544 24.799 1.00 52.86 510 SER B CA 1
ATOM 22553 C C . SER B 1 513 ? 146.504 91.806 23.468 1.00 49.87 510 SER B C 1
ATOM 22554 O O . SER B 1 513 ? 147.202 90.812 23.263 1.00 36.99 510 SER B O 1
ATOM 22562 N N . ALA B 1 514 ? 145.663 92.300 22.566 1.00 39.08 511 ALA B N 1
ATOM 22563 C CA . ALA B 1 514 ? 145.544 91.719 21.235 1.00 43.09 511 ALA B CA 1
ATOM 22564 C C . ALA B 1 514 ? 146.878 91.798 20.498 1.00 51.14 511 ALA B C 1
ATOM 22565 O O . ALA B 1 514 ? 147.274 90.856 19.811 1.00 46.46 511 ALA B O 1
ATOM 22572 N N . PHE B 1 515 ? 147.570 92.924 20.647 1.00 38.02 512 PHE B N 1
ATOM 22573 C CA . PHE B 1 515 ? 148.852 93.118 19.980 1.00 41.09 512 PHE B CA 1
ATOM 22574 C C . PHE B 1 515 ? 149.861 92.058 20.409 1.00 44.01 512 PHE B C 1
ATOM 22575 O O . PHE B 1 515 ? 150.635 91.563 19.590 1.00 42.42 512 PHE B O 1
ATOM 22592 N N . CYS B 1 516 ? 149.846 91.706 21.690 1.00 38.70 513 CYS B N 1
ATOM 22593 C CA . CYS B 1 516 ? 150.768 90.703 22.208 1.00 37.64 513 CYS B CA 1
ATOM 22594 C C . CYS B 1 516 ? 150.334 89.290 21.826 1.00 41.65 513 CYS B C 1
ATOM 22595 O O . CYS B 1 516 ? 151.169 88.395 21.711 1.00 44.07 513 CYS B O 1
ATOM 22603 N N . GLU B 1 517 ? 149.033 89.088 21.635 1.00 38.11 514 GLU B N 1
ATOM 22604 C CA . GLU B 1 517 ? 148.539 87.822 21.105 1.00 37.56 514 GLU B CA 1
ATOM 22605 C C . GLU B 1 517 ? 149.126 87.632 19.716 1.00 42.35 514 GLU B C 1
ATOM 22606 O O . GLU B 1 517 ? 149.598 86.552 19.362 1.00 47.56 514 GLU B O 1
ATOM 22618 N N . MET B 1 518 ? 149.097 88.705 18.935 1.00 33.94 515 MET B N 1
ATOM 22619 C CA . MET B 1 518 ? 149.586 88.675 17.567 1.00 38.90 515 MET B CA 1
ATOM 22620 C C . MET B 1 518 ? 151.093 88.448 17.527 1.00 43.52 515 MET B C 1
ATOM 22621 O O . MET B 1 518 ? 151.576 87.566 16.819 1.00 45.59 515 MET B O 1
ATOM 22635 N N . LEU B 1 519 ? 151.832 89.242 18.295 1.00 42.33 516 LEU B N 1
ATOM 22636 C CA . LEU B 1 519 ? 153.288 89.167 18.289 1.00 41.21 516 LEU B CA 1
ATOM 22637 C C . LEU B 1 519 ? 153.758 87.755 18.614 1.00 51.33 516 LEU B C 1
ATOM 22638 O O . LEU B 1 519 ? 154.723 87.261 18.028 1.00 48.47 516 LEU B O 1
ATOM 22654 N N . ARG B 1 520 ? 153.070 87.114 19.553 1.00 40.79 517 ARG B N 1
ATOM 22655 C CA . ARG B 1 520 ? 153.396 85.751 19.952 1.00 44.26 517 ARG B CA 1
ATOM 22656 C C . ARG B 1 520 ? 153.346 84.810 18.751 1.00 42.57 517 ARG B C 1
ATOM 22657 O O . ARG B 1 520 ? 154.158 83.892 18.636 1.00 41.71 517 ARG B O 1
ATOM 22678 N N . CYS B 1 521 ? 152.390 85.049 17.858 1.00 37.24 518 CYS B N 1
ATOM 22679 C CA . CYS B 1 521 ? 152.204 84.204 16.681 1.00 44.11 518 CYS B CA 1
ATOM 22680 C C . CYS B 1 521 ? 153.010 84.695 15.478 1.00 43.27 518 CYS B C 1
ATOM 22681 O O . CYS B 1 521 ? 152.885 84.155 14.380 1.00 48.64 518 CYS B O 1
ATOM 22689 N N . LEU B 1 522 ? 153.828 85.722 15.688 1.00 43.16 519 LEU B N 1
ATOM 22690 C CA . LEU B 1 522 ? 154.715 86.222 14.646 1.00 48.22 519 LEU B CA 1
ATOM 22691 C C . LEU B 1 522 ? 156.165 85.937 15.018 1.00 52.28 519 LEU B C 1
ATOM 22692 O O . LEU B 1 522 ? 157.079 86.605 14.535 1.00 49.88 519 LEU B O 1
ATOM 22708 N N . ALA B 1 523 ? 156.370 84.944 15.879 1.00 41.55 520 ALA B N 1
ATOM 22709 C CA . ALA B 1 523 ? 157.703 84.632 16.378 1.00 47.17 520 ALA B CA 1
ATOM 22710 C C . ALA B 1 523 ? 157.876 83.133 16.600 1.00 50.16 520 ALA B C 1
ATOM 22711 O O . ALA B 1 523 ? 158.227 82.701 17.696 1.00 48.42 520 ALA B O 1
ATOM 22718 N N . ASP B 1 524 ? 157.642 82.343 15.556 1.00 51.82 521 ASP B N 1
ATOM 22719 C CA . ASP B 1 524 ? 157.685 80.890 15.684 1.00 56.43 521 ASP B CA 1
ATOM 22720 C C . ASP B 1 524 ? 159.017 80.280 15.249 1.00 53.26 521 ASP B C 1
ATOM 22721 O O . ASP B 1 524 ? 159.113 79.070 15.039 1.00 60.94 521 ASP B O 1
ATOM 22730 N N . ASN B 1 525 ? 160.042 81.115 15.121 1.00 50.34 522 ASN B N 1
ATOM 22731 C CA . ASN B 1 525 ? 161.396 80.625 14.886 1.00 53.51 522 ASN B CA 1
ATOM 22732 C C . ASN B 1 525 ? 162.433 81.616 15.411 1.00 51.32 522 ASN B C 1
ATOM 22733 O O . ASN B 1 525 ? 162.082 82.690 15.899 1.00 48.04 522 ASN B O 1
ATOM 22744 N N . GLU B 1 526 ? 163.707 81.251 15.315 1.00 55.28 523 GLU B N 1
ATOM 22745 C CA . GLU B 1 526 ? 164.779 82.061 15.882 1.00 56.96 523 GLU B CA 1
ATOM 22746 C C . GLU B 1 526 ? 164.836 83.443 15.243 1.00 56.61 523 GLU B C 1
ATOM 22747 O O . GLU B 1 526 ? 164.998 84.450 15.932 1.00 61.94 523 GLU B O 1
ATOM 22759 N N . GLU B 1 527 ? 164.701 83.485 13.924 1.00 63.07 524 GLU B N 1
ATOM 22760 C CA . GLU B 1 527 ? 164.772 84.740 13.189 1.00 63.39 524 GLU B CA 1
ATOM 22761 C C . GLU B 1 527 ? 163.644 85.688 13.599 1.00 62.25 524 GLU B C 1
ATOM 22762 O O . GLU B 1 527 ? 163.895 86.795 14.077 1.00 63.24 524 GLU B O 1
ATOM 22774 N N . CYS B 1 528 ? 162.404 85.249 13.413 1.00 53.67 525 CYS B N 1
ATOM 22775 C CA . CYS B 1 528 ? 161.244 86.075 13.730 1.00 52.63 525 CYS B CA 1
ATOM 22776 C C . CYS B 1 528 ? 161.231 86.479 15.198 1.00 59.17 525 CYS B C 1
ATOM 22777 O O . CYS B 1 528 ? 160.922 87.622 15.534 1.00 61.84 525 CYS B O 1
ATOM 22785 N N . ALA B 1 529 ? 161.565 85.535 16.072 1.00 55.65 526 ALA B N 1
ATOM 22786 C CA . ALA B 1 529 ? 161.569 85.793 17.506 1.00 54.90 526 ALA B CA 1
ATOM 22787 C C . ALA B 1 529 ? 162.575 86.883 17.857 1.00 52.73 526 ALA B C 1
ATOM 22788 O O . ALA B 1 529 ? 162.256 87.820 18.588 1.00 51.57 526 ALA B O 1
ATOM 22795 N N . THR B 1 530 ? 163.789 86.759 17.330 1.00 55.57 527 THR B N 1
ATOM 22796 C CA . THR B 1 530 ? 164.823 87.758 17.559 1.00 54.45 527 THR B CA 1
ATOM 22797 C C . THR B 1 530 ? 164.369 89.111 17.022 1.00 54.27 527 THR B C 1
ATOM 22798 O O . THR B 1 530 ? 164.662 90.152 17.609 1.00 57.21 527 THR B O 1
ATOM 22809 N N . ALA B 1 531 ? 163.648 89.090 15.906 1.00 53.07 528 ALA B N 1
ATOM 22810 C CA . ALA B 1 531 ? 163.124 90.315 15.313 1.00 55.00 528 ALA B CA 1
ATOM 22811 C C . ALA B 1 531 ? 162.093 90.966 16.232 1.00 52.20 528 ALA B C 1
ATOM 22812 O O . ALA B 1 531 ? 162.050 92.189 16.361 1.00 52.54 528 ALA B O 1
ATOM 22819 N N . ALA B 1 532 ? 161.265 90.143 16.867 1.00 49.31 529 ALA B N 1
ATOM 22820 C CA . ALA B 1 532 ? 160.265 90.636 17.810 1.00 52.93 529 ALA B CA 1
ATOM 22821 C C . ALA B 1 532 ? 160.940 91.199 19.058 1.00 55.38 529 ALA B C 1
ATOM 22822 O O . ALA B 1 532 ? 160.558 92.253 19.566 1.00 48.97 529 ALA B O 1
ATOM 22829 N N . HIS B 1 533 ? 161.948 90.483 19.545 1.00 51.57 530 HIS B N 1
ATOM 22830 C CA . HIS B 1 533 ? 162.706 90.903 20.715 1.00 52.00 530 HIS B CA 1
ATOM 22831 C C . HIS B 1 533 ? 163.362 92.256 20.468 1.00 61.52 530 HIS B C 1
ATOM 22832 O O . HIS B 1 533 ? 163.229 93.178 21.273 1.00 60.29 530 HIS B O 1
ATOM 22847 N N . ASN B 1 534 ? 164.070 92.367 19.349 1.00 69.02 531 ASN B N 1
ATOM 22848 C CA . ASN B 1 534 ? 164.739 93.611 18.986 1.00 59.14 531 ASN B CA 1
ATOM 22849 C C . ASN B 1 534 ? 163.745 94.745 18.772 1.00 58.32 531 ASN B C 1
ATOM 22850 O O . ASN B 1 534 ? 164.055 95.907 19.026 1.00 60.61 531 ASN B O 1
ATOM 22861 N N . PHE B 1 535 ? 162.549 94.406 18.304 1.00 55.33 532 PHE B N 1
ATOM 22862 C CA . PHE B 1 535 ? 161.504 95.403 18.129 1.00 54.52 532 PHE B CA 1
ATOM 22863 C C . PHE B 1 535 ? 161.064 95.961 19.478 1.00 57.97 532 PHE B C 1
ATOM 22864 O O . PHE B 1 535 ? 160.815 97.160 19.613 1.00 57.59 532 PHE B O 1
ATOM 22881 N N . LEU B 1 536 ? 160.970 95.086 20.475 1.00 54.10 533 LEU B N 1
ATOM 22882 C CA . LEU B 1 536 ? 160.555 95.493 21.813 1.00 59.49 533 LEU B CA 1
ATOM 22883 C C . LEU B 1 536 ? 161.669 96.231 22.551 1.00 56.38 533 LEU B C 1
ATOM 22884 O O . LEU B 1 536 ? 161.398 97.071 23.407 1.00 57.32 533 LEU B O 1
ATOM 22900 N N . LEU B 1 537 ? 162.919 95.915 22.228 1.00 58.38 534 LEU B N 1
ATOM 22901 C CA . LEU B 1 537 ? 164.047 96.621 22.825 1.00 61.95 534 LEU B CA 1
ATOM 22902 C C . LEU B 1 537 ? 164.055 98.077 22.376 1.00 66.09 534 LEU B C 1
ATOM 22903 O O . LEU B 1 537 ? 164.213 98.987 23.191 1.00 75.65 534 LEU B O 1
ATOM 22919 N N . ASP B 1 538 ? 163.885 98.287 21.075 1.00 75.66 535 ASP B N 1
ATOM 22920 C CA . ASP B 1 538 ? 163.861 99.630 20.508 1.00 78.42 535 ASP B CA 1
ATOM 22921 C C . ASP B 1 538 ? 165.114 100.398 20.918 1.00 81.32 535 ASP B C 1
ATOM 22922 O O . ASP B 1 538 ? 165.029 101.481 21.497 1.00 86.44 535 ASP B O 1
ATOM 22931 N N . GLU B 1 539 ? 166.278 99.828 20.619 1.00 75.54 536 GLU B N 1
ATOM 22932 C CA . GLU B 1 539 ? 167.547 100.452 20.973 1.00 88.82 536 GLU B CA 1
ATOM 22933 C C . GLU B 1 539 ? 168.625 100.117 19.948 1.00 87.67 536 GLU B C 1
ATOM 22934 O O . GLU B 1 539 ? 168.598 100.612 18.822 1.00 84.94 536 GLU B O 1
ATOM 22946 N N . GLN B 1 551 ? 155.960 106.418 19.326 1.00 80.79 548 GLN B N 1
ATOM 22947 C CA . GLN B 1 551 ? 156.887 105.406 19.818 1.00 81.01 548 GLN B CA 1
ATOM 22948 C C . GLN B 1 551 ? 156.125 104.183 20.334 1.00 85.07 548 GLN B C 1
ATOM 22949 O O . GLN B 1 551 ? 155.073 104.308 20.964 1.00 77.84 548 GLN B O 1
ATOM 22962 N N . SER B 1 552 ? 156.672 103.001 20.068 1.00 86.31 549 SER B N 1
ATOM 22963 C CA . SER B 1 552 ? 155.952 101.748 20.273 1.00 81.81 549 SER B CA 1
ATOM 22964 C C . SER B 1 552 ? 156.024 101.222 21.704 1.00 76.64 549 SER B C 1
ATOM 22965 O O . SER B 1 552 ? 156.615 101.843 22.587 1.00 75.97 549 SER B O 1
ATOM 22973 N N . LEU B 1 553 ? 155.400 100.067 21.914 1.00 63.36 550 LEU B N 1
ATOM 22974 C CA . LEU B 1 553 ? 155.499 99.337 23.169 1.00 55.15 550 LEU B CA 1
ATOM 22975 C C . LEU B 1 553 ? 156.882 98.708 23.280 1.00 57.71 550 LEU B C 1
ATOM 22976 O O . LEU B 1 553 ? 157.395 98.152 22.309 1.00 68.15 550 LEU B O 1
ATOM 22992 N N . THR B 1 554 ? 157.482 98.794 24.462 1.00 53.82 551 THR B N 1
ATOM 22993 C CA . THR B 1 554 ? 158.822 98.260 24.677 1.00 58.25 551 THR B CA 1
ATOM 22994 C C . THR B 1 554 ? 158.870 97.336 25.885 1.00 63.13 551 THR B C 1
ATOM 22995 O O . THR B 1 554 ? 157.908 97.242 26.648 1.00 65.58 551 THR B O 1
ATOM 23006 N N . TRP B 1 555 ? 159.996 96.652 26.051 1.00 55.78 552 TRP B N 1
ATOM 23007 C CA . TRP B 1 555 ? 160.195 95.793 27.207 1.00 59.00 552 TRP B CA 1
ATOM 23008 C C . TRP B 1 555 ? 160.100 96.617 28.483 1.00 67.66 552 TRP B C 1
ATOM 23009 O O . TRP B 1 555 ? 159.461 96.206 29.453 1.00 65.05 552 TRP B O 1
ATOM 23030 N N . SER B 1 556 ? 160.739 97.783 28.475 1.00 68.35 553 SER B N 1
ATOM 23031 C CA . SER B 1 556 ? 160.755 98.656 29.640 1.00 72.97 553 SER B CA 1
ATOM 23032 C C . SER B 1 556 ? 159.342 98.903 30.149 1.00 66.51 553 SER B C 1
ATOM 23033 O O . SER B 1 556 ? 159.095 98.895 31.353 1.00 67.63 553 SER B O 1
ATOM 23041 N N . GLN B 1 557 ? 158.412 99.118 29.225 1.00 59.38 554 GLN B N 1
ATOM 23042 C CA . GLN B 1 557 ? 157.035 99.400 29.596 1.00 56.91 554 GLN B CA 1
ATOM 23043 C C . GLN B 1 557 ? 156.379 98.144 30.157 1.00 56.27 554 GLN B C 1
ATOM 23044 O O . GLN B 1 557 ? 155.609 98.210 31.112 1.00 61.44 554 GLN B O 1
ATOM 23058 N N . ILE B 1 558 ? 156.701 96.999 29.563 1.00 55.18 555 ILE B N 1
ATOM 23059 C CA . ILE B 1 558 ? 156.145 95.721 29.993 1.00 54.19 555 ILE B CA 1
ATOM 23060 C C . ILE B 1 558 ? 156.595 95.357 31.407 1.00 60.80 555 ILE B C 1
ATOM 23061 O O . ILE B 1 558 ? 155.804 94.859 32.212 1.00 50.55 555 ILE B O 1
ATOM 23077 N N . PHE B 1 559 ? 157.863 95.612 31.708 1.00 58.63 556 PHE B N 1
ATOM 23078 C CA . PHE B 1 559 ? 158.421 95.247 33.003 1.00 56.45 556 PHE B CA 1
ATOM 23079 C C . PHE B 1 559 ? 158.090 96.274 34.078 1.00 60.27 556 PHE B C 1
ATOM 23080 O O . PHE B 1 559 ? 158.070 95.950 35.263 1.00 67.27 556 PHE B O 1
ATOM 23097 N N . LYS B 1 560 ? 157.831 97.510 33.666 1.00 58.59 557 LYS B N 1
ATOM 23098 C CA . LYS B 1 560 ? 157.380 98.531 34.601 1.00 62.02 557 LYS B CA 1
ATOM 23099 C C . LYS B 1 560 ? 155.930 98.265 34.987 1.00 60.17 557 LYS B C 1
ATOM 23100 O O . LYS B 1 560 ? 155.498 98.603 36.088 1.00 63.10 557 LYS B O 1
ATOM 23119 N N . GLU B 1 561 ? 155.181 97.648 34.081 1.00 59.30 558 GLU B N 1
ATOM 23120 C CA . GLU B 1 561 ? 153.801 97.285 34.370 1.00 64.96 558 GLU B CA 1
ATOM 23121 C C . GLU B 1 561 ? 153.748 96.032 35.242 1.00 60.73 558 GLU B C 1
ATOM 23122 O O . GLU B 1 561 ? 152.855 95.890 36.073 1.00 67.26 558 GLU B O 1
ATOM 23134 N N . LEU B 1 562 ? 154.711 95.132 35.062 1.00 57.81 559 LEU B N 1
ATOM 23135 C CA . LEU B 1 562 ? 154.835 93.968 35.936 1.00 59.44 559 LEU B CA 1
ATOM 23136 C C . LEU B 1 562 ? 155.267 94.418 37.326 1.00 60.83 559 LEU B C 1
ATOM 23137 O O . LEU B 1 562 ? 154.725 93.973 38.336 1.00 56.07 559 LEU B O 1
ATOM 23153 N N . GLU B 1 563 ? 156.250 95.308 37.365 1.00 63.91 560 GLU B N 1
ATOM 23154 C CA . GLU B 1 563 ? 156.724 95.872 38.616 1.00 65.08 560 GLU B CA 1
ATOM 23155 C C . GLU B 1 563 ? 155.550 96.500 39.356 1.00 67.79 560 GLU B C 1
ATOM 23156 O O . GLU B 1 563 ? 155.396 96.326 40.565 1.00 72.02 560 GLU B O 1
ATOM 23168 N N . TYR B 1 564 ? 154.716 97.221 38.612 1.00 59.31 561 TYR B N 1
ATOM 23169 C CA . TYR B 1 564 ? 153.568 97.920 39.181 1.00 61.30 561 TYR B CA 1
ATOM 23170 C C . TYR B 1 564 ? 152.597 96.966 39.870 1.00 67.15 561 TYR B C 1
ATOM 23171 O O . TYR B 1 564 ? 152.356 97.079 41.072 1.00 67.57 561 TYR B O 1
ATOM 23189 N N . PHE B 1 565 ? 152.039 96.030 39.108 1.00 58.02 562 PHE B N 1
ATOM 23190 C CA . PHE B 1 565 ? 151.037 95.117 39.646 1.00 58.41 562 PHE B CA 1
ATOM 23191 C C . PHE B 1 565 ? 151.601 94.245 40.765 1.00 62.74 562 PHE B C 1
ATOM 23192 O O . PHE B 1 565 ? 150.884 93.886 41.698 1.00 62.74 562 PHE B O 1
ATOM 23209 N N . THR B 1 566 ? 152.885 93.914 40.679 1.00 61.32 563 THR B N 1
ATOM 23210 C CA . THR B 1 566 ? 153.526 93.120 41.722 1.00 66.89 563 THR B CA 1
ATOM 23211 C C . THR B 1 566 ? 153.510 93.890 43.039 1.00 70.82 563 THR B C 1
ATOM 23212 O O . THR B 1 566 ? 153.216 93.326 44.094 1.00 74.02 563 THR B O 1
ATOM 23223 N N . THR B 1 567 ? 153.821 95.181 42.970 1.00 66.42 564 THR B N 1
ATOM 23224 C CA . THR B 1 567 ? 153.792 96.039 44.149 1.00 70.30 564 THR B CA 1
ATOM 23225 C C . THR B 1 567 ? 152.366 96.162 44.672 1.00 68.02 564 THR B C 1
ATOM 23226 O O . THR B 1 567 ? 152.137 96.164 45.882 1.00 66.56 564 THR B O 1
ATOM 23237 N N . LYS B 1 568 ? 151.414 96.261 43.749 1.00 63.71 565 LYS B N 1
ATOM 23238 C CA . LYS B 1 568 ? 150.005 96.385 44.101 1.00 65.40 565 LYS B CA 1
ATOM 23239 C C . LYS B 1 568 ? 149.485 95.112 44.765 1.00 79.62 565 LYS B C 1
ATOM 23240 O O . LYS B 1 568 ? 148.677 95.170 45.693 1.00 86.15 565 LYS B O 1
ATOM 23259 N N . VAL B 1 569 ? 149.952 93.962 44.288 1.00 73.64 566 VAL B N 1
ATOM 23260 C CA . VAL B 1 569 ? 149.478 92.677 44.790 1.00 69.55 566 VAL B CA 1
ATOM 23261 C C . VAL B 1 569 ? 150.208 92.255 46.063 1.00 71.30 566 VAL B C 1
ATOM 23262 O O . VAL B 1 569 ? 149.670 91.494 46.866 1.00 76.80 566 VAL B O 1
ATOM 23275 N N . CYS B 1 570 ? 151.428 92.752 46.246 1.00 75.69 567 CYS B N 1
ATOM 23276 C CA . CYS B 1 570 ? 152.233 92.395 47.412 1.00 81.23 567 CYS B CA 1
ATOM 23277 C C . CYS B 1 570 ? 152.417 93.579 48.357 1.00 87.54 567 CYS B C 1
ATOM 23278 O O . CYS B 1 570 ? 153.535 94.049 48.561 1.00 93.51 567 CYS B O 1
ATOM 23286 N N . SER B 1 571 ? 151.317 94.055 48.933 1.00 95.94 568 SER B N 1
ATOM 23287 C CA . SER B 1 571 ? 151.368 95.170 49.876 1.00 101.19 568 SER B CA 1
ATOM 23288 C C . SER B 1 571 ? 150.288 95.036 50.944 1.00 99.48 568 SER B C 1
ATOM 23289 O O . SER B 1 571 ? 149.111 95.293 50.688 1.00 100.81 568 SER B O 1
ATOM 23297 N N . PRO B 1 591 ? 140.881 97.270 47.760 1.00 114.56 588 PRO B N 1
ATOM 23298 C CA . PRO B 1 591 ? 141.037 95.853 47.415 1.00 112.29 588 PRO B CA 1
ATOM 23299 C C . PRO B 1 591 ? 142.265 95.598 46.546 1.00 112.26 588 PRO B C 1
ATOM 23300 O O . PRO B 1 591 ? 142.630 96.443 45.728 1.00 111.32 588 PRO B O 1
ATOM 23311 N N . ALA B 1 592 ? 142.890 94.439 46.725 1.00 111.69 589 ALA B N 1
ATOM 23312 C CA . ALA B 1 592 ? 144.087 94.087 45.970 1.00 106.70 589 ALA B CA 1
ATOM 23313 C C . ALA B 1 592 ? 143.742 93.250 44.742 1.00 102.20 589 ALA B C 1
ATOM 23314 O O . ALA B 1 592 ? 144.572 93.083 43.847 1.00 97.59 589 ALA B O 1
ATOM 23321 N N . GLU B 1 593 ? 142.522 92.721 44.703 1.00 97.75 590 GLU B N 1
ATOM 23322 C CA . GLU B 1 593 ? 142.078 91.921 43.567 1.00 92.48 590 GLU B CA 1
ATOM 23323 C C . GLU B 1 593 ? 142.318 92.666 42.264 1.00 86.83 590 GLU B C 1
ATOM 23324 O O . GLU B 1 593 ? 142.087 93.872 42.173 1.00 89.39 590 GLU B O 1
ATOM 23336 N N . ILE B 1 594 ? 142.782 91.937 41.256 1.00 79.14 591 ILE B N 1
ATOM 23337 C CA . ILE B 1 594 ? 143.090 92.529 39.962 1.00 73.85 591 ILE B CA 1
ATOM 23338 C C . ILE B 1 594 ? 141.906 92.391 39.012 1.00 63.85 591 ILE B C 1
ATOM 23339 O O . ILE B 1 594 ? 141.203 91.381 39.023 1.00 61.96 591 ILE B O 1
ATOM 23355 N N . GLU B 1 595 ? 141.685 93.417 38.199 1.00 56.64 592 GLU B N 1
ATOM 23356 C CA . GLU B 1 595 ? 140.618 93.388 37.211 1.00 61.65 592 GLU B CA 1
ATOM 23357 C C . GLU B 1 595 ? 140.960 92.380 36.120 1.00 65.00 592 GLU B C 1
ATOM 23358 O O . GLU B 1 595 ? 142.131 92.209 35.777 1.00 59.68 592 GLU B O 1
ATOM 23370 N N . PRO B 1 596 ? 139.939 91.707 35.569 1.00 60.24 593 PRO B N 1
ATOM 23371 C CA . PRO B 1 596 ? 140.171 90.714 34.515 1.00 58.13 593 PRO B CA 1
ATOM 23372 C C . PRO B 1 596 ? 140.938 91.301 33.335 1.00 52.74 593 PRO B C 1
ATOM 23373 O O . PRO B 1 596 ? 141.831 90.649 32.794 1.00 46.99 593 PRO B O 1
ATOM 23384 N N . GLU B 1 597 ? 140.590 92.523 32.948 1.00 57.53 594 GLU B N 1
ATOM 23385 C CA . GLU B 1 597 ? 141.259 93.199 31.845 1.00 47.68 594 GLU B CA 1
ATOM 23386 C C . GLU B 1 597 ? 142.760 93.278 32.108 1.00 49.52 594 GLU B C 1
ATOM 23387 O O . GLU B 1 597 ? 143.570 93.039 31.214 1.00 60.15 594 GLU B O 1
ATOM 23399 N N . SER B 1 598 ? 143.124 93.604 33.346 1.00 57.59 595 SER B N 1
ATOM 23400 C CA . SER B 1 598 ? 144.525 93.707 33.738 1.00 46.11 595 SER B CA 1
ATOM 23401 C C . SER B 1 598 ? 145.194 92.338 33.753 1.00 43.23 595 SER B C 1
ATOM 23402 O O . SER B 1 598 ? 146.309 92.177 33.261 1.00 42.68 595 SER B O 1
ATOM 23410 N N . ALA B 1 599 ? 144.509 91.356 34.327 1.00 44.68 596 ALA B N 1
ATOM 23411 C CA . ALA B 1 599 ? 145.031 89.998 34.399 1.00 40.44 596 ALA B CA 1
ATOM 23412 C C . ALA B 1 599 ? 145.368 89.481 33.007 1.00 42.33 596 ALA B C 1
ATOM 23413 O O . ALA B 1 599 ? 146.417 88.875 32.797 1.00 41.15 596 ALA B O 1
ATOM 23420 N N . LEU B 1 600 ? 144.472 89.724 32.056 1.00 40.07 597 LEU B N 1
ATOM 23421 C CA . LEU B 1 600 ? 144.676 89.266 30.689 1.00 50.45 597 LEU B CA 1
ATOM 23422 C C . LEU B 1 600 ? 145.960 89.855 30.120 1.00 48.73 597 LEU B C 1
ATOM 23423 O O . LEU B 1 600 ? 146.813 89.130 29.609 1.00 37.64 597 LEU B O 1
ATOM 23439 N N . MET B 1 601 ? 146.089 91.174 30.213 1.00 45.68 598 MET B N 1
ATOM 23440 C CA . MET B 1 601 ? 147.258 91.867 29.692 1.00 39.35 598 MET B CA 1
ATOM 23441 C C . MET B 1 601 ? 148.541 91.249 30.230 1.00 44.74 598 MET B C 1
ATOM 23442 O O . MET B 1 601 ? 149.470 90.971 29.471 1.00 50.66 598 MET B O 1
ATOM 23456 N N . LEU B 1 602 ? 148.591 91.034 31.541 1.00 39.38 599 LEU B N 1
ATOM 23457 C CA . LEU B 1 602 ? 149.771 90.451 32.168 1.00 43.87 599 LEU B CA 1
ATOM 23458 C C . LEU B 1 602 ? 150.033 89.059 31.606 1.00 42.37 599 LEU B C 1
ATOM 23459 O O . LEU B 1 602 ? 151.166 88.716 31.271 1.00 47.53 599 LEU B O 1
ATOM 23475 N N . GLU B 1 603 ? 148.975 88.264 31.496 1.00 34.77 600 GLU B N 1
ATOM 23476 C CA . GLU B 1 603 ? 149.084 86.908 30.974 1.00 33.31 600 GLU B CA 1
ATOM 23477 C C . GLU B 1 603 ? 149.577 86.910 29.526 1.00 43.40 600 GLU B C 1
ATOM 23478 O O . GLU B 1 603 ? 150.260 85.981 29.094 1.00 35.64 600 GLU B O 1
ATOM 23490 N N . CYS B 1 604 ? 149.233 87.956 28.782 1.00 39.21 601 CYS B N 1
ATOM 23491 C CA . CYS B 1 604 ? 149.691 88.088 27.405 1.00 37.55 601 CYS B CA 1
ATOM 23492 C C . CYS B 1 604 ? 151.166 88.475 27.367 1.00 44.79 601 CYS B C 1
ATOM 23493 O O . CYS B 1 604 ? 151.917 87.996 26.518 1.00 43.92 601 CYS B O 1
ATOM 23501 N N . TYR B 1 605 ? 151.576 89.342 28.287 1.00 43.09 602 TYR B N 1
ATOM 23502 C CA . TYR B 1 605 ? 152.983 89.709 28.413 1.00 38.39 602 TYR B CA 1
ATOM 23503 C C . TYR B 1 605 ? 153.827 88.477 28.710 1.00 38.66 602 TYR B C 1
ATOM 23504 O O . TYR B 1 605 ? 154.870 88.261 28.098 1.00 40.68 602 TYR B O 1
ATOM 23522 N N . LEU B 1 606 ? 153.368 87.670 29.659 1.00 45.63 603 LEU B N 1
ATOM 23523 C CA . LEU B 1 606 ? 154.130 86.512 30.101 1.00 48.32 603 LEU B CA 1
ATOM 23524 C C . LEU B 1 606 ? 154.230 85.453 29.004 1.00 43.95 603 LEU B C 1
ATOM 23525 O O . LEU B 1 606 ? 155.293 84.870 28.795 1.00 46.18 603 LEU B O 1
ATOM 23541 N N . ARG B 1 607 ? 153.130 85.210 28.299 1.00 33.92 604 ARG B N 1
ATOM 23542 C CA . ARG B 1 607 ? 153.137 84.242 27.209 1.00 37.46 604 ARG B CA 1
ATOM 23543 C C . ARG B 1 607 ? 154.024 84.722 26.062 1.00 38.78 604 ARG B C 1
ATOM 23544 O O . ARG B 1 607 ? 154.672 83.919 25.394 1.00 44.98 604 ARG B O 1
ATOM 23565 N N . LEU B 1 608 ? 154.055 86.032 25.842 1.00 35.64 605 LEU B N 1
ATOM 23566 C CA . LEU B 1 608 ? 154.936 86.613 24.835 1.00 37.96 605 LEU B CA 1
ATOM 23567 C C . LEU B 1 608 ? 156.394 86.429 25.247 1.00 43.66 605 LEU B C 1
ATOM 23568 O O . LEU B 1 608 ? 157.230 86.014 24.442 1.00 46.05 605 LEU B O 1
ATOM 23584 N N . ILE B 1 609 ? 156.690 86.743 26.505 1.00 42.50 606 ILE B N 1
ATOM 23585 C CA . ILE B 1 609 ? 158.027 86.555 27.057 1.00 38.54 606 ILE B CA 1
ATOM 23586 C C . ILE B 1 609 ? 158.451 85.097 26.936 1.00 39.38 606 ILE B C 1
ATOM 23587 O O . ILE B 1 609 ? 159.575 84.797 26.533 1.00 41.97 606 ILE B O 1
ATOM 23603 N N . ALA B 1 610 ? 157.542 84.194 27.286 1.00 44.12 607 ALA B N 1
ATOM 23604 C CA . ALA B 1 610 ? 157.810 82.765 27.204 1.00 43.79 607 ALA B CA 1
ATOM 23605 C C . ALA B 1 610 ? 158.166 82.374 25.776 1.00 43.83 607 ALA B C 1
ATOM 23606 O O . ALA B 1 610 ? 159.135 81.653 25.544 1.00 46.61 607 ALA B O 1
ATOM 23613 N N . LYS B 1 611 ? 157.378 82.863 24.823 1.00 39.22 608 LYS B N 1
ATOM 23614 C CA . LYS B 1 611 ? 157.558 82.513 23.420 1.00 39.60 608 LYS B CA 1
ATOM 23615 C C . LYS B 1 611 ? 158.943 82.922 22.929 1.00 52.28 608 LYS B C 1
ATOM 23616 O O . LYS B 1 611 ? 159.700 82.096 22.421 1.00 47.82 608 LYS B O 1
ATOM 23635 N N . LEU B 1 612 ? 159.271 84.200 23.090 1.00 45.16 609 LEU B N 1
ATOM 23636 C CA . LEU B 1 612 ? 160.527 84.738 22.581 1.00 47.54 609 LEU B CA 1
ATOM 23637 C C . LEU B 1 612 ? 161.735 84.074 23.237 1.00 48.94 609 LEU B C 1
ATOM 23638 O O . LEU B 1 612 ? 162.743 83.818 22.579 1.00 42.34 609 LEU B O 1
ATOM 23654 N N . ALA B 1 613 ? 161.628 83.791 24.531 1.00 41.99 610 ALA B N 1
ATOM 23655 C CA . ALA B 1 613 ? 162.711 83.143 25.261 1.00 39.63 610 ALA B CA 1
ATOM 23656 C C . ALA B 1 613 ? 162.957 81.738 24.721 1.00 44.09 610 ALA B C 1
ATOM 23657 O O . ALA B 1 613 ? 164.101 81.324 24.527 1.00 38.99 610 ALA B O 1
ATOM 23664 N N . THR B 1 614 ? 161.873 81.010 24.478 1.00 36.09 611 THR B N 1
ATOM 23665 C CA . THR B 1 614 ? 161.963 79.639 24.000 1.00 36.13 611 THR B CA 1
ATOM 23666 C C . THR B 1 614 ? 162.514 79.594 22.580 1.00 42.59 611 THR B C 1
ATOM 23667 O O . THR B 1 614 ? 163.271 78.691 22.225 1.00 46.04 611 THR B O 1
ATOM 23678 N N . GLU B 1 615 ? 162.133 80.577 21.772 1.00 41.75 612 GLU B N 1
ATOM 23679 C CA . GLU B 1 615 ? 162.421 80.544 20.346 1.00 41.98 612 GLU B CA 1
ATOM 23680 C C . GLU B 1 615 ? 163.708 81.281 19.984 1.00 44.93 612 GLU B C 1
ATOM 23681 O O . GLU B 1 615 ? 164.268 81.054 18.911 1.00 47.04 612 GLU B O 1
ATOM 23693 N N . SER B 1 616 ? 164.176 82.157 20.871 1.00 47.86 613 SER B N 1
ATOM 23694 C CA . SER B 1 616 ? 165.370 82.957 20.595 1.00 52.55 613 SER B CA 1
ATOM 23695 C C . SER B 1 616 ? 166.352 82.956 21.762 1.00 50.95 613 SER B C 1
ATOM 23696 O O . SER B 1 616 ? 166.008 83.352 22.876 1.00 55.16 613 SER B O 1
ATOM 23704 N N . GLU B 1 617 ? 167.580 82.520 21.497 1.00 52.20 614 GLU B N 1
ATOM 23705 C CA . GLU B 1 617 ? 168.618 82.485 22.521 1.00 48.55 614 GLU B CA 1
ATOM 23706 C C . GLU B 1 617 ? 169.122 83.888 22.833 1.00 53.78 614 GLU B C 1
ATOM 23707 O O . GLU B 1 617 ? 169.546 84.169 23.955 1.00 62.53 614 GLU B O 1
ATOM 23719 N N . ILE B 1 618 ? 169.077 84.767 21.837 1.00 53.02 615 ILE B N 1
ATOM 23720 C CA . ILE B 1 618 ? 169.452 86.160 22.039 1.00 54.48 615 ILE B CA 1
ATOM 23721 C C . ILE B 1 618 ? 168.466 86.825 22.995 1.00 53.78 615 ILE B C 1
ATOM 23722 O O . ILE B 1 618 ? 168.867 87.498 23.944 1.00 60.78 615 ILE B O 1
ATOM 23738 N N . ALA B 1 619 ? 167.176 86.624 22.747 1.00 49.18 616 ALA B N 1
ATOM 23739 C CA . ALA B 1 619 ? 166.141 87.193 23.598 1.00 47.34 616 ALA B CA 1
ATOM 23740 C C . ALA B 1 619 ? 166.239 86.617 25.005 1.00 57.48 616 ALA B C 1
ATOM 23741 O O . ALA B 1 619 ? 166.194 87.348 25.995 1.00 48.45 616 ALA B O 1
ATOM 23748 N N . ARG B 1 620 ? 166.376 85.298 25.085 1.00 53.60 617 ARG B N 1
ATOM 23749 C CA . ARG B 1 620 ? 166.438 84.612 26.366 1.00 47.50 617 ARG B CA 1
ATOM 23750 C C . ARG B 1 620 ? 167.526 85.198 27.260 1.00 53.11 617 ARG B C 1
ATOM 23751 O O . ARG B 1 620 ? 167.248 85.641 28.374 1.00 58.94 617 ARG B O 1
ATOM 23772 N N . LYS B 1 621 ? 168.763 85.198 26.774 1.00 58.60 618 LYS B N 1
ATOM 23773 C CA . LYS B 1 621 ? 169.885 85.695 27.565 1.00 63.53 618 LYS B CA 1
ATOM 23774 C C . LYS B 1 621 ? 169.665 87.132 28.018 1.00 56.44 618 LYS B C 1
ATOM 23775 O O . LYS B 1 621 ? 170.018 87.495 29.137 1.00 61.05 618 LYS B O 1
ATOM 23794 N N . ARG B 1 622 ? 169.082 87.949 27.150 1.00 51.98 619 ARG B N 1
ATOM 23795 C CA . ARG B 1 622 ? 168.827 89.341 27.491 1.00 53.59 619 ARG B CA 1
ATOM 23796 C C . ARG B 1 622 ? 167.781 89.443 28.597 1.00 57.08 619 ARG B C 1
ATOM 23797 O O . ARG B 1 622 ? 167.921 90.240 29.524 1.00 61.88 619 ARG B O 1
ATOM 23818 N N . LEU B 1 623 ? 166.737 88.626 28.499 1.00 48.86 620 LEU B N 1
ATOM 23819 C CA . LEU B 1 623 ? 165.642 88.657 29.463 1.00 51.06 620 LEU B CA 1
ATOM 23820 C C . LEU B 1 623 ? 166.060 88.133 30.837 1.00 61.15 620 LEU B C 1
ATOM 23821 O O . LEU B 1 623 ? 165.526 88.562 31.860 1.00 60.67 620 LEU B O 1
ATOM 23837 N N . ILE B 1 624 ? 167.013 87.207 30.860 1.00 52.97 621 ILE B N 1
ATOM 23838 C CA . ILE B 1 624 ? 167.443 86.595 32.111 1.00 50.96 621 ILE B CA 1
ATOM 23839 C C . ILE B 1 624 ? 168.578 87.380 32.766 1.00 59.63 621 ILE B C 1
ATOM 23840 O O . ILE B 1 624 ? 168.883 87.173 33.940 1.00 67.53 621 ILE B O 1
ATOM 23856 N N . MET B 1 625 ? 169.197 88.282 32.008 1.00 58.86 622 MET B N 1
ATOM 23857 C CA . MET B 1 625 ? 170.348 89.035 32.500 1.00 60.64 622 MET B CA 1
ATOM 23858 C C . MET B 1 625 ? 169.995 90.474 32.856 1.00 66.63 622 MET B C 1
ATOM 23859 O O . MET B 1 625 ? 170.393 90.973 33.909 1.00 78.56 622 MET B O 1
ATOM 23873 N N . ASP B 1 626 ? 169.255 91.139 31.975 1.00 67.28 623 ASP B N 1
ATOM 23874 C CA . ASP B 1 626 ? 168.966 92.562 32.132 1.00 73.41 623 ASP B CA 1
ATOM 23875 C C . ASP B 1 626 ? 168.554 92.894 33.564 1.00 67.48 623 ASP B C 1
ATOM 23876 O O . ASP B 1 626 ? 167.545 92.397 34.062 1.00 68.44 623 ASP B O 1
ATOM 23885 N N . GLU B 1 627 ? 169.342 93.741 34.219 1.00 74.93 624 GLU B N 1
ATOM 23886 C CA . GLU B 1 627 ? 169.095 94.095 35.612 1.00 83.60 624 GLU B CA 1
ATOM 23887 C C . GLU B 1 627 ? 167.841 94.952 35.762 1.00 86.20 624 GLU B C 1
ATOM 23888 O O . GLU B 1 627 ? 167.098 94.808 36.733 1.00 90.12 624 GLU B O 1
ATOM 23900 N N . ASP B 1 628 ? 167.610 95.841 34.802 1.00 80.08 625 ASP B N 1
ATOM 23901 C CA . ASP B 1 628 ? 166.449 96.723 34.846 1.00 77.44 625 ASP B CA 1
ATOM 23902 C C . ASP B 1 628 ? 165.144 95.931 34.781 1.00 75.17 625 ASP B C 1
ATOM 23903 O O . ASP B 1 628 ? 164.208 96.201 35.534 1.00 77.09 625 ASP B O 1
ATOM 23912 N N . PHE B 1 629 ? 165.085 94.954 33.882 1.00 71.22 626 PHE B N 1
ATOM 23913 C CA . PHE B 1 629 ? 163.881 94.150 33.708 1.00 71.32 626 PHE B CA 1
ATOM 23914 C C . PHE B 1 629 ? 163.566 93.370 34.978 1.00 69.72 626 PHE B C 1
ATOM 23915 O O . PHE B 1 629 ? 162.402 93.220 35.350 1.00 69.01 626 PHE B O 1
ATOM 23932 N N . ASN B 1 630 ? 164.608 92.874 35.639 1.00 71.05 627 ASN B N 1
ATOM 23933 C CA . ASN B 1 630 ? 164.445 92.124 36.878 1.00 68.35 627 ASN B CA 1
ATOM 23934 C C . ASN B 1 630 ? 163.357 91.060 36.729 1.00 66.28 627 ASN B C 1
ATOM 23935 O O . ASN B 1 630 ? 162.490 90.912 37.590 1.00 63.64 627 ASN B O 1
ATOM 23946 N N . LEU B 1 631 ? 163.416 90.321 35.627 1.00 55.20 628 LEU B N 1
ATOM 23947 C CA . LEU B 1 631 ? 162.379 89.352 35.286 1.00 47.99 628 LEU B CA 1
ATOM 23948 C C . LEU B 1 631 ? 162.165 88.291 36.368 1.00 48.72 628 LEU B C 1
ATOM 23949 O O . LEU B 1 631 ? 161.095 88.220 36.968 1.00 51.38 628 LEU B O 1
ATOM 23965 N N . VAL B 1 632 ? 163.183 87.474 36.617 1.00 45.54 629 VAL B N 1
ATOM 23966 C CA . VAL B 1 632 ? 163.042 86.315 37.496 1.00 49.63 629 VAL B CA 1
ATOM 23967 C C . VAL B 1 632 ? 162.600 86.685 38.915 1.00 57.68 629 VAL B C 1
ATOM 23968 O O . VAL B 1 632 ? 161.729 86.033 39.489 1.00 51.98 629 VAL B O 1
ATOM 23981 N N . ASP B 1 633 ? 163.200 87.724 39.483 1.00 57.10 630 ASP B N 1
ATOM 23982 C CA . ASP B 1 633 ? 162.842 88.146 40.832 1.00 63.29 630 ASP B CA 1
ATOM 23983 C C . ASP B 1 633 ? 161.405 88.658 40.882 1.00 59.57 630 ASP B C 1
ATOM 23984 O O . ASP B 1 633 ? 160.614 88.237 41.725 1.00 63.62 630 ASP B O 1
ATOM 23993 N N . THR B 1 634 ? 161.071 89.562 39.967 1.00 53.19 631 THR B N 1
ATOM 23994 C CA . THR B 1 634 ? 159.764 90.209 39.968 1.00 49.28 631 THR B CA 1
ATOM 23995 C C . THR B 1 634 ? 158.619 89.201 39.872 1.00 52.78 631 THR B C 1
ATOM 23996 O O . THR B 1 634 ? 157.653 89.284 40.629 1.00 52.02 631 THR B O 1
ATOM 24007 N N . ILE B 1 635 ? 158.722 88.250 38.949 1.00 43.74 632 ILE B N 1
ATOM 24008 C CA . ILE B 1 635 ? 157.631 87.302 38.734 1.00 50.56 632 ILE B CA 1
ATOM 24009 C C . ILE B 1 635 ? 157.575 86.238 39.830 1.00 44.07 632 ILE B C 1
ATOM 24010 O O . ILE B 1 635 ? 156.500 85.733 40.152 1.00 49.57 632 ILE B O 1
ATOM 24026 N N . LEU B 1 636 ? 158.724 85.899 40.405 1.00 49.67 633 LEU B N 1
ATOM 24027 C CA . LEU B 1 636 ? 158.741 84.996 41.552 1.00 47.05 633 LEU B CA 1
ATOM 24028 C C . LEU B 1 636 ? 158.045 85.657 42.734 1.00 51.36 633 LEU B C 1
ATOM 24029 O O . LEU B 1 636 ? 157.222 85.035 43.406 1.00 52.35 633 LEU B O 1
ATOM 24045 N N . LYS B 1 637 ? 158.370 86.923 42.980 1.00 47.61 634 LYS B N 1
ATOM 24046 C CA . LYS B 1 637 ? 157.708 87.687 44.030 1.00 56.34 634 LYS B CA 1
ATOM 24047 C C . LYS B 1 637 ? 156.206 87.710 43.780 1.00 55.33 634 LYS B C 1
ATOM 24048 O O . LYS B 1 637 ? 155.406 87.525 44.695 1.00 50.22 634 LYS B O 1
ATOM 24067 N N . LEU B 1 638 ? 155.832 87.945 42.528 1.00 56.90 635 LEU B N 1
ATOM 24068 C CA . LEU B 1 638 ? 154.429 87.998 42.148 1.00 51.14 635 LEU B CA 1
ATOM 24069 C C . LEU B 1 638 ? 153.748 86.651 42.387 1.00 51.99 635 LEU B C 1
ATOM 24070 O O . LEU B 1 638 ? 152.570 86.596 42.742 1.00 46.82 635 LEU B O 1
ATOM 24086 N N . SER B 1 639 ? 154.499 85.567 42.208 1.00 45.00 636 SER B N 1
ATOM 24087 C CA . SER B 1 639 ? 153.943 84.221 42.297 1.00 42.38 636 SER B CA 1
ATOM 24088 C C . SER B 1 639 ? 153.566 83.827 43.721 1.00 51.97 636 SER B C 1
ATOM 24089 O O . SER B 1 639 ? 152.720 82.956 43.922 1.00 57.78 636 SER B O 1
ATOM 24097 N N . VAL B 1 640 ? 154.197 84.458 44.707 1.00 53.36 637 VAL B N 1
ATOM 24098 C CA . VAL B 1 640 ? 153.926 84.132 46.103 1.00 51.17 637 VAL B CA 1
ATOM 24099 C C . VAL B 1 640 ? 152.899 85.085 46.707 1.00 55.56 637 VAL B C 1
ATOM 24100 O O . VAL B 1 640 ? 152.627 85.040 47.907 1.00 64.87 637 VAL B O 1
ATOM 24113 N N . GLY B 1 641 ? 152.331 85.948 45.870 1.00 56.17 638 GLY B N 1
ATOM 24114 C CA . GLY B 1 641 ? 151.233 86.802 46.285 1.00 55.57 638 GLY B CA 1
ATOM 24115 C C . GLY B 1 641 ? 149.909 86.157 45.926 1.00 58.08 638 GLY B C 1
ATOM 24116 O O . GLY B 1 641 ? 149.880 85.061 45.366 1.00 60.72 638 GLY B O 1
ATOM 24120 N N . VAL B 1 642 ? 148.810 86.834 46.242 1.00 54.69 639 VAL B N 1
ATOM 24121 C CA . VAL B 1 642 ? 147.481 86.320 45.929 1.00 53.00 639 VAL B CA 1
ATOM 24122 C C . VAL B 1 642 ? 147.064 86.724 44.516 1.00 51.92 639 VAL B C 1
ATOM 24123 O O . VAL B 1 642 ? 146.694 87.872 44.271 1.00 59.84 639 VAL B O 1
ATOM 24136 N N . ILE B 1 643 ? 147.122 85.771 43.592 1.00 48.22 640 ILE B N 1
ATOM 24137 C CA . ILE B 1 643 ? 146.839 86.044 42.188 1.00 52.80 640 ILE B CA 1
ATOM 24138 C C . ILE B 1 643 ? 146.049 84.904 41.553 1.00 47.82 640 ILE B C 1
ATOM 24139 O O . ILE B 1 643 ? 146.027 83.792 42.078 1.00 50.19 640 ILE B O 1
ATOM 24155 N N . PRO B 1 644 ? 145.395 85.179 40.414 1.00 44.05 641 PRO B N 1
ATOM 24156 C CA . PRO B 1 644 ? 144.663 84.127 39.702 1.00 42.06 641 PRO B CA 1
ATOM 24157 C C . PRO B 1 644 ? 145.566 82.941 39.393 1.00 40.25 641 PRO B C 1
ATOM 24158 O O . PRO B 1 644 ? 146.744 83.132 39.100 1.00 39.53 641 PRO B O 1
ATOM 24169 N N . HIS B 1 645 ? 145.020 81.732 39.459 1.00 43.47 642 HIS B N 1
ATOM 24170 C CA . HIS B 1 645 ? 145.813 80.533 39.223 1.00 39.06 642 HIS B CA 1
ATOM 24171 C C . HIS B 1 645 ? 146.428 80.528 37.827 1.00 41.55 642 HIS B C 1
ATOM 24172 O O . HIS B 1 645 ? 147.574 80.117 37.653 1.00 52.37 642 HIS B O 1
ATOM 24187 N N . ARG B 1 646 ? 145.673 80.991 36.835 1.00 42.86 643 ARG B N 1
ATOM 24188 C CA . ARG B 1 646 ? 146.173 81.020 35.466 1.00 34.57 643 ARG B CA 1
ATOM 24189 C C . ARG B 1 646 ? 147.371 81.955 35.350 1.00 38.25 643 ARG B C 1
ATOM 24190 O O . ARG B 1 646 ? 148.344 81.647 34.663 1.00 35.08 643 ARG B O 1
ATOM 24211 N N . LEU B 1 647 ? 147.301 83.098 36.023 1.00 38.80 644 LEU B N 1
ATOM 24212 C CA . LEU B 1 647 ? 148.401 84.052 35.996 1.00 36.57 644 LEU B CA 1
ATOM 24213 C C . LEU B 1 647 ? 149.670 83.409 36.546 1.00 46.24 644 LEU B C 1
ATOM 24214 O O . LEU B 1 647 ? 150.745 83.551 35.966 1.00 39.60 644 LEU B O 1
ATOM 24230 N N . ARG B 1 648 ? 149.546 82.698 37.663 1.00 39.45 645 ARG B N 1
ATOM 24231 C CA . ARG B 1 648 ? 150.694 82.016 38.249 1.00 41.04 645 ARG B CA 1
ATOM 24232 C C . ARG B 1 648 ? 151.247 80.975 37.277 1.00 36.76 645 ARG B C 1
ATOM 24233 O O . ARG B 1 648 ? 152.461 80.827 37.136 1.00 36.36 645 ARG B O 1
ATOM 24254 N N . ALA B 1 649 ? 150.355 80.257 36.602 1.00 35.90 646 ALA B N 1
ATOM 24255 C CA . ALA B 1 649 ? 150.775 79.256 35.629 1.00 34.36 646 ALA B CA 1
ATOM 24256 C C . ALA B 1 649 ? 151.636 79.905 34.548 1.00 36.38 646 ALA B C 1
ATOM 24257 O O . ALA B 1 649 ? 152.668 79.361 34.153 1.00 35.61 646 ALA B O 1
ATOM 24264 N N . CYS B 1 650 ? 151.209 81.072 34.073 1.00 31.31 647 CYS B N 1
ATOM 24265 C CA . CYS B 1 650 ? 151.978 81.814 33.083 1.00 31.62 647 CYS B CA 1
ATOM 24266 C C . CYS B 1 650 ? 153.378 82.097 33.612 1.00 37.20 647 CYS B C 1
ATOM 24267 O O . CYS B 1 650 ? 154.367 81.942 32.895 1.00 44.44 647 CYS B O 1
ATOM 24275 N N . ILE B 1 651 ? 153.459 82.506 34.873 1.00 33.77 648 ILE B N 1
ATOM 24276 C CA . ILE B 1 651 ? 154.745 82.796 35.491 1.00 35.79 648 ILE B CA 1
ATOM 24277 C C . ILE B 1 651 ? 155.644 81.566 35.457 1.00 38.17 648 ILE B C 1
ATOM 24278 O O . ILE B 1 651 ? 156.817 81.655 35.092 1.00 40.51 648 ILE B O 1
ATOM 24294 N N . PHE B 1 652 ? 155.092 80.420 35.839 1.00 32.58 649 PHE B N 1
ATOM 24295 C CA . PHE B 1 652 ? 155.862 79.184 35.866 1.00 40.68 649 PHE B CA 1
ATOM 24296 C C . PHE B 1 652 ? 156.352 78.808 34.469 1.00 41.13 649 PHE B C 1
ATOM 24297 O O . PHE B 1 652 ? 157.431 78.237 34.316 1.00 44.38 649 PHE B O 1
ATOM 24314 N N . TYR B 1 653 ? 155.564 79.136 33.450 1.00 38.77 650 TYR B N 1
ATOM 24315 C CA . TYR B 1 653 ? 155.943 78.834 32.073 1.00 35.58 650 TYR B CA 1
ATOM 24316 C C . TYR B 1 653 ? 157.045 79.762 31.569 1.00 43.02 650 TYR B C 1
ATOM 24317 O O . TYR B 1 653 ? 157.880 79.360 30.759 1.00 47.37 650 TYR B O 1
ATOM 24335 N N . VAL B 1 654 ? 157.046 81.004 32.042 1.00 34.60 651 VAL B N 1
ATOM 24336 C CA . VAL B 1 654 ? 158.124 81.926 31.715 1.00 37.35 651 VAL B CA 1
ATOM 24337 C C . VAL B 1 654 ? 159.413 81.417 32.341 1.00 41.20 651 VAL B C 1
ATOM 24338 O O . VAL B 1 654 ? 160.453 81.363 31.687 1.00 36.65 651 VAL B O 1
ATOM 24351 N N . LEU B 1 655 ? 159.336 81.041 33.614 1.00 42.42 652 LEU B N 1
ATOM 24352 C CA . LEU B 1 655 ? 160.487 80.490 34.315 1.00 45.22 652 LEU B CA 1
ATOM 24353 C C . LEU B 1 655 ? 161.016 79.262 33.580 1.00 49.70 652 LEU B C 1
ATOM 24354 O O . LEU B 1 655 ? 162.226 79.059 33.485 1.00 52.49 652 LEU B O 1
ATOM 24370 N N . LYS B 1 656 ? 160.107 78.448 33.054 1.00 46.81 653 LYS B N 1
ATOM 24371 C CA . LYS B 1 656 ? 160.501 77.278 32.279 1.00 43.69 653 LYS B CA 1
ATOM 24372 C C . LYS B 1 656 ? 161.166 77.704 30.976 1.00 37.99 653 LYS B C 1
ATOM 24373 O O . LYS B 1 656 ? 162.167 77.120 30.560 1.00 44.29 653 LYS B O 1
ATOM 24392 N N . ALA B 1 657 ? 160.605 78.723 30.335 1.00 35.55 654 ALA B N 1
ATOM 24393 C CA . ALA B 1 657 ? 161.125 79.209 29.062 1.00 41.47 654 ALA B CA 1
ATOM 24394 C C . ALA B 1 657 ? 162.555 79.714 29.219 1.00 51.92 654 ALA B C 1
ATOM 24395 O O . ALA B 1 657 ? 163.362 79.617 28.295 1.00 57.71 654 ALA B O 1
ATOM 24402 N N . LEU B 1 658 ? 162.863 80.255 30.392 1.00 47.18 655 LEU B N 1
ATOM 24403 C CA . LEU B 1 658 ? 164.202 80.759 30.671 1.00 46.90 655 LEU B CA 1
ATOM 24404 C C . LEU B 1 658 ? 165.178 79.618 30.949 1.00 46.16 655 LEU B C 1
ATOM 24405 O O . LEU B 1 658 ? 166.392 79.822 30.958 1.00 52.73 655 LEU B O 1
ATOM 24421 N N . MET B 1 659 ? 164.646 78.418 31.162 1.00 48.40 656 MET B N 1
ATOM 24422 C CA . MET B 1 659 ? 165.462 77.284 31.580 1.00 47.80 656 MET B CA 1
ATOM 24423 C C . MET B 1 659 ? 165.494 76.126 30.580 1.00 54.41 656 MET B C 1
ATOM 24424 O O . MET B 1 659 ? 166.186 75.136 30.814 1.00 52.89 656 MET B O 1
ATOM 24438 N N . ILE B 1 660 ? 164.755 76.236 29.477 1.00 50.05 657 ILE B N 1
ATOM 24439 C CA . ILE B 1 660 ? 164.796 75.194 28.447 1.00 49.21 657 ILE B CA 1
ATOM 24440 C C . ILE B 1 660 ? 166.175 75.127 27.801 1.00 51.90 657 ILE B C 1
ATOM 24441 O O . ILE B 1 660 ? 166.505 74.163 27.112 1.00 55.74 657 ILE B O 1
ATOM 24457 N N . ARG B 1 661 ? 166.974 76.160 28.042 1.00 54.03 658 ARG B N 1
ATOM 24458 C CA . ARG B 1 661 ? 168.352 76.223 27.584 1.00 55.09 658 ARG B CA 1
ATOM 24459 C C . ARG B 1 661 ? 169.103 77.042 28.611 1.00 53.06 658 ARG B C 1
ATOM 24460 O O . ARG B 1 661 ? 168.757 78.197 28.848 1.00 61.45 658 ARG B O 1
ATOM 24481 N N . LYS B 1 662 ? 170.119 76.458 29.235 1.00 50.31 659 LYS B N 1
ATOM 24482 C CA . LYS B 1 662 ? 170.819 77.163 30.300 1.00 60.25 659 LYS B CA 1
ATOM 24483 C C . LYS B 1 662 ? 172.186 76.588 30.628 1.00 54.86 659 LYS B C 1
ATOM 24484 O O . LYS B 1 662 ? 172.480 75.433 30.333 1.00 59.34 659 LYS B O 1
ATOM 24503 N N . THR B 1 663 ? 173.016 77.424 31.241 1.00 59.81 660 THR B N 1
ATOM 24504 C CA . THR B 1 663 ? 174.319 77.009 31.730 1.00 61.00 660 THR B CA 1
ATOM 24505 C C . THR B 1 663 ? 174.166 76.481 33.148 1.00 65.13 660 THR B C 1
ATOM 24506 O O . THR B 1 663 ? 173.102 76.613 33.753 1.00 65.22 660 THR B O 1
ATOM 24517 N N . HIS B 1 664 ? 175.227 75.884 33.678 1.00 70.31 661 HIS B N 1
ATOM 24518 C CA . HIS B 1 664 ? 175.205 75.376 35.043 1.00 70.57 661 HIS B CA 1
ATOM 24519 C C . HIS B 1 664 ? 174.951 76.505 36.037 1.00 73.56 661 HIS B C 1
ATOM 24520 O O . HIS B 1 664 ? 174.179 76.349 36.983 1.00 71.02 661 HIS B O 1
ATOM 24535 N N . GLU B 1 665 ? 175.596 77.645 35.812 1.00 73.11 662 GLU B N 1
ATOM 24536 C CA . GLU B 1 665 ? 175.477 78.779 36.720 1.00 70.54 662 GLU B CA 1
ATOM 24537 C C . GLU B 1 665 ? 174.049 79.309 36.750 1.00 62.48 662 GLU B C 1
ATOM 24538 O O . GLU B 1 665 ? 173.483 79.532 37.819 1.00 73.31 662 GLU B O 1
ATOM 24550 N N . GLU B 1 666 ? 173.468 79.506 35.572 1.00 56.96 663 GLU B N 1
ATOM 24551 C CA . GLU B 1 666 ? 172.099 79.995 35.465 1.00 60.58 663 GLU B CA 1
ATOM 24552 C C . GLU B 1 666 ? 171.126 79.030 36.129 1.00 64.79 663 GLU B C 1
ATOM 24553 O O . GLU B 1 666 ? 170.097 79.443 36.663 1.00 66.53 663 GLU B O 1
ATOM 24565 N N . LEU B 1 667 ? 171.458 77.743 36.092 1.00 65.21 664 LEU B N 1
ATOM 24566 C CA . LEU B 1 667 ? 170.611 76.715 36.682 1.00 55.28 664 LEU B CA 1
ATOM 24567 C C . LEU B 1 667 ? 170.724 76.728 38.199 1.00 58.57 664 LEU B C 1
ATOM 24568 O O . LEU B 1 667 ? 169.726 76.593 38.904 1.00 53.67 664 LEU B O 1
ATOM 24584 N N . ASP B 1 668 ? 171.941 76.898 38.702 1.00 62.63 665 ASP B N 1
ATOM 24585 C CA . ASP B 1 668 ? 172.146 76.993 40.137 1.00 67.82 665 ASP B CA 1
ATOM 24586 C C . ASP B 1 668 ? 171.397 78.200 40.684 1.00 68.66 665 ASP B C 1
ATOM 24587 O O . ASP B 1 668 ? 170.773 78.130 41.743 1.00 62.24 665 ASP B O 1
ATOM 24596 N N . ALA B 1 669 ? 171.457 79.306 39.949 1.00 62.87 666 ALA B N 1
ATOM 24597 C CA . ALA B 1 669 ? 170.794 80.534 40.364 1.00 60.12 666 ALA B CA 1
ATOM 24598 C C . ALA B 1 669 ? 169.291 80.316 40.491 1.00 60.52 666 ALA B C 1
ATOM 24599 O O . ALA B 1 669 ? 168.713 80.536 41.555 1.00 68.72 666 ALA B O 1
ATOM 24606 N N . MET B 1 670 ? 168.664 79.874 39.406 1.00 51.18 667 MET B N 1
ATOM 24607 C CA . MET B 1 670 ? 167.218 79.696 39.375 1.00 55.90 667 MET B CA 1
ATOM 24608 C C . MET B 1 670 ? 166.722 78.863 40.556 1.00 56.52 667 MET B C 1
ATOM 24609 O O . MET B 1 670 ? 165.701 79.184 41.161 1.00 47.19 667 MET B O 1
ATOM 24623 N N . TRP B 1 671 ? 167.440 77.791 40.879 1.00 58.13 668 TRP B N 1
ATOM 24624 C CA . TRP B 1 671 ? 167.056 76.938 42.000 1.00 64.49 668 TRP B CA 1
ATOM 24625 C C . TRP B 1 671 ? 167.009 77.733 43.302 1.00 70.11 668 TRP B C 1
ATOM 24626 O O . TRP B 1 671 ? 166.035 77.658 44.052 1.00 59.77 668 TRP B O 1
ATOM 24647 N N . ARG B 1 672 ? 168.064 78.498 43.563 1.00 65.48 669 ARG B N 1
ATOM 24648 C CA . ARG B 1 672 ? 168.162 79.268 44.795 1.00 55.57 669 ARG B CA 1
ATOM 24649 C C . ARG B 1 672 ? 167.075 80.336 44.884 1.00 60.33 669 ARG B C 1
ATOM 24650 O O . ARG B 1 672 ? 166.549 80.604 45.963 1.00 75.17 669 ARG B O 1
ATOM 24671 N N . TRP B 1 673 ? 166.740 80.945 43.752 1.00 56.15 670 TRP B N 1
ATOM 24672 C CA . TRP B 1 673 ? 165.671 81.938 43.713 1.00 57.42 670 TRP B CA 1
ATOM 24673 C C . TRP B 1 673 ? 164.319 81.295 44.008 1.00 59.97 670 TRP B C 1
ATOM 24674 O O . TRP B 1 673 ? 163.572 81.768 44.865 1.00 67.52 670 TRP B O 1
ATOM 24695 N N . VAL B 1 674 ? 164.008 80.219 43.293 1.00 55.27 671 VAL B N 1
ATOM 24696 C CA . VAL B 1 674 ? 162.766 79.487 43.512 1.00 52.84 671 VAL B CA 1
ATOM 24697 C C . VAL B 1 674 ? 162.683 79.033 44.963 1.00 59.92 671 VAL B C 1
ATOM 24698 O O . VAL B 1 674 ? 161.623 79.083 45.583 1.00 59.64 671 VAL B O 1
ATOM 24711 N N . GLU B 1 675 ? 163.815 78.590 45.496 1.00 59.62 672 GLU B N 1
ATOM 24712 C CA . GLU B 1 675 ? 163.890 78.131 46.874 1.00 60.07 672 GLU B CA 1
ATOM 24713 C C . GLU B 1 675 ? 163.615 79.288 47.827 1.00 73.20 672 GLU B C 1
ATOM 24714 O O . GLU B 1 675 ? 162.782 79.183 48.727 1.00 74.88 672 GLU B O 1
ATOM 24726 N N . ALA B 1 676 ? 164.321 80.393 47.613 1.00 71.71 673 ALA B N 1
ATOM 24727 C CA . ALA B 1 676 ? 164.238 81.546 48.499 1.00 69.90 673 ALA B CA 1
ATOM 24728 C C . ALA B 1 676 ? 162.811 82.066 48.612 1.00 72.17 673 ALA B C 1
ATOM 24729 O O . ALA B 1 676 ? 162.298 82.250 49.715 1.00 64.30 673 ALA B O 1
ATOM 24736 N N . TRP B 1 677 ? 162.169 82.298 47.471 1.00 65.04 674 TRP B N 1
ATOM 24737 C CA . TRP B 1 677 ? 160.834 82.886 47.464 1.00 65.20 674 TRP B CA 1
ATOM 24738 C C . TRP B 1 677 ? 159.773 81.943 48.029 1.00 63.73 674 TRP B C 1
ATOM 24739 O O . TRP B 1 677 ? 158.819 82.395 48.662 1.00 60.22 674 TRP B O 1
ATOM 24760 N N . MET B 1 678 ? 159.935 80.642 47.809 1.00 55.77 675 MET B N 1
ATOM 24761 C CA . MET B 1 678 ? 158.986 79.670 48.344 1.00 56.76 675 MET B CA 1
ATOM 24762 C C . MET B 1 678 ? 159.011 79.666 49.868 1.00 64.86 675 MET B C 1
ATOM 24763 O O . MET B 1 678 ? 158.071 79.199 50.509 1.00 67.89 675 MET B O 1
ATOM 24777 N N . THR B 1 679 ? 160.090 80.188 50.443 1.00 62.05 676 THR B N 1
ATOM 24778 C CA . THR B 1 679 ? 160.192 80.322 51.891 1.00 70.08 676 THR B CA 1
ATOM 24779 C C . THR B 1 679 ? 159.981 81.775 52.302 1.00 67.71 676 THR B C 1
ATOM 24780 O O . THR B 1 679 ? 160.427 82.200 53.368 1.00 67.33 676 THR B O 1
ATOM 24791 N N . ASN B 1 680 ? 159.292 82.532 51.454 1.00 80.14 677 ASN B N 1
ATOM 24792 C CA . ASN B 1 680 ? 159.075 83.949 51.707 1.00 84.38 677 ASN B CA 1
ATOM 24793 C C . ASN B 1 680 ? 157.794 84.480 51.063 1.00 91.42 677 ASN B C 1
ATOM 24794 O O . ASN B 1 680 ? 157.811 85.528 50.415 1.00 88.72 677 ASN B O 1
ATOM 24805 N N . PRO B 1 681 ? 156.673 83.760 51.239 1.00 91.33 678 PRO B N 1
ATOM 24806 C CA . PRO B 1 681 ? 155.387 84.318 50.806 1.00 86.14 678 PRO B CA 1
ATOM 24807 C C . PRO B 1 681 ? 155.054 85.572 51.608 1.00 94.86 678 PRO B C 1
ATOM 24808 O O . PRO B 1 681 ? 154.205 86.369 51.205 1.00 92.56 678 PRO B O 1
ATOM 24819 N N . PHE B 1 682 ? 155.729 85.728 52.744 1.00 93.93 679 PHE B N 1
ATOM 24820 C CA . PHE B 1 682 ? 155.623 86.934 53.554 1.00 94.21 679 PHE B CA 1
ATOM 24821 C C . PHE B 1 682 ? 156.633 87.978 53.092 1.00 92.46 679 PHE B C 1
ATOM 24822 O O . PHE B 1 682 ? 156.896 88.955 53.792 1.00 92.21 679 PHE B O 1
ATOM 24839 N N . PRO B 1 702 ? 155.207 81.409 60.845 1.00 117.21 699 PRO B N 1
ATOM 24840 C CA . PRO B 1 702 ? 155.749 80.151 60.321 1.00 115.77 699 PRO B CA 1
ATOM 24841 C C . PRO B 1 702 ? 157.207 80.276 59.885 1.00 107.61 699 PRO B C 1
ATOM 24842 O O . PRO B 1 702 ? 157.614 81.318 59.367 1.00 101.96 699 PRO B O 1
ATOM 24853 N N . GLY B 1 703 ? 157.981 79.216 60.094 1.00 93.34 700 GLY B N 1
ATOM 24854 C CA . GLY B 1 703 ? 159.388 79.213 59.742 1.00 83.66 700 GLY B CA 1
ATOM 24855 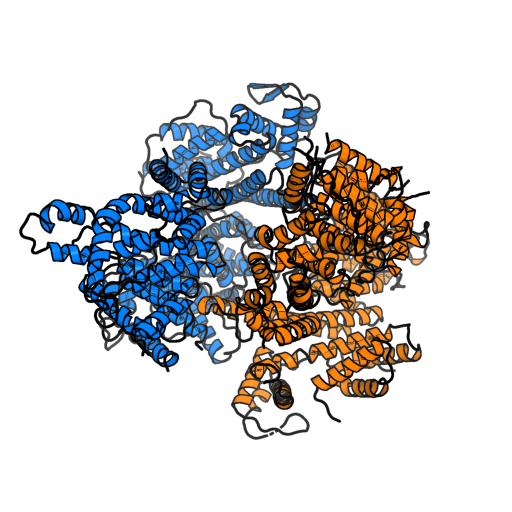C C . GLY B 1 703 ? 159.611 79.068 58.250 1.00 84.39 700 GLY B C 1
ATOM 24856 O O . GLY B 1 703 ? 158.659 79.100 57.469 1.00 75.93 700 GLY B O 1
ATOM 24860 N N . PRO B 1 704 ? 160.878 78.906 57.844 1.00 83.16 701 PRO B N 1
ATOM 24861 C CA . PRO B 1 704 ? 161.263 78.783 56.432 1.00 81.00 701 PRO B CA 1
ATOM 24862 C C . PRO B 1 704 ? 160.674 77.544 55.757 1.00 85.08 701 PRO B C 1
ATOM 24863 O O . PRO B 1 704 ? 160.188 77.634 54.629 1.00 79.64 701 PRO B O 1
ATOM 24874 N N . GLN B 1 705 ? 160.719 76.404 56.440 1.00 89.32 702 GLN B N 1
ATOM 24875 C CA . GLN B 1 705 ? 160.214 75.158 55.873 1.00 85.90 702 GLN B CA 1
ATOM 24876 C C . GLN B 1 705 ? 158.689 75.136 55.856 1.00 87.07 702 GLN B C 1
ATOM 24877 O O . GLN B 1 705 ? 158.081 74.743 54.861 1.00 84.89 702 GLN B O 1
ATOM 24891 N N . GLU B 1 706 ? 158.075 75.556 56.958 1.00 73.12 703 GLU B N 1
ATOM 24892 C CA . GLU B 1 706 ? 156.619 75.598 57.044 1.00 79.86 703 GLU B CA 1
ATOM 24893 C C . GLU B 1 706 ? 156.029 76.397 55.887 1.00 77.19 703 GLU B C 1
ATOM 24894 O O . GLU B 1 706 ? 154.916 76.126 55.439 1.00 76.07 703 GLU B O 1
ATOM 24906 N N . CYS B 1 707 ? 156.778 77.380 55.402 1.00 73.87 704 CYS B N 1
ATOM 24907 C CA . CYS B 1 707 ? 156.314 78.204 54.294 1.00 72.58 704 CYS B CA 1
ATOM 24908 C C . CYS B 1 707 ? 156.364 77.455 52.971 1.00 70.57 704 CYS B C 1
ATOM 24909 O O . CYS B 1 707 ? 155.487 77.622 52.126 1.00 71.44 704 CYS B O 1
ATOM 24917 N N . MET B 1 708 ? 157.389 76.631 52.786 1.00 64.85 705 MET B N 1
ATOM 24918 C CA . MET B 1 708 ? 157.446 75.786 51.606 1.00 64.46 705 MET B CA 1
ATOM 24919 C C . MET B 1 708 ? 156.171 74.964 51.527 1.00 66.17 705 MET B C 1
ATOM 24920 O O . MET B 1 708 ? 155.474 74.980 50.515 1.00 72.22 705 MET B O 1
ATOM 24934 N N . GLU B 1 709 ? 155.870 74.250 52.608 1.00 67.74 706 GLU B N 1
ATOM 24935 C CA . GLU B 1 709 ? 154.677 73.416 52.666 1.00 70.30 706 GLU B CA 1
ATOM 24936 C C . GLU B 1 709 ? 153.448 74.232 52.277 1.00 66.01 706 GLU B C 1
ATOM 24937 O O . GLU B 1 709 ? 152.572 73.748 51.560 1.00 68.06 706 GLU B O 1
ATOM 24949 N N . MET B 1 710 ? 153.396 75.475 52.744 1.00 61.65 707 MET B N 1
ATOM 24950 C CA . MET B 1 710 ? 152.297 76.372 52.407 1.00 71.02 707 MET B CA 1
ATOM 24951 C C . MET B 1 710 ? 152.230 76.587 50.896 1.00 61.78 707 MET B C 1
ATOM 24952 O O . MET B 1 710 ? 151.150 76.579 50.306 1.00 61.54 707 MET B O 1
ATOM 24966 N N . MET B 1 711 ? 153.391 76.775 50.278 1.00 60.62 708 MET B N 1
ATOM 24967 C CA . MET B 1 711 ? 153.466 77.037 48.844 1.00 65.84 708 MET B CA 1
ATOM 24968 C C . MET B 1 711 ? 153.219 75.775 48.020 1.00 57.94 708 MET B C 1
ATOM 24969 O O . MET B 1 711 ? 152.575 75.830 46.975 1.00 54.65 708 MET B O 1
ATOM 24983 N N . PHE B 1 712 ? 153.734 74.641 48.484 1.00 56.79 709 PHE B N 1
ATOM 24984 C CA . PHE B 1 712 ? 153.504 73.376 47.798 1.00 53.62 709 PHE B CA 1
ATOM 24985 C C . PHE B 1 712 ? 152.021 73.029 47.810 1.00 53.87 709 PHE B C 1
ATOM 24986 O O . PHE B 1 712 ? 151.517 72.400 46.881 1.00 57.84 709 PHE B O 1
ATOM 25003 N N . ARG B 1 713 ? 151.322 73.436 48.865 1.00 53.45 710 ARG B N 1
ATOM 25004 C CA . ARG B 1 713 ? 149.891 73.184 48.957 1.00 54.66 710 ARG B CA 1
ATOM 25005 C C . ARG B 1 713 ? 149.158 74.069 47.956 1.00 55.51 710 ARG B C 1
ATOM 25006 O O . ARG B 1 713 ? 148.215 73.630 47.299 1.00 54.59 710 ARG B O 1
ATOM 25027 N N . GLU B 1 714 ? 149.605 75.315 47.831 1.00 51.63 711 GLU B N 1
ATOM 25028 C CA . GLU B 1 714 ? 148.981 76.261 46.914 1.00 49.91 711 GLU B CA 1
ATOM 25029 C C . GLU B 1 714 ? 149.241 75.880 45.461 1.00 50.30 711 GLU B C 1
ATOM 25030 O O . GLU B 1 714 ? 148.340 75.946 44.626 1.00 50.62 711 GLU B O 1
ATOM 25042 N N . PHE B 1 715 ? 150.475 75.477 45.169 1.00 48.45 712 PHE B N 1
ATOM 25043 C CA . PHE B 1 715 ? 150.891 75.190 43.800 1.00 48.49 712 PHE B CA 1
ATOM 25044 C C . PHE B 1 715 ? 150.256 73.914 43.257 1.00 49.72 712 PHE B C 1
ATOM 25045 O O . PHE B 1 715 ? 150.137 73.745 42.045 1.00 45.39 712 PHE B O 1
ATOM 25062 N N . GLY B 1 716 ? 149.852 73.017 44.151 1.00 51.01 713 GLY B N 1
ATOM 25063 C CA . GLY B 1 716 ? 149.230 71.771 43.744 1.00 45.99 713 GLY B CA 1
ATOM 25064 C C . GLY B 1 716 ? 147.720 71.886 43.644 1.00 48.14 713 GLY B C 1
ATOM 25065 O O . GLY B 1 716 ? 147.029 70.895 43.414 1.00 53.77 713 GLY B O 1
ATOM 25069 N N . THR B 1 717 ? 147.208 73.100 43.817 1.00 46.61 714 THR B N 1
ATOM 25070 C CA . THR B 1 717 ? 145.770 73.336 43.806 1.00 48.74 714 THR B CA 1
ATOM 25071 C C . THR B 1 717 ? 145.295 73.742 42.419 1.00 50.21 714 THR B C 1
ATOM 25072 O O . THR B 1 717 ? 145.713 74.769 41.886 1.00 44.97 714 THR B O 1
ATOM 25083 N N . GLY B 1 718 ? 144.410 72.936 41.843 1.00 46.19 715 GLY B N 1
ATOM 25084 C CA . GLY B 1 718 ? 143.914 73.191 40.504 1.00 46.20 715 GLY B CA 1
ATOM 25085 C C . GLY B 1 718 ? 144.856 72.645 39.448 1.00 55.39 715 GLY B C 1
ATOM 25086 O O . GLY B 1 718 ? 146.042 72.429 39.705 1.00 41.75 715 GLY B O 1
ATOM 25090 N N . PHE B 1 719 ? 144.327 72.424 38.249 1.00 51.47 716 PHE B N 1
ATOM 25091 C CA . PHE B 1 719 ? 145.103 71.818 37.177 1.00 40.35 716 PHE B CA 1
ATOM 25092 C C . PHE B 1 719 ? 146.209 72.731 36.663 1.00 37.96 716 PHE B C 1
ATOM 25093 O O . PHE B 1 719 ? 147.364 72.323 36.562 1.00 41.84 716 PHE B O 1
ATOM 25110 N N . GLU B 1 720 ? 145.849 73.968 36.344 1.00 38.38 717 GLU B N 1
ATOM 25111 C CA . GLU B 1 720 ? 146.731 74.846 35.582 1.00 39.22 717 GLU B CA 1
ATOM 25112 C C . GLU B 1 720 ? 148.064 75.134 36.267 1.00 38.88 717 GLU B C 1
ATOM 25113 O O . GLU B 1 720 ? 149.121 74.967 35.660 1.00 45.40 717 GLU B O 1
ATOM 25125 N N . GLN B 1 721 ? 148.028 75.566 37.521 1.00 45.07 718 GLN B N 1
ATOM 25126 C CA . GLN B 1 721 ? 149.264 75.936 38.204 1.00 47.11 718 GLN B CA 1
ATOM 25127 C C . GLN B 1 721 ? 150.087 74.709 38.600 1.00 42.22 718 GLN B C 1
ATOM 25128 O O . GLN B 1 721 ? 151.314 74.730 38.520 1.00 41.12 718 GLN B O 1
ATOM 25142 N N . SER B 1 722 ? 149.415 73.640 39.014 1.00 37.53 719 SER B N 1
ATOM 25143 C CA . SER B 1 722 ? 150.109 72.409 39.375 1.00 38.35 719 SER B CA 1
ATOM 25144 C C . SER B 1 722 ? 150.833 71.839 38.159 1.00 49.16 719 SER B C 1
ATOM 25145 O O . SER B 1 722 ? 152.019 71.512 38.223 1.00 40.93 719 SER B O 1
ATOM 25153 N N . ASN B 1 723 ? 150.114 71.731 37.047 1.00 46.11 720 ASN B N 1
ATOM 25154 C CA . ASN B 1 723 ? 150.695 71.241 35.808 1.00 35.44 720 ASN B CA 1
ATOM 25155 C C . ASN B 1 723 ? 151.883 72.099 35.391 1.00 38.04 720 ASN B C 1
ATOM 25156 O O . ASN B 1 723 ? 152.938 71.583 35.017 1.00 39.24 720 ASN B O 1
ATOM 25167 N N . ALA B 1 724 ? 151.709 73.414 35.466 1.00 35.23 721 ALA B N 1
ATOM 25168 C CA . ALA B 1 724 ? 152.750 74.350 35.058 1.00 42.61 721 ALA B CA 1
ATOM 25169 C C . ALA B 1 724 ? 153.995 74.228 35.932 1.00 43.97 721 ALA B C 1
ATOM 25170 O O . ALA B 1 724 ? 155.119 74.262 35.429 1.00 37.95 721 ALA B O 1
ATOM 25177 N N . PHE B 1 725 ? 153.793 74.088 37.240 1.00 36.84 722 PHE B N 1
ATOM 25178 C CA . PHE B 1 725 ? 154.908 74.031 38.178 1.00 40.21 722 PHE B CA 1
ATOM 25179 C C . PHE B 1 725 ? 155.701 72.741 38.007 1.00 46.23 722 PHE B C 1
ATOM 25180 O O . PHE B 1 725 ? 156.929 72.741 38.101 1.00 39.34 722 PHE B O 1
ATOM 25197 N N . ILE B 1 726 ? 154.997 71.641 37.757 1.00 41.01 723 ILE B N 1
ATOM 25198 C CA . ILE B 1 726 ? 155.654 70.361 37.525 1.00 49.50 723 ILE B CA 1
ATOM 25199 C C . ILE B 1 726 ? 156.480 70.425 36.244 1.00 49.53 723 ILE B C 1
ATOM 25200 O O . ILE B 1 726 ? 157.573 69.864 36.174 1.00 39.64 723 ILE B O 1
ATOM 25216 N N . GLN B 1 727 ? 155.955 71.113 35.235 1.00 40.30 724 GLN B N 1
ATOM 25217 C CA . GLN B 1 727 ? 156.680 71.293 33.982 1.00 45.07 724 GLN B CA 1
ATOM 25218 C C . GLN B 1 727 ? 157.992 72.026 34.238 1.00 42.53 724 GLN B C 1
ATOM 25219 O O . GLN B 1 727 ? 159.026 71.693 33.659 1.00 41.25 724 GLN B O 1
ATOM 25233 N N . LEU B 1 728 ? 157.940 73.025 35.112 1.00 33.60 725 LEU B N 1
ATOM 25234 C CA . LEU B 1 728 ? 159.125 73.797 35.465 1.00 41.28 725 LEU B CA 1
ATOM 25235 C C . LEU B 1 728 ? 160.159 72.915 36.157 1.00 46.92 725 LEU B C 1
ATOM 25236 O O . LEU B 1 728 ? 161.325 72.884 35.761 1.00 44.87 725 LEU B O 1
ATOM 25252 N N . LEU B 1 729 ? 159.725 72.197 37.189 1.00 40.94 726 LEU B N 1
ATOM 25253 C CA . LEU B 1 729 ? 160.614 71.317 37.939 1.00 50.23 726 LEU B CA 1
ATOM 25254 C C . LEU B 1 729 ? 161.273 70.292 37.018 1.00 49.49 726 LEU B C 1
ATOM 25255 O O . LEU B 1 729 ? 162.436 69.932 37.204 1.00 47.58 726 LEU B O 1
ATOM 25271 N N . THR B 1 730 ? 160.525 69.831 36.022 1.00 50.87 727 THR B N 1
ATOM 25272 C CA . THR B 1 730 ? 161.031 68.835 35.087 1.00 50.77 727 THR B CA 1
ATOM 25273 C C . THR B 1 730 ? 162.171 69.429 34.264 1.00 49.20 727 THR B C 1
ATOM 25274 O O . THR B 1 730 ? 163.206 68.793 34.068 1.00 47.02 727 THR B O 1
ATOM 25285 N N . THR B 1 731 ? 161.980 70.658 33.796 1.00 47.10 728 THR B N 1
ATOM 25286 C CA . THR B 1 731 ? 162.999 71.345 33.011 1.00 44.39 728 THR B CA 1
ATOM 25287 C C . THR B 1 731 ? 164.229 71.639 33.861 1.00 52.48 728 THR B C 1
ATOM 25288 O O . THR B 1 731 ? 165.358 71.585 33.374 1.00 49.62 728 THR B O 1
ATOM 25299 N N . LEU B 1 732 ? 164.005 71.947 35.134 1.00 59.97 729 LEU B N 1
ATOM 25300 C CA . LEU B 1 732 ? 165.096 72.264 36.049 1.00 59.32 729 LEU B CA 1
ATOM 25301 C C . LEU B 1 732 ? 165.954 71.040 36.355 1.00 60.60 729 LEU B C 1
ATOM 25302 O O . LEU B 1 732 ? 167.054 71.170 36.892 1.00 63.21 729 LEU B O 1
ATOM 25318 N N . LEU B 1 733 ? 165.451 69.857 36.012 1.00 51.36 730 LEU B N 1
ATOM 25319 C CA . LEU B 1 733 ? 166.174 68.616 36.269 1.00 54.72 730 LEU B CA 1
ATOM 25320 C C . LEU B 1 733 ? 166.851 68.070 35.015 1.00 61.46 730 LEU B C 1
ATOM 25321 O O . LEU B 1 733 ? 167.603 67.097 35.085 1.00 62.89 730 LEU B O 1
ATOM 25337 N N . VAL B 1 734 ? 166.583 68.694 33.871 1.00 56.08 731 VAL B N 1
ATOM 25338 C CA . VAL B 1 734 ? 167.255 68.331 32.630 1.00 54.93 731 VAL B CA 1
ATOM 25339 C C . VAL B 1 734 ? 168.603 69.039 32.563 1.00 58.48 731 VAL B C 1
ATOM 25340 O O . VAL B 1 734 ? 168.653 70.263 32.442 1.00 52.04 731 VAL B O 1
ATOM 25353 N N . PRO B 1 735 ? 169.704 68.272 32.637 1.00 62.04 732 PRO B N 1
ATOM 25354 C CA . PRO B 1 735 ? 171.044 68.870 32.649 1.00 59.33 732 PRO B CA 1
ATOM 25355 C C . PRO B 1 735 ? 171.239 69.867 31.515 1.00 63.84 732 PRO B C 1
ATOM 25356 O O . PRO B 1 735 ? 170.632 69.711 30.456 1.00 69.46 732 PRO B O 1
ATOM 25367 N N . PRO B 1 736 ? 172.080 70.886 31.733 1.00 65.44 733 PRO B N 1
ATOM 25368 C CA . PRO B 1 736 ? 172.358 71.890 30.702 1.00 73.36 733 PRO B CA 1
ATOM 25369 C C . PRO B 1 736 ? 173.095 71.303 29.501 1.00 72.05 733 PRO B C 1
ATOM 25370 O O . PRO B 1 736 ? 173.096 71.909 28.431 1.00 68.73 733 PRO B O 1
ATOM 25381 N N . GLU B 1 737 ? 173.705 70.134 29.677 1.00 78.70 734 GLU B N 1
ATOM 25382 C CA . GLU B 1 737 ? 174.461 69.499 28.602 1.00 81.03 734 GLU B CA 1
ATOM 25383 C C . GLU B 1 737 ? 173.672 68.368 27.948 1.00 81.59 734 GLU B C 1
ATOM 25384 O O . GLU B 1 737 ? 174.257 67.447 27.379 1.00 85.72 734 GLU B O 1
ATOM 25396 N N . GLY B 1 738 ? 172.347 68.439 28.031 1.00 69.40 735 GLY B N 1
ATOM 25397 C CA . GLY B 1 738 ? 171.495 67.452 27.393 1.00 69.24 735 GLY B CA 1
ATOM 25398 C C . GLY B 1 738 ? 170.839 66.501 28.373 1.00 66.50 735 GLY B C 1
ATOM 25399 O O . GLY B 1 738 ? 171.253 66.396 29.527 1.00 72.36 735 GLY B O 1
ATOM 25403 N N . LEU B 1 739 ? 169.820 65.792 27.899 1.00 67.44 736 LEU B N 1
ATOM 25404 C CA . LEU B 1 739 ? 169.033 64.899 28.742 1.00 68.17 736 LEU B CA 1
ATOM 25405 C C . LEU B 1 739 ? 169.728 63.560 29.004 1.00 78.34 736 LEU B C 1
ATOM 25406 O O . LEU B 1 739 ? 169.143 62.664 29.611 1.00 86.81 736 LEU B O 1
ATOM 25422 N N . ASN B 1 740 ? 170.970 63.420 28.555 1.00 81.40 737 ASN B N 1
ATOM 25423 C CA . ASN B 1 740 ? 171.713 62.185 28.785 1.00 93.44 737 ASN B CA 1
ATOM 25424 C C . ASN B 1 740 ? 172.127 62.033 30.247 1.00 105.25 737 ASN B C 1
ATOM 25425 O O . ASN B 1 740 ? 172.063 62.987 31.024 1.00 106.58 737 ASN B O 1
ATOM 25436 N N . SER B 1 741 ? 172.548 60.826 30.614 1.00 113.07 738 SER B N 1
ATOM 25437 C CA . SER B 1 741 ? 173.059 60.563 31.955 1.00 114.94 738 SER B CA 1
ATOM 25438 C C . SER B 1 741 ? 174.584 60.617 31.946 1.00 116.24 738 SER B C 1
ATOM 25439 O O . SER B 1 741 ? 175.251 59.903 32.695 1.00 117.48 738 SER B O 1
ATOM 25447 N N . LEU B 1 742 ? 175.125 61.477 31.089 1.00 107.24 739 LEU B N 1
ATOM 25448 C CA . LEU B 1 742 ? 176.565 61.620 30.930 1.00 105.37 739 LEU B CA 1
ATOM 25449 C C . LEU B 1 742 ? 177.213 62.156 32.201 1.00 101.67 739 LEU B C 1
ATOM 25450 O O . LEU B 1 742 ? 178.289 61.708 32.598 1.00 101.64 739 LEU B O 1
ATOM 25466 N N . ASN B 1 743 ? 176.550 63.117 32.836 1.00 101.08 740 ASN B N 1
ATOM 25467 C CA . ASN B 1 743 ? 177.110 63.798 33.995 1.00 104.75 740 ASN B CA 1
ATOM 25468 C C . ASN B 1 743 ? 176.972 62.977 35.274 1.00 104.97 740 ASN B C 1
ATOM 25469 O O . ASN B 1 743 ? 176.098 62.116 35.381 1.00 100.96 740 ASN B O 1
ATOM 25480 N N . ASP B 1 744 ? 177.845 63.253 36.238 1.00 106.89 741 ASP B N 1
ATOM 25481 C CA . ASP B 1 744 ? 177.840 62.552 37.516 1.00 104.80 741 ASP B CA 1
ATOM 25482 C C . ASP B 1 744 ? 177.540 63.513 38.662 1.00 101.50 741 ASP B C 1
ATOM 25483 O O . ASP B 1 744 ? 177.894 63.253 39.812 1.00 103.25 741 ASP B O 1
ATOM 25492 N N . SER B 1 745 ? 176.883 64.623 38.341 1.00 92.16 742 SER B N 1
ATOM 25493 C CA . SER B 1 745 ? 176.544 65.633 39.335 1.00 88.86 742 SER B CA 1
ATOM 25494 C C . SER B 1 745 ? 175.063 65.969 39.258 1.00 88.25 742 SER B C 1
ATOM 25495 O O . SER B 1 745 ? 174.490 66.025 38.171 1.00 87.98 742 SER B O 1
ATOM 25503 N N . VAL B 1 746 ? 174.446 66.191 40.413 1.00 83.90 743 VAL B N 1
ATOM 25504 C CA . VAL B 1 746 ? 173.044 66.586 40.452 1.00 86.70 743 VAL B CA 1
ATOM 25505 C C . VAL B 1 746 ? 172.888 67.942 39.770 1.00 84.24 743 VAL B C 1
ATOM 25506 O O . VAL B 1 746 ? 173.778 68.789 39.861 1.00 79.96 743 VAL B O 1
ATOM 25519 N N . PRO B 1 747 ? 171.752 68.152 39.084 1.00 83.85 744 PRO B N 1
ATOM 25520 C CA . PRO B 1 747 ? 171.517 69.359 38.280 1.00 81.95 744 PRO B CA 1
ATOM 25521 C C . PRO B 1 747 ? 171.183 70.602 39.108 1.00 82.36 744 PRO B C 1
ATOM 25522 O O . PRO B 1 747 ? 170.798 71.624 38.540 1.00 76.64 744 PRO B O 1
ATOM 25533 N N . PHE B 1 748 ? 171.330 70.515 40.427 1.00 81.65 745 PHE B N 1
ATOM 25534 C CA . PHE B 1 748 ? 171.047 71.641 41.309 1.00 65.21 745 PHE B CA 1
ATOM 25535 C C . PHE B 1 748 ? 172.185 71.818 42.302 1.00 68.70 745 PHE B C 1
ATOM 25536 O O . PHE B 1 748 ? 173.009 70.920 42.466 1.00 71.58 745 PHE B O 1
ATOM 25553 N N . PRO B 1 749 ? 172.242 72.982 42.966 1.00 82.51 746 PRO B N 1
ATOM 25554 C CA . PRO B 1 749 ? 173.272 73.174 43.993 1.00 89.10 746 PRO B CA 1
ATOM 25555 C C . PRO B 1 749 ? 173.155 72.120 45.086 1.00 85.54 746 PRO B C 1
ATOM 25556 O O . PRO B 1 749 ? 172.057 71.842 45.566 1.00 83.59 746 PRO B O 1
ATOM 25567 N N . GLU B 1 750 ? 174.285 71.540 45.471 1.00 85.04 747 GLU B N 1
ATOM 25568 C CA . GLU B 1 750 ? 174.283 70.396 46.373 1.00 84.88 747 GLU B CA 1
ATOM 25569 C C . GLU B 1 750 ? 173.984 70.815 47.811 1.00 86.19 747 GLU B C 1
ATOM 25570 O O . GLU B 1 750 ? 173.717 69.971 48.666 1.00 90.29 747 GLU B O 1
ATOM 25582 N N . TRP B 1 751 ? 174.021 72.119 48.070 1.00 82.74 748 TRP B N 1
ATOM 25583 C CA . TRP B 1 751 ? 173.702 72.647 49.393 1.00 87.51 748 TRP B CA 1
ATOM 25584 C C . TRP B 1 751 ? 172.278 73.191 49.445 1.00 83.94 748 TRP B C 1
ATOM 25585 O O . TRP B 1 751 ? 171.914 73.908 50.379 1.00 73.84 748 TRP B O 1
ATOM 25606 N N . LEU B 1 752 ? 171.474 72.845 48.444 1.00 81.39 749 LEU B N 1
ATOM 25607 C CA . LEU B 1 752 ? 170.113 73.356 48.345 1.00 75.29 749 LEU B CA 1
ATOM 25608 C C . LEU B 1 752 ? 169.270 72.935 49.545 1.00 76.51 749 LEU B C 1
ATOM 25609 O O . LEU B 1 752 ? 169.160 71.748 49.854 1.00 76.26 749 LEU B O 1
ATOM 25625 N N . GLY B 1 753 ? 168.684 73.918 50.220 1.00 80.60 750 GLY B N 1
ATOM 25626 C CA . GLY B 1 753 ? 167.790 73.657 51.334 1.00 85.10 750 GLY B CA 1
ATOM 25627 C C . GLY B 1 753 ? 168.480 73.508 52.678 1.00 88.50 750 GLY B C 1
ATOM 25628 O O . GLY B 1 753 ? 167.826 73.219 53.679 1.00 88.76 750 GLY B O 1
ATOM 25632 N N . SER B 1 754 ? 169.795 73.709 52.713 1.00 91.40 751 SER B N 1
ATOM 25633 C CA . SER B 1 754 ? 170.549 73.532 53.950 1.00 94.38 751 SER B CA 1
ATOM 25634 C C . SER B 1 754 ? 170.082 74.524 55.008 1.00 92.70 751 SER B C 1
ATOM 25635 O O . SER B 1 754 ? 169.581 75.601 54.685 1.00 90.03 751 SER B O 1
ATOM 25643 N N . SER B 1 755 ? 170.239 74.144 56.272 1.00 100.17 752 SER B N 1
ATOM 25644 C CA . SER B 1 755 ? 169.832 74.980 57.400 1.00 102.72 752 SER B CA 1
ATOM 25645 C C . SER B 1 755 ? 168.319 75.203 57.449 1.00 98.94 752 SER B C 1
ATOM 25646 O O . SER B 1 755 ? 167.820 75.913 58.321 1.00 99.97 752 SER B O 1
ATOM 25654 N N . ILE B 1 756 ? 167.596 74.594 56.513 1.00 98.33 753 ILE B N 1
ATOM 25655 C CA . ILE B 1 756 ? 166.141 74.684 56.481 1.00 94.82 753 ILE B CA 1
ATOM 25656 C C . ILE B 1 756 ? 165.511 73.294 56.525 1.00 92.03 753 ILE B C 1
ATOM 25657 O O . ILE B 1 756 ? 164.448 73.103 57.115 1.00 86.07 753 ILE B O 1
ATOM 25673 N N . ARG B 1 757 ? 166.172 72.326 55.897 1.00 94.42 754 ARG B N 1
ATOM 25674 C CA . ARG B 1 757 ? 165.649 70.970 55.817 1.00 92.95 754 ARG B CA 1
ATOM 25675 C C . ARG B 1 757 ? 166.757 70.013 55.397 1.00 86.67 754 ARG B C 1
ATOM 25676 O O . ARG B 1 757 ? 167.937 70.364 55.424 1.00 78.43 754 ARG B O 1
ATOM 25697 N N . THR B 1 758 ? 166.370 68.800 55.017 1.00 96.52 755 THR B N 1
ATOM 25698 C CA . THR B 1 758 ? 167.305 67.844 54.440 1.00 99.57 755 THR B CA 1
ATOM 25699 C C . THR B 1 758 ? 167.808 68.363 53.100 1.00 87.95 755 THR B C 1
ATOM 25700 O O . THR B 1 758 ? 167.051 68.956 52.334 1.00 85.92 755 THR B O 1
ATOM 25711 N N . LEU B 1 759 ? 169.087 68.141 52.818 1.00 76.15 756 LEU B N 1
ATOM 25712 C CA . LEU B 1 759 ? 169.659 68.543 51.541 1.00 73.31 756 LEU B CA 1
ATOM 25713 C C . LEU B 1 759 ? 168.994 67.764 50.411 1.00 72.24 756 LEU B C 1
ATOM 25714 O O . LEU B 1 759 ? 168.489 66.660 50.620 1.00 71.16 756 LEU B O 1
ATOM 25730 N N . GLY B 1 760 ? 168.992 68.346 49.217 1.00 76.36 757 GLY B N 1
ATOM 25731 C CA . GLY B 1 760 ? 168.399 67.705 48.059 1.00 77.09 757 GLY B CA 1
ATOM 25732 C C . GLY B 1 760 ? 167.106 68.373 47.634 1.00 73.66 757 GLY B C 1
ATOM 25733 O O . GLY B 1 760 ? 166.863 69.536 47.958 1.00 66.37 757 GLY B O 1
ATOM 25737 N N . ILE B 1 761 ? 166.276 67.633 46.905 1.00 61.72 758 ILE B N 1
ATOM 25738 C CA . ILE B 1 761 ? 165.003 68.154 46.423 1.00 59.27 758 ILE B CA 1
ATOM 25739 C C . ILE B 1 761 ? 163.854 67.203 46.751 1.00 58.42 758 ILE B C 1
ATOM 25740 O O . ILE B 1 761 ? 162.876 67.120 46.008 1.00 61.00 758 ILE B O 1
ATOM 25756 N N . GLU B 1 762 ? 163.977 66.493 47.869 1.00 62.14 759 GLU B N 1
ATOM 25757 C CA . GLU B 1 762 ? 162.950 65.547 48.297 1.00 57.84 759 GLU B CA 1
ATOM 25758 C C . GLU B 1 762 ? 161.558 66.172 48.281 1.00 61.77 759 GLU B C 1
ATOM 25759 O O . GLU B 1 762 ? 160.610 65.557 47.797 1.00 63.54 759 GLU B O 1
ATOM 25771 N N . PRO B 1 763 ? 161.428 67.395 48.821 1.00 58.31 760 PRO B N 1
ATOM 25772 C CA . PRO B 1 763 ? 160.125 68.070 48.841 1.00 57.89 760 PRO B CA 1
ATOM 25773 C C . PRO B 1 763 ? 159.519 68.186 47.446 1.00 53.02 760 PRO B C 1
ATOM 25774 O O . PRO B 1 763 ? 158.339 67.898 47.253 1.00 52.19 760 PRO B O 1
ATOM 25785 N N . TYR B 1 764 ? 160.335 68.605 46.486 1.00 51.72 761 TYR B N 1
ATOM 25786 C CA . TYR B 1 764 ? 159.877 68.791 45.117 1.00 48.33 761 TYR B CA 1
ATOM 25787 C C . TYR B 1 764 ? 159.422 67.466 44.512 1.00 51.05 761 TYR B C 1
ATOM 25788 O O . TYR B 1 764 ? 158.451 67.420 43.758 1.00 52.97 761 TYR B O 1
ATOM 25806 N N . VAL B 1 765 ? 160.123 66.390 44.852 1.00 47.86 762 VAL B N 1
ATOM 25807 C CA . VAL B 1 765 ? 159.742 65.058 44.402 1.00 46.58 762 VAL B CA 1
ATOM 25808 C C . VAL B 1 765 ? 158.419 64.647 45.041 1.00 49.55 762 VAL B C 1
ATOM 25809 O O . VAL B 1 765 ? 157.492 64.222 44.350 1.00 47.97 762 VAL B O 1
ATOM 25822 N N . ASP B 1 766 ? 158.337 64.778 46.362 1.00 51.49 763 ASP B N 1
ATOM 25823 C CA . ASP B 1 766 ? 157.125 64.429 47.095 1.00 50.74 763 ASP B CA 1
ATOM 25824 C C . ASP B 1 766 ? 155.924 65.198 46.555 1.00 53.75 763 ASP B C 1
ATOM 25825 O O . ASP B 1 766 ? 154.810 64.676 46.509 1.00 49.47 763 ASP B O 1
ATOM 25834 N N . PHE B 1 767 ? 156.154 66.442 46.147 1.00 50.81 764 PHE B N 1
ATOM 25835 C CA . PHE B 1 767 ? 155.086 67.278 45.613 1.00 44.57 764 PHE B CA 1
ATOM 25836 C C . PHE B 1 767 ? 154.496 66.668 44.347 1.00 49.76 764 PHE B C 1
ATOM 25837 O O . PHE B 1 767 ? 153.277 66.563 44.208 1.00 49.99 764 PHE B O 1
ATOM 25854 N N . VAL B 1 768 ? 155.363 66.262 43.426 1.00 42.95 765 VAL B N 1
ATOM 25855 C CA . VAL B 1 768 ? 154.914 65.698 42.158 1.00 50.30 765 VAL B CA 1
ATOM 25856 C C . VAL B 1 768 ? 154.089 64.436 42.383 1.00 51.31 765 VAL B C 1
ATOM 25857 O O . VAL B 1 768 ? 153.015 64.275 41.804 1.00 54.04 765 VAL B O 1
ATOM 25870 N N . PHE B 1 769 ? 154.590 63.541 43.227 1.00 43.57 766 PHE B N 1
ATOM 25871 C CA . PHE B 1 769 ? 153.882 62.301 43.514 1.00 43.71 766 PHE B CA 1
ATOM 25872 C C . PHE B 1 769 ? 152.592 62.559 44.291 1.00 46.85 766 PHE B C 1
ATOM 25873 O O . PHE B 1 769 ? 151.599 61.856 44.104 1.00 43.60 766 PHE B O 1
ATOM 25890 N N . ASP B 1 770 ? 152.604 63.571 45.152 1.00 43.62 767 ASP B N 1
ATOM 25891 C CA . ASP B 1 770 ? 151.400 63.947 45.881 1.00 48.94 767 ASP B CA 1
ATOM 25892 C C . ASP B 1 770 ? 150.311 64.345 44.895 1.00 52.88 767 ASP B C 1
ATOM 25893 O O . ASP B 1 770 ? 149.155 63.949 45.035 1.00 55.19 767 ASP B O 1
ATOM 25902 N N . VAL B 1 771 ? 150.689 65.135 43.895 1.00 43.58 768 VAL B N 1
ATOM 25903 C CA . VAL B 1 771 ? 149.758 65.539 42.851 1.00 42.59 768 VAL B CA 1
ATOM 25904 C C . VAL B 1 771 ? 149.273 64.312 42.086 1.00 46.92 768 VAL B C 1
ATOM 25905 O O . VAL B 1 771 ? 148.071 64.107 41.916 1.00 48.40 768 VAL B O 1
ATOM 25918 N N . PHE B 1 772 ? 150.219 63.490 41.644 1.00 38.34 769 PHE B N 1
ATOM 25919 C CA . PHE B 1 772 ? 149.913 62.332 40.812 1.00 46.63 769 PHE B CA 1
ATOM 25920 C C . PHE B 1 772 ? 148.983 61.338 41.502 1.00 50.78 769 PHE B C 1
ATOM 25921 O O . PHE B 1 772 ? 148.039 60.838 40.892 1.00 50.97 769 PHE B O 1
ATOM 25938 N N . ALA B 1 773 ? 149.246 61.059 42.774 1.00 47.58 770 ALA B N 1
ATOM 25939 C CA . ALA B 1 773 ? 148.544 59.992 43.481 1.00 47.07 770 ALA B CA 1
ATOM 25940 C C . ALA B 1 773 ? 147.285 60.472 44.198 1.00 50.53 770 ALA B C 1
ATOM 25941 O O . ALA B 1 773 ? 146.318 59.722 44.332 1.00 53.41 770 ALA B O 1
ATOM 25948 N N . ASN B 1 774 ? 147.294 61.719 44.655 1.00 46.11 771 ASN B N 1
ATOM 25949 C CA . ASN B 1 774 ? 146.206 62.227 45.483 1.00 55.49 771 ASN B CA 1
ATOM 25950 C C . ASN B 1 774 ? 145.401 63.338 44.821 1.00 58.24 771 ASN B C 1
ATOM 25951 O O . ASN B 1 774 ? 144.194 63.209 44.626 1.00 61.55 771 ASN B O 1
ATOM 25962 N N . ARG B 1 775 ? 146.075 64.427 44.474 1.00 59.44 772 ARG B N 1
ATOM 25963 C CA . ARG B 1 775 ? 145.388 65.644 44.057 1.00 59.67 772 ARG B CA 1
ATOM 25964 C C . ARG B 1 775 ? 144.795 65.555 42.652 1.00 55.52 772 ARG B C 1
ATOM 25965 O O . ARG B 1 775 ? 144.066 66.452 42.227 1.00 61.31 772 ARG B O 1
ATOM 25986 N N . THR B 1 776 ? 145.099 64.476 41.937 1.00 55.63 773 THR B N 1
ATOM 25987 C CA . THR B 1 776 ? 144.482 64.233 40.636 1.00 57.66 773 THR B CA 1
ATOM 25988 C C . THR B 1 776 ? 142.989 63.965 40.795 1.00 55.03 773 THR B C 1
ATOM 25989 O O . THR B 1 776 ? 142.206 64.190 39.872 1.00 62.99 773 THR B O 1
ATOM 26000 N N . LYS B 1 777 ? 142.602 63.482 41.970 1.00 55.23 774 LYS B N 1
ATOM 26001 C CA . LYS B 1 777 ? 141.205 63.175 42.249 1.00 56.14 774 LYS B CA 1
ATOM 26002 C C . LYS B 1 777 ? 140.342 64.432 42.207 1.00 56.59 774 LYS B C 1
ATOM 26003 O O . LYS B 1 777 ? 139.131 64.355 42.004 1.00 63.35 774 LYS B O 1
ATOM 26022 N N . ASP B 1 778 ? 140.969 65.588 42.391 1.00 62.73 775 ASP B N 1
ATOM 26023 C CA . ASP B 1 778 ? 140.255 66.858 42.351 1.00 60.33 775 ASP B CA 1
ATOM 26024 C C . ASP B 1 778 ? 140.090 67.371 40.920 1.00 63.31 775 ASP B C 1
ATOM 26025 O O . ASP B 1 778 ? 139.552 68.458 40.703 1.00 58.39 775 ASP B O 1
ATOM 26034 N N . ILE B 1 779 ? 140.555 66.587 39.950 1.00 52.32 776 ILE B N 1
ATOM 26035 C CA . ILE B 1 779 ? 140.457 66.955 38.542 1.00 52.81 776 ILE B CA 1
ATOM 26036 C C . ILE B 1 779 ? 139.319 66.199 37.872 1.00 62.29 776 ILE B C 1
ATOM 26037 O O . ILE B 1 779 ? 139.373 64.977 37.735 1.00 66.22 776 ILE B O 1
ATOM 26053 N N . SER B 1 780 ? 138.295 66.930 37.444 1.00 66.50 777 SER B N 1
ATOM 26054 C CA . SER B 1 780 ? 137.108 66.315 36.860 1.00 72.84 777 SER B CA 1
ATOM 26055 C C . SER B 1 780 ? 137.228 66.144 35.347 1.00 72.96 777 SER B C 1
ATOM 26056 O O . SER B 1 780 ? 136.753 65.156 34.791 1.00 79.96 777 SER B O 1
ATOM 26064 N N . ASP B 1 781 ? 137.864 67.106 34.684 1.00 68.80 778 ASP B N 1
ATOM 26065 C CA . ASP B 1 781 ? 137.975 67.078 33.228 1.00 65.32 778 ASP B CA 1
ATOM 26066 C C . ASP B 1 781 ? 138.958 66.004 32.755 1.00 58.40 778 ASP B C 1
ATOM 26067 O O . ASP B 1 781 ? 140.139 66.046 33.096 1.00 51.52 778 ASP B O 1
ATOM 26076 N N . PRO B 1 782 ? 138.470 65.037 31.959 1.00 64.57 779 PRO B N 1
ATOM 26077 C CA . PRO B 1 782 ? 139.287 63.910 31.492 1.00 59.04 779 PRO B CA 1
ATOM 26078 C C . PRO B 1 782 ? 140.554 64.321 30.743 1.00 53.60 779 PRO B C 1
ATOM 26079 O O . PRO B 1 782 ? 141.610 63.737 30.979 1.00 50.91 779 PRO B O 1
ATOM 26090 N N . SER B 1 783 ? 140.454 65.301 29.850 1.00 59.41 780 SER B N 1
ATOM 26091 C CA . SER B 1 783 ? 141.601 65.693 29.036 1.00 64.02 780 SER B CA 1
ATOM 26092 C C . SER B 1 783 ? 142.681 66.380 29.870 1.00 59.24 780 SER B C 1
ATOM 26093 O O . SER B 1 783 ? 143.870 66.258 29.575 1.00 61.58 780 SER B O 1
ATOM 26101 N N . GLN B 1 784 ? 142.272 67.094 30.914 1.00 58.89 781 GLN B N 1
ATOM 26102 C CA . GLN B 1 784 ? 143.227 67.744 31.805 1.00 56.96 781 GLN B CA 1
ATOM 26103 C C . GLN B 1 784 ? 143.902 66.718 32.708 1.00 53.86 781 GLN B C 1
ATOM 26104 O O . GLN B 1 784 ? 145.083 66.843 33.029 1.00 50.20 781 GLN B O 1
ATOM 26118 N N . LEU B 1 785 ? 143.147 65.701 33.108 1.00 47.60 782 LEU B N 1
ATOM 26119 C CA . LEU B 1 785 ? 143.688 64.623 33.925 1.00 44.51 782 LEU B CA 1
ATOM 26120 C C . LEU B 1 785 ? 144.832 63.918 33.199 1.00 46.80 782 LEU B C 1
ATOM 26121 O O . LEU B 1 785 ? 145.843 63.572 33.809 1.00 51.74 782 LEU B O 1
ATOM 26137 N N . ARG B 1 786 ? 144.667 63.712 31.896 1.00 48.64 783 ARG B N 1
ATOM 26138 C CA . ARG B 1 786 ? 145.675 63.027 31.091 1.00 46.47 783 ARG B CA 1
ATOM 26139 C C . ARG B 1 786 ? 146.943 63.860 30.975 1.00 41.23 783 ARG B C 1
ATOM 26140 O O . ARG B 1 786 ? 148.049 63.343 31.113 1.00 41.12 783 ARG B O 1
ATOM 26161 N N . ILE B 1 787 ? 146.774 65.151 30.712 1.00 39.76 784 ILE B N 1
ATOM 26162 C CA . ILE B 1 787 ? 147.903 66.064 30.589 1.00 46.27 784 ILE B CA 1
ATOM 26163 C C . ILE B 1 787 ? 148.694 66.147 31.895 1.00 44.31 784 ILE B C 1
ATOM 26164 O O . ILE B 1 787 ? 149.922 66.057 31.893 1.00 37.95 784 ILE B O 1
ATOM 26180 N N . LEU B 1 788 ? 147.988 66.318 33.008 1.00 38.03 785 LEU B N 1
ATOM 26181 C CA . LEU B 1 788 ? 148.635 66.434 34.310 1.00 45.52 785 LEU B CA 1
ATOM 26182 C C . LEU B 1 788 ? 149.379 65.149 34.659 1.00 41.79 785 LEU B C 1
ATOM 26183 O O . LEU B 1 788 ? 150.519 65.188 35.122 1.00 38.91 785 LEU B O 1
ATOM 26199 N N . ARG B 1 789 ? 148.728 64.012 34.439 1.00 40.63 786 ARG B N 1
ATOM 26200 C CA . ARG B 1 789 ? 149.356 62.719 34.684 1.00 41.02 786 ARG B CA 1
ATOM 26201 C C . ARG B 1 789 ? 150.625 62.578 33.854 1.00 39.36 786 ARG B C 1
ATOM 26202 O O . ARG B 1 789 ? 151.652 62.116 34.349 1.00 45.47 786 ARG B O 1
ATOM 26223 N N . LEU B 1 790 ? 150.552 62.985 32.591 1.00 37.33 787 LEU B N 1
ATOM 26224 C CA . LEU B 1 790 ? 151.708 62.930 31.708 1.00 39.56 787 LEU B CA 1
ATOM 26225 C C . LEU B 1 790 ? 152.839 63.788 32.266 1.00 44.18 787 LEU B C 1
ATOM 26226 O O . LEU B 1 790 ? 153.993 63.361 32.300 1.00 42.32 787 LEU B O 1
ATOM 26242 N N . SER B 1 791 ? 152.502 64.996 32.704 1.00 46.57 788 SER B N 1
ATOM 26243 C CA . SER B 1 791 ? 153.490 65.900 33.280 1.00 45.06 788 SER B CA 1
ATOM 26244 C C . SER B 1 791 ? 154.216 65.222 34.432 1.00 43.66 788 SER B C 1
ATOM 26245 O O . SER B 1 791 ? 155.446 65.223 34.487 1.00 42.72 788 SER B O 1
ATOM 26253 N N . CYS B 1 792 ? 153.448 64.644 35.350 1.00 41.45 789 CYS B N 1
ATOM 26254 C CA . CYS B 1 792 ? 154.020 63.928 36.483 1.00 39.99 789 CYS B CA 1
ATOM 26255 C C . CYS B 1 792 ? 154.936 62.815 35.990 1.00 44.58 789 CYS B C 1
ATOM 26256 O O . CYS B 1 792 ? 156.066 62.676 36.455 1.00 40.76 789 CYS B O 1
ATOM 26264 N N . LEU B 1 793 ? 154.441 62.030 35.040 1.00 41.11 790 LEU B N 1
ATOM 26265 C CA . LEU B 1 793 ? 155.181 60.884 34.532 1.00 35.91 790 LEU B CA 1
ATOM 26266 C C . LEU B 1 793 ? 156.443 61.321 33.791 1.00 43.20 790 LEU B C 1
ATOM 26267 O O . LEU B 1 793 ? 157.448 60.613 33.799 1.00 47.34 790 LEU B O 1
ATOM 26283 N N . ASP B 1 794 ? 156.393 62.488 33.156 1.00 43.22 791 ASP B N 1
ATOM 26284 C CA . ASP B 1 794 ? 157.572 63.037 32.494 1.00 46.06 791 ASP B CA 1
ATOM 26285 C C . ASP B 1 794 ? 158.617 63.437 33.531 1.00 46.38 791 ASP B C 1
ATOM 26286 O O . ASP B 1 794 ? 159.816 63.268 33.313 1.00 44.53 791 ASP B O 1
ATOM 26295 N N . PHE B 1 795 ? 158.155 63.968 34.660 1.00 37.44 792 PHE B N 1
ATOM 26296 C CA . PHE B 1 795 ? 159.046 64.320 35.759 1.00 40.17 792 PHE B CA 1
ATOM 26297 C C . PHE B 1 795 ? 159.764 63.072 36.249 1.00 46.96 792 PHE B C 1
ATOM 26298 O O . PHE B 1 795 ? 160.976 63.084 36.464 1.00 49.44 792 PHE B O 1
ATOM 26315 N N . VAL B 1 796 ? 159.004 61.995 36.418 1.00 42.95 793 VAL B N 1
ATOM 26316 C CA . VAL B 1 796 ? 159.557 60.728 36.878 1.00 49.19 793 VAL B CA 1
ATOM 26317 C C . VAL B 1 796 ? 160.652 60.249 35.931 1.00 50.83 793 VAL B C 1
ATOM 26318 O O . VAL B 1 796 ? 161.749 59.894 36.363 1.00 51.44 793 VAL B O 1
ATOM 26331 N N . MET B 1 797 ? 160.349 60.248 34.637 1.00 40.98 794 MET B N 1
ATOM 26332 C CA . MET B 1 797 ? 161.290 59.765 33.631 1.00 44.55 794 MET B CA 1
ATOM 26333 C C . MET B 1 797 ? 162.626 60.494 33.692 1.00 53.49 794 MET B C 1
ATOM 26334 O O . MET B 1 797 ? 163.680 59.862 33.670 1.00 52.36 794 MET B O 1
ATOM 26348 N N . VAL B 1 798 ? 162.584 61.820 33.765 1.00 52.68 795 VAL B N 1
ATOM 26349 C CA . VAL B 1 798 ? 163.812 62.605 33.809 1.00 46.49 795 VAL B CA 1
ATOM 26350 C C . VAL B 1 798 ? 164.631 62.221 35.035 1.00 50.61 795 VAL B C 1
ATOM 26351 O O . VAL B 1 798 ? 165.856 62.128 34.968 1.00 51.64 795 VAL B O 1
ATOM 26364 N N . CYS B 1 799 ? 163.950 61.989 36.153 1.00 41.09 796 CYS B N 1
ATOM 26365 C CA . CYS B 1 799 ? 164.624 61.598 37.385 1.00 51.02 796 CYS B CA 1
ATOM 26366 C C . CYS B 1 799 ? 165.300 60.233 37.239 1.00 55.13 796 CYS B C 1
ATOM 26367 O O . CYS B 1 799 ? 166.404 60.025 37.742 1.00 59.92 796 CYS B O 1
ATOM 26375 N N . LEU B 1 800 ? 164.641 59.309 36.546 1.00 51.26 797 LEU B N 1
ATOM 26376 C CA . LEU B 1 800 ? 165.170 57.957 36.372 1.00 52.39 797 LEU B CA 1
ATOM 26377 C C . LEU B 1 800 ? 166.223 57.890 35.267 1.00 54.73 797 LEU B C 1
ATOM 26378 O O . LEU B 1 800 ? 167.209 57.163 35.379 1.00 64.25 797 LEU B O 1
ATOM 26394 N N . VAL B 1 801 ? 166.006 58.651 34.201 1.00 50.18 798 VAL B N 1
ATOM 26395 C CA . VAL B 1 801 ? 166.885 58.618 33.037 1.00 50.49 798 VAL B CA 1
ATOM 26396 C C . VAL B 1 801 ? 168.224 59.294 33.308 1.00 56.45 798 VAL B C 1
ATOM 26397 O O . VAL B 1 801 ? 169.263 58.837 32.833 1.00 63.33 798 VAL B O 1
ATOM 26410 N N . THR B 1 802 ? 168.195 60.385 34.067 1.00 68.92 799 THR B N 1
ATOM 26411 C CA . THR B 1 802 ? 169.402 61.165 34.324 1.00 71.58 799 THR B CA 1
ATOM 26412 C C . THR B 1 802 ? 170.281 60.559 35.415 1.00 72.66 799 THR B C 1
ATOM 26413 O O . THR B 1 802 ? 171.330 61.112 35.746 1.00 75.97 799 THR B O 1
ATOM 26424 N N . PHE B 1 803 ? 169.860 59.427 35.971 1.00 66.85 800 PHE B N 1
ATOM 26425 C CA . PHE B 1 803 ? 170.673 58.730 36.960 1.00 68.25 800 PHE B CA 1
ATOM 26426 C C . PHE B 1 803 ? 171.817 58.003 36.264 1.00 69.88 800 PHE B C 1
ATOM 26427 O O . PHE B 1 803 ? 171.593 57.196 35.362 1.00 75.64 800 PHE B O 1
ATOM 26444 N N . ASN B 1 804 ? 173.039 58.292 36.701 1.00 70.01 801 ASN B N 1
ATOM 26445 C CA . ASN B 1 804 ? 174.243 57.810 36.033 1.00 81.57 801 ASN B CA 1
ATOM 26446 C C . ASN B 1 804 ? 174.173 56.322 35.692 1.00 87.20 801 ASN B C 1
ATOM 26447 O O . ASN B 1 804 ? 173.940 55.488 36.566 1.00 89.59 801 ASN B O 1
ATOM 26458 N N . GLU B 1 805 ? 174.382 55.999 34.417 1.00 98.55 802 GLU B N 1
ATOM 26459 C CA . GLU B 1 805 ? 174.286 54.620 33.947 1.00 104.93 802 GLU B CA 1
ATOM 26460 C C . GLU B 1 805 ? 175.515 53.800 34.331 1.00 108.87 802 GLU B C 1
ATOM 26461 O O . GLU B 1 805 ? 175.525 52.578 34.176 1.00 109.61 802 GLU B O 1
ATOM 26473 N N . ASP B 1 806 ? 176.558 54.472 34.808 1.00 112.91 803 ASP B N 1
ATOM 26474 C CA . ASP B 1 806 ? 177.731 53.772 35.318 1.00 120.07 803 ASP B CA 1
ATOM 26475 C C . ASP B 1 806 ? 177.325 52.870 36.477 1.00 118.09 803 ASP B C 1
ATOM 26476 O O . ASP B 1 806 ? 177.746 51.714 36.568 1.00 117.76 803 ASP B O 1
ATOM 26485 N N . LEU B 1 807 ? 176.493 53.424 37.352 1.00 112.86 804 LEU B N 1
ATOM 26486 C CA . LEU B 1 807 ? 176.100 52.781 38.595 1.00 111.52 804 LEU B CA 1
ATOM 26487 C C . LEU B 1 807 ? 175.068 51.675 38.413 1.00 110.79 804 LEU B C 1
ATOM 26488 O O . LEU B 1 807 ? 175.030 50.724 39.194 1.00 117.65 804 LEU B O 1
ATOM 26504 N N . ILE B 1 808 ? 174.233 51.797 37.386 1.00 110.83 805 ILE B N 1
ATOM 26505 C CA . ILE B 1 808 ? 173.214 50.780 37.112 1.00 117.64 805 ILE B CA 1
ATOM 26506 C C . ILE B 1 808 ? 173.838 49.385 37.143 1.00 125.50 805 ILE B C 1
ATOM 26507 O O . ILE B 1 808 ? 173.216 48.411 37.571 1.00 127.18 805 ILE B O 1
ATOM 26523 N N . ALA B 1 824 ? 184.995 58.059 46.876 1.00 116.72 821 ALA B N 1
ATOM 26524 C CA . ALA B 1 824 ? 183.754 57.446 47.332 1.00 115.02 821 ALA B CA 1
ATOM 26525 C C . ALA B 1 824 ? 182.811 58.494 47.913 1.00 117.33 821 ALA B C 1
ATOM 26526 O O . ALA B 1 824 ? 181.593 58.319 47.903 1.00 114.64 821 ALA B O 1
ATOM 26532 N N . THR B 1 825 ? 183.380 59.584 48.418 1.00 127.52 822 THR B N 1
ATOM 26533 C CA . THR B 1 825 ? 182.590 60.649 49.026 1.00 123.37 822 THR B CA 1
ATOM 26534 C C . THR B 1 825 ? 181.665 61.290 47.997 1.00 116.83 822 THR B C 1
ATOM 26535 O O . THR B 1 825 ? 180.458 61.390 48.214 1.00 113.59 822 THR B O 1
ATOM 26546 N N . ASN B 1 826 ? 182.237 61.722 46.878 1.00 112.07 823 ASN B N 1
ATOM 26547 C CA . ASN B 1 826 ? 181.458 62.327 45.802 1.00 109.47 823 ASN B CA 1
ATOM 26548 C C . ASN B 1 826 ? 180.370 61.390 45.289 1.00 103.42 823 ASN B C 1
ATOM 26549 O O . ASN B 1 826 ? 179.347 61.837 44.769 1.00 92.35 823 ASN B O 1
ATOM 26560 N N . LEU B 1 827 ? 180.597 60.089 45.436 1.00 109.72 824 LEU B N 1
ATOM 26561 C CA . LEU B 1 827 ? 179.640 59.091 44.979 1.00 110.03 824 LEU B CA 1
ATOM 26562 C C . LEU B 1 827 ? 178.413 59.054 45.886 1.00 106.43 824 LEU B C 1
ATOM 26563 O O . LEU B 1 827 ? 177.293 59.296 45.437 1.00 104.67 824 LEU B O 1
ATOM 26579 N N . ALA B 1 828 ? 178.631 58.752 47.162 1.00 102.37 825 ALA B N 1
ATOM 26580 C CA . ALA B 1 828 ? 177.541 58.675 48.129 1.00 102.00 825 ALA B CA 1
ATOM 26581 C C . ALA B 1 828 ? 176.772 59.991 48.181 1.00 100.60 825 ALA B C 1
ATOM 26582 O O . ALA B 1 828 ? 175.554 60.005 48.365 1.00 95.28 825 ALA B O 1
ATOM 26589 N N . THR B 1 829 ? 177.491 61.097 48.016 1.00 98.08 826 THR B N 1
ATOM 26590 C CA . THR B 1 829 ? 176.871 62.415 47.988 1.00 94.86 826 THR B CA 1
ATOM 26591 C C . THR B 1 829 ? 175.918 62.503 46.800 1.00 92.97 826 THR B C 1
ATOM 26592 O O . THR B 1 829 ? 174.838 63.086 46.896 1.00 88.09 826 THR B O 1
ATOM 26603 N N . TYR B 1 830 ? 176.327 61.914 45.682 1.00 89.24 827 TYR B N 1
ATOM 26604 C CA . TYR B 1 830 ? 175.512 61.906 44.474 1.00 90.70 827 TYR B CA 1
ATOM 26605 C C . TYR B 1 830 ? 174.322 60.958 44.602 1.00 91.14 827 TYR B C 1
ATOM 26606 O O . TYR B 1 830 ? 173.260 61.203 44.031 1.00 86.40 827 TYR B O 1
ATOM 26624 N N . VAL B 1 831 ? 174.501 59.879 45.359 1.00 89.59 828 VAL B N 1
ATOM 26625 C CA . VAL B 1 831 ? 173.474 58.849 45.482 1.00 90.47 828 VAL B CA 1
ATOM 26626 C C . VAL B 1 831 ? 172.342 59.254 46.426 1.00 90.56 828 VAL B C 1
ATOM 26627 O O . VAL B 1 831 ? 171.216 58.775 46.294 1.00 92.28 828 VAL B O 1
ATOM 26640 N N . ARG B 1 832 ? 172.637 60.135 47.376 1.00 88.59 829 ARG B N 1
ATOM 26641 C CA . ARG B 1 832 ? 171.630 60.562 48.342 1.00 87.96 829 ARG B CA 1
ATOM 26642 C C . ARG B 1 832 ? 170.961 61.875 47.945 1.00 86.49 829 ARG B C 1
ATOM 26643 O O . ARG B 1 832 ? 169.872 62.188 48.425 1.00 81.62 829 ARG B O 1
ATOM 26664 N N . LEU B 1 833 ? 171.606 62.636 47.066 1.00 83.87 830 LEU B N 1
ATOM 26665 C CA . LEU B 1 833 ? 171.051 63.908 46.613 1.00 71.26 830 LEU B CA 1
ATOM 26666 C C . LEU B 1 833 ? 170.216 63.748 45.346 1.00 65.63 830 LEU B C 1
ATOM 26667 O O . LEU B 1 833 ? 169.245 64.474 45.143 1.00 65.82 830 LEU B O 1
ATOM 26683 N N . HIS B 1 834 ? 170.590 62.800 44.495 1.00 70.41 831 HIS B N 1
ATOM 26684 C CA . HIS B 1 834 ? 169.884 62.603 43.235 1.00 72.46 831 HIS B CA 1
ATOM 26685 C C . HIS B 1 834 ? 168.493 62.027 43.490 1.00 71.63 831 HIS B C 1
ATOM 26686 O O . HIS B 1 834 ? 168.345 61.076 44.260 1.00 71.04 831 HIS B O 1
ATOM 26701 N N . PRO B 1 835 ? 167.467 62.597 42.835 1.00 65.94 832 PRO B N 1
ATOM 26702 C CA . PRO B 1 835 ? 166.065 62.235 43.085 1.00 54.93 832 PRO B CA 1
ATOM 26703 C C . PRO B 1 835 ? 165.733 60.772 42.791 1.00 62.58 832 PRO B C 1
ATOM 26704 O O . PRO B 1 835 ? 164.675 60.300 43.207 1.00 62.04 832 PRO B O 1
ATOM 26715 N N . PHE B 1 836 ? 166.622 60.073 42.091 1.00 62.67 833 PHE B N 1
ATOM 26716 C CA . PHE B 1 836 ? 166.405 58.671 41.744 1.00 64.50 833 PHE B CA 1
ATOM 26717 C C . PHE B 1 836 ? 165.900 57.848 42.929 1.00 62.96 833 PHE B C 1
ATOM 26718 O O . PHE B 1 836 ? 164.863 57.189 42.841 1.00 53.75 833 PHE B O 1
ATOM 26735 N N . SER B 1 837 ? 166.637 57.889 44.034 1.00 69.50 834 SER B N 1
ATOM 26736 C CA . SER B 1 837 ? 166.291 57.105 45.215 1.00 71.90 834 SER B CA 1
ATOM 26737 C C . SER B 1 837 ? 164.863 57.380 45.678 1.00 73.55 834 SER B C 1
ATOM 26738 O O . SER B 1 837 ? 164.089 56.452 45.915 1.00 72.68 834 SER B O 1
ATOM 26746 N N . ARG B 1 838 ? 164.519 58.657 45.804 1.00 70.78 835 ARG B N 1
ATOM 26747 C CA . ARG B 1 838 ? 163.211 59.046 46.319 1.00 62.88 835 ARG B CA 1
ATOM 26748 C C . ARG B 1 838 ? 162.098 58.647 45.359 1.00 64.65 835 ARG B C 1
ATOM 26749 O O . ARG B 1 838 ? 161.038 58.186 45.782 1.00 61.21 835 ARG B O 1
ATOM 26770 N N . VAL B 1 839 ? 162.345 58.827 44.066 1.00 74.21 836 VAL B N 1
ATOM 26771 C CA . VAL B 1 839 ? 161.352 58.512 43.047 1.00 68.97 836 VAL B CA 1
ATOM 26772 C C . VAL B 1 839 ? 161.026 57.022 43.045 1.00 69.14 836 VAL B C 1
ATOM 26773 O O . VAL B 1 839 ? 159.858 56.635 43.017 1.00 72.45 836 VAL B O 1
ATOM 26786 N N . MET B 1 840 ? 162.058 56.187 43.077 1.00 59.82 837 MET B N 1
ATOM 26787 C CA . MET B 1 840 ? 161.858 54.745 43.137 1.00 64.42 837 MET B CA 1
ATOM 26788 C C . MET B 1 840 ? 161.034 54.375 44.366 1.00 69.12 837 MET B C 1
ATOM 26789 O O . MET B 1 840 ? 160.127 53.550 44.289 1.00 69.76 837 MET B O 1
ATOM 26803 N N . GLU B 1 841 ? 161.348 54.997 45.498 1.00 64.30 838 GLU B N 1
ATOM 26804 C CA . GLU B 1 841 ? 160.642 54.711 46.741 1.00 66.16 838 GLU B CA 1
ATOM 26805 C C . GLU B 1 841 ? 159.143 54.959 46.588 1.00 64.01 838 GLU B C 1
ATOM 26806 O O . GLU B 1 841 ? 158.325 54.185 47.085 1.00 56.94 838 GLU B O 1
ATOM 26818 N N . TRP B 1 842 ? 158.785 56.038 45.898 1.00 62.51 839 TRP B N 1
ATOM 26819 C CA . TRP B 1 842 ? 157.380 56.360 45.671 1.00 57.68 839 TRP B CA 1
ATOM 26820 C C . TRP B 1 842 ? 156.720 55.364 44.724 1.00 63.43 839 TRP B C 1
ATOM 26821 O O . TRP B 1 842 ? 155.566 54.987 44.918 1.00 62.49 839 TRP B O 1
ATOM 26842 N N . LEU B 1 843 ? 157.448 54.938 43.697 1.00 58.59 840 LEU B N 1
ATOM 26843 C CA . LEU B 1 843 ? 156.909 53.988 42.731 1.00 59.08 840 LEU B CA 1
ATOM 26844 C C . LEU B 1 843 ? 156.541 52.668 43.405 1.00 65.31 840 LEU B C 1
ATOM 26845 O O . LEU B 1 843 ? 155.597 51.993 42.993 1.00 69.44 840 LEU B O 1
ATOM 26861 N N . PHE B 1 844 ? 157.286 52.306 44.443 1.00 65.19 841 PHE B N 1
ATOM 26862 C CA . PHE B 1 844 ? 156.985 51.109 45.217 1.00 66.41 841 PHE B CA 1
ATOM 26863 C C . PHE B 1 844 ? 155.766 51.329 46.114 1.00 67.96 841 PHE B C 1
ATOM 26864 O O . PHE B 1 844 ? 155.159 50.372 46.596 1.00 67.82 841 PHE B O 1
ATOM 26881 N N . ASN B 1 845 ? 155.415 52.592 46.339 1.00 60.25 842 ASN B N 1
ATOM 26882 C CA . ASN B 1 845 ? 154.226 52.926 47.114 1.00 65.79 842 ASN B CA 1
ATOM 26883 C C . ASN B 1 845 ? 152.968 52.391 46.440 1.00 66.89 842 ASN B C 1
ATOM 26884 O O . ASN B 1 845 ? 152.830 52.454 45.219 1.00 68.33 842 ASN B O 1
ATOM 26895 N N . GLU B 1 846 ? 152.050 51.872 47.247 1.00 77.77 843 GLU B N 1
ATOM 26896 C CA . GLU B 1 846 ? 150.850 51.218 46.740 1.00 80.43 843 GLU B CA 1
ATOM 26897 C C . GLU B 1 846 ? 149.951 52.175 45.961 1.00 77.88 843 GLU B C 1
ATOM 26898 O O . GLU B 1 846 ? 149.459 51.837 44.884 1.00 72.02 843 GLU B O 1
ATOM 26910 N N . LYS B 1 847 ? 149.734 53.366 46.511 1.00 72.80 844 LYS B N 1
ATOM 26911 C CA . LYS B 1 847 ? 148.828 54.334 45.904 1.00 72.79 844 LYS B CA 1
ATOM 26912 C C . LYS B 1 847 ? 149.325 54.792 44.536 1.00 74.85 844 LYS B C 1
ATOM 26913 O O . LYS B 1 847 ? 148.532 54.994 43.616 1.00 71.80 844 LYS B O 1
ATOM 26932 N N . VAL B 1 848 ? 150.637 54.956 44.407 1.00 69.01 845 VAL B N 1
ATOM 26933 C CA . VAL B 1 848 ? 151.232 55.378 43.144 1.00 62.82 845 VAL B CA 1
ATOM 26934 C C . VAL B 1 848 ? 151.013 54.313 42.073 1.00 62.77 845 VAL B C 1
ATOM 26935 O O . VAL B 1 848 ? 150.618 54.623 40.949 1.00 61.76 845 VAL B O 1
ATOM 26948 N N . ILE B 1 849 ? 151.273 53.059 42.430 1.00 59.06 846 ILE B N 1
ATOM 26949 C CA . ILE B 1 849 ? 151.052 51.942 41.518 1.00 62.80 846 ILE B CA 1
ATOM 26950 C C . ILE B 1 849 ? 149.616 51.950 41.011 1.00 61.27 846 ILE B C 1
ATOM 26951 O O . ILE B 1 849 ? 149.364 51.717 39.829 1.00 60.81 846 ILE B O 1
ATOM 26967 N N . THR B 1 850 ? 148.680 52.227 41.912 1.00 61.78 847 THR B N 1
ATOM 26968 C CA . THR B 1 850 ? 147.268 52.273 41.557 1.00 64.16 847 THR B CA 1
ATOM 26969 C C . THR B 1 850 ? 146.995 53.414 40.584 1.00 63.80 847 THR B C 1
ATOM 26970 O O . THR B 1 850 ? 146.177 53.283 39.674 1.00 66.05 847 THR B O 1
ATOM 26981 N N . SER B 1 851 ? 147.680 54.535 40.781 1.00 57.56 848 SER B N 1
ATOM 26982 C CA . SER B 1 851 ? 147.530 55.680 39.891 1.00 61.53 848 SER B CA 1
ATOM 26983 C C . SER B 1 851 ? 148.129 55.381 38.520 1.00 62.03 848 SER B C 1
ATOM 26984 O O . SER B 1 851 ? 147.643 55.877 37.503 1.00 55.78 848 SER B O 1
ATOM 26992 N N . LEU B 1 852 ? 149.184 54.572 38.495 1.00 56.54 849 LEU B N 1
ATOM 26993 C CA . LEU B 1 852 ? 149.769 54.133 37.233 1.00 55.20 849 LEU B CA 1
ATOM 26994 C C . LEU B 1 852 ? 148.764 53.267 36.488 1.00 58.07 849 LEU B C 1
ATOM 26995 O O . LEU B 1 852 ? 148.558 53.433 35.287 1.00 61.82 849 LEU B O 1
ATOM 27011 N N . ILE B 1 853 ? 148.134 52.346 37.212 1.00 57.19 850 ILE B N 1
ATOM 27012 C CA . ILE B 1 853 ? 147.110 51.485 36.633 1.00 58.68 850 ILE B CA 1
ATOM 27013 C C . ILE B 1 853 ? 145.903 52.302 36.185 1.00 56.70 850 ILE B C 1
ATOM 27014 O O . ILE B 1 853 ? 145.295 52.006 35.158 1.00 58.14 850 ILE B O 1
ATOM 27030 N N . ASN B 1 854 ? 145.560 53.329 36.957 1.00 59.39 851 ASN B N 1
ATOM 27031 C CA . ASN B 1 854 ? 144.447 54.207 36.610 1.00 57.01 851 ASN B CA 1
ATOM 27032 C C . ASN B 1 854 ? 144.738 55.000 35.344 1.00 58.04 851 ASN B C 1
ATOM 27033 O O . ASN B 1 854 ? 143.837 55.282 34.555 1.00 65.27 851 ASN B O 1
ATOM 27044 N N . THR B 1 855 ? 146.003 55.363 35.158 1.00 60.70 852 THR B N 1
ATOM 27045 C CA . THR B 1 855 ? 146.423 56.086 33.966 1.00 58.00 852 THR B CA 1
ATOM 27046 C C . THR B 1 855 ? 146.346 55.171 32.753 1.00 53.68 852 THR B C 1
ATOM 27047 O O . THR B 1 855 ? 145.900 55.579 31.681 1.00 55.51 852 THR B O 1
ATOM 27058 N N . ILE B 1 856 ? 146.779 53.929 32.938 1.00 47.21 853 ILE B N 1
ATOM 27059 C CA . ILE B 1 856 ? 146.851 52.962 31.850 1.00 54.95 853 ILE B CA 1
ATOM 27060 C C . ILE B 1 856 ? 145.474 52.440 31.447 1.00 59.18 853 ILE B C 1
ATOM 27061 O O . ILE B 1 856 ? 145.169 52.330 30.260 1.00 54.89 853 ILE B O 1
ATOM 27077 N N . HIS B 1 857 ? 144.645 52.119 32.434 1.00 66.79 854 HIS B N 1
ATOM 27078 C CA . HIS B 1 857 ? 143.324 51.560 32.164 1.00 64.07 854 HIS B CA 1
ATOM 27079 C C . HIS B 1 857 ? 142.395 52.608 31.559 1.00 64.39 854 HIS B C 1
ATOM 27080 O O . HIS B 1 857 ? 141.929 53.513 32.250 1.00 63.02 854 HIS B O 1
ATOM 27095 N N . GLN B 1 858 ? 142.124 52.470 30.265 1.00 68.47 855 GLN B N 1
ATOM 27096 C CA . GLN B 1 858 ? 141.287 53.424 29.548 1.00 65.81 855 GLN B CA 1
ATOM 27097 C C . GLN B 1 858 ? 140.406 52.703 28.536 1.00 60.77 855 GLN B C 1
ATOM 27098 O O . GLN B 1 858 ? 140.663 51.553 28.183 1.00 64.94 855 GLN B O 1
ATOM 27112 N N . ASP B 1 859 ? 139.365 53.385 28.074 1.00 61.80 856 ASP B N 1
ATOM 27113 C CA . ASP B 1 859 ? 138.478 52.835 27.059 1.00 67.13 856 ASP B CA 1
ATOM 27114 C C . ASP B 1 859 ? 139.274 52.542 25.788 1.00 70.92 856 ASP B C 1
ATOM 27115 O O . ASP B 1 859 ? 139.773 53.464 25.142 1.00 72.56 856 ASP B O 1
ATOM 27124 N N . PRO B 1 860 ? 139.395 51.256 25.421 1.00 71.45 857 PRO B N 1
ATOM 27125 C CA . PRO B 1 860 ? 140.182 50.885 24.238 1.00 71.66 857 PRO B CA 1
ATOM 27126 C C . PRO B 1 860 ? 139.617 51.470 22.947 1.00 76.33 857 PRO B C 1
ATOM 27127 O O . PRO B 1 860 ? 140.379 51.769 22.027 1.00 78.33 857 PRO B O 1
ATOM 27138 N N . ILE B 1 861 ? 138.299 51.632 22.883 1.00 81.75 858 ILE B N 1
ATOM 27139 C CA . ILE B 1 861 ? 137.656 52.207 21.706 1.00 79.94 858 ILE B CA 1
ATOM 27140 C C . ILE B 1 861 ? 138.034 53.679 21.563 1.00 74.29 858 ILE B C 1
ATOM 27141 O O . ILE B 1 861 ? 138.372 54.140 20.473 1.00 75.07 858 ILE B O 1
ATOM 27157 N N . SER B 1 862 ? 137.974 54.412 22.669 1.00 75.72 859 SER B N 1
ATOM 27158 C CA . SER B 1 862 ? 138.362 55.816 22.675 1.00 76.20 859 SER B CA 1
ATOM 27159 C C . SER B 1 862 ? 139.846 55.950 22.360 1.00 75.16 859 SER B C 1
ATOM 27160 O O . SER B 1 862 ? 140.264 56.885 21.676 1.00 72.26 859 SER B O 1
ATOM 27168 N N . LEU B 1 863 ? 140.638 55.006 22.859 1.00 68.69 860 LEU B N 1
ATOM 27169 C CA . LEU B 1 863 ? 142.082 55.038 22.672 1.00 62.81 860 LEU B CA 1
ATOM 27170 C C . LEU B 1 863 ? 142.457 54.853 21.204 1.00 57.82 860 LEU B C 1
ATOM 27171 O O . LEU B 1 863 ? 143.256 55.613 20.660 1.00 58.69 860 LEU B O 1
ATOM 27187 N N . GLY B 1 864 ? 141.877 53.843 20.567 1.00 59.07 861 GLY B N 1
ATOM 27188 C CA . GLY B 1 864 ? 142.159 53.564 19.171 1.00 68.42 861 GLY B CA 1
ATOM 27189 C C . GLY B 1 864 ? 141.799 54.725 18.264 1.00 71.11 861 GLY B C 1
ATOM 27190 O O . GLY B 1 864 ? 142.529 55.045 17.327 1.00 74.96 861 GLY B O 1
ATOM 27194 N N . SER B 1 865 ? 140.668 55.362 18.548 1.00 76.32 862 SER B N 1
ATOM 27195 C CA . SER B 1 865 ? 140.180 56.471 17.736 1.00 74.50 862 SER B CA 1
ATOM 27196 C C . SER B 1 865 ? 140.994 57.746 17.954 1.00 72.26 862 SER B C 1
ATOM 27197 O O . SER B 1 865 ? 141.003 58.636 17.103 1.00 76.83 862 SER B O 1
ATOM 27205 N N . ALA B 1 866 ? 141.675 57.835 19.091 1.00 69.51 863 ALA B N 1
ATOM 27206 C CA . ALA B 1 866 ? 142.431 59.035 19.435 1.00 64.00 863 ALA B CA 1
ATOM 27207 C C . ALA B 1 866 ? 143.739 59.108 18.658 1.00 61.55 863 ALA B C 1
ATOM 27208 O O . ALA B 1 866 ? 144.236 58.098 18.161 1.00 65.76 863 ALA B O 1
ATOM 27215 N N . SER B 1 867 ? 144.289 60.313 18.559 1.00 55.96 864 SER B N 1
ATOM 27216 C CA . SER B 1 867 ? 145.559 60.528 17.879 1.00 55.90 864 SER B CA 1
ATOM 27217 C C . SER B 1 867 ? 146.708 59.947 18.697 1.00 58.18 864 SER B C 1
ATOM 27218 O O . SER B 1 867 ? 146.636 59.901 19.924 1.00 51.27 864 SER B O 1
ATOM 27226 N N . PRO B 1 868 ? 147.775 59.499 18.018 1.00 64.35 865 PRO B N 1
ATOM 27227 C CA . PRO B 1 868 ? 148.946 58.959 18.718 1.00 62.75 865 PRO B CA 1
ATOM 27228 C C . PRO B 1 868 ? 149.755 60.045 19.422 1.00 59.57 865 PRO B C 1
ATOM 27229 O O . PRO B 1 868 ? 150.604 59.732 20.259 1.00 57.71 865 PRO B O 1
ATOM 27240 N N . ASP B 1 869 ? 149.495 61.303 19.079 1.00 53.57 866 ASP B N 1
ATOM 27241 C CA . ASP B 1 869 ? 150.153 62.431 19.730 1.00 61.72 866 ASP B CA 1
ATOM 27242 C C . ASP B 1 869 ? 149.285 63.020 20.840 1.00 57.42 866 ASP B C 1
ATOM 27243 O O . ASP B 1 869 ? 149.685 63.972 21.508 1.00 57.26 866 ASP B O 1
ATOM 27252 N N . SER B 1 870 ? 148.098 62.454 21.034 1.00 58.85 867 SER B N 1
ATOM 27253 C CA . SER B 1 870 ? 147.163 62.963 22.030 1.00 59.52 867 SER B CA 1
ATOM 27254 C C . SER B 1 870 ? 147.660 62.660 23.440 1.00 53.08 867 SER B C 1
ATOM 27255 O O . SER B 1 870 ? 148.342 61.660 23.659 1.00 51.40 867 SER B O 1
ATOM 27263 N N . PRO B 1 871 ? 147.320 63.528 24.404 1.00 53.68 868 PRO B N 1
ATOM 27264 C CA . PRO B 1 871 ? 147.670 63.264 25.804 1.00 55.60 868 PRO B CA 1
ATOM 27265 C C . PRO B 1 871 ? 147.163 61.900 26.271 1.00 49.58 868 PRO B C 1
ATOM 27266 O O . PRO B 1 871 ? 147.811 61.255 27.095 1.00 49.65 868 PRO B O 1
ATOM 27277 N N . LEU B 1 872 ? 146.021 61.467 25.744 1.00 44.93 869 LEU B N 1
ATOM 27278 C CA . LEU B 1 872 ? 145.457 60.170 26.102 1.00 52.42 869 LEU B CA 1
ATOM 27279 C C . LEU B 1 872 ? 146.442 59.040 25.816 1.00 52.74 869 LEU B C 1
ATOM 27280 O O . LEU B 1 872 ? 146.796 58.272 26.710 1.00 48.48 869 LEU B O 1
ATOM 27296 N N . VAL B 1 873 ? 146.875 58.946 24.562 1.00 41.60 870 VAL B N 1
ATOM 27297 C CA . VAL B 1 873 ? 147.787 57.889 24.135 1.00 45.69 870 VAL B CA 1
ATOM 27298 C C . VAL B 1 873 ? 149.158 58.035 24.788 1.00 43.37 870 VAL B C 1
ATOM 27299 O O . VAL B 1 873 ? 149.731 57.060 25.273 1.00 45.59 870 VAL B O 1
ATOM 27312 N N . VAL B 1 874 ? 149.680 59.256 24.794 1.00 40.37 871 VAL B N 1
ATOM 27313 C CA . VAL B 1 874 ? 151.024 59.510 25.300 1.00 41.39 871 VAL B CA 1
ATOM 27314 C C . VAL B 1 874 ? 151.128 59.281 26.808 1.00 47.42 871 VAL B C 1
ATOM 27315 O O . VAL B 1 874 ? 152.177 58.869 27.301 1.00 54.52 871 VAL B O 1
ATOM 27328 N N . SER B 1 875 ? 150.048 59.545 27.540 1.00 35.90 872 SER B N 1
ATOM 27329 C CA . SER B 1 875 ? 150.064 59.375 28.991 1.00 45.95 872 SER B CA 1
ATOM 27330 C C . SER B 1 875 ? 150.085 57.895 29.366 1.00 49.48 872 SER B C 1
ATOM 27331 O O . SER B 1 875 ? 150.715 57.509 30.351 1.00 48.60 872 SER B O 1
ATOM 27339 N N . ILE B 1 876 ? 149.410 57.070 28.573 1.00 41.08 873 ILE B N 1
ATOM 27340 C CA . ILE B 1 876 ? 149.432 55.629 28.785 1.00 44.72 873 ILE B CA 1
ATOM 27341 C C . ILE B 1 876 ? 150.808 55.100 28.409 1.00 48.83 873 ILE B C 1
ATOM 27342 O O . ILE B 1 876 ? 151.420 54.340 29.158 1.00 53.07 873 ILE B O 1
ATOM 27358 N N . LEU B 1 877 ? 151.286 55.511 27.238 1.00 48.18 874 LEU B N 1
ATOM 27359 C CA . LEU B 1 877 ? 152.616 55.142 26.775 1.00 44.13 874 LEU B CA 1
ATOM 27360 C C . LEU B 1 877 ? 153.646 55.410 27.860 1.00 51.06 874 LEU B C 1
ATOM 27361 O O . LEU B 1 877 ? 154.423 54.530 28.227 1.00 52.64 874 LEU B O 1
ATOM 27377 N N . ARG B 1 878 ? 153.639 56.635 28.373 1.00 50.51 875 ARG B N 1
ATOM 27378 C CA . ARG B 1 878 ? 154.627 57.061 29.352 1.00 42.70 875 ARG B CA 1
ATOM 27379 C C . ARG B 1 878 ? 154.463 56.305 30.669 1.00 50.01 875 ARG B C 1
ATOM 27380 O O . ARG B 1 878 ? 155.447 55.948 31.313 1.00 47.83 875 ARG B O 1
ATOM 27401 N N . ALA B 1 879 ? 153.219 56.065 31.067 1.00 48.13 876 ALA B N 1
ATOM 27402 C CA . ALA B 1 879 ? 152.949 55.312 32.285 1.00 46.10 876 ALA B CA 1
ATOM 27403 C C . ALA B 1 879 ? 153.525 53.905 32.162 1.00 54.99 876 ALA B C 1
ATOM 27404 O O . ALA B 1 879 ? 154.054 53.351 33.127 1.00 60.60 876 ALA B O 1
ATOM 27411 N N . ILE B 1 880 ? 153.418 53.332 30.968 1.00 47.66 877 ILE B N 1
ATOM 27412 C CA . ILE B 1 880 ? 153.966 52.008 30.704 1.00 50.21 877 ILE B CA 1
ATOM 27413 C C . ILE B 1 880 ? 155.487 52.065 30.690 1.00 52.47 877 ILE B C 1
ATOM 27414 O O . ILE B 1 880 ? 156.156 51.202 31.255 1.00 54.42 877 ILE B O 1
ATOM 27430 N N . GLN B 1 881 ? 156.029 53.090 30.040 1.00 49.17 878 GLN B N 1
ATOM 27431 C CA . GLN B 1 881 ? 157.472 53.269 29.968 1.00 48.30 878 GLN B CA 1
ATOM 27432 C C . GLN B 1 881 ? 158.083 53.417 31.363 1.00 57.01 878 GLN B C 1
ATOM 27433 O O . GLN B 1 881 ? 159.166 52.896 31.630 1.00 63.63 878 GLN B O 1
ATOM 27447 N N . VAL B 1 882 ? 157.384 54.121 32.249 1.00 50.46 879 VAL B N 1
ATOM 27448 C CA . VAL B 1 882 ? 157.848 54.301 33.622 1.00 50.64 879 VAL B CA 1
ATOM 27449 C C . VAL B 1 882 ? 157.929 52.964 34.354 1.00 47.52 879 VAL B C 1
ATOM 27450 O O . VAL B 1 882 ? 158.913 52.682 35.035 1.00 54.21 879 VAL B O 1
ATOM 27463 N N . MET B 1 883 ? 156.891 52.145 34.214 1.00 49.99 880 MET B N 1
ATOM 27464 C CA . MET B 1 883 ? 156.889 50.818 34.819 1.00 56.39 880 MET B CA 1
ATOM 27465 C C . MET B 1 883 ? 158.035 49.974 34.265 1.00 65.14 880 MET B C 1
ATOM 27466 O O . MET B 1 883 ? 158.653 49.195 34.991 1.00 62.17 880 MET B O 1
ATOM 27480 N N . ILE B 1 884 ? 158.319 50.132 32.976 1.00 56.21 881 ILE B N 1
ATOM 27481 C CA . ILE B 1 884 ? 159.414 49.405 32.346 1.00 57.42 881 ILE B CA 1
ATOM 27482 C C . ILE B 1 884 ? 160.757 49.870 32.894 1.00 58.11 881 ILE B C 1
ATOM 27483 O O . ILE B 1 884 ? 161.593 49.055 33.282 1.00 60.93 881 ILE B O 1
ATOM 27499 N N . LYS B 1 885 ? 160.957 51.184 32.926 1.00 61.82 882 LYS B N 1
ATOM 27500 C CA . LYS B 1 885 ? 162.224 51.753 33.372 1.00 65.09 882 LYS B CA 1
ATOM 27501 C C . LYS B 1 885 ? 162.462 51.433 34.844 1.00 68.77 882 LYS B C 1
ATOM 27502 O O . LYS B 1 885 ? 163.599 51.223 35.268 1.00 69.86 882 LYS B O 1
ATOM 27521 N N . ALA B 1 886 ? 161.382 51.391 35.617 1.00 68.92 883 ALA B N 1
ATOM 27522 C CA . ALA B 1 886 ? 161.470 51.085 37.040 1.00 68.90 883 ALA B CA 1
ATOM 27523 C C . ALA B 1 886 ? 161.958 49.656 37.255 1.00 69.68 883 ALA B C 1
ATOM 27524 O O . ALA B 1 886 ? 162.784 49.398 38.129 1.00 68.73 883 ALA B O 1
ATOM 27531 N N . LEU B 1 887 ? 161.441 48.731 36.454 1.00 72.47 884 LEU B N 1
ATOM 27532 C CA . LEU B 1 887 ? 161.826 47.329 36.557 1.00 73.48 884 LEU B CA 1
ATOM 27533 C C . LEU B 1 887 ? 163.309 47.144 36.251 1.00 75.12 884 LEU B C 1
ATOM 27534 O O . LEU B 1 887 ? 163.964 46.268 36.815 1.00 80.73 884 LEU B O 1
ATOM 27550 N N . GLU B 1 888 ? 163.832 47.977 35.358 1.00 70.18 885 GLU B N 1
ATOM 27551 C CA . GLU B 1 888 ? 165.223 47.874 34.933 1.00 76.21 885 GLU B CA 1
ATOM 27552 C C . GLU B 1 888 ? 166.184 48.424 35.981 1.00 79.31 885 GLU B C 1
ATOM 27553 O O . GLU B 1 888 ? 167.351 48.033 36.030 1.00 83.19 885 GLU B O 1
ATOM 27565 N N . LEU B 1 889 ? 165.691 49.329 36.820 1.00 81.32 886 LEU B N 1
ATOM 27566 C CA . LEU B 1 889 ? 166.536 50.003 37.798 1.00 83.54 886 LEU B CA 1
ATOM 27567 C C . LEU B 1 889 ? 166.272 49.533 39.225 1.00 85.15 886 LEU B C 1
ATOM 27568 O O . LEU B 1 889 ? 166.942 49.973 40.159 1.00 85.06 886 LEU B O 1
ATOM 27584 N N . GLN B 1 890 ? 165.304 48.638 39.397 1.00 84.73 887 GLN B N 1
ATOM 27585 C CA . GLN B 1 890 ? 164.929 48.190 40.731 1.00 88.05 887 GLN B CA 1
ATOM 27586 C C . GLN B 1 890 ? 166.045 47.381 41.381 1.00 94.95 887 GLN B C 1
ATOM 27587 O O . GLN B 1 890 ? 166.209 47.408 42.600 1.00 99.27 887 GLN B O 1
ATOM 27601 N N . GLU B 1 891 ? 166.808 46.657 40.569 1.00 98.01 888 GLU B N 1
ATOM 27602 C CA . GLU B 1 891 ? 167.935 45.891 41.084 1.00 102.60 888 GLU B CA 1
ATOM 27603 C C . GLU B 1 891 ? 168.955 46.834 41.712 1.00 104.02 888 GLU B C 1
ATOM 27604 O O . GLU B 1 891 ? 169.575 46.509 42.724 1.00 108.09 888 GLU B O 1
ATOM 27616 N N . THR B 1 892 ? 169.121 48.007 41.108 1.00 95.97 889 THR B N 1
ATOM 27617 C CA . THR B 1 892 ? 170.028 49.017 41.638 1.00 92.00 889 THR B CA 1
ATOM 27618 C C . THR B 1 892 ? 169.472 49.606 42.926 1.00 96.22 889 THR B C 1
ATOM 27619 O O . THR B 1 892 ? 170.127 49.581 43.966 1.00 102.15 889 THR B O 1
ATOM 27630 N N . TYR B 1 893 ? 168.256 50.137 42.846 1.00 95.68 890 TYR B N 1
ATOM 27631 C CA . TYR B 1 893 ? 167.618 50.779 43.989 1.00 90.85 890 TYR B CA 1
ATOM 27632 C C . TYR B 1 893 ? 167.624 49.885 45.225 1.00 87.95 890 TYR B C 1
ATOM 27633 O O . TYR B 1 893 ? 167.921 50.348 46.326 1.00 92.86 890 TYR B O 1
ATOM 27651 N N . LEU B 1 894 ? 167.296 48.609 45.043 1.00 87.68 891 LEU B N 1
ATOM 27652 C CA . LEU B 1 894 ? 167.258 47.670 46.160 1.00 93.59 891 LEU B CA 1
ATOM 27653 C C . LEU B 1 894 ? 168.656 47.366 46.693 1.00 100.16 891 LEU B C 1
ATOM 27654 O O . LEU B 1 894 ? 168.803 46.757 47.753 1.00 106.55 891 LEU B O 1
ATOM 27670 N N . HIS B 1 895 ? 169.678 47.791 45.958 1.00 109.19 892 HIS B N 1
ATOM 27671 C CA . HIS B 1 895 ? 171.055 47.677 46.422 1.00 116.96 892 HIS B CA 1
ATOM 27672 C C . HIS B 1 895 ? 171.502 48.944 47.152 1.00 119.36 892 HIS B C 1
ATOM 27673 O O . HIS B 1 895 ? 172.672 49.078 47.510 1.00 124.46 892 HIS B O 1
ATOM 27688 N N . LEU B 1 896 ? 170.567 49.866 47.374 1.00 112.18 893 LEU B N 1
ATOM 27689 C CA . LEU B 1 896 ? 170.859 51.120 48.066 1.00 106.17 893 LEU B CA 1
ATOM 27690 C C . LEU B 1 896 ? 170.033 51.278 49.342 1.00 108.89 893 LEU B C 1
ATOM 27691 O O . LEU B 1 896 ? 170.178 52.268 50.058 1.00 110.12 893 LEU B O 1
ATOM 27707 N N . VAL B 1 897 ? 169.173 50.305 49.627 1.00 117.37 894 VAL B N 1
ATOM 27708 C CA . VAL B 1 897 ? 168.270 50.401 50.770 1.00 124.52 894 VAL B CA 1
ATOM 27709 C C . VAL B 1 897 ? 169.040 50.469 52.086 1.00 131.91 894 VAL B C 1
ATOM 27710 O O . VAL B 1 897 ? 168.790 51.344 52.915 1.00 133.36 894 VAL B O 1
ATOM 27723 N N . ARG B 1 898 ? 169.976 49.543 52.273 1.00 132.55 895 ARG B N 1
ATOM 27724 C CA . ARG B 1 898 ? 170.771 49.499 53.496 1.00 133.17 895 ARG B CA 1
ATOM 27725 C C . ARG B 1 898 ? 171.994 50.403 53.392 1.00 132.62 895 ARG B C 1
ATOM 27726 O O . ARG B 1 898 ? 172.439 50.976 54.388 1.00 131.02 895 ARG B O 1
ATOM 27747 N N . TYR B 1 920 ? 157.628 38.958 41.764 1.00 119.27 917 TYR B N 1
ATOM 27748 C CA . TYR B 1 920 ? 158.749 38.697 42.659 1.00 124.13 917 TYR B CA 1
ATOM 27749 C C . TYR B 1 920 ? 159.023 39.905 43.543 1.00 124.55 917 TYR B C 1
ATOM 27750 O O . TYR B 1 920 ? 158.679 39.910 44.725 1.00 125.32 917 TYR B O 1
ATOM 27767 N N . SER B 1 921 ? 159.640 40.930 42.967 1.00 120.97 918 SER B N 1
ATOM 27768 C CA . SER B 1 921 ? 159.923 42.152 43.706 1.00 119.06 918 SER B CA 1
ATOM 27769 C C . SER B 1 921 ? 158.638 42.907 44.013 1.00 111.90 918 SER B C 1
ATOM 27770 O O . SER B 1 921 ? 157.685 42.865 43.236 1.00 112.05 918 SER B O 1
ATOM 27778 N N . ALA B 1 922 ? 158.626 43.608 45.142 1.00 104.65 919 ALA B N 1
ATOM 27779 C CA . ALA B 1 922 ? 157.457 44.371 45.568 1.00 99.61 919 ALA B CA 1
ATOM 27780 C C . ALA B 1 922 ? 156.801 45.104 44.401 1.00 92.90 919 ALA B C 1
ATOM 27781 O O . ALA B 1 922 ? 155.577 45.122 44.280 1.00 89.72 919 ALA B O 1
ATOM 27788 N N . PHE B 1 923 ? 157.619 45.711 43.548 1.00 90.00 920 PHE B N 1
ATOM 27789 C CA . PHE B 1 923 ? 157.106 46.491 42.429 1.00 83.01 920 PHE B CA 1
ATOM 27790 C C . PHE B 1 923 ? 156.408 45.601 41.405 1.00 85.55 920 PHE B C 1
ATOM 27791 O O . PHE B 1 923 ? 155.339 45.945 40.904 1.00 84.17 920 PHE B O 1
ATOM 27808 N N . GLU B 1 924 ? 157.015 44.459 41.098 1.00 88.37 921 GLU B N 1
ATOM 27809 C CA . GLU B 1 924 ? 156.427 43.519 40.151 1.00 90.15 921 GLU B CA 1
ATOM 27810 C C . GLU B 1 924 ? 155.125 42.950 40.700 1.00 92.07 921 GLU B C 1
ATOM 27811 O O . GLU B 1 924 ? 154.105 42.932 40.013 1.00 90.13 921 GLU B O 1
ATOM 27823 N N . ASP B 1 925 ? 155.170 42.485 41.944 1.00 95.00 922 ASP B N 1
ATOM 27824 C CA . ASP B 1 925 ? 153.999 41.903 42.589 1.00 95.29 922 ASP B CA 1
ATOM 27825 C C . ASP B 1 925 ? 152.866 42.918 42.686 1.00 89.08 922 ASP B C 1
ATOM 27826 O O . ASP B 1 925 ? 151.701 42.585 42.466 1.00 89.29 922 ASP B O 1
ATOM 27835 N N . GLY B 1 926 ? 153.216 44.156 43.015 1.00 82.95 923 GLY B N 1
ATOM 27836 C CA . GLY B 1 926 ? 152.233 45.212 43.169 1.00 86.30 923 GLY B CA 1
ATOM 27837 C C . GLY B 1 926 ? 151.447 45.461 41.897 1.00 80.13 923 GLY B C 1
ATOM 27838 O O . GLY B 1 926 ? 150.221 45.361 41.883 1.00 80.85 923 GLY B O 1
ATOM 27842 N N . ILE B 1 927 ? 152.159 45.785 40.823 1.00 77.52 924 ILE B N 1
ATOM 27843 C CA . ILE B 1 927 ? 151.522 46.064 39.542 1.00 79.95 924 ILE B CA 1
ATOM 27844 C C . ILE B 1 927 ? 150.743 44.850 39.043 1.00 82.23 924 ILE B C 1
ATOM 27845 O O . ILE B 1 927 ? 149.721 44.992 38.373 1.00 81.82 924 ILE B O 1
ATOM 27861 N N . LEU B 1 928 ? 151.226 43.657 39.379 1.00 79.90 925 LEU B N 1
ATOM 27862 C CA . LEU B 1 928 ? 150.580 42.423 38.946 1.00 83.59 925 LEU B CA 1
ATOM 27863 C C . LEU B 1 928 ? 149.312 42.139 39.745 1.00 88.33 925 LEU B C 1
ATOM 27864 O O . LEU B 1 928 ? 148.430 41.414 39.282 1.00 88.45 925 LEU B O 1
ATOM 27880 N N . SER B 1 929 ? 149.221 42.708 40.944 1.00 91.40 926 SER B N 1
ATOM 27881 C CA . SER B 1 929 ? 148.027 42.552 41.765 1.00 92.98 926 SER B CA 1
ATOM 27882 C C . SER B 1 929 ? 146.820 43.153 41.050 1.00 89.96 926 SER B C 1
ATOM 27883 O O . SER B 1 929 ? 145.676 42.790 41.328 1.00 92.92 926 SER B O 1
ATOM 27891 N N . HIS B 1 930 ? 147.084 44.073 40.127 1.00 75.32 927 HIS B N 1
ATOM 27892 C CA . HIS B 1 930 ? 146.036 44.651 39.298 1.00 76.18 927 HIS B CA 1
ATOM 27893 C C . HIS B 1 930 ? 145.883 43.831 38.023 1.00 79.69 927 HIS B C 1
ATOM 27894 O O . HIS B 1 930 ? 146.646 43.996 37.071 1.00 78.32 927 HIS B O 1
ATOM 27909 N N . LEU B 1 931 ? 144.892 42.948 38.010 1.00 82.60 928 LEU B N 1
ATOM 27910 C CA . LEU B 1 931 ? 144.685 42.048 36.883 1.00 80.04 928 LEU B CA 1
ATOM 27911 C C . LEU B 1 931 ? 144.361 42.810 35.600 1.00 82.80 928 LEU B C 1
ATOM 27912 O O . LEU B 1 931 ? 144.473 42.264 34.503 1.00 87.84 928 LEU B O 1
ATOM 27928 N N . SER B 1 932 ? 143.964 44.071 35.736 1.00 84.29 929 SER B N 1
ATOM 27929 C CA . SER B 1 932 ? 143.594 44.879 34.579 1.00 83.73 929 SER B CA 1
ATOM 27930 C C . SER B 1 932 ? 144.807 45.225 33.719 1.00 81.98 929 SER B C 1
ATOM 27931 O O . SER B 1 932 ? 144.682 45.416 32.510 1.00 82.48 929 SER B O 1
ATOM 27939 N N . LEU B 1 933 ? 145.977 45.305 34.346 1.00 76.56 930 LEU B N 1
ATOM 27940 C CA . LEU B 1 933 ? 147.195 45.705 33.647 1.00 71.08 930 LEU B CA 1
ATOM 27941 C C . LEU B 1 933 ? 147.475 44.831 32.428 1.00 69.29 930 LEU B C 1
ATOM 27942 O O . LEU B 1 933 ? 147.336 45.278 31.290 1.00 71.24 930 LEU B O 1
ATOM 27958 N N . VAL B 1 934 ? 147.876 43.587 32.673 1.00 67.17 931 VAL B N 1
ATOM 27959 C CA . VAL B 1 934 ? 148.249 42.678 31.595 1.00 76.52 931 VAL B CA 1
ATOM 27960 C C . VAL B 1 934 ? 147.155 42.599 30.535 1.00 79.44 931 VAL B C 1
ATOM 27961 O O . VAL B 1 934 ? 147.444 42.494 29.344 1.00 83.76 931 VAL B O 1
ATOM 27974 N N . VAL B 1 935 ? 145.901 42.653 30.971 1.00 76.51 932 VAL B N 1
ATOM 27975 C CA . VAL B 1 935 ? 144.775 42.591 30.047 1.00 77.18 932 VAL B CA 1
ATOM 27976 C C . VAL B 1 935 ? 144.746 43.826 29.152 1.00 73.40 932 VAL B C 1
ATOM 27977 O O . VAL B 1 935 ? 144.458 43.729 27.959 1.00 76.89 932 VAL B O 1
ATOM 27990 N N . ASP B 1 936 ? 145.048 44.984 29.730 1.00 72.31 933 ASP B N 1
ATOM 27991 C CA . ASP B 1 936 ? 145.068 46.232 28.974 1.00 74.34 933 ASP B CA 1
ATOM 27992 C C . ASP B 1 936 ? 146.233 46.262 27.991 1.00 74.56 933 ASP B C 1
ATOM 27993 O O . ASP B 1 936 ? 146.088 46.723 26.858 1.00 76.47 933 ASP B O 1
ATOM 28002 N N . LEU B 1 937 ? 147.388 45.769 28.425 1.00 70.21 934 LEU B N 1
ATOM 28003 C CA . LEU B 1 937 ? 148.566 45.732 27.568 1.00 68.15 934 LEU B CA 1
ATOM 28004 C C . LEU B 1 937 ? 148.279 44.916 26.313 1.00 75.26 934 LEU B C 1
ATOM 28005 O O . LEU B 1 937 ? 148.645 45.311 25.206 1.00 74.02 934 LEU B O 1
ATOM 28021 N N . GLY B 1 938 ? 147.614 43.779 26.491 1.00 75.63 935 GLY B N 1
ATOM 28022 C CA . GLY B 1 938 ? 147.263 42.921 25.376 1.00 71.80 935 GLY B CA 1
ATOM 28023 C C . GLY B 1 938 ? 146.315 43.607 24.413 1.00 71.85 935 GLY B C 1
ATOM 28024 O O . GLY B 1 938 ? 146.539 43.609 23.204 1.00 81.54 935 GLY B O 1
ATOM 28028 N N . LYS B 1 939 ? 145.251 44.193 24.954 1.00 74.17 936 LYS B N 1
ATOM 28029 C CA . LYS B 1 939 ? 144.249 44.866 24.137 1.00 69.82 936 LYS B CA 1
ATOM 28030 C C . LYS B 1 939 ? 144.871 45.950 23.265 1.00 69.04 936 LYS B C 1
ATOM 28031 O O . LYS B 1 939 ? 144.620 46.012 22.063 1.00 80.01 936 LYS B O 1
ATOM 28050 N N . TYR B 1 940 ? 145.686 46.799 23.880 1.00 65.82 937 TYR B N 1
ATOM 28051 C CA . TYR B 1 940 ? 146.231 47.971 23.202 1.00 69.29 937 TYR B CA 1
ATOM 28052 C C . TYR B 1 940 ? 147.095 47.617 21.992 1.00 71.97 937 TYR B C 1
ATOM 28053 O O . TYR B 1 940 ? 147.204 48.407 21.052 1.00 67.78 937 TYR B O 1
ATOM 28071 N N . CYS B 1 941 ? 147.706 46.435 22.012 1.00 71.76 938 CYS B N 1
ATOM 28072 C CA . CYS B 1 941 ? 148.533 45.990 20.892 1.00 78.42 938 CYS B CA 1
ATOM 28073 C C . CYS B 1 941 ? 147.739 45.976 19.588 1.00 83.32 938 CYS B C 1
ATOM 28074 O O . CYS B 1 941 ? 148.308 46.115 18.504 1.00 84.20 938 CYS B O 1
ATOM 28082 N N . ASN B 1 942 ? 146.425 45.809 19.700 1.00 87.07 939 ASN B N 1
ATOM 28083 C CA . ASN B 1 942 ? 145.557 45.712 18.533 1.00 87.43 939 ASN B CA 1
ATOM 28084 C C . ASN B 1 942 ? 144.882 47.035 18.176 1.00 83.23 939 ASN B C 1
ATOM 28085 O O . ASN B 1 942 ? 143.883 47.048 17.459 1.00 91.48 939 ASN B O 1
ATOM 28096 N N . LEU B 1 943 ? 145.427 48.143 18.671 1.00 73.86 940 LEU B N 1
ATOM 28097 C CA . LEU B 1 943 ? 144.847 49.458 18.411 1.00 65.79 940 LEU B CA 1
ATOM 28098 C C . LEU B 1 943 ? 145.640 50.244 17.367 1.00 69.42 940 LEU B C 1
ATOM 28099 O O . LEU B 1 943 ? 145.300 51.384 17.048 1.00 67.03 940 LEU B O 1
ATOM 28115 N N . GLY B 1 944 ? 146.700 49.636 16.844 1.00 75.10 941 GLY B N 1
ATOM 28116 C CA . GLY B 1 944 ? 147.433 50.211 15.731 1.00 69.49 941 GLY B CA 1
ATOM 28117 C C . GLY B 1 944 ? 148.303 51.408 16.072 1.00 65.78 941 GLY B C 1
ATOM 28118 O O . GLY B 1 944 ? 148.849 52.049 15.175 1.00 77.11 941 GLY B O 1
ATOM 28122 N N . HIS B 1 945 ? 148.438 51.722 17.356 1.00 63.88 942 HIS B N 1
ATOM 28123 C CA . HIS B 1 945 ? 149.327 52.800 17.774 1.00 61.43 942 HIS B CA 1
ATOM 28124 C C . HIS B 1 945 ? 150.748 52.272 17.924 1.00 60.08 942 HIS B C 1
ATOM 28125 O O . HIS B 1 945 ? 151.101 51.692 18.949 1.00 58.02 942 HIS B O 1
ATOM 28140 N N . ALA B 1 946 ? 151.557 52.486 16.891 1.00 59.78 943 ALA B N 1
ATOM 28141 C CA . ALA B 1 946 ? 152.894 51.903 16.809 1.00 63.14 943 ALA B CA 1
ATOM 28142 C C . ALA B 1 946 ? 153.699 52.076 18.094 1.00 56.32 943 ALA B C 1
ATOM 28143 O O . ALA B 1 946 ? 154.105 51.097 18.719 1.00 57.00 943 ALA B O 1
ATOM 28150 N N . GLU B 1 947 ? 153.933 53.324 18.480 1.00 53.60 944 GLU B N 1
ATOM 28151 C CA . GLU B 1 947 ? 154.798 53.618 19.615 1.00 56.91 944 GLU B CA 1
ATOM 28152 C C . GLU B 1 947 ? 154.231 53.034 20.909 1.00 54.94 944 GLU B C 1
ATOM 28153 O O . GLU B 1 947 ? 154.977 52.538 21.754 1.00 50.14 944 GLU B O 1
ATOM 28165 N N . LEU B 1 948 ? 152.911 53.088 21.056 1.00 55.37 945 LEU B N 1
ATOM 28166 C CA . LEU B 1 948 ? 152.251 52.522 22.226 1.00 52.85 945 LEU B CA 1
ATOM 28167 C C . LEU B 1 948 ? 152.395 51.004 22.249 1.00 58.85 945 LEU B C 1
ATOM 28168 O O . LEU B 1 948 ? 152.678 50.416 23.292 1.00 55.70 945 LEU B O 1
ATOM 28184 N N . THR B 1 949 ? 152.204 50.377 21.091 1.00 54.16 946 THR B N 1
ATOM 28185 C CA . THR B 1 949 ? 152.247 48.924 20.983 1.00 57.48 946 THR B CA 1
ATOM 28186 C C . THR B 1 949 ? 153.620 48.395 21.381 1.00 58.20 946 THR B C 1
ATOM 28187 O O . THR B 1 949 ? 153.727 47.445 22.156 1.00 59.91 946 THR B O 1
ATOM 28198 N N . LEU B 1 950 ? 154.668 49.015 20.850 1.00 67.50 947 LEU B N 1
ATOM 28199 C CA . LEU B 1 950 ? 156.033 48.599 21.148 1.00 65.98 947 LEU B CA 1
ATOM 28200 C C . LEU B 1 950 ? 156.278 48.587 22.651 1.00 58.67 947 LEU B C 1
ATOM 28201 O O . LEU B 1 950 ? 156.995 47.729 23.163 1.00 63.20 947 LEU B O 1
ATOM 28217 N N . ALA B 1 951 ? 155.677 49.539 23.356 1.00 58.27 948 ALA B N 1
ATOM 28218 C CA . ALA B 1 951 ? 155.851 49.647 24.800 1.00 66.36 948 ALA B CA 1
ATOM 28219 C C . ALA B 1 951 ? 155.132 48.513 25.534 1.00 65.44 948 ALA B C 1
ATOM 28220 O O . ALA B 1 951 ? 155.687 47.909 26.450 1.00 63.20 948 ALA B O 1
ATOM 28227 N N . CYS B 1 952 ? 153.897 48.229 25.129 1.00 59.72 949 CYS B N 1
ATOM 28228 C CA . CYS B 1 952 ? 153.126 47.153 25.740 1.00 56.15 949 CYS B CA 1
ATOM 28229 C C . CYS B 1 952 ? 153.861 45.824 25.591 1.00 64.84 949 CYS B C 1
ATOM 28230 O O . CYS B 1 952 ? 153.905 45.023 26.525 1.00 64.49 949 CYS B O 1
ATOM 28238 N N . LEU B 1 953 ? 154.433 45.594 24.412 1.00 61.89 950 LEU B N 1
ATOM 28239 C CA . LEU B 1 953 ? 155.201 44.381 24.151 1.00 66.02 950 LEU B CA 1
ATOM 28240 C C . LEU B 1 953 ? 156.433 44.312 25.046 1.00 66.71 950 LEU B C 1
ATOM 28241 O O . LEU B 1 953 ? 156.757 43.256 25.586 1.00 76.01 950 LEU B O 1
ATOM 28257 N N . LYS B 1 954 ? 157.119 45.441 25.196 1.00 62.57 951 LYS B N 1
ATOM 28258 C CA . LYS B 1 954 ? 158.301 45.505 26.047 1.00 65.67 951 LYS B CA 1
ATOM 28259 C C . LYS B 1 954 ? 157.964 45.120 27.483 1.00 71.82 951 LYS B C 1
ATOM 28260 O O . LYS B 1 954 ? 158.703 44.372 28.121 1.00 72.60 951 LYS B O 1
ATOM 28279 N N . LEU B 1 955 ? 156.845 45.631 27.988 1.00 69.41 952 LEU B N 1
ATOM 28280 C CA . LEU B 1 955 ? 156.456 45.391 29.373 1.00 65.32 952 LEU B CA 1
ATOM 28281 C C . LEU B 1 955 ? 155.984 43.956 29.588 1.00 72.02 952 LEU B C 1
ATOM 28282 O O . LEU B 1 955 ? 156.277 43.348 30.616 1.00 74.22 952 LEU B O 1
ATOM 28298 N N . LEU B 1 956 ? 155.253 43.417 28.618 1.00 69.69 953 LEU B N 1
ATOM 28299 C CA . LEU B 1 956 ? 154.781 42.040 28.706 1.00 70.12 953 LEU B CA 1
ATOM 28300 C C . LEU B 1 956 ? 155.957 41.067 28.683 1.00 75.12 953 LEU B C 1
ATOM 28301 O O . LEU B 1 956 ? 155.912 40.012 29.313 1.00 81.93 953 LEU B O 1
ATOM 28317 N N . GLU B 1 957 ? 157.010 41.428 27.956 1.00 87.57 954 GLU B N 1
ATOM 28318 C CA . GLU B 1 957 ? 158.239 40.642 27.942 1.00 90.77 954 GLU B CA 1
ATOM 28319 C C . GLU B 1 957 ? 158.783 40.494 29.360 1.00 90.40 954 GLU B C 1
ATOM 28320 O O . GLU B 1 957 ? 159.375 39.472 29.709 1.00 88.49 954 GLU B O 1
ATOM 28332 N N . LYS B 1 958 ? 158.567 41.523 30.174 1.00 84.08 955 LYS B N 1
ATOM 28333 C CA . LYS B 1 958 ? 159.109 41.572 31.527 1.00 84.35 955 LYS B CA 1
ATOM 28334 C C . LYS B 1 958 ? 158.295 40.756 32.530 1.00 87.89 955 LYS B C 1
ATOM 28335 O O . LYS B 1 958 ? 158.850 39.940 33.265 1.00 94.91 955 LYS B O 1
ATOM 28354 N N . ILE B 1 959 ? 156.983 40.974 32.557 1.00 82.93 956 ILE B N 1
ATOM 28355 C CA . ILE B 1 959 ? 156.155 40.472 33.654 1.00 84.18 956 ILE B CA 1
ATOM 28356 C C . ILE B 1 959 ? 155.229 39.306 33.297 1.00 89.01 956 ILE B C 1
ATOM 28357 O O . ILE B 1 959 ? 154.766 38.596 34.189 1.00 95.91 956 ILE B O 1
ATOM 28373 N N . SER B 1 960 ? 154.948 39.106 32.014 1.00 97.21 957 SER B N 1
ATOM 28374 C CA . SER B 1 960 ? 154.103 37.986 31.605 1.00 107.13 957 SER B CA 1
ATOM 28375 C C . SER B 1 960 ? 154.679 36.679 32.132 1.00 127.62 957 SER B C 1
ATOM 28376 O O . SER B 1 960 ? 153.951 35.828 32.644 1.00 130.32 957 SER B O 1
ATOM 28384 N N . THR B 1 961 ? 155.993 36.526 32.001 1.00 84.90 958 THR B N 1
ATOM 28385 C CA . THR B 1 961 ? 156.689 35.360 32.532 1.00 103.11 958 THR B CA 1
ATOM 28386 C C . THR B 1 961 ? 158.108 35.737 32.942 1.00 108.26 958 THR B C 1
ATOM 28387 O O . THR B 1 961 ? 158.753 36.570 32.303 1.00 107.03 958 THR B O 1
#

Radius of gyration: 38.7 Å; Cα contacts (8 Å, |Δi|>4): 2273; chains: 2; bounding box: 112×96×110 Å

Solvent-accessible surface area: 78906 Å² total; per-residue (Å²): 61,129,78,160,129,128,38,76,78,11,42,2,0,58,5,0,32,51,9,0,45,13,3,77,105,90,100,77,150,12,56,159,44,8,92,87,13,8,96,92,14,41,121,14,1,139,49,7,19,72,70,58,83,91,56,107,133,12,106,108,30,16,42,156,94,42,148,150,20,138,45,83,167,83,108,70,97,21,84,115,92,21,8,83,30,0,30,48,0,0,20,49,6,82,0,27,0,95,43,0,1,38,0,0,11,8,0,90,58,80,22,19,49,155,110,67,96,50,73,31,34,6,1,0,10,8,8,14,2,38,8,20,42,57,5,0,16,0,0,30,8,1,15,52,1,9,72,18,143,115,18,95,79,43,38,28,118,58,18,6,44,25,0,31,44,33,0,7,38,62,43,19,118,183,91,248,238,117,118,145,7,4,47,48,0,25,104,15,0,132,32,0,43,66,28,19,103,81,31,30,38,36,19,62,17,70,55,55,38,10,66,3,0,7,66,84,93,11,128,8,56,118,4,19,77,70,3,51,62,5,0,8,50,0,0,6,2,0,1,26,0,0,26,16,0,0,93,72,129,50,15,73,65,51,19,0,31,80,1,0,99,54,0,46,158,25,109,106,6,24,14,16,0,0,3,0,4,3,0,3,1,4,1,1,36,11,7,0,2,80,151,22,90,47,79,31,165,49,2,59,109,1,13,67,40,3,14,105,78,66,97,174,110,34,21,56,30,87,27,0,0,0,2,1,44,0,6,1,0,0,17,1,4,13,8,21,101,82,92,127,129,50,106,16,216,87,50,73,71,120,103,37,55,125,91,14,10,131,37,3,26,40,0,6,128,89,15,0,2,8,4,2,16,3,2,0,24,25,1,53,70,146,144,88,53,71,18,39,54,31,13,8,23,100,9,11,22,58,128,9,82,91,30,41,118,65,97,12,113,16,34,142,41,5,34,81,21,0,2,60,23,0,39,32,0,0,60,6,2,8,21,18,6,47,56,1,9,129,96,5,21,82,66,5,42,88,27,74,128,117,120,98,42,106,49,32,43,36,10,1,1,16,0,1,0,0,0,0,19,0,1,44,52,45,35,135,16,1,24,35,4,34,123,69,94,133,35,89,13,9,30,11,3,34,53,3,1,113,206,29,19,40,4,5,14,2,0,2,1,2,0,0,28,5,0,0,46,46,92,97,0,0,19,24,0,2,60,19,0,24,72,104,74,34,180,70,86,16,189,95,17,171,48,13,27,5,10,1,40,46,0,5,138,49,1,98,124,18,10,89,101,29,65,133,182,13,114,35,47,24,0,3,16,0,0,2,1,0,14,0,0,16,42,0,0,37,49,0,59,96,0,1,74,97,1,36,132,20,158,126,20,57,2,7,20,9,1,10,66,1,4,38,9,130,8,28,74,24,0,7,3,7,0,3,22,0,1,60,2,0,0,84,82,23,59,80,146,22,0,52,32,0,0,144,72,5,19,41,20,4,17,85,18,199,148,29,55,106,93,20,8,103,113,6,25,156,61,6,4,47,35,10,23,0,1,2,0,3,0,42,0,1,15,15,0,1,31,6,35,100,26,86,122,21,121,40,97,42,8,7,4,27,76,211,10,7,67,104,54,43,45,71,1,1,17,29,1,0,39,12,0,2,50,0,4,3,51,33,8,150,112,26,109,63,76,44,40,36,62,17,2,27,32,2,0,2,36,1,4,43,12,0,1,30,10,9,11,45,87,46,13,56,122,1,100,133,42,63,76,90,129,88,127,42,162,43,14,91,96,16,26,42,8,9,51,10,4,4,1,4,8,0,0,17,30,1,5,15,76,117,0,0,55,7,1,13,60,2,1,98,44,75,46,140,56,0,31,98,23,30,83,101,12,14,9,4,24,2,0,7,51,0,0,42,0,0,15,57,1,18,83,9,20,123,14,2,47,132,38,0,57,57,51,10,95,152,91,28,66,174,60,47,83,204,49,175,118,18,26,34,106,78,40,91,29,1,58,67,0,0,63,71,50,139,39,2,58,74,4,0,33,101,1,32,130,40,69,15,85,114,1,26,102,5,0,86,118,0,33,142,90,27,68,200,182,150,89,78,84,17,34,16,0,60,30,0,36,58,37,0,45,19,3,83,128,83,128,68,128,15,35,120,68,3,88,75,29,11,98,134,17,45,117,22,1,150,47,7,18,75,71,67,67,105,50,88,151,21,134,141,76,26,38,126,133,90,151,62,77,185,114,100,76,89,28,93,100,103,29,12,83,38,0,60,43,0,0,52,44,8,68,1,14,2,101,51,0,0,39,1,0,19,8,0,87,56,80,25,30,60,139,115,59,108,39,70,24,43,8,2,0,10,18,5,12,2,40,8,21,38,52,6,0,15,0,0,30,7,0,14,51,3,6,71,20,143,111,21,98,81,48,27,49,124,54,12,9,70,14,0,34,48,27,7,10,53,70,104,153,183,147,139,15,3,52,76,0,23,100,16,0,116,31,0,40,63,29,16,106,83,34,31,30,41,17,70,25,84,52,49,26,7,72,4,0,12,74,82,86,11,119,9,56,113,3,24,80,65,2,78,60,2,0,10,46,0,0,6,1,0,1,26,0,0,21,15,0,0,92,68,128,45,18,71,64,56,12,0,54,73,1,0,94,55,0,49,156,24,108,112,14,17,15,16,0,0,1,0,5,2,0,3,2,4,1,1,41,25,11,0,2,68,148,33,27,79,76,5,88,31,0,48,144,3,23,62,46,3,16,101,86,57,118,183,94,35,19,46,32,94,30,0,0,0,3,1,44,0,5,1,3,0,25,1,10,18,23,24,105,77,90,116,41,158,65,1,195,78,22,83,38,114,91,29,65,122,78,23,16,134,51,0,33,43,0,6,127,90,15,0,0,8,3,4,16,3,2,0,21,20,0,58,56,125,104,66,90,74,22,40,35,19,6,3,25,76,11,10,36,59,132,9,86,91,31,49,112,39,115,22,58,9,36,141,36,4,28,80,23,0,2,59,22,2,38,30,0,0,61,8,0,10,36,17,3,45,59,0,4,136,118,6,48,79,58,5,67,98,49,81,126,128,158,103,62,82,71,27,55,45,15,1,1,22,0,0,0,0,0,0,13,0,1,42,48,42,38,134,13,1,35,36,4,32,124,67,89,131,35,96,11,3,29,11,3,56,50,0,4,71,200,24,39,34,5,2,12,1,0,0,1,2,0,0,30,2,0,0,43,44,91,96,0,0,18,22,0,1,76,36,0,26,75,163,145,18,13,16,2,55,90,0,7,134,44,1,93,136,24,4,89,75,17,51,128,169,56,128,10,113,28,54,22,0,3,16,1,0,2,0,0,13,0,0,17,36,0,0,59,51,0,72,100,0,2,79,69,1,38,124,24,161,123,12,63,4,20,29,10,0,6,76,1,2,16,12,142,14,16,65,18,1,9,4,6,0,3,22,0,0,51,3,0,0,61,90,20,68,90,141,29,0,54,42,4,1,127,109,3,12,52,43,5,15,57,34,152,115,33,70,81,104,0,4,107,88,14,27,141,54,4,4,46,36,12,21,0,1,2,0,2,0,41,0,0,18,13,0,3,38,12,38,67,34,88,70,17,132,37,93,53,11,11,5,12,78,178,4,7,39,126,52,32,79,70,2,3,68,28,0,0,37,10,1,2,46,0,4,4,62,28,8,158,110,24,112,58,79,45,53,34,67,21,2,28,30,2,1,2,41,0,4,27,13,0,1,49,12,3,10,94,122,65,95,117,108,128,88,59,63,11,20,151,16,5,6,0,20,62,0,0,83,60,0,42,56,137,136,0,7,49,6,0,12,64,2,1,102,41,76,42,137,54,0,28,94,26,34,81,100,8,13,9,4,26,2,0,8,48,0,0,52,0,0,13,50,0,16,77,2,16,131,11,32,85,151,41,96,262,221,12,67,0,40,84,19,0,62,81,47,147,39,1,56,82,7,0,32,104,0,33,132,43,71,15,85,120,1,25,101,5,0,97,111,0,33,140,88,15,60,171

Organism: Chaetomium thermophilum (strain DSM 1495 / CBS 144.50 / IMI 039719) (NCBI:txid759272)

GO terms:
  GO:0005515 protein binding (F, IPI)

B-factor: mean 75.89, std 29.22, range [21.0, 263.83]

Secondary structure (DSSP, 8-state):
----SS--HHHHHHHHHHHHHHHHTT--TTHHHHHHHHHHTHHHHHHTT--PPP-HHHHHHHHHS-SEEEETTEEEE--HHHHHHHHHHHHHHT--HHHHHHHHHHHHHHTHHHHTTS-HHHHHHHHHHHHHHHHHHHHHHHHHHHT-TTS-HHHHHHHHHHIIIIIT----TT---PPPHHHHHHHHHHHHHHHHHHHHHHHHHHHHHHHHHT-S--TTHHHHHHHHHHHHHHHHHHHHHHHHHHHTT---HHHHHHHHHHHHH----SHHHHHHHHHHHHHHHHHTSSSS---HHHHTHHHHHHTSS--TTS-SSHHHHHHHHHHHHHHHGGGGS-SSSS--TT--HHHHHHHHHHHHHHHHHTTHHHHHHHHHHHHS--SS--GGGTTTT--S---SPPP-S-S-PPPHHHHHHHHHHHHHHHHHHHHH-HHHHHHHHHHHHHHHHH-TTSPPP-HHHHHHHHHHHHHTT-HHHHHHHHS-TTSHHHHHHHHHTBS--HHHHHHHHHHHHTT-SSHHHHHHHHHHHS-TT-SS--SSTTTB--SHHHHHHHHHHHHHHHH----HHHHHHHHHHHHHHHHHHHH-HHHHHHHHS-TTT-HHHHHHHHHHSS--HHHHHHHHHHHHHTTSS--HHHHHHHHHHHHHHHH-----HHHHHHHHHHHHTSSHHHHHHHHHHHHHHTS-TT-TT---SS-SS-TTTTTTTS-SSSHHHHHHHHHHHHTGGGG---HHHHHHHHHHHHHHHHHHHHT--HHHHHHIIIIIITSS--TTHHHHHHHHHHSTHHHHHHHHT-HHHHHHHHHHH---HHHHHHS-TTSHHHHHHHHHHHHHHHHHHHHHHIIIIIHHHHHHHHHHH-------S-TT-SSHHHHHTT-HHHHHHHHHHTTTT-HHHHHHHHHHHHHH--/----HHHHHHHHHHHHHHHHTT--TTHHHHHHHHHHTHHHHHH-S--PPP-HHHHHT-SS----TT------HHHHHHHHHHHHHHT--HHHHHHHHHHHHHTTHHHHTTS-HHHHHHHHHHHHHHHHHHHHHHHHHHHT--SS-HHHHHHHHHHIIIIIT-------HHHHHHHHHHHHHHHHHHHHHHHHHHHHHHHHHT-S--TTHHHHHHHHHHHHHHHHHHHHHHHHHHHTT---HHHHHHHHHHHHT----SHHHHHHHHHHHHHHHHHHSTTT---HHHHHHHHHHHSSS--TTS-SSHHHHHHHHHHHHHHHGGGGS-TTSGGGTTS-HHHHHHHHHHHHHHHHHTTHHHHHHHHHHHHT--SS--GGGTTTT--S---SPPPPP-S----HHHHHHHHHHHHHHHHHHHHH-HHHHHHHHHHHHHHHHH-SSSPPP-HHHHHHHHHHHHHTT-HHHHHHHHS-TTSHHHHHHHHHTSS--HHHHHHHHHHHHTT-SSHHHHHHHHHHHH------HHHHHHHHHHHHHHH----PPPHHHHHHHHHHHHHHHHHHHH-HHHHHHHHH-TTT-HHHHHHHHHTSS--HHHHHHHHHHHHHTTSS--HHHHHHHHHHHHHHHT-----HHHHHHHHHHHHTSSHHHHHHHHHHHHHHTS-TT-SSS---S-SS-TTTTTTTSSSSSHHHHHHHHHHHHTGGGG---HHHHHHHHHHHHHHHHHHHHTS-TTT--HHHHHHHHHSTHHHHHHHHTSHHHHHHHHHHH---HHHHHHS-TTSHHHHHHHHHHHHHHHHHHHHHHHTTS----HHHHHHHH-THHHHHHHHHGGG--HHHHHHHHHHHHHH--